Protein 7DBL (pdb70)

B-factor: mean 27.3, std 10.9, range [13.94, 100.84]

Sequence (1678 aa):
MSTEKFTITEHLVPGSHIREYPGSTVNQEDVLKIHVKQYTPKREGPVPDDAITFIATHGVGLPKELYEPLWDELLDQASGFHIRAIWMADVASMNQSGIHNEDKLSMDCSWMDHARDLLLMINHFRDQMPRPLVGIGHAFGGNIITNLAYLHPRLFTTLLLLDPLIQLSPPSLGFGTDAPSAINYTLWRDDVWPSREVAIRANRAIMQGMDPRCLDRMTKHFFRDLPTPLYPDVEAIKALFGTTADSTTTPVTLTTPKYHELVAQIRQNFNARDPKTGRIEVPRDTHADMDPLVAYIPLYRPEPRSTFRRLETLRPSCLWVIAGATFLNIDEIREGVKICGSGIGGSGGVPDGRVREVVLPGFGHLMPFQEVKTVAETCIVWLQQEMDRFRQTERQWKEDRDGKSHLAVEENWYKVLKPIPSTEKFTITEHLVPGSHIREYPGSTVNQEDVLKIHVKQYTPKREGPVPDDAITFIATHGVGLPKELYEPLWDELLDQASGFHIRAIWMADVASMNQSGIHNEDKLSMDCSWMDHARDLLLMINHFRDQMPRPLVGIGHAFGGNIITNLAYLHPRLFTTLLLLDPLIQLSPPSLGFGTDAPSAINYTLWRDDVWPSREVAIRANRAIMQGMDPRCLDRMTKHFFRDLPTPLYPDVEAIKALFGTTADSTTTPVTLTTPKYHELVAQIRQNFNARDPKTGRIEVPRDTHADMDPLVAYIPLYRPEPRSTFRRLETLRPSCLWVIAGATFLNIDEIREGVKICGSGIGGSGGVPDGRVREVVLPGFGHLMPFQEVKTVAETCIVWLQQEMDRFRQTERQWKEDRDGKSHLAVEENWYKVLKPITEKFTITEHLVPGSHIREYPGSTVNQEDVLKIHVKQYTPKREGPVPDDAITFIATHGVGLPKELYEPLWDELLDQASGFHIRAIWMADVASMNQSGIHNEDKLSMDCSWMDHARDLLLMINHFRDQMPRPLVGIGHAFGGNIITNLAYLHPRLFTTLLLLDPLIQLSPPSLGFGTDAPSAINYTLWRDDVWPSREVAIRANRAIMQGMDPRCLDRMTKHFFRDLPTPLYPDVEAIKALFGTTADSTTTPVTLTTPKYHELVAQIRQNFNARDPKTGRIEVPRDTHADMDPLVAYIPLYRPEPRSTFRRLETLRPSCLWVIAGATFLNIDEIREGVKICGSGIGGSGGVPDGRVREVVLPGFGHLMPFQEVKTVAETCIVWLQQEMDRFRQTERQWKEDRDGKSHLAVEENWYKVLKPIMSTEKFTITEHLVPGSHIREYPGSTVNQEDVLKIHVKQYTPKRVPDDAITFIATHGVGLPKELYEPLWDELLDQASGFHIRAIWMADVASMNQSGIHNEDKLSMDCSWMDHARDLLLMINHFRDQMPRPLVGIGHAFGGNIITNLAYLHPRLFTTLLLLDPLIQLSPPSLGFGTDAPSAINYTLWRDDVWPSREVAIRANRAIMQGMDPRCLDRMTKHFFRDLPTPLYPDVEAIKALFGTTADSTTTPVTLTTPKYHELVAQIRQNFNARDPKTGRIEVPRDTHADMDPLVAYIPLYRPEPRSTFRRLETLRPSCLWVIAGATFLNIDEIREGVKICGSGIGGSGGVPDGRVREVVLPGFGHLMPFQEVKTVAETCIVWLQQEMDRFRQTERQWKEDRDGKSHLAVEENWYKVLKPIPSG

Secondary structure (DSSP, 8-state):
-B-SSEEEEEEEEE--SS-SSGGGBSSTT---EEEEEEEEE--SSPPPTTPEEEEEEPPTT--GGGGHHHHHHHHHT--S--EEEEEEE--TTSHHHHHHTTTTB-S---HHHHHHHHHHHHHHTGGG-PSPEEEEEETHHHHHHHHHHHHSTTSEEEEEEES----SSPPP---TTPPP-HHHHHHHS--EESSHHHHHHHTHHHHTT--HHHHHHHHHHSEEESP-SSS--HHHHHHHHT-TT-TT---EEESS-HHHHHHHH-EE-TT-B-TTT--B---HHHHTT--GGGTTSSEE-HHHHHHHHTGGG--SEEEEEEETT-SS-HHHHHHHHHHTT-STT---TGGGT-EEEEEETT--TTHHHHSHHHHHHHHHHHHHHHHHHHHHHHHHHHHHHTT--SSS--THHHHHSPPPP-/--SEEEEEEEEE--SS-SSGGGBSSTT---EEEEEEEEE--SSPPPTTPEEEEEEPPTT--GGGGHHHHHHHHHT--S--EEEEEEE--TTSHHHHHHTTTTB-S---HHHHHHHHHHHHHHTGGG-PSPEEEEEETHHHHHHHHHHHHSTTSEEEEEEES----SSPPP---TTPPP-HHHHHHHS--EESSHHHHHHHTHHHHTT--HHHHHHHHHHSEEESP-SSS--HHHHHHHHT-TT-TT---EEESS-HHHHHHHH-EE-TT-B-TTT--B---HHHHTT--GGGTTSSEE-HHHHHHHHTGGG--SEEEEEEETT-SS-HHHHHHHHHHTT-STTS--TGGGT-EEEEEETT--TTHHHHSHHHHHHHHHHHHHHHHHHHHHHHHHHHHHHTT--SSS--THHHHHS---/--SEEEEEEEEE--SS-SSGGGBSSTT---EEEEEEEEE--SSPPPTTPEEEEEEPPTT--GGGGHHHHHHHHHT--S--EEEEEEEPPTTSHHHHHHTTTTB-S---HHHHHHHHHHHHHHTGGG-PSPEEEEEETHHHHHHHHHHHHSTTSEEEEEEES----SSPPP---TTPPP-HHHHHHHS--EESSHHHHHHHTHHHHTT--HHHHHHHHHHSEEESP-SSS--HHHHHHHHT-TT-TT---EEESS-HHHHHHHH-EE-TT-B-TTT--B---HHHHTT--GGGTTSSEE-HHHHHHHHTGGG--SEEEEEEETT-SS-HHHHHHHHHHTT-STT---TGGGT-EEEEEETT--TTHHHHSHHHHHHHHHHHHHHHHHHHHHHHHHHHHHHTT--SSS--THHHHHS---/-B-SSEEEEEEEEE--SS-SSGGGBSSTT---EEEEEEEEE----TTPEEEEEEPPTT--GGGGHHHHHHHHHT--S--EEEEEEE--TTSHHHHHHTTTTB-S---HHHHHHHHHHHHHHTGGG-PSPEEEEEETHHHHHHHHHHHHSTTSEEEEEEES----SSPPP---TTPPP-HHHHHHHS--EESSHHHHHHHTHHHHTT--HHHHHHHHHHSEEESP-SSS--HHHHHHHHT-TT-TT---EEESS-HHHHHHHH-EE-TT-B-TTT--B---HHHHTT--GGGTTSSEE-HHHHHHHHTGGG--SEEEEEEETT-SS-HHHHHHHHHHTT-STT---TGGGT-EEEEEESS-GGGHHHHSHHHHHHHHHHHHHHHHHHHHHHHHHHHHHHTT--SSS--THHHHHSPPPP--

Nearest PDB structures (foldseek):
  7dbl-assembly1_B  TM=1.002E+00  e=5.204E-93  Penicillium brevicompactum
  7dbi-assembly1_D  TM=1.002E+00  e=1.052E-90  Penicillium brevicompactum
  7dbl-assembly2_D  TM=9.969E-01  e=7.178E-89  Penicillium brevicompactum
  2y6v-assembly1_A  TM=7.447E-01  e=3.196E-21  Saccharomyces cerevisiae
  3qit-assembly1_A  TM=6.870E-01  e=5.608E-11  Moorena producens 19L

Structure (mmCIF, N/CA/C/O backbone):
data_7DBL
#
_entry.id   7DBL
#
_cell.length_a   64.819
_cell.length_b   92.785
_cell.length_c   160.756
_cell.angle_alpha   90.000
_cell.angle_beta   95.390
_cell.angle_gamma   90.000
#
_symmetry.space_group_name_H-M   'P 1 21 1'
#
loop_
_entity.id
_entity.type
_entity.pdbx_description
1 polymer "acyl-CoA hydrolase MpaH'"
2 non-polymer 'MYCOPHENOLIC ACID'
3 water water
#
loop_
_atom_site.group_PDB
_atom_site.id
_atom_site.type_symbol
_atom_site.label_atom_id
_atom_site.label_alt_id
_atom_site.label_comp_id
_atom_site.label_asym_id
_atom_site.label_entity_id
_atom_site.label_seq_id
_atom_site.pdbx_PDB_ins_code
_atom_site.Cartn_x
_atom_site.Cartn_y
_atom_site.Cartn_z
_atom_site.occupancy
_atom_site.B_iso_or_equiv
_atom_site.auth_seq_id
_atom_site.auth_comp_id
_atom_site.auth_asym_id
_atom_site.auth_atom_id
_atom_site.pdbx_PDB_model_num
ATOM 1 N N . MET A 1 1 ? 38.169 15.820 28.181 1.00 52.28 1 MET A N 1
ATOM 2 C CA . MET A 1 1 ? 38.564 16.867 27.207 1.00 51.44 1 MET A CA 1
ATOM 3 C C . MET A 1 1 ? 39.548 17.834 27.862 1.00 50.95 1 MET A C 1
ATOM 4 O O . MET A 1 1 ? 39.662 17.863 29.117 1.00 43.58 1 MET A O 1
ATOM 9 N N . SER A 1 2 ? 40.258 18.581 27.018 1.00 53.43 2 SER A N 1
ATOM 10 C CA . SER A 1 2 ? 41.482 19.325 27.393 1.00 50.10 2 SER A CA 1
ATOM 11 C C . SER A 1 2 ? 41.754 20.452 26.381 1.00 46.98 2 SER A C 1
ATOM 12 O O . SER A 1 2 ? 41.470 20.255 25.192 1.00 43.43 2 SER A O 1
ATOM 15 N N . THR A 1 3 ? 42.244 21.603 26.855 1.00 45.85 3 THR A N 1
ATOM 16 C CA . THR A 1 3 ? 42.977 22.624 26.053 1.00 48.99 3 THR A CA 1
ATOM 17 C C . THR A 1 3 ? 44.478 22.303 26.208 1.00 55.01 3 THR A C 1
ATOM 18 O O . THR A 1 3 ? 44.778 21.182 26.657 1.00 57.48 3 THR A O 1
ATOM 22 N N . GLU A 1 4 ? 45.387 23.217 25.850 1.00 54.23 4 GLU A N 1
ATOM 23 C CA . GLU A 1 4 ? 46.851 23.026 26.053 1.00 60.40 4 GLU A CA 1
ATOM 24 C C . GLU A 1 4 ? 47.113 22.747 27.549 1.00 60.58 4 GLU A C 1
ATOM 25 O O . GLU A 1 4 ? 47.842 21.792 27.852 1.00 60.69 4 GLU A O 1
ATOM 31 N N . LYS A 1 5 ? 46.508 23.515 28.464 1.00 54.69 5 LYS A N 1
ATOM 32 C CA . LYS A 1 5 ? 46.954 23.609 29.880 1.00 48.34 5 LYS A CA 1
ATOM 33 C C . LYS A 1 5 ? 45.901 23.094 30.883 1.00 42.05 5 LYS A C 1
ATOM 34 O O . LYS A 1 5 ? 46.262 22.959 32.061 1.00 34.97 5 LYS A O 1
ATOM 40 N N . PHE A 1 6 ? 44.667 22.798 30.463 1.00 34.36 6 PHE A N 1
ATOM 41 C CA . PHE A 1 6 ? 43.515 22.583 31.389 1.00 29.36 6 PHE A CA 1
ATOM 42 C C . PHE A 1 6 ? 42.808 21.253 31.140 1.00 34.19 6 PHE A C 1
ATOM 43 O O . PHE A 1 6 ? 42.713 20.841 29.984 1.00 39.59 6 PHE A O 1
ATOM 51 N N . THR A 1 7 ? 42.317 20.651 32.224 1.00 32.96 7 THR A N 1
ATOM 52 C CA . THR A 1 7 ? 41.189 19.701 32.299 1.00 35.05 7 THR A CA 1
ATOM 53 C C . THR A 1 7 ? 39.891 20.486 32.078 1.00 33.85 7 THR A C 1
ATOM 54 O O . THR A 1 7 ? 39.729 21.546 32.713 1.00 35.37 7 THR A O 1
ATOM 58 N N . ILE A 1 8 ? 38.971 19.919 31.310 1.00 29.67 8 ILE A N 1
ATOM 59 C CA . ILE A 1 8 ? 37.626 20.494 31.039 1.00 29.47 8 ILE A CA 1
ATOM 60 C C . ILE A 1 8 ? 36.582 19.609 31.694 1.00 27.17 8 ILE A C 1
ATOM 61 O O . ILE A 1 8 ? 36.599 18.421 31.459 1.00 28.13 8 ILE A O 1
ATOM 66 N N . THR A 1 9 ? 35.711 20.184 32.514 1.00 27.84 9 THR A N 1
ATOM 67 C CA . THR A 1 9 ? 34.484 19.535 33.014 1.00 25.85 9 THR A CA 1
ATOM 68 C C . THR A 1 9 ? 33.277 20.285 32.442 1.00 23.25 9 THR A C 1
ATOM 69 O O . THR A 1 9 ? 33.276 21.537 32.572 1.00 21.98 9 THR A O 1
ATOM 73 N N . GLU A 1 10 ? 32.321 19.569 31.841 1.00 24.36 10 GLU A N 1
ATOM 74 C CA . GLU A 1 10 ? 31.065 20.178 31.315 1.00 25.08 10 GLU A CA 1
ATOM 75 C C . GLU A 1 10 ? 29.981 20.060 32.362 1.00 24.65 10 GLU A C 1
ATOM 76 O O . GLU A 1 10 ? 29.958 19.053 33.055 1.00 25.61 10 GLU A O 1
ATOM 82 N N . HIS A 1 11 ? 29.114 21.062 32.459 1.00 25.30 11 HIS A N 1
ATOM 83 C CA . HIS A 1 11 ? 27.971 21.083 33.392 1.00 22.34 11 HIS A CA 1
ATOM 84 C C . HIS A 1 11 ? 26.762 21.655 32.666 1.00 23.53 11 HIS A C 1
ATOM 85 O O . HIS A 1 11 ? 26.937 22.474 31.742 1.00 25.53 11 HIS A O 1
ATOM 92 N N . LEU A 1 12 ? 25.581 21.250 33.086 1.00 24.34 12 LEU A N 1
ATOM 93 C CA . LEU A 1 12 ? 24.306 21.812 32.607 1.00 26.09 12 LEU A CA 1
ATOM 94 C C . LEU A 1 12 ? 23.561 22.200 33.884 1.00 28.76 12 LEU A C 1
ATOM 95 O O . LEU A 1 12 ? 23.261 21.297 34.660 1.00 29.83 12 LEU A O 1
ATOM 100 N N . VAL A 1 13 ? 23.368 23.495 34.148 1.00 28.71 13 VAL A N 1
ATOM 101 C CA . VAL A 1 13 ? 22.820 23.992 35.447 1.00 28.20 13 VAL A CA 1
ATOM 102 C C . VAL A 1 13 ? 21.580 24.820 35.143 1.00 27.27 13 VAL A C 1
ATOM 103 O O . VAL A 1 13 ? 21.535 25.574 34.174 1.00 23.83 13 VAL A O 1
ATOM 107 N N . PRO A 1 14 ? 20.522 24.691 35.964 1.00 27.22 14 PRO A N 1
ATOM 108 C CA . PRO A 1 14 ? 19.332 25.507 35.809 1.00 25.26 14 PRO A CA 1
ATOM 109 C C . PRO A 1 14 ? 19.663 26.991 35.996 1.00 22.79 14 PRO A C 1
ATOM 110 O O . PRO A 1 14 ? 20.351 27.342 36.954 1.00 21.62 14 PRO A O 1
ATOM 114 N N . GLY A 1 15 ? 19.085 27.828 35.142 1.00 21.07 15 GLY A N 1
ATOM 115 C CA . GLY A 1 15 ? 19.153 29.292 35.302 1.00 21.20 15 GLY A CA 1
ATOM 116 C C . GLY A 1 15 ? 18.001 29.854 36.135 1.00 21.06 15 GLY A C 1
ATOM 117 O O . GLY A 1 15 ? 17.239 29.102 36.741 1.00 20.94 15 GLY A O 1
ATOM 118 N N . SER A 1 16 ? 17.929 31.180 36.150 1.00 19.07 16 SER A N 1
ATOM 119 C CA . SER A 1 16 ? 17.071 32.026 36.975 1.00 18.50 16 SER A CA 1
ATOM 120 C C . SER A 1 16 ? 15.585 31.782 36.624 1.00 16.63 16 SER A C 1
ATOM 121 O O . SER A 1 16 ? 15.198 31.834 35.458 1.00 17.83 16 SER A O 1
ATOM 124 N N . HIS A 1 17 ? 14.802 31.568 37.653 1.00 18.19 17 HIS A N 1
ATOM 125 C CA . HIS A 1 17 ? 13.319 31.452 37.612 1.00 17.06 17 HIS A CA 1
ATOM 126 C C . HIS A 1 17 ? 12.666 32.808 37.299 1.00 19.49 17 HIS A C 1
ATOM 127 O O . HIS A 1 17 ? 12.903 33.789 38.056 1.00 16.74 17 HIS A O 1
ATOM 134 N N . ILE A 1 18 ? 11.844 32.816 36.243 1.00 18.13 18 ILE A N 1
ATOM 135 C CA . ILE A 1 18 ? 11.107 33.990 35.704 1.00 21.02 18 ILE A CA 1
ATOM 136 C C . ILE A 1 18 ? 12.096 34.932 34.995 1.00 20.80 18 ILE A C 1
ATOM 137 O O . ILE A 1 18 ? 13.003 35.499 35.626 1.00 19.66 18 ILE A O 1
ATOM 142 N N . ARG A 1 19 ? 11.957 34.979 33.675 1.00 19.85 19 ARG A N 1
ATOM 143 C CA . ARG A 1 19 ? 12.848 35.752 32.792 1.00 18.51 19 ARG A CA 1
ATOM 144 C C . ARG A 1 19 ? 12.365 37.207 32.797 1.00 18.98 19 ARG A C 1
ATOM 145 O O . ARG A 1 19 ? 11.170 37.476 32.983 1.00 20.50 19 ARG A O 1
ATOM 153 N N . GLU A 1 20 ? 13.292 38.126 32.587 1.00 18.70 20 GLU A N 1
ATOM 154 C CA . GLU A 1 20 ? 13.013 39.584 32.624 1.00 19.04 20 GLU A CA 1
ATOM 155 C C . GLU A 1 20 ? 11.935 39.969 31.601 1.00 18.96 20 GLU A C 1
ATOM 156 O O . GLU A 1 20 ? 11.128 40.856 31.920 1.00 18.39 20 GLU A O 1
ATOM 162 N N . TYR A 1 21 ? 11.955 39.379 30.407 1.00 17.87 21 TYR A N 1
ATOM 163 C CA . TYR A 1 21 ? 10.920 39.606 29.374 1.00 19.64 21 TYR A CA 1
ATOM 164 C C . TYR A 1 21 ? 10.110 38.320 29.224 1.00 20.46 21 TYR A C 1
ATOM 165 O O . TYR A 1 21 ? 10.670 37.243 29.061 1.00 21.04 21 TYR A O 1
ATOM 174 N N . PRO A 1 22 ? 8.766 38.415 29.272 1.00 18.58 22 PRO A N 1
ATOM 175 C CA . PRO A 1 22 ? 7.911 37.228 29.271 1.00 18.34 22 PRO A CA 1
ATOM 176 C C . PRO A 1 22 ? 8.023 36.434 27.964 1.00 18.48 22 PRO A C 1
ATOM 177 O O . PRO A 1 22 ? 7.903 35.231 28.028 1.00 20.13 22 PRO A O 1
ATOM 181 N N . GLY A 1 23 ? 8.296 37.088 26.831 1.00 18.22 23 GLY A N 1
ATOM 182 C CA . GLY A 1 23 ? 8.407 36.420 25.524 1.00 18.59 23 GLY A CA 1
ATOM 183 C C . GLY A 1 23 ? 9.784 35.825 25.273 1.00 20.25 23 GLY A C 1
ATOM 184 O O . GLY A 1 23 ? 10.062 35.409 24.131 1.00 19.91 23 GLY A O 1
ATOM 185 N N . SER A 1 24 ? 10.634 35.720 26.282 1.00 20.38 24 SER A N 1
ATOM 186 C CA . SER A 1 24 ? 11.994 35.142 26.076 1.00 23.06 24 SER A CA 1
ATOM 187 C C . SER A 1 24 ? 11.895 33.604 26.065 1.00 23.05 24 SER A C 1
ATOM 188 O O . SER A 1 24 ? 12.834 32.943 25.618 1.00 20.64 24 SER A O 1
ATOM 191 N N . THR A 1 25 ? 10.754 33.045 26.487 1.00 20.29 25 THR A N 1
ATOM 192 C CA . THR A 1 25 ? 10.530 31.572 26.512 1.00 19.69 25 THR A CA 1
ATOM 193 C C . THR A 1 25 ? 9.105 31.281 26.073 1.00 20.79 25 THR A C 1
ATOM 194 O O . THR A 1 25 ? 8.276 32.221 26.040 1.00 18.94 25 THR A O 1
ATOM 198 N N . VAL A 1 26 ? 8.840 30.018 25.755 1.00 20.17 26 VAL A N 1
ATOM 199 C CA . VAL A 1 26 ? 7.473 29.577 25.344 1.00 23.40 26 VAL A CA 1
ATOM 200 C C . VAL A 1 26 ? 6.515 29.746 26.536 1.00 21.52 26 VAL A C 1
ATOM 201 O O . VAL A 1 26 ? 5.424 30.266 26.334 1.00 23.55 26 VAL A O 1
ATOM 205 N N . ASN A 1 27 ? 6.914 29.306 27.720 1.00 20.91 27 ASN A N 1
ATOM 206 C CA . ASN A 1 27 ? 6.101 29.395 28.959 1.00 24.27 27 ASN A CA 1
ATOM 207 C C . ASN A 1 27 ? 6.897 30.191 29.992 1.00 22.35 27 ASN A C 1
ATOM 208 O O . ASN A 1 27 ? 8.107 29.967 30.107 1.00 24.26 27 ASN A O 1
ATOM 213 N N . GLN A 1 28 ? 6.239 31.067 30.741 1.00 21.89 28 GLN A N 1
ATOM 214 C CA . GLN A 1 28 ? 6.935 31.997 31.669 1.00 22.60 28 GLN A CA 1
ATOM 215 C C . GLN A 1 28 ? 7.645 31.236 32.807 1.00 23.08 28 GLN A C 1
ATOM 216 O O . GLN A 1 28 ? 8.659 31.775 33.307 1.00 23.09 28 GLN A O 1
ATOM 222 N N . GLU A 1 29 ? 7.221 30.016 33.164 1.00 20.57 29 GLU A N 1
ATOM 223 C CA . GLU A 1 29 ? 7.895 29.230 34.230 1.00 23.04 29 GLU A CA 1
ATOM 224 C C . GLU A 1 29 ? 8.938 28.262 33.655 1.00 22.77 29 GLU A C 1
ATOM 225 O O . GLU A 1 29 ? 9.464 27.442 34.422 1.00 24.30 29 GLU A O 1
ATOM 231 N N . ASP A 1 30 ? 9.272 28.335 32.369 1.00 21.99 30 ASP A N 1
ATOM 232 C CA . ASP A 1 30 ? 10.229 27.383 31.764 1.00 22.31 30 ASP A CA 1
ATOM 233 C C . ASP A 1 30 ? 11.545 27.434 32.549 1.00 22.02 30 ASP A C 1
ATOM 234 O O . ASP A 1 30 ? 11.987 28.540 32.940 1.00 21.11 30 ASP A O 1
ATOM 239 N N . VAL A 1 31 ? 12.165 26.285 32.729 1.00 21.05 31 VAL A N 1
ATOM 240 C CA . VAL A 1 31 ? 13.502 26.153 33.356 1.00 22.17 31 VAL A CA 1
ATOM 241 C C . VAL A 1 31 ? 14.543 26.122 32.235 1.00 22.36 31 VAL A C 1
ATOM 242 O O . VAL A 1 31 ? 14.686 25.089 31.593 1.00 22.69 31 VAL A O 1
ATOM 246 N N . LEU A 1 32 ? 15.204 27.243 31.974 1.00 21.17 32 LEU A N 1
ATOM 247 C CA . LEU A 1 32 ? 16.324 27.275 31.008 1.00 22.62 32 LEU A CA 1
ATOM 248 C C . LEU A 1 32 ? 17.561 26.724 31.721 1.00 25.07 32 LEU A C 1
ATOM 249 O O . LEU A 1 32 ? 17.699 26.904 32.955 1.00 26.32 32 LEU A O 1
ATOM 254 N N . LYS A 1 33 ? 18.425 26.055 30.977 1.00 23.29 33 LYS A N 1
ATOM 255 C CA . LYS A 1 33 ? 19.723 25.576 31.500 1.00 25.07 33 LYS A CA 1
ATOM 256 C C . LYS A 1 33 ? 20.861 26.334 30.824 1.00 22.48 33 LYS A C 1
ATOM 257 O O . LYS A 1 33 ? 20.713 26.750 29.652 1.00 20.90 33 LYS A O 1
ATOM 263 N N . ILE A 1 34 ? 21.970 26.457 31.530 1.00 21.55 34 ILE A N 1
ATOM 264 C CA . ILE A 1 34 ? 23.214 27.010 30.948 1.00 22.34 34 ILE A CA 1
ATOM 265 C C . ILE A 1 34 ? 24.266 25.904 30.905 1.00 20.54 34 ILE A C 1
ATOM 266 O O . ILE A 1 34 ? 24.449 25.151 31.890 1.00 20.13 34 ILE A O 1
ATOM 271 N N . HIS A 1 35 ? 24.857 25.755 29.727 1.00 20.71 35 HIS A N 1
ATOM 272 C CA . HIS A 1 35 ? 25.987 24.839 29.472 1.00 21.60 35 HIS A CA 1
ATOM 273 C C . HIS A 1 35 ? 27.252 25.577 29.895 1.00 20.22 35 HIS A C 1
ATOM 274 O O . HIS A 1 35 ? 27.521 26.659 29.362 1.00 20.90 35 HIS A O 1
ATOM 281 N N . VAL A 1 36 ? 27.979 24.997 30.832 1.00 20.00 36 VAL A N 1
ATOM 282 C CA . VAL A 1 36 ? 29.180 25.591 31.453 1.00 20.62 36 VAL A CA 1
ATOM 283 C C . VAL A 1 36 ? 30.371 24.694 31.141 1.00 20.44 36 VAL A C 1
ATOM 284 O O . VAL A 1 36 ? 30.255 23.470 31.288 1.00 21.68 36 VAL A O 1
ATOM 288 N N . LYS A 1 37 ? 31.505 25.298 30.852 1.00 22.56 37 LYS A N 1
ATOM 289 C CA . LYS A 1 37 ? 32.795 24.579 30.870 1.00 20.14 37 LYS A CA 1
ATOM 290 C C . LYS A 1 37 ? 33.635 25.147 32.008 1.00 21.16 37 LYS A C 1
ATOM 291 O O . LYS A 1 37 ? 33.749 26.381 32.142 1.00 18.38 37 LYS A O 1
ATOM 297 N N . GLN A 1 38 ? 34.160 24.230 32.814 1.00 22.63 38 GLN A N 1
ATOM 298 C CA . GLN A 1 38 ? 35.066 24.501 33.951 1.00 22.61 38 GLN A CA 1
ATOM 299 C C . GLN A 1 38 ? 36.473 24.061 33.528 1.00 24.66 38 GLN A C 1
ATOM 300 O O . GLN A 1 38 ? 36.645 22.878 33.149 1.00 23.46 38 GLN A O 1
ATOM 306 N N . TYR A 1 39 ? 37.412 24.992 33.559 1.00 22.31 39 TYR A N 1
ATOM 307 C CA . TYR A 1 39 ? 38.811 24.796 33.089 1.00 23.40 39 TYR A CA 1
ATOM 308 C C . TYR A 1 39 ? 39.722 24.771 34.309 1.00 21.76 39 TYR A C 1
ATOM 309 O O . TYR A 1 39 ? 39.899 25.824 34.933 1.00 24.31 39 TYR A O 1
ATOM 318 N N . THR A 1 40 ? 40.237 23.588 34.656 1.00 22.57 40 THR A N 1
ATOM 319 C CA . THR A 1 40 ? 41.092 23.387 35.842 1.00 26.64 40 THR A CA 1
ATOM 320 C C . THR A 1 40 ? 42.516 23.162 35.371 1.00 25.32 40 THR A C 1
ATOM 321 O O . THR A 1 40 ? 42.756 22.238 34.611 1.00 25.96 40 THR A O 1
ATOM 325 N N . PRO A 1 41 ? 43.490 24.001 35.766 1.00 29.85 41 PRO A N 1
ATOM 326 C CA . PRO A 1 41 ? 44.877 23.788 35.353 1.00 32.22 41 PRO A CA 1
ATOM 327 C C . PRO A 1 41 ? 45.364 22.375 35.686 1.00 36.49 41 PRO A C 1
ATOM 328 O O . PRO A 1 41 ? 45.124 21.938 36.768 1.00 36.45 41 PRO A O 1
ATOM 332 N N . LYS A 1 42 ? 45.991 21.686 34.731 1.00 39.43 42 LYS A N 1
ATOM 333 C CA . LYS A 1 42 ? 46.835 20.494 35.029 1.00 45.17 42 LYS A CA 1
ATOM 334 C C . LYS A 1 42 ? 47.983 20.995 35.916 1.00 47.70 42 LYS A C 1
ATOM 335 O O . LYS A 1 42 ? 48.682 21.929 35.488 1.00 47.10 42 LYS A O 1
ATOM 341 N N . ARG A 1 43 ? 48.135 20.485 37.138 1.00 56.68 43 ARG A N 1
ATOM 342 C CA . ARG A 1 43 ? 49.036 21.093 38.155 1.00 54.83 43 ARG A CA 1
ATOM 343 C C . ARG A 1 43 ? 49.684 19.986 38.995 1.00 61.74 43 ARG A C 1
ATOM 344 O O . ARG A 1 43 ? 48.954 19.078 39.455 1.00 59.30 43 ARG A O 1
ATOM 352 N N . GLU A 1 44 ? 50.998 20.097 39.212 1.00 63.04 44 GLU A N 1
ATOM 353 C CA . GLU A 1 44 ? 51.780 19.195 40.097 1.00 68.66 44 GLU A CA 1
ATOM 354 C C . GLU A 1 44 ? 51.431 19.538 41.554 1.00 68.14 44 GLU A C 1
ATOM 355 O O . GLU A 1 44 ? 50.877 18.670 42.259 1.00 75.55 44 GLU A O 1
ATOM 361 N N . GLY A 1 45 ? 51.712 20.769 41.981 1.00 65.54 45 GLY A N 1
ATOM 362 C CA . GLY A 1 45 ? 51.598 21.175 43.395 1.00 67.37 45 GLY A CA 1
ATOM 363 C C . GLY A 1 45 ? 50.146 21.215 43.862 1.00 64.16 45 GLY A C 1
ATOM 364 O O . GLY A 1 45 ? 49.226 21.092 43.064 1.00 58.84 45 GLY A O 1
ATOM 365 N N . PRO A 1 46 ? 49.892 21.405 45.174 1.00 62.87 46 PRO A N 1
ATOM 366 C CA . PRO A 1 46 ? 48.551 21.737 45.644 1.00 59.05 46 PRO A CA 1
ATOM 367 C C . PRO A 1 46 ? 48.138 23.123 45.126 1.00 54.89 46 PRO A C 1
ATOM 368 O O . PRO A 1 46 ? 48.981 23.911 44.706 1.00 50.28 46 PRO A O 1
ATOM 372 N N . VAL A 1 47 ? 46.843 23.409 45.170 1.00 51.27 47 VAL A N 1
ATOM 373 C CA . VAL A 1 47 ? 46.287 24.722 44.733 1.00 46.36 47 VAL A CA 1
ATOM 374 C C . VAL A 1 47 ? 46.538 25.746 45.841 1.00 43.89 47 VAL A C 1
ATOM 375 O O . VAL A 1 47 ? 46.038 25.608 46.949 1.00 38.28 47 VAL A O 1
ATOM 379 N N . PRO A 1 48 ? 47.303 26.830 45.585 1.00 44.19 48 PRO A N 1
ATOM 380 C CA . PRO A 1 48 ? 47.441 27.913 46.564 1.00 45.67 48 PRO A CA 1
ATOM 381 C C . PRO A 1 48 ? 46.092 28.435 47.080 1.00 52.13 48 PRO A C 1
ATOM 382 O O . PRO A 1 48 ? 45.117 28.419 46.322 1.00 51.37 48 PRO A O 1
ATOM 386 N N . ASP A 1 49 ? 46.054 28.928 48.321 1.00 49.73 49 ASP A N 1
ATOM 387 C CA . ASP A 1 49 ? 44.813 29.356 49.036 1.00 49.44 49 ASP A CA 1
ATOM 388 C C . ASP A 1 49 ? 44.164 30.616 48.455 1.00 42.70 49 ASP A C 1
ATOM 389 O O . ASP A 1 49 ? 43.035 30.886 48.851 1.00 47.37 49 ASP A O 1
ATOM 394 N N . ASP A 1 50 ? 44.904 31.428 47.706 1.00 40.06 50 ASP A N 1
ATOM 395 C CA . ASP A 1 50 ? 44.425 32.700 47.101 1.00 38.91 50 ASP A CA 1
ATOM 396 C C . ASP A 1 50 ? 44.299 32.515 45.580 1.00 29.67 50 ASP A C 1
ATOM 397 O O . ASP A 1 50 ? 44.239 33.505 44.879 1.00 29.60 50 ASP A O 1
ATOM 402 N N . ALA A 1 51 ? 44.312 31.288 45.079 1.00 26.79 51 ALA A N 1
ATOM 403 C CA . ALA A 1 51 ? 44.154 31.039 43.625 1.00 27.38 51 ALA A CA 1
ATOM 404 C C . ALA A 1 51 ? 42.792 31.601 43.165 1.00 25.83 51 ALA A C 1
ATOM 405 O O . ALA A 1 51 ? 41.802 31.465 43.912 1.00 22.14 51 ALA A O 1
ATOM 407 N N . ILE A 1 52 ? 42.755 32.167 41.963 1.00 24.23 52 ILE A N 1
ATOM 408 C CA . ILE A 1 52 ? 41.598 32.953 41.448 1.00 23.93 52 ILE A CA 1
ATOM 409 C C . ILE A 1 52 ? 40.592 32.026 40.780 1.00 23.80 52 ILE A C 1
ATOM 410 O O . ILE A 1 52 ? 40.988 31.205 39.940 1.00 22.59 52 ILE A O 1
ATOM 415 N N . THR A 1 53 ? 39.315 32.208 41.110 1.00 22.75 53 THR A N 1
ATOM 416 C CA . THR A 1 53 ? 38.177 31.654 40.338 1.00 20.21 53 THR A CA 1
ATOM 417 C C . THR A 1 53 ? 37.736 32.711 39.323 1.00 19.16 53 THR A C 1
ATOM 418 O O . THR A 1 53 ? 37.342 33.826 39.749 1.00 20.07 53 THR A O 1
ATOM 422 N N . PHE A 1 54 ? 37.844 32.417 38.035 1.00 19.34 54 PHE A N 1
ATOM 423 C CA . PHE A 1 54 ? 37.407 33.349 36.975 1.00 18.84 54 PHE A CA 1
ATOM 424 C C . PHE A 1 54 ? 35.998 32.949 36.533 1.00 19.64 54 PHE A C 1
ATOM 425 O O . PHE A 1 54 ? 35.772 31.764 36.261 1.00 20.45 54 PHE A O 1
ATOM 433 N N . ILE A 1 55 ? 35.101 33.926 36.446 1.00 18.84 55 ILE A N 1
ATOM 434 C CA . ILE A 1 55 ? 33.728 33.780 35.883 1.00 20.73 55 ILE A CA 1
ATOM 435 C C . ILE A 1 55 ? 33.707 34.613 34.609 1.00 19.75 55 ILE A C 1
ATOM 436 O O . ILE A 1 55 ? 33.904 35.829 34.710 1.00 21.55 55 ILE A O 1
ATOM 441 N N . ALA A 1 56 ? 33.542 33.967 33.458 1.00 18.10 56 ALA A N 1
ATOM 442 C CA . ALA A 1 56 ? 33.700 34.622 32.140 1.00 20.15 56 ALA A CA 1
ATOM 443 C C . ALA A 1 56 ? 32.377 34.588 31.362 1.00 20.54 56 ALA A C 1
ATOM 444 O O . ALA A 1 56 ? 31.613 33.598 31.478 1.00 19.48 56 ALA A O 1
ATOM 446 N N . THR A 1 57 ? 32.140 35.637 30.566 1.00 19.43 57 THR A N 1
ATOM 447 C CA . THR A 1 57 ? 30.957 35.768 29.705 1.00 20.38 57 THR A CA 1
ATOM 448 C C . THR A 1 57 ? 31.386 36.194 28.296 1.00 20.38 57 THR A C 1
ATOM 449 O O . THR A 1 57 ? 32.289 37.005 28.169 1.00 20.06 57 THR A O 1
ATOM 453 N N . HIS A 1 58 ? 30.700 35.681 27.289 1.00 19.66 58 HIS A N 1
ATOM 454 C CA . HIS A 1 58 ? 31.081 35.804 25.853 1.00 19.19 58 HIS A CA 1
ATOM 455 C C . HIS A 1 58 ? 30.302 36.934 25.179 1.00 18.61 58 HIS A C 1
ATOM 456 O O . HIS A 1 58 ? 29.339 37.478 25.779 1.00 17.73 58 HIS A O 1
ATOM 463 N N . GLY A 1 59 ? 30.647 37.232 23.924 1.00 18.16 59 GLY A N 1
ATOM 464 C CA . GLY A 1 59 ? 29.897 38.160 23.069 1.00 17.13 59 GLY A CA 1
ATOM 465 C C . GLY A 1 59 ? 28.736 37.461 22.392 1.00 17.63 59 GLY A C 1
ATOM 466 O O . GLY A 1 59 ? 28.676 36.201 22.398 1.00 18.11 59 GLY A O 1
ATOM 467 N N . VAL A 1 60 ? 27.825 38.231 21.819 1.00 19.57 60 VAL A N 1
ATOM 468 C CA . VAL A 1 60 ? 26.608 37.695 21.147 1.00 18.60 60 VAL A CA 1
ATOM 469 C C . VAL A 1 60 ? 27.019 36.676 20.075 1.00 19.66 60 VAL A C 1
ATOM 470 O O . VAL A 1 60 ? 27.894 36.972 19.233 1.00 19.79 60 VAL A O 1
ATOM 474 N N . GLY A 1 61 ? 26.495 35.464 20.184 1.00 18.31 61 GLY A N 1
ATOM 475 C CA . GLY A 1 61 ? 26.688 34.406 19.180 1.00 19.31 61 GLY A CA 1
ATOM 476 C C . GLY A 1 61 ? 28.096 33.847 19.158 1.00 20.18 61 GLY A C 1
ATOM 477 O O . GLY A 1 61 ? 28.376 33.087 18.244 1.00 20.98 61 GLY A O 1
ATOM 478 N N . LEU A 1 62 ? 28.954 34.176 20.142 1.00 18.43 62 LEU A N 1
ATOM 479 C CA . LEU A 1 62 ? 30.369 33.742 20.126 1.00 17.57 62 LEU A CA 1
ATOM 480 C C . LEU A 1 62 ? 30.501 32.579 21.091 1.00 18.95 62 LEU A C 1
ATOM 481 O O . LEU A 1 62 ? 30.311 32.731 22.294 1.00 19.98 62 LEU A O 1
ATOM 486 N N . PRO A 1 63 ? 30.735 31.352 20.583 1.00 21.27 63 PRO A N 1
ATOM 487 C CA . PRO A 1 63 ? 30.802 30.178 21.451 1.00 21.76 63 PRO A CA 1
ATOM 488 C C . PRO A 1 63 ? 31.873 30.315 22.531 1.00 20.30 63 PRO A C 1
ATOM 489 O O . PRO A 1 63 ? 32.962 30.834 22.238 1.00 20.82 63 PRO A O 1
ATOM 493 N N . LYS A 1 64 ? 31.558 29.810 23.736 1.00 19.61 64 LYS A N 1
ATOM 494 C CA . LYS A 1 64 ? 32.483 29.888 24.872 1.00 19.28 64 LYS A CA 1
ATOM 495 C C . LYS A 1 64 ? 33.836 29.281 24.483 1.00 19.01 64 LYS A C 1
ATOM 496 O O . LYS A 1 64 ? 34.851 29.770 24.939 1.00 20.32 64 LYS A O 1
ATOM 502 N N . GLU A 1 65 ? 33.847 28.255 23.640 1.00 20.48 65 GLU A N 1
ATOM 503 C CA . GLU A 1 65 ? 35.093 27.528 23.279 1.00 21.47 65 GLU A CA 1
ATOM 504 C C . GLU A 1 65 ? 36.065 28.456 22.554 1.00 21.47 65 GLU A C 1
ATOM 505 O O . GLU A 1 65 ? 37.279 28.185 22.630 1.00 21.10 65 GLU A O 1
ATOM 511 N N . LEU A 1 66 ? 35.594 29.523 21.907 1.00 20.70 66 LEU A N 1
ATOM 512 C CA . LEU A 1 66 ? 36.495 30.501 21.242 1.00 22.26 66 LEU A CA 1
ATOM 513 C C . LEU A 1 66 ? 37.461 31.124 22.238 1.00 22.77 66 LEU A C 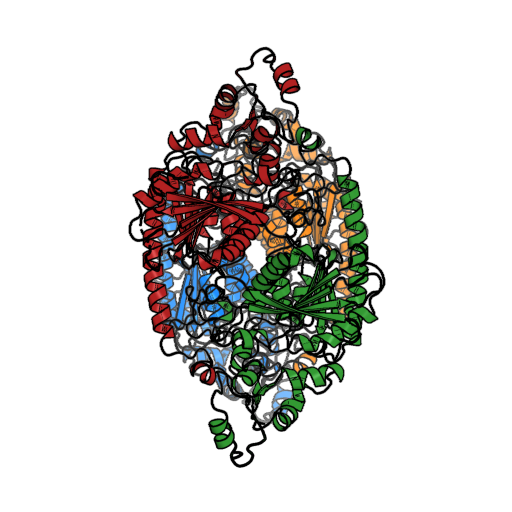1
ATOM 514 O O . LEU A 1 66 ? 38.492 31.622 21.784 1.00 19.89 66 LEU A O 1
ATOM 519 N N . TYR A 1 67 ? 37.117 31.151 23.537 1.00 21.22 67 TYR A N 1
ATOM 520 C CA . TYR A 1 67 ? 37.922 31.857 24.557 1.00 22.35 67 TYR A CA 1
ATOM 521 C C . TYR A 1 67 ? 39.047 30.942 25.080 1.00 20.70 67 TYR A C 1
ATOM 522 O O . TYR A 1 67 ? 39.870 31.383 25.896 1.00 21.69 67 TYR A O 1
ATOM 531 N N . GLU A 1 68 ? 39.077 29.684 24.660 1.00 21.77 68 GLU A N 1
ATOM 532 C CA . GLU A 1 68 ? 40.014 28.683 25.208 1.00 21.52 68 GLU A CA 1
ATOM 533 C C . GLU A 1 68 ? 41.458 29.081 24.950 1.00 21.17 68 GLU A C 1
ATOM 534 O O . GLU A 1 68 ? 42.288 28.898 25.838 1.00 20.23 68 GLU A O 1
ATOM 540 N N . PRO A 1 69 ? 41.861 29.584 23.756 1.00 19.98 69 PRO A N 1
ATOM 541 C CA . PRO A 1 69 ? 43.248 30.025 23.595 1.00 22.75 69 PRO A CA 1
ATOM 542 C C . PRO A 1 69 ? 43.606 31.168 24.567 1.00 23.33 69 PRO A C 1
ATOM 543 O O . PRO A 1 69 ? 44.722 31.225 25.085 1.00 23.27 69 PRO A O 1
ATOM 547 N N . LEU A 1 70 ? 42.681 32.087 24.795 1.00 22.86 70 LEU A N 1
ATOM 548 C CA . LEU A 1 70 ? 42.885 33.171 25.792 1.00 23.96 70 LEU A CA 1
ATOM 549 C C . LEU A 1 70 ? 43.130 32.543 27.173 1.00 21.29 70 LEU A C 1
ATOM 550 O O . LEU A 1 70 ? 44.033 33.018 27.870 1.00 21.62 70 LEU A O 1
ATOM 555 N N . TRP A 1 71 ? 42.362 31.523 27.556 1.00 21.79 71 TRP A N 1
ATOM 556 C CA . TRP A 1 71 ? 42.554 30.857 28.866 1.00 23.67 71 TRP A CA 1
ATOM 557 C C . TRP A 1 71 ? 43.967 30.258 28.923 1.00 26.31 71 TRP A C 1
ATOM 558 O O . TRP A 1 71 ? 44.657 30.383 29.971 1.00 24.52 71 TRP A O 1
ATOM 569 N N . ASP A 1 72 ? 44.382 29.592 27.835 1.00 27.89 72 ASP A N 1
ATOM 570 C CA . ASP A 1 72 ? 45.730 28.969 27.740 1.00 27.40 72 ASP A CA 1
ATOM 571 C C . ASP A 1 72 ? 46.792 30.039 27.936 1.00 25.02 72 ASP A C 1
ATOM 572 O O . ASP A 1 72 ? 47.772 29.775 28.643 1.00 29.27 72 ASP A O 1
ATOM 577 N N . GLU A 1 73 ? 46.636 31.188 27.295 1.00 25.63 73 GLU A N 1
ATOM 578 C CA . GLU A 1 73 ? 47.599 32.307 27.380 1.00 27.87 73 GLU A CA 1
ATOM 579 C C . GLU A 1 73 ? 47.614 32.870 28.799 1.00 29.47 73 GLU A C 1
ATOM 580 O O . GLU A 1 73 ? 48.726 33.170 29.279 1.00 28.69 73 GLU A O 1
ATOM 586 N N . LEU A 1 74 ? 46.447 33.048 29.429 1.00 29.47 74 LEU A N 1
ATOM 587 C CA . LEU A 1 74 ? 46.392 33.568 30.826 1.00 29.19 74 LEU A CA 1
ATOM 588 C C . LEU A 1 74 ? 47.232 32.651 31.722 1.00 27.96 74 LEU A C 1
ATOM 589 O O . LEU A 1 74 ? 47.965 33.166 32.576 1.00 28.62 74 LEU A O 1
ATOM 594 N N . LEU A 1 75 ? 47.050 31.339 31.587 1.00 29.03 75 LEU A N 1
ATOM 595 C CA . LEU A 1 75 ? 47.754 30.372 32.459 1.00 32.09 75 LEU A CA 1
ATOM 596 C C . LEU A 1 75 ? 49.240 30.389 32.117 1.00 34.38 75 LEU A C 1
ATOM 597 O O . LEU A 1 75 ? 50.051 30.489 33.055 1.00 34.86 75 LEU A O 1
ATOM 602 N N . ASP A 1 76 ? 49.580 30.308 30.832 1.00 33.67 76 ASP A N 1
ATOM 603 C CA . ASP A 1 76 ? 50.997 30.222 30.387 1.00 36.22 76 ASP A CA 1
ATOM 604 C C . ASP A 1 76 ? 51.769 31.452 30.880 1.00 36.36 76 ASP A C 1
ATOM 605 O O . ASP A 1 76 ? 52.924 31.279 31.285 1.00 43.29 76 ASP A O 1
ATOM 610 N N . GLN A 1 77 ? 51.166 32.642 30.849 1.00 35.45 77 GLN A N 1
ATOM 611 C CA . GLN A 1 77 ? 51.848 33.918 31.173 1.00 39.19 77 GLN A CA 1
ATOM 612 C C . GLN A 1 77 ? 51.570 34.355 32.630 1.00 37.71 77 GLN A C 1
ATOM 613 O O . GLN A 1 77 ? 51.959 35.486 32.980 1.00 34.09 77 GLN A O 1
ATOM 619 N N . ALA A 1 78 ? 50.819 33.590 33.427 1.00 38.21 78 ALA A N 1
ATOM 620 C CA . ALA A 1 78 ? 50.417 34.010 34.797 1.00 39.95 78 ALA A CA 1
ATOM 621 C C . ALA A 1 78 ? 51.684 34.351 35.591 1.00 51.10 78 ALA A C 1
ATOM 622 O O . ALA A 1 78 ? 52.603 33.532 35.585 1.00 59.38 78 ALA A O 1
ATOM 624 N N . SER A 1 79 ? 51.716 35.509 36.252 1.00 56.40 79 SER A N 1
ATOM 625 C CA . SER A 1 79 ? 52.832 35.929 37.130 1.00 59.72 79 SER A CA 1
ATOM 626 C C . SER A 1 79 ? 52.276 36.633 38.371 1.00 50.02 79 SER A C 1
ATOM 627 O O . SER A 1 79 ? 51.593 37.634 38.176 1.00 48.39 79 SER A O 1
ATOM 630 N N . GLY A 1 80 ? 52.563 36.112 39.575 1.00 45.95 80 GLY A N 1
ATOM 631 C CA . GLY A 1 80 ? 52.133 36.724 40.855 1.00 45.11 80 GLY A CA 1
ATOM 632 C C . GLY A 1 80 ? 50.670 36.410 41.203 1.00 44.52 80 GLY A C 1
ATOM 633 O O . GLY A 1 80 ? 50.083 37.089 42.086 1.00 40.13 80 GLY A O 1
ATOM 634 N N . PHE A 1 81 ? 50.085 35.411 40.549 1.00 40.38 81 PHE A N 1
ATOM 635 C CA . PHE A 1 81 ? 48.748 34.877 40.892 1.00 38.63 81 PHE A CA 1
ATOM 636 C C . PHE A 1 81 ? 48.668 33.452 40.360 1.00 39.94 81 PHE A C 1
ATOM 637 O O . PHE A 1 81 ? 49.466 33.078 39.446 1.00 35.56 81 PHE A O 1
ATOM 645 N N . HIS A 1 82 ? 47.728 32.686 40.911 1.00 36.41 82 HIS A N 1
ATOM 646 C CA . HIS A 1 82 ? 47.416 31.307 40.490 1.00 34.56 82 HIS A CA 1
ATOM 647 C C . HIS A 1 82 ? 45.968 31.274 40.030 1.00 33.13 82 HIS A C 1
ATOM 648 O O . HIS A 1 82 ? 45.147 32.119 40.491 1.00 32.23 82 HIS A O 1
ATOM 655 N N . ILE A 1 83 ? 45.687 30.329 39.148 1.00 28.97 83 ILE A N 1
ATOM 656 C CA . ILE A 1 83 ? 44.335 30.114 38.604 1.00 27.25 83 ILE A CA 1
ATOM 657 C C . ILE A 1 83 ? 43.804 28.883 39.297 1.00 25.94 83 ILE A C 1
ATOM 658 O O . ILE A 1 83 ? 44.428 27.810 39.143 1.00 23.97 83 ILE A O 1
ATOM 663 N N . ARG A 1 84 ? 42.703 29.017 40.037 1.00 22.56 84 ARG A N 1
ATOM 664 C CA . ARG A 1 84 ? 42.016 27.824 40.587 1.00 25.91 84 ARG A CA 1
ATOM 665 C C . ARG A 1 84 ? 41.268 27.187 39.415 1.00 24.61 84 ARG A C 1
ATOM 666 O O . ARG A 1 84 ? 41.350 25.964 39.212 1.00 24.17 84 ARG A O 1
ATOM 674 N N . ALA A 1 85 ? 40.491 27.990 38.701 1.00 23.34 85 ALA A N 1
ATOM 675 C CA . ALA A 1 85 ? 39.723 27.509 37.539 1.00 26.05 85 ALA A CA 1
ATOM 676 C C . ALA A 1 85 ? 39.053 28.675 36.846 1.00 23.72 85 ALA A C 1
ATOM 677 O O . ALA A 1 85 ? 38.851 29.729 37.457 1.00 26.38 85 ALA A O 1
ATOM 679 N N . ILE A 1 86 ? 38.772 28.460 35.574 1.00 25.69 86 ILE A N 1
ATOM 680 C CA . ILE A 1 86 ? 38.001 29.414 34.743 1.00 23.22 86 ILE A CA 1
ATOM 681 C C . ILE A 1 86 ? 36.677 28.731 34.441 1.00 21.85 86 ILE A C 1
ATOM 682 O O . ILE A 1 86 ? 36.692 27.556 34.026 1.00 22.26 86 ILE A O 1
ATOM 687 N N . TRP A 1 87 ? 35.588 29.442 34.661 1.00 18.44 87 TRP A N 1
ATOM 688 C CA . TRP A 1 87 ? 34.211 28.954 34.378 1.00 17.88 87 TRP A CA 1
ATOM 689 C C . TRP A 1 87 ? 33.589 29.880 33.344 1.00 18.65 87 TRP A C 1
ATOM 690 O O . TRP A 1 87 ? 33.572 31.107 33.579 1.00 19.60 87 TRP A O 1
ATOM 701 N N . MET A 1 88 ? 33.136 29.325 32.229 1.00 19.01 88 MET A N 1
ATOM 702 C CA . MET A 1 88 ? 32.428 30.093 31.193 1.00 19.95 88 MET A CA 1
ATOM 703 C C . MET A 1 88 ? 31.157 29.322 30.823 1.00 19.50 88 MET A C 1
ATOM 704 O O . MET A 1 88 ? 31.215 28.121 30.480 1.00 19.06 88 MET A O 1
ATOM 709 N N . ALA A 1 89 ? 30.024 30.000 30.902 1.00 18.75 89 ALA A N 1
ATOM 710 C CA . ALA A 1 89 ? 28.718 29.492 30.459 1.00 18.37 89 ALA A CA 1
ATOM 711 C C . ALA A 1 89 ? 28.335 30.140 29.127 1.00 17.94 89 ALA A C 1
ATOM 712 O O . ALA A 1 89 ? 28.598 31.351 28.923 1.00 18.99 89 ALA A O 1
ATOM 714 N N . ASP A 1 90 ? 27.688 29.364 28.275 1.00 18.48 90 ASP A N 1
ATOM 715 C CA . ASP A 1 90 ? 26.890 29.891 27.148 1.00 20.22 90 ASP A CA 1
ATOM 716 C C . ASP A 1 90 ? 25.593 30.512 27.676 1.00 20.78 90 ASP A C 1
ATOM 717 O O . ASP A 1 90 ? 24.827 29.873 28.402 1.00 20.39 90 ASP A O 1
ATOM 722 N N . VAL A 1 91 ? 25.325 31.747 27.288 1.00 20.03 91 VAL A N 1
ATOM 723 C CA . VAL A 1 91 ? 24.012 32.405 27.517 1.00 19.09 91 VAL A CA 1
ATOM 724 C C . VAL A 1 91 ? 22.883 31.469 27.048 1.00 18.18 91 VAL A C 1
ATOM 725 O O . VAL A 1 91 ? 23.040 30.766 25.990 1.00 19.04 91 VAL A O 1
ATOM 729 N N . ALA A 1 92 ? 21.767 31.446 27.790 1.00 17.47 92 ALA A N 1
ATOM 730 C CA . ALA A 1 92 ? 20.701 30.424 27.663 1.00 18.15 92 ALA A CA 1
ATOM 731 C C . ALA A 1 92 ? 20.211 30.296 26.216 1.00 17.86 92 ALA A C 1
ATOM 732 O O . ALA A 1 92 ? 19.831 29.208 25.806 1.00 19.63 92 ALA A O 1
ATOM 734 N N . SER A 1 93 ? 20.225 31.381 25.446 1.00 19.10 93 SER A N 1
ATOM 735 C CA . SER A 1 93 ? 19.598 31.481 24.105 1.00 18.72 93 SER A CA 1
ATOM 736 C C . SER A 1 93 ? 20.633 31.303 22.997 1.00 17.59 93 SER A C 1
ATOM 737 O O . SER A 1 93 ? 20.263 31.489 21.829 1.00 18.45 93 SER A O 1
ATOM 740 N N . MET A 1 94 ? 21.887 30.960 23.333 1.00 19.43 94 MET A N 1
ATOM 741 C CA . MET A 1 94 ? 23.002 30.961 22.359 1.00 18.22 94 MET A CA 1
ATOM 742 C C . MET A 1 94 ? 23.849 29.697 22.493 1.00 20.28 94 MET A C 1
ATOM 743 O O . MET A 1 94 ? 23.836 29.057 23.581 1.00 20.32 94 MET A O 1
ATOM 748 N N . ASN A 1 95 ? 24.563 29.353 21.414 1.00 19.31 95 ASN A N 1
ATOM 749 C CA . ASN A 1 95 ? 25.703 28.405 21.471 1.00 20.88 95 ASN A CA 1
ATOM 750 C C . ASN A 1 95 ? 25.148 27.059 21.970 1.00 21.30 95 ASN A C 1
ATOM 751 O O . ASN A 1 95 ? 24.029 26.729 21.587 1.00 20.34 95 ASN A O 1
ATOM 756 N N . GLN A 1 96 ? 25.826 26.352 22.874 1.00 19.74 96 GLN A N 1
ATOM 757 C CA . GLN A 1 96 ? 25.365 25.012 23.347 1.00 21.85 96 GLN A CA 1
ATOM 758 C C . GLN A 1 96 ? 24.127 25.102 24.246 1.00 20.89 96 GLN A C 1
ATOM 759 O O . GLN A 1 96 ? 23.265 24.215 24.177 1.00 21.80 96 GLN A O 1
ATOM 765 N N . SER A 1 97 ? 24.013 26.149 25.067 1.00 21.54 97 SER A N 1
ATOM 766 C CA . SER A 1 97 ? 22.835 26.361 25.949 1.00 19.29 97 SER A CA 1
ATOM 767 C C . SER A 1 97 ? 21.580 26.454 25.058 1.00 18.95 97 SER A C 1
ATOM 768 O O . SER A 1 97 ? 20.553 25.814 25.389 1.00 19.34 97 SER A O 1
ATOM 771 N N . GLY A 1 98 ? 21.667 27.178 23.933 1.00 19.28 98 GLY A N 1
ATOM 772 C CA . GLY A 1 98 ? 20.511 27.407 23.050 1.00 19.35 98 GLY A CA 1
ATOM 773 C C . GLY A 1 98 ? 20.036 26.085 22.466 1.00 19.99 98 GLY A C 1
ATOM 774 O O . GLY A 1 98 ? 18.814 25.902 22.296 1.00 21.68 98 GLY A O 1
ATOM 775 N N . ILE A 1 99 ? 20.966 25.195 22.174 1.00 20.24 99 ILE A N 1
ATOM 776 C CA . ILE A 1 99 ? 20.648 23.826 21.665 1.00 21.81 99 ILE A CA 1
ATOM 777 C C . ILE A 1 99 ? 19.873 23.108 22.770 1.00 22.33 99 ILE A C 1
ATOM 778 O O . ILE A 1 99 ? 18.729 22.674 22.488 1.00 22.12 99 ILE A O 1
ATOM 783 N N . HIS A 1 100 ? 20.411 23.059 23.996 1.00 23.80 100 HIS A N 1
ATOM 784 C CA . HIS A 1 100 ? 19.711 22.381 25.124 1.00 24.48 100 HIS A CA 1
ATOM 785 C C . HIS A 1 100 ? 18.316 22.996 25.309 1.00 22.51 100 HIS A C 1
ATOM 786 O O . HIS A 1 100 ? 17.368 22.248 25.563 1.00 21.49 100 HIS A O 1
ATOM 793 N N . ASN A 1 101 ? 18.159 24.320 25.162 1.00 21.92 101 ASN A N 1
ATOM 794 C CA . ASN A 1 101 ? 16.893 25.050 25.452 1.00 20.76 101 ASN A CA 1
ATOM 795 C C . ASN A 1 101 ? 16.013 25.235 24.216 1.00 20.70 101 ASN A C 1
ATOM 796 O O . ASN A 1 101 ? 15.007 25.968 24.340 1.00 24.28 101 ASN A O 1
ATOM 801 N N . GLU A 1 102 ? 16.339 24.620 23.066 1.00 19.08 102 GLU A N 1
ATOM 802 C CA . GLU A 1 102 ? 15.789 25.028 21.747 1.00 19.11 102 GLU A CA 1
ATOM 803 C C . GLU A 1 102 ? 14.260 24.905 21.724 1.00 21.35 102 GLU A C 1
ATOM 804 O O . GLU A 1 102 ? 13.613 25.700 20.995 1.00 23.81 102 GLU A O 1
ATOM 810 N N . ASP A 1 103 ? 13.666 24.005 22.500 1.00 22.27 103 ASP A N 1
ATOM 811 C CA . ASP A 1 103 ? 12.186 23.823 22.502 1.00 21.13 103 ASP A CA 1
ATOM 812 C C . ASP A 1 103 ? 11.509 24.785 23.489 1.00 23.55 103 ASP A C 1
ATOM 813 O O . ASP A 1 103 ? 10.265 24.817 23.497 1.00 22.87 103 ASP A O 1
ATOM 818 N N . LYS A 1 104 ? 12.273 25.567 24.264 1.00 23.56 104 LYS A N 1
ATOM 819 C CA . LYS A 1 104 ? 11.713 26.493 25.284 1.00 26.58 104 LYS A CA 1
ATOM 820 C C . LYS A 1 104 ? 11.986 27.968 24.933 1.00 24.67 104 LYS A C 1
ATOM 821 O O . LYS A 1 104 ? 11.354 28.844 25.540 1.00 22.85 104 LYS A O 1
ATOM 827 N N . LEU A 1 105 ? 12.912 28.252 24.022 1.00 23.73 105 LEU A N 1
ATOM 828 C CA . LEU A 1 105 ? 13.301 29.644 23.672 1.00 22.30 105 LEU A CA 1
ATOM 829 C C . LEU A 1 105 ? 12.192 30.294 22.862 1.00 22.48 105 LEU A C 1
ATOM 830 O O . LEU A 1 105 ? 11.461 29.587 22.138 1.00 20.98 105 LEU A O 1
ATOM 835 N N . SER A 1 106 ? 12.119 31.622 22.940 1.00 22.44 106 SER A N 1
ATOM 836 C CA . SER A 1 106 ? 11.210 32.437 22.104 1.00 20.71 106 SER A CA 1
ATOM 837 C C . SER A 1 106 ? 11.899 33.762 21.793 1.00 20.35 106 SER A C 1
ATOM 838 O O . SER A 1 106 ? 13.136 33.914 22.124 1.00 20.06 106 SER A O 1
ATOM 841 N N . MET A 1 107 ? 11.194 34.660 21.107 1.00 20.91 107 MET A N 1
ATOM 842 C CA . MET A 1 107 ? 11.825 35.808 20.406 1.00 20.88 107 MET A CA 1
ATOM 843 C C . MET A 1 107 ? 11.936 37.028 21.345 1.00 21.63 107 MET A C 1
ATOM 844 O O . MET A 1 107 ? 11.392 38.081 21.033 1.00 20.31 107 MET A O 1
ATOM 849 N N . ASP A 1 108 ? 12.677 36.884 22.439 1.00 21.07 108 ASP A N 1
ATOM 850 C CA . ASP A 1 108 ? 13.080 38.039 23.281 1.00 19.30 108 ASP A CA 1
ATOM 851 C C . ASP A 1 108 ? 14.319 37.613 24.072 1.00 20.71 108 ASP A C 1
ATOM 852 O O . ASP A 1 108 ? 14.614 36.386 24.125 1.00 20.22 108 ASP A O 1
ATOM 857 N N . CYS A 1 109 ? 14.990 38.591 24.662 1.00 18.66 109 CYS A N 1
ATOM 858 C CA . CYS A 1 109 ? 16.259 38.413 25.377 1.00 18.48 109 CYS A CA 1
ATOM 859 C C . CYS A 1 109 ? 16.523 39.647 26.233 1.00 18.31 109 CYS A C 1
ATOM 860 O O . CYS A 1 109 ? 16.500 40.760 25.672 1.00 17.02 109 CYS A O 1
ATOM 863 N N . SER A 1 110 ? 16.681 39.447 27.548 1.00 18.03 110 SER A N 1
ATOM 864 C CA . SER A 1 110 ? 17.236 40.465 28.467 1.00 18.80 110 SER A CA 1
ATOM 865 C C . SER A 1 110 ? 18.650 40.026 28.855 1.00 20.06 110 SER A C 1
ATOM 866 O O . SER A 1 110 ? 18.834 38.856 29.347 1.00 17.38 110 SER A O 1
ATOM 869 N N . TRP A 1 111 ? 19.604 40.933 28.749 1.00 16.94 111 TRP A N 1
ATOM 870 C CA . TRP A 1 111 ? 20.985 40.599 29.191 1.00 18.42 111 TRP A CA 1
ATOM 871 C C . TRP A 1 111 ? 21.001 40.349 30.700 1.00 17.65 111 TRP A C 1
ATOM 872 O O . TRP A 1 111 ? 21.946 39.697 31.160 1.00 17.83 111 TRP A O 1
ATOM 883 N N . MET A 1 112 ? 20.062 40.937 31.447 1.00 18.16 112 MET A N 1
ATOM 884 C CA . MET A 1 112 ? 20.054 40.869 32.926 1.00 18.14 112 MET A CA 1
ATOM 885 C C . MET A 1 112 ? 19.866 39.411 33.376 1.00 17.77 112 MET A C 1
ATOM 886 O O . MET A 1 112 ? 20.390 39.035 34.462 1.00 17.56 112 MET A O 1
ATOM 891 N N . ASP A 1 113 ? 19.167 38.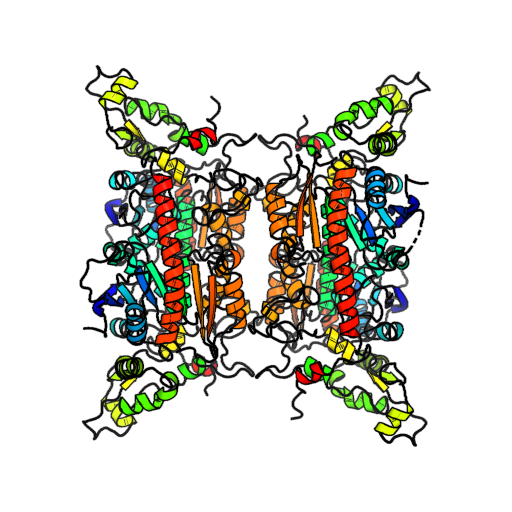593 32.579 1.00 17.32 113 ASP A N 1
ATOM 892 C CA . ASP A 1 113 ? 18.906 37.183 32.935 1.00 17.40 113 ASP A CA 1
ATOM 893 C C . ASP A 1 113 ? 20.219 36.418 33.117 1.00 18.55 113 ASP A C 1
ATOM 894 O O . ASP A 1 113 ? 20.305 35.657 34.081 1.00 17.70 113 ASP A O 1
ATOM 899 N N . HIS A 1 114 ? 21.204 36.612 32.246 1.00 18.47 114 HIS A N 1
ATOM 900 C CA . HIS A 1 114 ? 22.486 35.869 32.348 1.00 18.93 114 HIS A CA 1
ATOM 901 C C . HIS A 1 114 ? 23.228 36.261 33.631 1.00 18.42 114 HIS A C 1
ATOM 902 O O . HIS A 1 114 ? 23.922 35.393 34.168 1.00 17.66 114 HIS A O 1
ATOM 909 N N . ALA A 1 115 ? 23.094 37.497 34.106 1.00 18.38 115 ALA A N 1
ATOM 910 C CA . ALA A 1 115 ? 23.690 37.915 35.387 1.00 17.98 115 ALA A CA 1
ATOM 911 C C . ALA A 1 115 ? 23.086 37.085 36.515 1.00 16.62 115 ALA A C 1
ATOM 912 O O . ALA A 1 115 ? 23.817 36.537 37.328 1.00 16.25 115 ALA A O 1
ATOM 914 N N . ARG A 1 116 ? 21.759 36.903 36.505 1.00 17.47 116 ARG A N 1
ATOM 915 C CA . ARG A 1 116 ? 21.090 36.077 37.547 1.00 17.28 116 ARG A CA 1
ATOM 916 C C . ARG A 1 116 ? 21.452 34.597 37.357 1.00 17.80 116 ARG A C 1
ATOM 917 O O . ARG A 1 116 ? 21.689 33.924 38.373 1.00 17.54 116 ARG A O 1
ATOM 925 N N . ASP A 1 117 ? 21.533 34.114 36.110 1.00 18.42 117 ASP A N 1
ATOM 926 C CA . ASP A 1 117 ? 21.936 32.719 35.795 1.00 18.37 117 ASP A CA 1
ATOM 927 C C . ASP A 1 117 ? 23.319 32.467 36.400 1.00 18.66 117 ASP A C 1
ATOM 928 O O . ASP A 1 117 ? 23.528 31.408 37.028 1.00 20.33 117 ASP A O 1
ATOM 933 N N . LEU A 1 118 ? 24.239 33.410 36.256 1.00 18.52 118 LEU A N 1
ATOM 934 C CA . LEU A 1 118 ? 25.633 33.249 36.753 1.00 18.65 118 LEU A CA 1
ATOM 935 C C . LEU A 1 118 ? 25.636 33.303 38.283 1.00 20.27 118 LEU A C 1
ATOM 936 O O . LEU A 1 118 ? 26.401 32.571 38.900 1.00 19.66 118 LEU A O 1
ATOM 941 N N . LEU A 1 119 ? 24.809 34.151 38.894 1.00 21.51 119 LEU A N 1
ATOM 942 C CA . LEU A 1 119 ? 24.746 34.204 40.371 1.00 19.91 119 LEU A CA 1
ATOM 943 C C . LEU A 1 119 ? 24.315 32.815 40.878 1.00 21.49 119 LEU A C 1
ATOM 944 O O . LEU A 1 119 ? 24.968 32.289 41.828 1.00 21.69 119 LEU A O 1
ATOM 949 N N . LEU A 1 120 ? 23.285 32.212 40.267 1.00 20.43 120 LEU A N 1
ATOM 950 C CA . LEU A 1 120 ? 22.822 30.847 40.634 1.00 20.83 120 LEU A CA 1
ATOM 951 C C . LEU A 1 120 ? 23.956 29.829 40.440 1.00 20.06 120 LEU A C 1
ATOM 952 O O . LEU A 1 120 ? 24.146 28.977 41.306 1.00 21.40 120 LEU A O 1
ATOM 957 N N . MET A 1 121 ? 24.638 29.876 39.300 1.00 19.54 121 MET A N 1
ATOM 958 C CA . MET A 1 121 ? 25.762 28.965 38.982 1.00 19.90 121 MET A CA 1
ATOM 959 C C . MET A 1 121 ? 26.826 29.033 40.083 1.00 19.32 121 MET A C 1
ATOM 960 O O . MET A 1 121 ? 27.319 27.954 40.535 1.00 20.36 121 MET A O 1
ATOM 965 N N . ILE A 1 122 ? 27.205 30.236 40.501 1.00 19.62 122 ILE A N 1
ATOM 966 C CA . ILE A 1 122 ? 28.275 30.435 41.515 1.00 19.28 122 ILE A CA 1
ATOM 967 C C . ILE A 1 122 ? 27.830 29.806 42.840 1.00 21.20 122 ILE A C 1
ATOM 968 O O . ILE A 1 122 ? 28.646 29.160 43.492 1.00 19.02 122 ILE A O 1
ATOM 973 N N . ASN A 1 123 ? 26.571 29.981 43.224 1.00 16.28 123 ASN A N 1
ATOM 974 C CA . ASN A 1 123 ? 26.019 29.413 44.467 1.00 18.51 123 ASN A CA 1
ATOM 975 C C . ASN A 1 123 ? 25.990 27.890 44.364 1.00 20.74 123 ASN A C 1
ATOM 976 O O . ASN A 1 123 ? 26.276 27.241 45.378 1.00 20.21 123 ASN A O 1
ATOM 981 N N . HIS A 1 124 ? 25.665 27.355 43.194 1.00 20.92 124 HIS A N 1
ATOM 982 C CA . HIS A 1 124 ? 25.645 25.897 42.943 1.00 22.41 124 HIS A CA 1
ATOM 983 C C . HIS A 1 124 ? 27.061 25.344 43.157 1.00 23.36 124 HIS A C 1
ATOM 984 O O . HIS A 1 124 ? 27.200 24.314 43.803 1.00 22.68 124 HIS A O 1
ATOM 991 N N . PHE A 1 125 ? 28.084 26.013 42.670 1.00 20.55 125 PHE A N 1
ATOM 992 C CA . PHE A 1 125 ? 29.486 25.502 42.700 1.00 21.14 125 PHE A CA 1
ATOM 993 C C . PHE A 1 125 ? 30.282 26.196 43.795 1.00 21.03 125 PHE A C 1
ATOM 994 O O . PHE A 1 125 ? 31.520 26.184 43.740 1.00 21.91 125 PHE A O 1
ATOM 1002 N N . ARG A 1 126 ? 29.620 26.723 44.830 1.00 20.46 126 ARG A N 1
ATOM 1003 C CA . ARG A 1 126 ? 30.300 27.597 45.816 1.00 19.66 126 ARG A CA 1
ATOM 1004 C C . ARG A 1 126 ? 31.504 26.883 46.462 1.00 19.87 126 ARG A C 1
ATOM 1005 O O . ARG A 1 126 ? 32.478 27.549 46.763 1.00 21.41 126 ARG A O 1
ATOM 1013 N N . ASP A 1 127 ? 31.411 25.576 46.703 1.00 23.17 127 ASP A N 1
ATOM 1014 C CA . ASP A 1 127 ? 32.460 24.808 47.413 1.00 25.63 127 ASP A CA 1
ATOM 1015 C C . ASP A 1 127 ? 33.762 24.815 46.590 1.00 26.19 127 ASP A C 1
ATOM 1016 O O . ASP A 1 127 ? 34.824 24.677 47.196 1.00 24.94 127 ASP A O 1
ATOM 1021 N N . GLN A 1 128 ? 33.679 24.999 45.263 1.00 22.92 128 GLN A N 1
ATOM 1022 C CA . GLN A 1 128 ? 34.847 25.044 44.345 1.00 21.94 128 GLN A CA 1
ATOM 1023 C C . GLN A 1 128 ? 35.222 26.486 43.997 1.00 22.11 128 GLN A C 1
ATOM 1024 O O . GLN A 1 128 ? 36.163 26.670 43.206 1.00 24.00 128 GLN A O 1
ATOM 1030 N N . MET A 1 129 ? 34.544 27.470 44.587 1.00 22.75 129 MET A N 1
ATOM 1031 C CA . MET A 1 129 ? 34.701 28.907 44.250 1.00 22.45 129 MET A CA 1
ATOM 1032 C C . MET A 1 129 ? 34.878 29.731 45.521 1.00 24.65 129 MET A C 1
ATOM 1033 O O . MET A 1 129 ? 34.148 30.694 45.750 1.00 24.51 129 MET A O 1
ATOM 1038 N N . PRO A 1 130 ? 35.929 29.479 46.325 1.00 25.81 130 PRO A N 1
ATOM 1039 C CA . PRO A 1 130 ? 36.262 30.379 47.433 1.00 23.92 130 PRO A CA 1
ATOM 1040 C C . PRO A 1 130 ? 36.781 31.702 46.856 1.00 22.87 130 PRO A C 1
ATOM 1041 O O . PRO A 1 130 ? 37.122 31.747 45.669 1.00 23.20 130 PRO A O 1
ATOM 1045 N N . ARG A 1 131 ? 36.827 32.753 47.669 1.00 20.30 131 ARG A N 1
ATOM 1046 C CA . ARG A 1 131 ? 37.472 34.007 47.263 1.00 20.49 131 ARG A CA 1
ATOM 1047 C C . ARG A 1 131 ? 38.947 33.727 46.972 1.00 20.41 131 ARG A C 1
ATOM 1048 O O . ARG A 1 131 ? 39.522 32.840 47.580 1.00 20.44 131 ARG A O 1
ATOM 1056 N N . PRO A 1 132 ? 39.616 34.465 46.074 1.00 19.62 132 PRO A N 1
ATOM 1057 C CA . PRO A 1 132 ? 38.998 35.531 45.277 1.00 20.22 132 PRO A CA 1
ATOM 1058 C C . PRO A 1 132 ? 38.331 35.060 43.980 1.00 21.33 132 PRO A C 1
ATOM 1059 O O . PRO A 1 132 ? 38.851 34.136 43.333 1.00 20.41 132 PRO A O 1
ATOM 1063 N N . LEU A 1 133 ? 37.210 35.703 43.620 1.00 20.19 133 LEU A N 1
ATOM 1064 C CA . LEU A 1 133 ? 36.581 35.573 42.278 1.00 19.88 133 LEU A CA 1
ATOM 1065 C C . LEU A 1 133 ? 36.915 36.830 41.465 1.00 17.99 133 LEU A C 1
ATOM 1066 O O . LEU A 1 133 ? 37.000 37.919 42.015 1.00 19.16 133 LEU A O 1
ATOM 1071 N N . VAL A 1 134 ? 37.105 36.646 40.166 1.00 20.01 134 VAL A N 1
ATOM 1072 C CA . VAL A 1 134 ? 37.368 37.714 39.180 1.00 18.55 134 VAL A CA 1
ATOM 1073 C C . VAL A 1 134 ? 36.409 37.476 38.020 1.00 17.62 134 VAL A C 1
ATOM 1074 O O . VAL A 1 134 ? 36.264 36.303 37.597 1.00 16.46 134 VAL A O 1
ATOM 1078 N N . GLY A 1 135 ? 35.790 38.546 37.545 1.00 16.59 135 GLY A N 1
ATOM 1079 C CA . GLY A 1 135 ? 34.876 38.516 36.404 1.00 18.43 135 GLY A CA 1
ATOM 1080 C C . GLY A 1 135 ? 35.609 38.911 35.136 1.00 18.93 135 GLY A C 1
ATOM 1081 O O . GLY A 1 135 ? 36.414 39.885 35.185 1.00 19.55 135 GLY A O 1
ATOM 1082 N N . ILE A 1 136 ? 35.330 38.213 34.034 1.00 20.87 136 ILE A N 1
ATOM 1083 C CA . ILE A 1 136 ? 35.801 38.574 32.664 1.00 21.14 136 ILE A CA 1
ATOM 1084 C C . ILE A 1 136 ? 34.580 38.632 31.754 1.00 21.26 136 ILE A C 1
ATOM 1085 O O . ILE A 1 136 ? 33.868 37.654 31.725 1.00 25.37 136 ILE A O 1
ATOM 1090 N N . GLY A 1 137 ? 34.352 39.749 31.053 1.00 18.59 137 GLY A N 1
ATOM 1091 C CA . GLY A 1 137 ? 33.255 39.853 30.091 1.00 17.85 137 GLY A CA 1
ATOM 1092 C C . GLY A 1 137 ? 33.696 40.514 28.799 1.00 17.18 137 GLY A C 1
ATOM 1093 O O . GLY A 1 137 ? 34.267 41.626 28.847 1.00 19.57 137 GLY A O 1
ATOM 1094 N N . HIS A 1 138 ? 33.386 39.869 27.692 1.00 18.22 138 HIS A N 1
ATOM 1095 C CA . HIS A 1 138 ? 33.589 40.390 26.322 1.00 18.71 138 HIS A CA 1
ATOM 1096 C C . HIS A 1 138 ? 32.254 40.925 25.784 1.00 18.19 138 HIS A C 1
ATOM 1097 O O . HIS A 1 138 ? 31.283 40.163 25.746 1.00 16.89 138 HIS A O 1
ATOM 1104 N N . ALA A 1 139 ? 32.247 42.181 25.319 1.00 18.75 139 ALA A N 1
ATOM 1105 C CA . ALA A 1 139 ? 31.159 42.752 24.513 1.00 18.59 139 ALA A CA 1
ATOM 1106 C C . ALA A 1 139 ? 29.895 42.770 25.369 1.00 19.59 139 ALA A C 1
ATOM 1107 O O . ALA A 1 139 ? 29.978 43.338 26.464 1.00 18.24 139 ALA A O 1
ATOM 1109 N N . PHE A 1 140 ? 28.762 42.193 24.941 1.00 17.96 140 PHE A N 1
ATOM 1110 C CA . PHE A 1 140 ? 27.561 42.238 25.810 1.00 17.84 140 PHE A CA 1
ATOM 1111 C C . PHE A 1 140 ? 27.859 41.446 27.099 1.00 19.16 140 PHE A C 1
ATOM 1112 O O . PHE A 1 140 ? 27.299 41.770 28.142 1.00 16.68 140 PHE A O 1
ATOM 1120 N N . GLY A 1 141 ? 28.799 40.512 27.069 1.00 20.25 141 GLY A N 1
ATOM 1121 C CA . GLY A 1 141 ? 29.274 39.837 28.291 1.00 18.54 141 GLY A CA 1
ATOM 1122 C C . GLY A 1 141 ? 29.918 40.812 29.258 1.00 18.01 141 GLY A C 1
ATOM 1123 O O . GLY A 1 141 ? 29.810 40.591 30.471 1.00 18.42 141 GLY A O 1
ATOM 1124 N N . GLY A 1 142 ? 30.589 41.851 28.763 1.00 19.29 142 GLY A N 1
ATOM 1125 C CA . GLY A 1 142 ? 31.167 42.922 29.600 1.00 20.83 142 GLY A CA 1
ATOM 1126 C C . GLY A 1 142 ? 30.063 43.664 30.342 1.00 19.83 142 GLY A C 1
ATOM 1127 O O . GLY A 1 142 ? 30.220 44.019 31.526 1.00 19.46 142 GLY A O 1
ATOM 1128 N N . ASN A 1 143 ? 28.965 43.920 29.664 1.00 17.68 143 ASN A N 1
ATOM 1129 C CA . ASN A 1 143 ? 27.760 44.509 30.269 1.00 16.60 143 ASN A CA 1
ATOM 1130 C C . ASN A 1 143 ? 27.222 43.558 31.340 1.00 16.48 143 ASN A C 1
ATOM 1131 O O . ASN A 1 143 ? 26.983 43.996 32.499 1.00 16.92 143 ASN A O 1
ATOM 1136 N N . ILE A 1 144 ? 27.071 42.275 30.995 1.00 15.59 144 ILE A N 1
ATOM 1137 C CA . ILE A 1 144 ? 26.469 41.271 31.901 1.00 16.55 144 ILE A CA 1
ATOM 1138 C C . ILE A 1 144 ? 27.302 41.159 33.178 1.00 17.15 144 ILE A C 1
ATOM 1139 O O . ILE A 1 144 ? 26.719 41.208 34.266 1.00 14.92 144 ILE A O 1
ATOM 1144 N N . ILE A 1 145 ? 28.627 41.009 33.071 1.00 17.55 145 ILE A N 1
ATOM 1145 C CA . ILE A 1 145 ? 29.453 40.748 34.267 1.00 17.89 145 ILE A CA 1
ATOM 1146 C C . ILE A 1 145 ? 29.404 41.995 35.161 1.00 16.67 145 ILE A C 1
ATOM 1147 O O . ILE A 1 145 ? 29.414 41.849 36.396 1.00 16.37 145 ILE A O 1
ATOM 1152 N N . THR A 1 146 ? 29.275 43.179 34.581 1.00 17.30 146 THR A N 1
ATOM 1153 C CA . THR A 1 146 ? 29.133 44.433 35.369 1.00 17.17 146 THR A CA 1
ATOM 1154 C C . THR A 1 146 ? 27.795 44.396 36.124 1.00 16.77 146 THR A C 1
ATOM 1155 O O . THR A 1 146 ? 27.734 44.774 37.309 1.00 17.08 146 THR A O 1
ATOM 1159 N N . ASN A 1 147 ? 26.718 43.985 35.469 1.00 17.32 147 ASN A N 1
ATOM 1160 C CA . ASN A 1 147 ? 25.396 43.863 36.156 1.00 17.11 147 ASN A CA 1
ATOM 1161 C C . ASN A 1 147 ? 25.450 42.791 37.248 1.00 17.19 147 ASN A C 1
ATOM 1162 O O . ASN A 1 147 ? 24.820 43.016 38.287 1.00 15.84 147 ASN A O 1
ATOM 1167 N N . LEU A 1 148 ? 26.212 41.697 37.053 1.00 17.42 148 LEU A N 1
ATOM 1168 C CA . LEU A 1 148 ? 26.436 40.723 38.144 1.00 18.47 148 LEU A CA 1
ATOM 1169 C C . LEU A 1 148 ? 27.118 41.431 39.325 1.00 18.53 148 LEU A C 1
ATOM 1170 O O . LEU A 1 148 ? 26.720 41.153 40.486 1.00 17.42 148 LEU A O 1
ATOM 1175 N N . ALA A 1 149 ? 28.126 42.289 39.082 1.00 19.04 149 ALA A N 1
ATOM 1176 C CA . ALA A 1 149 ? 28.802 43.057 40.139 1.00 19.88 149 ALA A CA 1
ATOM 1177 C C . ALA A 1 149 ? 27.803 44.001 40.831 1.00 18.23 149 ALA A C 1
ATOM 1178 O O . ALA A 1 149 ? 27.931 44.193 42.045 1.00 18.48 149 ALA A O 1
ATOM 1180 N N . TYR A 1 150 ? 26.826 44.547 40.104 1.00 18.87 150 TYR A N 1
ATOM 1181 C CA . TYR A 1 150 ? 25.755 45.384 40.703 1.00 18.95 150 TYR A CA 1
ATOM 1182 C C . TYR A 1 150 ? 24.854 44.502 41.597 1.00 19.48 150 TYR A C 1
ATOM 1183 O O . TYR A 1 150 ? 24.393 44.979 42.666 1.00 19.15 150 TYR A O 1
ATOM 1192 N N . LEU A 1 151 ? 24.591 43.268 41.192 1.00 19.62 151 LEU A N 1
ATOM 1193 C CA . LEU A 1 151 ? 23.715 42.330 41.944 1.00 20.37 151 LEU A CA 1
ATOM 1194 C C . LEU A 1 151 ? 24.413 41.940 43.242 1.00 19.55 151 LEU A C 1
ATOM 1195 O O . LEU A 1 151 ? 23.709 41.650 44.235 1.00 19.09 151 LEU A O 1
ATOM 1200 N N . HIS A 1 152 ? 25.750 41.890 43.248 1.00 17.96 152 HIS A N 1
ATOM 1201 C CA . HIS A 1 152 ? 26.533 41.325 44.376 1.00 16.91 152 HIS A CA 1
ATOM 1202 C C . HIS A 1 152 ? 27.883 42.051 44.446 1.00 18.28 152 HIS A C 1
ATOM 1203 O O . HIS A 1 152 ? 28.881 41.555 43.913 1.00 18.17 152 HIS A O 1
ATOM 1210 N N . PRO A 1 153 ? 27.881 43.296 44.990 1.00 17.15 153 PRO A N 1
ATOM 1211 C CA . PRO A 1 153 ? 29.035 44.187 44.928 1.00 17.68 153 PRO A CA 1
ATOM 1212 C C . PRO A 1 153 ? 30.367 43.597 45.387 1.00 18.68 153 PRO A C 1
ATOM 1213 O O . PRO A 1 153 ? 31.386 43.900 44.727 1.00 17.82 153 PRO A O 1
ATOM 1217 N N . ARG A 1 154 ? 30.365 42.778 46.463 1.00 20.22 154 ARG A N 1
ATOM 1218 C CA . ARG A 1 154 ? 31.639 42.279 47.035 1.00 21.62 154 ARG A CA 1
ATOM 1219 C C . ARG A 1 154 ? 32.007 40.918 46.425 1.00 22.58 154 ARG A C 1
ATOM 1220 O O . ARG A 1 154 ? 33.056 40.394 46.771 1.00 22.46 154 ARG A O 1
ATOM 1228 N N . LEU A 1 155 ? 31.207 40.372 45.521 1.00 21.57 155 LEU A N 1
ATOM 1229 C CA . LEU A 1 155 ? 31.509 39.048 44.913 1.00 20.87 155 LEU A CA 1
ATOM 1230 C C . LEU A 1 155 ? 32.874 39.034 44.199 1.00 21.59 155 LEU A C 1
ATOM 1231 O O . LEU A 1 155 ? 33.682 38.101 44.472 1.00 21.95 155 LEU A O 1
ATOM 1236 N N . PHE A 1 156 ? 33.147 40.018 43.329 1.00 18.96 156 PHE A N 1
ATOM 1237 C CA . PHE A 1 156 ? 34.385 40.009 42.494 1.00 18.48 156 PHE A CA 1
ATOM 1238 C C . PHE A 1 156 ? 35.433 40.934 43.109 1.00 19.29 156 PHE A C 1
ATOM 1239 O O . PHE A 1 156 ? 35.125 42.067 43.505 1.00 19.93 156 PHE A O 1
ATOM 1247 N N . THR A 1 157 ? 36.676 40.460 43.154 1.00 18.94 157 THR A N 1
ATOM 1248 C CA . THR A 1 157 ? 37.849 41.270 43.561 1.00 21.35 157 THR A CA 1
ATOM 1249 C C . THR A 1 157 ? 38.118 42.303 42.457 1.00 22.42 157 THR A C 1
ATOM 1250 O O . THR A 1 157 ? 38.448 43.444 42.761 1.00 23.16 157 THR A O 1
ATOM 1254 N N . THR A 1 158 ? 37.951 41.916 41.197 1.00 21.05 158 THR A N 1
ATOM 1255 C CA . THR A 1 158 ? 38.198 42.815 40.055 1.00 19.13 158 THR A CA 1
ATOM 1256 C C . THR A 1 158 ? 37.431 42.287 38.854 1.00 20.65 158 THR A C 1
ATOM 1257 O O . THR A 1 158 ? 36.975 41.125 38.867 1.00 20.69 158 THR A O 1
ATOM 1261 N N . LEU A 1 159 ? 37.241 43.168 37.891 1.00 20.32 159 LEU A N 1
ATOM 1262 C CA . LEU A 1 159 ? 36.625 42.837 36.590 1.00 19.60 159 LEU A CA 1
ATOM 1263 C C . LEU A 1 159 ? 37.627 43.162 35.488 1.00 18.92 159 LEU A C 1
ATOM 1264 O O . LEU A 1 159 ? 38.277 44.207 35.577 1.00 20.60 159 LEU A O 1
ATOM 1269 N N . LEU A 1 160 ? 37.633 42.313 34.476 1.00 19.84 160 LEU A N 1
ATOM 1270 C CA . LEU A 1 160 ? 38.345 42.473 33.189 1.00 21.86 160 LEU A CA 1
ATOM 1271 C C . LEU A 1 160 ? 37.266 42.633 32.120 1.00 19.63 160 LEU A C 1
ATOM 1272 O O . LEU A 1 160 ? 36.604 41.645 31.812 1.00 19.19 160 LEU A O 1
ATOM 1277 N N . LEU A 1 161 ? 37.079 43.840 31.599 1.00 20.51 161 LEU A N 1
ATOM 1278 C CA . LEU A 1 161 ? 36.058 44.115 30.569 1.00 19.88 161 LEU A CA 1
ATOM 1279 C C . LEU A 1 161 ? 36.778 44.217 29.222 1.00 21.01 161 LEU A C 1
ATOM 1280 O O . LEU A 1 161 ? 37.732 45.020 29.106 1.00 24.01 161 LEU A O 1
ATOM 1285 N N . LEU A 1 162 ? 36.401 43.361 28.280 1.00 21.79 162 LEU A N 1
ATOM 1286 C CA . LEU A 1 162 ? 36.976 43.328 26.908 1.00 21.07 162 LEU A CA 1
ATOM 1287 C C . LEU A 1 162 ? 35.943 43.926 25.959 1.00 19.18 162 LEU A C 1
ATOM 1288 O O . LEU A 1 162 ? 34.927 43.248 25.686 1.00 19.99 162 LEU A O 1
ATOM 1293 N N . ASP A 1 163 ? 36.176 45.167 25.513 1.00 20.32 163 ASP A N 1
ATOM 1294 C CA . ASP A 1 163 ? 35.245 45.905 24.627 1.00 21.00 163 ASP A CA 1
ATOM 1295 C C . ASP A 1 163 ? 33.820 45.779 25.129 1.00 21.02 163 ASP A C 1
ATOM 1296 O O . ASP A 1 163 ? 32.931 45.362 24.393 1.00 21.57 163 ASP A O 1
ATOM 1301 N N . PRO A 1 164 ? 33.548 46.199 26.381 1.00 21.18 164 PRO A N 1
ATOM 1302 C CA . PRO A 1 164 ? 32.234 46.026 26.980 1.00 20.72 164 PRO A CA 1
ATOM 1303 C C . PRO A 1 164 ? 31.175 46.929 26.346 1.00 20.05 164 PRO A C 1
ATOM 1304 O O . PRO A 1 164 ? 31.441 48.096 26.076 1.00 18.40 164 PRO A O 1
ATOM 1308 N N . LEU A 1 165 ? 29.982 46.389 26.155 1.00 19.67 165 LEU A N 1
ATOM 1309 C CA . LEU A 1 165 ? 28.855 47.151 25.584 1.00 20.96 165 LEU A CA 1
ATOM 1310 C C . LEU A 1 165 ? 28.179 47.962 26.688 1.00 19.14 165 LEU A C 1
ATOM 1311 O O . LEU A 1 165 ? 27.132 47.554 27.175 1.00 17.53 165 LEU A O 1
ATOM 1316 N N . ILE A 1 166 ? 28.843 49.045 27.078 1.00 17.67 166 ILE A N 1
ATOM 1317 C CA . ILE A 1 166 ? 28.418 49.997 28.130 1.00 19.00 166 ILE A CA 1
ATOM 1318 C C . ILE A 1 166 ? 28.590 51.397 27.555 1.00 18.50 166 ILE A C 1
ATOM 1319 O O . ILE A 1 166 ? 29.716 51.873 27.434 1.00 20.21 166 ILE A O 1
ATOM 1324 N N . GLN A 1 167 ? 27.489 52.026 27.190 1.00 19.50 167 GLN A N 1
ATOM 1325 C CA . GLN A 1 167 ? 27.503 53.366 26.560 1.00 20.60 167 GLN A CA 1
ATOM 1326 C C . GLN A 1 167 ? 26.074 53.905 26.607 1.00 20.63 167 GLN A C 1
ATOM 1327 O O . GLN A 1 167 ? 25.175 53.149 27.019 1.00 20.40 167 GLN A O 1
ATOM 1333 N N . LEU A 1 168 ? 25.893 55.166 26.211 1.00 19.50 168 LEU A N 1
ATOM 1334 C CA . LEU A 1 168 ? 24.581 55.857 26.275 1.00 20.84 168 LEU A CA 1
ATOM 1335 C C . LEU A 1 168 ? 23.858 55.784 24.928 1.00 20.48 168 LEU A C 1
ATOM 1336 O O . LEU A 1 168 ? 22.639 55.643 24.955 1.00 21.30 168 LEU A O 1
ATOM 1341 N N . SER A 1 169 ? 24.569 55.925 23.809 1.00 22.10 169 SER A N 1
ATOM 1342 C CA . SER A 1 169 ? 23.974 56.069 22.463 1.00 24.08 169 SER A CA 1
ATOM 1343 C C . SER A 1 169 ? 23.453 54.741 21.934 1.00 24.56 169 SER A C 1
ATOM 1344 O O . SER A 1 169 ? 24.119 53.716 22.029 1.00 21.67 169 SER A O 1
ATOM 1347 N N . PRO A 1 170 ? 22.272 54.767 21.287 1.00 26.91 170 PRO A N 1
ATOM 1348 C CA . PRO A 1 170 ? 21.773 53.612 20.557 1.00 26.26 170 PRO A CA 1
ATOM 1349 C C . PRO A 1 170 ? 22.791 53.218 19.499 1.00 27.45 170 PRO A C 1
ATOM 1350 O O . PRO A 1 170 ? 23.553 54.043 19.017 1.00 24.80 170 PRO A O 1
ATOM 1354 N N . PRO A 1 171 ? 22.782 51.958 19.035 1.00 27.62 171 PRO A N 1
ATOM 1355 C CA . PRO A 1 171 ? 23.588 51.585 17.876 1.00 26.72 171 PRO A CA 1
ATOM 1356 C C . PRO A 1 171 ? 23.080 52.267 16.602 1.00 25.34 171 PRO A C 1
ATOM 1357 O O . PRO A 1 171 ? 21.879 52.651 16.529 1.00 22.19 171 PRO A O 1
ATOM 1361 N N . SER A 1 172 ? 23.955 52.371 15.601 1.00 24.59 172 SER A N 1
ATOM 1362 C CA . SER A 1 172 ? 23.526 52.702 14.228 1.00 25.91 172 SER A CA 1
ATOM 1363 C C . SER A 1 172 ? 22.645 51.562 13.721 1.00 24.76 172 SER A C 1
ATOM 1364 O O . SER A 1 172 ? 22.985 50.391 13.998 1.00 25.63 172 SER A O 1
ATOM 1367 N N . LEU A 1 173 ? 21.533 51.882 13.076 1.00 24.17 173 LEU A N 1
ATOM 1368 C CA . LEU A 1 173 ? 20.539 50.896 12.582 1.00 23.16 173 LEU A CA 1
ATOM 1369 C C . LEU A 1 173 ? 20.074 51.250 11.169 1.00 23.60 173 LEU A C 1
ATOM 1370 O O . LEU A 1 173 ? 19.038 50.723 10.714 1.00 20.84 173 LEU A O 1
ATOM 1375 N N . GLY A 1 174 ? 20.823 52.096 10.463 1.00 23.56 174 GLY A N 1
ATOM 1376 C CA . GLY A 1 174 ? 20.474 52.487 9.080 1.00 25.59 174 GLY A CA 1
ATOM 1377 C C . GLY A 1 174 ? 19.241 53.387 8.997 1.00 26.68 174 GLY A C 1
ATOM 1378 O O . GLY A 1 174 ? 18.693 53.500 7.911 1.00 24.28 174 GLY A O 1
ATOM 1379 N N . PHE A 1 175 ? 18.800 54.013 10.098 1.00 27.87 175 PHE A N 1
ATOM 1380 C CA . PHE A 1 175 ? 17.711 55.022 10.059 1.00 29.70 175 PHE A CA 1
ATOM 1381 C C . PHE A 1 175 ? 18.222 56.296 9.367 1.00 32.10 175 PHE A C 1
ATOM 1382 O O . PHE A 1 175 ? 19.403 56.646 9.557 1.00 28.38 175 PHE A O 1
ATOM 1390 N N . GLY A 1 176 ? 17.369 56.940 8.556 1.00 32.64 176 GLY A N 1
ATOM 1391 C CA . GLY A 1 176 ? 17.707 58.191 7.847 1.00 32.12 176 GLY A CA 1
ATOM 1392 C C . GLY A 1 176 ? 18.992 58.029 7.045 1.00 31.26 176 GLY A C 1
ATOM 1393 O O . GLY A 1 176 ? 19.071 57.116 6.212 1.00 34.46 176 GLY A O 1
ATOM 1394 N N . THR A 1 177 ? 20.007 58.833 7.316 1.00 29.70 177 THR A N 1
ATOM 1395 C CA . THR A 1 177 ? 21.301 58.805 6.579 1.00 31.06 177 THR A CA 1
ATOM 1396 C C . THR A 1 177 ? 22.278 57.800 7.202 1.00 29.40 177 THR A C 1
ATOM 1397 O O . THR A 1 177 ? 23.323 57.581 6.611 1.00 28.12 177 THR A O 1
ATOM 1401 N N . ASP A 1 178 ? 21.958 57.232 8.362 1.00 28.40 178 ASP A N 1
ATOM 1402 C CA . ASP A 1 178 ? 22.902 56.375 9.105 1.00 28.77 178 ASP A CA 1
ATOM 1403 C C . ASP A 1 178 ? 23.258 55.145 8.274 1.00 27.05 178 ASP A C 1
ATOM 1404 O O . ASP A 1 178 ? 22.375 54.572 7.582 1.00 24.41 178 ASP A O 1
ATOM 1409 N N . ALA A 1 179 ? 24.510 54.728 8.380 1.00 31.13 179 ALA A N 1
ATOM 1410 C CA . ALA A 1 179 ? 25.004 53.457 7.822 1.00 33.76 179 ALA A CA 1
ATOM 1411 C C . ALA A 1 179 ? 24.291 52.298 8.524 1.00 31.01 179 ALA A C 1
ATOM 1412 O O . ALA A 1 179 ? 24.126 52.334 9.739 1.00 34.71 179 ALA A O 1
ATOM 1414 N N . PRO A 1 180 ? 23.856 51.256 7.791 1.00 34.84 180 PRO A N 1
ATOM 1415 C CA . PRO A 1 180 ? 23.443 49.996 8.414 1.00 36.67 180 PRO A CA 1
ATOM 1416 C C . PRO A 1 180 ? 24.613 49.418 9.217 1.00 35.01 180 PRO A C 1
ATOM 1417 O O . PRO A 1 180 ? 25.759 49.603 8.807 1.00 41.32 180 PRO A O 1
ATOM 1421 N N . SER A 1 181 ? 24.321 48.786 10.357 1.00 29.95 181 SER A N 1
ATOM 1422 C CA . SER A 1 181 ? 25.339 48.197 11.255 1.00 27.26 181 SER A CA 1
ATOM 1423 C C . SER A 1 181 ? 25.309 46.662 11.160 1.00 25.90 181 SER A C 1
ATOM 1424 O O . SER A 1 181 ? 24.472 46.114 10.403 1.00 24.09 181 SER A O 1
ATOM 1427 N N . ALA A 1 182 ? 26.124 45.994 11.979 1.00 25.56 182 ALA A N 1
ATOM 1428 C CA . ALA A 1 182 ? 26.095 44.516 12.112 1.00 27.03 182 ALA A CA 1
ATOM 1429 C C . ALA A 1 182 ? 24.676 44.063 12.492 1.00 24.47 182 ALA A C 1
ATOM 1430 O O . ALA A 1 182 ? 24.357 42.922 12.205 1.00 23.96 182 ALA A O 1
ATOM 1432 N N . ILE A 1 183 ? 23.849 44.920 13.084 1.00 23.19 183 ILE A N 1
ATOM 1433 C CA . ILE A 1 183 ? 22.456 44.546 13.471 1.00 25.35 183 ILE A CA 1
ATOM 1434 C C . ILE A 1 183 ? 21.592 44.385 12.213 1.00 22.78 183 ILE A C 1
ATOM 1435 O O . ILE A 1 183 ? 20.914 43.370 12.101 1.00 21.65 183 ILE A O 1
ATOM 1440 N N . ASN A 1 184 ? 21.625 45.340 11.297 1.00 23.45 184 ASN A N 1
ATOM 1441 C CA . ASN A 1 184 ? 20.950 45.199 9.980 1.00 23.56 184 ASN A CA 1
ATOM 1442 C C . ASN A 1 184 ? 21.438 43.900 9.326 1.00 25.51 184 ASN A C 1
ATOM 1443 O O . ASN A 1 184 ? 20.628 43.141 8.770 1.00 22.85 184 ASN A O 1
ATOM 1448 N N . TYR A 1 185 ? 22.746 43.684 9.338 1.00 23.55 185 TYR A N 1
ATOM 1449 C CA . TYR A 1 185 ? 23.360 42.516 8.691 1.00 28.91 185 TYR A CA 1
ATOM 1450 C C . TYR A 1 185 ? 22.740 41.259 9.321 1.00 26.82 185 TYR A C 1
ATOM 1451 O O . TYR A 1 185 ? 22.439 40.328 8.599 1.00 26.13 185 TYR A O 1
ATOM 1460 N N . THR A 1 186 ? 22.574 41.248 10.648 1.00 23.03 186 THR A N 1
ATOM 1461 C CA . THR A 1 186 ? 22.125 40.050 11.392 1.00 22.74 186 THR A CA 1
ATOM 1462 C C . THR A 1 186 ? 20.710 39.649 10.941 1.00 21.58 186 THR A C 1
ATOM 1463 O O . THR A 1 186 ? 20.430 38.433 10.817 1.00 19.23 186 THR A O 1
ATOM 1467 N N . LEU A 1 187 ? 19.807 40.601 10.772 1.00 21.49 187 LEU A N 1
ATOM 1468 C CA . LEU A 1 187 ? 18.419 40.273 10.382 1.00 20.76 187 LEU A CA 1
ATOM 1469 C C . LEU A 1 187 ? 18.407 39.635 8.986 1.00 23.06 187 LEU A C 1
ATOM 1470 O O . LEU A 1 187 ? 17.674 38.647 8.769 1.00 21.48 187 LEU A O 1
ATOM 1475 N N . TRP A 1 188 ? 19.157 40.197 8.058 1.00 25.95 188 TRP A N 1
ATOM 1476 C CA . TRP A 1 188 ? 19.007 39.888 6.606 1.00 26.22 188 TRP A CA 1
ATOM 1477 C C . TRP A 1 188 ? 19.973 38.775 6.153 1.00 27.79 188 TRP A C 1
ATOM 1478 O O . TRP A 1 188 ? 19.887 38.385 4.990 1.00 30.58 188 TRP A O 1
ATOM 1489 N N . ARG A 1 189 ? 20.926 38.358 6.986 1.00 25.54 189 ARG A N 1
ATOM 1490 C CA . ARG A 1 189 ? 22.062 37.515 6.553 1.00 24.46 189 ARG A CA 1
ATOM 1491 C C . ARG A 1 189 ? 21.538 36.127 6.148 1.00 23.81 189 ARG A C 1
ATOM 1492 O O . ARG A 1 189 ? 20.504 35.691 6.639 1.00 25.10 189 ARG A O 1
ATOM 1500 N N . ASP A 1 190 ? 22.223 35.491 5.210 1.00 24.10 190 ASP A N 1
ATOM 1501 C CA . ASP A 1 190 ? 22.047 34.048 4.936 1.00 24.41 190 ASP A CA 1
ATOM 1502 C C . ASP A 1 190 ? 22.272 33.292 6.252 1.00 22.67 190 ASP A C 1
ATOM 1503 O O . ASP A 1 190 ? 23.218 33.651 6.989 1.00 21.00 190 ASP A O 1
ATOM 1508 N N . ASP A 1 191 ? 21.499 32.242 6.503 1.00 21.09 191 ASP A N 1
ATOM 1509 C CA . ASP A 1 191 ? 21.686 31.455 7.745 1.00 21.95 191 ASP A CA 1
ATOM 1510 C C . ASP A 1 191 ? 21.655 29.938 7.501 1.00 22.78 191 ASP A C 1
ATOM 1511 O O . ASP A 1 191 ? 21.634 29.196 8.494 1.00 23.10 191 ASP A O 1
ATOM 1516 N N . VAL A 1 192 ? 21.736 29.478 6.258 1.00 23.45 192 VAL A N 1
ATOM 1517 C CA . VAL A 1 192 ? 21.844 28.018 5.957 1.00 21.67 192 VAL A CA 1
ATOM 1518 C C . VAL A 1 192 ? 22.657 27.842 4.667 1.00 23.42 192 VAL A C 1
ATOM 1519 O O . VAL A 1 192 ? 22.570 28.721 3.778 1.00 22.25 192 VAL A O 1
ATOM 1523 N N . TRP A 1 193 ? 23.477 26.792 4.608 1.00 20.66 193 TRP A N 1
ATOM 1524 C CA . TRP A 1 193 ? 24.447 26.538 3.522 1.00 20.47 193 TRP A CA 1
ATOM 1525 C C . TRP A 1 193 ? 24.428 25.061 3.159 1.00 21.04 193 TRP A C 1
ATOM 1526 O O . TRP A 1 193 ? 24.129 24.227 4.011 1.00 21.64 193 TRP A O 1
ATOM 1537 N N . PRO A 1 194 ? 24.764 24.705 1.897 1.00 20.63 194 PRO A N 1
ATOM 1538 C CA . PRO A 1 194 ? 24.792 23.308 1.480 1.00 22.81 194 PRO A CA 1
ATOM 1539 C C . PRO A 1 194 ? 25.829 22.449 2.202 1.00 22.53 194 PRO A C 1
ATOM 1540 O O . PRO A 1 194 ? 25.642 21.234 2.226 1.00 24.39 194 PRO A O 1
ATOM 1544 N N . SER A 1 195 ? 26.894 23.057 2.720 1.00 22.07 195 SER A N 1
ATOM 1545 C CA . SER A 1 195 ? 27.998 22.337 3.381 1.00 24.64 195 SER A CA 1
ATOM 1546 C C . SER A 1 195 ? 28.676 23.252 4.411 1.00 24.40 195 SER A C 1
ATOM 1547 O O . SER A 1 195 ? 28.563 24.486 4.267 1.00 25.38 195 SER A O 1
ATOM 1550 N N . ARG A 1 196 ? 29.404 22.673 5.363 1.00 23.18 196 ARG A N 1
ATOM 1551 C CA . ARG A 1 196 ? 30.192 23.461 6.337 1.00 25.44 196 ARG A CA 1
ATOM 1552 C C . ARG A 1 196 ? 31.278 24.258 5.602 1.00 25.05 196 ARG A C 1
ATOM 1553 O O . ARG A 1 196 ? 31.492 25.433 5.956 1.00 24.20 196 ARG A O 1
ATOM 1561 N N . GLU A 1 197 ? 31.886 23.692 4.557 1.00 26.10 197 GLU A N 1
ATOM 1562 C CA . GLU A 1 197 ? 32.949 24.406 3.799 1.00 26.93 197 GLU A CA 1
ATOM 1563 C C . GLU A 1 197 ? 32.363 25.683 3.200 1.00 22.59 197 GLU A C 1
ATOM 1564 O O . GLU A 1 197 ? 33.014 26.738 3.267 1.00 23.51 197 GLU A O 1
ATOM 1570 N N . VAL A 1 198 ? 31.150 25.621 2.657 1.00 23.32 198 VAL A N 1
ATOM 1571 C CA . VAL A 1 198 ? 30.505 26.833 2.057 1.00 23.39 198 VAL A CA 1
ATOM 1572 C C . VAL A 1 198 ? 30.150 27.820 3.186 1.00 23.42 198 VAL A C 1
ATOM 1573 O O . VAL A 1 198 ? 30.335 29.042 3.016 1.00 23.43 198 VAL A O 1
ATOM 1577 N N . ALA A 1 199 ? 29.635 27.320 4.308 1.00 22.20 199 ALA A N 1
ATOM 1578 C CA . ALA A 1 199 ? 29.241 28.177 5.454 1.00 24.27 199 ALA A CA 1
ATOM 1579 C C . ALA A 1 199 ? 30.460 28.962 5.951 1.00 22.63 199 ALA A C 1
ATOM 1580 O O . ALA A 1 199 ? 30.326 30.181 6.219 1.00 25.13 199 ALA A O 1
ATOM 1582 N N . ILE A 1 200 ? 31.611 28.320 6.063 1.00 23.25 200 ILE A N 1
ATOM 1583 C CA . ILE A 1 200 ? 32.872 28.982 6.507 1.00 26.07 200 ILE A CA 1
ATOM 1584 C C . ILE A 1 200 ? 33.177 30.161 5.563 1.00 30.60 200 ILE A C 1
ATOM 1585 O O . ILE A 1 200 ? 33.370 31.302 6.045 1.00 23.09 200 ILE A O 1
ATOM 1590 N N . ARG A 1 201 ? 33.171 29.938 4.248 1.00 32.56 201 ARG A N 1
ATOM 1591 C CA . ARG A 1 201 ? 33.461 31.022 3.274 1.00 31.46 201 ARG A CA 1
ATOM 1592 C C . ARG A 1 201 ? 32.431 32.144 3.417 1.00 30.26 201 ARG A C 1
ATOM 1593 O O . ARG A 1 201 ? 32.828 33.319 3.332 1.00 29.79 201 ARG A O 1
ATOM 1601 N N . ALA A 1 202 ? 31.142 31.827 3.566 1.00 28.75 202 ALA A N 1
ATOM 1602 C CA . ALA A 1 202 ? 30.083 32.855 3.674 1.00 30.14 202 ALA A CA 1
ATOM 1603 C C . ALA A 1 202 ? 30.256 33.681 4.963 1.00 33.37 202 ALA A C 1
ATOM 1604 O O . ALA A 1 202 ? 29.601 34.726 5.076 1.00 41.08 202 ALA A O 1
ATOM 1606 N N . ASN A 1 203 ? 31.041 33.208 5.935 1.00 31.83 203 ASN A N 1
ATOM 1607 C CA . ASN A 1 203 ? 31.179 33.868 7.259 1.00 30.60 203 ASN A CA 1
ATOM 1608 C C . ASN A 1 203 ? 32.602 34.431 7.435 1.00 30.52 203 ASN A C 1
ATOM 1609 O O . ASN A 1 203 ? 32.997 34.661 8.570 1.00 25.30 203 ASN A O 1
ATOM 1614 N N . ARG A 1 204 ? 33.310 34.698 6.343 1.00 31.95 204 ARG A N 1
ATOM 1615 C CA . ARG A 1 204 ? 34.752 35.081 6.388 1.00 35.38 204 ARG A CA 1
ATOM 1616 C C . ARG A 1 204 ? 34.987 36.389 7.140 1.00 37.25 204 ARG A C 1
ATOM 1617 O O . ARG A 1 204 ? 36.046 36.461 7.777 1.00 38.89 204 ARG A O 1
ATOM 1625 N N . ALA A 1 205 ? 34.049 37.339 7.153 1.00 37.41 205 ALA A N 1
ATOM 1626 C CA . ALA A 1 205 ? 34.230 38.642 7.851 1.00 36.74 205 ALA A CA 1
ATOM 1627 C C . ALA A 1 205 ? 34.470 38.405 9.349 1.00 40.34 205 ALA A C 1
ATOM 1628 O O . ALA A 1 205 ? 35.394 39.025 9.908 1.00 41.70 205 ALA A O 1
ATOM 1630 N N . ILE A 1 206 ? 33.665 37.554 9.986 1.00 41.10 206 ILE A N 1
ATOM 1631 C CA . ILE A 1 206 ? 33.764 37.329 11.462 1.00 43.95 206 ILE A CA 1
ATOM 1632 C C . ILE A 1 206 ? 35.052 36.556 11.777 1.00 40.25 206 ILE A C 1
ATOM 1633 O O . ILE A 1 206 ? 35.502 36.625 12.919 1.00 45.01 206 ILE A O 1
ATOM 1638 N N . MET A 1 207 ? 35.650 35.873 10.807 1.00 32.27 207 MET A N 1
ATOM 1639 C CA . MET A 1 207 ? 36.811 34.970 11.051 1.00 34.99 207 MET A CA 1
ATOM 1640 C C . MET A 1 207 ? 38.132 35.619 10.625 1.00 32.93 207 MET A C 1
ATOM 1641 O O . MET A 1 207 ? 39.199 35.047 10.960 1.00 31.72 207 MET A O 1
ATOM 1646 N N . GLN A 1 208 ? 38.094 36.771 9.957 1.00 35.64 208 GLN A N 1
ATOM 1647 C CA . GLN A 1 208 ? 39.345 37.348 9.376 1.00 35.61 208 GLN A CA 1
ATOM 1648 C C . GLN A 1 208 ? 40.282 37.764 10.520 1.00 29.77 208 GLN A C 1
ATOM 1649 O O . GLN A 1 208 ? 39.810 38.375 11.476 1.00 29.70 208 GLN A O 1
ATOM 1655 N N . GLY A 1 209 ? 41.560 37.386 10.441 1.00 26.25 209 GLY A N 1
ATOM 1656 C CA . GLY A 1 209 ? 42.583 37.700 11.436 1.00 26.84 209 GLY A CA 1
ATOM 1657 C C . GLY A 1 209 ? 42.521 36.799 12.669 1.00 24.98 209 GLY A C 1
ATOM 1658 O O . GLY A 1 209 ? 43.314 37.019 13.585 1.00 24.10 209 GLY A O 1
ATOM 1659 N N . MET A 1 210 ? 41.575 35.856 12.752 1.00 26.61 210 MET A N 1
ATOM 1660 C CA . MET A 1 210 ? 41.481 34.969 13.933 1.00 25.17 210 MET A CA 1
ATOM 1661 C C . MET A 1 210 ? 42.751 34.130 14.059 1.00 26.25 210 MET A C 1
ATOM 1662 O O . MET A 1 210 ? 43.228 33.594 13.074 1.00 26.52 210 MET A O 1
ATOM 1667 N N . ASP A 1 211 ? 43.238 33.984 15.279 1.00 24.04 211 ASP A N 1
ATOM 1668 C CA . ASP A 1 211 ? 44.259 32.990 15.687 1.00 23.58 211 ASP A CA 1
ATOM 1669 C C . ASP A 1 211 ? 43.819 31.628 15.162 1.00 24.98 211 ASP A C 1
ATOM 1670 O O . ASP A 1 211 ? 42.644 31.284 15.245 1.00 22.78 211 ASP A O 1
ATOM 1675 N N . PRO A 1 212 ? 44.726 30.809 14.584 1.00 27.00 212 PRO A N 1
ATOM 1676 C CA . PRO A 1 212 ? 44.342 29.488 14.065 1.00 28.04 212 PRO A CA 1
ATOM 1677 C C . PRO A 1 212 ? 43.595 28.610 15.087 1.00 28.71 212 PRO A C 1
ATOM 1678 O O . PRO A 1 212 ? 42.712 27.879 14.712 1.00 26.39 212 PRO A O 1
ATOM 1682 N N . ARG A 1 213 ? 43.954 28.695 16.364 1.00 29.07 213 ARG A N 1
ATOM 1683 C CA . ARG A 1 213 ? 43.300 27.888 17.438 1.00 26.71 213 ARG A CA 1
ATOM 1684 C C . ARG A 1 213 ? 41.835 28.338 17.563 1.00 26.59 213 ARG A C 1
ATOM 1685 O O . ARG A 1 213 ? 40.973 27.514 17.842 1.00 22.63 213 ARG A O 1
ATOM 1693 N N . CYS A 1 214 ? 41.538 29.624 17.341 1.00 24.44 214 CYS A N 1
ATOM 1694 C CA . CYS A 1 214 ? 40.149 30.153 17.413 1.00 23.87 214 CYS A CA 1
ATOM 1695 C C . CYS A 1 214 ? 39.396 29.756 16.149 1.00 22.98 214 CYS A C 1
ATOM 1696 O O . CYS A 1 214 ? 38.235 29.369 16.253 1.00 23.93 214 CYS A O 1
ATOM 1699 N N . LEU A 1 215 ? 40.056 29.792 14.992 1.00 24.71 215 LEU A N 1
ATOM 1700 C CA . LEU A 1 215 ? 39.458 29.371 13.699 1.00 26.22 215 LEU A CA 1
ATOM 1701 C C . LEU A 1 215 ? 38.917 27.953 13.804 1.00 26.11 215 LEU A C 1
ATOM 1702 O O . LEU A 1 215 ? 37.751 27.772 13.400 1.00 24.32 215 LEU A O 1
ATOM 1707 N N . ASP A 1 216 ? 39.707 26.995 14.290 1.00 26.57 216 ASP A N 1
ATOM 1708 C CA . ASP A 1 216 ? 39.259 25.578 14.406 1.00 31.56 216 ASP A CA 1
ATOM 1709 C C . ASP A 1 216 ? 37.997 25.497 15.274 1.00 29.15 216 ASP A C 1
ATOM 1710 O O . ASP A 1 216 ? 37.078 24.768 14.910 1.00 29.14 216 ASP A O 1
ATOM 1715 N N . ARG A 1 217 ? 37.959 26.231 16.384 1.00 25.99 217 ARG A N 1
ATOM 1716 C CA . ARG A 1 217 ? 36.782 26.193 17.290 1.00 26.27 217 ARG A CA 1
ATOM 1717 C C . ARG A 1 217 ? 35.590 26.866 16.617 1.00 25.13 217 ARG A C 1
ATOM 1718 O O . ARG A 1 217 ? 34.480 26.410 16.812 1.00 24.91 217 ARG A O 1
ATOM 1726 N N . MET A 1 218 ? 35.825 27.923 15.851 1.00 27.04 218 MET A N 1
ATOM 1727 C CA . MET A 1 218 ? 34.762 28.634 15.113 1.00 26.02 218 MET A CA 1
ATOM 1728 C C . MET A 1 218 ? 34.132 27.662 14.109 1.00 26.95 218 MET A C 1
ATOM 1729 O O . MET A 1 218 ? 32.888 27.556 14.067 1.00 22.43 218 MET A O 1
ATOM 1734 N N . THR A 1 219 ? 34.923 26.957 13.298 1.00 26.05 219 THR A N 1
ATOM 1735 C CA . THR A 1 219 ? 34.370 26.103 12.215 1.00 27.31 219 THR A CA 1
ATOM 1736 C C . THR A 1 219 ? 33.636 24.924 12.863 1.00 27.31 219 THR A C 1
ATOM 1737 O O . THR A 1 219 ? 32.648 24.490 12.301 1.00 23.36 219 THR A O 1
ATOM 1741 N N . LYS A 1 220 ? 34.037 24.486 14.055 1.00 27.03 220 LYS A N 1
ATOM 1742 C CA . LYS A 1 220 ? 33.352 23.384 14.770 1.00 26.62 220 LYS A CA 1
ATOM 1743 C C . LYS A 1 220 ? 32.053 23.875 15.439 1.00 25.09 220 LYS A C 1
ATOM 1744 O O . LYS A 1 220 ? 31.020 23.193 15.330 1.00 26.61 220 LYS A O 1
ATOM 1750 N N . HIS A 1 221 ? 32.059 25.026 16.110 1.00 23.23 221 HIS A N 1
ATOM 1751 C CA . HIS A 1 221 ? 30.951 25.423 17.024 1.00 23.11 221 HIS A CA 1
ATOM 1752 C C . HIS A 1 221 ? 29.976 26.408 16.378 1.00 22.93 221 HIS A C 1
ATOM 1753 O O . HIS A 1 221 ? 28.759 26.399 16.786 1.00 24.52 221 HIS A O 1
ATOM 1760 N N . PHE A 1 222 ? 30.429 27.246 15.438 1.00 20.38 222 PHE A N 1
ATOM 1761 C CA . PHE A 1 222 ? 29.568 28.334 14.914 1.00 20.83 222 PHE A CA 1
ATOM 1762 C C . PHE A 1 222 ? 28.457 27.777 14.021 1.00 20.63 222 PHE A C 1
ATOM 1763 O O . PHE A 1 222 ? 27.462 28.475 13.818 1.00 20.63 222 PHE A O 1
ATOM 1771 N N . PHE A 1 223 ? 28.628 26.564 13.494 1.00 19.80 223 PHE A N 1
ATOM 1772 C CA . PHE A 1 223 ? 27.714 25.909 12.550 1.00 21.02 223 PHE A CA 1
ATOM 1773 C C . PHE A 1 223 ? 27.245 24.589 13.129 1.00 23.01 223 PHE A C 1
ATOM 1774 O O . PHE A 1 223 ? 28.031 23.865 13.827 1.00 22.25 223 PHE A O 1
ATOM 1782 N N . ARG A 1 224 ? 25.994 24.284 12.790 1.00 22.87 224 ARG A N 1
ATOM 1783 C CA . ARG A 1 224 ? 25.311 23.053 13.238 1.00 24.81 224 ARG A CA 1
ATOM 1784 C C . ARG A 1 224 ? 24.720 22.326 12.028 1.00 22.14 224 ARG A C 1
ATOM 1785 O O . ARG A 1 224 ? 23.994 22.972 11.228 1.00 22.70 224 ARG A O 1
ATOM 1793 N N . ASP A 1 225 ? 24.932 21.012 11.939 1.00 23.08 225 ASP A N 1
ATOM 1794 C CA . ASP A 1 225 ? 24.297 20.180 10.886 1.00 23.46 225 ASP A CA 1
ATOM 1795 C C . ASP A 1 225 ? 22.773 20.210 11.045 1.00 23.58 225 ASP A C 1
ATOM 1796 O O . ASP A 1 225 ? 22.265 20.121 12.191 1.00 23.21 225 ASP A O 1
ATOM 1801 N N . LEU A 1 226 ? 22.057 20.310 9.937 1.00 22.22 226 LEU A N 1
ATOM 1802 C CA . LEU A 1 226 ? 20.590 20.090 9.903 1.00 24.94 226 LEU A CA 1
ATOM 1803 C C . LEU A 1 226 ? 20.376 18.639 10.317 1.00 25.98 226 LEU A C 1
ATOM 1804 O O . LEU A 1 226 ? 21.293 17.827 10.178 1.00 24.54 226 LEU A O 1
ATOM 1809 N N . PRO A 1 227 ? 19.201 18.266 10.860 1.00 26.60 227 PRO A N 1
ATOM 1810 C CA . PRO A 1 227 ? 18.106 19.190 11.105 1.00 26.70 227 PRO A CA 1
ATOM 1811 C C . PRO A 1 227 ? 18.193 19.951 12.439 1.00 24.52 227 PRO A C 1
ATOM 1812 O O . PRO A 1 227 ? 18.782 19.483 13.385 1.00 22.33 227 PRO A O 1
ATOM 1816 N N . THR A 1 228 ? 17.595 21.141 12.466 1.00 24.37 228 THR A N 1
ATOM 1817 C CA . THR A 1 228 ? 17.381 21.952 13.692 1.00 23.16 228 THR A CA 1
ATOM 1818 C C . THR A 1 228 ? 15.916 22.339 13.703 1.00 22.98 228 THR A C 1
ATOM 1819 O O . THR A 1 228 ? 15.265 22.220 12.676 1.00 23.55 228 THR A O 1
ATOM 1823 N N . PRO A 1 229 ? 15.358 22.849 14.819 1.00 24.26 229 PRO A N 1
ATOM 1824 C CA . PRO A 1 229 ? 13.986 23.372 14.810 1.00 26.72 229 PRO A CA 1
ATOM 1825 C C . PRO A 1 229 ? 13.697 24.365 13.666 1.00 28.42 229 PRO A C 1
ATOM 1826 O O . PRO A 1 229 ? 12.643 24.296 13.057 1.00 24.39 229 PRO A O 1
ATOM 1830 N N . LEU A 1 230 ? 14.634 25.281 13.380 1.00 25.98 230 LEU A N 1
ATOM 1831 C CA . LEU A 1 230 ? 14.423 26.309 12.333 1.00 27.60 230 LEU A CA 1
ATOM 1832 C C . LEU A 1 230 ? 14.481 25.656 10.948 1.00 26.99 230 LEU A C 1
ATOM 1833 O O . LEU A 1 230 ? 13.742 26.096 10.061 1.00 26.69 230 LEU A O 1
ATOM 1838 N N . TYR A 1 231 ? 15.333 24.639 10.781 1.00 25.32 231 TYR A N 1
ATOM 1839 C CA . TYR A 1 231 ? 15.582 23.922 9.501 1.00 25.07 231 TYR A CA 1
ATOM 1840 C C . TYR A 1 231 ? 15.412 22.426 9.744 1.00 22.51 231 TYR A C 1
ATOM 1841 O O . TYR A 1 231 ? 16.382 21.695 9.881 1.00 25.45 231 TYR A O 1
ATOM 1850 N N . PRO A 1 232 ? 14.170 21.951 9.930 1.00 28.02 232 PRO A N 1
ATOM 1851 C CA . PRO A 1 232 ? 13.935 20.571 10.358 1.00 29.74 232 PRO A CA 1
ATOM 1852 C C . PRO A 1 232 ? 13.981 19.547 9.208 1.00 33.05 232 PRO A C 1
ATOM 1853 O O . PRO A 1 232 ? 13.929 18.362 9.484 1.00 33.94 232 PRO A O 1
ATOM 1857 N N . ASP A 1 233 ? 14.123 20.006 7.966 1.00 31.27 233 ASP A N 1
ATOM 1858 C CA . ASP A 1 233 ? 14.005 19.126 6.777 1.00 33.10 233 ASP A CA 1
ATOM 1859 C C . ASP A 1 233 ? 15.298 19.170 5.953 1.00 28.43 233 ASP A C 1
ATOM 1860 O O . ASP A 1 233 ? 15.460 20.099 5.125 1.00 31.38 233 ASP A O 1
ATOM 1865 N N . VAL A 1 234 ? 16.168 18.197 6.161 1.00 26.25 234 VAL A N 1
ATOM 1866 C CA . VAL A 1 234 ? 17.483 18.087 5.465 1.00 30.66 234 VAL A CA 1
ATOM 1867 C C . VAL A 1 234 ? 17.225 18.036 3.953 1.00 34.07 234 VAL A C 1
ATOM 1868 O O . VAL A 1 234 ? 17.856 18.813 3.207 1.00 31.99 234 VAL A O 1
ATOM 1872 N N . GLU A 1 235 ? 16.303 17.177 3.506 1.00 38.33 235 GLU A N 1
ATOM 1873 C CA . GLU A 1 235 ? 16.137 16.885 2.055 1.00 37.36 235 GLU A CA 1
ATOM 1874 C C . GLU A 1 235 ? 15.558 18.105 1.343 1.00 33.49 235 GLU A C 1
ATOM 1875 O O . GLU A 1 235 ? 16.001 18.403 0.209 1.00 33.65 235 GLU A O 1
ATOM 1881 N N . ALA A 1 236 ? 14.648 18.831 1.991 1.00 34.33 236 ALA A N 1
ATOM 1882 C CA . ALA A 1 236 ? 14.060 20.065 1.434 1.00 32.55 236 ALA A CA 1
ATOM 1883 C C . ALA A 1 236 ? 15.162 21.088 1.156 1.00 33.70 236 ALA A C 1
ATOM 1884 O O . ALA A 1 236 ? 15.081 21.777 0.120 1.00 33.29 236 ALA A O 1
ATOM 1886 N N . ILE A 1 237 ? 16.166 21.182 2.033 1.00 31.01 237 ILE A N 1
ATOM 1887 C CA . ILE A 1 237 ? 17.277 22.161 1.894 1.00 27.69 237 ILE A CA 1
ATOM 1888 C C . ILE A 1 237 ? 18.279 21.662 0.849 1.00 26.84 237 ILE A C 1
ATOM 1889 O O . ILE A 1 237 ? 18.760 22.493 0.095 1.00 30.26 237 ILE A O 1
ATOM 1894 N N . LYS A 1 238 ? 18.599 20.366 0.807 1.00 26.99 238 LYS A N 1
ATOM 1895 C CA . LYS A 1 238 ? 19.449 19.812 -0.281 1.00 29.28 238 LYS A CA 1
ATOM 1896 C C . LYS A 1 238 ? 18.774 20.087 -1.636 1.00 28.89 238 LYS A C 1
ATOM 1897 O O . LYS A 1 238 ? 19.499 20.472 -2.579 1.00 29.87 238 LYS A O 1
ATOM 1903 N N . ALA A 1 239 ? 17.442 19.967 -1.720 1.00 30.13 239 ALA A N 1
ATOM 1904 C CA . ALA A 1 239 ? 16.663 20.238 -2.953 1.00 30.93 239 ALA A CA 1
ATOM 1905 C C . ALA A 1 239 ? 16.813 21.719 -3.309 1.00 32.35 239 ALA A C 1
ATOM 1906 O O . ALA A 1 239 ? 17.124 22.022 -4.485 1.00 32.29 239 ALA A O 1
ATOM 1908 N N . LEU A 1 240 ? 16.651 22.615 -2.331 1.00 28.61 240 LEU A N 1
ATOM 1909 C CA . LEU A 1 240 ? 16.795 24.077 -2.543 1.00 32.09 240 LEU A CA 1
ATOM 1910 C C . LEU A 1 240 ? 18.169 24.382 -3.147 1.00 29.28 240 LEU A C 1
ATOM 1911 O O . LEU A 1 240 ? 18.241 25.226 -4.053 1.00 31.22 240 LEU A O 1
ATOM 1916 N N . PHE A 1 241 ? 19.231 23.748 -2.652 1.00 27.11 241 PHE A N 1
ATOM 1917 C CA . PHE A 1 241 ? 20.624 24.050 -3.075 1.00 27.12 241 PHE A CA 1
ATOM 1918 C C . PHE A 1 241 ? 21.025 23.186 -4.285 1.00 25.32 241 PHE A C 1
ATOM 1919 O O . PHE A 1 241 ? 22.131 23.399 -4.757 1.00 24.81 241 PHE A O 1
ATOM 1927 N N . GLY A 1 242 ? 20.175 22.242 -4.711 1.00 26.53 242 GLY A N 1
ATOM 1928 C CA . GLY A 1 242 ? 20.468 21.309 -5.814 1.00 29.54 242 GLY A CA 1
ATOM 1929 C C . GLY A 1 242 ? 21.569 20.307 -5.485 1.00 30.56 242 GLY A C 1
ATOM 1930 O O . GLY A 1 242 ? 22.287 19.926 -6.413 1.00 30.15 242 GLY A O 1
ATOM 1931 N N . THR A 1 243 ? 21.672 19.835 -4.239 1.00 26.41 243 THR A N 1
ATOM 1932 C CA . THR A 1 243 ? 22.734 18.894 -3.803 1.00 27.71 243 THR A CA 1
ATOM 1933 C C . THR A 1 243 ? 22.124 17.538 -3.453 1.00 27.46 243 THR A C 1
ATOM 1934 O O . THR A 1 243 ? 22.833 16.762 -2.843 1.00 30.05 243 THR A O 1
ATOM 1938 N N . THR A 1 244 ? 20.866 17.271 -3.818 1.00 31.05 244 THR A N 1
ATOM 1939 C CA . THR A 1 244 ? 20.141 16.005 -3.493 1.00 33.87 244 THR A CA 1
ATOM 1940 C C . THR A 1 244 ? 20.954 14.752 -3.861 1.00 36.87 244 THR A C 1
ATOM 1941 O O . THR A 1 244 ? 20.900 13.769 -3.084 1.00 35.94 244 THR A O 1
ATOM 1945 N N . ALA A 1 245 ? 21.651 14.775 -4.999 1.00 36.21 245 ALA A N 1
ATOM 1946 C CA . ALA A 1 245 ? 22.394 13.612 -5.540 1.00 37.07 245 ALA A CA 1
ATOM 1947 C C . ALA A 1 245 ? 23.676 13.398 -4.738 1.00 39.03 245 ALA A C 1
ATOM 1948 O O . ALA A 1 245 ? 24.261 12.353 -4.862 1.00 39.89 245 ALA A O 1
ATOM 1950 N N . ASP A 1 246 ? 24.126 14.389 -3.982 1.00 39.25 246 ASP A N 1
ATOM 1951 C CA . ASP A 1 246 ? 25.462 14.375 -3.345 1.00 35.31 246 ASP A CA 1
ATOM 1952 C C . ASP A 1 246 ? 25.322 13.872 -1.902 1.00 35.82 246 ASP A C 1
ATOM 1953 O O . ASP A 1 246 ? 24.980 14.675 -1.023 1.00 27.51 246 ASP A O 1
ATOM 1958 N N . SER A 1 247 ? 25.617 12.587 -1.658 1.00 26.74 247 SER A N 1
ATOM 1959 C CA . SER A 1 247 ? 25.441 11.943 -0.335 1.00 27.63 247 SER A CA 1
ATOM 1960 C C . SER A 1 247 ? 26.548 12.386 0.626 1.00 28.25 247 SER A C 1
ATOM 1961 O O . SER A 1 247 ? 26.479 12.023 1.796 1.00 28.40 247 SER A O 1
ATOM 1964 N N . THR A 1 248 ? 27.576 13.075 0.133 1.00 30.47 248 THR A N 1
ATOM 1965 C CA . THR A 1 248 ? 28.809 13.394 0.902 1.00 32.47 248 THR A CA 1
ATOM 1966 C C . THR A 1 248 ? 28.706 14.761 1.609 1.00 35.01 248 THR A C 1
ATOM 1967 O O . THR A 1 248 ? 29.601 15.062 2.409 1.00 37.08 248 THR A O 1
ATOM 1971 N N . THR A 1 249 ? 27.699 15.588 1.304 1.00 32.69 249 THR A N 1
ATOM 1972 C CA . THR A 1 249 ? 27.534 16.937 1.909 1.00 31.92 249 THR A CA 1
ATOM 1973 C C . THR A 1 249 ? 26.258 16.974 2.749 1.00 32.41 249 THR A C 1
ATOM 1974 O O . THR A 1 249 ? 25.214 16.501 2.285 1.00 28.79 249 THR A O 1
ATOM 1978 N N . THR A 1 250 ? 26.363 17.516 3.957 1.00 29.78 250 THR A N 1
ATOM 1979 C CA . THR A 1 250 ? 25.237 17.772 4.878 1.00 29.46 250 THR A CA 1
ATOM 1980 C C . THR A 1 250 ? 25.103 19.275 5.044 1.00 24.98 250 THR A C 1
ATOM 1981 O O . THR A 1 250 ? 26.093 19.938 5.355 1.00 22.63 250 THR A O 1
ATOM 1985 N N . PRO A 1 251 ? 23.906 19.843 4.811 1.00 23.57 251 PRO A N 1
ATOM 1986 C CA . PRO A 1 251 ? 23.716 21.277 4.980 1.00 23.39 251 PRO A CA 1
ATOM 1987 C C . PRO A 1 251 ? 23.927 21.624 6.462 1.00 21.24 251 PRO A C 1
ATOM 1988 O O . PRO A 1 251 ? 23.691 20.764 7.348 1.00 21.63 251 PRO A O 1
ATOM 1992 N N . VAL A 1 252 ? 24.359 22.857 6.696 1.00 21.01 252 VAL A N 1
ATOM 1993 C CA . VAL A 1 252 ? 24.560 23.411 8.059 1.00 21.05 252 VAL A CA 1
ATOM 1994 C C . VAL A 1 252 ? 23.815 24.731 8.165 1.00 20.24 252 VAL A C 1
ATOM 1995 O O . VAL A 1 252 ? 23.592 25.377 7.140 1.00 20.16 252 VAL A O 1
ATOM 1999 N N . THR A 1 253 ? 23.510 25.134 9.398 1.00 22.08 253 THR A N 1
ATOM 2000 C CA . THR A 1 253 ? 22.892 26.428 9.745 1.00 21.96 253 THR A CA 1
ATOM 2001 C C . THR A 1 253 ? 23.702 27.039 10.902 1.00 20.66 253 THR A C 1
ATOM 2002 O O . THR A 1 253 ? 24.606 26.378 11.469 1.00 21.67 253 THR A O 1
ATOM 2006 N N . LEU A 1 254 ? 23.438 28.301 11.196 1.00 22.71 254 LEU A N 1
ATOM 2007 C CA . LEU A 1 254 ? 24.046 28.974 12.373 1.00 21.57 254 LEU A CA 1
ATOM 2008 C C . LEU A 1 254 ? 23.619 28.225 13.641 1.00 19.52 254 LEU A C 1
ATOM 2009 O O . LEU A 1 254 ? 22.444 28.048 13.846 1.00 20.09 254 LEU A O 1
ATOM 2014 N N . THR A 1 255 ? 24.570 27.821 14.451 1.00 19.74 255 THR A N 1
ATOM 2015 C CA . THR A 1 255 ? 24.317 27.171 15.761 1.00 21.17 255 THR A CA 1
ATOM 2016 C C . THR A 1 255 ? 23.428 28.075 16.618 1.00 19.97 255 THR A C 1
ATOM 2017 O O . THR A 1 255 ? 22.426 27.595 17.154 1.00 17.34 255 THR A O 1
ATOM 2021 N N . THR A 1 256 ? 23.809 29.341 16.755 1.00 18.61 256 THR A N 1
ATOM 2022 C CA . THR A 1 256 ? 22.928 30.378 17.316 1.00 19.59 256 THR A CA 1
ATOM 2023 C C . THR A 1 256 ? 22.126 30.941 16.162 1.00 18.17 256 THR A C 1
ATOM 2024 O O . THR A 1 256 ? 22.683 31.632 15.322 1.00 18.60 256 THR A O 1
ATOM 2028 N N . PRO A 1 257 ? 20.799 30.705 16.102 1.00 18.81 257 PRO A N 1
ATOM 2029 C CA . PRO A 1 257 ? 19.975 31.267 15.039 1.00 19.35 257 PRO A CA 1
ATOM 2030 C C . PRO A 1 257 ? 20.192 32.771 14.963 1.00 20.91 257 PRO A C 1
ATOM 2031 O O . PRO A 1 257 ? 20.365 33.408 16.012 1.00 18.00 257 PRO A O 1
ATOM 2035 N N . LYS A 1 258 ? 20.223 33.295 13.734 1.00 19.03 258 LYS A N 1
ATOM 2036 C CA . LYS A 1 258 ? 20.405 34.754 13.535 1.00 19.47 258 LYS A CA 1
ATOM 2037 C C . LYS A 1 258 ? 19.396 35.512 14.381 1.00 18.34 258 LYS A C 1
ATOM 2038 O O . LYS A 1 258 ? 19.768 36.588 14.890 1.00 20.30 258 LYS A O 1
ATOM 2044 N N . TYR A 1 259 ? 18.187 34.973 14.566 1.00 19.66 259 TYR A N 1
ATOM 2045 C CA . TYR A 1 259 ? 17.106 35.658 15.306 1.00 19.09 259 TYR A CA 1
ATOM 2046 C C . TYR A 1 259 ? 17.498 35.813 16.785 1.00 18.46 259 TYR A C 1
ATOM 2047 O O . TYR A 1 259 ? 17.098 36.819 17.394 1.00 18.04 259 TYR A O 1
ATOM 2056 N N . HIS A 1 260 ? 18.218 34.850 17.351 1.00 17.11 260 HIS A N 1
ATOM 2057 C CA . HIS A 1 260 ? 18.637 34.897 18.771 1.00 19.14 260 HIS A CA 1
ATOM 2058 C C . HIS A 1 260 ? 19.817 35.847 18.925 1.00 18.58 260 HIS A C 1
ATOM 2059 O O . HIS A 1 260 ? 19.895 36.469 19.997 1.00 18.37 260 HIS A O 1
ATOM 2066 N N . GLU A 1 261 ? 20.669 35.992 17.902 1.00 17.83 261 GLU A N 1
ATOM 2067 C CA . GLU A 1 261 ? 21.681 37.074 17.914 1.00 20.43 261 GLU A CA 1
ATOM 2068 C C . GLU A 1 261 ? 20.910 38.403 17.884 1.00 20.32 261 GLU A C 1
ATOM 2069 O O . GLU A 1 261 ? 21.198 39.300 18.698 1.00 21.80 261 GLU A O 1
ATOM 2075 N N . LEU A 1 262 ? 19.943 38.505 16.985 1.00 20.19 262 LEU A N 1
ATOM 2076 C CA . LEU A 1 262 ? 19.258 39.786 16.705 1.00 20.94 262 LEU A CA 1
ATOM 2077 C C . LEU A 1 262 ? 18.561 40.297 17.973 1.00 20.90 262 LEU A C 1
ATOM 2078 O O . LEU A 1 262 ? 18.708 41.479 18.300 1.00 18.65 262 LEU A O 1
ATOM 2083 N N . VAL A 1 263 ? 17.776 39.457 18.634 1.00 19.98 263 VAL A N 1
ATOM 2084 C CA . VAL A 1 263 ? 16.937 39.913 19.782 1.00 20.93 263 VAL A CA 1
ATOM 2085 C C . VAL A 1 263 ? 17.799 40.146 21.023 1.00 19.08 263 VAL A C 1
ATOM 2086 O O . VAL A 1 263 ? 17.265 40.738 21.997 1.00 18.85 263 VAL A O 1
ATOM 2090 N N . ALA A 1 264 ? 19.081 39.754 20.986 1.00 18.47 264 ALA A N 1
ATOM 2091 C CA . ALA A 1 264 ? 20.113 40.118 22.000 1.00 19.65 264 ALA A CA 1
ATOM 2092 C C . ALA A 1 264 ? 20.754 41.459 21.632 1.00 18.27 264 ALA A C 1
ATOM 2093 O O . ALA A 1 264 ? 21.045 42.254 22.527 1.00 18.29 264 ALA A O 1
ATOM 2095 N N . GLN A 1 265 ? 20.989 41.704 20.345 1.00 19.76 265 GLN A N 1
ATOM 2096 C CA . GLN A 1 265 ? 21.627 42.961 19.863 1.00 18.66 265 GLN A CA 1
ATOM 2097 C C . GLN A 1 265 ? 20.663 44.124 20.038 1.00 19.16 265 GLN A C 1
ATOM 2098 O O . GLN A 1 265 ? 21.119 45.249 20.265 1.00 19.57 265 GLN A O 1
ATOM 2104 N N . ILE A 1 266 ? 19.360 43.886 19.910 1.00 17.48 266 ILE A N 1
ATOM 2105 C CA . ILE A 1 266 ? 18.380 45.005 19.821 1.00 17.23 266 ILE A CA 1
ATOM 2106 C C . ILE A 1 266 ? 17.002 44.457 20.162 1.00 17.55 266 ILE A C 1
ATOM 2107 O O . ILE A 1 266 ? 16.773 43.238 20.009 1.00 17.83 266 ILE A O 1
ATOM 2112 N N . ARG A 1 267 ? 16.122 45.319 20.617 1.00 18.30 267 ARG A N 1
ATOM 2113 C CA . ARG A 1 267 ? 14.768 44.931 21.065 1.00 19.55 267 ARG A CA 1
ATOM 2114 C C . ARG A 1 267 ? 13.753 45.795 20.326 1.00 19.16 267 ARG A C 1
ATOM 2115 O O . ARG A 1 267 ? 13.972 47.009 20.174 1.00 17.65 267 ARG A O 1
ATOM 2123 N N . GLN A 1 268 ? 12.634 45.191 19.946 1.00 20.25 268 GLN A N 1
ATOM 2124 C CA . GLN A 1 268 ? 11.533 45.918 19.304 1.00 21.59 268 GLN A CA 1
ATOM 2125 C C . GLN A 1 268 ? 11.034 47.002 20.251 1.00 20.87 268 GLN A C 1
ATOM 2126 O O . GLN A 1 268 ? 10.899 46.755 21.481 1.00 19.00 268 GLN A O 1
ATOM 2132 N N . ASN A 1 269 ? 10.761 48.160 19.658 1.00 20.94 269 ASN A N 1
ATOM 2133 C CA . ASN A 1 269 ? 10.054 49.305 20.268 1.00 22.92 269 ASN A CA 1
ATOM 2134 C C . ASN A 1 269 ? 8.947 49.725 19.289 1.00 23.35 269 ASN A C 1
ATOM 2135 O O . ASN A 1 269 ? 8.976 50.871 18.781 1.00 22.14 269 ASN A O 1
ATOM 2140 N N . PHE A 1 270 ? 8.014 48.834 19.000 1.00 26.27 270 PHE A N 1
ATOM 2141 C CA . PHE A 1 270 ? 7.025 49.021 17.897 1.00 26.44 270 PHE A CA 1
ATOM 2142 C C . PHE A 1 270 ? 5.784 49.785 18.387 1.00 27.98 270 PHE A C 1
ATOM 2143 O O . PHE A 1 270 ? 4.920 50.049 17.548 1.00 34.05 270 PHE A O 1
ATOM 2151 N N . ASN A 1 271 ? 5.701 50.213 19.646 1.00 27.18 271 ASN A N 1
ATOM 2152 C CA . ASN A 1 271 ? 4.450 50.818 20.159 1.00 32.52 271 ASN A CA 1
ATOM 2153 C C . ASN A 1 271 ? 4.730 51.997 21.097 1.00 30.69 271 ASN A C 1
ATOM 2154 O O . ASN A 1 271 ? 4.044 52.093 22.121 1.00 30.43 271 ASN A O 1
ATOM 2159 N N . ALA A 1 272 ? 5.640 52.898 20.758 1.00 28.79 272 ALA A N 1
ATOM 2160 C CA . ALA A 1 272 ? 6.075 53.976 21.683 1.00 29.97 272 ALA A CA 1
ATOM 2161 C C . ALA A 1 272 ? 5.297 55.286 21.475 1.00 31.42 272 ALA A C 1
ATOM 2162 O O . ALA A 1 272 ? 5.424 56.169 22.337 1.00 30.39 272 ALA A O 1
ATOM 2164 N N . ARG A 1 273 ? 4.599 55.458 20.352 1.00 31.84 273 ARG A N 1
ATOM 2165 C CA . ARG A 1 273 ? 3.949 56.751 20.001 1.00 33.79 273 ARG A CA 1
ATOM 2166 C C . ARG A 1 273 ? 2.430 56.658 20.185 1.00 39.10 273 ARG A C 1
ATOM 2167 O O . ARG A 1 273 ? 1.828 55.735 19.646 1.00 40.75 273 ARG A O 1
ATOM 2175 N N . ASP A 1 274 ? 1.845 57.593 20.933 1.00 42.53 274 ASP A N 1
ATOM 2176 C CA . ASP A 1 274 ? 0.378 57.861 20.932 1.00 44.88 274 ASP A CA 1
ATOM 2177 C C . ASP A 1 274 ? -0.039 58.158 19.489 1.00 46.60 274 ASP A C 1
ATOM 2178 O O . ASP A 1 274 ? 0.477 59.086 18.869 1.00 40.51 274 ASP A O 1
ATOM 2183 N N . PRO A 1 275 ? -0.971 57.373 18.897 1.00 52.89 275 PRO A N 1
ATOM 2184 C CA . PRO A 1 275 ? -1.318 57.543 17.482 1.00 54.25 275 PRO A CA 1
ATOM 2185 C C . PRO A 1 275 ? -2.018 58.893 17.221 1.00 54.74 275 PRO A C 1
ATOM 2186 O O . PRO A 1 275 ? -1.957 59.376 16.109 1.00 58.50 275 PRO A O 1
ATOM 2190 N N . LYS A 1 276 ? -2.616 59.488 18.257 1.00 52.76 276 LYS A N 1
ATOM 2191 C CA . LYS A 1 276 ? -3.342 60.787 18.196 1.00 57.99 276 LYS A CA 1
ATOM 2192 C C . LYS A 1 276 ? -2.341 61.954 18.213 1.00 55.84 276 LYS A C 1
ATOM 2193 O O . LYS A 1 276 ? -2.303 62.715 17.224 1.00 54.56 276 LYS A O 1
ATOM 2199 N N . THR A 1 277 ? -1.559 62.086 19.290 1.00 52.44 277 THR A N 1
ATOM 2200 C CA . THR A 1 277 ? -0.648 63.236 19.542 1.00 45.75 277 THR A CA 1
ATOM 2201 C C . THR A 1 277 ? 0.664 63.059 18.760 1.00 44.01 277 THR A C 1
ATOM 2202 O O . THR A 1 277 ? 1.379 64.075 18.581 1.00 42.63 277 THR A O 1
ATOM 2206 N N . GLY A 1 278 ? 0.996 61.834 18.332 1.00 36.91 278 GLY A N 1
ATOM 2207 C CA . GLY A 1 278 ? 2.327 61.477 17.795 1.00 33.29 278 GLY A CA 1
ATOM 2208 C C . GLY A 1 278 ? 3.403 61.516 18.873 1.00 30.14 278 GLY A C 1
ATOM 2209 O O . GLY A 1 278 ? 4.578 61.306 18.559 1.00 34.22 278 GLY A O 1
ATOM 2210 N N . ARG A 1 279 ? 3.028 61.762 20.128 1.00 30.66 279 ARG A N 1
ATOM 2211 C CA . ARG A 1 279 ? 4.014 61.937 21.229 1.00 31.85 279 ARG A CA 1
ATOM 2212 C C . ARG A 1 279 ? 4.482 60.566 21.735 1.00 33.01 279 ARG A C 1
ATOM 2213 O O . ARG A 1 279 ? 3.654 59.618 21.803 1.00 28.24 279 ARG A O 1
ATOM 2221 N N . ILE A 1 280 ? 5.763 60.482 22.099 1.00 27.83 280 ILE A N 1
ATOM 2222 C CA . ILE A 1 280 ? 6.325 59.288 22.787 1.00 24.54 280 ILE A CA 1
ATOM 2223 C C . ILE A 1 280 ? 5.631 59.146 24.150 1.00 24.41 280 ILE A C 1
ATOM 2224 O O . ILE A 1 280 ? 5.575 60.116 24.936 1.00 23.62 280 ILE A O 1
ATOM 2229 N N . GLU A 1 281 ? 5.095 57.961 24.408 1.00 25.37 281 GLU A N 1
ATOM 2230 C CA . GLU A 1 281 ? 4.482 57.552 25.692 1.00 26.44 281 GLU A CA 1
ATOM 2231 C C . GLU A 1 281 ? 4.993 56.141 25.942 1.00 26.12 281 GLU A C 1
ATOM 2232 O O . GLU A 1 281 ? 4.564 55.208 25.231 1.00 26.25 281 GLU A O 1
ATOM 2238 N N . VAL A 1 282 ? 5.965 55.995 26.834 1.00 24.73 282 VAL A N 1
ATOM 2239 C CA . VAL A 1 282 ? 6.576 54.668 27.077 1.00 24.74 282 VAL A CA 1
ATOM 2240 C C . VAL A 1 282 ? 5.487 53.728 27.604 1.00 23.28 282 VAL A C 1
ATOM 2241 O O . VAL A 1 282 ? 4.842 54.006 28.596 1.00 19.32 282 VAL A O 1
ATOM 2245 N N . PRO A 1 283 ? 5.234 52.585 26.933 1.00 22.46 283 PRO A N 1
ATOM 2246 C CA . PRO A 1 283 ? 4.272 51.611 27.441 1.00 22.48 283 PRO A CA 1
ATOM 2247 C C . PRO A 1 283 ? 4.918 50.754 28.533 1.00 20.84 283 PRO A C 1
ATOM 2248 O O . PRO A 1 283 ? 5.772 49.920 28.256 1.00 22.62 283 PRO A O 1
ATOM 2252 N N . ARG A 1 284 ? 4.476 50.975 29.770 1.00 22.01 284 ARG A N 1
ATOM 2253 C CA . ARG A 1 284 ? 5.132 50.419 30.971 1.00 20.38 284 ARG A CA 1
ATOM 2254 C C . ARG A 1 284 ? 4.865 48.914 31.089 1.00 22.71 284 ARG A C 1
ATOM 2255 O O . ARG A 1 284 ? 5.628 48.257 31.752 1.00 20.80 284 ARG A O 1
ATOM 2263 N N . ASP A 1 285 ? 3.817 48.384 30.472 1.00 22.40 285 ASP A N 1
ATOM 2264 C CA . ASP A 1 285 ? 3.528 46.926 30.519 1.00 22.75 285 ASP A CA 1
ATOM 2265 C C . ASP A 1 285 ? 4.658 46.154 29.826 1.00 24.41 285 ASP A C 1
ATOM 2266 O O . ASP A 1 285 ? 4.952 45.063 30.282 1.00 24.22 285 ASP A O 1
ATOM 2271 N N . THR A 1 286 ? 5.285 46.704 28.780 1.00 20.99 286 THR A N 1
ATOM 2272 C CA . THR A 1 286 ? 6.261 45.976 27.930 1.00 22.06 286 THR A CA 1
ATOM 2273 C C . THR A 1 286 ? 7.630 46.670 27.923 1.00 21.88 286 THR A C 1
ATOM 2274 O O . THR A 1 286 ? 8.621 45.979 27.651 1.00 19.64 286 THR A O 1
ATOM 2278 N N . HIS A 1 287 ? 7.687 47.986 28.112 1.00 20.44 287 HIS A N 1
ATOM 2279 C CA . HIS A 1 287 ? 8.902 48.817 27.899 1.00 19.01 287 HIS A CA 1
ATOM 2280 C C . HIS A 1 287 ? 9.176 49.730 29.102 1.00 19.23 287 HIS A C 1
ATOM 2281 O O . HIS A 1 287 ? 9.696 50.843 28.879 1.00 19.11 287 HIS A O 1
ATOM 2288 N N . ALA A 1 288 ? 8.911 49.275 30.335 1.00 20.00 288 ALA A N 1
ATOM 2289 C CA . ALA A 1 288 ? 9.134 50.115 31.533 1.00 19.19 288 ALA A CA 1
ATOM 2290 C C . ALA A 1 288 ? 10.609 50.511 31.573 1.00 19.49 288 ALA A C 1
ATOM 2291 O O . ALA A 1 288 ? 10.895 51.619 32.041 1.00 19.73 288 ALA A O 1
ATOM 2293 N N . ASP A 1 289 ? 11.492 49.649 31.066 1.00 17.81 289 ASP A N 1
ATOM 2294 C CA . ASP A 1 289 ? 12.969 49.833 31.129 1.00 20.58 289 ASP A CA 1
ATOM 2295 C C . ASP A 1 289 ? 13.488 50.747 30.017 1.00 19.20 289 ASP A C 1
ATOM 2296 O O . ASP A 1 289 ? 14.735 50.910 29.921 1.00 17.85 289 ASP A O 1
ATOM 2301 N N . MET A 1 290 ? 12.616 51.340 29.204 1.00 18.76 290 MET A N 1
ATOM 2302 C CA . MET A 1 290 ? 13.052 52.166 28.047 1.00 19.80 290 MET A CA 1
ATOM 2303 C C . MET A 1 290 ? 13.084 53.647 28.431 1.00 18.54 290 MET A C 1
ATOM 2304 O O . MET A 1 290 ? 12.064 54.179 28.870 1.00 19.92 290 MET A O 1
ATOM 2309 N N . ASP A 1 291 ? 14.235 54.278 28.265 1.00 17.46 291 ASP A N 1
ATOM 2310 C CA . ASP A 1 291 ? 14.401 55.751 28.415 1.00 18.25 291 ASP A CA 1
ATOM 2311 C C . ASP A 1 291 ? 13.605 56.417 27.302 1.00 18.31 291 ASP A C 1
ATOM 2312 O O . ASP A 1 291 ? 13.851 56.115 26.126 1.00 18.17 291 ASP A O 1
ATOM 2317 N N . PRO A 1 292 ? 12.619 57.295 27.607 1.00 20.73 292 PRO A N 1
ATOM 2318 C CA . PRO A 1 292 ? 11.856 57.997 26.563 1.00 21.16 292 PRO A CA 1
ATOM 2319 C C . PRO A 1 292 ? 12.764 58.698 25.542 1.00 19.28 292 PRO A C 1
ATOM 2320 O O . PRO A 1 292 ? 12.440 58.774 24.367 1.00 20.80 292 PRO A O 1
ATOM 2324 N N . LEU A 1 293 ? 13.947 59.138 25.974 1.00 20.59 293 LEU A N 1
ATOM 2325 C CA . LEU A 1 293 ? 14.903 59.833 25.082 1.00 18.93 293 LEU A CA 1
ATOM 2326 C C . LEU A 1 293 ? 15.415 58.907 23.977 1.00 23.32 293 LEU A C 1
ATOM 2327 O O . LEU A 1 293 ? 15.919 59.456 23.001 1.00 24.57 293 LEU A O 1
ATOM 2332 N N . VAL A 1 294 ? 15.353 57.567 24.098 1.00 22.60 294 VAL A N 1
ATOM 2333 C CA . VAL A 1 294 ? 15.829 56.653 23.011 1.00 22.05 294 VAL A CA 1
ATOM 2334 C C . VAL A 1 294 ? 14.629 55.999 22.293 1.00 21.99 294 VAL A C 1
ATOM 2335 O O . VAL A 1 294 ? 14.877 55.175 21.401 1.00 23.52 294 VAL A O 1
ATOM 2339 N N . ALA A 1 295 ? 13.406 56.379 22.623 1.00 20.92 295 ALA A N 1
ATOM 2340 C CA . ALA A 1 295 ? 12.157 55.730 22.142 1.00 21.34 295 ALA A CA 1
ATOM 2341 C C . ALA A 1 295 ? 11.677 56.343 20.813 1.00 22.07 295 ALA A C 1
ATOM 2342 O O . ALA A 1 295 ? 10.627 55.907 20.325 1.00 24.34 295 ALA A O 1
ATOM 2344 N N . TYR A 1 296 ? 12.424 57.298 20.254 1.00 23.71 296 TYR A N 1
ATOM 2345 C CA . TYR A 1 296 ? 12.137 58.039 18.987 1.00 25.10 296 TYR A CA 1
ATOM 2346 C C . TYR A 1 296 ? 12.303 57.105 17.780 1.00 25.28 296 TYR A C 1
ATOM 2347 O O . TYR A 1 296 ? 11.833 57.460 16.702 1.00 24.87 296 TYR A O 1
ATOM 2356 N N . ILE A 1 297 ? 13.000 55.975 17.939 1.00 26.04 297 ILE A N 1
ATOM 2357 C CA . ILE A 1 297 ? 13.157 54.941 16.873 1.00 24.11 297 ILE A CA 1
ATOM 2358 C C . ILE A 1 297 ? 12.523 53.661 17.373 1.00 21.95 297 ILE A C 1
ATOM 2359 O O . ILE A 1 297 ? 12.410 53.460 18.577 1.00 20.72 297 ILE A O 1
ATOM 2364 N N . PRO A 1 298 ? 12.039 52.815 16.443 1.00 22.38 298 PRO A N 1
ATOM 2365 C CA . PRO A 1 298 ? 11.262 51.621 16.805 1.00 21.10 298 PRO A CA 1
ATOM 2366 C C . PRO A 1 298 ? 12.100 50.405 17.227 1.00 21.69 298 PRO A C 1
ATOM 2367 O O . PRO A 1 298 ? 11.607 49.268 17.213 1.00 20.54 298 PRO A O 1
ATOM 2371 N N . LEU A 1 299 ? 13.354 50.656 17.613 1.00 20.10 299 LEU A N 1
ATOM 2372 C CA . LEU A 1 299 ? 14.287 49.640 18.157 1.00 20.14 299 LEU A CA 1
ATOM 2373 C C . LEU A 1 299 ? 15.094 50.296 19.277 1.00 19.31 299 LEU A C 1
ATOM 2374 O O . LEU A 1 299 ? 15.407 51.473 19.174 1.00 17.92 299 LEU A O 1
ATOM 2379 N N . TYR A 1 300 ? 15.418 49.546 20.315 1.00 18.87 300 TYR A N 1
ATOM 2380 C CA . TYR A 1 300 ? 16.225 50.073 21.441 1.00 19.29 300 TYR A CA 1
ATOM 2381 C C . TYR A 1 300 ? 16.992 48.923 22.099 1.00 19.24 300 TYR A C 1
ATOM 2382 O O . TYR A 1 300 ? 16.659 47.743 21.917 1.00 19.11 300 TYR A O 1
ATOM 2391 N N . ARG A 1 301 ? 17.970 49.316 22.896 1.00 19.64 301 ARG A N 1
ATOM 2392 C CA . ARG A 1 301 ? 18.717 48.386 23.770 1.00 18.41 301 ARG A CA 1
ATOM 2393 C C . ARG A 1 301 ? 18.937 49.057 25.112 1.00 19.32 301 ARG A C 1
ATOM 2394 O O . ARG A 1 301 ? 19.735 49.990 25.233 1.00 17.94 301 ARG A O 1
ATOM 2402 N N . PRO A 1 302 ? 18.228 48.623 26.175 1.00 18.00 302 PRO A N 1
ATOM 2403 C CA . PRO A 1 302 ? 18.252 49.360 27.441 1.00 18.48 302 PRO A CA 1
ATOM 2404 C C . PRO A 1 302 ? 19.541 49.209 28.259 1.00 17.93 302 PRO A C 1
ATOM 2405 O O . PRO A 1 302 ? 19.929 50.153 28.981 1.00 17.05 302 PRO A O 1
ATOM 2409 N N . GLU A 1 303 ? 20.153 48.035 28.204 1.00 17.44 303 GLU A N 1
ATOM 2410 C CA . GLU A 1 303 ? 21.180 47.648 29.205 1.00 17.74 303 GLU A CA 1
ATOM 2411 C C . GLU A 1 303 ? 22.458 48.469 29.064 1.00 16.40 303 GLU A C 1
ATOM 2412 O O . GLU A 1 303 ? 23.044 48.804 30.077 1.00 17.07 303 GLU A O 1
ATOM 2418 N N . PRO A 1 304 ? 22.978 48.792 27.856 1.00 16.66 304 PRO A N 1
ATOM 2419 C CA . PRO A 1 304 ? 24.200 49.608 27.798 1.00 17.60 304 PRO A CA 1
ATOM 2420 C C . PRO A 1 304 ? 24.013 50.913 28.578 1.00 17.85 304 PRO A C 1
ATOM 2421 O O . PRO A 1 304 ? 24.868 51.300 29.346 1.00 17.80 304 PRO A O 1
ATOM 2425 N N . ARG A 1 305 ? 22.855 51.544 28.414 1.00 18.95 305 ARG A N 1
ATOM 2426 C CA . ARG A 1 305 ? 22.570 52.889 28.955 1.00 18.19 305 ARG A CA 1
ATOM 2427 C C . ARG A 1 305 ? 22.307 52.804 30.470 1.00 17.39 305 ARG A C 1
ATOM 2428 O O . ARG A 1 305 ? 22.835 53.656 31.209 1.00 16.87 305 ARG A O 1
ATOM 2436 N N . SER A 1 306 ? 21.498 51.867 30.946 1.00 17.89 306 SER A N 1
ATOM 2437 C CA . SER A 1 306 ? 21.239 51.717 32.404 1.00 17.21 306 SER A CA 1
ATOM 2438 C C . SER A 1 306 ? 22.566 51.405 33.109 1.00 18.76 306 SER A C 1
ATOM 2439 O O . SER A 1 306 ? 22.829 51.939 34.195 1.00 17.57 306 SER A O 1
ATOM 2442 N N . THR A 1 307 ? 23.383 50.558 32.493 1.00 18.59 307 THR A N 1
ATOM 2443 C CA . THR A 1 307 ? 24.638 50.070 33.100 1.00 17.60 307 THR A CA 1
ATOM 2444 C C . THR A 1 307 ? 25.601 51.249 33.208 1.00 18.37 307 THR A C 1
ATOM 2445 O O . THR A 1 307 ? 26.242 51.402 34.273 1.00 18.74 307 THR A O 1
ATOM 2449 N N . PHE A 1 308 ? 25.703 52.045 32.147 1.00 17.69 308 PHE A N 1
ATOM 2450 C CA . PHE A 1 308 ? 26.561 53.245 32.106 1.00 18.01 308 PHE A CA 1
ATOM 2451 C C . PHE A 1 308 ? 26.187 54.168 33.268 1.00 18.75 308 PHE A C 1
ATOM 2452 O O . PHE A 1 308 ? 27.051 54.676 33.989 1.00 19.35 308 PHE A O 1
ATOM 2460 N N . ARG A 1 309 ? 24.897 54.402 33.441 1.00 16.83 309 ARG A N 1
ATOM 2461 C CA . ARG A 1 309 ? 24.389 55.367 34.434 1.00 18.58 309 ARG A CA 1
ATOM 2462 C C . ARG A 1 309 ? 24.656 54.920 35.872 1.00 19.21 309 ARG A C 1
ATOM 2463 O O . ARG A 1 309 ? 24.585 55.775 36.741 1.00 19.25 309 ARG A O 1
ATOM 2471 N N . ARG A 1 310 ? 24.927 53.634 36.107 1.00 18.43 310 ARG A N 1
ATOM 2472 C CA . ARG A 1 310 ? 25.186 53.104 37.463 1.00 18.26 310 ARG A CA 1
ATOM 2473 C C . ARG A 1 310 ? 26.689 52.904 37.690 1.00 17.88 310 ARG A C 1
ATOM 2474 O O . ARG A 1 310 ? 27.032 52.448 38.795 1.00 17.48 310 ARG A O 1
ATOM 2482 N N . LEU A 1 311 ? 27.539 53.221 36.711 1.00 17.85 311 LEU A N 1
ATOM 2483 C CA . LEU A 1 311 ? 29.014 52.927 36.799 1.00 18.11 311 LEU A CA 1
ATOM 2484 C C . LEU A 1 311 ? 29.661 53.537 38.041 1.00 16.97 311 LEU A C 1
ATOM 2485 O O . LEU A 1 311 ? 30.626 52.948 38.549 1.00 19.05 311 LEU A O 1
ATOM 2490 N N . GLU A 1 312 ? 29.226 54.702 38.496 1.00 19.67 312 GLU A N 1
ATOM 2491 C CA . GLU A 1 312 ? 29.871 55.342 39.677 1.00 19.23 312 GLU A CA 1
ATOM 2492 C C . GLU A 1 312 ? 29.732 54.416 40.907 1.00 19.42 312 GLU A C 1
ATOM 2493 O O . GLU A 1 312 ? 30.572 54.559 41.824 1.00 18.34 312 GLU A O 1
ATOM 2499 N N . THR A 1 313 ? 28.731 53.530 40.939 1.00 19.34 313 THR A N 1
ATOM 2500 C CA . THR A 1 313 ? 28.453 52.613 42.084 1.00 18.52 313 THR A CA 1
ATOM 2501 C C . THR A 1 313 ? 29.248 51.299 41.952 1.00 18.13 313 THR A C 1
ATOM 2502 O O . THR A 1 313 ? 29.238 50.512 42.911 1.00 18.20 313 THR A O 1
ATOM 2506 N N . LEU A 1 314 ? 29.941 51.035 40.842 1.00 18.55 314 LEU A N 1
ATOM 2507 C CA . LEU A 1 314 ? 30.614 49.724 40.620 1.00 19.22 314 LEU A CA 1
ATOM 2508 C C . LEU A 1 314 ? 31.693 49.479 41.684 1.00 19.42 314 LEU A C 1
ATOM 2509 O O . LEU A 1 314 ? 32.660 50.238 41.736 1.00 16.99 314 LEU A O 1
ATOM 2514 N N . ARG A 1 315 ? 31.553 48.406 42.462 1.00 19.40 315 ARG A N 1
ATOM 2515 C CA . ARG A 1 315 ? 32.428 48.131 43.626 1.00 18.38 315 ARG A CA 1
ATOM 2516 C C . ARG A 1 315 ? 33.782 47.561 43.221 1.00 18.63 315 ARG A C 1
ATOM 2517 O O . ARG A 1 315 ? 34.805 48.041 43.708 1.00 20.43 315 ARG A O 1
ATOM 2525 N N . PRO A 1 316 ? 33.878 46.475 42.420 1.00 20.18 316 PRO A N 1
ATOM 2526 C CA . PRO A 1 316 ? 35.181 45.933 42.072 1.00 19.85 316 PRO A CA 1
ATOM 2527 C C . PRO A 1 316 ? 36.029 46.954 41.313 1.00 19.91 316 PRO A C 1
ATOM 2528 O O . PRO A 1 316 ? 35.508 47.820 40.586 1.00 18.61 316 PRO A O 1
ATOM 2532 N N . SER A 1 317 ? 37.340 46.844 41.495 1.00 17.88 317 SER A N 1
ATOM 2533 C CA . SER A 1 317 ? 38.292 47.501 40.591 1.00 18.45 317 SER A CA 1
ATOM 2534 C C . SER A 1 317 ? 37.990 47.013 39.160 1.00 19.35 317 SER A C 1
ATOM 2535 O O . SER A 1 317 ? 37.413 45.889 38.965 1.00 15.41 317 SER A O 1
ATOM 2538 N N . CYS A 1 318 ? 38.389 47.774 38.162 1.00 17.52 318 CYS A N 1
ATOM 2539 C CA . CYS A 1 318 ? 37.905 47.505 36.793 1.00 21.50 318 CYS A CA 1
ATOM 2540 C C . CYS A 1 318 ? 38.952 47.886 35.758 1.00 19.58 318 CYS A C 1
ATOM 2541 O O . CYS A 1 318 ? 39.340 49.070 35.698 1.00 20.73 318 CYS A O 1
ATOM 2544 N N . LEU A 1 319 ? 39.339 46.895 34.963 1.00 20.37 319 LEU A N 1
ATOM 2545 C CA . LEU A 1 319 ? 40.204 47.078 33.770 1.00 22.92 319 LEU A CA 1
ATOM 2546 C C . LEU A 1 319 ? 39.299 47.146 32.531 1.00 21.78 319 LEU A C 1
ATOM 2547 O O . LEU A 1 319 ? 38.552 46.184 32.303 1.00 20.59 319 LEU A O 1
ATOM 2552 N N . TRP A 1 320 ? 39.398 48.227 31.775 1.00 20.63 320 TRP A N 1
ATOM 2553 C CA . TRP A 1 320 ? 38.649 48.427 30.507 1.00 19.26 320 TRP A CA 1
ATOM 2554 C C . TRP A 1 320 ? 39.625 48.251 29.340 1.00 20.02 320 TRP A C 1
ATOM 2555 O O . TRP A 1 320 ? 40.461 49.161 29.092 1.00 23.88 320 TRP A O 1
ATOM 2566 N N . VAL A 1 321 ? 39.575 47.092 28.718 1.00 19.64 321 VAL A N 1
ATOM 2567 C CA . VAL A 1 321 ? 40.434 46.743 27.560 1.00 25.16 321 VAL A CA 1
ATOM 2568 C C . VAL A 1 321 ? 39.614 47.066 26.319 1.00 24.92 321 VAL A C 1
ATOM 2569 O O . VAL A 1 321 ? 38.651 46.343 26.068 1.00 23.70 321 VAL A O 1
ATOM 2573 N N . ILE A 1 322 ? 40.000 48.106 25.589 1.00 27.32 322 ILE A N 1
ATOM 2574 C CA . ILE A 1 322 ? 39.256 48.620 24.414 1.00 30.14 322 ILE A CA 1
ATOM 2575 C C . ILE A 1 322 ? 40.061 48.380 23.133 1.00 34.85 322 ILE A C 1
ATOM 2576 O O . ILE A 1 322 ? 41.248 48.709 23.067 1.00 32.98 322 ILE A O 1
ATOM 2581 N N . ALA A 1 323 ? 39.414 47.787 22.136 1.00 31.77 323 ALA A N 1
ATOM 2582 C CA . ALA A 1 323 ? 39.973 47.591 20.787 1.00 33.63 323 ALA A CA 1
ATOM 2583 C C . ALA A 1 323 ? 40.154 48.964 20.136 1.00 32.08 323 ALA A C 1
ATOM 2584 O O . ALA A 1 323 ? 39.193 49.756 20.047 1.00 35.58 323 ALA A O 1
ATOM 2586 N N . GLY A 1 324 ? 41.371 49.210 19.683 1.00 41.03 324 GLY A N 1
ATOM 2587 C CA . GLY A 1 324 ? 41.637 50.050 18.500 1.00 48.01 324 GLY A CA 1
ATOM 2588 C C . GLY A 1 324 ? 40.780 49.476 17.394 1.00 42.52 324 GLY A C 1
ATOM 2589 O O . GLY A 1 324 ? 40.747 48.205 17.246 1.00 41.48 324 GLY A O 1
ATOM 2590 N N . ALA A 1 325 ? 39.973 50.317 16.778 1.00 39.58 325 ALA A N 1
ATOM 2591 C CA . ALA A 1 325 ? 39.093 49.898 15.677 1.00 38.50 325 ALA A CA 1
ATOM 2592 C C . ALA A 1 325 ? 38.012 49.017 16.309 1.00 36.74 325 ALA A C 1
ATOM 2593 O O . ALA A 1 325 ? 37.853 47.860 15.919 1.00 37.35 325 ALA A O 1
ATOM 2595 N N . THR A 1 326 ? 37.356 49.532 17.343 1.00 32.99 326 THR A N 1
ATOM 2596 C CA . THR A 1 326 ? 36.128 48.929 17.919 1.00 31.64 326 THR A CA 1
ATOM 2597 C C . THR A 1 326 ? 34.928 49.514 17.181 1.00 30.55 326 THR A C 1
ATOM 2598 O O . THR A 1 326 ? 35.087 50.498 16.469 1.00 32.62 326 THR A O 1
ATOM 2602 N N . PHE A 1 327 ? 33.754 48.901 17.305 1.00 32.26 327 PHE A N 1
ATOM 2603 C CA . PHE A 1 327 ? 32.488 49.471 16.774 1.00 35.92 327 PHE A CA 1
ATOM 2604 C C . PHE A 1 327 ? 31.747 50.166 17.933 1.00 32.80 327 PHE A C 1
ATOM 2605 O O . PHE A 1 327 ? 30.742 50.794 17.662 1.00 34.99 327 PHE A O 1
ATOM 2613 N N . LEU A 1 328 ? 32.244 50.069 19.171 1.00 31.85 328 LEU A N 1
ATOM 2614 C CA . LEU A 1 328 ? 31.675 50.798 20.339 1.00 30.18 328 LEU A CA 1
ATOM 2615 C C . LEU A 1 328 ? 31.855 52.319 20.159 1.00 28.14 328 LEU A C 1
ATOM 2616 O O . LEU A 1 328 ? 32.801 52.741 19.470 1.00 24.60 328 LEU A O 1
ATOM 2621 N N . ASN A 1 329 ? 31.036 53.097 20.863 1.00 24.06 329 ASN A N 1
ATOM 2622 C CA . ASN A 1 329 ? 31.210 54.558 20.978 1.00 24.72 329 ASN A CA 1
ATOM 2623 C C . ASN A 1 329 ? 32.368 54.795 21.947 1.00 23.28 329 ASN A C 1
ATOM 2624 O O . ASN A 1 329 ? 32.139 54.914 23.185 1.00 22.26 329 ASN A O 1
ATOM 2629 N N . ILE A 1 330 ? 33.579 54.870 21.414 1.00 22.28 330 ILE A N 1
ATOM 2630 C CA . ILE A 1 330 ? 34.810 54.901 22.230 1.00 23.94 330 ILE A CA 1
ATOM 2631 C C . ILE A 1 330 ? 34.803 56.131 23.150 1.00 24.86 330 ILE A C 1
ATOM 2632 O O . ILE A 1 330 ? 35.207 55.992 24.321 1.00 24.30 330 ILE A O 1
ATOM 2637 N N . ASP A 1 331 ? 34.321 57.284 22.689 1.00 21.64 331 ASP A N 1
ATOM 2638 C CA . ASP A 1 331 ? 34.334 58.528 23.503 1.00 20.52 331 ASP A CA 1
ATOM 2639 C C . ASP A 1 331 ? 33.370 58.360 24.685 1.00 22.13 331 ASP A C 1
ATOM 2640 O O . ASP A 1 331 ? 33.753 58.790 25.801 1.00 22.64 331 ASP A O 1
ATOM 2645 N N . GLU A 1 332 ? 32.188 57.744 24.491 1.00 20.69 332 GLU A N 1
ATOM 2646 C CA . GLU A 1 332 ? 31.269 57.500 25.629 1.00 21.27 332 GLU A CA 1
ATOM 2647 C C . GLU A 1 332 ? 31.942 56.514 26.594 1.00 23.81 332 GLU A C 1
ATOM 2648 O O . GLU A 1 332 ? 31.882 56.742 27.821 1.00 22.00 332 GLU A O 1
ATOM 2654 N N . ILE A 1 333 ? 32.542 55.436 26.076 1.00 23.94 333 ILE A N 1
ATOM 2655 C CA . ILE A 1 333 ? 33.257 54.441 26.934 1.00 27.29 333 ILE A CA 1
ATOM 2656 C C . ILE A 1 333 ? 34.269 55.157 27.830 1.00 23.20 333 ILE A C 1
ATOM 2657 O O . ILE A 1 333 ? 34.314 54.857 29.031 1.00 22.10 333 ILE A O 1
ATOM 2662 N N . ARG A 1 334 ? 35.009 56.107 27.292 1.00 23.72 334 ARG A N 1
ATOM 2663 C CA . ARG A 1 334 ? 36.088 56.792 28.055 1.00 25.15 334 ARG A CA 1
ATOM 2664 C C . ARG A 1 334 ? 35.478 57.691 29.137 1.00 24.50 334 ARG A C 1
ATOM 2665 O O . ARG A 1 334 ? 36.109 57.817 30.193 1.00 21.49 334 ARG A O 1
ATOM 2673 N N . GLU A 1 335 ? 34.294 58.248 28.905 1.00 21.29 335 GLU A N 1
ATOM 2674 C CA . GLU A 1 335 ? 33.563 58.989 29.974 1.00 22.46 335 GLU A CA 1
ATOM 2675 C C . GLU A 1 335 ? 33.111 57.985 31.049 1.00 21.90 335 GLU A C 1
ATOM 2676 O O . GLU A 1 335 ? 33.131 58.331 32.233 1.00 21.55 335 GLU A O 1
ATOM 2682 N N . GLY A 1 336 ? 32.652 56.799 30.654 1.00 22.23 336 GLY A N 1
ATOM 2683 C CA . GLY A 1 336 ? 32.309 55.725 31.615 1.00 22.52 336 GLY A CA 1
ATOM 2684 C C . GLY A 1 336 ? 33.501 55.348 32.477 1.00 25.35 336 GLY A C 1
ATOM 2685 O O . GLY A 1 336 ? 33.347 55.219 33.705 1.00 23.83 336 GLY A O 1
ATOM 2686 N N . VAL A 1 337 ? 34.672 55.177 31.871 1.00 23.21 337 VAL A N 1
ATOM 2687 C CA . VAL A 1 337 ? 35.940 54.883 32.612 1.00 23.03 337 VAL A CA 1
ATOM 2688 C C . VAL A 1 337 ? 36.149 55.972 33.660 1.00 22.57 337 VAL A C 1
ATOM 2689 O O . VAL A 1 337 ? 36.445 55.634 34.826 1.00 19.78 337 VAL A O 1
ATOM 2693 N N . LYS A 1 338 ? 35.985 57.238 33.282 1.00 22.60 338 LYS A N 1
ATOM 2694 C CA . LYS A 1 338 ? 36.288 58.381 34.167 1.00 25.62 338 LYS A CA 1
ATOM 2695 C C . LYS A 1 338 ? 35.387 58.309 35.399 1.00 24.13 338 LYS A C 1
ATOM 2696 O O . LYS A 1 338 ? 35.867 58.660 36.472 1.00 20.90 338 LYS A O 1
ATOM 2702 N N . ILE A 1 339 ? 34.100 57.984 35.247 1.00 23.28 339 ILE A N 1
ATOM 2703 C CA . ILE A 1 339 ? 33.159 58.004 36.397 1.00 24.54 339 ILE A CA 1
ATOM 2704 C C . ILE A 1 339 ? 33.180 56.645 37.135 1.00 22.24 339 ILE A C 1
ATOM 2705 O O . ILE A 1 339 ? 32.722 56.594 38.271 1.00 24.16 339 ILE A O 1
ATOM 2710 N N . CYS A 1 340 ? 33.642 55.582 36.500 1.00 19.95 340 CYS A N 1
ATOM 2711 C CA . CYS A 1 340 ? 33.562 54.191 37.038 1.00 20.63 340 CYS A CA 1
ATOM 2712 C C . CYS A 1 340 ? 34.063 54.137 38.494 1.00 20.04 340 CYS A C 1
ATOM 2713 O O . CYS A 1 340 ? 35.237 54.457 38.764 1.00 20.83 340 CYS A O 1
ATOM 2716 N N . GLY A 1 341 ? 33.194 53.748 39.425 1.00 19.60 341 GLY A N 1
ATOM 2717 C CA . GLY A 1 341 ? 33.569 53.526 40.831 1.00 18.99 341 GLY A CA 1
ATOM 2718 C C . GLY A 1 341 ? 33.793 54.798 41.616 1.00 20.13 341 GLY A C 1
ATOM 2719 O O . GLY A 1 341 ? 34.240 54.681 42.758 1.00 22.17 341 GLY A O 1
ATOM 2720 N N . SER A 1 342 ? 33.431 55.969 41.092 1.00 18.90 342 SER A N 1
ATOM 2721 C CA . SER A 1 342 ? 33.778 57.258 41.728 1.00 21.89 342 SER A CA 1
ATOM 2722 C C . SER A 1 342 ? 32.715 57.662 42.754 1.00 22.07 342 SER A C 1
ATOM 2723 O O . SER A 1 342 ? 32.992 58.559 43.503 1.00 22.88 342 SER A O 1
ATOM 2726 N N . GLY A 1 343 ? 31.568 56.993 42.832 1.00 19.80 343 GLY A N 1
ATOM 2727 C CA . GLY A 1 343 ? 30.502 57.401 43.750 1.00 19.58 343 GLY A CA 1
ATOM 2728 C C . GLY A 1 343 ? 30.205 56.395 44.852 1.00 18.51 343 GLY A C 1
ATOM 2729 O O . GLY A 1 343 ? 31.045 55.564 45.201 1.00 16.21 343 GLY A O 1
ATOM 2730 N N . ILE A 1 344 ? 28.981 56.447 45.368 1.00 20.37 344 ILE A N 1
ATOM 2731 C CA . ILE A 1 344 ? 28.584 55.649 46.567 1.00 18.31 344 ILE A CA 1
ATOM 2732 C C . ILE A 1 344 ? 28.480 54.188 46.127 1.00 17.41 344 ILE A C 1
ATOM 2733 O O . ILE A 1 344 ? 27.824 53.924 45.104 1.00 17.86 344 ILE A O 1
ATOM 2738 N N . GLY A 1 345 ? 29.107 53.280 46.872 1.00 16.58 345 GLY A N 1
ATOM 2739 C CA . GLY A 1 345 ? 29.214 51.855 46.522 1.00 17.22 345 GLY A CA 1
ATOM 2740 C C . GLY A 1 345 ? 30.483 51.558 45.716 1.00 18.94 345 GLY A C 1
ATOM 2741 O O . GLY A 1 345 ? 30.817 50.361 45.571 1.00 17.42 345 GLY A O 1
ATOM 2742 N N . GLY A 1 346 ? 31.158 52.589 45.194 1.00 18.42 346 GLY A N 1
ATOM 2743 C CA . GLY A 1 346 ? 32.199 52.442 44.166 1.00 19.01 346 GLY A CA 1
ATOM 2744 C C . GLY A 1 346 ? 33.561 52.077 44.735 1.00 19.12 346 GLY A C 1
ATOM 2745 O O . GLY A 1 346 ? 33.802 52.321 45.938 1.00 18.83 346 GLY A O 1
ATOM 2746 N N . SER A 1 347 ? 34.403 51.490 43.889 1.00 19.97 347 SER A N 1
ATOM 2747 C CA . SER A 1 347 ? 35.819 51.112 44.159 1.00 20.50 347 SER A CA 1
ATOM 2748 C C . SER A 1 347 ? 36.637 52.320 44.655 1.00 20.87 347 SER A C 1
ATOM 2749 O O . SER A 1 347 ? 37.629 52.082 45.365 1.00 22.19 347 SER A O 1
ATOM 2752 N N . GLY A 1 348 ? 36.287 53.549 44.247 1.00 19.90 348 GLY A N 1
ATOM 2753 C CA . GLY A 1 348 ? 37.159 54.742 44.327 1.00 21.08 348 GLY A CA 1
ATOM 2754 C C . GLY A 1 348 ? 37.597 55.232 42.959 1.00 21.17 348 GLY A C 1
ATOM 2755 O O . GLY A 1 348 ? 38.058 56.401 42.840 1.00 23.26 348 GLY A O 1
ATOM 2756 N N . GLY A 1 349 ? 37.540 54.366 41.952 1.00 19.74 349 GLY A N 1
ATOM 2757 C CA . GLY A 1 349 ? 37.726 54.731 40.550 1.00 21.58 349 GLY A CA 1
ATOM 2758 C C . GLY A 1 349 ? 39.131 55.196 40.199 1.00 24.35 349 GLY A C 1
ATOM 2759 O O . GLY A 1 349 ? 40.106 54.781 40.864 1.00 23.85 349 GLY A O 1
ATOM 2760 N N . VAL A 1 350 ? 39.234 55.982 39.124 1.00 24.92 350 VAL A N 1
ATOM 2761 C CA . VAL A 1 350 ? 40.535 56.382 38.520 1.00 26.50 350 VAL A CA 1
ATOM 2762 C C . VAL A 1 350 ? 41.349 57.152 39.567 1.00 27.23 350 VAL A C 1
ATOM 2763 O O . VAL A 1 350 ? 42.529 56.878 39.736 1.00 25.81 350 VAL A O 1
ATOM 2767 N N . PRO A 1 351 ? 40.775 58.090 40.349 1.00 28.68 351 PRO A N 1
ATOM 2768 C CA . PRO A 1 351 ? 41.583 58.834 41.323 1.00 31.43 351 PRO A CA 1
ATOM 2769 C C . PRO A 1 351 ? 42.273 57.955 42.378 1.00 31.18 351 PRO A C 1
ATOM 2770 O O . PRO A 1 351 ? 43.297 58.361 42.875 1.00 28.58 351 PRO A O 1
ATOM 2774 N N . ASP A 1 352 ? 41.727 56.776 42.693 1.00 26.88 352 ASP A N 1
ATOM 2775 C CA . ASP A 1 352 ? 42.337 55.837 43.668 1.00 25.86 352 ASP A CA 1
ATOM 2776 C C . ASP A 1 352 ? 43.152 54.759 42.945 1.00 25.83 352 ASP A C 1
ATOM 2777 O O . ASP A 1 352 ? 43.591 53.819 43.619 1.00 28.95 352 ASP A O 1
ATOM 2782 N N . GLY A 1 353 ? 43.286 54.814 41.624 1.00 24.21 353 GLY A N 1
ATOM 2783 C CA . GLY A 1 353 ? 44.006 53.804 40.844 1.00 23.96 353 GLY A CA 1
ATOM 2784 C C . GLY A 1 353 ? 43.272 52.481 40.783 1.00 25.74 353 GLY A C 1
ATOM 2785 O O . GLY A 1 353 ? 43.948 51.486 40.551 1.00 23.55 353 GLY A O 1
ATOM 2786 N N . ARG A 1 354 ? 41.928 52.478 40.912 1.00 22.55 354 ARG A N 1
ATOM 2787 C CA . ARG A 1 354 ? 41.111 51.239 40.954 1.00 22.33 354 ARG A CA 1
ATOM 2788 C C . ARG A 1 354 ? 40.482 50.959 39.584 1.00 22.50 354 ARG A C 1
ATOM 2789 O O . ARG A 1 354 ? 39.857 49.876 39.406 1.00 20.22 354 ARG A O 1
ATOM 2797 N N . VAL A 1 355 ? 40.679 51.869 38.631 1.00 21.84 355 VAL A N 1
ATOM 2798 C CA . VAL A 1 355 ? 40.091 51.769 37.274 1.00 22.61 355 VAL A CA 1
ATOM 2799 C C . VAL A 1 355 ? 41.174 52.194 36.285 1.00 24.68 355 VAL A C 1
ATOM 2800 O O . VAL A 1 355 ? 41.798 53.219 36.502 1.00 25.54 355 VAL A O 1
ATOM 2804 N N . ARG A 1 356 ? 41.359 51.412 35.235 1.00 26.81 356 ARG A N 1
ATOM 2805 C CA . ARG A 1 356 ? 42.365 51.667 34.188 1.00 28.88 356 ARG A CA 1
ATOM 2806 C C . ARG A 1 356 ? 41.752 51.322 32.833 1.00 30.05 356 ARG A C 1
ATOM 2807 O O . ARG A 1 356 ? 41.066 50.294 32.725 1.00 27.68 356 ARG A O 1
ATOM 2815 N N . GLU A 1 357 ? 42.022 52.146 31.835 1.00 29.31 357 GLU A N 1
ATOM 2816 C CA . GLU A 1 357 ? 41.703 51.875 30.415 1.00 30.18 357 GLU A CA 1
ATOM 2817 C C . GLU A 1 357 ? 43.007 51.522 29.714 1.00 28.92 357 GLU A C 1
ATOM 2818 O O . GLU A 1 357 ? 44.029 52.150 29.986 1.00 29.14 357 GLU A O 1
ATOM 2824 N N . VAL A 1 358 ? 42.957 50.514 28.868 1.00 28.93 358 VAL A N 1
ATOM 2825 C CA . VAL A 1 358 ? 44.037 50.156 27.921 1.00 31.88 358 VAL A CA 1
ATOM 2826 C C . VAL A 1 358 ? 43.331 50.051 26.569 1.00 37.91 358 VAL A C 1
ATOM 2827 O O . VAL A 1 358 ? 42.528 49.076 26.364 1.00 31.98 358 VAL A O 1
ATOM 2831 N N . VAL A 1 359 ? 43.438 51.129 25.782 1.00 44.48 359 VAL A N 1
ATOM 2832 C CA . VAL A 1 359 ? 42.863 51.174 24.402 1.00 43.96 359 VAL A CA 1
ATOM 2833 C C . VAL A 1 359 ? 44.009 50.797 23.480 1.00 41.27 359 VAL A C 1
ATOM 2834 O O . VAL A 1 359 ? 44.963 51.551 23.452 1.00 43.14 359 VAL A O 1
ATOM 2838 N N . LEU A 1 360 ? 43.906 49.646 22.830 1.00 48.06 360 LEU A N 1
ATOM 2839 C CA . LEU A 1 360 ? 44.996 48.988 22.076 1.00 52.12 360 LEU A CA 1
ATOM 2840 C C . LEU A 1 360 ? 44.822 49.437 20.622 1.00 57.28 360 LEU A C 1
ATOM 2841 O O . LEU A 1 360 ? 43.858 49.027 19.967 1.00 55.18 360 LEU A O 1
ATOM 2846 N N . PRO A 1 361 ? 45.677 50.356 20.101 1.00 56.08 361 PRO A N 1
ATOM 2847 C CA . PRO A 1 361 ? 45.480 50.933 18.772 1.00 50.96 361 PRO A CA 1
ATOM 2848 C C . PRO A 1 361 ? 45.480 49.834 17.708 1.00 42.49 361 PRO A C 1
ATOM 2849 O O . PRO A 1 361 ? 46.263 48.884 17.837 1.00 41.62 361 PRO A O 1
ATOM 2853 N N . GLY A 1 362 ? 44.542 49.962 16.764 1.00 39.12 362 GLY A N 1
ATOM 2854 C CA . GLY A 1 362 ? 44.328 49.057 15.622 1.00 44.28 362 GLY A CA 1
ATOM 2855 C C . GLY A 1 362 ? 43.831 47.647 15.923 1.00 42.59 362 GLY A C 1
ATOM 2856 O O . GLY A 1 362 ? 43.943 46.852 14.992 1.00 39.30 362 GLY A O 1
ATOM 2857 N N . PHE A 1 363 ? 43.231 47.314 17.083 1.00 45.03 363 PHE A N 1
ATOM 2858 C CA . PHE A 1 363 ? 42.980 45.882 17.478 1.00 47.08 363 PHE A CA 1
ATOM 2859 C C . PHE A 1 363 ? 41.690 45.144 17.013 1.00 40.41 363 PHE A C 1
ATOM 2860 O O . PHE A 1 363 ? 41.806 43.876 16.910 1.00 50.45 363 PHE A O 1
ATOM 2868 N N . GLY A 1 364 ? 40.501 45.731 16.907 1.00 39.47 364 GLY A N 1
ATOM 2869 C CA . GLY A 1 364 ? 39.271 44.996 16.494 1.00 38.55 364 GLY A CA 1
ATOM 2870 C C . GLY A 1 364 ? 38.394 44.453 17.642 1.00 43.08 364 GLY A C 1
ATOM 2871 O O . GLY A 1 364 ? 38.964 43.927 18.601 1.00 45.72 364 GLY A O 1
ATOM 2872 N N . HIS A 1 365 ? 37.063 44.523 17.532 1.00 43.70 365 HIS A N 1
ATOM 2873 C CA . HIS A 1 365 ? 36.075 43.970 18.501 1.00 33.54 365 HIS A CA 1
ATOM 2874 C C . HIS A 1 365 ? 36.437 42.542 18.941 1.00 38.30 365 HIS A C 1
ATOM 2875 O O . HIS A 1 365 ? 36.254 42.249 20.208 1.00 26.27 365 HIS A O 1
ATOM 2882 N N . LEU A 1 366 ? 36.889 41.716 17.969 1.00 34.82 366 LEU A N 1
ATOM 2883 C CA . LEU A 1 366 ? 37.210 40.270 18.078 1.00 33.70 366 LEU A CA 1
ATOM 2884 C C . LEU A 1 366 ? 38.643 40.061 18.579 1.00 26.54 366 LEU A C 1
ATOM 2885 O O . LEU A 1 366 ? 39.250 38.990 18.368 1.00 23.73 366 LEU A O 1
ATOM 2890 N N . MET A 1 367 ? 39.184 41.061 19.254 1.00 26.23 367 MET A N 1
ATOM 2891 C CA . MET A 1 367 ? 40.599 41.028 19.703 1.00 25.49 367 MET A CA 1
ATOM 2892 C C . MET A 1 367 ? 40.848 39.859 20.656 1.00 21.29 367 MET A C 1
ATOM 2893 O O . MET A 1 367 ? 41.962 39.328 20.623 1.00 23.83 367 MET A O 1
ATOM 2898 N N . PRO A 1 368 ? 39.865 39.310 21.427 1.00 21.84 368 PRO A N 1
ATOM 2899 C CA . PRO A 1 368 ? 40.150 38.133 22.253 1.00 20.98 368 PRO A CA 1
ATOM 2900 C C . PRO A 1 368 ? 40.475 36.877 21.430 1.00 20.45 368 PRO A C 1
ATOM 2901 O O . PRO A 1 368 ? 40.961 35.916 22.006 1.00 21.84 368 PRO A O 1
ATOM 2905 N N . PHE A 1 369 ? 40.237 36.924 20.118 1.00 22.47 369 PHE A N 1
ATOM 2906 C CA . PHE A 1 369 ? 40.482 35.787 19.190 1.00 24.30 369 PHE A CA 1
ATOM 2907 C C . PHE A 1 369 ? 41.546 36.138 18.139 1.00 25.86 369 PHE A C 1
ATOM 2908 O O . PHE A 1 369 ? 41.934 35.223 17.408 1.00 22.78 369 PHE A O 1
ATOM 2916 N N . GLN A 1 370 ? 41.965 37.402 18.052 1.00 29.04 370 GLN A N 1
ATOM 2917 C CA . GLN A 1 370 ? 42.850 37.903 16.970 1.00 30.75 370 GLN A CA 1
ATOM 2918 C C . GLN A 1 370 ? 44.231 38.268 17.521 1.00 34.62 370 GLN A C 1
ATOM 2919 O O . GLN A 1 370 ? 45.170 38.235 16.724 1.00 39.02 370 GLN A O 1
ATOM 2925 N N . GLU A 1 371 ? 44.337 38.704 18.775 1.00 35.07 371 GLU A N 1
ATOM 2926 C CA . GLU A 1 371 ? 45.616 39.125 19.405 1.00 36.92 371 GLU A CA 1
ATOM 2927 C C . GLU A 1 371 ? 45.719 38.443 20.770 1.00 32.52 371 GLU A C 1
ATOM 2928 O O . GLU A 1 371 ? 45.867 39.156 21.766 1.00 29.96 371 GLU A O 1
ATOM 2934 N N . VAL A 1 372 ? 45.603 37.120 20.799 1.00 26.46 372 VAL A N 1
ATOM 2935 C CA . VAL A 1 372 ? 45.298 36.380 22.056 1.00 28.95 372 VAL A CA 1
ATOM 2936 C C . VAL A 1 372 ? 46.397 36.694 23.079 1.00 30.54 372 VAL A C 1
ATOM 2937 O O . VAL A 1 372 ? 46.081 37.005 24.263 1.00 23.56 372 VAL A O 1
ATOM 2941 N N . LYS A 1 373 ? 47.656 36.618 22.659 1.00 32.31 373 LYS A N 1
ATOM 2942 C CA . LYS A 1 373 ? 48.819 36.763 23.580 1.00 35.92 373 LYS A CA 1
ATOM 2943 C C . LYS A 1 373 ? 48.874 38.180 24.177 1.00 32.47 373 LYS A C 1
ATOM 2944 O O . LYS A 1 373 ? 49.106 38.318 25.398 1.00 37.07 373 LYS A O 1
ATOM 2950 N N . THR A 1 374 ? 48.631 39.225 23.397 1.00 30.28 374 THR A N 1
ATOM 2951 C CA . THR A 1 374 ? 48.651 40.635 23.867 1.00 30.31 374 THR A CA 1
ATOM 2952 C C . THR A 1 374 ? 47.456 40.903 24.797 1.00 34.06 374 THR A C 1
ATOM 2953 O O . THR A 1 374 ? 47.629 41.603 25.797 1.00 31.16 374 THR A O 1
ATOM 2957 N N . VAL A 1 375 ? 46.266 40.395 24.472 1.00 30.45 375 VAL A N 1
ATOM 2958 C CA . VAL A 1 375 ? 45.086 40.558 25.362 1.00 28.50 375 VAL A CA 1
ATOM 2959 C C . VAL A 1 375 ? 45.407 39.900 26.714 1.00 27.36 375 VAL A C 1
ATOM 2960 O O . VAL A 1 375 ? 45.224 40.551 27.745 1.00 29.24 375 VAL A O 1
ATOM 2964 N N . ALA A 1 376 ? 45.913 38.672 26.708 1.00 27.84 376 ALA A N 1
ATOM 2965 C CA . ALA A 1 376 ? 46.316 37.929 27.912 1.00 29.96 376 ALA A CA 1
ATOM 2966 C C . ALA A 1 376 ? 47.328 38.757 28.709 1.00 34.75 376 ALA A C 1
ATOM 2967 O O . ALA A 1 376 ? 47.157 38.860 29.953 1.00 29.14 376 ALA A O 1
ATOM 2969 N N . GLU A 1 377 ? 48.352 39.291 28.040 1.00 31.23 377 GLU A N 1
ATOM 2970 C CA . GLU A 1 377 ? 49.443 40.058 28.686 1.00 36.76 377 GLU A CA 1
ATOM 2971 C C . GLU A 1 377 ? 48.841 41.258 29.423 1.00 34.14 377 GLU A C 1
ATOM 2972 O O . GLU A 1 377 ? 49.221 41.468 30.589 1.00 32.65 377 GLU A O 1
ATOM 2978 N N . THR A 1 378 ? 47.931 41.994 28.784 1.00 31.28 378 THR A N 1
ATOM 2979 C CA . THR A 1 378 ? 47.275 43.199 29.361 1.00 33.02 378 THR A CA 1
ATOM 2980 C C . THR A 1 378 ? 46.528 42.779 30.638 1.00 30.91 378 THR A C 1
ATOM 2981 O O . THR A 1 378 ? 46.611 43.505 31.641 1.00 32.05 378 THR A O 1
ATOM 2985 N N . CYS A 1 379 ? 45.833 41.636 30.594 1.00 31.09 379 CYS A N 1
ATOM 2986 C CA . CYS A 1 379 ? 45.057 41.100 31.738 1.00 30.92 379 CYS A CA 1
ATOM 2987 C C . CYS A 1 379 ? 46.009 40.754 32.888 1.00 35.05 379 CYS A C 1
ATOM 2988 O O . CYS A 1 379 ? 45.738 41.137 34.062 1.00 30.56 379 CYS A O 1
ATOM 2991 N N . ILE A 1 380 ? 47.111 40.081 32.570 1.00 31.99 380 ILE A N 1
ATOM 2992 C CA . ILE A 1 380 ? 48.060 39.578 33.606 1.00 34.90 380 ILE A CA 1
ATOM 2993 C C . ILE A 1 380 ? 48.663 40.732 34.395 1.00 30.14 380 ILE A C 1
ATOM 2994 O O . ILE A 1 380 ? 48.771 40.601 35.625 1.00 32.03 380 ILE A O 1
ATOM 2999 N N . VAL A 1 381 ? 49.016 41.828 33.743 1.00 31.55 381 VAL A N 1
ATOM 3000 C CA . VAL A 1 381 ? 49.688 42.987 34.401 1.00 34.13 381 VAL A CA 1
ATOM 3001 C C . VAL A 1 381 ? 48.720 43.535 35.443 1.00 32.52 381 VAL A C 1
ATOM 3002 O O . VAL A 1 381 ? 49.136 43.783 36.582 1.00 30.82 381 VAL A O 1
ATOM 3006 N N . TRP A 1 382 ? 47.448 43.701 35.055 1.00 27.63 382 TRP A N 1
ATOM 3007 C CA . TRP A 1 382 ? 46.410 44.199 35.977 1.00 25.87 382 TRP A CA 1
ATOM 3008 C C . TRP A 1 382 ? 46.185 43.200 37.116 1.00 23.79 382 TRP A C 1
ATOM 3009 O O . TRP A 1 382 ? 46.103 43.635 38.274 1.00 26.37 382 TRP A O 1
ATOM 3020 N N . LEU A 1 383 ? 46.065 41.907 36.793 1.00 23.52 383 LEU A N 1
ATOM 3021 C CA . LEU A 1 383 ? 45.794 40.862 37.794 1.00 25.36 383 LEU A CA 1
ATOM 3022 C C . LEU A 1 383 ? 46.910 40.836 38.837 1.00 27.69 383 LEU A C 1
ATOM 3023 O O . LEU A 1 383 ? 46.606 40.674 40.018 1.00 25.39 383 LEU A O 1
ATOM 3028 N N . GLN A 1 384 ? 48.168 40.979 38.438 1.00 28.03 384 GLN A N 1
ATOM 3029 C CA . GLN A 1 384 ? 49.275 40.881 39.424 1.00 31.30 384 GLN A CA 1
ATOM 3030 C C . GLN A 1 384 ? 49.193 42.084 40.366 1.00 27.90 384 GLN A C 1
ATOM 3031 O O . GLN A 1 384 ? 49.344 41.869 41.616 1.00 29.95 384 GLN A O 1
ATOM 3037 N N . GLN A 1 385 ? 48.876 43.273 39.868 1.00 24.66 385 GLN A N 1
ATOM 3038 C CA . GLN A 1 385 ? 48.713 44.461 40.734 1.00 27.09 385 GLN A CA 1
ATOM 3039 C C . GLN A 1 385 ? 47.526 44.224 41.685 1.00 26.94 385 GLN A C 1
ATOM 3040 O O . GLN A 1 385 ? 47.636 44.504 42.885 1.00 25.50 385 GLN A O 1
ATOM 3046 N N . GLU A 1 386 ? 46.414 43.725 41.174 1.00 26.18 386 GLU A N 1
ATOM 3047 C CA . GLU A 1 386 ? 45.181 43.554 41.990 1.00 25.08 386 GLU A CA 1
ATOM 3048 C C . GLU A 1 386 ? 45.397 42.454 43.021 1.00 24.56 386 GLU A C 1
ATOM 3049 O O . GLU A 1 386 ? 44.879 42.614 44.180 1.00 21.53 386 GLU A O 1
ATOM 3055 N N . MET A 1 387 ? 46.144 41.410 42.679 1.00 23.57 387 MET A N 1
ATOM 3056 C CA . MET A 1 387 ? 46.373 40.304 43.640 1.00 25.05 387 MET A CA 1
ATOM 3057 C C . MET A 1 387 ? 47.330 40.745 44.751 1.00 28.23 387 MET A C 1
ATOM 3058 O O . MET A 1 387 ? 47.128 40.268 45.893 1.00 26.57 387 MET A O 1
ATOM 3063 N N . ASP A 1 388 ? 48.341 41.572 44.450 1.00 27.24 388 ASP A N 1
ATOM 3064 C CA . ASP A 1 388 ? 49.183 42.216 45.499 1.00 28.87 388 ASP A CA 1
ATOM 3065 C C . ASP A 1 388 ? 48.263 42.996 46.459 1.00 30.76 388 ASP A C 1
ATOM 3066 O O . ASP A 1 388 ? 48.392 42.833 47.689 1.00 28.32 388 ASP A O 1
ATOM 3071 N N . ARG A 1 389 ? 47.361 43.818 45.931 1.00 26.80 389 ARG A N 1
ATOM 3072 C CA . ARG A 1 389 ? 46.428 44.617 46.762 1.00 30.07 389 ARG A CA 1
ATOM 3073 C C . ARG A 1 389 ? 45.507 43.689 47.569 1.00 26.72 389 ARG A C 1
ATOM 3074 O O . ARG A 1 389 ? 45.329 43.913 48.788 1.00 26.90 389 ARG A O 1
ATOM 3082 N N . PHE A 1 390 ? 44.976 42.648 46.948 1.00 23.71 390 PHE A N 1
ATOM 3083 C CA . PHE A 1 390 ? 44.138 41.628 47.619 1.00 25.94 390 PHE A CA 1
ATOM 3084 C C . PHE A 1 390 ? 44.879 41.038 48.820 1.00 27.48 390 PHE A C 1
ATOM 3085 O O . PHE A 1 390 ? 44.303 41.015 49.929 1.00 23.72 390 PHE A O 1
ATOM 3093 N N . ARG A 1 391 ? 46.103 40.545 48.613 1.00 25.67 391 ARG A N 1
ATOM 3094 C CA . ARG A 1 391 ? 46.868 39.875 49.689 1.00 27.68 391 ARG A CA 1
ATOM 3095 C C . ARG A 1 391 ? 47.060 40.847 50.847 1.00 28.12 391 ARG A C 1
ATOM 3096 O O . ARG A 1 391 ? 46.867 40.420 51.993 1.00 31.06 391 ARG A O 1
ATOM 3104 N N . GLN A 1 392 ? 47.430 42.095 50.565 1.00 31.44 392 GLN A N 1
ATOM 3105 C CA . GLN A 1 392 ? 47.683 43.147 51.587 1.00 33.40 392 GLN A CA 1
ATOM 3106 C C . GLN A 1 392 ? 46.385 43.485 52.328 1.00 32.49 392 GLN A C 1
ATOM 3107 O O . GLN A 1 392 ? 46.421 43.537 53.582 1.00 29.47 392 GLN A O 1
ATOM 3113 N N . THR A 1 393 ? 45.279 43.711 51.617 1.00 29.39 393 THR A N 1
ATOM 3114 C CA . THR A 1 393 ? 44.013 44.158 52.256 1.00 30.03 393 THR A CA 1
ATOM 3115 C C . THR A 1 393 ? 43.460 42.987 53.078 1.00 27.29 393 THR A C 1
ATOM 3116 O O . THR A 1 393 ? 43.039 43.243 54.212 1.00 25.06 393 THR A O 1
ATOM 3120 N N . GLU A 1 394 ? 43.576 41.740 52.590 1.00 26.45 394 GLU A N 1
ATOM 3121 C CA . GLU A 1 394 ? 43.151 40.527 53.335 1.00 28.08 394 GLU A CA 1
ATOM 3122 C C . GLU A 1 394 ? 43.956 40.398 54.637 1.00 33.97 394 GLU A C 1
ATOM 3123 O O . GLU A 1 394 ? 43.353 40.119 55.698 1.00 32.40 394 GLU A O 1
ATOM 3129 N N . ARG A 1 395 ? 45.278 40.575 54.568 1.00 31.44 395 ARG A N 1
ATOM 3130 C CA . ARG A 1 395 ? 46.164 40.477 55.755 1.00 34.22 395 ARG A CA 1
ATOM 3131 C C . ARG A 1 395 ? 45.756 41.560 56.768 1.00 30.99 395 ARG A C 1
ATOM 3132 O O . ARG A 1 395 ? 45.596 41.210 57.961 1.00 35.04 395 ARG A O 1
ATOM 3140 N N . GLN A 1 396 ? 45.654 42.823 56.338 1.00 30.07 396 GLN A N 1
ATOM 3141 C CA . GLN A 1 396 ? 45.273 43.973 57.206 1.00 37.92 396 GLN A CA 1
ATOM 3142 C C . GLN A 1 396 ? 43.898 43.710 57.870 1.00 36.12 396 GLN A C 1
ATOM 3143 O O . GLN A 1 396 ? 43.766 43.975 59.072 1.00 33.46 396 GLN A O 1
ATOM 3149 N N . TRP A 1 397 ? 42.924 43.187 57.124 1.00 36.25 397 TRP A N 1
ATOM 3150 C CA . TRP A 1 397 ? 41.576 42.771 57.630 1.00 38.12 397 TRP A CA 1
ATOM 3151 C C . TRP A 1 397 ? 41.730 41.782 58.787 1.00 34.08 397 TRP A C 1
ATOM 3152 O O . TRP A 1 397 ? 41.134 42.056 59.871 1.00 31.07 397 TRP A O 1
ATOM 3163 N N . LYS A 1 398 ? 42.455 40.678 58.567 1.00 32.88 398 LYS A N 1
ATOM 3164 C CA . LYS A 1 398 ? 42.675 39.633 59.598 1.00 39.96 398 LYS A CA 1
ATOM 3165 C C . LYS A 1 398 ? 43.345 40.266 60.825 1.00 38.66 398 LYS A C 1
ATOM 3166 O O . LYS A 1 398 ? 42.815 40.074 61.942 1.00 35.23 398 LYS A O 1
ATOM 3172 N N . GLU A 1 399 ? 44.411 41.043 60.625 1.00 40.35 399 GLU A N 1
ATOM 3173 C CA . GLU A 1 399 ? 45.121 41.738 61.729 1.00 46.66 399 GLU A CA 1
ATOM 3174 C C . GLU A 1 399 ? 44.125 42.581 62.532 1.00 41.43 399 GLU A C 1
ATOM 3175 O O . GLU A 1 399 ? 44.128 42.429 63.758 1.00 38.41 399 GLU A O 1
ATOM 3181 N N . ASP A 1 400 ? 43.350 43.455 61.882 1.00 37.81 400 ASP A N 1
ATOM 3182 C CA . ASP A 1 400 ? 42.413 44.389 62.561 1.00 40.41 400 ASP A CA 1
ATOM 3183 C C . ASP A 1 400 ? 41.333 43.615 63.332 1.00 39.12 400 ASP A C 1
ATOM 3184 O O . ASP A 1 400 ? 40.859 44.136 64.353 1.00 43.95 400 ASP A O 1
ATOM 3189 N N . ARG A 1 401 ? 40.977 42.412 62.893 1.00 40.19 401 ARG A N 1
ATOM 3190 C CA . ARG A 1 401 ? 39.873 41.599 63.469 1.00 45.86 401 ARG A CA 1
ATOM 3191 C C . ARG A 1 401 ? 40.414 40.709 64.598 1.00 45.12 401 ARG A C 1
ATOM 3192 O O . ARG A 1 401 ? 39.602 40.147 65.337 1.00 36.26 401 ARG A O 1
ATOM 3200 N N . ASP A 1 402 ? 41.739 40.583 64.730 1.00 46.09 402 ASP A N 1
ATOM 3201 C CA . ASP A 1 402 ? 42.397 39.548 65.577 1.00 48.51 402 ASP A CA 1
ATOM 3202 C C . ASP A 1 402 ? 41.852 39.534 67.026 1.00 46.86 402 ASP A C 1
ATOM 3203 O O . ASP A 1 402 ? 41.523 38.442 67.515 1.00 46.23 402 ASP A O 1
ATOM 3208 N N . GLY A 1 403 ? 41.746 40.658 67.731 1.00 42.43 403 GLY A N 1
ATOM 3209 C CA . GLY A 1 403 ? 41.247 40.583 69.129 1.00 53.69 403 GLY A CA 1
ATOM 3210 C C . GLY A 1 403 ? 39.776 40.133 69.281 1.00 47.91 403 GLY A C 1
ATOM 3211 O O . GLY A 1 403 ? 39.376 39.787 70.415 1.00 42.73 403 GLY A O 1
ATOM 3212 N N . LYS A 1 404 ? 38.954 40.186 68.228 1.00 40.96 404 LYS A N 1
ATOM 3213 C CA . LYS A 1 404 ? 37.540 40.641 68.390 1.00 39.76 404 LYS A CA 1
ATOM 3214 C C . LYS A 1 404 ? 36.574 39.461 68.562 1.00 34.60 404 LYS A C 1
ATOM 3215 O O . LYS A 1 404 ? 36.757 38.403 67.949 1.00 33.49 404 LYS A O 1
ATOM 3221 N N . SER A 1 405 ? 35.546 39.678 69.378 1.00 31.71 405 SER A N 1
ATOM 3222 C CA . SER A 1 405 ? 34.423 38.746 69.623 1.00 28.59 405 SER A CA 1
ATOM 3223 C C . SER A 1 405 ? 33.544 38.585 68.370 1.00 23.19 405 SER A C 1
ATOM 3224 O O . SER A 1 405 ? 33.259 39.589 67.693 1.00 25.31 405 SER A O 1
ATOM 3227 N N . HIS A 1 406 ? 33.075 37.371 68.124 1.00 22.21 406 HIS A N 1
ATOM 3228 C CA . HIS A 1 406 ? 32.016 37.037 67.134 1.00 22.80 406 HIS A CA 1
ATOM 3229 C C . HIS A 1 406 ? 30.624 37.169 67.759 1.00 22.72 406 HIS A C 1
ATOM 3230 O O . HIS A 1 406 ? 29.654 37.062 67.001 1.00 20.88 406 HIS A O 1
ATOM 3237 N N . LEU A 1 407 ? 30.532 37.336 69.088 1.00 22.23 407 LEU A N 1
ATOM 3238 C CA . LEU A 1 407 ? 29.256 37.189 69.837 1.00 21.62 407 LEU A CA 1
ATOM 3239 C C . LEU A 1 407 ? 28.719 38.530 70.335 1.00 21.28 407 LEU A C 1
ATOM 3240 O O . LEU A 1 407 ? 27.511 38.607 70.618 1.00 23.86 407 LEU A O 1
ATOM 3245 N N . ALA A 1 408 ? 29.580 39.506 70.563 1.00 21.26 408 ALA A N 1
ATOM 3246 C CA . ALA A 1 408 ? 29.198 40.788 71.192 1.00 23.56 408 ALA A CA 1
ATOM 3247 C C . ALA A 1 408 ? 30.028 41.895 70.551 1.00 23.06 408 ALA A C 1
ATOM 3248 O O . ALA A 1 408 ? 31.125 41.603 70.024 1.00 22.88 408 ALA A O 1
ATOM 3250 N N . VAL A 1 409 ? 29.505 43.118 70.570 1.00 23.23 409 VAL A N 1
ATOM 3251 C CA . VAL A 1 409 ? 30.159 44.285 69.939 1.00 21.74 409 VAL A CA 1
ATOM 3252 C C . VAL A 1 409 ? 31.348 44.754 70.778 1.00 23.52 409 VAL A C 1
ATOM 3253 O O . VAL A 1 409 ? 31.355 44.595 72.030 1.00 22.96 409 VAL A O 1
ATOM 3257 N N . GLU A 1 410 ? 32.287 45.408 70.117 1.00 23.20 410 GLU A N 1
ATOM 3258 C CA . GLU A 1 410 ? 33.534 45.928 70.735 1.00 25.10 410 GLU A CA 1
ATOM 3259 C C . GLU A 1 410 ? 33.200 47.132 71.632 1.00 25.21 410 GLU A C 1
ATOM 3260 O O . GLU A 1 410 ? 32.079 47.739 71.511 1.00 21.78 410 GLU A O 1
ATOM 3266 N N . GLU A 1 411 ? 34.142 47.461 72.512 1.00 26.89 411 GLU A N 1
ATOM 3267 C CA . GLU A 1 411 ? 33.991 48.467 73.602 1.00 28.20 411 GLU A CA 1
ATOM 3268 C C . GLU A 1 411 ? 33.593 49.832 73.032 1.00 25.26 411 GLU A C 1
ATOM 3269 O O . GLU A 1 411 ? 32.784 50.542 73.679 1.00 23.88 411 GLU A O 1
ATOM 3275 N N . ASN A 1 412 ? 34.089 50.182 71.843 1.00 23.20 412 ASN A N 1
ATOM 3276 C CA . ASN A 1 412 ? 33.885 51.548 71.304 1.00 22.67 412 ASN A CA 1
ATOM 3277 C C . ASN A 1 412 ? 32.373 51.843 71.208 1.00 20.84 412 ASN A C 1
ATOM 3278 O O . ASN A 1 412 ? 31.972 53.021 71.318 1.00 21.98 412 ASN A O 1
ATOM 3283 N N . TRP A 1 413 ? 31.538 50.832 71.005 1.00 19.98 413 TRP A N 1
ATOM 3284 C CA . TRP A 1 413 ? 30.076 51.048 70.845 1.00 18.96 413 TRP A CA 1
ATOM 3285 C C . TRP A 1 413 ? 29.499 51.735 72.087 1.00 20.37 413 TRP A C 1
ATOM 3286 O O . TRP A 1 413 ? 28.601 52.594 71.936 1.00 20.14 413 TRP A O 1
ATOM 3297 N N . TYR A 1 414 ? 29.954 51.332 73.276 1.00 19.42 414 TYR A N 1
ATOM 3298 C CA . TYR A 1 414 ? 29.452 51.867 74.567 1.00 21.27 414 TYR A CA 1
ATOM 3299 C C . TYR A 1 414 ? 29.986 53.290 74.776 1.00 22.75 414 TYR A C 1
ATOM 3300 O O . TYR A 1 414 ? 29.334 54.018 75.519 1.00 23.04 414 TYR A O 1
ATOM 3309 N N . LYS A 1 415 ? 31.089 53.668 74.125 1.00 24.04 415 LYS A N 1
ATOM 3310 C CA . LYS A 1 415 ? 31.600 55.059 74.150 1.00 27.10 415 LYS A CA 1
ATOM 3311 C C . LYS A 1 415 ? 30.762 55.965 73.243 1.00 27.01 415 LYS A C 1
ATOM 3312 O O . LYS A 1 415 ? 30.602 57.126 73.591 1.00 28.95 415 LYS A O 1
ATOM 3318 N N . VAL A 1 416 ? 30.256 55.494 72.098 1.00 26.53 416 VAL A N 1
ATOM 3319 C CA . VAL A 1 416 ? 29.624 56.414 71.114 1.00 26.82 416 VAL A CA 1
ATOM 3320 C C . VAL A 1 416 ? 28.115 56.453 71.350 1.00 24.70 416 VAL A C 1
ATOM 3321 O O . VAL A 1 416 ? 27.529 57.495 71.098 1.00 25.08 416 VAL A O 1
ATOM 3325 N N . LEU A 1 417 ? 27.520 55.373 71.834 1.00 23.18 417 LEU A N 1
ATOM 3326 C CA . LEU A 1 417 ? 26.044 55.247 71.933 1.00 24.15 417 LEU A CA 1
ATOM 3327 C C . LEU A 1 417 ? 25.647 55.392 73.412 1.00 24.88 417 LEU A C 1
ATOM 3328 O O . LEU A 1 417 ? 25.947 54.531 74.201 1.00 25.42 417 LEU A O 1
ATOM 3333 N N . LYS A 1 418 ? 25.107 56.530 73.814 1.00 20.90 418 LYS A N 1
ATOM 3334 C CA . LYS A 1 418 ? 24.756 56.768 75.234 1.00 26.61 418 LYS A CA 1
ATOM 3335 C C . LYS A 1 418 ? 23.532 55.929 75.609 1.00 25.38 418 LYS A C 1
ATOM 3336 O O . LYS A 1 418 ? 22.680 55.589 74.762 1.00 22.23 418 LYS A O 1
ATOM 3342 N N . PRO A 1 419 ? 23.436 55.546 76.903 1.00 23.52 419 PRO A N 1
ATOM 3343 C CA . PRO A 1 419 ? 22.269 54.832 77.413 1.00 24.05 419 PRO A CA 1
ATOM 3344 C C . PRO A 1 419 ? 21.032 55.742 77.446 1.00 24.40 419 PRO A C 1
ATOM 3345 O O . PRO A 1 419 ? 21.177 56.929 77.357 1.00 21.96 419 PRO A O 1
ATOM 3349 N N . ILE A 1 420 ? 19.843 55.145 77.439 1.00 26.16 420 ILE A N 1
ATOM 3350 C CA . ILE A 1 420 ? 18.540 55.859 77.542 1.00 33.87 420 ILE A CA 1
ATOM 3351 C C . ILE A 1 420 ? 18.510 56.517 78.919 1.00 37.11 420 ILE A C 1
ATOM 3352 O O . ILE A 1 420 ? 18.945 55.895 79.876 1.00 30.08 420 ILE A O 1
ATOM 3357 N N . PRO A 1 421 ? 18.012 57.760 79.087 1.00 39.79 421 PRO A N 1
ATOM 3358 C CA . PRO A 1 421 ? 17.933 58.338 80.426 1.00 42.27 421 PRO A CA 1
ATOM 3359 C C . PRO A 1 421 ? 17.093 57.413 81.326 1.00 47.06 421 PRO A C 1
ATOM 3360 O O . PRO A 1 421 ? 16.004 57.040 80.925 1.00 45.67 421 PRO A O 1
ATOM 3364 N N . SER A 1 422 ? 17.625 56.991 82.477 1.00 46.58 422 SER A N 1
ATOM 3365 C CA . SER A 1 422 ? 16.816 56.398 83.577 1.00 50.15 422 SER A CA 1
ATOM 3366 C C . SER A 1 422 ? 15.911 57.489 84.179 1.00 45.92 422 SER A C 1
ATOM 3367 O O . SER A 1 422 ? 15.057 57.080 84.936 1.00 53.88 422 SER A O 1
ATOM 3370 N N . THR B 1 3 ? -1.752 29.143 60.934 1.00 55.35 3 THR B N 1
ATOM 3371 C CA . THR B 1 3 ? -1.991 27.739 61.437 1.00 57.84 3 THR B CA 1
ATOM 3372 C C . THR B 1 3 ? -3.453 27.505 61.875 1.00 58.77 3 THR B C 1
ATOM 3373 O O . THR B 1 3 ? -3.851 26.318 61.891 1.00 57.09 3 THR B O 1
ATOM 3377 N N . GLU B 1 4 ? -4.305 28.532 62.073 1.00 62.24 4 GLU B N 1
ATOM 3378 C CA . GLU B 1 4 ? -5.791 28.307 62.045 1.00 66.29 4 GLU B CA 1
ATOM 3379 C C . GLU B 1 4 ? -6.169 27.696 60.674 1.00 63.23 4 GLU B C 1
ATOM 3380 O O . GLU B 1 4 ? -6.920 26.713 60.638 1.00 63.70 4 GLU B O 1
ATOM 3386 N N . LYS B 1 5 ? -5.606 28.207 59.573 1.00 55.34 5 LYS B N 1
ATOM 3387 C CA . LYS B 1 5 ? -6.102 27.957 58.195 1.00 49.67 5 LYS B CA 1
ATOM 3388 C C . LYS B 1 5 ? -5.068 27.206 57.322 1.00 44.69 5 LYS B C 1
ATOM 3389 O O . LYS B 1 5 ? -5.438 26.808 56.209 1.00 36.16 5 LYS B O 1
ATOM 3395 N N . PHE B 1 6 ? -3.830 26.977 57.790 1.00 37.29 6 PHE B N 1
ATOM 3396 C CA . PHE B 1 6 ? -2.689 26.508 56.952 1.00 35.35 6 PHE B CA 1
ATOM 3397 C C . PHE B 1 6 ? -2.017 25.251 57.516 1.00 34.48 6 PHE B C 1
ATOM 3398 O O . PHE B 1 6 ? -1.935 25.122 58.726 1.00 41.15 6 PHE B O 1
ATOM 3406 N N . THR B 1 7 ? -1.536 24.392 56.621 1.00 33.17 7 THR B N 1
ATOM 3407 C CA . THR B 1 7 ? -0.433 23.417 56.813 1.00 33.70 7 THR B CA 1
ATOM 3408 C C . THR B 1 7 ? 0.888 24.194 56.822 1.00 33.34 7 THR B C 1
ATOM 3409 O O . THR B 1 7 ? 1.082 25.058 55.934 1.00 31.44 7 THR B O 1
ATOM 3413 N N . ILE B 1 8 ? 1.777 23.850 57.738 1.00 28.68 8 ILE B N 1
ATOM 3414 C CA . ILE B 1 8 ? 3.122 24.457 57.876 1.00 28.56 8 ILE B CA 1
ATOM 3415 C C . ILE B 1 8 ? 4.158 23.410 57.485 1.00 28.08 8 ILE B C 1
ATOM 3416 O O . ILE B 1 8 ? 4.125 22.308 58.043 1.00 25.22 8 ILE B O 1
ATOM 3421 N N . THR B 1 9 ? 5.018 23.739 56.530 1.00 25.14 9 THR B N 1
ATOM 3422 C CA . THR B 1 9 ? 6.219 22.936 56.195 1.00 23.69 9 THR B CA 1
ATOM 3423 C C . THR B 1 9 ? 7.461 23.765 56.535 1.00 24.93 9 THR B C 1
ATOM 3424 O O . THR B 1 9 ? 7.497 24.954 56.114 1.00 21.90 9 THR B O 1
ATOM 3428 N N . GLU B 1 10 ? 8.399 23.198 57.297 1.00 21.97 10 GLU B N 1
ATOM 3429 C CA . GLU B 1 10 ? 9.661 23.875 57.679 1.00 24.25 10 GLU B CA 1
ATOM 3430 C C . GLU B 1 10 ? 10.743 23.478 56.691 1.00 21.72 10 GLU B C 1
ATOM 3431 O O . GLU B 1 10 ? 10.753 22.333 56.275 1.00 21.40 10 GLU B O 1
ATOM 3437 N N . HIS B 1 11 ? 11.630 24.395 56.356 1.00 23.36 11 HIS B N 1
ATOM 3438 C CA . HIS B 1 11 ? 12.779 24.145 55.459 1.00 21.23 11 HIS B CA 1
ATOM 3439 C C . HIS B 1 11 ? 13.997 24.850 56.041 1.00 21.79 11 HIS B C 1
ATOM 3440 O O . HIS B 1 11 ? 13.836 25.910 56.664 1.00 21.40 11 HIS B O 1
ATOM 3447 N N . LEU B 1 12 ? 15.171 24.307 55.769 1.00 21.66 12 LEU B N 1
ATOM 3448 C CA . LEU B 1 12 ? 16.454 24.964 56.068 1.00 25.53 12 LEU B CA 1
ATOM 3449 C C . LEU B 1 12 ? 17.214 25.022 54.744 1.00 26.00 12 LEU B C 1
ATOM 3450 O O . LEU B 1 12 ? 17.503 23.966 54.227 1.00 29.32 12 LEU B O 1
ATOM 3455 N N . VAL B 1 13 ? 17.395 26.219 54.174 1.00 22.82 13 VAL B N 1
ATOM 3456 C CA . VAL B 1 13 ? 17.915 26.419 52.790 1.00 24.57 13 VAL B CA 1
ATOM 3457 C C . VAL B 1 13 ? 19.226 27.184 52.878 1.00 23.20 13 VAL B C 1
ATOM 3458 O O . VAL B 1 13 ? 19.325 28.169 53.605 1.00 21.45 13 VAL B O 1
ATOM 3462 N N . PRO B 1 14 ? 20.241 26.798 52.088 1.00 24.17 14 PRO B N 1
ATOM 3463 C CA . PRO B 1 14 ? 21.482 27.561 52.035 1.00 22.86 14 PRO B CA 1
ATOM 3464 C C . PRO B 1 14 ? 21.236 28.964 51.478 1.00 22.22 14 PRO B C 1
ATOM 3465 O O . PRO B 1 14 ? 20.564 29.107 50.482 1.00 21.24 14 PRO B O 1
ATOM 3469 N N . GLY B 1 15 ? 21.871 29.947 52.090 1.00 20.92 15 GLY B N 1
ATOM 3470 C CA . GLY B 1 15 ? 21.880 31.342 51.625 1.00 23.73 15 GLY B CA 1
ATOM 3471 C C . GLY B 1 15 ? 23.032 31.626 50.677 1.00 21.42 15 GLY B C 1
ATOM 3472 O O . GLY B 1 15 ? 23.753 30.701 50.266 1.00 19.75 15 GLY B O 1
ATOM 3473 N N . SER B 1 16 ? 23.130 32.897 50.318 1.00 22.04 16 SER B N 1
ATOM 3474 C CA . SER B 1 16 ? 23.998 33.469 49.281 1.00 22.31 16 SER B CA 1
ATOM 3475 C C . SER B 1 16 ? 25.475 33.298 49.682 1.00 20.96 16 SER B C 1
ATOM 3476 O O . SER B 1 16 ? 25.881 33.664 50.814 1.00 18.76 16 SER B O 1
ATOM 3479 N N . HIS B 1 17 ? 26.259 32.798 48.739 1.00 20.70 17 HIS B N 1
ATOM 3480 C CA . HIS B 1 17 ? 27.737 32.649 48.833 1.00 18.45 17 HIS B CA 1
ATOM 3481 C C . HIS B 1 17 ? 28.420 34.014 48.779 1.00 18.31 17 HIS B C 1
ATOM 3482 O O . HIS B 1 17 ? 28.199 34.779 47.791 1.00 18.65 17 HIS B O 1
ATOM 3489 N N . ILE B 1 18 ? 29.233 34.288 49.803 1.00 20.45 18 ILE B N 1
ATOM 3490 C CA . ILE B 1 18 ? 30.021 35.536 50.031 1.00 20.85 18 ILE B CA 1
ATOM 3491 C C . ILE B 1 18 ? 29.055 36.613 50.513 1.00 21.22 18 ILE B C 1
ATOM 3492 O O . ILE B 1 18 ? 28.089 37.008 49.750 1.00 19.34 18 ILE B O 1
ATOM 3497 N N . ARG B 1 19 ? 29.210 37.000 51.782 1.00 19.05 19 ARG B N 1
ATOM 3498 C CA . ARG B 1 19 ? 28.315 37.986 52.408 1.00 18.40 19 ARG B CA 1
ATOM 3499 C C . ARG B 1 19 ? 28.822 39.374 52.007 1.00 17.88 19 ARG B C 1
ATOM 3500 O O . ARG B 1 19 ? 30.066 39.550 51.782 1.00 18.19 19 ARG B O 1
ATOM 3508 N N . GLU B 1 20 ? 27.928 40.348 51.999 1.00 19.67 20 GLU B N 1
ATOM 3509 C CA . GLU B 1 20 ? 28.247 41.747 51.593 1.00 20.20 20 GLU B CA 1
ATOM 3510 C C . GLU B 1 20 ? 29.342 42.335 52.484 1.00 21.44 20 GLU B C 1
ATOM 3511 O O . GLU B 1 20 ? 30.189 43.087 51.953 1.00 19.51 20 GLU B O 1
ATOM 3517 N N . TYR B 1 21 ? 29.315 42.055 53.788 1.00 20.79 21 TYR B N 1
ATOM 3518 C CA . TYR B 1 21 ? 30.361 42.521 54.727 1.00 19.75 21 TYR B CA 1
ATOM 3519 C C . TYR B 1 21 ? 31.131 41.308 55.205 1.00 19.85 21 TYR B C 1
ATOM 3520 O O . TYR B 1 21 ? 30.523 40.339 55.657 1.00 19.24 21 TYR B O 1
ATOM 3529 N N . PRO B 1 22 ? 32.484 41.349 55.149 1.00 17.38 22 PRO B N 1
ATOM 3530 C CA . PRO B 1 22 ? 33.285 40.180 55.475 1.00 18.28 22 PRO B CA 1
ATOM 3531 C C . PRO B 1 22 ? 33.117 39.757 56.937 1.00 16.81 22 PRO B C 1
ATOM 3532 O O . PRO B 1 22 ? 33.194 38.570 57.169 1.00 19.11 22 PRO B O 1
ATOM 3536 N N . GLY B 1 23 ? 32.876 40.694 57.858 1.00 17.52 23 GLY B N 1
ATOM 3537 C CA . GLY B 1 23 ? 32.785 40.380 59.298 1.00 19.21 23 GLY B CA 1
ATOM 3538 C C . GLY B 1 23 ? 31.387 39.908 59.682 1.00 19.95 23 GLY B C 1
ATOM 3539 O O . GLY B 1 23 ? 31.111 39.794 60.896 1.00 21.79 23 GLY B O 1
ATOM 3540 N N . SER B 1 24 ? 30.519 39.595 58.720 1.00 18.99 24 SER B N 1
ATOM 3541 C CA . SER B 1 24 ? 29.159 39.103 59.061 1.00 22.03 24 SER B CA 1
ATOM 3542 C C . SER B 1 24 ? 29.212 37.605 59.450 1.00 22.95 24 SER B C 1
ATOM 3543 O O . SER B 1 24 ? 28.250 37.111 60.071 1.00 18.94 24 SER B O 1
ATOM 3546 N N . THR B 1 25 ? 30.330 36.916 59.177 1.00 21.48 25 THR B N 1
ATOM 3547 C CA . THR B 1 25 ? 30.494 35.482 59.531 1.00 20.50 25 THR B CA 1
ATOM 3548 C C . THR B 1 25 ? 31.917 35.252 60.035 1.00 21.08 25 THR B C 1
ATOM 3549 O O . THR B 1 25 ? 32.763 36.139 59.839 1.00 19.64 25 THR B O 1
ATOM 3553 N N . VAL B 1 26 ? 32.150 34.110 60.674 1.00 20.08 26 VAL B N 1
ATOM 3554 C CA . VAL B 1 26 ? 33.510 33.759 61.191 1.00 21.50 26 VAL B CA 1
ATOM 3555 C C . VAL B 1 26 ? 34.475 33.595 60.007 1.00 22.78 26 VAL B C 1
ATOM 3556 O O . VAL B 1 26 ? 35.577 34.138 60.064 1.00 22.27 26 VAL B O 1
ATOM 3560 N N . ASN B 1 27 ? 34.068 32.871 58.974 1.00 24.98 27 ASN B N 1
ATOM 3561 C CA . ASN B 1 27 ? 34.897 32.627 57.755 1.00 25.87 27 ASN B CA 1
ATOM 3562 C C . ASN B 1 27 ? 34.111 33.124 56.543 1.00 25.07 27 ASN B C 1
ATOM 3563 O O . ASN B 1 27 ? 32.885 32.906 56.495 1.00 21.25 27 ASN B O 1
ATOM 3568 N N . GLN B 1 28 ? 34.777 33.782 55.608 1.00 23.03 28 GLN B N 1
ATOM 3569 C CA . GLN B 1 28 ? 34.076 34.476 54.488 1.00 25.68 28 GLN B CA 1
ATOM 3570 C C . GLN B 1 28 ? 33.332 33.486 53.574 1.00 25.56 28 GLN B C 1
ATOM 3571 O O . GLN B 1 28 ? 32.286 33.908 53.006 1.00 24.93 28 GLN B O 1
ATOM 3577 N N . GLU B 1 29 ? 33.742 32.217 53.520 1.00 23.57 29 GLU B N 1
ATOM 3578 C CA . GLU B 1 29 ? 33.057 31.190 52.686 1.00 25.38 29 GLU B CA 1
ATOM 3579 C C . GLU B 1 29 ? 31.965 30.429 53.459 1.00 22.93 29 GLU B C 1
ATOM 3580 O O . GLU B 1 29 ? 31.345 29.560 52.870 1.00 22.28 29 GLU B O 1
ATOM 3586 N N . ASP B 1 30 ? 31.677 30.788 54.715 1.00 22.00 30 ASP B N 1
ATOM 3587 C CA . ASP B 1 30 ? 30.689 30.059 55.531 1.00 20.51 30 ASP B CA 1
ATOM 3588 C C . ASP B 1 30 ? 29.365 29.978 54.773 1.00 21.41 30 ASP B C 1
ATOM 3589 O O . ASP B 1 30 ? 28.922 30.985 54.090 1.00 21.14 30 ASP B O 1
ATOM 3594 N N . VAL B 1 31 ? 28.709 28.831 54.899 1.00 19.46 31 VAL B N 1
ATOM 3595 C CA . VAL B 1 31 ? 27.360 28.605 54.324 1.00 22.31 31 VAL B CA 1
ATOM 3596 C C . VAL B 1 31 ? 26.319 28.911 55.406 1.00 22.82 31 VAL B C 1
ATOM 3597 O O . VAL B 1 31 ? 26.126 28.071 56.277 1.00 21.68 31 VAL B O 1
ATOM 3601 N N . LEU B 1 32 ? 25.704 30.088 55.370 1.00 19.31 32 LEU B N 1
ATOM 3602 C CA . LEU B 1 32 ? 24.576 30.402 56.271 1.00 22.21 32 LEU B CA 1
ATOM 3603 C C . LEU B 1 32 ? 23.322 29.749 55.704 1.00 22.15 32 LEU B C 1
ATOM 3604 O O . LEU B 1 32 ? 23.190 29.614 54.461 1.00 22.38 32 LEU B O 1
ATOM 3609 N N . LYS B 1 33 ? 22.433 29.330 56.589 1.00 21.19 33 LYS B N 1
ATOM 3610 C CA . LYS B 1 33 ? 21.134 28.759 56.194 1.00 23.23 33 LYS B CA 1
ATOM 3611 C C . LYS B 1 33 ? 20.036 29.694 56.666 1.00 23.08 33 LYS B C 1
ATOM 3612 O O . LYS B 1 33 ? 20.187 30.356 57.718 1.00 23.84 33 LYS B O 1
ATOM 3618 N N . ILE B 1 34 ? 18.919 29.676 55.953 1.00 22.30 34 ILE B N 1
ATOM 3619 C CA . ILE B 1 34 ? 17.693 30.381 56.387 1.00 21.84 34 ILE B CA 1
ATOM 3620 C C . ILE B 1 34 ? 16.612 29.356 56.704 1.00 21.09 34 ILE B C 1
ATOM 3621 O O . ILE B 1 34 ? 16.436 28.380 55.945 1.00 19.12 34 ILE B O 1
ATOM 3626 N N . HIS B 1 35 ? 15.993 29.535 57.860 1.00 19.80 35 HIS B N 1
ATOM 3627 C CA . HIS B 1 35 ? 14.852 28.724 58.321 1.00 20.08 35 HIS B CA 1
ATOM 3628 C C . HIS B 1 35 ? 13.610 29.356 57.720 1.00 21.37 35 HIS B C 1
ATOM 3629 O O . HIS B 1 35 ? 13.357 30.555 57.963 1.00 20.27 35 HIS B O 1
ATOM 3636 N N . VAL B 1 36 ? 12.863 28.566 56.966 1.00 21.82 36 VAL B N 1
ATOM 3637 C CA . VAL B 1 36 ? 11.683 29.024 56.198 1.00 21.99 36 VAL B CA 1
ATOM 3638 C C . VAL B 1 36 ? 10.473 28.270 56.714 1.00 22.35 36 VAL B C 1
ATOM 3639 O O . VAL B 1 36 ? 10.554 27.036 56.883 1.00 22.57 36 VAL B O 1
ATOM 3643 N N . LYS B 1 37 ? 9.377 28.971 56.875 1.00 22.41 37 LYS B N 1
ATOM 3644 C CA . LYS B 1 37 ? 8.064 28.299 57.024 1.00 22.40 37 LYS B CA 1
ATOM 3645 C C . LYS B 1 37 ? 7.249 28.595 55.788 1.00 20.37 37 LYS B C 1
ATOM 3646 O O . LYS B 1 37 ? 7.171 29.782 55.355 1.00 20.34 37 LYS B O 1
ATOM 3652 N N . GLN B 1 38 ? 6.696 27.522 55.232 1.00 21.74 38 GLN B N 1
ATOM 3653 C CA . GLN B 1 38 ? 5.800 27.531 54.059 1.00 20.60 38 GLN B CA 1
ATOM 3654 C C . GLN B 1 38 ? 4.393 27.248 54.583 1.00 22.19 38 GLN B C 1
ATOM 3655 O O . GLN B 1 38 ? 4.201 26.207 55.265 1.00 21.48 38 GLN B O 1
ATOM 3661 N N . TYR B 1 39 ? 3.473 28.156 54.321 1.00 23.47 39 TYR B N 1
ATOM 3662 C CA . TYR B 1 39 ? 2.075 28.109 54.824 1.00 23.07 39 TYR B CA 1
ATOM 3663 C C . TYR B 1 39 ? 1.174 27.805 53.624 1.00 23.30 39 TYR B C 1
ATOM 3664 O O . TYR B 1 39 ? 1.026 28.682 52.740 1.00 24.28 39 TYR B O 1
ATOM 3673 N N . THR B 1 40 ? 0.625 26.591 53.565 1.00 24.23 40 THR B N 1
ATOM 3674 C CA . THR B 1 40 ? -0.243 26.152 52.445 1.00 24.02 40 THR B CA 1
ATOM 3675 C C . THR B 1 40 ? -1.673 26.063 52.958 1.00 25.77 40 THR B C 1
ATOM 3676 O O . THR B 1 40 ? -1.929 25.348 53.924 1.00 23.59 40 THR B O 1
ATOM 3680 N N . PRO B 1 41 ? -2.623 26.826 52.393 1.00 26.70 41 PRO B N 1
ATOM 3681 C CA . PRO B 1 41 ? -4.005 26.767 52.873 1.00 28.11 41 PRO B CA 1
ATOM 3682 C C . PRO B 1 41 ? -4.558 25.340 52.836 1.00 31.28 41 PRO B C 1
ATOM 3683 O O . PRO B 1 41 ? -4.342 24.684 51.855 1.00 29.37 41 PRO B O 1
ATOM 3687 N N . LYS B 1 42 ? -5.201 24.904 53.920 1.00 36.55 42 LYS B N 1
ATOM 3688 C CA . LYS B 1 42 ? -5.999 23.650 53.935 1.00 42.07 42 LYS B CA 1
ATOM 3689 C C . LYS B 1 42 ? -7.127 23.829 52.909 1.00 41.10 42 LYS B C 1
ATOM 3690 O O . LYS B 1 42 ? -7.865 24.803 53.036 1.00 40.96 42 LYS B O 1
ATOM 3696 N N . ARG B 1 43 ? -7.219 22.978 51.895 1.00 44.94 43 ARG B N 1
ATOM 3697 C CA . ARG B 1 43 ? -8.111 23.213 50.731 1.00 47.83 43 ARG B CA 1
ATOM 3698 C C . ARG B 1 43 ? -8.619 21.875 50.193 1.00 52.41 43 ARG B C 1
ATOM 3699 O O . ARG B 1 43 ? -7.792 20.954 49.968 1.00 49.40 43 ARG B O 1
ATOM 3707 N N . GLU B 1 44 ? -9.932 21.784 49.973 1.00 56.76 44 GLU B N 1
ATOM 3708 C CA . GLU B 1 44 ? -10.586 20.608 49.344 1.00 62.26 44 GLU B CA 1
ATOM 3709 C C . GLU B 1 44 ? -10.282 20.656 47.843 1.00 62.15 44 GLU B C 1
ATOM 3710 O O . GLU B 1 44 ? -9.634 19.716 47.339 1.00 63.61 44 GLU B O 1
ATOM 3716 N N . GLY B 1 45 ? -10.703 21.725 47.161 1.00 60.39 45 GLY B N 1
ATOM 3717 C CA . GLY B 1 45 ? -10.596 21.850 45.693 1.00 64.95 45 GLY B CA 1
ATOM 3718 C C . GLY B 1 45 ? -9.147 21.895 45.217 1.00 65.80 45 GLY B C 1
ATOM 3719 O O . GLY B 1 45 ? -8.228 22.041 46.020 1.00 68.32 45 GLY B O 1
ATOM 3720 N N . PRO B 1 46 ? -8.895 21.777 43.896 1.00 61.31 46 PRO B N 1
ATOM 3721 C CA . PRO B 1 46 ? -7.562 22.048 43.362 1.00 54.43 46 PRO B CA 1
ATOM 3722 C C . PRO B 1 46 ? -7.230 23.539 43.513 1.00 51.47 46 PRO B C 1
ATOM 3723 O O . PRO B 1 46 ? -8.115 24.363 43.711 1.00 49.45 46 PRO B O 1
ATOM 3727 N N . VAL B 1 47 ? -5.946 23.855 43.410 1.00 48.88 47 VAL B N 1
ATOM 3728 C CA . VAL B 1 47 ? -5.425 25.241 43.566 1.00 42.24 47 VAL B CA 1
ATOM 3729 C C . VAL B 1 47 ? -5.687 25.996 42.267 1.00 41.05 47 VAL B C 1
ATOM 3730 O O . VAL B 1 47 ? -5.171 25.631 41.216 1.00 36.94 47 VAL B O 1
ATOM 3734 N N . PRO B 1 48 ? -6.462 27.101 42.287 1.00 37.09 48 PRO B N 1
ATOM 3735 C CA . PRO B 1 48 ? -6.616 27.950 41.106 1.00 39.68 48 PRO B CA 1
ATOM 3736 C C . PRO B 1 48 ? -5.281 28.354 40.462 1.00 47.59 48 PRO B C 1
ATOM 3737 O O . PRO B 1 48 ? -4.288 28.513 41.183 1.00 40.43 48 PRO B O 1
ATOM 3741 N N . ASP B 1 49 ? -5.285 28.552 39.137 1.00 46.05 49 ASP B N 1
ATOM 3742 C CA . ASP B 1 49 ? -4.062 28.741 38.307 1.00 44.30 49 ASP B CA 1
ATOM 3743 C C . ASP B 1 49 ? -3.364 30.083 38.551 1.00 42.32 49 ASP B C 1
ATOM 3744 O O . ASP B 1 49 ? -2.237 30.210 38.058 1.00 40.88 49 ASP B O 1
ATOM 3749 N N . ASP B 1 50 ? -4.055 31.075 39.097 1.00 33.91 50 ASP B N 1
ATOM 3750 C CA . ASP B 1 50 ? -3.521 32.445 39.330 1.00 32.25 50 ASP B CA 1
ATOM 3751 C C . ASP B 1 50 ? -3.339 32.659 40.836 1.00 25.76 50 ASP B C 1
ATOM 3752 O O . ASP B 1 50 ? -3.224 33.796 41.254 1.00 25.18 50 ASP B O 1
ATOM 3757 N N . ALA B 1 51 ? -3.363 31.595 41.637 1.00 26.14 51 ALA B N 1
ATOM 3758 C CA . ALA B 1 51 ? -3.182 31.697 43.097 1.00 25.51 51 ALA B CA 1
ATOM 3759 C C . ALA B 1 51 ? -1.817 32.326 43.377 1.00 23.63 51 ALA B C 1
ATOM 3760 O O . ALA B 1 51 ? -0.827 31.982 42.673 1.00 22.31 51 ALA B O 1
ATOM 3762 N N . ILE B 1 52 ? -1.761 33.203 44.384 1.00 23.08 52 ILE B N 1
ATOM 3763 C CA . ILE B 1 52 ? -0.554 34.034 44.677 1.00 25.21 52 ILE B CA 1
ATOM 3764 C C . ILE B 1 52 ? 0.427 33.258 45.553 1.00 21.72 52 ILE B C 1
ATOM 3765 O O . ILE B 1 52 ? 0.013 32.700 46.578 1.00 23.21 52 ILE B O 1
ATOM 3770 N N . THR B 1 53 ? 1.705 33.305 45.202 1.00 21.10 53 THR B N 1
ATOM 3771 C CA . THR B 1 53 ? 2.827 32.945 46.097 1.00 21.51 53 THR B CA 1
ATOM 3772 C C . THR B 1 53 ? 3.298 34.225 46.796 1.00 21.32 53 THR B C 1
ATOM 3773 O O . THR B 1 53 ? 3.729 35.170 46.098 1.00 22.68 53 THR B O 1
ATOM 3777 N N . PHE B 1 54 ? 3.182 34.284 48.117 1.00 20.38 54 PHE B N 1
ATOM 3778 C CA . PHE B 1 54 ? 3.662 35.439 48.899 1.00 20.51 54 PHE B CA 1
ATOM 3779 C C . PHE B 1 54 ? 5.054 35.101 49.431 1.00 19.10 54 PHE B C 1
ATOM 3780 O O . PHE B 1 54 ? 5.257 33.997 49.994 1.00 19.45 54 PHE B O 1
ATOM 3788 N N . ILE B 1 55 ? 5.981 36.051 49.286 1.00 19.14 55 ILE B N 1
ATOM 3789 C CA . ILE B 1 55 ? 7.358 36.003 49.857 1.00 17.64 55 ILE B CA 1
ATOM 3790 C C . ILE B 1 55 ? 7.393 37.129 50.878 1.00 18.77 55 ILE B C 1
ATOM 3791 O O . ILE B 1 55 ? 7.233 38.286 50.483 1.00 17.80 55 ILE B O 1
ATOM 3796 N N . ALA B 1 56 ? 7.528 36.794 52.155 1.00 19.77 56 ALA B N 1
ATOM 3797 C CA . ALA B 1 56 ? 7.387 37.755 53.269 1.00 20.56 56 ALA B CA 1
ATOM 3798 C C . ALA B 1 56 ? 8.710 37.867 54.044 1.00 20.98 56 ALA B C 1
ATOM 3799 O O . ALA B 1 56 ? 9.440 36.875 54.191 1.00 19.55 56 ALA B O 1
ATOM 3801 N N . THR B 1 57 ? 8.977 39.069 54.551 1.00 20.24 57 THR B N 1
ATOM 3802 C CA . THR B 1 57 ? 10.177 39.390 55.360 1.00 19.64 57 THR B CA 1
ATOM 3803 C C . THR B 1 57 ? 9.772 40.155 56.615 1.00 18.78 57 THR B C 1
ATOM 3804 O O . THR B 1 57 ? 8.846 40.986 56.546 1.00 20.23 57 THR B O 1
ATOM 3808 N N . HIS B 1 58 ? 10.434 39.860 57.724 1.00 17.01 58 HIS B N 1
ATOM 3809 C CA . HIS B 1 58 ? 10.080 40.347 59.083 1.00 15.83 58 HIS B CA 1
ATOM 3810 C C . HIS B 1 58 ? 10.892 41.585 59.448 1.00 16.06 58 HIS B C 1
ATOM 3811 O O . HIS B 1 58 ? 11.851 41.921 58.734 1.00 19.51 58 HIS B O 1
ATOM 3818 N N . GLY B 1 59 ? 10.560 42.211 60.565 1.00 17.49 59 GLY B N 1
ATOM 3819 C CA . GLY B 1 59 ? 11.339 43.322 61.152 1.00 17.78 59 GLY B CA 1
ATOM 3820 C C . GLY B 1 59 ? 12.479 42.767 62.010 1.00 17.81 59 GLY B C 1
ATOM 3821 O O . GLY B 1 59 ? 12.496 41.536 62.334 1.00 17.80 59 GLY B O 1
ATOM 3822 N N . VAL B 1 60 ? 13.405 43.632 62.380 1.00 17.46 60 VAL B N 1
ATOM 3823 C CA . VAL B 1 60 ? 14.607 43.242 63.162 1.00 19.26 60 VAL B CA 1
ATOM 3824 C C . VAL B 1 60 ? 14.178 42.527 64.444 1.00 20.92 60 VAL B C 1
ATOM 3825 O O . VAL B 1 60 ? 13.346 43.055 65.185 1.00 19.28 60 VAL B O 1
ATOM 3829 N N . GLY B 1 61 ? 14.652 41.292 64.632 1.00 20.60 61 GLY B N 1
ATOM 3830 C CA . GLY B 1 61 ? 14.455 40.560 65.892 1.00 19.93 61 GLY B CA 1
ATOM 3831 C C . GLY B 1 61 ? 13.040 40.055 66.073 1.00 20.40 61 GLY B C 1
ATOM 3832 O O . GLY B 1 61 ? 12.749 39.548 67.189 1.00 20.56 61 GLY B O 1
ATOM 3833 N N . LEU B 1 62 ? 12.195 40.134 65.041 1.00 19.87 62 LEU B N 1
ATOM 3834 C CA . LEU B 1 62 ? 10.753 39.757 65.175 1.00 19.49 62 LEU B CA 1
ATOM 3835 C C . LEU B 1 62 ? 10.585 38.394 64.531 1.00 20.77 62 LEU B C 1
ATOM 3836 O O . LEU B 1 62 ? 10.785 38.232 63.307 1.00 20.11 62 LEU B O 1
ATOM 3841 N N . PRO B 1 63 ? 10.334 37.336 65.339 1.00 22.28 63 PRO B N 1
ATOM 3842 C CA . PRO B 1 63 ? 10.235 35.984 64.795 1.00 21.15 63 PRO B CA 1
ATOM 3843 C C . PRO B 1 63 ? 9.157 35.872 63.716 1.00 21.42 63 PRO B C 1
ATOM 3844 O O . PRO B 1 63 ? 8.056 36.495 63.883 1.00 18.58 63 PRO B O 1
ATOM 3848 N N . LYS B 1 64 ? 9.445 35.070 62.683 1.00 21.39 64 LYS B N 1
ATOM 3849 C CA . LYS B 1 64 ? 8.507 34.909 61.556 1.00 20.68 64 LYS B CA 1
ATOM 3850 C C . LYS B 1 64 ? 7.152 34.431 62.092 1.00 21.54 64 LYS B C 1
ATOM 3851 O O . LYS B 1 64 ? 6.138 34.808 61.530 1.00 20.84 64 LYS B O 1
ATOM 3857 N N . GLU B 1 65 ? 7.135 33.646 63.168 1.00 22.87 65 GLU B N 1
ATOM 3858 C CA . GLU B 1 65 ? 5.876 33.049 63.693 1.00 21.94 65 GLU B CA 1
ATOM 3859 C C . GLU B 1 65 ? 4.931 34.153 64.189 1.00 20.86 65 GLU B C 1
ATOM 3860 O O . GLU B 1 65 ? 3.701 33.901 64.195 1.00 21.58 65 GLU B O 1
ATOM 3866 N N . LEU B 1 66 ? 5.437 35.330 64.549 1.00 20.53 66 LEU B N 1
ATOM 3867 C CA . LEU B 1 66 ? 4.569 36.463 64.967 1.00 22.16 66 LEU B CA 1
ATOM 3868 C C . LEU B 1 66 ? 3.622 36.867 63.835 1.00 21.76 66 LEU B C 1
ATOM 3869 O O . LEU B 1 66 ? 2.606 37.503 64.152 1.00 22.00 66 LEU B O 1
ATOM 3874 N N . TYR B 1 67 ? 3.954 36.581 62.574 1.00 20.68 67 TYR B N 1
ATOM 3875 C CA . TYR B 1 67 ? 3.172 37.029 61.398 1.00 20.15 67 TYR B CA 1
ATOM 3876 C C . TYR B 1 67 ? 2.039 36.040 61.080 1.00 19.54 67 TYR B C 1
ATOM 3877 O O . TYR B 1 67 ? 1.236 36.268 60.156 1.00 19.46 67 TYR B O 1
ATOM 3886 N N . GLU B 1 68 ? 1.964 34.930 61.814 1.00 20.13 68 GLU B N 1
ATOM 3887 C CA . GLU B 1 68 ? 1.001 33.858 61.491 1.00 19.98 68 GLU B CA 1
ATOM 3888 C C . GLU B 1 68 ? -0.437 34.368 61.607 1.00 20.49 68 GLU B C 1
ATOM 3889 O O . GLU B 1 68 ? -1.267 33.991 60.782 1.00 21.70 68 GLU B O 1
ATOM 3895 N N . PRO B 1 69 ? -0.827 35.167 62.626 1.00 20.51 69 PRO B N 1
ATOM 3896 C CA . PRO B 1 69 ? -2.196 35.689 62.663 1.00 21.68 69 PRO B CA 1
ATOM 3897 C C . PRO B 1 69 ? -2.508 36.564 61.440 1.00 22.47 69 PRO B C 1
ATOM 3898 O O . PRO B 1 69 ? -3.621 36.522 60.919 1.00 22.37 69 PRO B O 1
ATOM 3902 N N . LEU B 1 70 ? -1.544 37.353 60.993 1.00 22.45 70 LEU B N 1
ATOM 3903 C CA . LEU B 1 70 ? -1.710 38.158 59.768 1.00 23.14 70 LEU B CA 1
ATOM 3904 C C . LEU B 1 70 ? -1.980 37.215 58.583 1.00 21.55 70 LEU B C 1
ATOM 3905 O O . LEU B 1 70 ? -2.856 37.521 57.787 1.00 21.72 70 LEU B O 1
ATOM 3910 N N . TRP B 1 71 ? -1.263 36.105 58.466 1.00 19.42 71 TRP B N 1
ATOM 3911 C CA . TRP B 1 71 ? -1.493 35.141 57.363 1.00 21.26 71 TRP B CA 1
ATOM 3912 C C . TRP B 1 71 ? -2.925 34.604 57.452 1.00 22.93 71 TRP B C 1
ATOM 3913 O O . TRP B 1 71 ? -3.608 34.483 56.413 1.00 20.86 71 TRP B O 1
ATOM 3924 N N . ASP B 1 72 ? -3.362 34.257 58.663 1.00 24.06 72 ASP B N 1
ATOM 3925 C CA . ASP B 1 72 ? -4.737 33.740 58.904 1.00 25.56 72 ASP B CA 1
ATOM 3926 C C . ASP B 1 72 ? -5.755 34.774 58.435 1.00 24.44 72 ASP B C 1
ATOM 3927 O O . ASP B 1 72 ? -6.740 34.377 57.795 1.00 26.58 72 ASP B O 1
ATOM 3932 N N . GLU B 1 73 ? -5.540 36.049 58.774 1.00 23.90 73 GLU B N 1
ATOM 3933 C CA . GLU B 1 73 ? -6.451 37.149 58.387 1.00 24.88 73 GLU B CA 1
ATOM 3934 C C . GLU B 1 73 ? -6.420 37.342 56.869 1.00 25.54 73 GLU B C 1
ATOM 3935 O O . GLU B 1 73 ? -7.482 37.591 56.309 1.00 22.20 73 GLU B O 1
ATOM 3941 N N . LEU B 1 74 ? -5.249 37.298 56.233 1.00 25.70 74 LEU B N 1
ATOM 3942 C CA . LEU B 1 74 ? -5.162 37.444 54.756 1.00 26.10 74 LEU B CA 1
ATOM 3943 C C . LEU B 1 74 ? -6.022 36.370 54.098 1.00 24.11 74 LEU B C 1
ATOM 3944 O O . LEU B 1 74 ? -6.721 36.683 53.107 1.00 22.82 74 LEU B O 1
ATOM 3949 N N . LEU B 1 75 ? -5.921 35.132 54.564 1.00 24.67 75 LEU B N 1
ATOM 3950 C CA . LEU B 1 75 ? -6.687 34.018 53.951 1.00 24.40 75 LEU B CA 1
ATOM 3951 C C . LEU B 1 75 ? -8.171 34.210 54.254 1.00 26.35 75 LEU B C 1
ATOM 3952 O O . LEU B 1 75 ? -8.985 34.109 53.317 1.00 26.70 75 LEU B O 1
ATOM 3957 N N . ASP B 1 76 ? -8.512 34.475 55.506 1.00 26.89 76 ASP B N 1
ATOM 3958 C CA . ASP B 1 76 ? -9.926 34.616 55.934 1.00 28.91 76 ASP B CA 1
ATOM 3959 C C . ASP B 1 76 ? -10.615 35.741 55.144 1.00 30.09 76 ASP B C 1
ATOM 3960 O O . ASP B 1 76 ? -11.779 35.583 54.805 1.00 32.79 76 ASP B O 1
ATOM 3965 N N . GLN B 1 77 ? -9.928 36.852 54.872 1.00 27.30 77 GLN B N 1
ATOM 3966 C CA . GLN B 1 77 ? -10.512 38.059 54.242 1.00 29.04 77 GLN B CA 1
ATOM 3967 C C . GLN B 1 77 ? -10.224 38.084 52.727 1.00 28.18 77 GLN B C 1
ATOM 3968 O O . GLN B 1 77 ? -10.613 39.051 52.091 1.00 24.30 77 GLN B O 1
ATOM 3974 N N . ALA B 1 78 ? -9.523 37.092 52.164 1.00 27.57 78 ALA B N 1
ATOM 3975 C CA . ALA B 1 78 ? -9.190 37.070 50.726 1.00 27.16 78 ALA B CA 1
ATOM 3976 C C . ALA B 1 78 ? -10.479 37.225 49.907 1.00 30.36 78 ALA B C 1
ATOM 3977 O O . ALA B 1 78 ? -11.434 36.502 50.191 1.00 27.02 78 ALA B O 1
ATOM 3979 N N . SER B 1 79 ? -10.491 38.131 48.932 1.00 27.32 79 SER B N 1
ATOM 3980 C CA . SER B 1 79 ? -11.624 38.353 48.004 1.00 31.99 79 SER B CA 1
ATOM 3981 C C . SER B 1 79 ? -11.073 38.700 46.626 1.00 27.31 79 SER B C 1
ATOM 3982 O O . SER B 1 79 ? -10.377 39.707 46.537 1.00 28.82 79 SER B O 1
ATOM 3985 N N . GLY B 1 80 ? -11.417 37.914 45.606 1.00 31.11 80 GLY B N 1
ATOM 3986 C CA . GLY B 1 80 ? -10.949 38.115 44.217 1.00 32.97 80 GLY B CA 1
ATOM 3987 C C . GLY B 1 80 ? -9.521 37.615 43.985 1.00 34.85 80 GLY B C 1
ATOM 3988 O O . GLY B 1 80 ? -8.896 38.010 42.972 1.00 39.93 80 GLY B O 1
ATOM 3989 N N . PHE B 1 81 ? -8.972 36.815 44.888 1.00 26.20 81 PHE B N 1
ATOM 3990 C CA . PHE B 1 81 ? -7.650 36.169 44.693 1.00 28.28 81 PHE B CA 1
ATOM 3991 C C . PHE B 1 81 ? -7.601 34.947 45.594 1.00 27.77 81 PHE B C 1
ATOM 3992 O O . PHE B 1 81 ? -8.386 34.875 46.579 1.00 25.15 81 PHE B O 1
ATOM 4000 N N . HIS B 1 82 ? -6.698 34.022 45.272 1.00 25.02 82 HIS B N 1
ATOM 4001 C CA . HIS B 1 82 ? -6.395 32.824 46.083 1.00 25.70 82 HIS B CA 1
ATOM 4002 C C . HIS B 1 82 ? -4.929 32.889 46.496 1.00 25.69 82 HIS B C 1
ATOM 4003 O O . HIS B 1 82 ? -4.117 33.568 45.829 1.00 24.24 82 HIS B O 1
ATOM 4010 N N . ILE B 1 83 ? -4.637 32.237 47.598 1.00 24.84 83 ILE B N 1
ATOM 4011 C CA . ILE B 1 83 ? -3.280 32.100 48.163 1.00 24.61 83 ILE B CA 1
ATOM 4012 C C . ILE B 1 83 ? -2.826 30.699 47.811 1.00 25.42 83 ILE B C 1
ATOM 4013 O O . ILE B 1 83 ? -3.478 29.734 48.267 1.00 23.78 83 ILE B O 1
ATOM 4018 N N . ARG B 1 84 ? -1.744 30.589 47.028 1.00 23.39 84 ARG B N 1
ATOM 4019 C CA . ARG B 1 84 ? -1.091 29.280 46.809 1.00 22.23 84 ARG B CA 1
ATOM 4020 C C . ARG B 1 84 ? -0.340 28.947 48.093 1.00 22.99 84 ARG B C 1
ATOM 4021 O O . ARG B 1 84 ? -0.484 27.834 48.619 1.00 20.52 84 ARG B O 1
ATOM 4029 N N . ALA B 1 85 ? 0.483 29.879 48.567 1.00 21.22 85 ALA B N 1
ATOM 4030 C CA . ALA B 1 85 ? 1.226 29.698 49.827 1.00 22.04 85 ALA B CA 1
ATOM 4031 C C . ALA B 1 85 ? 1.910 30.996 50.229 1.00 21.76 85 ALA B C 1
ATOM 4032 O O . ALA B 1 85 ? 2.120 31.863 49.370 1.00 21.42 85 ALA B O 1
ATOM 4034 N N . ILE B 1 86 ? 2.177 31.102 51.517 1.00 20.38 86 ILE B N 1
ATOM 4035 C CA . ILE B 1 86 ? 2.993 32.199 52.071 1.00 20.51 86 ILE B CA 1
ATOM 4036 C C . ILE B 1 86 ? 4.298 31.564 52.545 1.00 20.22 86 ILE B C 1
ATOM 4037 O O . ILE B 1 86 ? 4.260 30.534 53.256 1.00 19.41 86 ILE B O 1
ATOM 4042 N N . TRP B 1 87 ? 5.411 32.161 52.148 1.00 20.16 87 TRP B N 1
ATOM 4043 C CA . TRP B 1 87 ? 6.770 31.724 52.535 1.00 19.53 87 TRP B CA 1
ATOM 4044 C C . TRP B 1 87 ? 7.422 32.872 53.296 1.00 19.09 87 TRP B C 1
ATOM 4045 O O . TRP B 1 87 ? 7.521 33.981 52.741 1.00 20.63 87 TRP B O 1
ATOM 4056 N N . MET B 1 88 ? 7.830 32.612 54.524 1.00 20.38 88 MET B N 1
ATOM 4057 C CA . MET B 1 88 ? 8.578 33.582 55.344 1.00 20.06 88 MET B CA 1
ATOM 4058 C C . MET B 1 88 ? 9.820 32.893 55.905 1.00 18.11 88 MET B C 1
ATOM 4059 O O . MET B 1 88 ? 9.729 31.799 56.522 1.00 17.66 88 MET B O 1
ATOM 4064 N N . ALA B 1 89 ? 10.964 33.512 55.664 1.00 16.56 89 ALA B N 1
ATOM 4065 C CA . ALA B 1 89 ? 12.262 33.066 56.205 1.00 17.45 89 ALA B CA 1
ATOM 4066 C C . ALA B 1 89 ? 12.682 34.013 57.324 1.00 17.31 89 ALA B C 1
ATOM 4067 O O . ALA B 1 89 ? 12.467 35.247 57.205 1.00 19.80 89 ALA B O 1
ATOM 4069 N N . ASP B 1 90 ? 13.299 33.453 58.352 1.00 18.39 90 ASP B N 1
ATOM 4070 C CA . ASP B 1 90 ? 14.109 34.227 59.318 1.00 18.86 90 ASP B CA 1
ATOM 4071 C C . ASP B 1 90 ? 15.412 34.654 58.655 1.00 19.61 90 ASP B C 1
ATOM 4072 O O . ASP B 1 90 ? 16.138 33.804 58.111 1.00 18.88 90 ASP B O 1
ATOM 4077 N N . VAL B 1 91 ? 15.725 35.942 58.734 1.00 18.34 91 VAL B N 1
ATOM 4078 C CA . VAL B 1 91 ? 17.046 36.469 58.316 1.00 20.40 91 VAL B CA 1
ATOM 4079 C C . VAL B 1 91 ? 18.152 35.645 59.009 1.00 20.93 91 VAL B C 1
ATOM 4080 O O . VAL B 1 91 ? 17.999 35.262 60.200 1.00 20.70 91 VAL B O 1
ATOM 4084 N N . ALA B 1 92 ? 19.259 35.418 58.301 1.00 19.07 92 ALA B N 1
ATOM 4085 C CA . ALA B 1 92 ? 20.302 34.421 58.688 1.00 20.84 92 ALA B CA 1
ATOM 4086 C C . ALA B 1 92 ? 20.806 34.671 60.130 1.00 19.15 92 ALA B C 1
ATOM 4087 O O . ALA B 1 92 ? 21.168 33.690 60.831 1.00 17.05 92 ALA B O 1
ATOM 4089 N N . SER B 1 93 ? 20.841 35.928 60.587 1.00 18.37 93 SER B N 1
ATOM 4090 C CA . SER B 1 93 ? 21.476 36.309 61.877 1.00 17.41 93 SER B CA 1
ATOM 4091 C C . SER B 1 93 ? 20.430 36.413 63.013 1.00 19.20 93 SER B C 1
ATOM 4092 O O . SER B 1 93 ? 20.803 36.852 64.104 1.00 17.82 93 SER B O 1
ATOM 4095 N N . MET B 1 94 ? 19.161 36.061 62.750 1.00 18.42 94 MET B N 1
ATOM 4096 C CA . MET B 1 94 ? 18.045 36.338 63.682 1.00 18.15 94 MET B CA 1
ATOM 4097 C C . MET B 1 94 ? 17.159 35.110 63.856 1.00 16.23 94 MET B C 1
ATOM 4098 O O . MET B 1 94 ? 17.169 34.223 62.988 1.00 16.67 94 MET B O 1
ATOM 4103 N N . ASN B 1 95 ? 16.446 35.067 64.984 1.00 17.33 95 ASN B N 1
ATOM 4104 C CA . ASN B 1 95 ? 15.291 34.166 65.184 1.00 17.37 95 ASN B CA 1
ATOM 4105 C C . ASN B 1 95 ? 15.801 32.723 65.043 1.00 17.52 95 ASN B C 1
ATOM 4106 O O . ASN B 1 95 ? 16.923 32.457 65.507 1.00 20.63 95 ASN B O 1
ATOM 4111 N N . GLN B 1 96 ? 15.087 31.843 64.350 1.00 17.65 96 GLN B N 1
ATOM 4112 C CA . GLN B 1 96 ? 15.500 30.408 64.235 1.00 21.21 96 GLN B CA 1
ATOM 4113 C C . GLN B 1 96 ? 16.754 30.237 63.356 1.00 19.47 96 GLN B C 1
ATOM 4114 O O . GLN B 1 96 ? 17.587 29.347 63.664 1.00 19.16 96 GLN B O 1
ATOM 4120 N N . SER B 1 97 ? 16.899 31.032 62.293 1.00 17.21 97 SER B N 1
ATOM 4121 C CA . SER B 1 97 ? 18.079 30.987 61.400 1.00 17.96 97 SER B CA 1
ATOM 4122 C C . SER B 1 97 ? 19.338 31.249 62.242 1.00 19.17 97 SER B C 1
ATOM 4123 O O . SER B 1 97 ? 20.344 30.522 62.072 1.00 17.87 97 SER B O 1
ATOM 4126 N N . GLY B 1 98 ? 19.285 32.240 63.138 1.00 20.52 98 GLY B N 1
ATOM 4127 C CA . GLY B 1 98 ? 20.443 32.635 63.965 1.00 21.76 98 GLY B CA 1
ATOM 4128 C C . GLY B 1 98 ? 20.893 31.475 64.845 1.00 20.41 98 GLY B C 1
ATOM 4129 O O . GLY B 1 98 ? 22.121 31.284 65.054 1.00 22.97 98 GLY B O 1
ATOM 4130 N N . ILE B 1 99 ? 19.936 30.716 65.350 1.00 21.10 99 ILE B N 1
ATOM 4131 C CA . ILE B 1 99 ? 20.219 29.503 66.173 1.00 22.93 99 ILE B CA 1
ATOM 4132 C C . ILE B 1 99 ? 20.971 28.526 65.278 1.00 22.92 99 ILE B C 1
ATOM 4133 O O . ILE B 1 99 ? 22.099 28.109 65.666 1.00 21.10 99 ILE B O 1
ATOM 4138 N N . HIS B 1 100 ? 20.415 28.187 64.112 1.00 22.40 100 HIS B N 1
ATOM 4139 C CA . HIS B 1 100 ? 21.083 27.227 63.188 1.00 22.91 100 HIS B CA 1
ATOM 4140 C C . HIS B 1 100 ? 22.490 27.731 62.843 1.00 20.88 100 HIS B C 1
ATOM 4141 O O . HIS B 1 100 ? 23.385 26.914 62.787 1.00 19.61 100 HIS B O 1
ATOM 4148 N N . ASN B 1 101 ? 22.690 29.052 62.660 1.00 21.11 101 ASN B N 1
ATOM 4149 C CA . ASN B 1 101 ? 23.978 29.636 62.182 1.00 20.70 101 ASN B CA 1
ATOM 4150 C C . ASN B 1 101 ? 24.871 30.104 63.335 1.00 19.67 101 ASN B C 1
ATOM 4151 O O . ASN B 1 101 ? 25.901 30.731 63.043 1.00 23.14 101 ASN B O 1
ATOM 4156 N N . GLU B 1 102 ? 24.545 29.790 64.600 1.00 18.79 102 GLU B N 1
ATOM 4157 C CA . GLU B 1 102 ? 25.137 30.457 65.780 1.00 18.92 102 GLU B CA 1
ATOM 4158 C C . GLU B 1 102 ? 26.660 30.295 65.831 1.00 19.97 102 GLU B C 1
ATOM 4159 O O . GLU B 1 102 ? 27.321 31.196 66.358 1.00 19.53 102 GLU B O 1
ATOM 4165 N N . ASP B 1 103 ? 27.232 29.225 65.274 1.00 22.07 103 ASP B N 1
ATOM 4166 C CA . ASP B 1 103 ? 28.710 29.022 65.325 1.00 22.98 103 ASP B CA 1
ATOM 4167 C C . ASP B 1 103 ? 29.380 29.695 64.130 1.00 23.53 103 ASP B C 1
ATOM 4168 O O . ASP B 1 103 ? 30.631 29.711 64.119 1.00 24.10 103 ASP B O 1
ATOM 4173 N N . LYS B 1 104 ? 28.609 30.270 63.189 1.00 19.64 104 LYS B N 1
ATOM 4174 C CA . LYS B 1 104 ? 29.181 30.913 61.977 1.00 22.00 104 LYS B CA 1
ATOM 4175 C C . LYS B 1 104 ? 28.952 32.426 61.960 1.00 21.52 104 LYS B C 1
ATOM 4176 O O . LYS B 1 104 ? 29.628 33.091 61.168 1.00 22.86 104 LYS B O 1
ATOM 4182 N N . LEU B 1 105 ? 28.040 32.954 62.781 1.00 22.82 105 LEU B N 1
ATOM 4183 C CA . LEU B 1 105 ? 27.709 34.397 62.760 1.00 20.63 105 LEU B CA 1
ATOM 4184 C C . LEU B 1 105 ? 28.842 35.193 63.384 1.00 22.04 105 LEU B C 1
ATOM 4185 O O . LEU B 1 105 ? 29.553 34.663 64.269 1.00 21.52 105 LEU B O 1
ATOM 4190 N N . SER B 1 106 ? 28.943 36.460 62.983 1.00 21.26 106 SER B N 1
ATOM 4191 C CA . SER B 1 106 ? 29.871 37.434 63.582 1.00 20.16 106 SER B CA 1
ATOM 4192 C C . SER B 1 106 ? 29.217 38.817 63.568 1.00 18.71 106 SER B C 1
ATOM 4193 O O . SER B 1 106 ? 28.021 38.914 63.209 1.00 19.58 106 SER B O 1
ATOM 4196 N N . MET B 1 107 ? 29.945 39.828 64.009 1.00 18.59 107 MET B N 1
ATOM 4197 C CA . MET B 1 107 ? 29.358 41.135 64.407 1.00 18.77 107 MET B CA 1
ATOM 4198 C C . MET B 1 107 ? 29.287 42.099 63.209 1.00 19.36 107 MET B C 1
ATOM 4199 O O . MET B 1 107 ? 29.854 43.184 63.265 1.00 20.12 107 MET B O 1
ATOM 4204 N N . ASP B 1 108 ? 28.560 41.714 62.163 1.00 19.42 108 ASP B N 1
ATOM 4205 C CA . ASP B 1 108 ? 28.170 42.640 61.060 1.00 19.41 108 ASP B CA 1
ATOM 4206 C C . ASP B 1 108 ? 26.926 42.057 60.393 1.00 18.79 108 ASP B C 1
ATOM 4207 O O . ASP B 1 108 ? 26.617 40.895 60.619 1.00 18.85 108 ASP B O 1
ATOM 4212 N N . CYS B 1 109 ? 26.286 42.853 59.558 1.00 18.76 109 CYS B N 1
ATOM 4213 C CA . CYS B 1 109 ? 24.989 42.528 58.916 1.00 18.93 109 CYS B CA 1
ATOM 4214 C C . CYS B 1 109 ? 24.773 43.488 57.754 1.00 17.85 109 CYS B C 1
ATOM 4215 O O . CYS B 1 109 ? 24.849 44.713 58.005 1.00 18.36 109 CYS B O 1
ATOM 4218 N N . SER B 1 110 ? 24.565 42.963 56.537 1.00 17.40 110 SER B N 1
ATOM 4219 C CA . SER B 1 110 ? 24.030 43.733 55.401 1.00 17.45 110 SER B CA 1
ATOM 4220 C C . SER B 1 110 ? 22.605 43.268 55.116 1.00 17.41 110 SER B C 1
ATOM 4221 O O . SER B 1 110 ? 22.388 42.034 54.927 1.00 17.02 110 SER B O 1
ATOM 4224 N N . TRP B 1 111 ? 21.676 44.198 54.992 1.00 15.68 111 TRP B N 1
ATOM 4225 C CA . TRP B 1 111 ? 20.289 43.832 54.632 1.00 17.17 111 TRP B CA 1
ATOM 4226 C C . TRP B 1 111 ? 20.262 43.234 53.230 1.00 17.49 111 TRP B C 1
ATOM 4227 O O . TRP B 1 111 ? 19.312 42.505 52.936 1.00 17.00 111 TRP B O 1
ATOM 4238 N N . MET B 1 112 ? 21.224 43.595 52.371 1.00 17.02 112 MET B N 1
ATOM 4239 C CA . MET B 1 112 ? 21.222 43.156 50.957 1.00 17.26 112 MET B CA 1
ATOM 4240 C C . MET B 1 112 ? 21.377 41.620 50.895 1.00 18.90 112 MET B C 1
ATOM 4241 O O . MET B 1 112 ? 20.860 41.000 49.926 1.00 21.25 112 MET B O 1
ATOM 4246 N N . ASP B 1 113 ? 22.056 41.005 51.868 1.00 17.79 113 ASP B N 1
ATOM 4247 C CA . ASP B 1 113 ? 22.311 39.541 51.853 1.00 16.89 113 ASP B CA 1
ATOM 4248 C C . ASP B 1 113 ? 20.979 38.798 51.863 1.00 19.91 113 ASP B C 1
ATOM 4249 O O . ASP B 1 113 ? 20.869 37.818 51.127 1.00 19.06 113 ASP B O 1
ATOM 4254 N N . HIS B 1 114 ? 20.002 39.229 52.659 1.00 18.62 114 HIS B N 1
ATOM 4255 C CA . HIS B 1 114 ? 18.699 38.525 52.734 1.00 19.15 114 HIS B CA 1
ATOM 4256 C C . HIS B 1 114 ? 17.974 38.612 51.408 1.00 18.17 114 HIS B C 1
ATOM 4257 O O . HIS B 1 114 ? 17.235 37.662 51.118 1.00 18.07 114 HIS B O 1
ATOM 4264 N N . ALA B 1 115 ? 18.135 39.709 50.635 1.00 17.13 115 ALA B N 1
ATOM 4265 C CA . ALA B 1 115 ? 17.546 39.799 49.284 1.00 17.97 115 ALA B CA 1
ATOM 4266 C C . ALA B 1 115 ? 18.114 38.667 48.419 1.00 16.51 115 ALA B C 1
ATOM 4267 O O . ALA B 1 115 ? 17.369 37.940 47.788 1.00 16.81 115 ALA B O 1
ATOM 4269 N N . ARG B 1 116 ? 19.425 38.451 48.465 1.00 18.01 116 ARG B N 1
ATOM 4270 C CA . ARG B 1 116 ? 20.075 37.373 47.692 1.00 16.02 116 ARG B CA 1
ATOM 4271 C C . ARG B 1 116 ? 19.668 36.000 48.242 1.00 16.33 116 ARG B C 1
ATOM 4272 O O . ARG B 1 116 ? 19.420 35.095 47.422 1.00 16.59 116 ARG B O 1
ATOM 4280 N N . ASP B 1 117 ? 19.587 35.845 49.564 1.00 16.14 117 ASP B N 1
ATOM 4281 C CA . ASP B 1 117 ? 19.142 34.584 50.214 1.00 17.13 117 ASP B CA 1
ATOM 4282 C C . ASP B 1 117 ? 17.743 34.229 49.693 1.00 16.14 117 ASP B C 1
ATOM 4283 O O . ASP B 1 117 ? 17.483 33.057 49.350 1.00 16.26 117 ASP B O 1
ATOM 4288 N N . LEU B 1 118 ? 16.851 35.212 49.604 1.00 16.98 118 LEU B N 1
ATOM 4289 C CA . LEU B 1 118 ? 15.460 34.972 49.160 1.00 15.86 118 LEU B CA 1
ATOM 4290 C C . LEU B 1 118 ? 15.455 34.641 47.661 1.00 17.86 118 LEU B C 1
ATOM 4291 O O . LEU B 1 118 ? 14.653 33.795 47.231 1.00 17.95 118 LEU B O 1
ATOM 4296 N N . LEU B 1 119 ? 16.320 35.289 46.856 1.00 18.62 119 LEU B N 1
ATOM 4297 C CA . LEU B 1 119 ? 16.367 34.967 45.410 1.00 20.41 119 LEU B CA 1
ATOM 4298 C C . LEU B 1 119 ? 16.738 33.481 45.258 1.00 20.58 119 LEU B C 1
ATOM 4299 O O . LEU B 1 119 ? 16.065 32.763 44.480 1.00 21.44 119 LEU B O 1
ATOM 4304 N N . LEU B 1 120 ? 17.728 33.012 46.007 1.00 20.75 120 LEU B N 1
ATOM 4305 C CA . LEU B 1 120 ? 18.146 31.582 46.004 1.00 22.79 120 LEU B CA 1
ATOM 4306 C C . LEU B 1 120 ? 16.987 30.684 46.427 1.00 21.67 120 LEU B C 1
ATOM 4307 O O . LEU B 1 120 ? 16.789 29.649 45.791 1.00 17.68 120 LEU B O 1
ATOM 4312 N N . MET B 1 121 ? 16.321 31.025 47.532 1.00 20.06 121 MET B N 1
ATOM 4313 C CA . MET B 1 121 ? 15.162 30.255 48.059 1.00 22.31 121 MET B CA 1
ATOM 4314 C C . MET B 1 121 ? 14.102 30.086 46.957 1.00 20.99 121 MET B C 1
ATOM 4315 O O . MET B 1 121 ? 13.575 28.968 46.778 1.00 21.61 121 MET B O 1
ATOM 4320 N N . ILE B 1 122 ? 13.766 31.161 46.258 1.00 20.27 122 ILE B N 1
ATOM 4321 C CA . ILE B 1 122 ? 12.697 31.154 45.217 1.00 21.61 122 ILE B CA 1
ATOM 4322 C C . ILE B 1 122 ? 13.116 30.212 44.087 1.00 21.67 122 ILE B C 1
ATOM 4323 O O . ILE B 1 122 ? 12.286 29.438 43.620 1.00 21.09 122 ILE B O 1
ATOM 4328 N N . ASN B 1 123 ? 14.389 30.234 43.700 1.00 19.79 123 ASN B N 1
ATOM 4329 C CA . ASN B 1 123 ? 14.903 29.368 42.619 1.00 20.96 123 ASN B CA 1
ATOM 4330 C C . ASN B 1 123 ? 14.894 27.912 43.082 1.00 21.67 123 ASN B C 1
ATOM 4331 O O . ASN B 1 123 ? 14.558 27.047 42.266 1.00 20.47 123 ASN B O 1
ATOM 4336 N N . HIS B 1 124 ? 15.216 27.670 44.352 1.00 21.41 124 HIS B N 1
ATOM 4337 C CA . HIS B 1 124 ? 15.188 26.312 44.947 1.00 22.06 124 HIS B CA 1
ATOM 4338 C C . HIS B 1 124 ? 13.748 25.775 44.878 1.00 22.86 124 HIS B C 1
ATOM 4339 O O . HIS B 1 124 ? 13.560 24.621 44.500 1.00 22.14 124 HIS B O 1
ATOM 4346 N N . PHE B 1 125 ? 12.750 26.581 45.201 1.00 20.60 125 PHE B N 1
ATOM 4347 C CA . PHE B 1 125 ? 11.349 26.142 45.307 1.00 20.11 125 PHE B CA 1
ATOM 4348 C C . PHE B 1 125 ? 10.549 26.568 44.089 1.00 19.20 125 PHE B C 1
ATOM 4349 O O . PHE B 1 125 ? 9.302 26.580 44.169 1.00 20.24 125 PHE B O 1
ATOM 4357 N N . ARG B 1 126 ? 11.204 26.770 42.943 1.00 18.62 126 ARG B N 1
ATOM 4358 C CA . ARG B 1 126 ? 10.533 27.374 41.774 1.00 18.35 126 ARG B CA 1
ATOM 4359 C C . ARG B 1 126 ? 9.299 26.561 41.341 1.00 18.93 126 ARG B C 1
ATOM 4360 O O . ARG B 1 126 ? 8.322 27.172 40.877 1.00 20.44 126 ARG B O 1
ATOM 4368 N N . ASP B 1 127 ? 9.356 25.232 41.436 1.00 21.37 127 ASP B N 1
ATOM 4369 C CA . ASP B 1 127 ? 8.255 24.341 40.979 1.00 24.37 127 ASP B CA 1
ATOM 4370 C C . ASP B 1 127 ? 6.973 24.614 41.773 1.00 26.41 127 ASP B C 1
ATOM 4371 O O . ASP B 1 127 ? 5.883 24.381 41.218 1.00 24.70 127 ASP B O 1
ATOM 4376 N N . GLN B 1 128 ? 7.084 25.143 42.997 1.00 24.21 128 GLN B N 1
ATOM 4377 C CA . GLN B 1 128 ? 5.928 25.452 43.879 1.00 25.42 128 GLN B CA 1
ATOM 4378 C C . GLN B 1 128 ? 5.601 26.947 43.838 1.00 24.39 128 GLN B C 1
ATOM 4379 O O . GLN B 1 128 ? 4.676 27.346 44.547 1.00 27.53 128 GLN B O 1
ATOM 4385 N N . MET B 1 129 ? 6.313 27.728 43.019 1.00 23.45 129 MET B N 1
ATOM 4386 C CA . MET B 1 129 ? 6.201 29.208 42.987 1.00 21.96 129 MET B CA 1
ATOM 4387 C C . MET B 1 129 ? 6.019 29.716 41.559 1.00 22.26 129 MET B C 1
ATOM 4388 O O . MET B 1 129 ? 6.779 30.558 41.086 1.00 21.16 129 MET B O 1
ATOM 4393 N N . PRO B 1 130 ? 4.954 29.311 40.847 1.00 21.41 130 PRO B N 1
ATOM 4394 C CA . PRO B 1 130 ? 4.662 29.894 39.537 1.00 21.97 130 PRO B CA 1
ATOM 4395 C C . PRO B 1 130 ? 4.174 31.332 39.754 1.00 20.42 130 PRO B C 1
ATOM 4396 O O . PRO B 1 130 ? 3.843 31.686 40.880 1.00 19.90 130 PRO B O 1
ATOM 4400 N N . ARG B 1 131 ? 4.159 32.148 38.708 1.00 20.43 131 ARG B N 1
ATOM 4401 C CA . ARG B 1 131 ? 3.580 33.510 38.790 1.00 20.23 131 ARG B CA 1
ATOM 4402 C C . ARG B 1 131 ? 2.101 33.350 39.126 1.00 21.65 131 ARG B C 1
ATOM 4403 O O . ARG B 1 131 ? 1.507 32.360 38.731 1.00 19.17 131 ARG B O 1
ATOM 4411 N N . PRO B 1 132 ? 1.444 34.302 39.812 1.00 23.20 132 PRO B N 1
ATOM 4412 C CA . PRO B 1 132 ? 2.095 35.503 40.337 1.00 22.71 132 PRO B CA 1
ATOM 4413 C C . PRO B 1 132 ? 2.741 35.356 41.721 1.00 23.45 132 PRO B C 1
ATOM 4414 O O . PRO B 1 132 ? 2.220 34.625 42.568 1.00 20.91 132 PRO B O 1
ATOM 4418 N N . LEU B 1 133 ? 3.878 36.037 41.914 1.00 20.85 133 LEU B N 1
ATOM 4419 C CA . LEU B 1 133 ? 4.528 36.225 43.229 1.00 20.02 133 LEU B CA 1
ATOM 4420 C C . LEU B 1 133 ? 4.265 37.644 43.706 1.00 18.70 133 LEU B C 1
ATOM 4421 O O . LEU B 1 133 ? 4.268 38.582 42.881 1.00 18.75 133 LEU B O 1
ATOM 4426 N N . VAL B 1 134 ? 4.078 37.788 45.010 1.00 17.80 134 VAL B N 1
ATOM 4427 C CA . VAL B 1 134 ? 3.853 39.090 45.692 1.00 20.56 134 VAL B CA 1
ATOM 4428 C C . VAL B 1 134 ? 4.800 39.129 46.878 1.00 19.66 134 VAL B C 1
ATOM 4429 O O . VAL B 1 134 ? 4.906 38.116 47.584 1.00 17.30 134 VAL B O 1
ATOM 4433 N N . GLY B 1 135 ? 5.470 40.259 47.057 1.00 20.65 135 GLY B N 1
ATOM 4434 C CA . GLY B 1 135 ? 6.366 40.480 48.186 1.00 18.55 135 GLY B CA 1
ATOM 4435 C C . GLY B 1 135 ? 5.651 41.220 49.291 1.00 18.79 135 GLY B C 1
ATOM 4436 O O . GLY B 1 135 ? 4.890 42.171 48.979 1.00 19.70 135 GLY B O 1
ATOM 4437 N N . ILE B 1 136 ? 5.909 40.834 50.538 1.00 19.30 136 ILE B N 1
ATOM 4438 C CA . ILE B 1 136 ? 5.422 41.539 51.768 1.00 20.03 136 ILE B CA 1
ATOM 4439 C C . ILE B 1 136 ? 6.645 41.771 52.637 1.00 21.60 136 ILE B C 1
ATOM 4440 O O . ILE B 1 136 ? 7.335 40.788 52.917 1.00 22.81 136 ILE B O 1
ATOM 4445 N N . GLY B 1 137 ? 6.909 43.018 53.038 1.00 19.59 137 GLY B N 1
ATOM 4446 C CA . GLY B 1 137 ? 8.002 43.311 53.953 1.00 17.58 137 GLY B CA 1
ATOM 4447 C C . GLY B 1 137 ? 7.575 44.292 55.024 1.00 18.38 137 GLY B C 1
ATOM 4448 O O . GLY B 1 137 ? 7.073 45.389 54.696 1.00 18.22 137 GLY B O 1
ATOM 4449 N N . HIS B 1 138 ? 7.846 43.922 56.268 1.00 17.33 138 HIS B N 1
ATOM 4450 C CA . HIS B 1 138 ? 7.681 44.776 57.475 1.00 17.61 138 HIS B CA 1
ATOM 4451 C C . HIS B 1 138 ? 9.033 45.389 57.861 1.00 17.86 138 HIS B C 1
ATOM 4452 O O . HIS B 1 138 ? 9.978 44.626 58.072 1.00 19.03 138 HIS B O 1
ATOM 4459 N N . ALA B 1 139 ? 9.087 46.708 57.994 1.00 18.15 139 ALA B N 1
ATOM 4460 C CA . ALA B 1 139 ? 10.216 47.426 58.615 1.00 19.06 139 ALA B CA 1
ATOM 4461 C C . ALA B 1 139 ? 11.473 47.199 57.774 1.00 18.33 139 ALA B C 1
ATOM 4462 O O . ALA B 1 139 ? 11.388 47.472 56.551 1.00 18.21 139 ALA B O 1
ATOM 4464 N N . PHE B 1 140 ? 12.581 46.716 58.316 1.00 17.50 140 PHE B N 1
ATOM 4465 C CA . PHE B 1 140 ? 13.784 46.489 57.484 1.00 17.03 140 PHE B CA 1
ATOM 4466 C C . PHE B 1 140 ? 13.446 45.400 56.446 1.00 18.80 140 PHE B C 1
ATOM 4467 O O . PHE B 1 140 ? 14.009 45.436 55.334 1.00 17.48 140 PHE B O 1
ATOM 4475 N N . GLY B 1 141 ? 12.464 44.535 56.725 1.00 19.01 141 GLY B N 1
ATOM 4476 C CA . GLY B 1 141 ? 11.951 43.587 55.731 1.00 16.93 141 GLY B CA 1
ATOM 4477 C C . GLY B 1 141 ? 11.371 44.308 54.519 1.00 17.24 141 GLY B C 1
ATOM 4478 O O . GLY B 1 141 ? 11.503 43.778 53.383 1.00 18.27 141 GLY B O 1
ATOM 4479 N N . GLY B 1 142 ? 10.719 45.460 54.734 1.00 19.23 142 GLY B N 1
ATOM 4480 C CA . GLY B 1 142 ? 10.210 46.307 53.629 1.00 18.83 142 GLY B CA 1
ATOM 4481 C C . GLY B 1 142 ? 11.339 46.798 52.728 1.00 17.51 142 GLY B C 1
ATOM 4482 O O . GLY B 1 142 ? 11.200 46.841 51.520 1.00 19.03 142 GLY B O 1
ATOM 4483 N N . ASN B 1 143 ? 12.451 47.166 53.333 1.00 17.05 143 ASN B N 1
ATOM 4484 C CA . ASN B 1 143 ? 13.673 47.561 52.593 1.00 17.38 143 ASN B CA 1
ATOM 4485 C C . ASN B 1 143 ? 14.199 46.353 51.807 1.00 17.28 143 ASN B C 1
ATOM 4486 O O . ASN B 1 143 ? 14.464 46.469 50.587 1.00 16.73 143 ASN B O 1
ATOM 4491 N N . ILE B 1 144 ? 14.303 45.214 52.458 1.00 15.72 144 ILE B N 1
ATOM 4492 C CA . ILE B 1 144 ? 14.877 43.986 51.837 1.00 15.77 144 ILE B CA 1
ATOM 4493 C C . ILE B 1 144 ? 14.017 43.564 50.631 1.00 16.62 144 ILE B C 1
ATOM 4494 O O . ILE B 1 144 ? 14.586 43.293 49.561 1.00 15.43 144 ILE B O 1
ATOM 4499 N N . ILE B 1 145 ? 12.696 43.513 50.770 1.00 16.67 145 ILE B N 1
ATOM 4500 C CA . ILE B 1 145 ? 11.843 42.998 49.685 1.00 16.19 145 ILE B CA 1
ATOM 4501 C C . ILE B 1 145 ? 11.955 43.964 48.510 1.00 15.68 145 ILE B C 1
ATOM 4502 O O . ILE B 1 145 ? 11.940 43.487 47.329 1.00 14.93 145 ILE B O 1
ATOM 4507 N N . THR B 1 146 ? 12.099 45.267 48.785 1.00 14.92 146 THR B N 1
ATOM 4508 C CA . THR B 1 146 ? 12.293 46.269 47.702 1.00 15.98 146 THR B CA 1
ATOM 4509 C C . THR B 1 146 ? 13.615 45.977 46.978 1.00 15.22 146 THR B C 1
ATOM 4510 O O . THR B 1 146 ? 13.681 46.050 45.717 1.00 16.76 146 THR B O 1
ATOM 4514 N N . ASN B 1 147 ? 14.683 45.715 47.724 1.00 16.68 147 ASN B N 1
ATOM 4515 C CA . ASN B 1 147 ? 16.000 45.387 47.094 1.00 17.23 147 ASN B CA 1
ATOM 4516 C C . ASN B 1 147 ? 15.916 44.086 46.297 1.00 17.07 147 ASN B C 1
ATOM 4517 O O . ASN B 1 147 ? 16.563 44.010 45.234 1.00 17.25 147 ASN B O 1
ATOM 4522 N N . LEU B 1 148 ? 15.116 43.115 46.735 1.00 20.14 148 LEU B N 1
ATOM 4523 C CA . LEU B 1 148 ? 14.873 41.893 45.916 1.00 18.57 148 LEU B CA 1
ATOM 4524 C C . LEU B 1 148 ? 14.195 42.293 44.605 1.00 18.85 148 LEU B C 1
ATOM 4525 O O . LEU B 1 148 ? 14.572 41.730 43.553 1.00 18.00 148 LEU B O 1
ATOM 4530 N N . ALA B 1 149 ? 13.248 43.232 44.624 1.00 19.20 149 ALA B N 1
ATOM 4531 C CA . ALA B 1 149 ? 12.579 43.716 43.391 1.00 19.40 149 ALA B CA 1
ATOM 4532 C C . ALA B 1 149 ? 13.601 44.417 42.494 1.00 18.83 149 ALA B C 1
ATOM 4533 O O . ALA B 1 149 ? 13.463 44.292 41.265 1.00 19.95 149 ALA B O 1
ATOM 4535 N N . TYR B 1 150 ? 14.603 45.104 43.075 1.00 19.45 150 TYR B N 1
ATOM 4536 C CA . TYR B 1 150 ? 15.708 45.720 42.304 1.00 19.08 150 TYR B CA 1
ATOM 4537 C C . TYR B 1 150 ? 16.563 44.616 41.654 1.00 19.47 150 TYR B C 1
ATOM 4538 O O . TYR B 1 150 ? 17.019 44.799 40.513 1.00 19.91 150 TYR B O 1
ATOM 4547 N N . LEU B 1 151 ? 16.789 43.512 42.359 1.00 17.83 151 LEU B N 1
ATOM 4548 C CA . LEU B 1 151 ? 17.628 42.393 41.865 1.00 19.60 151 LEU B CA 1
ATOM 4549 C C . LEU B 1 151 ? 16.915 41.707 40.700 1.00 18.87 151 LEU B C 1
ATOM 4550 O O . LEU B 1 151 ? 17.605 41.156 39.830 1.00 17.53 151 LEU B O 1
ATOM 4555 N N . HIS B 1 152 ? 15.583 41.714 40.694 1.00 16.92 152 HIS B N 1
ATOM 4556 C CA . HIS B 1 152 ? 14.775 40.911 39.758 1.00 17.41 152 HIS B CA 1
ATOM 4557 C C . HIS B 1 152 ? 13.454 41.636 39.489 1.00 17.28 152 HIS B C 1
ATOM 4558 O O . HIS B 1 152 ? 12.426 41.321 40.105 1.00 18.94 152 HIS B O 1
ATOM 4565 N N . PRO B 1 153 ? 13.502 42.692 38.644 1.00 17.26 153 PRO B N 1
ATOM 4566 C CA . PRO B 1 153 ? 12.368 43.601 38.444 1.00 18.52 153 PRO B CA 1
ATOM 4567 C C . PRO B 1 153 ? 11.007 42.948 38.159 1.00 17.57 153 PRO B C 1
ATOM 4568 O O . PRO B 1 153 ? 10.008 43.442 38.688 1.00 19.52 153 PRO B O 1
ATOM 4572 N N . ARG B 1 154 ? 10.973 41.877 37.360 1.00 18.38 154 ARG B N 1
ATOM 4573 C CA . ARG B 1 154 ? 9.685 41.268 36.930 1.00 20.11 154 ARG B CA 1
ATOM 4574 C C . ARG B 1 154 ? 9.286 40.120 37.860 1.00 21.52 154 ARG B C 1
ATOM 4575 O O . ARG B 1 154 ? 8.225 39.524 37.639 1.00 21.49 154 ARG B O 1
ATOM 4583 N N . LEU B 1 155 ? 10.071 39.820 38.898 1.00 19.70 155 LEU B N 1
ATOM 4584 C CA . LEU B 1 155 ? 9.755 38.701 39.815 1.00 20.59 155 LEU B CA 1
ATOM 4585 C C . LEU B 1 155 ? 8.376 38.891 40.485 1.00 19.80 155 LEU B C 1
ATOM 4586 O O . LEU B 1 155 ? 7.569 37.946 40.484 1.00 21.76 155 LEU B O 1
ATOM 4591 N N . PHE B 1 156 ? 8.134 40.051 41.080 1.00 18.80 156 PHE B N 1
ATOM 4592 C CA . PHE B 1 156 ? 6.911 40.341 41.864 1.00 19.46 156 PHE B CA 1
ATOM 4593 C C . PHE B 1 156 ? 5.927 41.128 41.004 1.00 20.61 156 PHE B C 1
ATOM 4594 O O . PHE B 1 156 ? 6.313 42.133 40.338 1.00 21.10 156 PHE B O 1
ATOM 4602 N N . THR B 1 157 ? 4.665 40.715 41.072 1.00 20.00 157 THR B N 1
ATOM 4603 C CA . THR B 1 157 ? 3.524 41.435 40.483 1.00 23.35 157 THR B CA 1
ATOM 4604 C C . THR B 1 157 ? 3.321 42.720 41.279 1.00 25.90 157 THR B C 1
ATOM 4605 O O . THR B 1 157 ? 3.009 43.758 40.680 1.00 28.31 157 THR B O 1
ATOM 4609 N N . THR B 1 158 ? 3.474 42.654 42.598 1.00 21.09 158 THR B N 1
ATOM 4610 C CA . THR B 1 158 ? 3.226 43.820 43.471 1.00 23.36 158 THR B CA 1
ATOM 4611 C C . THR B 1 158 ? 3.974 43.594 44.780 1.00 18.79 158 THR B C 1
ATOM 4612 O O . THR B 1 158 ? 4.361 42.441 45.082 1.00 18.41 158 THR B O 1
ATOM 4616 N N . LEU B 1 159 ? 4.179 44.682 45.499 1.00 19.30 159 LEU B N 1
ATOM 4617 C CA . LEU B 1 159 ? 4.787 44.673 46.841 1.00 18.95 159 LEU B CA 1
ATOM 4618 C C . LEU B 1 159 ? 3.834 45.305 47.832 1.00 19.72 159 LEU B C 1
ATOM 4619 O O . LEU B 1 159 ? 3.196 46.310 47.481 1.00 22.34 159 LEU B O 1
ATOM 4624 N N . LEU B 1 160 ? 3.832 44.761 49.036 1.00 19.12 160 LEU B N 1
ATOM 4625 C CA . LEU B 1 160 ? 3.076 45.243 50.220 1.00 20.10 160 LEU B CA 1
ATOM 4626 C C . LEU B 1 160 ? 4.126 45.631 51.248 1.00 19.18 160 LEU B C 1
ATOM 4627 O O . LEU B 1 160 ? 4.723 44.732 51.803 1.00 19.47 160 LEU B O 1
ATOM 4632 N N . LEU B 1 161 ? 4.345 46.927 51.465 1.00 19.12 161 LEU B N 1
ATOM 4633 C CA . LEU B 1 161 ? 5.349 47.418 52.428 1.00 18.95 161 LEU B CA 1
ATOM 4634 C C . LEU B 1 161 ? 4.614 47.861 53.694 1.00 19.91 161 LEU B C 1
ATOM 4635 O O . LEU B 1 161 ? 3.681 48.683 53.586 1.00 21.17 161 LEU B O 1
ATOM 4640 N N . LEU B 1 162 ? 4.973 47.262 54.824 1.00 19.42 162 LEU B N 1
ATOM 4641 C CA . LEU B 1 162 ? 4.389 47.583 56.145 1.00 18.76 162 LEU B CA 1
ATOM 4642 C C . LEU B 1 162 ? 5.436 48.353 56.958 1.00 18.95 162 LEU B C 1
ATOM 4643 O O . LEU B 1 162 ? 6.417 47.738 57.405 1.00 19.17 162 LEU B O 1
ATOM 4648 N N . ASP B 1 163 ? 5.247 49.667 57.087 1.00 18.10 163 ASP B N 1
ATOM 4649 C CA . ASP B 1 163 ? 6.180 50.571 57.804 1.00 19.85 163 ASP B CA 1
ATOM 4650 C C . ASP B 1 163 ? 7.613 50.284 57.357 1.00 19.61 163 ASP B C 1
ATOM 4651 O O . ASP B 1 163 ? 8.479 49.991 58.179 1.00 19.61 163 ASP B O 1
ATOM 4656 N N . PRO B 1 164 ? 7.901 50.393 56.043 1.00 19.92 164 PRO B N 1
ATOM 4657 C CA . PRO B 1 164 ? 9.216 50.063 55.505 1.00 19.09 164 PRO B CA 1
ATOM 4658 C C . PRO B 1 164 ? 10.304 51.046 55.933 1.00 20.78 164 PRO B C 1
ATOM 4659 O O . PRO B 1 164 ? 10.075 52.242 55.972 1.00 20.45 164 PRO B O 1
ATOM 4663 N N . LEU B 1 165 ? 11.490 50.523 56.214 1.00 21.61 165 LEU B N 1
ATOM 4664 C CA . LEU B 1 165 ? 12.667 51.344 56.565 1.00 20.39 165 LEU B CA 1
ATOM 4665 C C . LEU B 1 165 ? 13.328 51.778 55.249 1.00 20.69 165 LEU B C 1
ATOM 4666 O O . LEU B 1 165 ? 14.395 51.241 54.883 1.00 19.35 165 LEU B O 1
ATOM 4671 N N . ILE B 1 166 ? 12.706 52.768 54.612 1.00 18.57 166 ILE B N 1
ATOM 4672 C CA . ILE B 1 166 ? 13.182 53.419 53.369 1.00 17.82 166 ILE B CA 1
ATOM 4673 C C . ILE B 1 166 ? 13.066 54.924 53.590 1.00 18.12 166 ILE B C 1
ATOM 4674 O O . ILE B 1 166 ? 11.963 55.434 53.608 1.00 17.04 166 ILE B O 1
ATOM 4679 N N . GLN B 1 167 ? 14.190 55.583 53.790 1.00 17.32 167 GLN B N 1
ATOM 4680 C CA . GLN B 1 167 ? 14.233 57.034 54.093 1.00 17.45 167 GLN B CA 1
ATOM 4681 C C . GLN B 1 167 ? 15.675 57.502 53.860 1.00 18.68 167 GLN B C 1
ATOM 4682 O O . GLN B 1 167 ? 16.548 56.643 53.627 1.00 18.89 167 GLN B O 1
ATOM 4688 N N . LEU B 1 168 ? 15.913 58.807 53.945 1.00 18.11 168 LEU B N 1
ATOM 4689 C CA . LEU B 1 168 ? 17.241 59.415 53.710 1.00 19.76 168 LEU B CA 1
ATOM 4690 C C . LEU B 1 168 ? 17.998 59.646 55.021 1.00 21.24 168 LEU B C 1
ATOM 4691 O O . LEU B 1 168 ? 19.222 59.451 55.011 1.00 20.08 168 LEU B O 1
ATOM 4696 N N . SER B 1 169 ? 17.323 60.092 56.076 1.00 21.75 169 SER B N 1
ATOM 4697 C CA . SER B 1 169 ? 17.981 60.634 57.298 1.00 25.76 169 SER B CA 1
ATOM 4698 C C . SER B 1 169 ? 18.469 59.507 58.187 1.00 23.87 169 SER B C 1
ATOM 4699 O O . SER B 1 169 ? 17.789 58.491 58.352 1.00 23.75 169 SER B O 1
ATOM 4702 N N . PRO B 1 170 ? 19.660 59.676 58.785 1.00 24.30 170 PRO B N 1
ATOM 4703 C CA . PRO B 1 170 ? 20.133 58.764 59.817 1.00 23.81 170 PRO B CA 1
ATOM 4704 C C . PRO B 1 170 ? 19.120 58.745 60.943 1.00 23.26 170 PRO B C 1
ATOM 4705 O O . PRO B 1 170 ? 18.456 59.741 61.196 1.00 21.66 170 PRO B O 1
ATOM 4709 N N . PRO B 1 171 ? 19.060 57.653 61.724 1.00 22.88 171 PRO B N 1
ATOM 4710 C CA . PRO B 1 171 ? 18.242 57.656 62.934 1.00 24.39 171 PRO B CA 1
ATOM 4711 C C . PRO B 1 171 ? 18.834 58.595 63.987 1.00 21.99 171 PRO B C 1
ATOM 4712 O O . PRO B 1 171 ? 20.040 58.880 63.964 1.00 21.64 171 PRO B O 1
ATOM 4716 N N . SER B 1 172 ? 17.998 59.010 64.936 1.00 22.42 172 SER B N 1
ATOM 4717 C CA . SER B 1 172 ? 18.459 59.574 66.216 1.00 21.70 172 SER B CA 1
ATOM 4718 C C . SER B 1 172 ? 19.250 58.496 66.960 1.00 22.43 172 SER B C 1
ATOM 4719 O O . SER B 1 172 ? 18.839 57.317 66.961 1.00 22.82 172 SER B O 1
ATOM 4722 N N . LEU B 1 173 ? 20.386 58.881 67.511 1.00 23.83 173 LEU B N 1
ATOM 4723 C CA . LEU B 1 173 ? 21.345 57.989 68.197 1.00 23.71 173 LEU B CA 1
ATOM 4724 C C . LEU B 1 173 ? 21.849 58.654 69.487 1.00 22.74 173 LEU B C 1
ATOM 4725 O O . LEU B 1 173 ? 22.867 58.211 70.031 1.00 22.56 173 LEU B O 1
ATOM 4730 N N . GLY B 1 174 ? 21.166 59.687 69.980 1.00 23.83 174 GLY B N 1
ATOM 4731 C CA . GLY B 1 174 ? 21.553 60.392 71.213 1.00 25.99 174 GLY B CA 1
ATOM 4732 C C . GLY B 1 174 ? 22.826 61.218 71.076 1.00 28.44 174 GLY B C 1
ATOM 4733 O O . GLY B 1 174 ? 23.414 61.556 72.133 1.00 28.32 174 GLY B O 1
ATOM 4734 N N . PHE B 1 175 ? 23.280 61.550 69.860 1.00 25.82 175 PHE B N 1
ATOM 4735 C CA . PHE B 1 175 ? 24.427 62.485 69.680 1.00 26.62 175 PHE B CA 1
ATOM 4736 C C . PHE B 1 175 ? 23.969 63.906 70.032 1.00 26.84 175 PHE B C 1
ATOM 4737 O O . PHE B 1 175 ? 22.786 64.263 69.738 1.00 26.76 175 PHE B O 1
ATOM 4745 N N . GLY B 1 176 ? 24.844 64.678 70.679 1.00 32.94 176 GLY B N 1
ATOM 4746 C CA . GLY B 1 176 ? 24.582 66.075 71.085 1.00 29.83 176 GLY B CA 1
ATOM 4747 C C . GLY B 1 176 ? 23.300 66.172 71.879 1.00 27.66 176 GLY B C 1
ATOM 4748 O O . GLY B 1 176 ? 23.203 65.510 72.888 1.00 31.92 176 GLY B O 1
ATOM 4749 N N . THR B 1 177 ? 22.303 66.917 71.411 1.00 27.10 177 THR B N 1
ATOM 4750 C CA . THR B 1 177 ? 21.023 67.146 72.133 1.00 27.09 177 THR B CA 1
ATOM 4751 C C . THR B 1 177 ? 20.003 66.058 71.795 1.00 26.34 177 THR B C 1
ATOM 4752 O O . THR B 1 177 ? 18.936 66.061 72.384 1.00 29.66 177 THR B O 1
ATOM 4756 N N . ASP B 1 178 ? 20.293 65.187 70.821 1.00 27.15 178 ASP B N 1
ATOM 4757 C CA . ASP B 1 178 ? 19.292 64.236 70.294 1.00 26.29 178 ASP B CA 1
ATOM 4758 C C . ASP B 1 178 ? 18.908 63.266 71.402 1.00 26.21 178 ASP B C 1
ATOM 4759 O O . ASP B 1 178 ? 19.786 62.861 72.181 1.00 23.93 178 ASP B O 1
ATOM 4764 N N . ALA B 1 179 ? 17.650 62.865 71.424 1.00 23.87 179 ALA B N 1
ATOM 4765 C CA . ALA B 1 179 ? 17.138 61.807 72.315 1.00 27.49 179 ALA B CA 1
ATOM 4766 C C . ALA B 1 179 ? 17.764 60.478 71.906 1.00 25.31 179 ALA B C 1
ATOM 4767 O O . ALA B 1 179 ? 17.873 60.179 70.709 1.00 26.94 179 ALA B O 1
ATOM 4769 N N . PRO B 1 180 ? 18.216 59.653 72.877 1.00 26.56 180 PRO B N 1
ATOM 4770 C CA . PRO B 1 180 ? 18.544 58.263 72.590 1.00 26.98 180 PRO B CA 1
ATOM 4771 C C . PRO B 1 180 ? 17.299 57.547 72.056 1.00 29.57 180 PRO B C 1
ATOM 4772 O O . PRO B 1 180 ? 16.215 57.870 72.465 1.00 27.82 180 PRO B O 1
ATOM 4776 N N . SER B 1 181 ? 17.483 56.642 71.089 1.00 26.12 181 SER B N 1
ATOM 4777 C CA . SER B 1 181 ? 16.401 55.961 70.348 1.00 24.81 181 SER B CA 1
ATOM 4778 C C . SER B 1 181 ? 16.369 54.480 70.746 1.00 24.23 181 SER B C 1
ATOM 4779 O O . SER B 1 181 ? 17.179 54.071 71.559 1.00 20.09 181 SER B O 1
ATOM 4782 N N . ALA B 1 182 ? 15.535 53.694 70.058 1.00 23.83 182 ALA B N 1
ATOM 4783 C CA . ALA B 1 182 ? 15.486 52.218 70.164 1.00 23.79 182 ALA B CA 1
ATOM 4784 C C . ALA B 1 182 ? 16.883 51.641 69.929 1.00 21.46 182 ALA B C 1
ATOM 4785 O O . ALA B 1 182 ? 17.140 50.560 70.445 1.00 23.56 182 ALA B O 1
ATOM 4787 N N . ILE B 1 183 ? 17.751 52.331 69.184 1.00 21.99 183 ILE B N 1
ATOM 4788 C CA . ILE B 1 183 ? 19.111 51.811 68.882 1.00 22.44 183 ILE B CA 1
ATOM 4789 C C . ILE B 1 183 ? 19.969 51.865 70.153 1.00 22.75 183 ILE B C 1
ATOM 4790 O O . ILE B 1 183 ? 20.569 50.850 70.503 1.00 20.78 183 ILE B O 1
ATOM 4795 N N . ASN B 1 184 ? 20.001 53.013 70.822 1.00 20.85 184 ASN B N 1
ATOM 4796 C CA . ASN B 1 184 ? 20.664 53.151 72.138 1.00 22.84 184 ASN B CA 1
ATOM 4797 C C . ASN B 1 184 ? 20.112 52.079 73.094 1.00 21.35 184 ASN B C 1
ATOM 4798 O O . ASN B 1 184 ? 20.881 51.436 73.810 1.00 20.64 184 ASN B O 1
ATOM 4803 N N . TYR B 1 185 ? 18.798 51.923 73.109 1.00 19.46 185 TYR B N 1
ATOM 4804 C CA . TYR B 1 185 ? 18.105 50.982 74.004 1.00 22.54 185 TYR B CA 1
ATOM 4805 C C . TYR B 1 185 ? 18.660 49.595 73.713 1.00 20.27 185 TYR B C 1
ATOM 4806 O O . TYR B 1 185 ? 18.911 48.870 74.669 1.00 20.35 185 TYR B O 1
ATOM 4815 N N . THR B 1 186 ? 18.838 49.252 72.433 1.00 18.36 186 THR B N 1
ATOM 4816 C CA . THR B 1 186 ? 19.217 47.880 72.012 1.00 18.40 186 THR B CA 1
ATOM 4817 C C . THR B 1 186 ? 20.596 47.525 72.553 1.00 19.02 186 THR B C 1
ATOM 4818 O O . THR B 1 186 ? 20.762 46.365 73.001 1.00 20.19 186 THR B O 1
ATOM 4822 N N . LEU B 1 187 ? 21.556 48.436 72.493 1.00 17.33 187 LEU B N 1
ATOM 4823 C CA . LEU B 1 187 ? 22.926 48.160 72.951 1.00 19.08 187 LEU B CA 1
ATOM 4824 C C . LEU B 1 187 ? 22.904 47.864 74.458 1.00 20.77 187 LEU B C 1
ATOM 4825 O O . LEU B 1 187 ? 23.611 46.949 74.895 1.00 21.34 187 LEU B O 1
ATOM 4830 N N . TRP B 1 188 ? 22.198 48.679 75.221 1.00 21.29 188 TRP B N 1
ATOM 4831 C CA . TRP B 1 188 ? 22.337 48.719 76.699 1.00 21.09 188 TRP B CA 1
ATOM 4832 C C . TRP B 1 188 ? 21.311 47.811 77.402 1.00 22.92 188 TRP B C 1
ATOM 4833 O O . TRP B 1 188 ? 21.378 47.704 78.632 1.00 24.64 188 TRP B O 1
ATOM 4844 N N . ARG B 1 189 ? 20.340 47.238 76.690 1.00 22.79 189 ARG B N 1
ATOM 4845 C CA . ARG B 1 189 ? 19.164 46.572 77.306 1.00 22.39 189 ARG B CA 1
ATOM 4846 C C . ARG B 1 189 ? 19.616 45.328 78.070 1.00 22.13 189 ARG B C 1
ATOM 4847 O O . ARG B 1 189 ? 20.666 44.755 77.751 1.00 20.88 189 ARG B O 1
ATOM 4855 N N . ASP B 1 190 ? 18.860 44.976 79.098 1.00 19.41 190 ASP B N 1
ATOM 4856 C CA . ASP B 1 190 ? 18.952 43.649 79.762 1.00 21.33 190 ASP B CA 1
ATOM 4857 C C . ASP B 1 190 ? 18.786 42.581 78.677 1.00 20.68 190 ASP B C 1
ATOM 4858 O O . ASP B 1 190 ? 17.871 42.742 77.809 1.00 20.07 190 ASP B O 1
ATOM 4863 N N . ASP B 1 191 ? 19.595 41.519 78.698 1.00 20.62 191 ASP B N 1
ATOM 4864 C CA . ASP B 1 191 ? 19.431 40.439 77.692 1.00 21.44 191 ASP B CA 1
ATOM 4865 C C . ASP B 1 191 ? 19.436 39.054 78.332 1.00 21.58 191 ASP B C 1
ATOM 4866 O O . ASP B 1 191 ? 19.455 38.080 77.575 1.00 21.87 191 ASP B O 1
ATOM 4871 N N . VAL B 1 192 ? 19.351 38.963 79.658 1.00 19.42 192 VAL B N 1
ATOM 4872 C CA . VAL B 1 192 ? 19.293 37.648 80.338 1.00 21.54 192 VAL B CA 1
ATOM 4873 C C . VAL B 1 192 ? 18.482 37.804 81.622 1.00 20.55 192 VAL B C 1
ATOM 4874 O O . VAL B 1 192 ? 18.537 38.860 82.232 1.00 22.25 192 VAL B O 1
ATOM 4878 N N . TRP B 1 193 ? 17.708 36.781 81.940 1.00 20.81 193 TRP B N 1
ATOM 4879 C CA . TRP B 1 193 ? 16.756 36.769 83.077 1.00 21.42 193 TRP B CA 1
ATOM 4880 C C . TRP B 1 193 ? 16.885 35.427 83.779 1.00 21.51 193 TRP B C 1
ATOM 4881 O O . TRP B 1 193 ? 17.209 34.433 83.135 1.00 21.03 193 TRP B O 1
ATOM 4892 N N . PRO B 1 194 ? 16.638 35.369 85.106 1.00 21.36 194 PRO B N 1
ATOM 4893 C CA . PRO B 1 194 ? 16.705 34.096 85.834 1.00 22.40 194 PRO B CA 1
ATOM 4894 C C . PRO B 1 194 ? 15.671 33.054 85.383 1.00 20.77 194 PRO B C 1
ATOM 4895 O O . PRO B 1 194 ? 15.857 31.884 85.646 1.00 21.76 194 PRO B O 1
ATOM 4899 N N . SER B 1 195 ? 14.579 33.470 84.747 1.00 21.09 195 SER B N 1
ATOM 4900 C CA . SER B 1 195 ? 13.508 32.540 84.299 1.00 21.83 195 SER B CA 1
ATOM 4901 C C . SER B 1 195 ? 12.742 33.149 83.139 1.00 20.54 195 SER B C 1
ATOM 4902 O O . SER B 1 195 ? 12.781 34.371 83.001 1.00 20.48 195 SER B O 1
ATOM 4905 N N . ARG B 1 196 ? 12.010 32.328 82.385 1.00 20.54 196 ARG B N 1
ATOM 4906 C CA . ARG B 1 196 ? 11.140 32.812 81.280 1.00 23.70 196 ARG B CA 1
ATOM 4907 C C . ARG B 1 196 ? 10.053 33.696 81.884 1.00 24.70 196 ARG B C 1
ATOM 4908 O O . ARG B 1 196 ? 9.755 34.742 81.299 1.00 23.34 196 ARG B O 1
ATOM 4916 N N . GLU B 1 197 ? 9.517 33.334 83.054 1.00 26.08 197 GLU B N 1
ATOM 4917 C CA . GLU B 1 197 ? 8.405 34.093 83.685 1.00 28.83 197 GLU B CA 1
ATOM 4918 C C . GLU B 1 197 ? 8.912 35.506 83.976 1.00 25.10 197 GLU B C 1
ATOM 4919 O O . GLU B 1 197 ? 8.181 36.452 83.742 1.00 26.37 197 GLU B O 1
ATOM 4925 N N . VAL B 1 198 ? 10.140 35.654 84.456 1.00 23.11 198 VAL B N 1
ATOM 4926 C CA . VAL B 1 198 ? 10.703 36.995 84.775 1.00 23.64 198 VAL B CA 1
ATOM 4927 C C . VAL B 1 198 ? 10.966 37.744 83.461 1.00 24.69 198 VAL B C 1
ATOM 4928 O O . VAL B 1 198 ? 10.642 38.960 83.411 1.00 22.54 198 VAL B O 1
ATOM 4932 N N . ALA B 1 199 ? 11.507 37.065 82.437 1.00 21.88 199 ALA B N 1
ATOM 4933 C CA . ALA B 1 199 ? 11.769 37.693 81.117 1.00 21.43 199 ALA B CA 1
ATOM 4934 C C . ALA B 1 199 ? 10.446 38.269 80.566 1.00 22.32 199 ALA B C 1
ATOM 4935 O O . ALA B 1 199 ? 10.425 39.412 80.082 1.00 27.80 199 ALA B O 1
ATOM 4937 N N . ILE B 1 200 ? 9.375 37.502 80.611 1.00 23.08 200 ILE B N 1
ATOM 4938 C CA . ILE B 1 200 ? 8.042 37.923 80.074 1.00 24.48 200 ILE B CA 1
ATOM 4939 C C . ILE B 1 200 ? 7.595 39.191 80.829 1.00 29.31 200 ILE B C 1
ATOM 4940 O O . ILE B 1 200 ? 7.275 40.201 80.166 1.00 24.63 200 ILE B O 1
ATOM 4945 N N . ARG B 1 201 ? 7.626 39.185 82.169 1.00 28.54 201 ARG B N 1
ATOM 4946 C CA . ARG B 1 201 ? 7.205 40.374 82.963 1.00 29.62 201 ARG B CA 1
ATOM 4947 C C . ARG B 1 201 ? 8.066 41.582 82.605 1.00 30.82 201 ARG B C 1
ATOM 4948 O O . ARG B 1 201 ? 7.496 42.695 82.458 1.00 30.04 201 ARG B O 1
ATOM 4956 N N . ALA B 1 202 ? 9.380 41.407 82.497 1.00 27.53 202 ALA B N 1
ATOM 4957 C CA . ALA B 1 202 ? 10.325 42.499 82.189 1.00 27.69 202 ALA B CA 1
ATOM 4958 C C . ALA B 1 202 ? 10.072 43.056 80.780 1.00 26.92 202 ALA B C 1
ATOM 4959 O O . ALA B 1 202 ? 10.564 44.149 80.513 1.00 28.80 202 ALA B O 1
ATOM 4961 N N . ASN B 1 203 ? 9.399 42.320 79.899 1.00 26.63 203 ASN B N 1
ATOM 4962 C CA . ASN B 1 203 ? 9.204 42.728 78.483 1.00 26.63 203 ASN B CA 1
ATOM 4963 C C . ASN B 1 203 ? 7.724 43.015 78.208 1.00 29.14 203 ASN B C 1
ATOM 4964 O O . ASN B 1 203 ? 7.317 42.957 77.030 1.00 29.04 203 ASN B O 1
ATOM 4969 N N . ARG B 1 204 ? 6.955 43.395 79.233 1.00 33.97 204 ARG B N 1
ATOM 4970 C CA . ARG B 1 204 ? 5.509 43.749 79.123 1.00 40.94 204 ARG B CA 1
ATOM 4971 C C . ARG B 1 204 ? 5.287 44.855 78.072 1.00 41.27 204 ARG B C 1
ATOM 4972 O O . ARG B 1 204 ? 4.263 44.805 77.358 1.00 44.60 204 ARG B O 1
ATOM 4980 N N . ALA B 1 205 ? 6.209 45.819 77.978 1.00 41.11 205 ALA B N 1
ATOM 4981 C CA . ALA B 1 205 ? 6.113 46.998 77.095 1.00 43.25 205 ALA B CA 1
ATOM 4982 C C . ALA B 1 205 ? 5.963 46.554 75.639 1.00 45.81 205 ALA B C 1
ATOM 4983 O O . ALA B 1 205 ? 5.067 47.088 74.954 1.00 43.27 205 ALA B O 1
ATOM 4985 N N . ILE B 1 206 ? 6.803 45.633 75.167 1.00 42.40 206 ILE B N 1
ATOM 4986 C CA . ILE B 1 206 ? 6.817 45.222 73.729 1.00 41.48 206 ILE B CA 1
ATOM 4987 C C . ILE B 1 206 ? 5.544 44.424 73.425 1.00 43.46 206 ILE B C 1
ATOM 4988 O O . ILE B 1 206 ? 5.175 44.356 72.240 1.00 45.05 206 ILE B O 1
ATOM 4993 N N . MET B 1 207 ? 4.881 43.858 74.440 1.00 42.82 207 MET B N 1
ATOM 4994 C CA . MET B 1 207 ? 3.723 42.948 74.235 1.00 44.88 207 MET B CA 1
ATOM 4995 C C . MET B 1 207 ? 2.393 43.664 74.493 1.00 42.69 207 MET B C 1
ATOM 4996 O O . MET B 1 207 ? 1.354 43.125 74.142 1.00 41.17 207 MET B O 1
ATOM 5001 N N . GLN B 1 208 ? 2.420 44.898 74.984 1.00 40.99 208 GLN B N 1
ATOM 5002 C CA . GLN B 1 208 ? 1.212 45.705 75.252 1.00 41.69 208 GLN B CA 1
ATOM 5003 C C . GLN B 1 208 ? 0.520 45.975 73.912 1.00 37.01 208 GLN B C 1
ATOM 5004 O O . GLN B 1 208 ? 1.211 46.331 72.911 1.00 37.44 208 GLN B O 1
ATOM 5010 N N . GLY B 1 209 ? -0.794 45.741 73.856 1.00 33.83 209 GLY B N 1
ATOM 5011 C CA . GLY B 1 209 ? -1.599 45.935 72.635 1.00 31.95 209 GLY B CA 1
ATOM 5012 C C . GLY B 1 209 ? -1.483 44.776 71.644 1.00 31.24 209 GLY B C 1
ATOM 5013 O O . GLY B 1 209 ? -2.234 44.796 70.667 1.00 29.93 209 GLY B O 1
ATOM 5014 N N . MET B 1 210 ? -0.594 43.799 71.857 1.00 28.34 210 MET B N 1
ATOM 5015 C CA . MET B 1 210 ? -0.420 42.665 70.910 1.00 30.51 210 MET B CA 1
ATOM 5016 C C . MET B 1 210 ? -1.701 41.854 70.904 1.00 31.96 210 MET B C 1
ATOM 5017 O O . MET B 1 210 ? -2.237 41.570 71.987 1.00 31.64 210 MET B O 1
ATOM 5022 N N . ASP B 1 211 ? -2.119 41.448 69.722 1.00 28.57 211 ASP B N 1
ATOM 5023 C CA . ASP B 1 211 ? -3.173 40.438 69.506 1.00 28.91 211 ASP B CA 1
ATOM 5024 C C . ASP B 1 211 ? -2.861 39.225 70.381 1.00 30.64 211 ASP B C 1
ATOM 5025 O O . ASP B 1 211 ? -1.710 38.790 70.466 1.00 25.77 211 ASP B O 1
ATOM 5030 N N . PRO B 1 212 ? -3.864 38.637 71.081 1.00 32.74 212 PRO B N 1
ATOM 5031 C CA . PRO B 1 212 ? -3.608 37.464 71.924 1.00 32.20 212 PRO B CA 1
ATOM 5032 C C . PRO B 1 212 ? -2.901 36.318 71.179 1.00 29.18 212 PRO B C 1
ATOM 5033 O O . PRO B 1 212 ? -2.084 35.638 71.783 1.00 28.81 212 PRO B O 1
ATOM 5037 N N . ARG B 1 213 ? -3.208 36.124 69.890 1.00 28.86 213 ARG B N 1
ATOM 5038 C CA . ARG B 1 213 ? -2.566 35.051 69.064 1.00 30.55 213 ARG B CA 1
ATOM 5039 C C . ARG B 1 213 ? -1.057 35.314 68.959 1.00 30.72 213 ARG B C 1
ATOM 5040 O O . ARG B 1 213 ? -0.275 34.357 68.939 1.00 36.13 213 ARG B O 1
ATOM 5048 N N . CYS B 1 214 ? -0.629 36.576 68.938 1.00 27.68 214 CYS B N 1
ATOM 5049 C CA . CYS B 1 214 ? 0.803 36.941 68.854 1.00 27.11 214 CYS B CA 1
ATOM 5050 C C . CYS B 1 214 ? 1.496 36.733 70.204 1.00 28.17 214 CYS B C 1
ATOM 5051 O O . CYS B 1 214 ? 2.676 36.380 70.218 1.00 27.02 214 CYS B O 1
ATOM 5054 N N . LEU B 1 215 ? 0.799 36.950 71.313 1.00 32.00 215 LEU B N 1
ATOM 5055 C CA . LEU B 1 215 ? 1.370 36.863 72.690 1.00 33.71 215 LEU B CA 1
ATOM 5056 C C . LEU B 1 215 ? 2.063 35.517 72.907 1.00 29.63 215 LEU B C 1
ATOM 5057 O O . LEU B 1 215 ? 3.245 35.509 73.337 1.00 28.46 215 LEU B O 1
ATOM 5062 N N . ASP B 1 216 ? 1.348 34.418 72.652 1.00 28.04 216 ASP B N 1
ATOM 5063 C CA . ASP B 1 216 ? 1.863 33.047 72.885 1.00 32.54 216 ASP B CA 1
ATOM 5064 C C . ASP B 1 216 ? 3.115 32.827 72.040 1.00 30.91 216 ASP B C 1
ATOM 5065 O O . ASP B 1 216 ? 4.067 32.241 72.548 1.00 29.95 216 ASP B O 1
ATOM 5070 N N . ARG B 1 217 ? 3.115 33.292 70.796 1.00 27.49 217 ARG B N 1
ATOM 5071 C CA . ARG B 1 217 ? 4.259 33.119 69.875 1.00 25.59 217 ARG B CA 1
ATOM 5072 C C . ARG B 1 217 ? 5.436 33.954 70.397 1.00 23.76 217 ARG B C 1
ATOM 5073 O O . ARG B 1 217 ? 6.579 33.469 70.347 1.00 21.30 217 ARG B O 1
ATOM 5081 N N . MET B 1 218 ? 5.166 35.157 70.904 1.00 26.58 218 MET B N 1
ATOM 5082 C CA . MET B 1 218 ? 6.211 36.037 71.459 1.00 25.30 218 MET B CA 1
ATOM 5083 C C . MET B 1 218 ? 6.887 35.345 72.652 1.00 27.79 218 MET B C 1
ATOM 5084 O O . MET B 1 218 ? 8.133 35.269 72.680 1.00 24.20 218 MET B O 1
ATOM 5089 N N . THR B 1 219 ? 6.113 34.829 73.614 1.00 27.31 219 THR B N 1
ATOM 5090 C CA . THR B 1 219 ? 6.709 34.262 74.857 1.00 28.23 219 THR B CA 1
ATOM 5091 C C . THR B 1 219 ? 7.505 33.004 74.503 1.00 27.29 219 THR B C 1
ATOM 5092 O O . THR B 1 219 ? 8.515 32.750 75.149 1.00 25.82 219 THR B O 1
ATOM 5096 N N . LYS B 1 220 ? 7.108 32.277 73.461 1.00 26.10 220 LYS B N 1
ATOM 5097 C CA . LYS B 1 220 ? 7.800 31.031 73.051 1.00 25.86 220 LYS B CA 1
ATOM 5098 C C . LYS B 1 220 ? 9.084 31.385 72.264 1.00 24.09 220 LYS B C 1
ATOM 5099 O O . LYS B 1 220 ? 10.128 30.761 72.523 1.00 20.66 220 LYS B O 1
ATOM 5105 N N . HIS B 1 221 ? 9.034 32.332 71.327 1.00 20.73 221 HIS B N 1
ATOM 5106 C CA . HIS B 1 221 ? 10.119 32.510 70.333 1.00 22.40 221 HIS B CA 1
ATOM 5107 C C . HIS B 1 221 ? 11.080 33.640 70.708 1.00 20.24 221 HIS B C 1
ATOM 5108 O O . HIS B 1 221 ? 12.246 33.562 70.307 1.00 24.62 221 HIS B O 1
ATOM 5115 N N . PHE B 1 222 ? 10.637 34.661 71.431 1.00 20.80 222 PHE B N 1
ATOM 5116 C CA . PHE B 1 222 ? 11.479 35.842 71.715 1.00 21.56 222 PHE B CA 1
ATOM 5117 C C . PHE B 1 222 ? 12.587 35.505 72.709 1.00 21.10 222 PHE B C 1
ATOM 5118 O O . PHE B 1 222 ? 13.600 36.211 72.718 1.00 20.96 222 PHE B O 1
ATOM 5126 N N . PHE B 1 223 ? 12.393 34.463 73.523 1.00 19.66 223 PHE B N 1
ATOM 5127 C CA . PHE B 1 223 ? 13.347 34.072 74.586 1.00 20.88 223 PHE B CA 1
ATOM 5128 C C . PHE B 1 223 ? 13.796 32.622 74.339 1.00 20.41 223 PHE B C 1
ATOM 5129 O O . PHE B 1 223 ? 13.014 31.818 73.867 1.00 18.99 223 PHE B O 1
ATOM 5137 N N . ARG B 1 224 ? 15.053 32.358 74.670 1.00 21.44 224 ARG B N 1
ATOM 5138 C CA . ARG B 1 224 ? 15.726 31.050 74.496 1.00 21.34 224 ARG B CA 1
ATOM 5139 C C . ARG B 1 224 ? 16.368 30.627 75.826 1.00 20.79 224 ARG B C 1
ATOM 5140 O O . ARG B 1 224 ? 17.119 31.429 76.424 1.00 20.17 224 ARG B O 1
ATOM 5148 N N . ASP B 1 225 ? 16.187 29.370 76.213 1.00 21.42 225 ASP B N 1
ATOM 5149 C CA . ASP B 1 225 ? 16.832 28.807 77.428 1.00 20.59 225 ASP B CA 1
ATOM 5150 C C . ASP B 1 225 ? 18.348 28.797 77.241 1.00 19.83 225 ASP B C 1
ATOM 5151 O O . ASP B 1 225 ? 18.824 28.458 76.140 1.00 21.94 225 ASP B O 1
ATOM 5156 N N . LEU B 1 226 ? 19.086 29.166 78.276 1.00 20.92 226 LEU B N 1
ATOM 5157 C CA . LEU B 1 226 ? 20.545 28.931 78.345 1.00 20.25 226 LEU B CA 1
ATOM 5158 C C . LEU B 1 226 ? 20.729 27.420 78.314 1.00 21.71 226 LEU B C 1
ATOM 5159 O O . LEU B 1 226 ? 19.810 26.679 78.641 1.00 23.35 226 LEU B O 1
ATOM 5164 N N . PRO B 1 227 ? 21.886 26.895 77.873 1.00 23.03 227 PRO B N 1
ATOM 5165 C CA . PRO B 1 227 ? 22.991 27.701 77.378 1.00 23.56 227 PRO B CA 1
ATOM 5166 C C . PRO B 1 227 ? 22.868 28.112 75.899 1.00 23.02 227 PRO B C 1
ATOM 5167 O O . PRO B 1 227 ? 22.231 27.441 75.124 1.00 22.78 227 PRO B O 1
ATOM 5171 N N . THR B 1 228 ? 23.448 29.258 75.566 1.00 21.96 228 THR B N 1
ATOM 5172 C CA . THR B 1 228 ? 23.626 29.734 74.177 1.00 22.27 228 THR B CA 1
ATOM 5173 C C . THR B 1 228 ? 25.096 30.084 74.047 1.00 22.91 228 THR B C 1
ATOM 5174 O O . THR B 1 228 ? 25.794 30.191 75.055 1.00 24.74 228 THR B O 1
ATOM 5178 N N . PRO B 1 229 ? 25.632 30.286 72.825 1.00 23.53 229 PRO B N 1
ATOM 5179 C CA . PRO B 1 229 ? 27.025 30.743 72.700 1.00 23.91 229 PRO B CA 1
ATOM 5180 C C . PRO B 1 229 ? 27.337 32.006 73.531 1.00 21.60 229 PRO B C 1
ATOM 5181 O O . PRO B 1 229 ? 28.383 32.091 74.092 1.00 18.99 229 PRO B O 1
ATOM 5185 N N . LEU B 1 230 ? 26.414 32.974 73.610 1.00 20.82 230 LEU B N 1
ATOM 5186 C CA . LEU B 1 230 ? 26.670 34.238 74.346 1.00 21.40 230 LEU B CA 1
ATOM 5187 C C . LEU B 1 230 ? 26.644 33.952 75.865 1.00 23.99 230 LEU B C 1
ATOM 5188 O O . LEU B 1 230 ? 27.431 34.576 76.590 1.00 22.65 230 LEU B O 1
ATOM 5193 N N . TYR B 1 231 ? 25.801 33.019 76.303 1.00 21.81 231 TYR B N 1
ATOM 5194 C CA . TYR B 1 231 ? 25.605 32.635 77.731 1.00 24.57 231 TYR B CA 1
ATOM 5195 C C . TYR B 1 231 ? 25.758 31.117 77.841 1.00 21.48 231 TYR B C 1
ATOM 5196 O O . TYR B 1 231 ? 24.778 30.393 77.891 1.00 23.15 231 TYR B O 1
ATOM 5205 N N . PRO B 1 232 ? 26.989 30.597 77.735 1.00 21.17 232 PRO B N 1
ATOM 5206 C CA . PRO B 1 232 ? 27.224 29.161 77.627 1.00 22.62 232 PRO B CA 1
ATOM 5207 C C . PRO B 1 232 ? 27.205 28.418 78.970 1.00 26.31 232 PRO B C 1
ATOM 5208 O O . PRO B 1 232 ? 27.284 27.200 78.974 1.00 27.18 232 PRO B O 1
ATOM 5212 N N . ASP B 1 233 ? 27.083 29.151 80.072 1.00 26.13 233 ASP B N 1
ATOM 5213 C CA . ASP B 1 233 ? 27.251 28.605 81.434 1.00 27.57 233 ASP B CA 1
ATOM 5214 C C . ASP B 1 233 ? 25.995 28.918 82.244 1.00 26.24 233 ASP B C 1
ATOM 5215 O O . ASP B 1 233 ? 25.856 30.087 82.772 1.00 30.23 233 ASP B O 1
ATOM 5220 N N . VAL B 1 234 ? 25.096 27.939 82.338 1.00 25.55 234 VAL B N 1
ATOM 5221 C CA . VAL B 1 234 ? 23.815 28.078 83.094 1.00 28.42 234 VAL B CA 1
ATOM 5222 C C . VAL B 1 234 ? 24.130 28.449 84.552 1.00 30.23 234 VAL B C 1
ATOM 5223 O O . VAL B 1 234 ? 23.535 29.439 85.085 1.00 26.66 234 VAL B O 1
ATOM 5227 N N . GLU B 1 235 ? 25.058 27.724 85.192 1.00 29.74 235 GLU B N 1
ATOM 5228 C CA . GLU B 1 235 ? 25.281 27.873 86.662 1.00 29.38 235 GLU B CA 1
ATOM 5229 C C . GLU B 1 235 ? 25.894 29.247 86.964 1.00 27.86 235 GLU B C 1
ATOM 5230 O O . GLU B 1 235 ? 25.539 29.863 87.989 1.00 26.17 235 GLU B O 1
ATOM 5236 N N . ALA B 1 236 ? 26.771 29.746 86.097 1.00 28.14 236 ALA B N 1
ATOM 5237 C CA . ALA B 1 236 ? 27.396 31.072 86.264 1.00 28.60 236 ALA B CA 1
ATOM 5238 C C . ALA B 1 236 ? 26.319 32.161 86.267 1.00 28.62 236 ALA B C 1
ATOM 5239 O O . ALA B 1 236 ? 26.471 33.123 87.032 1.00 29.12 236 ALA B O 1
ATOM 5241 N N . ILE B 1 237 ? 25.263 32.015 85.462 1.00 24.08 237 ILE B N 1
ATOM 5242 C CA . ILE B 1 237 ? 24.159 33.012 85.392 1.00 24.70 237 ILE B CA 1
ATOM 5243 C C . ILE B 1 237 ? 23.213 32.849 86.593 1.00 24.62 237 ILE B C 1
ATOM 5244 O O . ILE B 1 237 ? 22.760 33.883 87.140 1.00 22.44 237 ILE B O 1
ATOM 5249 N N . LYS B 1 238 ? 22.925 31.632 87.018 1.00 23.18 238 LYS B N 1
ATOM 5250 C CA . LYS B 1 238 ? 22.171 31.420 88.286 1.00 26.62 238 LYS B CA 1
ATOM 5251 C C . LYS B 1 238 ? 22.942 32.066 89.460 1.00 26.94 238 LYS B C 1
ATOM 5252 O O . LYS B 1 238 ? 22.306 32.704 90.310 1.00 26.75 238 LYS B O 1
ATOM 5258 N N . ALA B 1 239 ? 24.270 31.956 89.480 1.00 31.20 239 ALA B N 1
ATOM 5259 C CA . ALA B 1 239 ? 25.140 32.567 90.514 1.00 31.41 239 ALA B CA 1
ATOM 5260 C C . ALA B 1 239 ? 25.016 34.098 90.435 1.00 35.11 239 ALA B C 1
ATOM 5261 O O . ALA B 1 239 ? 24.819 34.721 91.494 1.00 31.76 239 ALA B O 1
ATOM 5263 N N . LEU B 1 240 ? 25.067 34.676 89.226 1.00 30.16 240 LEU B N 1
ATOM 5264 C CA . LEU B 1 240 ? 24.921 36.140 89.042 1.00 30.70 240 LEU B CA 1
ATOM 5265 C C . LEU B 1 240 ? 23.587 36.618 89.643 1.00 30.76 240 LEU B C 1
ATOM 5266 O O . LEU B 1 240 ? 23.556 37.708 90.266 1.00 27.57 240 LEU B O 1
ATOM 5271 N N . PHE B 1 241 ? 22.499 35.876 89.454 1.00 25.50 241 PHE B N 1
ATOM 5272 C CA . PHE B 1 241 ? 21.148 36.293 89.923 1.00 24.89 241 PHE B CA 1
ATOM 5273 C C . PHE B 1 241 ? 20.903 35.817 91.370 1.00 23.78 241 PHE B C 1
ATOM 5274 O O . PHE B 1 241 ? 19.894 36.180 91.919 1.00 23.64 241 PHE B O 1
ATOM 5282 N N . GLY B 1 242 ? 21.793 35.008 91.933 1.00 26.86 242 GLY B N 1
ATOM 5283 C CA . GLY B 1 242 ? 21.624 34.359 93.256 1.00 28.04 242 GLY B CA 1
ATOM 5284 C C . GLY B 1 242 ? 20.478 33.361 93.300 1.00 25.81 242 GLY B C 1
ATOM 5285 O O . GLY B 1 242 ? 19.796 33.301 94.331 1.00 25.38 242 GLY B O 1
ATOM 5286 N N . THR B 1 243 ? 20.279 32.561 92.243 1.00 28.21 243 THR B N 1
ATOM 5287 C CA . THR B 1 243 ? 19.145 31.596 92.140 1.00 27.48 243 THR B CA 1
ATOM 5288 C C . THR B 1 243 ? 19.650 30.152 92.165 1.00 29.35 243 THR B C 1
ATOM 5289 O O . THR B 1 243 ? 18.872 29.232 91.758 1.00 26.26 243 THR B O 1
ATOM 5293 N N . THR B 1 244 ? 20.900 29.942 92.580 1.00 31.62 244 THR B N 1
ATOM 5294 C CA . THR B 1 244 ? 21.596 28.620 92.499 1.00 39.05 244 THR B CA 1
ATOM 5295 C C . THR B 1 244 ? 20.801 27.500 93.180 1.00 39.85 244 THR B C 1
ATOM 5296 O O . THR B 1 244 ? 20.855 26.362 92.687 1.00 43.08 244 THR B O 1
ATOM 5300 N N . ALA B 1 245 ? 20.141 27.799 94.289 1.00 39.18 245 ALA B N 1
ATOM 5301 C CA . ALA B 1 245 ? 19.363 26.847 95.115 1.00 42.21 245 ALA B CA 1
ATOM 5302 C C . ALA B 1 245 ? 18.120 26.365 94.375 1.00 39.02 245 ALA B C 1
ATOM 5303 O O . ALA B 1 245 ? 17.593 25.336 94.782 1.00 34.88 245 ALA B O 1
ATOM 5305 N N . ASP B 1 246 ? 17.643 27.079 93.350 1.00 38.97 246 ASP B N 1
ATOM 5306 C CA . ASP B 1 246 ? 16.471 26.621 92.568 1.00 39.58 246 ASP B CA 1
ATOM 5307 C C . ASP B 1 246 ? 16.963 25.850 91.332 1.00 42.99 246 ASP B C 1
ATOM 5308 O O . ASP B 1 246 ? 17.218 26.475 90.263 1.00 35.01 246 ASP B O 1
ATOM 5313 N N . SER B 1 247 ? 17.083 24.532 91.449 1.00 39.66 247 SER B N 1
ATOM 5314 C CA . SER B 1 247 ? 17.747 23.692 90.419 1.00 43.49 247 SER B CA 1
ATOM 5315 C C . SER B 1 247 ? 16.758 23.421 89.279 1.00 41.81 247 SER B C 1
ATOM 5316 O O . SER B 1 247 ? 17.171 22.859 88.272 1.00 48.43 247 SER B O 1
ATOM 5319 N N . THR B 1 248 ? 15.488 23.776 89.457 1.00 42.28 248 THR B N 1
ATOM 5320 C CA . THR B 1 248 ? 14.379 23.415 88.541 1.00 45.43 248 THR B CA 1
ATOM 5321 C C . THR B 1 248 ? 14.152 24.504 87.465 1.00 46.77 248 THR B C 1
ATOM 5322 O O . THR B 1 248 ? 13.372 24.236 86.533 1.00 46.36 248 THR B O 1
ATOM 5326 N N . THR B 1 249 ? 14.735 25.708 87.595 1.00 32.45 249 THR B N 1
ATOM 5327 C CA . THR B 1 249 ? 14.394 26.846 86.697 1.00 32.91 249 THR B CA 1
ATOM 5328 C C . THR B 1 249 ? 15.600 27.207 85.849 1.00 26.97 249 THR B C 1
ATOM 5329 O O . THR B 1 249 ? 16.720 27.221 86.381 1.00 26.14 249 THR B O 1
ATOM 5333 N N . THR B 1 250 ? 15.372 27.437 84.557 1.00 27.66 250 THR B N 1
ATOM 5334 C CA . THR B 1 250 ? 16.469 27.739 83.611 1.00 26.20 250 THR B CA 1
ATOM 5335 C C . THR B 1 250 ? 16.413 29.208 83.217 1.00 23.50 250 THR B C 1
ATOM 5336 O O . THR B 1 250 ? 15.360 29.711 82.821 1.00 20.81 250 THR B O 1
ATOM 5340 N N . PRO B 1 251 ? 17.526 29.941 83.372 1.00 23.75 251 PRO B N 1
ATOM 5341 C CA . PRO B 1 251 ? 17.617 31.310 82.874 1.00 23.66 251 PRO B CA 1
ATOM 5342 C C . PRO B 1 251 ? 17.360 31.323 81.367 1.00 25.24 251 PRO B C 1
ATOM 5343 O O . PRO B 1 251 ? 17.647 30.335 80.692 1.00 21.33 251 PRO B O 1
ATOM 5347 N N . VAL B 1 252 ? 16.844 32.442 80.869 1.00 23.44 252 VAL B N 1
ATOM 5348 C CA . VAL B 1 252 ? 16.622 32.641 79.410 1.00 22.06 252 VAL B CA 1
ATOM 5349 C C . VAL B 1 252 ? 17.352 33.914 78.957 1.00 21.05 252 VAL B C 1
ATOM 5350 O O . VAL B 1 252 ? 17.608 34.789 79.792 1.00 22.46 252 VAL B O 1
ATOM 5354 N N . THR B 1 253 ? 17.626 33.980 77.659 1.00 19.90 253 THR B N 1
ATOM 5355 C CA . THR B 1 253 ? 18.241 35.139 76.994 1.00 20.60 253 THR B CA 1
ATOM 5356 C C . THR B 1 253 ? 17.402 35.461 75.743 1.00 19.68 253 THR B C 1
ATOM 5357 O O . THR B 1 253 ? 16.492 34.693 75.367 1.00 19.14 253 THR B O 1
ATOM 5361 N N . LEU B 1 254 ? 17.662 36.606 75.150 1.00 18.73 254 LEU B N 1
ATOM 5362 C CA . LEU B 1 254 ? 17.031 36.972 73.860 1.00 19.26 254 LEU B CA 1
ATOM 5363 C C . LEU B 1 254 ? 17.450 35.948 72.822 1.00 17.25 254 LEU B C 1
ATOM 5364 O O . LEU B 1 254 ? 18.636 35.741 72.645 1.00 19.45 254 LEU B O 1
ATOM 5369 N N . THR B 1 255 ? 16.472 35.366 72.153 1.00 20.17 255 THR B N 1
ATOM 5370 C CA . THR B 1 255 ? 16.694 34.396 71.062 1.00 21.24 255 THR B CA 1
ATOM 5371 C C . THR B 1 255 ? 17.557 35.036 69.979 1.00 21.48 255 THR B C 1
ATOM 5372 O O . THR B 1 255 ? 18.542 34.432 69.564 1.00 23.01 255 THR B O 1
ATOM 5376 N N . THR B 1 256 ? 17.185 36.231 69.532 1.00 20.93 256 THR B N 1
ATOM 5377 C CA . THR B 1 256 ? 18.080 37.066 68.704 1.00 20.82 256 THR B CA 1
ATOM 5378 C C . THR B 1 256 ? 18.902 37.893 69.673 1.00 18.68 256 THR B C 1
ATOM 5379 O O . THR B 1 256 ? 18.351 38.795 70.322 1.00 20.00 256 THR B O 1
ATOM 5383 N N . PRO B 1 257 ? 20.226 37.656 69.779 1.00 19.94 257 PRO B N 1
ATOM 5384 C CA . PRO B 1 257 ? 21.048 38.453 70.675 1.00 17.54 257 PRO B CA 1
ATOM 5385 C C . PRO B 1 257 ? 20.857 39.933 70.359 1.00 18.51 257 PRO B C 1
ATOM 5386 O O . PRO B 1 257 ? 20.723 40.281 69.222 1.00 17.68 257 PRO B O 1
ATOM 5390 N N . LYS B 1 258 ? 20.855 40.762 71.395 1.00 15.81 258 LYS B N 1
ATOM 5391 C CA . LYS B 1 258 ? 20.731 42.217 71.244 1.00 17.15 258 LYS B CA 1
ATOM 5392 C C . LYS B 1 258 ? 21.769 42.707 70.256 1.00 17.79 258 LYS B C 1
ATOM 5393 O O . LYS B 1 258 ? 21.429 43.628 69.506 1.00 18.47 258 LYS B O 1
ATOM 5399 N N . TYR B 1 259 ? 22.957 42.104 70.221 1.00 18.45 259 TYR B N 1
ATOM 5400 C CA . TYR B 1 259 ? 24.065 42.519 69.334 1.00 17.76 259 TYR B CA 1
ATOM 5401 C C . TYR B 1 259 ? 23.670 42.306 67.878 1.00 18.34 259 TYR B C 1
ATOM 5402 O O . TYR B 1 259 ? 24.088 43.096 67.022 1.00 18.59 259 TYR B O 1
ATOM 5411 N N . HIS B 1 260 ? 22.934 41.247 67.571 1.00 19.53 260 HIS B N 1
ATOM 5412 C CA . HIS B 1 260 ? 22.517 40.938 66.184 1.00 20.29 260 HIS B CA 1
ATOM 5413 C C . HIS B 1 260 ? 21.367 41.862 65.791 1.00 18.71 260 HIS B C 1
ATOM 5414 O O . HIS B 1 260 ? 21.286 42.168 64.593 1.00 17.71 260 HIS B O 1
ATOM 5421 N N . GLU B 1 261 ? 20.515 42.285 66.742 1.00 17.71 261 GLU B N 1
ATOM 5422 C CA . GLU B 1 261 ? 19.530 43.350 66.447 1.00 18.39 261 GLU B CA 1
ATOM 5423 C C . GLU B 1 261 ? 20.312 44.627 66.132 1.00 17.88 261 GLU B C 1
ATOM 5424 O O . GLU B 1 261 ? 20.055 45.283 65.096 1.00 16.52 261 GLU B O 1
ATOM 5430 N N . LEU B 1 262 ? 21.268 44.942 66.993 1.00 17.40 262 LEU B N 1
ATOM 5431 C CA . LEU B 1 262 ? 22.002 46.223 66.932 1.00 17.63 262 LEU B CA 1
ATOM 5432 C C . LEU B 1 262 ? 22.715 46.359 65.578 1.00 17.47 262 LEU B C 1
ATOM 5433 O O . LEU B 1 262 ? 22.627 47.421 64.959 1.00 16.36 262 LEU B O 1
ATOM 5438 N N . VAL B 1 263 ? 23.479 45.351 65.165 1.00 18.28 263 VAL B N 1
ATOM 5439 C CA . VAL B 1 263 ? 24.344 45.473 63.950 1.00 17.67 263 VAL B CA 1
ATOM 5440 C C . VAL B 1 263 ? 23.489 45.378 62.678 1.00 17.95 263 VAL B C 1
ATOM 5441 O O . VAL B 1 263 ? 24.052 45.657 61.595 1.00 18.98 263 VAL B O 1
ATOM 5445 N N . ALA B 1 264 ? 22.191 45.058 62.793 1.00 18.10 264 ALA B N 1
ATOM 5446 C CA . ALA B 1 264 ? 21.181 45.189 61.714 1.00 17.91 264 ALA B CA 1
ATOM 5447 C C . ALA B 1 264 ? 20.590 46.612 61.722 1.00 19.76 264 ALA B C 1
ATOM 5448 O O . ALA B 1 264 ? 20.338 47.155 60.660 1.00 20.30 264 ALA B O 1
ATOM 5450 N N . GLN B 1 265 ? 20.330 47.186 62.902 1.00 19.48 265 GLN B N 1
ATOM 5451 C CA . GLN B 1 265 ? 19.759 48.553 63.054 1.00 17.92 265 GLN B CA 1
ATOM 5452 C C . GLN B 1 265 ? 20.755 49.595 62.563 1.00 18.71 265 GLN B C 1
ATOM 5453 O O . GLN B 1 265 ? 20.325 50.645 62.048 1.00 21.30 265 GLN B O 1
ATOM 5459 N N . ILE B 1 266 ? 22.052 49.354 62.768 1.00 18.38 266 ILE B N 1
ATOM 5460 C CA . ILE B 1 266 ? 23.062 50.420 62.559 1.00 19.82 266 ILE B CA 1
ATOM 5461 C C . ILE B 1 266 ? 24.419 49.734 62.374 1.00 19.62 266 ILE B C 1
ATOM 5462 O O . ILE B 1 266 ? 24.590 48.591 62.848 1.00 19.99 266 ILE B O 1
ATOM 5467 N N . ARG B 1 267 ? 25.350 50.415 61.733 1.00 19.21 267 ARG B N 1
ATOM 5468 C CA . ARG B 1 267 ? 26.676 49.846 61.410 1.00 18.69 267 ARG B CA 1
ATOM 5469 C C . ARG B 1 267 ? 27.744 50.815 61.915 1.00 18.73 267 ARG B C 1
ATOM 5470 O O . ARG B 1 267 ? 27.586 52.041 61.750 1.00 17.14 267 ARG B O 1
ATOM 5478 N N . GLN B 1 268 ? 28.822 50.277 62.472 1.00 19.85 268 GLN B N 1
ATOM 5479 C CA . GLN B 1 268 ? 29.963 51.103 62.916 1.00 21.38 268 GLN B CA 1
ATOM 5480 C C . GLN B 1 268 ? 30.517 51.898 61.727 1.00 20.64 268 GLN B C 1
ATOM 5481 O O . GLN B 1 268 ? 30.614 51.362 60.590 1.00 19.11 268 GLN B O 1
ATOM 5487 N N . ASN B 1 269 ? 30.861 53.146 62.025 1.00 20.22 269 ASN B N 1
ATOM 5488 C CA . ASN B 1 269 ? 31.618 54.067 61.149 1.00 21.05 269 ASN B CA 1
ATOM 5489 C C . ASN B 1 269 ? 32.739 54.668 61.994 1.00 20.43 269 ASN B C 1
ATOM 5490 O O . ASN B 1 269 ? 32.755 55.911 62.184 1.00 20.84 269 ASN B O 1
ATOM 5495 N N . PHE B 1 270 ? 33.636 53.848 62.508 1.00 22.77 270 PHE B N 1
ATOM 5496 C CA . PHE B 1 270 ? 34.618 54.260 63.551 1.00 23.78 270 PHE B CA 1
ATOM 5497 C C . PHE B 1 270 ? 35.915 54.769 62.906 1.00 28.93 270 PHE B C 1
ATOM 5498 O O . PHE B 1 270 ? 36.851 55.104 63.655 1.00 31.52 270 PHE B O 1
ATOM 5506 N N . ASN B 1 271 ? 35.995 54.907 61.586 1.00 30.26 271 ASN B N 1
ATOM 5507 C CA . ASN B 1 271 ? 37.274 55.286 60.933 1.00 34.33 271 ASN B CA 1
ATOM 5508 C C . ASN B 1 271 ? 37.056 56.269 59.773 1.00 32.64 271 ASN B C 1
ATOM 5509 O O . ASN B 1 271 ? 37.750 56.125 58.770 1.00 32.09 271 ASN B O 1
ATOM 5514 N N . ALA B 1 272 ? 36.131 57.222 59.877 1.00 32.98 272 ALA B N 1
ATOM 5515 C CA . ALA B 1 272 ? 35.762 58.090 58.729 1.00 34.98 272 ALA B CA 1
ATOM 5516 C C . ALA B 1 272 ? 36.562 59.408 58.718 1.00 35.82 272 ALA B C 1
ATOM 5517 O O . ALA B 1 272 ? 36.588 60.048 57.659 1.00 37.92 272 ALA B O 1
ATOM 5519 N N . ARG B 1 273 ? 37.148 59.817 59.841 1.00 39.88 273 ARG B N 1
ATOM 5520 C CA . ARG B 1 273 ? 37.808 61.145 59.972 1.00 52.18 273 ARG B CA 1
ATOM 5521 C C . ARG B 1 273 ? 39.332 61.000 59.952 1.00 58.58 273 ARG B C 1
ATOM 5522 O O . ARG B 1 273 ? 39.852 60.241 60.781 1.00 65.01 273 ARG B O 1
ATOM 5530 N N . ASP B 1 274 ? 40.002 61.689 59.020 1.00 67.73 274 ASP B N 1
ATOM 5531 C CA . ASP B 1 274 ? 41.479 61.853 59.002 1.00 74.75 274 ASP B CA 1
ATOM 5532 C C . ASP B 1 274 ? 41.872 62.494 60.332 1.00 75.88 274 ASP B C 1
ATOM 5533 O O . ASP B 1 274 ? 41.385 63.581 60.660 1.00 68.63 274 ASP B O 1
ATOM 5538 N N . PRO B 1 275 ? 42.740 61.842 61.143 1.00 77.02 275 PRO B N 1
ATOM 5539 C CA . PRO B 1 275 ? 43.051 62.344 62.482 1.00 83.74 275 PRO B CA 1
ATOM 5540 C C . PRO B 1 275 ? 43.804 63.686 62.424 1.00 85.27 275 PRO B C 1
ATOM 5541 O O . PRO B 1 275 ? 43.730 64.435 63.380 1.00 80.13 275 PRO B O 1
ATOM 5545 N N . LYS B 1 276 ? 44.466 63.970 61.296 1.00 92.32 276 LYS B N 1
ATOM 5546 C CA . LYS B 1 276 ? 45.253 65.210 61.050 1.00 93.55 276 LYS B CA 1
ATOM 5547 C C . LYS B 1 276 ? 44.312 66.370 60.685 1.00 87.88 276 LYS B C 1
ATOM 5548 O O . LYS B 1 276 ? 44.264 67.350 61.449 1.00 92.62 276 LYS B O 1
ATOM 5554 N N . THR B 1 277 ? 43.582 66.252 59.572 1.00 81.51 277 THR B N 1
ATOM 5555 C CA . THR B 1 277 ? 42.744 67.330 58.981 1.00 73.58 277 THR B CA 1
ATOM 5556 C C . THR B 1 277 ? 41.394 67.428 59.705 1.00 65.42 277 THR B C 1
ATOM 5557 O O . THR B 1 277 ? 40.746 68.483 59.573 1.00 65.58 277 THR B O 1
ATOM 5561 N N . GLY B 1 278 ? 40.970 66.374 60.416 1.00 60.77 278 GLY B N 1
ATOM 5562 C CA . GLY B 1 278 ? 39.602 66.230 60.963 1.00 54.96 278 GLY B CA 1
ATOM 5563 C C . GLY B 1 278 ? 38.565 66.031 59.858 1.00 50.37 278 GLY B C 1
ATOM 5564 O O . GLY B 1 278 ? 37.347 65.913 60.176 1.00 47.90 278 GLY B O 1
ATOM 5565 N N . ARG B 1 279 ? 39.001 65.955 58.599 1.00 47.74 279 ARG B N 1
ATOM 5566 C CA . ARG B 1 279 ? 38.089 65.857 57.435 1.00 47.86 279 ARG B CA 1
ATOM 5567 C C . ARG B 1 279 ? 37.587 64.414 57.274 1.00 40.94 279 ARG B C 1
ATOM 5568 O O . ARG B 1 279 ? 38.382 63.465 57.464 1.00 35.75 279 ARG B O 1
ATOM 5576 N N . ILE B 1 280 ? 36.322 64.274 56.891 1.00 33.87 280 ILE B N 1
ATOM 5577 C CA . ILE B 1 280 ? 35.730 62.979 56.483 1.00 34.31 280 ILE B CA 1
ATOM 5578 C C . ILE B 1 280 ? 36.448 62.505 55.209 1.00 31.67 280 ILE B C 1
ATOM 5579 O O . ILE B 1 280 ? 36.523 63.271 54.218 1.00 29.32 280 ILE B O 1
ATOM 5584 N N . GLU B 1 281 ? 36.950 61.269 55.230 1.00 29.38 281 GLU B N 1
ATOM 5585 C CA . GLU B 1 281 ? 37.428 60.536 54.025 1.00 33.96 281 GLU B CA 1
ATOM 5586 C C . GLU B 1 281 ? 36.812 59.138 54.121 1.00 32.36 281 GLU B C 1
ATOM 5587 O O . GLU B 1 281 ? 37.193 58.388 55.018 1.00 34.61 281 GLU B O 1
ATOM 5593 N N . VAL B 1 282 ? 35.857 58.813 53.266 1.00 29.62 282 VAL B N 1
ATOM 5594 C CA . VAL B 1 282 ? 35.216 57.466 53.314 1.00 27.92 282 VAL B CA 1
ATOM 5595 C C . VAL B 1 282 ? 36.283 56.401 53.047 1.00 26.66 282 VAL B C 1
ATOM 5596 O O . VAL B 1 282 ? 36.934 56.419 52.013 1.00 23.05 282 VAL B O 1
ATOM 5600 N N . PRO B 1 283 ? 36.510 55.447 53.975 1.00 23.39 283 PRO B N 1
ATOM 5601 C CA . PRO B 1 283 ? 37.423 54.343 53.716 1.00 25.84 283 PRO B CA 1
ATOM 5602 C C . PRO B 1 283 ? 36.760 53.289 52.830 1.00 25.33 283 PRO B C 1
ATOM 5603 O O . PRO B 1 283 ? 35.842 52.578 53.282 1.00 23.72 283 PRO B O 1
ATOM 5607 N N . ARG B 1 284 ? 37.236 53.199 51.584 1.00 25.12 284 ARG B N 1
ATOM 5608 C CA . ARG B 1 284 ? 36.552 52.403 50.536 1.00 26.74 284 ARG B CA 1
ATOM 5609 C C . ARG B 1 284 ? 36.752 50.910 50.772 1.00 25.74 284 ARG B C 1
ATOM 5610 O O . ARG B 1 284 ? 35.937 50.155 50.272 1.00 22.75 284 ARG B O 1
ATOM 5618 N N . ASP B 1 285 ? 37.778 50.500 51.510 1.00 23.66 285 ASP B N 1
ATOM 5619 C CA . ASP B 1 285 ? 38.010 49.062 51.805 1.00 25.94 285 ASP B CA 1
ATOM 5620 C C . ASP B 1 285 ? 36.851 48.512 52.644 1.00 25.74 285 ASP B C 1
ATOM 5621 O O . ASP B 1 285 ? 36.488 47.355 52.439 1.00 26.62 285 ASP B O 1
ATOM 5626 N N . THR B 1 286 ? 36.258 49.309 53.525 1.00 24.25 286 THR B N 1
ATOM 5627 C CA . THR B 1 286 ? 35.233 48.840 54.502 1.00 25.08 286 THR B CA 1
ATOM 5628 C C . THR B 1 286 ? 33.886 49.553 54.332 1.00 22.58 286 THR B C 1
ATOM 5629 O O . THR B 1 286 ? 32.856 48.976 54.746 1.00 23.17 286 THR B O 1
ATOM 5633 N N . HIS B 1 287 ? 33.879 50.783 53.828 1.00 20.99 287 HIS B N 1
ATOM 5634 C CA . HIS B 1 287 ? 32.693 51.682 53.838 1.00 20.37 287 HIS B CA 1
ATOM 5635 C C . HIS B 1 287 ? 32.458 52.297 52.456 1.00 18.96 287 HIS B C 1
ATOM 5636 O O . HIS B 1 287 ? 31.977 53.451 52.406 1.00 22.38 287 HIS B O 1
ATOM 5643 N N . ALA B 1 288 ? 32.714 51.565 51.360 1.00 17.83 288 ALA B N 1
ATOM 5644 C CA . ALA B 1 288 ? 32.515 52.111 50.000 1.00 18.06 288 ALA B CA 1
ATOM 5645 C C . ALA B 1 288 ? 31.038 52.492 49.855 1.00 18.62 288 ALA B C 1
ATOM 5646 O O . ALA B 1 288 ? 30.769 53.468 49.133 1.00 19.39 288 ALA B O 1
ATOM 5648 N N . ASP B 1 289 ? 30.131 51.795 50.554 1.00 18.79 289 ASP B N 1
ATOM 5649 C CA . ASP B 1 289 ? 28.666 52.017 50.450 1.00 18.05 289 ASP B CA 1
ATOM 5650 C C . ASP B 1 289 ? 28.181 53.197 51.304 1.00 19.30 289 ASP B C 1
ATOM 5651 O O . ASP B 1 289 ? 26.931 53.427 51.376 1.00 18.44 289 ASP B O 1
ATOM 5656 N N . MET B 1 290 ? 29.078 53.944 51.942 1.00 20.07 290 MET B N 1
ATOM 5657 C CA . MET B 1 290 ? 28.693 55.041 52.858 1.00 19.17 290 MET B CA 1
ATOM 5658 C C . MET B 1 290 ? 28.693 56.377 52.106 1.00 19.40 290 MET B C 1
ATOM 5659 O O . MET B 1 290 ? 29.725 56.752 51.517 1.00 19.43 290 MET B O 1
ATOM 5664 N N . ASP B 1 291 ? 27.547 57.064 52.111 1.00 18.30 291 ASP B N 1
ATOM 5665 C CA . ASP B 1 291 ? 27.437 58.449 51.587 1.00 19.43 291 ASP B CA 1
ATOM 5666 C C . ASP B 1 291 ? 28.289 59.343 52.491 1.00 20.69 291 ASP B C 1
ATOM 5667 O O . ASP B 1 291 ? 28.045 59.364 53.708 1.00 21.84 291 ASP B O 1
ATOM 5672 N N . PRO B 1 292 ? 29.285 60.097 51.961 1.00 22.12 292 PRO B N 1
ATOM 5673 C CA . PRO B 1 292 ? 30.100 60.995 52.795 1.00 23.41 292 PRO B CA 1
ATOM 5674 C C . PRO B 1 292 ? 29.251 61.964 53.625 1.00 24.05 292 PRO B C 1
ATOM 5675 O O . PRO B 1 292 ? 29.608 62.295 54.756 1.00 25.14 292 PRO B O 1
ATOM 5679 N N . LEU B 1 293 ? 28.086 62.333 53.104 1.00 22.07 293 LEU B N 1
ATOM 5680 C CA . LEU B 1 293 ? 27.168 63.259 53.810 1.00 22.66 293 LEU B CA 1
ATOM 5681 C C . LEU B 1 293 ? 26.635 62.651 55.112 1.00 25.30 293 LEU B C 1
ATOM 5682 O O . LEU B 1 293 ? 26.182 63.454 55.923 1.00 25.35 293 LEU B O 1
ATOM 5687 N N . VAL B 1 294 ? 26.629 61.320 55.312 1.00 21.70 294 VAL B N 1
ATOM 5688 C CA . VAL B 1 294 ? 26.124 60.726 56.591 1.00 22.80 294 VAL B CA 1
ATOM 5689 C C . VAL B 1 294 ? 27.291 60.219 57.454 1.00 21.39 294 VAL B C 1
ATOM 5690 O O . VAL B 1 294 ? 27.004 59.639 58.525 1.00 20.89 294 VAL B O 1
ATOM 5694 N N . ALA B 1 295 ? 28.538 60.423 57.023 1.00 21.41 295 ALA B N 1
ATOM 5695 C CA . ALA B 1 295 ? 29.749 59.901 57.680 1.00 23.76 295 ALA B CA 1
ATOM 5696 C C . ALA B 1 295 ? 30.241 60.819 58.814 1.00 26.98 295 ALA B C 1
ATOM 5697 O O . ALA B 1 295 ? 31.298 60.480 59.395 1.00 28.93 295 ALA B O 1
ATOM 5699 N N . TYR B 1 296 ? 29.514 61.919 59.095 1.00 27.03 296 TYR B N 1
ATOM 5700 C CA . TYR B 1 296 ? 29.815 62.954 60.124 1.00 26.04 296 TYR B CA 1
ATOM 5701 C C . TYR B 1 296 ? 29.659 62.368 61.532 1.00 26.07 296 TYR B C 1
ATOM 5702 O O . TYR B 1 296 ? 30.161 63.005 62.484 1.00 26.10 296 TYR B O 1
ATOM 5711 N N . ILE B 1 297 ? 28.970 61.234 61.681 1.00 26.63 297 ILE B N 1
ATOM 5712 C CA . ILE B 1 297 ? 28.780 60.542 62.991 1.00 24.83 297 ILE B CA 1
ATOM 5713 C C . ILE B 1 297 ? 29.354 59.151 62.837 1.00 24.44 297 ILE B C 1
ATOM 5714 O O . ILE B 1 297 ? 29.450 58.636 61.724 1.00 23.20 297 ILE B O 1
ATOM 5719 N N . PRO B 1 298 ? 29.795 58.538 63.955 1.00 22.18 298 PRO B N 1
ATOM 5720 C CA . PRO B 1 298 ? 30.523 57.263 63.890 1.00 21.10 298 PRO B CA 1
ATOM 5721 C C . PRO B 1 298 ? 29.634 56.006 63.796 1.00 20.20 298 PRO B C 1
ATOM 5722 O O . PRO B 1 298 ? 30.080 54.894 64.082 1.00 20.64 298 PRO B O 1
ATOM 5726 N N . LEU B 1 299 ? 28.390 56.201 63.363 1.00 19.42 299 LEU B N 1
ATOM 5727 C CA . LEU B 1 299 ? 27.423 55.107 63.071 1.00 20.36 299 LEU B CA 1
ATOM 5728 C C . LEU B 1 299 ? 26.654 55.499 61.809 1.00 18.51 299 LEU B C 1
ATOM 5729 O O . LEU B 1 299 ? 26.380 56.715 61.636 1.00 19.70 299 LEU B O 1
ATOM 5734 N N . TYR B 1 300 ? 26.301 54.533 60.980 1.00 18.91 300 TYR B N 1
ATOM 5735 C CA . TYR B 1 300 ? 25.479 54.803 59.771 1.00 19.36 300 TYR B CA 1
ATOM 5736 C C . TYR B 1 300 ? 24.647 53.578 59.406 1.00 17.81 300 TYR B C 1
ATOM 5737 O O . TYR B 1 300 ? 24.932 52.441 59.868 1.00 20.57 300 TYR B O 1
ATOM 5746 N N . ARG B 1 301 ? 23.671 53.793 58.535 1.00 16.85 301 ARG B N 1
ATOM 5747 C CA . ARG B 1 301 ? 22.909 52.691 57.921 1.00 17.55 301 ARG B CA 1
ATOM 5748 C C . ARG B 1 301 ? 22.710 53.028 56.449 1.00 18.35 301 ARG B C 1
ATOM 5749 O O . ARG B 1 301 ? 21.907 53.894 56.110 1.00 18.66 301 ARG B O 1
ATOM 5757 N N . PRO B 1 302 ? 23.378 52.303 55.525 1.00 17.73 302 PRO B N 1
ATOM 5758 C CA . PRO B 1 302 ? 23.348 52.705 54.114 1.00 16.90 302 PRO B CA 1
ATOM 5759 C C . PRO B 1 302 ? 22.049 52.346 53.370 1.00 17.59 302 PRO B C 1
ATOM 5760 O O . PRO B 1 302 ? 21.678 53.039 52.438 1.00 16.48 302 PRO B O 1
ATOM 5764 N N . GLU B 1 303 ? 21.396 51.249 53.736 1.00 16.56 303 GLU B N 1
ATOM 5765 C CA . GLU B 1 303 ? 20.351 50.644 52.858 1.00 16.84 303 GLU B CA 1
ATOM 5766 C C . GLU B 1 303 ? 19.100 51.530 52.801 1.00 17.39 303 GLU B C 1
ATOM 5767 O O . GLU B 1 303 ? 18.516 51.642 51.734 1.00 17.92 303 GLU B O 1
ATOM 5773 N N . PRO B 1 304 ? 18.608 52.164 53.881 1.00 16.97 304 PRO B N 1
ATOM 5774 C CA . PRO B 1 304 ? 17.407 52.998 53.740 1.00 17.73 304 PRO B CA 1
ATOM 5775 C C . PRO B 1 304 ? 17.643 54.077 52.662 1.00 20.78 304 PRO B C 1
ATOM 5776 O O . PRO B 1 304 ? 16.788 54.309 51.821 1.00 17.94 304 PRO B O 1
ATOM 5780 N N . ARG B 1 305 ? 18.829 54.693 52.676 1.00 18.75 305 ARG B N 1
ATOM 5781 C CA . ARG B 1 305 ? 19.155 55.844 51.811 1.00 18.45 305 ARG B CA 1
ATOM 5782 C C . ARG B 1 305 ? 19.406 55.375 50.364 1.00 18.60 305 ARG B C 1
ATOM 5783 O O . ARG B 1 305 ? 18.900 56.033 49.436 1.00 18.04 305 ARG B O 1
ATOM 5791 N N . SER B 1 306 ? 20.208 54.328 50.133 1.00 18.84 306 SER B N 1
ATOM 5792 C CA . SER B 1 306 ? 20.446 53.797 48.767 1.00 17.94 306 SER B CA 1
ATOM 5793 C C . SER B 1 306 ? 19.086 53.384 48.166 1.00 17.89 306 SER B C 1
ATOM 5794 O O . SER B 1 306 ? 18.842 53.623 46.981 1.00 16.38 306 SER B O 1
ATOM 5797 N N . THR B 1 307 ? 18.252 52.737 48.973 1.00 17.92 307 THR B N 1
ATOM 5798 C CA . THR B 1 307 ? 16.974 52.156 48.505 1.00 16.68 307 THR B CA 1
ATOM 5799 C C . THR B 1 307 ? 16.055 53.289 48.085 1.00 15.94 307 THR B C 1
ATOM 5800 O O . THR B 1 307 ? 15.442 53.170 47.018 1.00 17.84 307 THR B O 1
ATOM 5804 N N . PHE B 1 308 ? 15.978 54.327 48.910 1.00 16.67 308 PHE B N 1
ATOM 5805 C CA . PHE B 1 308 ? 15.139 55.524 48.646 1.00 18.26 308 PHE B CA 1
ATOM 5806 C C . PHE B 1 308 ? 15.547 56.104 47.284 1.00 17.60 308 PHE B C 1
ATOM 5807 O O . PHE B 1 308 ? 14.710 56.460 46.464 1.00 14.60 308 PHE B O 1
ATOM 5815 N N . ARG B 1 309 ? 16.837 56.270 47.071 1.00 16.49 309 ARG B N 1
ATOM 5816 C CA . ARG B 1 309 ? 17.377 56.936 45.863 1.00 17.51 309 ARG B CA 1
ATOM 5817 C C . ARG B 1 309 ? 17.114 56.135 44.588 1.00 18.60 309 ARG B C 1
ATOM 5818 O O . ARG B 1 309 ? 17.195 56.745 43.517 1.00 18.20 309 ARG B O 1
ATOM 5826 N N . ARG B 1 310 ? 16.829 54.839 44.681 1.00 16.18 310 ARG B N 1
ATOM 5827 C CA . ARG B 1 310 ? 16.538 53.980 43.521 1.00 16.48 310 ARG B CA 1
ATOM 5828 C C . ARG B 1 310 ? 15.026 53.776 43.350 1.00 18.12 310 ARG B C 1
ATOM 5829 O O . ARG B 1 310 ? 14.660 53.078 42.389 1.00 18.63 310 ARG B O 1
ATOM 5837 N N . LEU B 1 311 ? 14.186 54.361 44.215 1.00 17.60 311 LEU B N 1
ATOM 5838 C CA . LEU B 1 311 ? 12.715 54.082 44.197 1.00 17.59 311 LEU B CA 1
ATOM 5839 C C . LEU B 1 311 ? 12.077 54.402 42.841 1.00 18.01 311 LEU B C 1
ATOM 5840 O O . LEU B 1 311 ? 11.083 53.730 42.487 1.00 17.79 311 LEU B O 1
ATOM 5845 N N . GLU B 1 312 ? 12.552 55.406 42.103 1.00 19.27 312 GLU B N 1
ATOM 5846 C CA . GLU B 1 312 ? 11.930 55.736 40.798 1.00 19.59 312 GLU B CA 1
ATOM 5847 C C . GLU B 1 312 ? 12.041 54.544 39.840 1.00 19.33 312 GLU B C 1
ATOM 5848 O O . GLU B 1 312 ? 11.231 54.491 38.889 1.00 19.13 312 GLU B O 1
ATOM 5854 N N . THR B 1 313 ? 13.013 53.640 40.042 1.00 18.63 313 THR B N 1
ATOM 5855 C CA . THR B 1 313 ? 13.247 52.452 39.161 1.00 18.39 313 THR B CA 1
ATOM 5856 C C . THR B 1 313 ? 12.403 51.251 39.596 1.00 17.79 313 THR B C 1
ATOM 5857 O O . THR B 1 313 ? 12.391 50.245 38.851 1.00 17.41 313 THR B O 1
ATOM 5861 N N . LEU B 1 314 ? 11.708 51.301 40.747 1.00 17.90 314 LEU B N 1
ATOM 5862 C CA . LEU B 1 314 ? 10.995 50.101 41.262 1.00 19.09 314 LEU B CA 1
ATOM 5863 C C . LEU B 1 314 ? 9.914 49.647 40.270 1.00 20.30 314 LEU B C 1
ATOM 5864 O O . LEU B 1 314 ? 8.971 50.414 40.023 1.00 17.95 314 LEU B O 1
ATOM 5869 N N . ARG B 1 315 ? 10.024 48.405 39.777 1.00 19.77 315 ARG B N 1
ATOM 5870 C CA . ARG B 1 315 ? 9.146 47.877 38.710 1.00 19.80 315 ARG B CA 1
ATOM 5871 C C . ARG B 1 315 ? 7.770 47.482 39.243 1.00 18.85 315 ARG B C 1
ATOM 5872 O O . ARG B 1 315 ? 6.769 47.859 38.653 1.00 20.18 315 ARG B O 1
ATOM 5880 N N . PRO B 1 316 ? 7.650 46.640 40.288 1.00 19.28 316 PRO B N 1
ATOM 5881 C CA . PRO B 1 316 ? 6.323 46.231 40.745 1.00 19.05 316 PRO B CA 1
ATOM 5882 C C . PRO B 1 316 ? 5.517 47.439 41.226 1.00 18.45 316 PRO B C 1
ATOM 5883 O O . PRO B 1 316 ? 6.056 48.410 41.717 1.00 17.02 316 PRO B O 1
ATOM 5887 N N . SER B 1 317 ? 4.202 47.331 41.085 1.00 17.25 317 SER B N 1
ATOM 5888 C CA . SER B 1 317 ? 3.271 48.228 41.788 1.00 18.34 317 SER B CA 1
ATOM 5889 C C . SER B 1 317 ? 3.566 48.100 43.293 1.00 17.53 317 SER B C 1
ATOM 5890 O O . SER B 1 317 ? 4.090 47.061 43.748 1.00 18.20 317 SER B O 1
ATOM 5893 N N . CYS B 1 318 ? 3.217 49.104 44.074 1.00 19.81 318 CYS B N 1
ATOM 5894 C CA . CYS B 1 318 ? 3.670 49.128 45.476 1.00 19.52 318 CYS B CA 1
ATOM 5895 C C . CYS B 1 318 ? 2.659 49.824 46.368 1.00 19.60 318 CYS B C 1
ATOM 5896 O O . CYS B 1 318 ? 2.312 50.999 46.110 1.00 19.20 318 CYS B O 1
ATOM 5899 N N . LEU B 1 319 ? 2.226 49.102 47.391 1.00 19.57 319 LEU B N 1
ATOM 5900 C CA . LEU B 1 319 ? 1.369 49.605 48.475 1.00 20.72 319 LEU B CA 1
ATOM 5901 C C . LEU B 1 319 ? 2.256 49.947 49.655 1.00 18.34 319 LEU B C 1
ATOM 5902 O O . LEU B 1 319 ? 2.975 49.047 50.142 1.00 21.89 319 LEU B O 1
ATOM 5907 N N . TRP B 1 320 ? 2.197 51.194 50.107 1.00 18.07 320 TRP B N 1
ATOM 5908 C CA . TRP B 1 320 ? 2.955 51.651 51.293 1.00 18.99 320 TRP B CA 1
ATOM 5909 C C . TRP B 1 320 ? 1.954 51.821 52.441 1.00 19.70 320 TRP B C 1
ATOM 5910 O O . TRP B 1 320 ? 1.211 52.839 52.455 1.00 20.80 320 TRP B O 1
ATOM 5921 N N . VAL B 1 321 ? 1.933 50.867 53.353 1.00 19.31 321 VAL B N 1
ATOM 5922 C CA . VAL B 1 321 ? 1.105 50.927 54.585 1.00 19.60 321 VAL B CA 1
ATOM 5923 C C . VAL B 1 321 ? 1.984 51.526 55.683 1.00 19.11 321 VAL B C 1
ATOM 5924 O O . VAL B 1 321 ? 2.949 50.869 56.103 1.00 20.90 321 VAL B O 1
ATOM 5928 N N . ILE B 1 322 ? 1.685 52.756 56.097 1.00 19.40 322 ILE B N 1
ATOM 5929 C CA . ILE B 1 322 ? 2.509 53.515 57.075 1.00 21.22 322 ILE B CA 1
ATOM 5930 C C . ILE B 1 322 ? 1.753 53.663 58.399 1.00 21.29 322 ILE B C 1
ATOM 5931 O O . ILE B 1 322 ? 0.583 54.094 58.385 1.00 25.62 322 ILE B O 1
ATOM 5936 N N . ALA B 1 323 ? 2.407 53.293 59.496 1.00 22.65 323 ALA B N 1
ATOM 5937 C CA . ALA B 1 323 ? 1.884 53.507 60.870 1.00 22.08 323 ALA B CA 1
ATOM 5938 C C . ALA B 1 323 ? 1.905 55.020 61.141 1.00 22.67 323 ALA B C 1
ATOM 5939 O O . ALA B 1 323 ? 3.012 55.600 61.075 1.00 25.19 323 ALA B O 1
ATOM 5941 N N . GLY B 1 324 ? 0.759 55.655 61.369 1.00 26.80 324 GLY B N 1
ATOM 5942 C CA . GLY B 1 324 ? 0.671 57.114 61.624 1.00 24.69 324 GLY B CA 1
ATOM 5943 C C . GLY B 1 324 ? 1.507 57.518 62.827 1.00 26.09 324 GLY B C 1
ATOM 5944 O O . GLY B 1 324 ? 2.129 58.603 62.777 1.00 28.07 324 GLY B O 1
ATOM 5945 N N . ALA B 1 325 ? 1.669 56.627 63.802 1.00 24.16 325 ALA B N 1
ATOM 5946 C CA . ALA B 1 325 ? 2.483 56.879 65.015 1.00 26.01 325 ALA B CA 1
ATOM 5947 C C . ALA B 1 325 ? 3.830 56.147 64.937 1.00 25.44 325 ALA B C 1
ATOM 5948 O O . ALA B 1 325 ? 4.440 55.909 65.983 1.00 24.75 325 ALA B O 1
ATOM 5950 N N . THR B 1 326 ? 4.332 55.864 63.738 1.00 26.40 326 THR B N 1
ATOM 5951 C CA . THR B 1 326 ? 5.657 55.233 63.572 1.00 24.23 326 THR B CA 1
ATOM 5952 C C . THR B 1 326 ? 6.702 56.163 64.181 1.00 24.14 326 THR B C 1
ATOM 5953 O O . THR B 1 326 ? 6.474 57.408 64.220 1.00 25.14 326 THR B O 1
ATOM 5957 N N . PHE B 1 327 ? 7.833 55.578 64.555 1.00 23.40 327 PHE B N 1
ATOM 5958 C CA . PHE B 1 327 ? 9.047 56.289 65.013 1.00 25.37 327 PHE B CA 1
ATOM 5959 C C . PHE B 1 327 ? 9.981 56.524 63.817 1.00 24.69 327 PHE B C 1
ATOM 5960 O O . PHE B 1 327 ? 10.952 57.257 63.968 1.00 22.46 327 PHE B O 1
ATOM 5968 N N . LEU B 1 328 ? 9.687 55.936 62.657 1.00 22.20 328 LEU B N 1
ATOM 5969 C CA . LEU B 1 328 ? 10.439 56.196 61.396 1.00 23.97 328 LEU B CA 1
ATOM 5970 C C . LEU B 1 328 ? 10.156 57.611 60.890 1.00 25.66 328 LEU B C 1
ATOM 5971 O O . LEU B 1 328 ? 9.187 58.276 61.381 1.00 24.31 328 LEU B O 1
ATOM 5976 N N . ASN B 1 329 ? 10.961 58.085 59.939 1.00 26.44 329 ASN B N 1
ATOM 5977 C CA . ASN B 1 329 ? 10.781 59.450 59.386 1.00 24.83 329 ASN B CA 1
ATOM 5978 C C . ASN B 1 329 ? 9.613 59.433 58.405 1.00 24.08 329 ASN B C 1
ATOM 5979 O O . ASN B 1 329 ? 9.819 59.240 57.180 1.00 22.69 329 ASN B O 1
ATOM 5984 N N . ILE B 1 330 ? 8.400 59.633 58.912 1.00 24.88 330 ILE B N 1
ATOM 5985 C CA . ILE B 1 330 ? 7.158 59.430 58.124 1.00 23.72 330 ILE B CA 1
ATOM 5986 C C . ILE B 1 330 ? 7.141 60.380 56.926 1.00 22.91 330 ILE B C 1
ATOM 5987 O O . ILE B 1 330 ? 6.742 59.937 55.825 1.00 21.23 330 ILE B O 1
ATOM 5992 N N . ASP B 1 331 ? 7.591 61.635 57.103 1.00 22.26 331 ASP B N 1
ATOM 5993 C CA . ASP B 1 331 ? 7.577 62.624 56.005 1.00 22.11 331 ASP B CA 1
ATOM 5994 C C . ASP B 1 331 ? 8.520 62.169 54.892 1.00 21.52 331 ASP B C 1
ATOM 5995 O O . ASP B 1 331 ? 8.146 62.334 53.724 1.00 22.15 331 ASP B O 1
ATOM 6000 N N . GLU B 1 332 ? 9.703 61.646 55.220 1.00 19.30 332 GLU B N 1
ATOM 6001 C CA . GLU B 1 332 ? 10.607 61.155 54.153 1.00 23.34 332 GLU B CA 1
ATOM 6002 C C . GLU B 1 332 ? 9.975 59.939 53.466 1.00 20.83 332 GLU B C 1
ATOM 6003 O O . GLU B 1 332 ? 10.038 59.868 52.230 1.00 21.02 332 GLU B O 1
ATOM 6009 N N . ILE B 1 333 ? 9.400 59.014 54.224 1.00 20.91 333 ILE B N 1
ATOM 6010 C CA . ILE B 1 333 ? 8.706 57.829 53.643 1.00 22.50 333 ILE B CA 1
ATOM 6011 C C . ILE B 1 333 ? 7.672 58.295 52.596 1.00 23.08 333 ILE B C 1
ATOM 6012 O O . ILE B 1 333 ? 7.614 57.737 51.483 1.00 21.67 333 ILE B O 1
ATOM 6017 N N . ARG B 1 334 ? 6.903 59.334 52.911 1.00 25.89 334 ARG B N 1
ATOM 6018 C CA . ARG B 1 334 ? 5.835 59.836 52.010 1.00 21.91 334 ARG B CA 1
ATOM 6019 C C . ARG B 1 334 ? 6.445 60.482 50.762 1.00 21.19 334 ARG B C 1
ATOM 6020 O O . ARG B 1 334 ? 5.823 60.396 49.684 1.00 20.32 334 ARG B O 1
ATOM 6028 N N . GLU B 1 335 ? 7.636 61.084 50.861 1.00 21.95 335 GLU B N 1
ATOM 6029 C CA . GLU B 1 335 ? 8.371 61.565 49.650 1.00 23.29 335 GLU B CA 1
ATOM 6030 C C . GLU B 1 335 ? 8.780 60.353 48.801 1.00 21.80 335 GLU B C 1
ATOM 6031 O O . GLU B 1 335 ? 8.745 60.452 47.562 1.00 21.32 335 GLU B O 1
ATOM 6037 N N . GLY B 1 336 ? 9.202 59.267 49.450 1.00 18.90 336 GLY B N 1
ATOM 6038 C CA . GLY B 1 336 ? 9.513 57.998 48.763 1.00 20.54 336 GLY B CA 1
ATOM 6039 C C . GLY B 1 336 ? 8.322 57.504 47.952 1.00 19.81 336 GLY B C 1
ATOM 6040 O O . GLY B 1 336 ? 8.487 57.117 46.746 1.00 18.33 336 GLY B O 1
ATOM 6041 N N . VAL B 1 337 ? 7.158 57.470 48.592 1.00 18.03 337 VAL B N 1
ATOM 6042 C CA . VAL B 1 337 ? 5.881 57.075 47.912 1.00 18.42 337 VAL B CA 1
ATOM 6043 C C . VAL B 1 337 ? 5.709 57.899 46.616 1.00 18.10 337 VAL B C 1
ATOM 6044 O O . VAL B 1 337 ? 5.431 57.329 45.545 1.00 18.37 337 VAL B O 1
ATOM 6048 N N . LYS B 1 338 ? 5.913 59.210 46.709 1.00 20.41 338 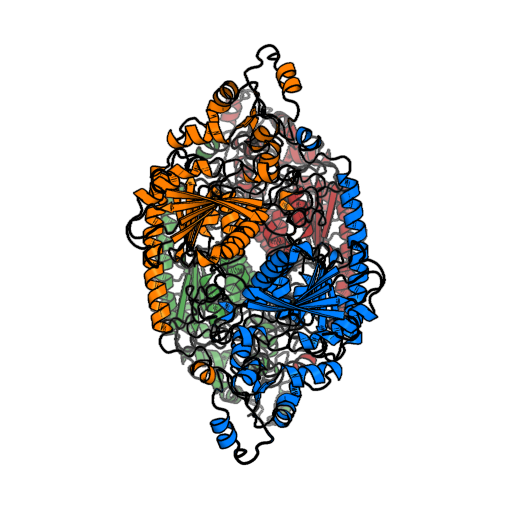LYS B N 1
ATOM 6049 C CA . LYS B 1 338 ? 5.666 60.135 45.592 1.00 19.57 338 LYS B CA 1
ATOM 6050 C C . LYS B 1 338 ? 6.553 59.788 44.401 1.00 19.72 338 LYS B C 1
ATOM 6051 O O . LYS B 1 338 ? 6.064 59.883 43.259 1.00 19.30 338 LYS B O 1
ATOM 6057 N N . ILE B 1 339 ? 7.822 59.460 44.615 1.00 20.46 339 ILE B N 1
ATOM 6058 C CA . ILE B 1 339 ? 8.778 59.203 43.490 1.00 22.88 339 ILE B CA 1
ATOM 6059 C C . ILE B 1 339 ? 8.685 57.734 43.023 1.00 20.46 339 ILE B C 1
ATOM 6060 O O . ILE B 1 339 ? 9.145 57.421 41.913 1.00 20.02 339 ILE B O 1
ATOM 6065 N N . CYS B 1 340 ? 8.229 56.839 43.901 1.00 20.73 340 CYS B N 1
ATOM 6066 C CA . CYS B 1 340 ? 8.224 55.377 43.655 1.00 19.48 340 CYS B CA 1
ATOM 6067 C C . CYS B 1 340 ? 7.713 55.022 42.243 1.00 20.73 340 CYS B C 1
ATOM 6068 O O . CYS B 1 340 ? 6.568 55.319 41.895 1.00 19.23 340 CYS B O 1
ATOM 6071 N N . GLY B 1 341 ? 8.560 54.382 41.439 1.00 20.21 341 GLY B N 1
ATOM 6072 C CA . GLY B 1 341 ? 8.175 53.840 40.116 1.00 18.58 341 GLY B CA 1
ATOM 6073 C C . GLY B 1 341 ? 8.020 54.900 39.040 1.00 18.31 341 GLY B C 1
ATOM 6074 O O . GLY B 1 341 ? 7.563 54.534 37.957 1.00 17.31 341 GLY B O 1
ATOM 6075 N N . SER B 1 342 ? 8.420 56.148 39.284 1.00 18.51 342 SER B N 1
ATOM 6076 C CA . SER B 1 342 ? 8.125 57.262 38.355 1.00 18.45 342 SER B CA 1
ATOM 6077 C C . SER B 1 342 ? 9.178 57.360 37.248 1.00 18.44 342 SER B C 1
ATOM 6078 O O . SER B 1 342 ? 8.943 58.069 36.309 1.00 18.73 342 SER B O 1
ATOM 6081 N N . GLY B 1 343 ? 10.300 56.658 37.326 1.00 17.97 343 GLY B N 1
ATOM 6082 C CA . GLY B 1 343 ? 11.366 56.805 36.334 1.00 18.35 343 GLY B CA 1
ATOM 6083 C C . GLY B 1 343 ? 11.628 55.539 35.522 1.00 20.52 343 GLY B C 1
ATOM 6084 O O . GLY B 1 343 ? 10.718 54.672 35.313 1.00 17.63 343 GLY B O 1
ATOM 6085 N N . ILE B 1 344 ? 12.857 55.427 35.016 1.00 20.69 344 ILE B N 1
ATOM 6086 C CA . ILE B 1 344 ? 13.191 54.355 34.029 1.00 19.27 344 ILE B CA 1
ATOM 6087 C C . ILE B 1 344 ? 13.242 53.029 34.797 1.00 19.52 344 ILE B C 1
ATOM 6088 O O . ILE B 1 344 ? 13.889 52.980 35.866 1.00 19.38 344 ILE B O 1
ATOM 6093 N N . GLY B 1 345 ? 12.543 51.999 34.297 1.00 18.74 345 GLY B N 1
ATOM 6094 C CA . GLY B 1 345 ? 12.405 50.698 34.985 1.00 18.28 345 GLY B CA 1
ATOM 6095 C C . GLY B 1 345 ? 11.155 50.645 35.851 1.00 18.49 345 GLY B C 1
ATOM 6096 O O . GLY B 1 345 ? 10.799 49.529 36.285 1.00 19.20 345 GLY B O 1
ATOM 6097 N N . GLY B 1 346 ? 10.527 51.804 36.111 1.00 17.20 346 GLY B N 1
ATOM 6098 C CA . GLY B 1 346 ? 9.490 51.941 37.140 1.00 19.25 346 GLY B CA 1
ATOM 6099 C C . GLY B 1 346 ? 8.109 51.496 36.667 1.00 18.47 346 GLY B C 1
ATOM 6100 O O . GLY B 1 346 ? 7.870 51.448 35.423 1.00 18.58 346 GLY B O 1
ATOM 6101 N N . SER B 1 347 ? 7.256 51.153 37.633 1.00 19.02 347 SER B N 1
ATOM 6102 C CA . SER B 1 347 ? 5.825 50.783 37.460 1.00 18.66 347 SER B CA 1
ATOM 6103 C C . SER B 1 347 ? 5.058 51.856 36.676 1.00 20.58 347 SER B C 1
ATOM 6104 O O . SER B 1 347 ? 4.045 51.471 36.038 1.00 25.14 347 SER B O 1
ATOM 6107 N N . GLY B 1 348 ? 5.462 53.133 36.779 1.00 18.83 348 GLY B N 1
ATOM 6108 C CA . GLY B 1 348 ? 4.679 54.316 36.392 1.00 21.52 348 GLY B CA 1
ATOM 6109 C C . GLY B 1 348 ? 4.219 55.124 37.610 1.00 21.61 348 GLY B C 1
ATOM 6110 O O . GLY B 1 348 ? 3.814 56.275 37.436 1.00 21.97 348 GLY B O 1
ATOM 6111 N N . GLY B 1 349 ? 4.283 54.531 38.798 1.00 20.88 349 GLY B N 1
ATOM 6112 C CA . GLY B 1 349 ? 4.104 55.237 40.072 1.00 21.58 349 GLY B CA 1
ATOM 6113 C C . GLY B 1 349 ? 2.699 55.799 40.284 1.00 22.36 349 GLY B C 1
ATOM 6114 O O . GLY B 1 349 ? 1.716 55.272 39.707 1.00 22.09 349 GLY B O 1
ATOM 6115 N N . VAL B 1 350 ? 2.627 56.826 41.116 1.00 23.44 350 VAL B N 1
ATOM 6116 C CA . VAL B 1 350 ? 1.347 57.421 41.587 1.00 24.94 350 VAL B CA 1
ATOM 6117 C C . VAL B 1 350 ? 0.569 57.942 40.375 1.00 24.42 350 VAL B C 1
ATOM 6118 O O . VAL B 1 350 ? -0.609 57.658 40.253 1.00 25.01 350 VAL B O 1
ATOM 6122 N N . PRO B 1 351 ? 1.180 58.643 39.400 1.00 25.12 351 PRO B N 1
ATOM 6123 C CA . PRO B 1 351 ? 0.434 59.128 38.236 1.00 27.40 351 PRO B CA 1
ATOM 6124 C C . PRO B 1 351 ? -0.306 58.050 37.433 1.00 27.82 351 PRO B C 1
ATOM 6125 O O . PRO B 1 351 ? -1.327 58.354 36.848 1.00 27.68 351 PRO B O 1
ATOM 6129 N N . ASP B 1 352 ? 0.181 56.807 37.426 1.00 27.17 352 ASP B N 1
ATOM 6130 C CA . ASP B 1 352 ? -0.470 55.685 36.692 1.00 24.47 352 ASP B CA 1
ATOM 6131 C C . ASP B 1 352 ? -1.332 54.849 37.650 1.00 26.80 352 ASP B C 1
ATOM 6132 O O . ASP B 1 352 ? -1.806 53.798 37.225 1.00 23.46 352 ASP B O 1
ATOM 6137 N N . GLY B 1 353 ? -1.465 55.243 38.927 1.00 23.87 353 GLY B N 1
ATOM 6138 C CA . GLY B 1 353 ? -2.216 54.464 39.914 1.00 25.29 353 GLY B CA 1
ATOM 6139 C C . GLY B 1 353 ? -1.528 53.159 40.289 1.00 25.65 353 GLY B C 1
ATOM 6140 O O . GLY B 1 353 ? -2.224 52.266 40.762 1.00 23.14 353 GLY B O 1
ATOM 6141 N N . ARG B 1 354 ? -0.190 53.084 40.173 1.00 24.47 354 ARG B N 1
ATOM 6142 C CA . ARG B 1 354 ? 0.584 51.838 40.437 1.00 24.38 354 ARG B CA 1
ATOM 6143 C C . ARG B 1 354 ? 1.206 51.886 41.842 1.00 20.62 354 ARG B C 1
ATOM 6144 O O . ARG B 1 354 ? 1.797 50.866 42.286 1.00 17.97 354 ARG B O 1
ATOM 6152 N N . VAL B 1 355 ? 1.046 53.004 42.535 1.00 20.15 355 VAL B N 1
ATOM 6153 C CA . VAL B 1 355 ? 1.604 53.209 43.888 1.00 21.17 355 VAL B CA 1
ATOM 6154 C C . VAL B 1 355 ? 0.537 53.914 44.721 1.00 24.24 355 VAL B C 1
ATOM 6155 O O . VAL B 1 355 ? -0.040 54.901 44.246 1.00 22.47 355 VAL B O 1
ATOM 6159 N N . ARG B 1 356 ? 0.316 53.431 45.935 1.00 24.37 356 ARG B N 1
ATOM 6160 C CA . ARG B 1 356 ? -0.645 54.041 46.881 1.00 25.92 356 ARG B CA 1
ATOM 6161 C C . ARG B 1 356 ? -0.039 54.033 48.285 1.00 26.95 356 ARG B C 1
ATOM 6162 O O . ARG B 1 356 ? 0.591 53.016 48.680 1.00 21.50 356 ARG B O 1
ATOM 6170 N N . GLU B 1 357 ? -0.251 55.117 49.018 1.00 23.31 357 GLU B N 1
ATOM 6171 C CA . GLU B 1 357 ? 0.023 55.160 50.464 1.00 24.76 357 GLU B CA 1
ATOM 6172 C C . GLU B 1 357 ? -1.297 54.994 51.217 1.00 23.47 357 GLU B C 1
ATOM 6173 O O . GLU B 1 357 ? -2.324 55.530 50.762 1.00 21.61 357 GLU B O 1
ATOM 6179 N N . VAL B 1 358 ? -1.251 54.218 52.281 1.00 21.63 358 VAL B N 1
ATOM 6180 C CA . VAL B 1 358 ? -2.297 54.213 53.326 1.00 22.89 358 VAL B CA 1
ATOM 6181 C C . VAL B 1 358 ? -1.575 54.480 54.646 1.00 22.33 358 VAL B C 1
ATOM 6182 O O . VAL B 1 358 ? -0.770 53.626 55.104 1.00 22.99 358 VAL B O 1
ATOM 6186 N N . VAL B 1 359 ? -1.785 55.658 55.201 1.00 20.62 359 VAL B N 1
ATOM 6187 C CA . VAL B 1 359 ? -1.293 56.031 56.560 1.00 23.76 359 VAL B CA 1
ATOM 6188 C C . VAL B 1 359 ? -2.403 55.674 57.549 1.00 23.43 359 VAL B C 1
ATOM 6189 O O . VAL B 1 359 ? -3.525 56.124 57.356 1.00 26.54 359 VAL B O 1
ATOM 6193 N N . LEU B 1 360 ? -2.122 54.807 58.509 1.00 23.93 360 LEU B N 1
ATOM 6194 C CA . LEU B 1 360 ? -3.142 54.327 59.466 1.00 25.33 360 LEU B CA 1
ATOM 6195 C C . LEU B 1 360 ? -2.971 55.144 60.740 1.00 27.38 360 LEU B C 1
ATOM 6196 O O . LEU B 1 360 ? -1.969 54.976 61.437 1.00 24.18 360 LEU B O 1
ATOM 6201 N N . PRO B 1 361 ? -3.851 56.152 61.003 1.00 29.19 361 PRO B N 1
ATOM 6202 C CA . PRO B 1 361 ? -3.629 57.070 62.117 1.00 30.11 361 PRO B CA 1
ATOM 6203 C C . PRO B 1 361 ? -3.657 56.287 63.431 1.00 26.57 361 PRO B C 1
ATOM 6204 O O . PRO B 1 361 ? -4.448 55.367 63.556 1.00 25.66 361 PRO B O 1
ATOM 6208 N N . GLY B 1 362 ? -2.778 56.652 64.352 1.00 26.95 362 GLY B N 1
ATOM 6209 C CA . GLY B 1 362 ? -2.726 56.085 65.719 1.00 29.59 362 GLY B CA 1
ATOM 6210 C C . GLY B 1 362 ? -1.995 54.752 65.792 1.00 28.30 362 GLY B C 1
ATOM 6211 O O . GLY B 1 362 ? -1.695 54.338 66.911 1.00 30.07 362 GLY B O 1
ATOM 6212 N N . PHE B 1 363 ? -1.717 54.090 64.666 1.00 27.51 363 PHE B N 1
ATOM 6213 C CA . PHE B 1 363 ? -1.079 52.751 64.614 1.00 26.13 363 PHE B CA 1
ATOM 6214 C C . PHE B 1 363 ? 0.434 52.887 64.800 1.00 24.03 363 PHE B C 1
ATOM 6215 O O . PHE B 1 363 ? 1.028 53.915 64.454 1.00 25.23 363 PHE B O 1
ATOM 6223 N N . GLY B 1 364 ? 1.043 51.870 65.375 1.00 22.45 364 GLY B N 1
ATOM 6224 C CA . GLY B 1 364 ? 2.486 51.900 65.650 1.00 24.39 364 GLY B CA 1
ATOM 6225 C C . GLY B 1 364 ? 3.230 50.980 64.704 1.00 25.18 364 GLY B C 1
ATOM 6226 O O . GLY B 1 364 ? 2.601 50.196 63.956 1.00 21.13 364 GLY B O 1
ATOM 6227 N N . HIS B 1 365 ? 4.550 51.013 64.818 1.00 25.06 365 HIS B N 1
ATOM 6228 C CA . HIS B 1 365 ? 5.494 50.134 64.096 1.00 24.99 365 HIS B CA 1
ATOM 6229 C C . HIS B 1 365 ? 5.054 48.670 64.144 1.00 25.58 365 HIS B C 1
ATOM 6230 O O . HIS B 1 365 ? 5.226 47.986 63.103 1.00 22.81 365 HIS B O 1
ATOM 6237 N N . LEU B 1 366 ? 4.517 48.207 65.289 1.00 24.22 366 LEU B N 1
ATOM 6238 C CA . LEU B 1 366 ? 4.167 46.777 65.529 1.00 23.81 366 LEU B CA 1
ATOM 6239 C C . LEU B 1 366 ? 2.704 46.498 65.150 1.00 22.96 366 LEU B C 1
ATOM 6240 O O . LEU B 1 366 ? 2.119 45.499 65.592 1.00 21.76 366 LEU B O 1
ATOM 6245 N N . MET B 1 367 ? 2.159 47.331 64.272 1.00 21.75 367 MET B N 1
ATOM 6246 C CA . MET B 1 367 ? 0.766 47.193 63.788 1.00 21.76 367 MET B CA 1
ATOM 6247 C C . MET B 1 367 ? 0.507 45.803 63.187 1.00 23.48 367 MET B C 1
ATOM 6248 O O . MET B 1 367 ? -0.617 45.301 63.339 1.00 22.18 367 MET B O 1
ATOM 6253 N N . PRO B 1 368 ? 1.472 45.062 62.571 1.00 20.54 368 PRO B N 1
ATOM 6254 C CA . PRO B 1 368 ? 1.154 43.726 62.055 1.00 20.88 368 PRO B CA 1
ATOM 6255 C C . PRO B 1 368 ? 0.801 42.724 63.164 1.00 20.59 368 PRO B C 1
ATOM 6256 O O . PRO B 1 368 ? 0.280 41.665 62.843 1.00 21.27 368 PRO B O 1
ATOM 6260 N N . PHE B 1 369 ? 1.077 43.075 64.425 1.00 21.65 369 PHE B N 1
ATOM 6261 C CA . PHE B 1 369 ? 0.798 42.207 65.606 1.00 20.89 369 PHE B CA 1
ATOM 6262 C C . PHE B 1 369 ? -0.243 42.838 66.530 1.00 21.86 369 PHE B C 1
ATOM 6263 O O . PHE B 1 369 ? -0.709 42.140 67.421 1.00 26.02 369 PHE B O 1
ATOM 6271 N N . GLN B 1 370 ? -0.551 44.129 66.360 1.00 22.17 370 GLN B N 1
ATOM 6272 C CA . GLN B 1 370 ? -1.461 44.885 67.257 1.00 24.49 370 GLN B CA 1
ATOM 6273 C C . GLN B 1 370 ? -2.817 45.145 66.584 1.00 24.50 370 GLN B C 1
ATOM 6274 O O . GLN B 1 370 ? -3.767 45.380 67.315 1.00 25.34 370 GLN B O 1
ATOM 6280 N N . GLU B 1 371 ? -2.863 45.242 65.253 1.00 21.92 371 GLU B N 1
ATOM 6281 C CA . GLU B 1 371 ? -4.055 45.625 64.465 1.00 25.33 371 GLU B CA 1
ATOM 6282 C C . GLU B 1 371 ? -4.160 44.674 63.279 1.00 24.67 371 GLU B C 1
ATOM 6283 O O . GLU B 1 371 ? -4.272 45.152 62.128 1.00 24.10 371 GLU B O 1
ATOM 6289 N N . VAL B 1 372 ? -4.102 43.376 63.549 1.00 23.76 372 VAL B N 1
ATOM 6290 C CA . VAL B 1 372 ? -3.896 42.345 62.499 1.00 23.66 372 VAL B CA 1
ATOM 6291 C C . VAL B 1 372 ? -5.010 42.486 61.466 1.00 27.72 372 VAL B C 1
ATOM 6292 O O . VAL B 1 372 ? -4.722 42.463 60.234 1.00 21.82 372 VAL B O 1
ATOM 6296 N N . LYS B 1 373 ? -6.254 42.630 61.915 1.00 24.46 373 LYS B N 1
ATOM 6297 C CA . LYS B 1 373 ? -7.436 42.644 61.009 1.00 29.75 373 LYS B CA 1
ATOM 6298 C C . LYS B 1 373 ? -7.393 43.858 60.057 1.00 25.02 373 LYS B C 1
ATOM 6299 O O . LYS B 1 373 ? -7.621 43.672 58.832 1.00 28.31 373 LYS B O 1
ATOM 6305 N N . THR B 1 374 ? -7.064 45.054 60.559 1.00 24.72 374 THR B N 1
ATOM 6306 C CA . THR B 1 374 ? -7.021 46.280 59.737 1.00 23.08 374 THR B CA 1
ATOM 6307 C C . THR B 1 374 ? -5.832 46.225 58.774 1.00 21.73 374 THR B C 1
ATOM 6308 O O . THR B 1 374 ? -6.005 46.631 57.619 1.00 22.42 374 THR B O 1
ATOM 6312 N N . VAL B 1 375 ? -4.665 45.768 59.221 1.00 23.49 375 VAL B N 1
ATOM 6313 C CA . VAL B 1 375 ? -3.503 45.617 58.305 1.00 21.47 375 VAL B CA 1
ATOM 6314 C C . VAL B 1 375 ? -3.901 44.662 57.166 1.00 21.51 375 VAL B C 1
ATOM 6315 O O . VAL B 1 375 ? -3.694 45.013 55.984 1.00 22.85 375 VAL B O 1
ATOM 6319 N N . ALA B 1 376 ? -4.443 43.484 57.489 1.00 21.36 376 ALA B N 1
ATOM 6320 C CA . ALA B 1 376 ? -4.888 42.497 56.480 1.00 23.33 376 ALA B CA 1
ATOM 6321 C C . ALA B 1 376 ? -5.884 43.148 55.509 1.00 25.22 376 ALA B C 1
ATOM 6322 O O . ALA B 1 376 ? -5.751 42.948 54.271 1.00 23.81 376 ALA B O 1
ATOM 6324 N N . GLU B 1 377 ? -6.873 43.865 56.046 1.00 27.19 377 GLU B N 1
ATOM 6325 C CA . GLU B 1 377 ? -7.947 44.496 55.225 1.00 27.32 377 GLU B CA 1
ATOM 6326 C C . GLU B 1 377 ? -7.324 45.460 54.207 1.00 26.34 377 GLU B C 1
ATOM 6327 O O . GLU B 1 377 ? -7.703 45.396 53.037 1.00 22.73 377 GLU B O 1
ATOM 6333 N N . THR B 1 378 ? -6.384 46.305 54.648 1.00 24.74 378 THR B N 1
ATOM 6334 C CA . THR B 1 378 ? -5.675 47.286 53.789 1.00 25.20 378 THR B CA 1
ATOM 6335 C C . THR B 1 378 ? -4.970 46.530 52.646 1.00 24.84 378 THR B C 1
ATOM 6336 O O . THR B 1 378 ? -5.055 47.002 51.476 1.00 25.34 378 THR B O 1
ATOM 6340 N N . CYS B 1 379 ? -4.336 45.395 52.953 1.00 23.25 379 CYS B N 1
ATOM 6341 C CA . CYS B 1 379 ? -3.611 44.562 51.961 1.00 24.35 379 CYS B CA 1
ATOM 6342 C C . CYS B 1 379 ? -4.593 43.992 50.939 1.00 26.01 379 CYS B C 1
ATOM 6343 O O . CYS B 1 379 ? -4.343 44.047 49.720 1.00 25.31 379 CYS B O 1
ATOM 6346 N N . ILE B 1 380 ? -5.714 43.487 51.411 1.00 24.84 380 ILE B N 1
ATOM 6347 C CA . ILE B 1 380 ? -6.709 42.781 50.550 1.00 26.28 380 ILE B CA 1
ATOM 6348 C C . ILE B 1 380 ? -7.304 43.723 49.519 1.00 22.25 380 ILE B C 1
ATOM 6349 O O . ILE B 1 380 ? -7.445 43.286 48.372 1.00 26.16 380 ILE B O 1
ATOM 6354 N N . VAL B 1 381 ? -7.583 44.972 49.894 1.00 23.74 381 VAL B N 1
ATOM 6355 C CA . VAL B 1 381 ? -8.204 45.964 48.973 1.00 23.80 381 VAL B CA 1
ATOM 6356 C C . VAL B 1 381 ? -7.245 46.166 47.795 1.00 24.75 381 VAL B C 1
ATOM 6357 O O . VAL B 1 381 ? -7.662 46.149 46.621 1.00 21.53 381 VAL B O 1
ATOM 6361 N N . TRP B 1 382 ? -5.960 46.334 48.115 1.00 22.70 382 TRP B N 1
ATOM 6362 C CA . TRP B 1 382 ? -4.909 46.534 47.092 1.00 22.25 382 TRP B CA 1
ATOM 6363 C C . TRP B 1 382 ? -4.765 45.283 46.244 1.00 22.27 382 TRP B C 1
ATOM 6364 O O . TRP B 1 382 ? -4.686 45.427 45.011 1.00 22.89 382 TRP B O 1
ATOM 6375 N N . LEU B 1 383 ? -4.694 44.110 46.887 1.00 22.18 383 LEU B N 1
ATOM 6376 C CA . LEU B 1 383 ? -4.486 42.829 46.183 1.00 24.76 383 LEU B CA 1
ATOM 6377 C C . LEU B 1 383 ? -5.608 42.606 45.178 1.00 28.46 383 LEU B C 1
ATOM 6378 O O . LEU B 1 383 ? -5.302 42.131 44.066 1.00 24.62 383 LEU B O 1
ATOM 6383 N N . GLN B 1 384 ? -6.860 42.910 45.538 1.00 27.45 384 GLN B N 1
ATOM 6384 C CA . GLN B 1 384 ? -7.969 42.610 44.608 1.00 27.44 384 GLN B CA 1
ATOM 6385 C C . GLN B 1 384 ? -7.848 43.536 43.387 1.00 27.87 384 GLN B C 1
ATOM 6386 O O . GLN B 1 384 ? -7.999 43.016 42.246 1.00 30.29 384 GLN B O 1
ATOM 6392 N N . GLN B 1 385 ? -7.473 44.803 43.566 1.00 27.90 385 GLN B N 1
ATOM 6393 C CA . GLN B 1 385 ? -7.251 45.714 42.414 1.00 29.25 385 GLN B CA 1
ATOM 6394 C C . GLN B 1 385 ? -6.086 45.194 41.558 1.00 30.40 385 GLN B C 1
ATOM 6395 O O . GLN B 1 385 ? -6.199 45.174 40.320 1.00 29.80 385 GLN B O 1
ATOM 6401 N N . GLU B 1 386 ? -4.989 44.785 42.183 1.00 27.26 386 GLU B N 1
ATOM 6402 C CA . GLU B 1 386 ? -3.783 44.348 41.432 1.00 29.51 386 GLU B CA 1
ATOM 6403 C C . GLU B 1 386 ? -4.064 43.031 40.706 1.00 28.39 386 GLU B C 1
ATOM 6404 O O . GLU B 1 386 ? -3.565 42.883 39.548 1.00 26.55 386 GLU B O 1
ATOM 6410 N N . MET B 1 387 ? -4.832 42.131 41.312 1.00 26.37 387 MET B N 1
ATOM 6411 C CA . MET B 1 387 ? -5.134 40.820 40.669 1.00 31.82 387 MET B CA 1
ATOM 6412 C C . MET B 1 387 ? -6.084 41.017 39.479 1.00 32.06 387 MET B C 1
ATOM 6413 O O . MET B 1 387 ? -5.920 40.260 38.496 1.00 33.62 387 MET B O 1
ATOM 6418 N N . ASP B 1 388 ? -7.045 41.949 39.565 1.00 36.51 388 ASP B N 1
ATOM 6419 C CA . ASP B 1 388 ? -7.888 42.349 38.403 1.00 40.99 388 ASP B CA 1
ATOM 6420 C C . ASP B 1 388 ? -6.961 42.794 37.250 1.00 36.24 388 ASP B C 1
ATOM 6421 O O . ASP B 1 388 ? -7.120 42.302 36.111 1.00 31.97 388 ASP B O 1
ATOM 6426 N N . ARG B 1 389 ? -6.022 43.689 37.535 1.00 33.09 389 ARG B N 1
ATOM 6427 C CA . ARG B 1 389 ? -5.081 44.211 36.518 1.00 35.96 389 ARG B CA 1
ATOM 6428 C C . ARG B 1 389 ? -4.200 43.075 35.982 1.00 33.12 389 ARG B C 1
ATOM 6429 O O . ARG B 1 389 ? -4.018 42.978 34.738 1.00 33.37 389 ARG B O 1
ATOM 6437 N N . PHE B 1 390 ? -3.693 42.216 36.859 1.00 28.69 390 PHE B N 1
ATOM 6438 C CA . PHE B 1 390 ? -2.886 41.036 36.470 1.00 30.92 390 PHE B CA 1
ATOM 6439 C C . PHE B 1 390 ? -3.661 40.168 35.465 1.00 33.03 390 PHE B C 1
ATOM 6440 O O . PHE B 1 390 ? -3.110 39.821 34.407 1.00 29.25 390 PHE B O 1
ATOM 6448 N N . ARG B 1 391 ? -4.902 39.800 35.784 1.00 31.10 391 ARG B N 1
ATOM 6449 C CA . ARG B 1 391 ? -5.688 38.882 34.927 1.00 34.78 391 ARG B CA 1
ATOM 6450 C C . ARG B 1 391 ? -5.877 39.519 33.558 1.00 32.95 391 ARG B C 1
ATOM 6451 O O . ARG B 1 391 ? -5.688 38.790 32.571 1.00 35.73 391 ARG B O 1
ATOM 6459 N N . GLN B 1 392 ? -6.200 40.816 33.513 1.00 33.70 392 GLN B N 1
ATOM 6460 C CA . GLN B 1 392 ? -6.425 41.562 32.245 1.00 35.75 392 GLN B CA 1
ATOM 6461 C C . GLN B 1 392 ? -5.119 41.645 31.436 1.00 35.92 392 GLN B C 1
ATOM 6462 O O . GLN B 1 392 ? -5.159 41.362 30.212 1.00 30.72 392 GLN B O 1
ATOM 6468 N N . THR B 1 393 ? -4.001 42.023 32.060 1.00 31.67 393 THR B N 1
ATOM 6469 C CA . THR B 1 393 ? -2.731 42.239 31.326 1.00 32.03 393 THR B CA 1
ATOM 6470 C C . THR B 1 393 ? -2.218 40.871 30.854 1.00 29.07 393 THR B C 1
ATOM 6471 O O . THR B 1 393 ? -1.765 40.804 29.691 1.00 30.18 393 THR B O 1
ATOM 6475 N N . GLU B 1 394 ? -2.359 39.811 31.658 1.00 29.74 394 GLU B N 1
ATOM 6476 C CA . GLU B 1 394 ? -1.972 38.429 31.260 1.00 30.51 394 GLU B CA 1
ATOM 6477 C C . GLU B 1 394 ? -2.779 37.978 30.036 1.00 36.17 394 GLU B C 1
ATOM 6478 O O . GLU B 1 394 ? -2.184 37.401 29.093 1.00 30.33 394 GLU B O 1
ATOM 6484 N N . ARG B 1 395 ? -4.097 38.204 30.048 1.00 36.05 395 ARG B N 1
ATOM 6485 C CA . ARG B 1 395 ? -4.987 37.834 28.916 1.00 34.89 395 ARG B CA 1
ATOM 6486 C C . ARG B 1 395 ? -4.549 38.596 27.658 1.00 32.16 395 ARG B C 1
ATOM 6487 O O . ARG B 1 395 ? -4.407 37.938 26.607 1.00 33.25 395 ARG B O 1
ATOM 6495 N N . GLN B 1 396 ? -4.395 39.919 27.744 1.00 29.45 396 GLN B N 1
ATOM 6496 C CA . GLN B 1 396 ? -3.996 40.777 26.595 1.00 34.52 396 GLN B CA 1
ATOM 6497 C C . GLN B 1 396 ? -2.625 40.321 26.038 1.00 37.26 396 GLN B C 1
ATOM 6498 O O . GLN B 1 396 ? -2.469 40.269 24.798 1.00 31.78 396 GLN B O 1
ATOM 6504 N N . TRP B 1 397 ? -1.669 39.977 26.900 1.00 34.32 397 TRP B N 1
ATOM 6505 C CA . TRP B 1 397 ? -0.344 39.397 26.526 1.00 38.08 397 TRP B CA 1
ATOM 6506 C C . TRP B 1 397 ? -0.536 38.144 25.667 1.00 39.77 397 TRP B C 1
ATOM 6507 O O . TRP B 1 397 ? 0.060 38.095 24.572 1.00 41.81 397 TRP B O 1
ATOM 6518 N N . LYS B 1 398 ? -1.296 37.161 26.156 1.00 35.82 398 LYS B N 1
ATOM 6519 C CA . LYS B 1 398 ? -1.565 35.894 25.442 1.00 40.82 398 LYS B CA 1
ATOM 6520 C C . LYS B 1 398 ? -2.223 36.210 24.091 1.00 44.24 398 LYS B C 1
ATOM 6521 O O . LYS B 1 398 ? -1.726 35.710 23.071 1.00 39.14 398 LYS B O 1
ATOM 6527 N N . GLU B 1 399 ? -3.249 37.064 24.070 1.00 40.97 399 GLU B N 1
ATOM 6528 C CA . GLU B 1 399 ? -3.939 37.481 22.823 1.00 40.70 399 GLU B CA 1
ATOM 6529 C C . GLU B 1 399 ? -2.909 38.036 21.830 1.00 43.14 399 GLU B C 1
ATOM 6530 O O . GLU B 1 399 ? -2.919 37.578 20.689 1.00 37.78 399 GLU B O 1
ATOM 6536 N N . ASP B 1 400 ? -2.096 39.016 22.237 1.00 36.12 400 ASP B N 1
ATOM 6537 C CA . ASP B 1 400 ? -1.105 39.685 21.352 1.00 42.42 400 ASP B CA 1
ATOM 6538 C C . ASP B 1 400 ? -0.050 38.687 20.846 1.00 41.19 400 ASP B C 1
ATOM 6539 O O . ASP B 1 400 ? 0.464 38.904 19.754 1.00 44.36 400 ASP B O 1
ATOM 6544 N N . ARG B 1 401 ? 0.235 37.619 21.585 1.00 40.53 401 ARG B N 1
ATOM 6545 C CA . ARG B 1 401 ? 1.296 36.622 21.262 1.00 44.46 401 ARG B CA 1
ATOM 6546 C C . ARG B 1 401 ? 0.707 35.497 20.401 1.00 46.22 401 ARG B C 1
ATOM 6547 O O . ARG B 1 401 ? 1.491 34.681 19.858 1.00 43.05 401 ARG B O 1
ATOM 6555 N N . ASP B 1 402 ? -0.624 35.423 20.282 1.00 47.63 402 ASP B N 1
ATOM 6556 C CA . ASP B 1 402 ? -1.337 34.262 19.692 1.00 48.47 402 ASP B CA 1
ATOM 6557 C C . ASP B 1 402 ? -0.843 34.037 18.258 1.00 44.60 402 ASP B C 1
ATOM 6558 O O . ASP B 1 402 ? -0.833 34.979 17.443 1.00 41.85 402 ASP B O 1
ATOM 6563 N N . GLY B 1 403 ? -0.386 32.837 17.949 1.00 48.17 403 GLY B N 1
ATOM 6564 C CA . GLY B 1 403 ? 0.107 32.525 16.590 1.00 50.70 403 GLY B CA 1
ATOM 6565 C C . GLY B 1 403 ? 1.336 33.308 16.154 1.00 51.15 403 GLY B C 1
ATOM 6566 O O . GLY B 1 403 ? 1.636 33.272 14.944 1.00 55.53 403 GLY B O 1
ATOM 6567 N N . LYS B 1 404 ? 2.104 33.906 17.064 1.00 46.84 404 LYS B N 1
ATOM 6568 C CA . LYS B 1 404 ? 3.461 34.383 16.705 1.00 42.85 404 LYS B CA 1
ATOM 6569 C C . LYS B 1 404 ? 4.458 33.225 16.805 1.00 36.47 404 LYS B C 1
ATOM 6570 O O . LYS B 1 404 ? 4.284 32.331 17.655 1.00 34.79 404 LYS B O 1
ATOM 6576 N N . SER B 1 405 ? 5.483 33.257 15.959 1.00 31.02 405 SER B N 1
ATOM 6577 C CA . SER B 1 405 ? 6.587 32.264 15.936 1.00 27.17 405 SER B CA 1
ATOM 6578 C C . SER B 1 405 ? 7.481 32.408 17.176 1.00 25.43 405 SER B C 1
ATOM 6579 O O . SER B 1 405 ? 7.767 33.549 17.588 1.00 28.23 405 SER B O 1
ATOM 6582 N N . HIS B 1 406 ? 7.937 31.282 17.721 1.00 24.25 406 HIS B N 1
ATOM 6583 C CA . HIS B 1 406 ? 8.988 31.189 18.757 1.00 24.37 406 HIS B CA 1
ATOM 6584 C C . HIS B 1 406 ? 10.377 31.116 18.110 1.00 25.19 406 HIS B C 1
ATOM 6585 O O . HIS B 1 406 ? 11.362 31.187 18.871 1.00 23.18 406 HIS B O 1
ATOM 6592 N N . LEU B 1 407 ? 10.460 30.957 16.786 1.00 24.45 407 LEU B N 1
ATOM 6593 C CA . LEU B 1 407 ? 11.716 30.590 16.086 1.00 26.46 407 LEU B CA 1
ATOM 6594 C C . LEU B 1 407 ? 12.283 31.765 15.283 1.00 25.54 407 LEU B C 1
ATOM 6595 O O . LEU B 1 407 ? 13.476 31.743 15.025 1.00 21.71 407 LEU B O 1
ATOM 6600 N N . ALA B 1 408 ? 11.432 32.680 14.826 1.00 24.87 408 ALA B N 1
ATOM 6601 C CA . ALA B 1 408 ? 11.838 33.752 13.904 1.00 26.83 408 ALA B CA 1
ATOM 6602 C C . ALA B 1 408 ? 11.036 35.006 14.248 1.00 25.08 408 ALA B C 1
ATOM 6603 O O . ALA B 1 408 ? 9.921 34.887 14.802 1.00 24.46 408 ALA B O 1
ATOM 6605 N N . VAL B 1 409 ? 11.587 36.167 13.917 1.00 23.78 409 VAL B N 1
ATOM 6606 C CA . VAL B 1 409 ? 10.974 37.479 14.252 1.00 25.46 409 VAL B CA 1
ATOM 6607 C C . VAL B 1 409 ? 9.824 37.771 13.279 1.00 28.78 409 VAL B C 1
ATOM 6608 O O . VAL B 1 409 ? 9.825 37.278 12.124 1.00 27.44 409 VAL B O 1
ATOM 6612 N N . GLU B 1 410 ? 8.906 38.610 13.724 1.00 28.10 410 GLU B N 1
ATOM 6613 C CA . GLU B 1 410 ? 7.722 39.015 12.925 1.00 30.75 410 GLU B CA 1
ATOM 6614 C C . GLU B 1 410 ? 8.131 39.932 11.767 1.00 29.77 410 GLU B C 1
ATOM 6615 O O . GLU B 1 410 ? 9.245 40.520 11.784 1.00 28.91 410 GLU B O 1
ATOM 6621 N N . GLU B 1 411 ? 7.236 40.061 10.795 1.00 32.22 411 GLU B N 1
ATOM 6622 C CA . GLU B 1 411 ? 7.446 40.757 9.494 1.00 31.54 411 GLU B CA 1
ATOM 6623 C C . GLU B 1 411 ? 7.839 42.221 9.730 1.00 26.66 411 GLU B C 1
ATOM 6624 O O . GLU B 1 411 ? 8.641 42.755 8.956 1.00 30.05 411 GLU B O 1
ATOM 6630 N N . ASN B 1 412 ? 7.340 42.863 10.775 1.00 29.02 412 ASN B N 1
ATOM 6631 C CA . ASN B 1 412 ? 7.583 44.314 10.985 1.00 26.90 412 ASN B CA 1
ATOM 6632 C C . ASN B 1 412 ? 9.100 44.580 11.034 1.00 26.87 412 ASN B C 1
ATOM 6633 O O . ASN B 1 412 ? 9.548 45.679 10.615 1.00 27.23 412 ASN B O 1
ATOM 6638 N N . TRP B 1 413 ? 9.894 43.620 11.501 1.00 23.77 413 TRP B N 1
ATOM 6639 C CA . TRP B 1 413 ? 11.361 43.805 11.617 1.00 23.29 413 TRP B CA 1
ATOM 6640 C C . TRP B 1 413 ? 11.959 44.165 10.258 1.00 24.49 413 TRP B C 1
ATOM 6641 O O . TRP B 1 413 ? 12.889 45.024 10.223 1.00 23.70 413 TRP B O 1
ATOM 6652 N N . TYR B 1 414 ? 11.500 43.486 9.198 1.00 24.18 414 TYR B N 1
ATOM 6653 C CA . TYR B 1 414 ? 12.045 43.668 7.827 1.00 27.89 414 TYR B CA 1
ATOM 6654 C C . TYR B 1 414 ? 11.577 45.017 7.255 1.00 28.12 414 TYR B C 1
ATOM 6655 O O . TYR B 1 414 ? 12.239 45.511 6.349 1.00 29.16 414 TYR B O 1
ATOM 6664 N N . LYS B 1 415 ? 10.492 45.588 7.769 1.00 29.34 415 LYS B N 1
ATOM 6665 C CA . LYS B 1 415 ? 10.043 46.956 7.403 1.00 33.00 415 LYS B CA 1
ATOM 6666 C C . LYS B 1 415 ? 10.908 48.025 8.086 1.00 34.58 415 LYS B C 1
ATOM 6667 O O . LYS B 1 415 ? 11.135 49.051 7.458 1.00 32.77 415 LYS B O 1
ATOM 6673 N N . VAL B 1 416 ? 11.381 47.827 9.324 1.00 30.29 416 VAL B N 1
ATOM 6674 C CA . VAL B 1 416 ? 12.031 48.947 10.064 1.00 29.67 416 VAL B CA 1
ATOM 6675 C C . VAL B 1 416 ? 13.543 48.878 9.866 1.00 29.71 416 VAL B C 1
ATOM 6676 O O . VAL B 1 416 ? 14.178 49.941 9.867 1.00 29.03 416 VAL B O 1
ATOM 6680 N N . LEU B 1 417 ? 14.113 47.686 9.706 1.00 25.86 417 LEU B N 1
ATOM 6681 C CA . LEU B 1 417 ? 15.585 47.495 9.687 1.00 30.59 417 LEU B CA 1
ATOM 6682 C C . LEU B 1 417 ? 16.015 47.286 8.226 1.00 34.62 417 LEU B C 1
ATOM 6683 O O . LEU B 1 417 ? 15.622 46.249 7.639 1.00 33.93 417 LEU B O 1
ATOM 6688 N N . LYS B 1 418 ? 16.686 48.269 7.613 1.00 33.98 418 LYS B N 1
ATOM 6689 C CA . LYS B 1 418 ? 16.965 48.199 6.151 1.00 36.42 418 LYS B CA 1
ATOM 6690 C C . LYS B 1 418 ? 18.043 47.143 5.888 1.00 37.91 418 LYS B C 1
ATOM 6691 O O . LYS B 1 418 ? 18.900 46.867 6.745 1.00 29.84 418 LYS B O 1
ATOM 6697 N N . PRO B 1 419 ? 17.994 46.498 4.700 1.00 35.87 419 PRO B N 1
ATOM 6698 C CA . PRO B 1 419 ? 19.005 45.530 4.308 1.00 39.76 419 PRO B CA 1
ATOM 6699 C C . PRO B 1 419 ? 20.325 46.203 3.934 1.00 45.16 419 PRO B C 1
ATOM 6700 O O . PRO B 1 419 ? 20.359 47.415 3.859 1.00 43.72 419 PRO B O 1
ATOM 6704 N N . ILE B 1 420 ? 21.340 45.392 3.640 1.00 51.12 420 ILE B N 1
ATOM 6705 C CA . ILE B 1 420 ? 22.628 45.845 3.036 1.00 57.80 420 ILE B CA 1
ATOM 6706 C C . ILE B 1 420 ? 22.764 45.221 1.644 1.00 62.57 420 ILE B C 1
ATOM 6707 O O . ILE B 1 420 ? 22.597 45.943 0.677 1.00 62.00 420 ILE B O 1
ATOM 6712 N N . THR C 1 3 ? 3.069 100.516 12.416 1.00 55.81 3 THR C N 1
ATOM 6713 C CA . THR C 1 3 ? 2.329 99.219 12.564 1.00 51.91 3 THR C CA 1
ATOM 6714 C C . THR C 1 3 ? 0.828 99.528 12.424 1.00 53.02 3 THR C C 1
ATOM 6715 O O . THR C 1 3 ? 0.464 100.727 12.520 1.00 49.50 3 THR C O 1
ATOM 6719 N N . GLU C 1 4 ? -0.010 98.522 12.140 1.00 58.56 4 GLU C N 1
ATOM 6720 C CA . GLU C 1 4 ? -1.485 98.724 12.002 1.00 66.83 4 GLU C CA 1
ATOM 6721 C C . GLU C 1 4 ? -2.023 99.357 13.303 1.00 63.24 4 GLU C C 1
ATOM 6722 O O . GLU C 1 4 ? -2.773 100.340 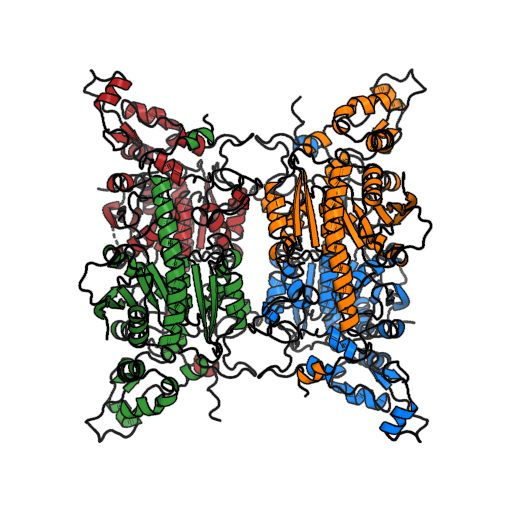13.215 1.00 69.37 4 GLU C O 1
ATOM 6728 N N . LYS C 1 5 ? -1.622 98.850 14.476 1.00 61.05 5 LYS C N 1
ATOM 6729 C CA . LYS C 1 5 ? -2.347 99.090 15.752 1.00 55.04 5 LYS C CA 1
ATOM 6730 C C . LYS C 1 5 ? -1.499 99.861 16.788 1.00 47.07 5 LYS C C 1
ATOM 6731 O O . LYS C 1 5 ? -2.066 100.251 17.820 1.00 38.77 5 LYS C O 1
ATOM 6737 N N . PHE C 1 6 ? -0.202 100.106 16.547 1.00 38.65 6 PHE C N 1
ATOM 6738 C CA . PHE C 1 6 ? 0.772 100.569 17.575 1.00 32.45 6 PHE C CA 1
ATOM 6739 C C . PHE C 1 6 ? 1.519 101.834 17.152 1.00 31.39 6 PHE C C 1
ATOM 6740 O O . PHE C 1 6 ? 1.810 101.988 15.970 1.00 36.61 6 PHE C O 1
ATOM 6748 N N . THR C 1 7 ? 1.829 102.683 18.130 1.00 30.14 7 THR C N 1
ATOM 6749 C CA . THR C 1 7 ? 2.949 103.655 18.149 1.00 32.22 7 THR C CA 1
ATOM 6750 C C . THR C 1 7 ? 4.259 102.887 18.358 1.00 32.27 7 THR C C 1
ATOM 6751 O O . THR C 1 7 ? 4.293 102.020 19.259 1.00 30.60 7 THR C O 1
ATOM 6755 N N . ILE C 1 8 ? 5.301 103.252 17.630 1.00 28.71 8 ILE C N 1
ATOM 6756 C CA . ILE C 1 8 ? 6.655 102.653 17.741 1.00 27.96 8 ILE C CA 1
ATOM 6757 C C . ILE C 1 8 ? 7.603 103.695 18.317 1.00 27.69 8 ILE C C 1
ATOM 6758 O O . ILE C 1 8 ? 7.660 104.794 17.770 1.00 22.25 8 ILE C O 1
ATOM 6763 N N . THR C 1 9 ? 8.283 103.364 19.412 1.00 23.44 9 THR C N 1
ATOM 6764 C CA . THR C 1 9 ? 9.395 104.167 19.965 1.00 23.65 9 THR C CA 1
ATOM 6765 C C . THR C 1 9 ? 10.671 103.334 19.863 1.00 25.08 9 THR C C 1
ATOM 6766 O O . THR C 1 9 ? 10.646 102.155 20.309 1.00 21.75 9 THR C O 1
ATOM 6770 N N . GLU C 1 10 ? 11.736 103.898 19.287 1.00 24.45 10 GLU C N 1
ATOM 6771 C CA . GLU C 1 10 ? 13.046 103.222 19.154 1.00 23.21 10 GLU C CA 1
ATOM 6772 C C . GLU C 1 10 ? 13.926 103.638 20.321 1.00 21.56 10 GLU C C 1
ATOM 6773 O O . GLU C 1 10 ? 13.854 104.796 20.717 1.00 21.65 10 GLU C O 1
ATOM 6779 N N . HIS C 1 11 ? 14.759 102.728 20.815 1.00 20.94 11 HIS C N 1
ATOM 6780 C CA . HIS C 1 11 ? 15.718 103.000 21.896 1.00 18.75 11 HIS C CA 1
ATOM 6781 C C . HIS C 1 11 ? 17.023 102.301 21.564 1.00 21.30 11 HIS C C 1
ATOM 6782 O O . HIS C 1 11 ? 17.005 101.229 20.907 1.00 20.30 11 HIS C O 1
ATOM 6789 N N . LEU C 1 12 ? 18.118 102.856 22.074 1.00 22.09 12 LEU C N 1
ATOM 6790 C CA . LEU C 1 12 ? 19.441 102.204 22.006 1.00 25.81 12 LEU C CA 1
ATOM 6791 C C . LEU C 1 12 ? 19.934 102.158 23.451 1.00 25.78 12 LEU C C 1
ATOM 6792 O O . LEU C 1 12 ? 20.109 103.224 24.007 1.00 26.02 12 LEU C O 1
ATOM 6797 N N . VAL C 1 13 ? 20.002 100.967 24.062 1.00 25.75 13 VAL C N 1
ATOM 6798 C CA . VAL C 1 13 ? 20.294 100.820 25.519 1.00 27.65 13 VAL C CA 1
ATOM 6799 C C . VAL C 1 13 ? 21.559 99.995 25.683 1.00 24.23 13 VAL C C 1
ATOM 6800 O O . VAL C 1 13 ? 21.793 99.018 24.972 1.00 22.06 13 VAL C O 1
ATOM 6804 N N . PRO C 1 14 ? 22.437 100.390 26.618 1.00 24.96 14 PRO C N 1
ATOM 6805 C CA . PRO C 1 14 ? 23.664 99.625 26.869 1.00 22.62 14 PRO C CA 1
ATOM 6806 C C . PRO C 1 14 ? 23.322 98.230 27.404 1.00 22.21 14 PRO C C 1
ATOM 6807 O O . PRO C 1 14 ? 22.483 98.099 28.267 1.00 20.50 14 PRO C O 1
ATOM 6811 N N . GLY C 1 15 ? 24.024 97.218 26.917 1.00 23.45 15 GLY C N 1
ATOM 6812 C CA . GLY C 1 15 ? 23.910 95.842 27.419 1.00 24.19 15 GLY C CA 1
ATOM 6813 C C . GLY C 1 15 ? 24.903 95.546 28.541 1.00 22.53 15 GLY C C 1
ATOM 6814 O O . GLY C 1 15 ? 25.573 96.454 29.044 1.00 20.16 15 GLY C O 1
ATOM 6815 N N . SER C 1 16 ? 24.958 94.270 28.893 1.00 21.35 16 SER C N 1
ATOM 6816 C CA . SER C 1 16 ? 25.629 93.700 30.062 1.00 20.14 16 SER C CA 1
ATOM 6817 C C . SER C 1 16 ? 27.158 93.866 29.923 1.00 19.29 16 SER C C 1
ATOM 6818 O O . SER C 1 16 ? 27.755 93.524 28.877 1.00 17.58 16 SER C O 1
ATOM 6821 N N . HIS C 1 17 ? 27.765 94.375 30.974 1.00 17.93 17 HIS C N 1
ATOM 6822 C CA . HIS C 1 17 ? 29.230 94.562 31.134 1.00 17.36 17 HIS C CA 1
ATOM 6823 C C . HIS C 1 17 ? 29.893 93.193 31.330 1.00 18.12 17 HIS C C 1
ATOM 6824 O O . HIS C 1 17 ? 29.504 92.431 32.279 1.00 17.36 17 HIS C O 1
ATOM 6831 N N . ILE C 1 18 ? 30.876 92.916 30.475 1.00 19.54 18 ILE C N 1
ATOM 6832 C CA . ILE C 1 18 ? 31.682 91.665 30.412 1.00 18.72 18 ILE C CA 1
ATOM 6833 C C . ILE C 1 18 ? 30.818 90.579 29.781 1.00 19.63 18 ILE C C 1
ATOM 6834 O O . ILE C 1 18 ? 29.760 90.185 30.363 1.00 18.79 18 ILE C O 1
ATOM 6839 N N . ARG C 1 19 ? 31.209 90.181 28.569 1.00 17.71 19 ARG C N 1
ATOM 6840 C CA . ARG C 1 19 ? 30.463 89.195 27.785 1.00 17.48 19 ARG C CA 1
ATOM 6841 C C . ARG C 1 19 ? 30.892 87.808 28.274 1.00 17.57 19 ARG C C 1
ATOM 6842 O O . ARG C 1 19 ? 32.053 87.631 28.740 1.00 17.66 19 ARG C O 1
ATOM 6850 N N . GLU C 1 20 ? 30.010 86.828 28.115 1.00 18.02 20 GLU C N 1
ATOM 6851 C CA . GLU C 1 20 ? 30.266 85.433 28.555 1.00 18.64 20 GLU C CA 1
ATOM 6852 C C . GLU C 1 20 ? 31.505 84.857 27.866 1.00 18.08 20 GLU C C 1
ATOM 6853 O O . GLU C 1 20 ? 32.230 84.103 28.539 1.00 20.41 20 GLU C O 1
ATOM 6859 N N . TYR C 1 21 ? 31.724 85.147 26.583 1.00 18.04 21 TYR C N 1
ATOM 6860 C CA . TYR C 1 21 ? 32.928 84.695 25.851 1.00 19.98 21 TYR C CA 1
ATOM 6861 C C . TYR C 1 21 ? 33.777 85.920 25.556 1.00 19.33 21 TYR C C 1
ATOM 6862 O O . TYR C 1 21 ? 33.280 86.909 25.025 1.00 18.70 21 TYR C O 1
ATOM 6871 N N . PRO C 1 22 ? 35.090 85.869 25.867 1.00 17.28 22 PRO C N 1
ATOM 6872 C CA . PRO C 1 22 ? 35.953 87.026 25.689 1.00 17.44 22 PRO C CA 1
ATOM 6873 C C . PRO C 1 22 ? 36.084 87.441 24.215 1.00 17.70 22 PRO C C 1
ATOM 6874 O O . PRO C 1 22 ? 36.215 88.633 23.980 1.00 20.25 22 PRO C O 1
ATOM 6878 N N . GLY C 1 23 ? 35.967 86.500 23.272 1.00 18.98 23 GLY C N 1
ATOM 6879 C CA . GLY C 1 23 ? 36.130 86.809 21.837 1.00 19.81 23 GLY C CA 1
ATOM 6880 C C . GLY C 1 23 ? 34.839 87.320 21.201 1.00 18.81 23 GLY C C 1
ATOM 6881 O O . GLY C 1 23 ? 34.792 87.437 19.951 1.00 21.73 23 GLY C O 1
ATOM 6882 N N . SER C 1 24 ? 33.819 87.644 21.994 1.00 18.05 24 SER C N 1
ATOM 6883 C CA . SER C 1 24 ? 32.535 88.107 21.404 1.00 21.03 24 SER C CA 1
ATOM 6884 C C . SER C 1 24 ? 32.653 89.604 21.020 1.00 22.75 24 SER C C 1
ATOM 6885 O O . SER C 1 24 ? 31.813 90.094 20.243 1.00 21.18 24 SER C O 1
ATOM 6888 N N . THR C 1 25 ? 33.696 90.297 21.483 1.00 20.39 25 THR C N 1
ATOM 6889 C CA . THR C 1 25 ? 33.921 91.731 21.180 1.00 19.69 25 THR C CA 1
ATOM 6890 C C . THR C 1 25 ? 35.410 91.963 20.943 1.00 20.67 25 THR C C 1
ATOM 6891 O O . THR C 1 25 ? 36.226 91.076 21.295 1.00 18.31 25 THR C O 1
ATOM 6895 N N . VAL C 1 26 ? 35.747 93.123 20.373 1.00 21.34 26 VAL C N 1
ATOM 6896 C CA . VAL C 1 26 ? 37.167 93.487 20.106 1.00 21.07 26 VAL C CA 1
ATOM 6897 C C . VAL C 1 26 ? 37.899 93.653 21.441 1.00 23.11 26 VAL C C 1
ATOM 6898 O O . VAL C 1 26 ? 39.020 93.122 21.577 1.00 20.94 26 VAL C O 1
ATOM 6902 N N . ASN C 1 27 ? 37.297 94.356 22.397 1.00 22.13 27 ASN C N 1
ATOM 6903 C CA . ASN C 1 27 ? 37.888 94.602 23.743 1.00 23.20 27 ASN C CA 1
ATOM 6904 C C . ASN C 1 27 ? 36.896 94.088 24.785 1.00 21.77 27 ASN C C 1
ATOM 6905 O O . ASN C 1 27 ? 35.690 94.284 24.615 1.00 19.71 27 ASN C O 1
ATOM 6910 N N . GLN C 1 28 ? 37.391 93.440 25.834 1.00 22.34 28 GLN C N 1
ATOM 6911 C CA . GLN C 1 28 ? 36.497 92.726 26.797 1.00 22.54 28 GLN C CA 1
ATOM 6912 C C . GLN C 1 28 ? 35.580 93.702 27.562 1.00 22.36 28 GLN C C 1
ATOM 6913 O O . GLN C 1 28 ? 34.468 93.281 27.923 1.00 22.35 28 GLN C O 1
ATOM 6919 N N . GLU C 1 29 ? 35.947 94.977 27.691 1.00 19.95 29 GLU C N 1
ATOM 6920 C CA . GLU C 1 29 ? 35.114 95.993 28.389 1.00 24.06 29 GLU C CA 1
ATOM 6921 C C . GLU C 1 29 ? 34.200 96.758 27.421 1.00 20.90 29 GLU C C 1
ATOM 6922 O O . GLU C 1 29 ? 33.492 97.650 27.876 1.00 21.98 29 GLU C O 1
ATOM 6928 N N . ASP C 1 30 ? 34.157 96.402 26.142 1.00 20.50 30 ASP C N 1
ATOM 6929 C CA . ASP C 1 30 ? 33.327 97.123 25.151 1.00 21.71 30 ASP C CA 1
ATOM 6930 C C . ASP C 1 30 ? 31.887 97.178 25.661 1.00 22.37 30 ASP C C 1
ATOM 6931 O O . ASP C 1 30 ? 31.357 96.167 26.217 1.00 22.03 30 ASP C O 1
ATOM 6936 N N . VAL C 1 31 ? 31.243 98.310 25.418 1.00 22.14 31 VAL C N 1
ATOM 6937 C CA . VAL C 1 31 ? 29.819 98.530 25.751 1.00 23.61 31 VAL C CA 1
ATOM 6938 C C . VAL C 1 31 ? 29.011 98.239 24.484 1.00 25.13 31 VAL C C 1
ATOM 6939 O O . VAL C 1 31 ? 28.995 99.094 23.588 1.00 24.71 31 VAL C O 1
ATOM 6943 N N . LEU C 1 32 ? 28.398 97.065 24.396 1.00 20.63 32 LEU C N 1
ATOM 6944 C CA . LEU C 1 32 ? 27.459 96.766 23.294 1.00 22.46 32 LEU C CA 1
ATOM 6945 C C . LEU C 1 32 ? 26.127 97.430 23.626 1.00 23.29 32 LEU C C 1
ATOM 6946 O O . LEU C 1 32 ? 25.761 97.534 24.824 1.00 23.58 32 LEU C O 1
ATOM 6951 N N . LYS C 1 33 ? 25.422 97.877 22.596 1.00 22.07 33 LYS C N 1
ATOM 6952 C CA . LYS C 1 33 ? 24.063 98.433 22.765 1.00 24.03 33 LYS C CA 1
ATOM 6953 C C . LYS C 1 33 ? 23.071 97.511 22.085 1.00 22.65 33 LYS C C 1
ATOM 6954 O O . LYS C 1 33 ? 23.417 96.838 21.086 1.00 24.64 33 LYS C O 1
ATOM 6960 N N . ILE C 1 34 ? 21.844 97.515 22.590 1.00 20.40 34 ILE C N 1
ATOM 6961 C CA . ILE C 1 34 ? 20.738 96.787 21.924 1.00 22.19 34 ILE C CA 1
ATOM 6962 C C . ILE C 1 34 ? 19.722 97.809 21.415 1.00 19.91 34 ILE C C 1
ATOM 6963 O O . ILE C 1 34 ? 19.406 98.774 22.129 1.00 19.37 34 ILE C O 1
ATOM 6968 N N . HIS C 1 35 ? 19.335 97.618 20.156 1.00 18.02 35 HIS C N 1
ATOM 6969 C CA . HIS C 1 35 ? 18.315 98.430 19.476 1.00 19.12 35 HIS C CA 1
ATOM 6970 C C . HIS C 1 35 ? 16.978 97.778 19.815 1.00 18.38 35 HIS C C 1
ATOM 6971 O O . HIS C 1 35 ? 16.790 96.588 19.534 1.00 18.28 35 HIS C O 1
ATOM 6978 N N . VAL C 1 36 ? 16.098 98.552 20.428 1.00 19.08 36 VAL C N 1
ATOM 6979 C CA . VAL C 1 36 ? 14.805 98.081 20.957 1.00 19.10 36 VAL C CA 1
ATOM 6980 C C . VAL C 1 36 ? 13.706 98.841 20.229 1.00 18.53 36 VAL C C 1
ATOM 6981 O O . VAL C 1 36 ? 13.821 100.090 20.088 1.00 21.28 36 VAL C O 1
ATOM 6985 N N . LYS C 1 37 ? 12.654 98.147 19.868 1.00 18.36 37 LYS C N 1
ATOM 6986 C CA . LYS C 1 37 ? 11.391 98.812 19.493 1.00 17.74 37 LYS C CA 1
ATOM 6987 C C . LYS C 1 37 ? 10.360 98.508 20.568 1.00 20.16 37 LYS C C 1
ATOM 6988 O O . LYS C 1 37 ? 10.199 97.318 20.978 1.00 17.57 37 LYS C O 1
ATOM 6994 N N . GLN C 1 38 ? 9.713 99.578 21.022 1.00 20.47 38 GLN C N 1
ATOM 6995 C CA . GLN C 1 38 ? 8.612 99.567 22.003 1.00 21.41 38 GLN C CA 1
ATOM 6996 C C . GLN C 1 38 ? 7.325 99.846 21.227 1.00 22.44 38 GLN C C 1
ATOM 6997 O O . GLN C 1 38 ? 7.241 100.917 20.530 1.00 23.74 38 GLN C O 1
ATOM 7003 N N . TYR C 1 39 ? 6.375 98.932 21.308 1.00 23.20 39 TYR C N 1
ATOM 7004 C CA . TYR C 1 39 ? 5.098 98.980 20.546 1.00 23.60 39 TYR C CA 1
ATOM 7005 C C . TYR C 1 39 ? 3.978 99.262 21.546 1.00 23.44 39 TYR C C 1
ATOM 7006 O O . TYR C 1 39 ? 3.680 98.384 22.403 1.00 22.85 39 TYR C O 1
ATOM 7015 N N . THR C 1 40 ? 3.421 100.473 21.501 1.00 20.76 40 THR C N 1
ATOM 7016 C CA . THR C 1 40 ? 2.367 100.906 22.445 1.00 24.46 40 THR C CA 1
ATOM 7017 C C . THR C 1 40 ? 1.051 100.964 21.682 1.00 24.94 40 THR C C 1
ATOM 7018 O O . THR C 1 40 ? 0.965 101.675 20.697 1.00 26.13 40 THR C O 1
ATOM 7022 N N . PRO C 1 41 ? 0.016 100.201 22.073 1.00 27.17 41 PRO C N 1
ATOM 7023 C CA . PRO C 1 41 ? -1.265 100.274 21.382 1.00 27.52 41 PRO C CA 1
ATOM 7024 C C . PRO C 1 41 ? -1.794 101.711 21.296 1.00 30.83 41 PRO C C 1
ATOM 7025 O O . PRO C 1 41 ? -1.757 102.378 22.284 1.00 30.04 41 PRO C O 1
ATOM 7029 N N . LYS C 1 42 ? -2.239 102.134 20.113 1.00 36.06 42 LYS C N 1
ATOM 7030 C CA . LYS C 1 42 ? -3.059 103.364 19.959 1.00 43.19 42 LYS C CA 1
ATOM 7031 C C . LYS C 1 42 ? -4.351 103.129 20.755 1.00 42.64 42 LYS C C 1
ATOM 7032 O O . LYS C 1 42 ? -5.017 102.135 20.493 1.00 45.93 42 LYS C O 1
ATOM 7038 N N . ARG C 1 43 ? -4.659 103.975 21.732 1.00 43.53 43 ARG C N 1
ATOM 7039 C CA . ARG C 1 43 ? -5.780 103.750 22.674 1.00 46.95 43 ARG C CA 1
ATOM 7040 C C . ARG C 1 43 ? -6.404 105.090 23.082 1.00 51.18 43 ARG C C 1
ATOM 7041 O O . ARG C 1 43 ? -5.644 106.033 23.404 1.00 47.88 43 ARG C O 1
ATOM 7049 N N . GLU C 1 44 ? -7.738 105.166 23.094 1.00 54.08 44 GLU C N 1
ATOM 7050 C CA . GLU C 1 44 ? -8.494 106.364 23.549 1.00 63.93 44 GLU C CA 1
ATOM 7051 C C . GLU C 1 44 ? -8.435 106.408 25.082 1.00 64.51 44 GLU C C 1
ATOM 7052 O O . GLU C 1 44 ? -7.868 107.386 25.639 1.00 64.86 44 GLU C O 1
ATOM 7058 N N . GLY C 1 45 ? -8.946 105.368 25.748 1.00 61.97 45 GLY C N 1
ATOM 7059 C CA . GLY C 1 45 ? -9.050 105.336 27.221 1.00 64.70 45 GLY C CA 1
ATOM 7060 C C . GLY C 1 45 ? -7.677 105.283 27.888 1.00 63.88 45 GLY C C 1
ATOM 7061 O O . GLY C 1 45 ? -6.662 105.092 27.225 1.00 68.67 45 GLY C O 1
ATOM 7062 N N . PRO C 1 46 ? -7.598 105.418 29.227 1.00 62.80 46 PRO C N 1
ATOM 7063 C CA . PRO C 1 46 ? -6.368 105.102 29.949 1.00 58.94 46 PRO C CA 1
ATOM 7064 C C . PRO C 1 46 ? -6.053 103.599 29.850 1.00 49.94 46 PRO C C 1
ATOM 7065 O O . PRO C 1 46 ? -6.933 102.802 29.525 1.00 44.47 46 PRO C O 1
ATOM 7069 N N . VAL C 1 47 ? -4.812 103.237 30.154 1.00 45.81 47 VAL C N 1
ATOM 7070 C CA . VAL C 1 47 ? -4.311 101.836 30.073 1.00 42.47 47 VAL C CA 1
ATOM 7071 C C . VAL C 1 47 ? -4.878 101.049 31.251 1.00 37.46 47 VAL C C 1
ATOM 7072 O O . VAL C 1 47 ? -4.606 101.373 32.409 1.00 38.26 47 VAL C O 1
ATOM 7076 N N . PRO C 1 48 ? -5.672 99.986 31.005 1.00 37.47 48 PRO C N 1
ATOM 7077 C CA . PRO C 1 48 ? -6.215 99.199 32.106 1.00 37.71 48 PRO C CA 1
ATOM 7078 C C . PRO C 1 48 ? -5.136 98.679 33.070 1.00 41.01 48 PRO C C 1
ATOM 7079 O O . PRO C 1 48 ? -3.995 98.440 32.645 1.00 38.83 48 PRO C O 1
ATOM 7083 N N . ASP C 1 49 ? -5.526 98.547 34.346 1.00 42.15 49 ASP C N 1
ATOM 7084 C CA . ASP C 1 49 ? -4.752 97.852 35.390 1.00 44.88 49 ASP C CA 1
ATOM 7085 C C . ASP C 1 49 ? -4.514 96.451 34.850 1.00 40.62 49 ASP C C 1
ATOM 7086 O O . ASP C 1 49 ? -5.386 95.953 34.107 1.00 40.92 49 ASP C O 1
ATOM 7091 N N . ASP C 1 50 ? -3.339 95.896 35.108 1.00 33.23 50 ASP C N 1
ATOM 7092 C CA . ASP C 1 50 ? -3.004 94.483 34.795 1.00 34.62 50 ASP C CA 1
ATOM 7093 C C . ASP C 1 50 ? -2.739 94.341 33.297 1.00 24.81 50 ASP C C 1
ATOM 7094 O O . ASP C 1 50 ? -2.553 93.216 32.884 1.00 23.02 50 ASP C O 1
ATOM 7099 N N . ALA C 1 51 ? -2.665 95.430 32.529 1.00 23.30 51 ALA C N 1
ATOM 7100 C CA . ALA C 1 51 ? -2.224 95.341 31.125 1.00 22.66 51 ALA C CA 1
ATOM 7101 C C . ALA C 1 51 ? -0.800 94.746 31.091 1.00 23.86 51 ALA C C 1
ATOM 7102 O O . ALA C 1 51 ? 0.023 95.090 31.965 1.00 20.47 51 ALA C O 1
ATOM 7104 N N . ILE C 1 52 ? -0.530 93.887 30.105 1.00 22.04 52 ILE C N 1
ATOM 7105 C CA . ILE C 1 52 ? 0.696 93.049 30.057 1.00 22.01 52 ILE C CA 1
ATOM 7106 C C . ILE C 1 52 ? 1.821 93.833 29.383 1.00 20.29 52 ILE C C 1
ATOM 7107 O O . ILE C 1 52 ? 1.606 94.399 28.297 1.00 21.68 52 ILE C O 1
ATOM 7112 N N . THR C 1 53 ? 3.005 93.780 29.972 1.00 19.50 53 THR C N 1
ATOM 7113 C CA . THR C 1 53 ? 4.283 94.135 29.314 1.00 20.23 53 THR C CA 1
ATOM 7114 C C . THR C 1 53 ? 4.881 92.866 28.701 1.00 21.10 53 THR C C 1
ATOM 7115 O O . THR C 1 53 ? 5.181 91.926 29.449 1.00 21.24 53 THR C O 1
ATOM 7119 N N . PHE C 1 54 ? 5.009 92.817 27.379 1.00 20.45 54 PHE C N 1
ATOM 7120 C CA . PHE C 1 54 ? 5.607 91.660 26.685 1.00 20.19 54 PHE C CA 1
ATOM 7121 C C . PHE C 1 54 ? 7.076 91.994 26.395 1.00 18.60 54 PHE C C 1
ATOM 7122 O O . PHE C 1 54 ? 7.363 93.084 25.880 1.00 16.82 54 PHE C O 1
ATOM 7130 N N . ILE C 1 55 ? 7.956 91.052 26.725 1.00 17.40 55 ILE C N 1
ATOM 7131 C CA . ILE C 1 55 ? 9.413 91.085 26.412 1.00 15.99 55 ILE C CA 1
ATOM 7132 C C . ILE C 1 55 ? 9.629 89.970 25.404 1.00 16.91 55 ILE C C 1
ATOM 7133 O O . ILE C 1 55 ? 9.407 88.808 25.763 1.00 19.17 55 ILE C O 1
ATOM 7138 N N . ALA C 1 56 ? 10.006 90.307 24.184 1.00 16.79 56 ALA C N 1
ATOM 7139 C CA . ALA C 1 56 ? 10.072 89.353 23.047 1.00 18.57 56 ALA C CA 1
ATOM 7140 C C . ALA C 1 56 ? 11.513 89.255 22.524 1.00 18.74 56 ALA C C 1
ATOM 7141 O O . ALA C 1 56 ? 12.252 90.255 22.533 1.00 17.43 56 ALA C O 1
ATOM 7143 N N . THR C 1 57 ? 11.887 88.059 22.085 1.00 17.36 57 THR C N 1
ATOM 7144 C CA . THR C 1 57 ? 13.211 87.744 21.503 1.00 19.08 57 THR C CA 1
ATOM 7145 C C . THR C 1 57 ? 13.036 86.978 20.203 1.00 18.41 57 THR C C 1
ATOM 7146 O O . THR C 1 57 ? 12.130 86.139 20.109 1.00 19.03 57 THR C O 1
ATOM 7150 N N . HIS C 1 58 ? 13.908 87.254 19.237 1.00 19.07 58 HIS C N 1
ATOM 7151 C CA . HIS C 1 58 ? 13.794 86.775 17.837 1.00 18.76 58 HIS C CA 1
ATOM 7152 C C . HIS C 1 58 ? 14.680 85.546 17.628 1.00 19.66 58 HIS C C 1
ATOM 7153 O O . HIS C 1 58 ? 15.487 85.216 18.497 1.00 18.82 58 HIS C O 1
ATOM 7160 N N . GLY C 1 59 ? 14.559 84.926 16.455 1.00 20.59 59 GLY C N 1
ATOM 7161 C CA . GLY C 1 59 ? 15.438 83.836 16.022 1.00 19.62 59 GLY C CA 1
ATOM 7162 C C . GLY C 1 59 ? 16.708 84.389 15.391 1.00 19.25 59 GLY C C 1
ATOM 7163 O O . GLY C 1 59 ? 16.780 85.616 15.086 1.00 18.58 59 GLY C O 1
ATOM 7164 N N . VAL C 1 60 ? 17.688 83.530 15.194 1.00 18.74 60 VAL C N 1
ATOM 7165 C CA . VAL C 1 60 ? 19.025 83.930 14.673 1.00 19.20 60 VAL C CA 1
ATOM 7166 C C . VAL C 1 60 ? 18.833 84.646 13.330 1.00 19.95 60 VAL C C 1
ATOM 7167 O O . VAL C 1 60 ? 18.139 84.103 12.438 1.00 20.56 60 VAL C O 1
ATOM 7171 N N . GLY C 1 61 ? 19.325 85.878 13.230 1.00 19.00 61 GLY C N 1
ATOM 7172 C CA . GLY C 1 61 ? 19.361 86.599 11.955 1.00 18.63 61 GLY C CA 1
ATOM 7173 C C . GLY C 1 61 ? 17.990 87.076 11.504 1.00 20.65 61 GLY C C 1
ATOM 7174 O O . GLY C 1 61 ? 17.905 87.587 10.365 1.00 20.92 61 GLY C O 1
ATOM 7175 N N . LEU C 1 62 ? 16.966 86.992 12.358 1.00 19.03 62 LEU C N 1
ATOM 7176 C CA . LEU C 1 62 ? 15.580 87.381 11.977 1.00 19.25 62 LEU C CA 1
ATOM 7177 C C . LEU C 1 62 ? 15.310 88.744 12.579 1.00 19.14 62 LEU C C 1
ATOM 7178 O O . LEU C 1 62 ? 15.271 88.907 13.810 1.00 20.29 62 LEU C O 1
ATOM 7183 N N . PRO C 1 63 ? 15.192 89.793 11.736 1.00 20.26 63 PRO C N 1
ATOM 7184 C CA . PRO C 1 63 ? 14.985 91.139 12.243 1.00 19.95 63 PRO C CA 1
ATOM 7185 C C . PRO C 1 63 ? 13.729 91.248 13.109 1.00 21.06 63 PRO C C 1
ATOM 7186 O O . PRO C 1 63 ? 12.692 90.619 12.769 1.00 17.68 63 PRO C O 1
ATOM 7190 N N . LYS C 1 64 ? 13.815 92.054 14.178 1.00 20.93 64 LYS C N 1
ATOM 7191 C CA . LYS C 1 64 ? 12.693 92.201 15.128 1.00 19.11 64 LYS C CA 1
ATOM 7192 C C . LYS C 1 64 ? 11.461 92.683 14.348 1.00 19.76 64 LYS C C 1
ATOM 7193 O O . LYS C 1 64 ? 10.354 92.300 14.716 1.00 19.17 64 LYS C O 1
ATOM 7199 N N . GLU C 1 65 ? 11.644 93.476 13.293 1.00 19.96 65 GLU C N 1
ATOM 7200 C CA . GLU C 1 65 ? 10.519 94.059 12.523 1.00 20.15 65 GLU C CA 1
ATOM 7201 C C . GLU C 1 65 ? 9.674 92.958 11.886 1.00 19.80 65 GLU C C 1
ATOM 7202 O O . GLU C 1 65 ? 8.455 93.209 11.661 1.00 21.79 65 GLU C O 1
ATOM 7208 N N . LEU C 1 66 ? 10.237 91.781 11.619 1.00 21.47 66 LEU C N 1
ATOM 7209 C CA . LEU C 1 66 ? 9.454 90.656 11.042 1.00 21.09 66 LEU C CA 1
ATOM 7210 C C . LEU C 1 66 ? 8.307 90.255 11.981 1.00 21.12 66 LEU C C 1
ATOM 7211 O O . LEU C 1 66 ? 7.383 89.615 11.497 1.00 19.37 66 LEU C O 1
ATOM 7216 N N . TYR C 1 67 ? 8.395 90.541 13.280 1.00 20.76 67 TYR C N 1
ATOM 7217 C CA . TYR C 1 67 ? 7.408 90.076 14.289 1.00 21.20 67 TYR C CA 1
ATOM 7218 C C . TYR C 1 67 ? 6.242 91.064 14.388 1.00 19.82 67 TYR C C 1
ATOM 7219 O O . TYR C 1 67 ? 5.270 90.801 15.155 1.00 20.33 67 TYR C O 1
ATOM 7228 N N . GLU C 1 68 ? 6.300 92.170 13.657 1.00 19.38 68 GLU C N 1
ATOM 7229 C CA . GLU C 1 68 ? 5.292 93.251 13.797 1.00 19.62 68 GLU C CA 1
ATOM 7230 C C . GLU C 1 68 ? 3.903 92.728 13.415 1.00 19.46 68 GLU C C 1
ATOM 7231 O O . GLU C 1 68 ? 2.931 93.099 14.059 1.00 21.93 68 GLU C O 1
ATOM 7237 N N . PRO C 1 69 ? 3.713 91.939 12.332 1.00 20.08 69 PRO C N 1
ATOM 7238 C CA . PRO C 1 69 ? 2.373 91.415 12.026 1.00 21.46 69 PRO C CA 1
ATOM 7239 C C . PRO C 1 69 ? 1.837 90.537 13.173 1.00 23.02 69 PRO C C 1
ATOM 7240 O O . PRO C 1 69 ? 0.642 90.578 13.483 1.00 23.37 69 PRO C O 1
ATOM 7244 N N . LEU C 1 70 ? 2.706 89.736 13.792 1.00 22.21 70 LEU C N 1
ATOM 7245 C CA . LEU C 1 70 ? 2.303 88.923 14.960 1.00 23.11 70 LEU C CA 1
ATOM 7246 C C . LEU C 1 70 ? 1.820 89.865 16.072 1.00 20.54 70 LEU C C 1
ATOM 7247 O O . LEU C 1 70 ? 0.791 89.553 16.696 1.00 22.64 70 LEU C O 1
ATOM 7252 N N . TRP C 1 71 ? 2.502 90.972 16.322 1.00 18.92 71 TRP C N 1
ATOM 7253 C CA . TRP C 1 71 ? 2.076 91.930 17.372 1.00 20.64 71 TRP C CA 1
ATOM 7254 C C . TRP C 1 71 ? 0.680 92.470 17.024 1.00 23.27 71 TRP C C 1
ATOM 7255 O O . TRP C 1 71 ? -0.190 92.582 17.927 1.00 21.75 71 TRP C O 1
ATOM 7266 N N . ASP C 1 72 ? 0.472 92.831 15.753 1.00 24.34 72 ASP C N 1
ATOM 7267 C CA . ASP C 1 72 ? -0.827 93.352 15.265 1.00 26.49 72 ASP C CA 1
ATOM 7268 C C . ASP C 1 72 ? -1.923 92.316 15.525 1.00 24.22 72 ASP C C 1
ATOM 7269 O O . ASP C 1 72 ? -3.004 92.698 15.944 1.00 28.49 72 ASP C O 1
ATOM 7274 N N . GLU C 1 73 ? -1.653 91.051 15.240 1.00 25.90 73 GLU C N 1
ATOM 7275 C CA . GLU C 1 73 ? -2.618 89.944 15.436 1.00 28.86 73 GLU C CA 1
ATOM 7276 C C . GLU C 1 73 ? -2.867 89.728 16.928 1.00 27.60 73 GLU C C 1
ATOM 7277 O O . GLU C 1 73 ? -4.017 89.476 17.274 1.00 25.76 73 GLU C O 1
ATOM 7283 N N . LEU C 1 74 ? -1.837 89.775 17.773 1.00 26.94 74 LEU C N 1
ATOM 7284 C CA . LEU C 1 74 ? -2.034 89.627 19.247 1.00 27.36 74 LEU C CA 1
ATOM 7285 C C . LEU C 1 74 ? -3.008 90.698 19.727 1.00 24.52 74 LEU C C 1
ATOM 7286 O O . LEU C 1 74 ? -3.903 90.368 20.538 1.00 25.23 74 LEU C O 1
ATOM 7291 N N . LEU C 1 75 ? -2.814 91.944 19.281 1.00 25.09 75 LEU C N 1
ATOM 7292 C CA . LEU C 1 75 ? -3.682 93.053 19.736 1.00 27.33 75 LEU C CA 1
ATOM 7293 C C . LEU C 1 75 ? -5.091 92.865 19.162 1.00 27.60 75 LEU C C 1
ATOM 7294 O O . LEU C 1 75 ? -6.069 92.960 19.935 1.00 27.14 75 LEU C O 1
ATOM 7299 N N . ASP C 1 76 ? -5.187 92.601 17.868 1.00 26.34 76 ASP C N 1
ATOM 7300 C CA . ASP C 1 76 ? -6.485 92.459 17.174 1.00 28.55 76 ASP C CA 1
ATOM 7301 C C . ASP C 1 76 ? -7.317 91.330 17.800 1.00 29.48 76 ASP C C 1
ATOM 7302 O O . ASP C 1 76 ? -8.530 91.491 17.908 1.00 29.16 76 ASP C O 1
ATOM 7307 N N . GLN C 1 77 ? -6.705 90.215 18.195 1.00 28.04 77 GLN C N 1
ATOM 7308 C CA . GLN C 1 77 ? -7.412 89.006 18.692 1.00 30.32 77 GLN C CA 1
ATOM 7309 C C . GLN C 1 77 ? -7.431 88.980 20.241 1.00 27.75 77 GLN C C 1
ATOM 7310 O O . GLN C 1 77 ? -7.908 87.988 20.791 1.00 29.72 77 GLN C O 1
ATOM 7316 N N . ALA C 1 78 ? -6.849 89.972 20.927 1.00 25.40 78 ALA C N 1
ATOM 7317 C CA . ALA C 1 78 ? -6.742 89.963 22.402 1.00 25.78 78 ALA C CA 1
ATOM 7318 C C . ALA C 1 78 ? -8.138 89.787 22.991 1.00 29.76 78 ALA C C 1
ATOM 7319 O O . ALA C 1 78 ? -9.035 90.531 22.588 1.00 30.79 78 ALA C O 1
ATOM 7321 N N . SER C 1 79 ? -8.293 88.866 23.934 1.00 31.85 79 SER C N 1
ATOM 7322 C CA . SER C 1 79 ? -9.560 88.622 24.676 1.00 32.94 79 SER C CA 1
ATOM 7323 C C . SER C 1 79 ? -9.197 88.194 26.098 1.00 27.60 79 SER C C 1
ATOM 7324 O O . SER C 1 79 ? -8.461 87.192 26.224 1.00 31.97 79 SER C O 1
ATOM 7327 N N . GLY C 1 80 ? -9.674 88.918 27.113 1.00 28.03 80 GLY C N 1
ATOM 7328 C CA . GLY C 1 80 ? -9.399 88.624 28.534 1.00 27.76 80 GLY C CA 1
ATOM 7329 C C . GLY C 1 80 ? -8.039 89.164 28.989 1.00 28.24 80 GLY C C 1
ATOM 7330 O O . GLY C 1 80 ? -7.577 88.766 30.088 1.00 27.80 80 GLY C O 1
ATOM 7331 N N . PHE C 1 81 ? -7.380 90.018 28.205 1.00 25.59 81 PHE C N 1
ATOM 7332 C CA . PHE C 1 81 ? -6.130 90.700 28.633 1.00 25.73 81 PHE C CA 1
ATOM 7333 C C . PHE C 1 81 ? -5.966 91.961 27.799 1.00 26.88 81 PHE C C 1
ATOM 7334 O O . PHE C 1 81 ? -6.580 92.047 26.700 1.00 25.86 81 PHE C O 1
ATOM 7342 N N . HIS C 1 82 ? -5.165 92.895 28.302 1.00 25.94 82 HIS C N 1
ATOM 7343 C CA . HIS C 1 82 ? -4.761 94.122 27.587 1.00 25.37 82 HIS C CA 1
ATOM 7344 C C . HIS C 1 82 ? -3.247 94.124 27.428 1.00 24.32 82 HIS C C 1
ATOM 7345 O O . HIS C 1 82 ? -2.542 93.466 28.222 1.00 22.15 82 HIS C O 1
ATOM 7352 N N . ILE C 1 83 ? -2.799 94.855 26.425 1.00 24.63 83 ILE C N 1
ATOM 7353 C CA . ILE C 1 83 ? -1.361 95.003 26.101 1.00 23.95 83 ILE C CA 1
ATOM 7354 C C . ILE C 1 83 ? -0.978 96.389 26.554 1.00 23.89 83 ILE C C 1
ATOM 7355 O O . ILE C 1 83 ? -1.554 97.356 26.023 1.00 22.82 83 ILE C O 1
ATOM 7360 N N . ARG C 1 84 ? -0.057 96.497 27.514 1.00 20.79 84 ARG C N 1
ATOM 7361 C CA . ARG C 1 84 ? 0.525 97.800 27.871 1.00 21.80 84 ARG C CA 1
ATOM 7362 C C . ARG C 1 84 ? 1.509 98.152 26.759 1.00 23.11 84 ARG C C 1
ATOM 7363 O O . ARG C 1 84 ? 1.461 99.270 26.225 1.00 21.66 84 ARG C O 1
ATOM 7371 N N . ALA C 1 85 ? 2.419 97.230 26.453 1.00 21.35 85 ALA C N 1
ATOM 7372 C CA . ALA C 1 85 ? 3.369 97.412 25.327 1.00 21.22 85 ALA C CA 1
ATOM 7373 C C . ALA C 1 85 ? 4.131 96.127 25.077 1.00 21.20 85 ALA C C 1
ATOM 7374 O O . ALA C 1 85 ? 4.196 95.257 25.964 1.00 21.39 85 ALA C O 1
ATOM 7376 N N . ILE C 1 86 ? 4.638 96.016 23.863 1.00 22.55 86 ILE C N 1
ATOM 7377 C CA . ILE C 1 86 ? 5.517 94.911 23.445 1.00 22.18 86 ILE C CA 1
ATOM 7378 C C . ILE C 1 86 ? 6.879 95.538 23.206 1.00 21.72 86 ILE C C 1
ATOM 7379 O O . ILE C 1 86 ? 6.964 96.574 22.496 1.00 21.91 86 ILE C O 1
ATOM 7384 N N . TRP C 1 87 ? 7.899 94.931 23.802 1.00 21.78 87 TRP C N 1
ATOM 7385 C CA . TRP C 1 87 ? 9.309 95.367 23.670 1.00 20.52 87 TRP C CA 1
ATOM 7386 C C . TRP C 1 87 ? 10.090 94.220 23.042 1.00 19.37 87 TRP C C 1
ATOM 7387 O O . TRP C 1 87 ? 10.061 93.108 23.585 1.00 19.37 87 TRP C O 1
ATOM 7398 N N . MET C 1 88 ? 10.699 94.475 21.900 1.00 19.16 88 MET C N 1
ATOM 7399 C CA . MET C 1 88 ? 11.606 93.527 21.248 1.00 20.14 88 MET C CA 1
ATOM 7400 C C . MET C 1 88 ? 12.932 94.229 20.924 1.00 19.05 88 MET C C 1
ATOM 7401 O O . MET C 1 88 ? 12.958 95.311 20.263 1.00 19.76 88 MET C O 1
ATOM 7406 N N . ALA C 1 89 ? 14.013 93.637 21.398 1.00 17.81 89 ALA C N 1
ATOM 7407 C CA . ALA C 1 89 ? 15.381 94.068 21.082 1.00 18.75 89 ALA C CA 1
ATOM 7408 C C . ALA C 1 89 ? 16.008 93.125 20.056 1.00 17.67 89 ALA C C 1
ATOM 7409 O O . ALA C 1 89 ? 15.790 91.883 20.142 1.00 18.73 89 ALA C O 1
ATOM 7411 N N . ASP C 1 90 ? 16.810 93.700 19.163 1.00 18.42 90 ASP C N 1
ATOM 7412 C CA . ASP C 1 90 ? 17.780 92.928 18.361 1.00 19.83 90 ASP C CA 1
ATOM 7413 C C . ASP C 1 90 ? 18.942 92.494 19.255 1.00 19.07 90 ASP C C 1
ATOM 7414 O O . ASP C 1 90 ? 19.562 93.328 19.926 1.00 18.81 90 ASP C O 1
ATOM 7419 N N . VAL C 1 91 ? 19.256 91.198 19.222 1.00 19.34 91 VAL C N 1
ATOM 7420 C CA . VAL C 1 91 ? 20.473 90.662 19.872 1.00 19.33 91 VAL C CA 1
ATOM 7421 C C . VAL C 1 91 ? 21.685 91.490 19.395 1.00 18.22 91 VAL C C 1
ATOM 7422 O O . VAL C 1 91 ? 21.756 91.881 18.177 1.00 17.37 91 VAL C O 1
ATOM 7426 N N . ALA C 1 92 ? 22.628 91.731 20.304 1.00 18.88 92 ALA C N 1
ATOM 7427 C CA . ALA C 1 92 ? 23.721 92.723 20.107 1.00 19.99 92 ALA C CA 1
ATOM 7428 C C . ALA C 1 92 ? 24.494 92.478 18.798 1.00 18.45 92 ALA C C 1
ATOM 7429 O O . ALA C 1 92 ? 24.981 93.466 18.206 1.00 17.66 92 ALA C O 1
ATOM 7431 N N . SER C 1 93 ? 24.628 91.220 18.364 1.00 18.05 93 SER C N 1
ATOM 7432 C CA . SER C 1 93 ? 25.485 90.840 17.210 1.00 17.90 93 SER C CA 1
ATOM 7433 C C . SER C 1 93 ? 24.675 90.746 15.898 1.00 18.74 93 SER C C 1
ATOM 7434 O O . SER C 1 93 ? 25.250 90.326 14.884 1.00 18.04 93 SER C O 1
ATOM 7437 N N . MET C 1 94 ? 23.385 91.104 15.904 1.00 17.77 94 MET C N 1
ATOM 7438 C CA . MET C 1 94 ? 22.474 90.821 14.772 1.00 17.83 94 MET C CA 1
ATOM 7439 C C . MET C 1 94 ? 21.631 92.045 14.426 1.00 18.35 94 MET C C 1
ATOM 7440 O O . MET C 1 94 ? 21.470 92.929 15.287 1.00 17.95 94 MET C O 1
ATOM 7445 N N . ASN C 1 95 ? 21.147 92.082 13.174 1.00 18.80 95 ASN C N 1
ATOM 7446 C CA . ASN C 1 95 ? 20.036 92.994 12.773 1.00 20.42 95 ASN C CA 1
ATOM 7447 C C . ASN C 1 95 ? 20.511 94.436 13.027 1.00 20.06 95 ASN C C 1
ATOM 7448 O O . ASN C 1 95 ? 21.690 94.702 12.799 1.00 20.83 95 ASN C O 1
ATOM 7453 N N . GLN C 1 96 ? 19.681 95.306 13.601 1.00 18.62 96 GLN C N 1
ATOM 7454 C CA . GLN C 1 96 ? 20.050 96.737 13.782 1.00 23.06 96 GLN C CA 1
ATOM 7455 C C . GLN C 1 96 ? 21.109 96.913 14.882 1.00 21.65 96 GLN C C 1
ATOM 7456 O O . GLN C 1 96 ? 21.984 97.809 14.735 1.00 19.71 96 GLN C O 1
ATOM 7462 N N . SER C 1 97 ? 21.056 96.106 15.951 1.00 17.36 97 SER C N 1
ATOM 7463 C CA . SER C 1 97 ? 22.051 96.158 17.046 1.00 17.96 97 SER C CA 1
ATOM 7464 C C . SER C 1 97 ? 23.442 95.924 16.449 1.00 18.96 97 SER C C 1
ATOM 7465 O O . SER C 1 97 ? 24.381 96.671 16.794 1.00 18.16 97 SER C O 1
ATOM 7468 N N . GLY C 1 98 ? 23.568 94.925 15.570 1.00 18.88 98 GLY C N 1
ATOM 7469 C CA . GLY C 1 98 ? 24.863 94.537 14.983 1.00 20.76 98 GLY C CA 1
ATOM 7470 C C . GLY C 1 98 ? 25.469 95.705 14.189 1.00 20.21 98 GLY C C 1
ATOM 7471 O O . GLY C 1 98 ? 26.697 95.912 14.209 1.00 21.83 98 GLY C O 1
ATOM 7472 N N . ILE C 1 99 ? 24.612 96.468 13.530 1.00 22.24 99 ILE C N 1
ATOM 7473 C CA . ILE C 1 99 ? 25.051 97.675 12.776 1.00 23.24 99 ILE C CA 1
ATOM 7474 C C . ILE C 1 99 ? 25.604 98.677 13.782 1.00 21.09 99 ILE C C 1
ATOM 7475 O O . ILE C 1 99 ? 26.788 99.095 13.610 1.00 22.26 99 ILE C O 1
ATOM 7480 N N . HIS C 1 100 ? 24.834 99.005 14.823 1.00 19.38 100 HIS C N 1
ATOM 7481 C CA . HIS C 1 100 ? 25.307 99.982 15.846 1.00 19.87 100 HIS C CA 1
ATOM 7482 C C . HIS C 1 100 ? 26.623 99.473 16.460 1.00 19.73 100 HIS C C 1
ATOM 7483 O O . HIS C 1 100 ? 27.510 100.294 16.690 1.00 19.84 100 HIS C O 1
ATOM 7490 N N . ASN C 1 101 ? 26.784 98.155 16.681 1.00 19.57 101 ASN C N 1
ATOM 7491 C CA . ASN C 1 101 ? 27.963 97.574 17.387 1.00 20.37 101 ASN C CA 1
ATOM 7492 C C . ASN C 1 101 ? 29.062 97.115 16.424 1.00 20.18 101 ASN C C 1
ATOM 7493 O O . ASN C 1 101 ? 30.005 96.468 16.894 1.00 22.39 101 ASN C O 1
ATOM 7498 N N . GLU C 1 102 ? 29.001 97.445 15.129 1.00 18.98 102 GLU C N 1
ATOM 7499 C CA . GLU C 1 102 ? 29.793 96.751 14.081 1.00 19.29 102 GLU C CA 1
ATOM 7500 C C . GLU C 1 102 ? 31.296 96.904 14.301 1.00 18.87 102 GLU C C 1
ATOM 7501 O O . GLU C 1 102 ? 32.042 95.991 13.923 1.00 18.72 102 GLU C O 1
ATOM 7507 N N . ASP C 1 103 ? 31.754 97.981 14.935 1.00 19.42 103 ASP C N 1
ATOM 7508 C CA . ASP C 1 103 ? 33.195 98.203 15.178 1.00 21.47 103 ASP C CA 1
ATOM 7509 C C . ASP C 1 103 ? 33.614 97.546 16.500 1.00 21.68 103 ASP C C 1
ATOM 7510 O O . ASP C 1 103 ? 34.842 97.525 16.749 1.00 22.29 103 ASP C O 1
ATOM 7515 N N . LYS C 1 104 ? 32.681 96.956 17.269 1.00 18.73 104 LYS C N 1
ATOM 7516 C CA . LYS C 1 104 ? 33.023 96.292 18.556 1.00 21.41 104 LYS C CA 1
ATOM 7517 C C . LYS C 1 104 ? 32.827 94.776 18.516 1.00 20.94 104 LYS C C 1
ATOM 7518 O O . LYS C 1 104 ? 33.345 94.112 19.422 1.00 23.00 104 LYS C O 1
ATOM 7524 N N . LEU C 1 105 ? 32.078 94.250 17.554 1.00 21.69 105 LEU C N 1
ATOM 7525 C CA . LEU C 1 105 ? 31.734 92.804 17.502 1.00 21.95 105 LEU C CA 1
ATOM 7526 C C . LEU C 1 105 ? 32.960 92.015 17.082 1.00 23.82 105 LEU C C 1
ATOM 7527 O O . LEU C 1 105 ? 33.815 92.554 16.351 1.00 23.84 105 LEU C O 1
ATOM 7532 N N . SER C 1 106 ? 33.005 90.750 17.505 1.00 22.52 106 SER C N 1
ATOM 7533 C CA . SER C 1 106 ? 34.051 89.797 17.088 1.00 19.22 106 SER C CA 1
ATOM 7534 C C . SER C 1 106 ? 33.409 88.407 16.977 1.00 19.04 106 SER C C 1
ATOM 7535 O O . SER C 1 106 ? 32.178 88.304 17.111 1.00 18.55 106 SER C O 1
ATOM 7538 N N . MET C 1 107 ? 34.211 87.393 16.685 1.00 19.83 107 MET C N 1
ATOM 7539 C CA . MET C 1 107 ? 33.709 86.097 16.177 1.00 19.93 107 MET C CA 1
ATOM 7540 C C . MET C 1 107 ? 33.417 85.129 17.341 1.00 19.99 107 MET C C 1
ATOM 7541 O O . MET C 1 107 ? 33.978 84.057 17.378 1.00 21.80 107 MET C O 1
ATOM 7546 N N . ASP C 1 108 ? 32.518 85.507 18.243 1.00 19.37 108 ASP C N 1
ATOM 7547 C CA . ASP C 1 108 ? 31.940 84.588 19.248 1.00 19.66 108 ASP C CA 1
ATOM 7548 C C . ASP C 1 108 ? 30.582 85.167 19.669 1.00 19.28 108 ASP C C 1
ATOM 7549 O O . ASP C 1 108 ? 30.296 86.337 19.367 1.00 19.80 108 ASP C O 1
ATOM 7554 N N . CYS C 1 109 ? 29.820 84.379 20.402 1.00 17.25 109 CYS C N 1
ATOM 7555 C CA . CYS C 1 109 ? 28.425 84.673 20.780 1.00 18.96 109 CYS C CA 1
ATOM 7556 C C . CYS C 1 109 ? 28.013 83.690 21.861 1.00 18.13 109 CYS C C 1
ATOM 7557 O O . CYS C 1 109 ? 28.145 82.461 21.616 1.00 17.34 109 CYS C O 1
ATOM 7560 N N . SER C 1 110 ? 27.586 84.212 23.016 1.00 18.74 110 SER C N 1
ATOM 7561 C CA . SER C 1 110 ? 26.862 83.430 24.048 1.00 17.97 110 SER C CA 1
ATOM 7562 C C . SER C 1 110 ? 25.408 83.879 24.056 1.00 17.42 110 SER C C 1
ATOM 7563 O O . SER C 1 110 ? 25.151 85.104 24.215 1.00 18.06 110 SER C O 1
ATOM 7566 N N . TRP C 1 111 ? 24.472 82.940 24.001 1.00 15.94 111 TRP C N 1
ATOM 7567 C CA . TRP C 1 111 ? 23.047 83.326 24.087 1.00 18.10 111 TRP C CA 1
ATOM 7568 C C . TRP C 1 111 ? 22.753 83.920 25.468 1.00 18.55 111 TRP C C 1
ATOM 7569 O O . TRP C 1 111 ? 21.757 84.643 25.572 1.00 18.96 111 TRP C O 1
ATOM 7580 N N . MET C 1 112 ? 23.533 83.561 26.488 1.00 18.61 112 MET C N 1
ATOM 7581 C CA . MET C 1 112 ? 23.270 84.004 27.888 1.00 17.96 112 MET C CA 1
ATOM 7582 C C . MET C 1 112 ? 23.388 85.542 27.976 1.00 18.53 112 MET C C 1
ATOM 7583 O O . MET C 1 112 ? 22.708 86.163 28.814 1.00 17.58 112 MET C O 1
ATOM 7588 N N . ASP C 1 113 ? 24.234 86.159 27.143 1.00 17.97 113 ASP C N 1
ATOM 7589 C CA . ASP C 1 113 ? 24.464 87.626 27.208 1.00 18.01 113 ASP C CA 1
ATOM 7590 C C . ASP C 1 113 ? 23.154 88.363 26.926 1.00 18.98 113 ASP C C 1
ATOM 7591 O O . ASP C 1 113 ? 22.897 89.340 27.617 1.00 18.89 113 ASP C O 1
ATOM 7596 N N . HIS C 1 114 ? 22.357 87.930 25.957 1.00 16.54 114 HIS C N 1
ATOM 7597 C CA . HIS C 1 114 ? 21.085 88.617 25.643 1.00 17.81 114 HIS C CA 1
ATOM 7598 C C . HIS C 1 114 ? 20.125 88.528 26.823 1.00 16.51 114 HIS C C 1
ATOM 7599 O O . HIS C 1 114 ? 19.335 89.461 26.987 1.00 17.20 114 HIS C O 1
ATOM 7606 N N . ALA C 1 115 ? 20.156 87.446 27.609 1.00 16.87 115 ALA C N 1
ATOM 7607 C CA . ALA C 1 115 ? 19.339 87.349 28.834 1.00 17.89 115 ALA C CA 1
ATOM 7608 C C . ALA C 1 115 ? 19.736 88.478 29.796 1.00 16.09 115 ALA C C 1
ATOM 7609 O O . ALA C 1 115 ? 18.885 89.192 30.286 1.00 17.27 115 ALA C O 1
ATOM 7611 N N . ARG C 1 116 ? 21.028 88.696 29.995 1.00 16.86 116 ARG C N 1
ATOM 7612 C CA . ARG C 1 116 ? 21.531 89.777 30.874 1.00 15.90 116 ARG C CA 1
ATOM 7613 C C . ARG C 1 116 ? 21.205 91.147 30.265 1.00 17.95 116 ARG C C 1
ATOM 7614 O O . ARG C 1 116 ? 20.801 92.050 31.028 1.00 16.82 116 ARG C O 1
ATOM 7622 N N . ASP C 1 117 ? 21.358 91.299 28.945 1.00 18.19 117 ASP C N 1
ATOM 7623 C CA . ASP C 1 117 ? 21.028 92.549 28.230 1.00 17.23 117 ASP C CA 1
ATOM 7624 C C . ASP C 1 117 ? 19.557 92.889 28.480 1.00 16.99 117 ASP C C 1
ATOM 7625 O O . ASP C 1 117 ? 19.239 94.072 28.773 1.00 15.91 117 ASP C O 1
ATOM 7630 N N . LEU C 1 118 ? 18.664 91.900 28.392 1.00 15.54 118 LEU C N 1
ATOM 7631 C CA . LEU C 1 118 ? 17.217 92.134 28.587 1.00 17.14 118 LEU C CA 1
ATOM 7632 C C . LEU C 1 118 ? 16.942 92.478 30.060 1.00 16.77 118 LEU C C 1
ATOM 7633 O O . LEU C 1 118 ? 16.071 93.334 30.342 1.00 16.91 118 LEU C O 1
ATOM 7638 N N . LEU C 1 119 ? 17.638 91.833 30.998 1.00 17.77 119 LEU C N 1
ATOM 7639 C CA . LEU C 1 119 ? 17.416 92.167 32.428 1.00 18.52 119 LEU C CA 1
ATOM 7640 C C . LEU C 1 119 ? 17.754 93.656 32.645 1.00 19.94 119 LEU C C 1
ATOM 7641 O O . LEU C 1 119 ? 16.931 94.361 33.292 1.00 17.97 119 LEU C O 1
ATOM 7646 N N . LEU C 1 120 ? 18.885 94.123 32.103 1.00 19.90 120 LEU C N 1
ATOM 7647 C CA . LEU C 1 120 ? 19.288 95.555 32.189 1.00 23.14 120 LEU C CA 1
ATOM 7648 C C . LEU C 1 120 ? 18.227 96.457 31.547 1.00 22.61 120 LEU C C 1
ATOM 7649 O O . LEU C 1 120 ? 17.902 97.495 32.134 1.00 20.08 120 LEU C O 1
ATOM 7654 N N . MET C 1 121 ? 17.772 96.104 30.345 1.00 20.96 121 MET C N 1
ATOM 7655 C CA . MET C 1 121 ? 16.730 96.871 29.606 1.00 20.26 121 MET C CA 1
ATOM 7656 C C . MET C 1 121 ? 15.478 97.037 30.493 1.00 19.85 121 MET C C 1
ATOM 7657 O O . MET C 1 121 ? 14.919 98.150 30.571 1.00 20.93 121 MET C O 1
ATOM 7662 N N . ILE C 1 122 ? 15.014 95.966 31.111 1.00 20.73 122 ILE C N 1
ATOM 7663 C CA . ILE C 1 122 ? 13.767 95.981 31.938 1.00 21.24 122 ILE C CA 1
ATOM 7664 C C . ILE C 1 122 ? 13.984 96.913 33.128 1.00 21.86 122 ILE C C 1
ATOM 7665 O O . ILE C 1 122 ? 13.069 97.687 33.439 1.00 21.31 122 ILE C O 1
ATOM 7670 N N . ASN C 1 123 ? 15.166 96.869 33.758 1.00 19.83 123 ASN C N 1
ATOM 7671 C CA . ASN C 1 123 ? 15.460 97.754 34.910 1.00 21.56 123 ASN C CA 1
ATOM 7672 C C . ASN C 1 123 ? 15.513 99.217 34.441 1.00 22.57 123 ASN C C 1
ATOM 7673 O O . ASN C 1 123 ? 15.036 100.077 35.184 1.00 21.64 123 ASN C O 1
ATOM 7678 N N . HIS C 1 124 ? 16.056 99.460 33.249 1.00 21.78 124 HIS C N 1
ATOM 7679 C CA . HIS C 1 124 ? 16.129 100.812 32.648 1.00 23.17 124 HIS C CA 1
ATOM 7680 C C . HIS C 1 124 ? 14.710 101.350 32.456 1.00 21.56 124 HIS C C 1
ATOM 7681 O O . HIS C 1 124 ? 14.453 102.496 32.788 1.00 19.88 124 HIS C O 1
ATOM 7688 N N . PHE C 1 125 ? 13.793 100.540 31.954 1.00 21.70 125 PHE C N 1
ATOM 7689 C CA . PHE C 1 125 ? 12.428 100.973 31.595 1.00 19.88 125 PHE C CA 1
ATOM 7690 C C . PHE C 1 125 ? 11.427 100.529 32.659 1.00 19.65 125 PHE C C 1
ATOM 7691 O O . PHE C 1 125 ? 10.214 100.541 32.363 1.00 20.82 125 PHE C O 1
ATOM 7699 N N . ARG C 1 126 ? 11.864 100.329 33.899 1.00 19.14 126 ARG C N 1
ATOM 7700 C CA . ARG C 1 126 ? 10.997 99.736 34.934 1.00 20.38 126 ARG C CA 1
ATOM 7701 C C . ARG C 1 126 ? 9.705 100.540 35.134 1.00 20.03 126 ARG C C 1
ATOM 7702 O O . ARG C 1 126 ? 8.670 99.918 35.409 1.00 18.90 126 ARG C O 1
ATOM 7710 N N . ASP C 1 127 ? 9.767 101.875 35.067 1.00 19.97 127 ASP C N 1
ATOM 7711 C CA . ASP C 1 127 ? 8.593 102.756 35.317 1.00 25.62 127 ASP C CA 1
ATOM 7712 C C . ASP C 1 127 ? 7.487 102.481 34.291 1.00 23.70 127 ASP C C 1
ATOM 7713 O O . ASP C 1 127 ? 6.312 102.712 34.625 1.00 23.57 127 ASP C O 1
ATOM 7718 N N . GLN C 1 128 ? 7.823 101.960 33.104 1.00 22.08 128 GLN C N 1
ATOM 7719 C CA . GLN C 1 128 ? 6.849 101.647 32.021 1.00 22.81 128 GLN C CA 1
ATOM 7720 C C . GLN C 1 128 ? 6.509 100.149 32.011 1.00 21.68 128 GLN C C 1
ATOM 7721 O O . GLN C 1 128 ? 5.736 99.734 31.131 1.00 22.41 128 GLN C O 1
ATOM 7727 N N . MET C 1 129 ? 7.060 99.371 32.949 1.00 21.95 129 MET C N 1
ATOM 7728 C CA . MET C 1 129 ? 6.953 97.886 32.961 1.00 22.11 129 MET C CA 1
ATOM 7729 C C . MET C 1 129 ? 6.523 97.374 34.336 1.00 22.21 129 MET C C 1
ATOM 7730 O O . MET C 1 129 ? 7.194 96.547 34.940 1.00 20.91 129 MET C O 1
ATOM 7735 N N . PRO C 1 130 ? 5.351 97.782 34.852 1.00 22.00 130 PRO C N 1
ATOM 7736 C CA . PRO C 1 130 ? 4.813 97.177 36.076 1.00 23.04 130 PRO C CA 1
ATOM 7737 C C . PRO C 1 130 ? 4.373 95.738 35.766 1.00 23.03 130 PRO C C 1
ATOM 7738 O O . PRO C 1 130 ? 4.250 95.394 34.618 1.00 20.59 130 PRO C O 1
ATOM 7742 N N . ARG C 1 131 ? 4.153 94.927 36.791 1.00 21.76 131 ARG C N 1
ATOM 7743 C CA . ARG C 1 131 ? 3.590 93.573 36.620 1.00 22.11 131 ARG C CA 1
ATOM 7744 C C . ARG C 1 131 ? 2.205 93.725 35.995 1.00 22.48 131 ARG C C 1
ATOM 7745 O O . ARG C 1 131 ? 1.517 94.716 36.250 1.00 21.40 131 ARG C O 1
ATOM 7753 N N . PRO C 1 132 ? 1.723 92.763 35.197 1.00 22.80 132 PRO C N 1
ATOM 7754 C CA . PRO C 1 132 ? 2.478 91.580 34.816 1.00 22.20 132 PRO C CA 1
ATOM 7755 C C . PRO C 1 132 ? 3.366 91.733 33.576 1.00 22.59 132 PRO C C 1
ATOM 7756 O O . PRO C 1 132 ? 2.984 92.448 32.644 1.00 20.70 132 PRO C O 1
ATOM 7760 N N . LEU C 1 133 ? 4.520 91.060 33.591 1.00 21.99 133 LEU C N 1
ATOM 7761 C CA . LEU C 1 133 ? 5.404 90.883 32.404 1.00 19.58 133 LEU C CA 1
ATOM 7762 C C . LEU C 1 133 ? 5.225 89.450 31.890 1.00 19.06 133 LEU C C 1
ATOM 7763 O O . LEU C 1 133 ? 5.073 88.513 32.708 1.00 18.87 133 LEU C O 1
ATOM 7768 N N . VAL C 1 134 ? 5.267 89.292 30.585 1.00 18.06 134 VAL C N 1
ATOM 7769 C CA . VAL C 1 134 ? 5.179 87.992 29.871 1.00 19.33 134 VAL C CA 1
ATOM 7770 C C . VAL C 1 134 ? 6.320 87.957 28.863 1.00 19.71 134 VAL C C 1
ATOM 7771 O O . VAL C 1 134 ? 6.560 88.979 28.196 1.00 18.31 134 VAL C O 1
ATOM 7775 N N . GLY C 1 135 ? 7.017 86.828 28.802 1.00 19.79 135 GLY C N 1
ATOM 7776 C CA . GLY C 1 135 ? 8.114 86.613 27.859 1.00 18.75 135 GLY C CA 1
ATOM 7777 C C . GLY C 1 135 ? 7.633 85.877 26.633 1.00 18.75 135 GLY C C 1
ATOM 7778 O O . GLY C 1 135 ? 6.824 84.931 26.791 1.00 19.48 135 GLY C O 1
ATOM 7779 N N . ILE C 1 136 ? 8.118 86.284 25.451 1.00 18.31 136 ILE C N 1
ATOM 7780 C CA . ILE C 1 136 ? 7.881 85.574 24.160 1.00 21.27 136 ILE C CA 1
ATOM 7781 C C . ILE C 1 136 ? 9.242 85.342 23.523 1.00 21.42 136 ILE C C 1
ATOM 7782 O O . ILE C 1 136 ? 9.961 86.320 23.365 1.00 23.10 136 ILE C O 1
ATOM 7787 N N . GLY C 1 137 ? 9.569 84.102 23.160 1.00 18.93 137 GLY C N 1
ATOM 7788 C CA . GLY C 1 137 ? 10.837 83.800 22.492 1.00 18.10 137 GLY C CA 1
ATOM 7789 C C . GLY C 1 137 ? 10.634 82.820 21.369 1.00 18.80 137 GLY C C 1
ATOM 7790 O O . GLY C 1 137 ? 10.088 81.730 21.604 1.00 19.81 137 GLY C O 1
ATOM 7791 N N . HIS C 1 138 ? 11.116 83.201 20.190 1.00 18.26 138 HIS C N 1
ATOM 7792 C CA . HIS C 1 138 ? 11.170 82.354 18.982 1.00 17.49 138 HIS C CA 1
ATOM 7793 C C . HIS C 1 138 ? 12.582 81.756 18.835 1.00 16.50 138 HIS C C 1
ATOM 7794 O O . HIS C 1 138 ? 13.535 82.510 18.801 1.00 17.08 138 HIS C O 1
ATOM 7801 N N . ALA C 1 139 ? 12.667 80.434 18.705 1.00 17.14 139 ALA C N 1
ATOM 7802 C CA . ALA C 1 139 ? 13.887 79.712 18.289 1.00 16.97 139 ALA C CA 1
ATOM 7803 C C . ALA C 1 139 ? 14.961 79.948 19.345 1.00 16.64 139 ALA C C 1
ATOM 7804 O O . ALA C 1 139 ? 14.650 79.666 20.531 1.00 17.76 139 ALA C O 1
ATOM 7806 N N . PHE C 1 140 ? 16.158 80.441 19.008 1.00 17.63 140 PHE C N 1
ATOM 7807 C CA . PHE C 1 140 ? 17.172 80.656 20.066 1.00 17.60 140 PHE C CA 1
ATOM 7808 C C . PHE C 1 140 ? 16.646 81.726 21.042 1.00 17.66 140 PHE C C 1
ATOM 7809 O O . PHE C 1 140 ? 16.987 81.679 22.224 1.00 17.91 140 PHE C O 1
ATOM 7817 N N . GLY C 1 141 ? 15.749 82.605 20.589 1.00 18.70 141 GLY C N 1
ATOM 7818 C CA . GLY C 1 141 ? 15.050 83.548 21.477 1.00 18.20 141 GLY C CA 1
ATOM 7819 C C . GLY C 1 141 ? 14.249 82.812 22.547 1.00 17.49 141 GLY C C 1
ATOM 7820 O O . GLY C 1 141 ? 14.138 83.342 23.689 1.00 16.22 141 GLY C O 1
ATOM 7821 N N . GLY C 1 142 ? 13.666 81.650 22.218 1.00 17.70 142 GLY C N 1
ATOM 7822 C CA . GLY C 1 142 ? 12.966 80.799 23.203 1.00 17.96 142 GLY C CA 1
ATOM 7823 C C . GLY C 1 142 ? 13.905 80.318 24.298 1.00 17.18 142 GLY C C 1
ATOM 7824 O O . GLY C 1 142 ? 13.541 80.289 25.476 1.00 18.98 142 GLY C O 1
ATOM 7825 N N . ASN C 1 143 ? 15.105 79.933 23.912 1.00 15.91 143 ASN C N 1
ATOM 7826 C CA . ASN C 1 143 ? 16.175 79.562 24.862 1.00 16.26 143 ASN C CA 1
ATOM 7827 C C . ASN C 1 143 ? 16.521 80.781 25.737 1.00 16.33 143 ASN C C 1
ATOM 7828 O O . ASN C 1 143 ? 16.549 80.670 26.995 1.00 15.50 143 ASN C O 1
ATOM 7833 N N . ILE C 1 144 ? 16.749 81.923 25.112 1.00 15.75 144 ILE C N 1
ATOM 7834 C CA . ILE C 1 144 ? 17.185 83.148 25.819 1.00 15.34 144 ILE C CA 1
ATOM 7835 C C . ILE C 1 144 ? 16.131 83.559 26.855 1.00 16.43 144 ILE C C 1
ATOM 7836 O O . ILE C 1 144 ? 16.499 83.841 28.008 1.00 16.00 144 ILE C O 1
ATOM 7841 N N . ILE C 1 145 ? 14.855 83.625 26.478 1.00 17.40 145 ILE C N 1
ATOM 7842 C CA . ILE C 1 145 ? 13.822 84.145 27.399 1.00 16.86 145 ILE C CA 1
ATOM 7843 C C . ILE C 1 145 ? 13.710 83.172 28.574 1.00 17.04 145 ILE C C 1
ATOM 7844 O O . ILE C 1 145 ? 13.477 83.629 29.717 1.00 18.37 145 ILE C O 1
ATOM 7849 N N . THR C 1 146 ? 13.905 81.873 28.337 1.00 16.19 146 THR C N 1
ATOM 7850 C CA . THR C 1 146 ? 13.894 80.864 29.433 1.00 16.54 146 THR C CA 1
ATOM 7851 C C . THR C 1 146 ? 15.063 81.158 30.389 1.00 17.95 146 THR C C 1
ATOM 7852 O O . THR C 1 146 ? 14.885 81.085 31.642 1.00 16.76 146 THR C O 1
ATOM 7856 N N . ASN C 1 147 ? 16.260 81.433 29.850 1.00 16.94 147 ASN C N 1
ATOM 7857 C CA . ASN C 1 147 ? 17.427 81.754 30.715 1.00 17.49 147 ASN C CA 1
ATOM 7858 C C . ASN C 1 147 ? 17.188 83.056 31.486 1.00 16.47 147 ASN C C 1
ATOM 7859 O O . ASN C 1 147 ? 17.630 83.132 32.636 1.00 18.35 147 ASN C O 1
ATOM 7864 N N . LEU C 1 148 ? 16.497 84.029 30.900 1.00 17.29 148 LEU C N 1
ATOM 7865 C CA . LEU C 1 148 ? 16.093 85.247 31.638 1.00 17.00 148 LEU C CA 1
ATOM 7866 C C . LEU C 1 148 ? 15.192 84.846 32.816 1.00 17.46 148 LEU C C 1
ATOM 7867 O O . LEU C 1 148 ? 15.378 85.416 33.921 1.00 17.48 148 LEU C O 1
ATOM 7872 N N . ALA C 1 149 ? 14.252 83.909 32.626 1.00 18.70 149 ALA C N 1
ATOM 7873 C CA . ALA C 1 149 ? 13.383 83.425 33.727 1.00 18.93 149 ALA C CA 1
ATOM 7874 C C . ALA C 1 149 ? 14.231 82.719 34.784 1.00 17.64 149 ALA C C 1
ATOM 7875 O O . ALA C 1 149 ? 13.891 82.831 35.971 1.00 19.14 149 ALA C O 1
ATOM 7877 N N . TYR C 1 150 ? 15.310 82.037 34.400 1.00 18.02 150 TYR C N 1
ATOM 7878 C CA . TYR C 1 150 ? 16.272 81.429 35.362 1.00 18.44 150 TYR C CA 1
ATOM 7879 C C . TYR C 1 150 ? 16.987 82.532 36.156 1.00 19.03 150 TYR C C 1
ATOM 7880 O O . TYR C 1 150 ? 17.195 82.362 37.391 1.00 20.66 150 TYR C O 1
ATOM 7889 N N . LEU C 1 151 ? 17.345 83.634 35.500 1.00 19.04 151 LEU C N 1
ATOM 7890 C CA . LEU C 1 151 ? 18.058 84.767 36.149 1.00 18.48 151 LEU C CA 1
ATOM 7891 C C . LEU C 1 151 ? 17.130 85.435 37.174 1.00 18.50 151 LEU C C 1
ATOM 7892 O O . LEU C 1 151 ? 17.638 85.991 38.146 1.00 16.64 151 LEU C O 1
ATOM 7897 N N . HIS C 1 152 ? 15.822 85.440 36.915 1.00 18.41 152 HIS C N 1
ATOM 7898 C CA . HIS C 1 152 ? 14.849 86.226 37.696 1.00 17.85 152 HIS C CA 1
ATOM 7899 C C . HIS C 1 152 ? 13.498 85.494 37.719 1.00 16.44 152 HIS C C 1
ATOM 7900 O O . HIS C 1 152 ? 12.622 85.804 36.922 1.00 17.06 152 HIS C O 1
ATOM 7907 N N . PRO C 1 153 ? 13.383 84.429 38.549 1.00 16.36 153 PRO C N 1
ATOM 7908 C CA . PRO C 1 153 ? 12.232 83.516 38.509 1.00 17.98 153 PRO C CA 1
ATOM 7909 C C . PRO C 1 153 ? 10.845 84.160 38.550 1.00 16.85 153 PRO C C 1
ATOM 7910 O O . PRO C 1 153 ? 9.951 83.657 37.874 1.00 17.80 153 PRO C O 1
ATOM 7914 N N . ARG C 1 154 ? 10.669 85.226 39.349 1.00 19.62 154 ARG C N 1
ATOM 7915 C CA . ARG C 1 154 ? 9.336 85.839 39.551 1.00 19.69 154 ARG C CA 1
ATOM 7916 C C . ARG C 1 154 ? 9.120 86.990 38.563 1.00 20.95 154 ARG C C 1
ATOM 7917 O O . ARG C 1 154 ? 8.025 87.552 38.561 1.00 21.38 154 ARG C O 1
ATOM 7925 N N . LEU C 1 155 ? 10.072 87.280 37.678 1.00 19.67 155 LEU C N 1
ATOM 7926 C CA . LEU C 1 155 ? 9.926 88.414 36.723 1.00 20.52 155 LEU C CA 1
ATOM 7927 C C . LEU C 1 155 ? 8.698 88.209 35.805 1.00 19.59 155 LEU C C 1
ATOM 7928 O O . LEU C 1 155 ? 7.906 89.147 35.647 1.00 21.91 155 LEU C O 1
ATOM 7933 N N . PHE C 1 156 ? 8.569 87.042 35.187 1.00 17.92 156 PHE C N 1
ATOM 7934 C CA . PHE C 1 156 ? 7.517 86.754 34.193 1.00 18.02 156 PHE C CA 1
ATOM 7935 C C . PHE C 1 156 ? 6.388 85.969 34.855 1.00 19.19 156 PHE C C 1
ATOM 7936 O O . PHE C 1 156 ? 6.644 84.966 35.577 1.00 20.42 156 PHE C O 1
ATOM 7944 N N . THR C 1 157 ? 5.166 86.372 34.540 1.00 19.77 157 THR C N 1
ATOM 7945 C CA . THR C 1 157 ? 3.923 85.660 34.925 1.00 22.05 157 THR C CA 1
ATOM 7946 C C . THR C 1 157 ? 3.848 84.377 34.100 1.00 24.63 157 THR C C 1
ATOM 7947 O O . THR C 1 157 ? 3.446 83.345 34.637 1.00 25.80 157 THR C O 1
ATOM 7951 N N . THR C 1 158 ? 4.256 84.425 32.835 1.00 20.11 158 THR C N 1
ATOM 7952 C CA . THR C 1 158 ? 4.187 83.257 31.934 1.00 20.87 158 THR C CA 1
ATOM 7953 C C . THR C 1 158 ? 5.164 83.493 30.783 1.00 18.82 158 THR C C 1
ATOM 7954 O O . THR C 1 158 ? 5.595 84.651 30.558 1.00 17.62 158 THR C O 1
ATOM 7958 N N . LEU C 1 159 ? 5.500 82.413 30.097 1.00 19.03 159 LEU C N 1
ATOM 7959 C CA . LEU C 1 159 ? 6.335 82.437 28.885 1.00 18.68 159 LEU C CA 1
ATOM 7960 C C . LEU C 1 159 ? 5.565 81.807 27.736 1.00 19.48 159 LEU C C 1
ATOM 7961 O O . LEU C 1 159 ? 4.900 80.793 27.973 1.00 20.47 159 LEU C O 1
ATOM 7966 N N . LEU C 1 160 ? 5.753 82.360 26.547 1.00 18.64 160 LEU C N 1
ATOM 7967 C CA . LEU C 1 160 ? 5.274 81.830 25.247 1.00 21.36 160 LEU C CA 1
ATOM 7968 C C . LEU C 1 160 ? 6.524 81.458 24.446 1.00 21.03 160 LEU C C 1
ATOM 7969 O O . LEU C 1 160 ? 7.210 82.371 24.013 1.00 18.10 160 LEU C O 1
ATOM 7974 N N . LEU C 1 161 ? 6.794 80.168 24.271 1.00 18.97 161 LEU C N 1
ATOM 7975 C CA . LEU C 1 161 ? 7.978 79.701 23.524 1.00 18.66 161 LEU C CA 1
ATOM 7976 C C . LEU C 1 161 ? 7.518 79.226 22.149 1.00 18.61 161 LEU C C 1
ATOM 7977 O O . LEU C 1 161 ? 6.603 78.378 22.071 1.00 22.93 161 LEU C O 1
ATOM 7982 N N . LEU C 1 162 ? 8.060 79.844 21.098 1.00 18.23 162 LEU C N 1
ATOM 7983 C CA . LEU C 1 162 ? 7.740 79.521 19.692 1.00 19.90 162 LEU C CA 1
ATOM 7984 C C . LEU C 1 162 ? 8.905 78.756 19.083 1.00 18.79 162 LEU C C 1
ATOM 7985 O O . LEU C 1 162 ? 9.968 79.382 18.845 1.00 18.41 162 LEU C O 1
ATOM 7990 N N . ASP C 1 163 ? 8.740 77.447 18.914 1.00 18.55 163 ASP C N 1
ATOM 7991 C CA . ASP C 1 163 ? 9.793 76.535 18.389 1.00 19.17 163 ASP C CA 1
ATOM 7992 C C . ASP C 1 163 ? 11.119 76.842 19.086 1.00 20.27 163 ASP C C 1
ATOM 7993 O O . ASP C 1 163 ? 12.119 77.109 18.424 1.00 19.06 163 ASP C O 1
ATOM 7998 N N . PRO C 1 164 ? 11.162 76.722 20.435 1.00 19.36 164 PRO C N 1
ATOM 7999 C CA . PRO C 1 164 ? 12.353 77.065 21.204 1.00 18.45 164 PRO C CA 1
ATOM 8000 C C . PRO C 1 164 ? 13.497 76.086 20.987 1.00 18.53 164 PRO C C 1
ATOM 8001 O O . PRO C 1 164 ? 13.284 74.878 20.910 1.00 18.97 164 PRO C O 1
ATOM 8005 N N . LEU C 1 165 ? 14.718 76.609 20.921 1.00 20.46 165 LEU C N 1
ATOM 8006 C CA . LEU C 1 165 ? 15.930 75.783 20.784 1.00 20.12 165 LEU C CA 1
ATOM 8007 C C . LEU C 1 165 ? 16.359 75.362 22.198 1.00 21.49 165 LEU C C 1
ATOM 8008 O O . LEU C 1 165 ? 17.329 75.907 22.749 1.00 20.26 165 LEU C O 1
ATOM 8013 N N . ILE C 1 166 ? 15.649 74.370 22.718 1.00 21.37 166 ILE C N 1
ATOM 8014 C CA . ILE C 1 166 ? 15.887 73.717 24.028 1.00 18.86 166 ILE C CA 1
ATOM 8015 C C . ILE C 1 166 ? 15.814 72.215 23.789 1.00 18.43 166 ILE C C 1
ATOM 8016 O O . ILE C 1 166 ? 14.727 71.685 23.565 1.00 19.04 166 ILE C O 1
ATOM 8021 N N . GLN C 1 167 ? 16.959 71.557 23.800 1.00 18.08 167 GLN C N 1
ATOM 8022 C CA . GLN C 1 167 ? 17.062 70.107 23.510 1.00 17.88 167 GLN C CA 1
ATOM 8023 C C . GLN C 1 167 ? 18.431 69.640 24.016 1.00 18.52 167 GLN C C 1
ATOM 8024 O O . GLN C 1 167 ? 19.230 70.495 24.420 1.00 18.79 167 GLN C O 1
ATOM 8030 N N . LEU C 1 168 ? 18.699 68.334 23.943 1.00 17.89 168 LEU C N 1
ATOM 8031 C CA . LEU C 1 168 ? 19.945 67.728 24.443 1.00 18.16 168 LEU C CA 1
ATOM 8032 C C . LEU C 1 168 ? 20.940 67.502 23.300 1.00 20.31 168 LEU C C 1
ATOM 8033 O O . LEU C 1 168 ? 22.128 67.674 23.538 1.00 19.37 168 LEU C O 1
ATOM 8038 N N . SER C 1 169 ? 20.473 67.046 22.139 1.00 22.11 169 SER C N 1
ATOM 8039 C CA . SER C 1 169 ? 21.345 66.504 21.055 1.00 24.66 169 SER C CA 1
ATOM 8040 C C . SER C 1 169 ? 21.975 67.634 20.269 1.00 23.89 169 SER C C 1
ATOM 8041 O O . SER C 1 169 ? 21.323 68.631 19.965 1.00 21.77 169 SER C O 1
ATOM 8044 N N . PRO C 1 170 ? 23.260 67.470 19.893 1.00 21.81 170 PRO C N 1
ATOM 8045 C CA . PRO C 1 170 ? 23.908 68.387 18.965 1.00 21.76 170 PRO C CA 1
ATOM 8046 C C . PRO C 1 170 ? 23.130 68.404 17.667 1.00 23.24 170 PRO C C 1
ATOM 8047 O O . PRO C 1 170 ? 22.503 67.406 17.296 1.00 22.12 170 PRO C O 1
ATOM 8051 N N . PRO C 1 171 ? 23.203 69.493 16.891 1.00 23.37 171 PRO C N 1
ATOM 8052 C CA . PRO C 1 171 ? 22.618 69.490 15.550 1.00 23.57 171 PRO C CA 1
ATOM 8053 C C . PRO C 1 171 ? 23.409 68.571 14.615 1.00 21.79 171 PRO C C 1
ATOM 8054 O O . PRO C 1 171 ? 24.587 68.296 14.860 1.00 22.47 171 PRO C O 1
ATOM 8058 N N . SER C 1 172 ? 22.768 68.156 13.529 1.00 22.19 172 SER C N 1
ATOM 8059 C CA . SER C 1 172 ? 23.463 67.604 12.351 1.00 23.94 172 SER C CA 1
ATOM 8060 C C . SER C 1 172 ? 24.382 68.684 11.770 1.00 24.61 172 SER C C 1
ATOM 8061 O O . SER C 1 172 ? 23.968 69.858 11.682 1.00 24.90 172 SER C O 1
ATOM 8064 N N . LEU C 1 173 ? 25.616 68.297 11.462 1.00 22.16 173 LEU C N 1
ATOM 8065 C CA . LEU C 1 173 ? 26.679 69.190 10.960 1.00 24.33 173 LEU C CA 1
ATOM 8066 C C . LEU C 1 173 ? 27.417 68.534 9.779 1.00 23.41 173 LEU C C 1
ATOM 8067 O O . LEU C 1 173 ? 28.502 68.993 9.438 1.00 22.54 173 LEU C O 1
ATOM 8072 N N . GLY C 1 174 ? 26.843 67.502 9.166 1.00 24.53 174 GLY C N 1
ATOM 8073 C CA . GLY C 1 174 ? 27.466 66.793 8.035 1.00 26.42 174 GLY C CA 1
ATOM 8074 C C . GLY C 1 174 ? 28.689 65.974 8.422 1.00 27.54 174 GLY C C 1
ATOM 8075 O O . GLY C 1 174 ? 29.483 65.647 7.530 1.00 29.54 174 GLY C O 1
ATOM 8076 N N . PHE C 1 175 ? 28.892 65.646 9.698 1.00 26.85 175 PHE C N 1
ATOM 8077 C CA . PHE C 1 175 ? 29.986 64.717 10.105 1.00 28.80 175 PHE C CA 1
ATOM 8078 C C . PHE C 1 175 ? 29.616 63.293 9.685 1.00 29.68 175 PHE C C 1
ATOM 8079 O O . PHE C 1 175 ? 28.396 62.932 9.729 1.00 27.88 175 PHE C O 1
ATOM 8087 N N . GLY C 1 176 ? 30.618 62.521 9.242 1.00 33.20 176 GLY C N 1
ATOM 8088 C CA . GLY C 1 176 ? 30.451 61.129 8.766 1.00 32.03 176 GLY C CA 1
ATOM 8089 C C . GLY C 1 176 ? 29.347 61.037 7.737 1.00 28.91 176 GLY C C 1
ATOM 8090 O O . GLY C 1 176 ? 29.446 61.702 6.744 1.00 30.20 176 GLY C O 1
ATOM 8091 N N . THR C 1 177 ? 28.284 60.277 7.993 1.00 31.69 177 THR C N 1
ATOM 8092 C CA . THR C 1 177 ? 27.172 60.045 7.031 1.00 29.25 177 THR C CA 1
ATOM 8093 C C . THR C 1 177 ? 26.085 61.108 7.183 1.00 28.70 177 THR C C 1
ATOM 8094 O O . THR C 1 177 ? 25.182 61.122 6.358 1.00 31.39 177 THR C O 1
ATOM 8098 N N . ASP C 1 178 ? 26.164 61.965 8.203 1.00 29.73 178 ASP C N 1
ATOM 8099 C CA . ASP C 1 178 ? 25.082 62.927 8.512 1.00 27.96 178 ASP C CA 1
ATOM 8100 C C . ASP C 1 178 ? 24.921 63.899 7.348 1.00 26.72 178 ASP C C 1
ATOM 8101 O O . ASP C 1 178 ? 25.933 64.322 6.746 1.00 23.47 178 ASP C O 1
ATOM 8106 N N . ALA C 1 179 ? 23.680 64.288 7.084 1.00 24.17 179 ALA C N 1
ATOM 8107 C CA . ALA C 1 179 ? 23.337 65.343 6.112 1.00 27.50 179 ALA C CA 1
ATOM 8108 C C . ALA C 1 179 ? 23.876 66.679 6.630 1.00 28.51 179 ALA C C 1
ATOM 8109 O O . ALA C 1 179 ? 23.752 66.975 7.822 1.00 32.41 179 ALA C O 1
ATOM 8111 N N . PRO C 1 180 ? 24.492 67.511 5.764 1.00 26.58 180 PRO C N 1
ATOM 8112 C CA . PRO C 1 180 ? 24.751 68.905 6.108 1.00 27.73 180 PRO C CA 1
ATOM 8113 C C . PRO C 1 180 ? 23.427 69.610 6.415 1.00 25.62 180 PRO C C 1
ATOM 8114 O O . PRO C 1 180 ? 22.452 69.283 5.799 1.00 25.66 180 PRO C O 1
ATOM 8118 N N . SER C 1 181 ? 23.422 70.508 7.403 1.00 24.65 181 SER C N 1
ATOM 8119 C CA . SER C 1 181 ? 22.221 71.209 7.918 1.00 24.19 181 SER C CA 1
ATOM 8120 C C . SER C 1 181 ? 22.253 72.686 7.522 1.00 22.30 181 SER C C 1
ATOM 8121 O O . SER C 1 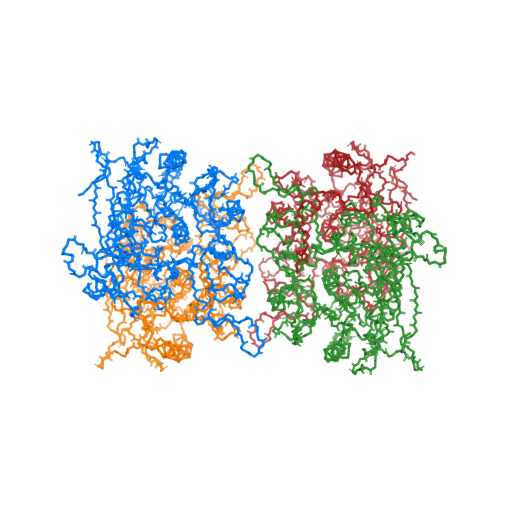181 ? 23.188 73.095 6.868 1.00 21.35 181 SER C O 1
ATOM 8124 N N . ALA C 1 182 ? 21.290 73.472 8.014 1.00 22.58 182 ALA C N 1
ATOM 8125 C CA . ALA C 1 182 ? 21.255 74.953 7.891 1.00 24.40 182 ALA C CA 1
ATOM 8126 C C . ALA C 1 182 ? 22.575 75.538 8.394 1.00 20.95 182 ALA C C 1
ATOM 8127 O O . ALA C 1 182 ? 22.924 76.623 7.933 1.00 21.82 182 ALA C O 1
ATOM 8129 N N . ILE C 1 183 ? 23.284 74.855 9.293 1.00 20.00 183 ILE C N 1
ATOM 8130 C CA . ILE C 1 183 ? 24.553 75.387 9.854 1.00 21.55 183 ILE C CA 1
ATOM 8131 C C . ILE C 1 183 ? 25.640 75.319 8.771 1.00 21.16 183 ILE C C 1
ATOM 8132 O O . ILE C 1 183 ? 26.298 76.322 8.542 1.00 20.73 183 ILE C O 1
ATOM 8137 N N . ASN C 1 184 ? 25.813 74.176 8.129 1.00 20.24 184 ASN C N 1
ATOM 8138 C CA . ASN C 1 184 ? 26.722 74.029 6.966 1.00 22.09 184 ASN C CA 1
ATOM 8139 C C . ASN C 1 184 ? 26.369 75.092 5.916 1.00 21.47 184 ASN C C 1
ATOM 8140 O O . ASN C 1 184 ? 27.261 75.748 5.382 1.00 20.45 184 ASN C O 1
ATOM 8145 N N . TYR C 1 185 ? 25.086 75.238 5.644 1.00 19.34 185 TYR C N 1
ATOM 8146 C CA . TYR C 1 185 ? 24.574 76.200 4.649 1.00 20.98 185 TYR C CA 1
ATOM 8147 C C . TYR C 1 185 ? 25.063 77.587 5.051 1.00 19.05 185 TYR C C 1
ATOM 8148 O O . TYR C 1 185 ? 25.481 78.315 4.167 1.00 20.67 185 TYR C O 1
ATOM 8157 N N . THR C 1 186 ? 24.985 77.933 6.336 1.00 17.09 186 THR C N 1
ATOM 8158 C CA . THR C 1 186 ? 25.263 79.304 6.828 1.00 17.65 186 THR C CA 1
ATOM 8159 C C . THR C 1 186 ? 26.721 79.659 6.571 1.00 18.34 186 THR C C 1
ATOM 8160 O O . THR C 1 186 ? 26.978 80.816 6.185 1.00 20.78 186 THR C O 1
ATOM 8164 N N . LEU C 1 187 ? 27.651 78.736 6.808 1.00 17.64 187 LEU C N 1
ATOM 8165 C CA . LEU C 1 187 ? 29.087 79.036 6.627 1.00 18.61 187 LEU C CA 1
ATOM 8166 C C . LEU C 1 187 ? 29.357 79.349 5.137 1.00 21.10 187 LEU C C 1
ATOM 8167 O O . LEU C 1 187 ? 30.130 80.260 4.840 1.00 21.36 187 LEU C O 1
ATOM 8172 N N . TRP C 1 188 ? 28.807 78.547 4.248 1.00 20.92 188 TRP C N 1
ATOM 8173 C CA . TRP C 1 188 ? 29.220 78.500 2.821 1.00 20.50 188 TRP C CA 1
ATOM 8174 C C . TRP C 1 188 ? 28.340 79.404 1.942 1.00 20.50 188 TRP C C 1
ATOM 8175 O O . TRP C 1 188 ? 28.620 79.495 0.754 1.00 22.19 188 TRP C O 1
ATOM 8186 N N . ARG C 1 189 ? 27.242 79.965 2.459 1.00 21.30 189 ARG C N 1
ATOM 8187 C CA . ARG C 1 189 ? 26.191 80.614 1.626 1.00 22.95 189 ARG C CA 1
ATOM 8188 C C . ARG C 1 189 ? 26.757 81.870 0.973 1.00 21.22 189 ARG C C 1
ATOM 8189 O O . ARG C 1 189 ? 27.704 82.456 1.505 1.00 23.12 189 ARG C O 1
ATOM 8197 N N . ASP C 1 190 ? 26.225 82.219 -0.186 1.00 20.42 190 ASP C N 1
ATOM 8198 C CA . ASP C 1 190 ? 26.437 83.545 -0.821 1.00 21.04 190 ASP C CA 1
ATOM 8199 C C . ASP C 1 190 ? 26.054 84.606 0.209 1.00 19.66 190 ASP C C 1
ATOM 8200 O O . ASP C 1 190 ? 24.991 84.434 0.892 1.00 18.35 190 ASP C O 1
ATOM 8205 N N . ASP C 1 191 ? 26.825 85.681 0.330 1.00 18.72 191 ASP C N 1
ATOM 8206 C CA . ASP C 1 191 ? 26.473 86.744 1.295 1.00 20.23 191 ASP C CA 1
ATOM 8207 C C . ASP C 1 191 ? 26.592 88.133 0.669 1.00 20.22 191 ASP C C 1
ATOM 8208 O O . ASP C 1 191 ? 26.482 89.109 1.430 1.00 19.57 191 ASP C O 1
ATOM 8213 N N . VAL C 1 192 ? 26.761 88.234 -0.653 1.00 20.15 192 VAL C N 1
ATOM 8214 C CA . VAL C 1 192 ? 26.833 89.552 -1.333 1.00 22.13 192 VAL C CA 1
ATOM 8215 C C . VAL C 1 192 ? 26.284 89.390 -2.745 1.00 21.65 192 VAL C C 1
ATOM 8216 O O . VAL C 1 192 ? 26.456 88.314 -3.342 1.00 22.41 192 VAL C O 1
ATOM 8220 N N . TRP C 1 193 ? 25.580 90.409 -3.211 1.00 20.88 193 TRP C N 1
ATOM 8221 C CA . TRP C 1 193 ? 24.862 90.422 -4.504 1.00 20.99 193 TRP C CA 1
ATOM 8222 C C . TRP C 1 193 ? 25.114 91.766 -5.174 1.00 20.50 193 TRP C C 1
ATOM 8223 O O . TRP C 1 193 ? 25.321 92.771 -4.488 1.00 20.16 193 TRP C O 1
ATOM 8234 N N . PRO C 1 194 ? 25.120 91.824 -6.519 1.00 20.75 194 PRO C N 1
ATOM 8235 C CA . PRO C 1 194 ? 25.347 93.098 -7.222 1.00 21.83 194 PRO C CA 1
ATOM 8236 C C . PRO C 1 194 ? 24.257 94.146 -6.983 1.00 21.97 194 PRO C C 1
ATOM 8237 O O . PRO C 1 194 ? 24.515 95.321 -7.209 1.00 22.94 194 PRO C O 1
ATOM 8241 N N . SER C 1 195 ? 23.060 93.734 -6.566 1.00 22.70 195 SER C N 1
ATOM 8242 C CA . SER C 1 195 ? 21.927 94.656 -6.322 1.00 24.09 195 SER C CA 1
ATOM 8243 C C . SER C 1 195 ? 20.952 94.035 -5.322 1.00 21.35 195 SER C C 1
ATOM 8244 O O . SER C 1 195 ? 20.955 92.813 -5.173 1.00 20.37 195 SER C O 1
ATOM 8247 N N . ARG C 1 196 ? 20.095 94.857 -4.726 1.00 22.59 196 ARG C N 1
ATOM 8248 C CA . ARG C 1 196 ? 19.025 94.384 -3.809 1.00 25.41 196 ARG C CA 1
ATOM 8249 C C . ARG C 1 196 ? 18.071 93.500 -4.601 1.00 25.91 196 ARG C C 1
ATOM 8250 O O . ARG C 1 196 ? 17.662 92.444 -4.077 1.00 24.50 196 ARG C O 1
ATOM 8258 N N . GLU C 1 197 ? 17.769 93.867 -5.853 1.00 25.35 197 GLU C N 1
ATOM 8259 C CA . GLU C 1 197 ? 16.805 93.099 -6.680 1.00 29.50 197 GLU C CA 1
ATOM 8260 C C . GLU C 1 197 ? 17.353 91.683 -6.866 1.00 24.70 197 GLU C C 1
ATOM 8261 O O . GLU C 1 197 ? 16.589 90.738 -6.769 1.00 29.75 197 GLU C O 1
ATOM 8267 N N . VAL C 1 198 ? 18.643 91.528 -7.109 1.00 25.14 198 VAL C N 1
ATOM 8268 C CA . VAL C 1 198 ? 19.258 90.184 -7.299 1.00 25.56 198 VAL C CA 1
ATOM 8269 C C . VAL C 1 198 ? 19.252 89.435 -5.960 1.00 23.95 198 VAL C C 1
ATOM 8270 O O . VAL C 1 198 ? 18.926 88.232 -5.971 1.00 24.27 198 VAL C O 1
ATOM 8274 N N . ALA C 1 199 ? 19.594 90.109 -4.850 1.00 22.78 199 ALA C N 1
ATOM 8275 C CA . ALA C 1 199 ? 19.600 89.488 -3.501 1.00 22.53 199 ALA C CA 1
ATOM 8276 C C . ALA C 1 199 ? 18.201 88.916 -3.205 1.00 22.17 199 ALA C C 1
ATOM 8277 O O . ALA C 1 199 ? 18.092 87.759 -2.733 1.00 24.05 199 ALA C O 1
ATOM 8279 N N . ILE C 1 200 ? 17.158 89.684 -3.475 1.00 24.34 200 ILE C N 1
ATOM 8280 C CA . ILE C 1 200 ? 15.753 89.271 -3.188 1.00 24.44 200 ILE C CA 1
ATOM 8281 C C . ILE C 1 200 ? 15.456 88.002 -4.007 1.00 27.76 200 ILE C C 1
ATOM 8282 O O . ILE C 1 200 ? 15.036 86.992 -3.398 1.00 24.53 200 ILE C O 1
ATOM 8287 N N . ARG C 1 201 ? 15.728 88.005 -5.321 1.00 28.17 201 ARG C N 1
ATOM 8288 C CA . ARG C 1 201 ? 15.472 86.819 -6.179 1.00 29.61 201 ARG C CA 1
ATOM 8289 C C . ARG C 1 201 ? 16.238 85.603 -5.650 1.00 31.12 201 ARG C C 1
ATOM 8290 O O . ARG C 1 201 ? 15.643 84.501 -5.612 1.00 28.87 201 ARG C O 1
ATOM 8298 N N . ALA C 1 202 ? 17.514 85.769 -5.294 1.00 29.51 202 ALA C N 1
ATOM 8299 C CA . ALA C 1 202 ? 18.372 84.668 -4.823 1.00 28.15 202 ALA C CA 1
ATOM 8300 C C . ALA C 1 202 ? 17.865 84.120 -3.486 1.00 29.02 202 ALA C C 1
ATOM 8301 O O . ALA C 1 202 ? 18.299 83.030 -3.122 1.00 32.33 202 ALA C O 1
ATOM 8303 N N . ASN C 1 203 ? 17.036 84.861 -2.743 1.00 29.47 203 ASN C N 1
ATOM 8304 C CA . ASN C 1 203 ? 16.585 84.452 -1.386 1.00 28.22 203 ASN C CA 1
ATOM 8305 C C . ASN C 1 203 ? 15.080 84.173 -1.392 1.00 28.37 203 ASN C C 1
ATOM 8306 O O . ASN C 1 203 ? 14.459 84.219 -0.321 1.00 28.63 203 ASN C O 1
ATOM 8311 N N . ARG C 1 204 ? 14.511 83.815 -2.542 1.00 33.24 204 ARG C N 1
ATOM 8312 C CA . ARG C 1 204 ? 13.090 83.388 -2.723 1.00 38.07 204 ARG C CA 1
ATOM 8313 C C . ARG C 1 204 ? 12.682 82.297 -1.711 1.00 35.97 204 ARG C C 1
ATOM 8314 O O . ARG C 1 204 ? 11.535 82.335 -1.199 1.00 41.99 204 ARG C O 1
ATOM 8322 N N . ALA C 1 205 ? 13.576 81.340 -1.454 1.00 37.22 205 ALA C N 1
ATOM 8323 C CA . ALA C 1 205 ? 13.338 80.167 -0.589 1.00 40.92 205 ALA C CA 1
ATOM 8324 C C . ALA C 1 205 ? 12.912 80.619 0.814 1.00 46.60 205 ALA C C 1
ATOM 8325 O O . ALA C 1 205 ? 11.904 80.081 1.327 1.00 48.47 205 ALA C O 1
ATOM 8327 N N . ILE C 1 206 ? 13.634 81.559 1.426 1.00 43.23 206 ILE C N 1
ATOM 8328 C CA . ILE C 1 206 ? 13.378 81.972 2.839 1.00 41.81 206 ILE C CA 1
ATOM 8329 C C . ILE C 1 206 ? 12.067 82.757 2.904 1.00 39.89 206 ILE C C 1
ATOM 8330 O O . ILE C 1 206 ? 11.492 82.836 4.002 1.00 37.67 206 ILE C O 1
ATOM 8335 N N . MET C 1 207 ? 11.584 83.293 1.778 1.00 38.30 207 MET C N 1
ATOM 8336 C CA . MET C 1 207 ? 10.400 84.186 1.761 1.00 42.95 207 MET C CA 1
ATOM 8337 C C . MET C 1 207 ? 9.147 83.444 1.283 1.00 41.86 207 MET C C 1
ATOM 8338 O O . MET C 1 207 ? 8.050 83.980 1.433 1.00 43.68 207 MET C O 1
ATOM 8343 N N . GLN C 1 208 ? 9.278 82.213 0.809 1.00 41.76 208 GLN C N 1
ATOM 8344 C CA . GLN C 1 208 ? 8.123 81.433 0.310 1.00 47.38 208 GLN C CA 1
ATOM 8345 C C . GLN C 1 208 ? 7.207 81.124 1.506 1.00 41.36 208 GLN C C 1
ATOM 8346 O O . GLN C 1 208 ? 7.700 80.741 2.586 1.00 40.46 208 GLN C O 1
ATOM 8352 N N . GLY C 1 209 ? 5.909 81.348 1.343 1.00 38.21 209 GLY C N 1
ATOM 8353 C CA . GLY C 1 209 ? 4.891 81.150 2.389 1.00 35.55 209 GLY C CA 1
ATOM 8354 C C . GLY C 1 209 ? 4.817 82.314 3.373 1.00 32.22 209 GLY C C 1
ATOM 8355 O O . GLY C 1 209 ? 3.895 82.292 4.205 1.00 32.56 209 GLY C O 1
ATOM 8356 N N . MET C 1 210 ? 5.733 83.288 3.336 1.00 31.83 210 MET C N 1
ATOM 8357 C CA . MET C 1 210 ? 5.709 84.432 4.292 1.00 30.43 210 MET C CA 1
ATOM 8358 C C . MET C 1 210 ? 4.442 85.237 4.050 1.00 31.56 210 MET C C 1
ATOM 8359 O O . MET C 1 210 ? 4.117 85.508 2.887 1.00 32.91 210 MET C O 1
ATOM 8364 N N . ASP C 1 211 ? 3.791 85.637 5.130 1.00 28.29 211 ASP C N 1
ATOM 8365 C CA . ASP C 1 211 ? 2.717 86.650 5.135 1.00 29.44 211 ASP C CA 1
ATOM 8366 C C . ASP C 1 211 ? 3.193 87.862 4.331 1.00 28.92 211 ASP C C 1
ATOM 8367 O O . ASP C 1 211 ? 4.334 88.292 4.473 1.00 25.67 211 ASP C O 1
ATOM 8372 N N . PRO C 1 212 ? 2.351 88.452 3.447 1.00 29.49 212 PRO C N 1
ATOM 8373 C CA . PRO C 1 212 ? 2.769 89.621 2.666 1.00 31.94 212 PRO C CA 1
ATOM 8374 C C . PRO C 1 212 ? 3.320 90.773 3.527 1.00 30.48 212 PRO C C 1
ATOM 8375 O O . PRO C 1 212 ? 4.235 91.448 3.089 1.00 33.73 212 PRO C O 1
ATOM 8379 N N . ARG C 1 213 ? 2.766 90.973 4.736 1.00 31.37 213 ARG C N 1
ATOM 8380 C CA . ARG C 1 213 ? 3.243 92.038 5.666 1.00 30.95 213 ARG C CA 1
ATOM 8381 C C . ARG C 1 213 ? 4.709 91.768 6.068 1.00 30.58 213 ARG C C 1
ATOM 8382 O O . ARG C 1 213 ? 5.474 92.725 6.240 1.00 35.24 213 ARG C O 1
ATOM 8390 N N . CYS C 1 214 ? 5.129 90.511 6.153 1.00 26.98 214 CYS C N 1
ATOM 8391 C CA . CYS C 1 214 ? 6.519 90.130 6.508 1.00 28.43 214 CYS C CA 1
ATOM 8392 C C . CYS C 1 214 ? 7.460 90.361 5.320 1.00 29.19 214 CYS C C 1
ATOM 8393 O O . CYS C 1 214 ? 8.604 90.730 5.544 1.00 25.69 214 CYS C O 1
ATOM 8396 N N . LEU C 1 215 ? 6.984 90.149 4.091 1.00 32.85 215 LEU C N 1
ATOM 8397 C CA . LEU C 1 215 ? 7.801 90.237 2.849 1.00 31.59 215 LEU C CA 1
ATOM 8398 C C . LEU C 1 215 ? 8.520 91.590 2.776 1.00 27.49 215 LEU C C 1
ATOM 8399 O O . LEU C 1 215 ? 9.750 91.609 2.578 1.00 25.94 215 LEU C O 1
ATOM 8404 N N . ASP C 1 216 ? 7.777 92.685 2.891 1.00 31.26 216 ASP C N 1
ATOM 8405 C CA . ASP C 1 216 ? 8.325 94.060 2.769 1.00 32.10 216 ASP C CA 1
ATOM 8406 C C . ASP C 1 216 ? 9.383 94.285 3.843 1.00 30.46 216 ASP C C 1
ATOM 8407 O O . ASP C 1 216 ? 10.409 94.888 3.523 1.00 28.18 216 ASP C O 1
ATOM 8412 N N . ARG C 1 217 ? 9.144 93.813 5.063 1.00 28.46 217 ARG C N 1
ATOM 8413 C CA . ARG C 1 217 ? 10.104 93.993 6.176 1.00 27.22 217 ARG C CA 1
ATOM 8414 C C . ARG C 1 217 ? 11.359 93.161 5.877 1.00 24.41 217 ARG C C 1
ATOM 8415 O O . ARG C 1 217 ? 12.486 93.645 6.137 1.00 24.08 217 ARG C O 1
ATOM 8423 N N . MET C 1 218 ? 11.185 91.961 5.323 1.00 24.48 218 MET C N 1
ATOM 8424 C CA . MET C 1 218 ? 12.326 91.096 4.973 1.00 24.88 218 MET C CA 1
ATOM 8425 C C . MET C 1 218 ? 13.198 91.798 3.911 1.00 26.05 218 MET C C 1
ATOM 8426 O O . MET C 1 218 ? 14.441 91.893 4.109 1.00 26.10 218 MET C O 1
ATOM 8431 N N . THR C 1 219 ? 12.609 92.315 2.827 1.00 25.36 219 THR C N 1
ATOM 8432 C CA . THR C 1 219 ? 13.423 92.888 1.716 1.00 25.76 219 THR C CA 1
ATOM 8433 C C . THR C 1 219 ? 14.130 94.157 2.204 1.00 28.21 219 THR C C 1
ATOM 8434 O O . THR C 1 219 ? 15.244 94.422 1.734 1.00 28.57 219 THR C O 1
ATOM 8438 N N . LYS C 1 220 ? 13.553 94.879 3.168 1.00 25.33 220 LYS C N 1
ATOM 8439 C CA . LYS C 1 220 ? 14.168 96.121 3.694 1.00 26.21 220 LYS C CA 1
ATOM 8440 C C . LYS C 1 220 ? 15.284 95.768 4.699 1.00 26.40 220 LYS C C 1
ATOM 8441 O O . LYS C 1 220 ? 16.367 96.394 4.632 1.00 21.93 220 LYS C O 1
ATOM 8447 N N . HIS C 1 221 ? 15.055 94.823 5.620 1.00 22.27 221 HIS C N 1
ATOM 8448 C CA . HIS C 1 221 ? 15.948 94.647 6.794 1.00 24.15 221 HIS C CA 1
ATOM 8449 C C . HIS C 1 221 ? 16.954 93.504 6.595 1.00 22.92 221 HIS C C 1
ATOM 8450 O O . HIS C 1 221 ? 18.017 93.562 7.205 1.00 24.49 221 HIS C O 1
ATOM 8457 N N . PHE C 1 222 ? 16.651 92.493 5.790 1.00 23.08 222 PHE C N 1
ATOM 8458 C CA . PHE C 1 222 ? 17.545 91.312 5.667 1.00 23.10 222 PHE C CA 1
ATOM 8459 C C . PHE C 1 222 ? 18.826 91.655 4.903 1.00 21.86 222 PHE C C 1
ATOM 8460 O O . PHE C 1 222 ? 19.808 90.957 5.072 1.00 19.01 222 PHE C O 1
ATOM 8468 N N . PHE C 1 223 ? 18.788 92.694 4.067 1.00 21.20 223 PHE C N 1
ATOM 8469 C CA . PHE C 1 223 ? 19.926 93.101 3.203 1.00 21.28 223 PHE C CA 1
ATOM 8470 C C . PHE C 1 223 ? 20.313 94.540 3.540 1.00 20.68 223 PHE C C 1
ATOM 8471 O O . PHE C 1 223 ? 19.441 95.354 3.846 1.00 20.53 223 PHE C O 1
ATOM 8479 N N . ARG C 1 224 ? 21.606 94.811 3.443 1.00 21.03 224 ARG C N 1
ATOM 8480 C CA . ARG C 1 224 ? 22.232 96.119 3.738 1.00 20.23 224 ARG C CA 1
ATOM 8481 C C . ARG C 1 224 ? 23.108 96.546 2.544 1.00 19.24 224 ARG C C 1
ATOM 8482 O O . ARG C 1 224 ? 23.932 95.759 2.083 1.00 19.85 224 ARG C O 1
ATOM 8490 N N . ASP C 1 225 ? 23.010 97.807 2.144 1.00 20.68 225 ASP C N 1
ATOM 8491 C CA . ASP C 1 225 ? 23.863 98.379 1.072 1.00 21.17 225 ASP C CA 1
ATOM 8492 C C . ASP C 1 225 ? 25.319 98.368 1.535 1.00 20.07 225 ASP C C 1
ATOM 8493 O O . ASP C 1 225 ? 25.580 98.730 2.681 1.00 19.97 225 ASP C O 1
ATOM 8498 N N . LEU C 1 226 ? 26.230 98.019 0.646 1.00 19.73 226 LEU C N 1
ATOM 8499 C CA . LEU C 1 226 ? 27.679 98.249 0.873 1.00 21.21 226 LEU C CA 1
ATOM 8500 C C . LEU C 1 226 ? 27.852 99.761 0.934 1.00 22.46 226 LEU C C 1
ATOM 8501 O O . LEU C 1 226 ? 27.014 100.492 0.416 1.00 22.87 226 LEU C O 1
ATOM 8506 N N . PRO C 1 227 ? 28.903 100.291 1.578 1.00 20.78 227 PRO C N 1
ATOM 8507 C CA . PRO C 1 227 ? 29.903 99.489 2.277 1.00 23.09 227 PRO C CA 1
ATOM 8508 C C . PRO C 1 227 ? 29.494 99.075 3.712 1.00 20.80 227 PRO C C 1
ATOM 8509 O O . PRO C 1 227 ? 28.732 99.751 4.357 1.00 20.66 227 PRO C O 1
ATOM 8513 N N . THR C 1 228 ? 30.010 97.936 4.146 1.00 20.41 228 THR C N 1
ATOM 8514 C CA . THR C 1 228 ? 29.930 97.445 5.539 1.00 21.04 228 THR C CA 1
ATOM 8515 C C . THR C 1 228 ? 31.353 97.100 5.944 1.00 21.73 228 THR C C 1
ATOM 8516 O O . THR C 1 228 ? 32.217 97.001 5.079 1.00 23.04 228 THR C O 1
ATOM 8520 N N . PRO C 1 229 ? 31.647 96.883 7.240 1.00 21.57 229 PRO C N 1
ATOM 8521 C CA . PRO C 1 229 ? 32.997 96.442 7.620 1.00 22.45 229 PRO C CA 1
ATOM 8522 C C . PRO C 1 229 ? 33.459 95.173 6.875 1.00 22.73 229 PRO C C 1
ATOM 8523 O O . PRO C 1 229 ? 34.631 95.091 6.501 1.00 21.83 229 PRO C O 1
ATOM 8527 N N . LEU C 1 230 ? 32.582 94.202 6.634 1.00 21.12 230 LEU C N 1
ATOM 8528 C CA . LEU C 1 230 ? 32.987 92.947 5.929 1.00 23.32 230 LEU C CA 1
ATOM 8529 C C . LEU C 1 230 ? 33.237 93.250 4.438 1.00 24.05 230 LEU C C 1
ATOM 8530 O O . LEU C 1 230 ? 34.163 92.635 3.861 1.00 21.79 230 LEU C O 1
ATOM 8535 N N . TYR C 1 231 ? 32.487 94.190 3.862 1.00 21.31 231 TYR C N 1
ATOM 8536 C CA . TYR C 1 231 ? 32.559 94.570 2.421 1.00 23.00 231 TYR C CA 1
ATOM 8537 C C . TYR C 1 231 ? 32.721 96.084 2.345 1.00 20.69 231 TYR C C 1
ATOM 8538 O O . TYR C 1 231 ? 31.768 96.808 2.107 1.00 20.72 231 TYR C O 1
ATOM 8547 N N . PRO C 1 232 ? 33.918 96.613 2.680 1.00 21.06 232 PRO C N 1
ATOM 8548 C CA . PRO C 1 232 ? 34.110 98.051 2.833 1.00 22.27 232 PRO C CA 1
ATOM 8549 C C . PRO C 1 232 ? 34.342 98.794 1.505 1.00 25.78 232 PRO C C 1
ATOM 8550 O O . PRO C 1 232 ? 34.396 100.000 1.497 1.00 28.28 232 PRO C O 1
ATOM 8554 N N . ASP C 1 233 ? 34.448 98.056 0.405 1.00 25.48 233 ASP C N 1
ATOM 8555 C CA . ASP C 1 233 ? 34.887 98.599 -0.900 1.00 26.59 233 ASP C CA 1
ATOM 8556 C C . ASP C 1 233 ? 33.812 98.296 -1.937 1.00 25.50 233 ASP C C 1
ATOM 8557 O O . ASP C 1 233 ? 33.764 97.122 -2.462 1.00 25.74 233 ASP C O 1
ATOM 8562 N N . VAL C 1 234 ? 32.970 99.291 -2.225 1.00 24.09 234 VAL C N 1
ATOM 8563 C CA . VAL C 1 234 ? 31.848 99.128 -3.202 1.00 29.67 234 VAL C CA 1
ATOM 8564 C C . VAL C 1 234 ? 32.434 98.747 -4.568 1.00 28.84 234 VAL C C 1
ATOM 8565 O O . VAL C 1 234 ? 31.964 97.753 -5.185 1.00 25.76 234 VAL C O 1
ATOM 8569 N N . GLU C 1 235 ? 33.465 99.460 -5.024 1.00 31.17 235 GLU C N 1
ATOM 8570 C CA . GLU C 1 235 ? 33.995 99.296 -6.413 1.00 30.85 235 GLU C CA 1
ATOM 8571 C C . GLU C 1 235 ? 34.660 97.919 -6.566 1.00 29.72 235 GLU C C 1
ATOM 8572 O O . GLU C 1 235 ? 34.527 97.298 -7.616 1.00 26.70 235 GLU C O 1
ATOM 8578 N N . ALA C 1 236 ? 35.330 97.419 -5.538 1.00 29.92 236 ALA C N 1
ATOM 8579 C CA . ALA C 1 236 ? 35.962 96.085 -5.551 1.00 28.17 236 ALA C CA 1
ATOM 8580 C C . ALA C 1 236 ? 34.902 95.007 -5.770 1.00 28.49 236 ALA C C 1
ATOM 8581 O O . ALA C 1 236 ? 35.192 94.050 -6.477 1.00 34.22 236 ALA C O 1
ATOM 8583 N N . ILE C 1 237 ? 33.703 95.166 -5.204 1.00 26.48 237 ILE C N 1
ATOM 8584 C CA . ILE C 1 237 ? 32.597 94.183 -5.355 1.00 25.56 237 ILE C CA 1
ATOM 8585 C C . ILE C 1 237 ? 31.931 94.340 -6.730 1.00 24.29 237 ILE C C 1
ATOM 8586 O O . ILE C 1 237 ? 31.594 93.313 -7.338 1.00 25.49 237 ILE C O 1
ATOM 8591 N N . LYS C 1 238 ? 31.747 95.550 -7.210 1.00 24.30 238 LYS C N 1
ATOM 8592 C CA . LYS C 1 238 ? 31.265 95.778 -8.599 1.00 28.27 238 LYS C CA 1
ATOM 8593 C C . LYS C 1 238 ? 32.249 95.141 -9.598 1.00 28.57 238 LYS C C 1
ATOM 8594 O O . LYS C 1 238 ? 31.789 94.505 -10.550 1.00 27.93 238 LYS C O 1
ATOM 8600 N N . ALA C 1 239 ? 33.554 95.234 -9.343 1.00 32.28 239 ALA C N 1
ATOM 8601 C CA . ALA C 1 239 ? 34.615 94.608 -10.169 1.00 32.30 239 ALA C CA 1
ATOM 8602 C C . ALA C 1 239 ? 34.459 93.080 -10.109 1.00 35.69 239 ALA C C 1
ATOM 8603 O O . ALA C 1 239 ? 34.481 92.443 -11.178 1.00 31.49 239 ALA C O 1
ATOM 8605 N N . LEU C 1 240 ? 34.275 92.507 -8.913 1.00 29.83 240 LEU C N 1
ATOM 8606 C CA . LEU C 1 240 ? 34.074 91.045 -8.750 1.00 32.95 240 LEU C CA 1
ATOM 8607 C C . LEU C 1 240 ? 32.883 90.576 -9.604 1.00 30.86 240 LEU C C 1
ATOM 8608 O O . LEU C 1 240 ? 32.984 89.490 -10.233 1.00 30.10 240 LEU C O 1
ATOM 8613 N N . PHE C 1 241 ? 31.779 91.326 -9.629 1.00 24.82 241 PHE C N 1
ATOM 8614 C CA . PHE C 1 241 ? 30.557 90.918 -10.377 1.00 26.55 241 PHE C CA 1
ATOM 8615 C C . PHE C 1 241 ? 30.626 91.388 -11.851 1.00 25.25 241 PHE C C 1
ATOM 8616 O O . PHE C 1 241 ? 29.763 91.020 -12.590 1.00 25.34 241 PHE C O 1
ATOM 8624 N N . GLY C 1 242 ? 31.611 92.189 -12.224 1.00 26.44 242 GLY C N 1
ATOM 8625 C CA . GLY C 1 242 ? 31.699 92.850 -13.553 1.00 30.24 242 GLY C CA 1
ATOM 8626 C C . GLY C 1 242 ? 30.574 93.858 -13.823 1.00 26.51 242 GLY C C 1
ATOM 8627 O O . GLY C 1 242 ? 30.113 93.928 -14.966 1.00 27.33 242 GLY C O 1
ATOM 8628 N N . THR C 1 243 ? 30.163 94.655 -12.832 1.00 27.61 243 THR C N 1
ATOM 8629 C CA . THR C 1 243 ? 29.032 95.607 -12.948 1.00 25.57 243 THR C CA 1
ATOM 8630 C C . THR C 1 243 ? 29.522 97.056 -12.845 1.00 28.22 243 THR C C 1
ATOM 8631 O O . THR C 1 243 ? 28.666 97.970 -12.605 1.00 25.57 243 THR C O 1
ATOM 8635 N N . THR C 1 244 ? 30.828 97.276 -12.996 1.00 29.69 244 THR C N 1
ATOM 8636 C CA . THR C 1 244 ? 31.482 98.604 -12.790 1.00 37.65 244 THR C CA 1
ATOM 8637 C C . THR C 1 244 ? 30.819 99.717 -13.611 1.00 39.69 244 THR C C 1
ATOM 8638 O O . THR C 1 244 ? 30.769 100.857 -13.114 1.00 44.18 244 THR C O 1
ATOM 8642 N N . ALA C 1 245 ? 30.375 99.422 -14.829 1.00 37.06 245 ALA C N 1
ATOM 8643 C CA . ALA C 1 245 ? 29.777 100.394 -15.776 1.00 40.01 245 ALA C CA 1
ATOM 8644 C C . ALA C 1 245 ? 28.405 100.855 -15.296 1.00 42.14 245 ALA C C 1
ATOM 8645 O O . ALA C 1 245 ? 27.944 101.883 -15.805 1.00 37.24 245 ALA C O 1
ATOM 8647 N N . ASP C 1 246 ? 27.750 100.133 -14.377 1.00 41.56 246 ASP C N 1
ATOM 8648 C CA . ASP C 1 246 ? 26.443 100.591 -13.845 1.00 41.69 246 ASP C CA 1
ATOM 8649 C C . ASP C 1 246 ? 26.685 101.353 -12.539 1.00 39.69 246 ASP C C 1
ATOM 8650 O O . ASP C 1 246 ? 26.708 100.717 -11.439 1.00 37.38 246 ASP C O 1
ATOM 8655 N N . SER C 1 247 ? 26.832 102.669 -12.620 1.00 36.96 247 SER C N 1
ATOM 8656 C CA . SER C 1 247 ? 27.298 103.490 -11.469 1.00 42.43 247 SER C CA 1
ATOM 8657 C C . SER C 1 247 ? 26.107 103.771 -10.547 1.00 41.62 247 SER C C 1
ATOM 8658 O O . SER C 1 247 ? 26.334 104.312 -9.462 1.00 49.06 247 SER C O 1
ATOM 8661 N N . THR C 1 248 ? 24.890 103.441 -10.983 1.00 40.44 248 THR C N 1
ATOM 8662 C CA . THR C 1 248 ? 23.628 103.809 -10.295 1.00 42.96 248 THR C CA 1
ATOM 8663 C C . THR C 1 248 ? 23.186 102.722 -9.292 1.00 46.01 248 THR C C 1
ATOM 8664 O O . THR C 1 248 ? 22.252 103.002 -8.513 1.00 47.33 248 THR C O 1
ATOM 8668 N N . THR C 1 249 ? 23.759 101.509 -9.324 1.00 34.05 249 THR C N 1
ATOM 8669 C CA . THR C 1 249 ? 23.242 100.371 -8.513 1.00 33.40 249 THR C CA 1
ATOM 8670 C C . THR C 1 249 ? 24.270 99.996 -7.457 1.00 26.64 249 THR C C 1
ATOM 8671 O O . THR C 1 249 ? 25.472 99.948 -7.766 1.00 29.44 249 THR C O 1
ATOM 8675 N N . THR C 1 250 ? 23.806 99.772 -6.238 1.00 26.53 250 THR C N 1
ATOM 8676 C CA . THR C 1 250 ? 24.693 99.478 -5.088 1.00 28.27 250 THR C CA 1
ATOM 8677 C C . THR C 1 250 ? 24.564 98.005 -4.719 1.00 25.46 250 THR C C 1
ATOM 8678 O O . THR C 1 250 ? 23.465 97.497 -4.546 1.00 19.45 250 THR C O 1
ATOM 8682 N N . PRO C 1 251 ? 25.684 97.272 -4.654 1.00 23.51 251 PRO C N 1
ATOM 8683 C CA . PRO C 1 251 ? 25.678 95.903 -4.149 1.00 23.54 251 PRO C CA 1
ATOM 8684 C C . PRO C 1 251 ? 25.134 95.887 -2.727 1.00 23.88 251 PRO C C 1
ATOM 8685 O O . PRO C 1 251 ? 25.289 96.875 -2.006 1.00 22.24 251 PRO C O 1
ATOM 8689 N N . VAL C 1 252 ? 24.553 94.749 -2.336 1.00 22.74 252 VAL C N 1
ATOM 8690 C CA . VAL C 1 252 ? 24.052 94.549 -0.949 1.00 21.90 252 VAL C CA 1
ATOM 8691 C C . VAL C 1 252 ? 24.676 93.282 -0.363 1.00 20.68 252 VAL C C 1
ATOM 8692 O O . VAL C 1 252 ? 25.090 92.403 -1.131 1.00 20.77 252 VAL C O 1
ATOM 8696 N N . THR C 1 253 ? 24.703 93.226 0.962 1.00 19.75 253 THR C N 1
ATOM 8697 C CA . THR C 1 253 ? 25.190 92.074 1.745 1.00 19.14 253 THR C CA 1
ATOM 8698 C C . THR C 1 253 ? 24.132 91.740 2.813 1.00 17.62 253 THR C C 1
ATOM 8699 O O . THR C 1 253 ? 23.180 92.497 3.011 1.00 19.59 253 THR C O 1
ATOM 8703 N N . LEU C 1 254 ? 24.264 90.593 3.430 1.00 16.85 254 LEU C N 1
ATOM 8704 C CA . LEU C 1 254 ? 23.417 90.217 4.584 1.00 19.36 254 LEU C CA 1
ATOM 8705 C C . LEU C 1 254 ? 23.628 91.250 5.684 1.00 17.76 254 LEU C C 1
ATOM 8706 O O . LEU C 1 254 ? 24.790 91.462 6.085 1.00 19.41 254 LEU C O 1
ATOM 8711 N N . THR C 1 255 ? 22.541 91.828 6.160 1.00 20.64 255 THR C N 1
ATOM 8712 C CA . THR C 1 255 ? 22.540 92.785 7.281 1.00 20.70 255 THR C CA 1
ATOM 8713 C C . THR C 1 255 ? 23.195 92.141 8.495 1.00 21.29 255 THR C C 1
ATOM 8714 O O . THR C 1 255 ? 24.051 92.753 9.095 1.00 22.92 255 THR C O 1
ATOM 8718 N N . THR C 1 256 ? 22.759 90.947 8.858 1.00 20.39 256 THR C N 1
ATOM 8719 C CA . THR C 1 256 ? 23.465 90.110 9.844 1.00 19.78 256 THR C CA 1
ATOM 8720 C C . THR C 1 256 ? 24.462 89.280 9.063 1.00 19.39 256 THR C C 1
ATOM 8721 O O . THR C 1 256 ? 24.052 88.385 8.312 1.00 17.74 256 THR C O 1
ATOM 8725 N N . PRO C 1 257 ? 25.783 89.527 9.215 1.00 19.05 257 PRO C N 1
ATOM 8726 C CA . PRO C 1 257 ? 26.780 88.741 8.504 1.00 17.66 257 PRO C CA 1
ATOM 8727 C C . PRO C 1 257 ? 26.543 87.260 8.754 1.00 18.54 257 PRO C C 1
ATOM 8728 O O . PRO C 1 257 ? 26.159 86.903 9.848 1.00 17.79 257 PRO C O 1
ATOM 8732 N N . LYS C 1 258 ? 26.740 86.439 7.734 1.00 15.64 258 LYS C N 1
ATOM 8733 C CA . LYS C 1 258 ? 26.531 84.983 7.867 1.00 18.44 258 LYS C CA 1
ATOM 8734 C C . LYS C 1 258 ? 27.375 84.478 9.030 1.00 18.98 258 LYS C C 1
ATOM 8735 O O . LYS C 1 258 ? 26.924 83.558 9.710 1.00 19.77 258 LYS C O 1
ATOM 8741 N N . TYR C 1 259 ? 28.543 85.083 9.283 1.00 19.38 259 TYR C N 1
ATOM 8742 C CA . TYR C 1 259 ? 29.458 84.661 10.370 1.00 17.63 259 TYR C CA 1
ATOM 8743 C C . TYR C 1 259 ? 28.798 84.889 11.728 1.00 18.21 259 TYR C C 1
ATOM 8744 O O . TYR C 1 259 ? 29.040 84.089 12.629 1.00 15.99 259 TYR C O 1
ATOM 8753 N N . HIS C 1 260 ? 28.011 85.956 11.887 1.00 19.08 260 HIS C N 1
ATOM 8754 C CA . HIS C 1 260 ? 27.333 86.252 13.176 1.00 19.79 260 HIS C CA 1
ATOM 8755 C C . HIS C 1 260 ? 26.124 85.329 13.343 1.00 19.44 260 HIS C C 1
ATOM 8756 O O . HIS C 1 260 ? 25.831 84.996 14.508 1.00 18.44 260 HIS C O 1
ATOM 8763 N N . GLU C 1 261 ? 25.487 84.894 12.254 1.00 18.47 261 GLU C N 1
ATOM 8764 C CA . GLU C 1 261 ? 24.479 83.808 12.362 1.00 19.65 261 GLU C CA 1
ATOM 8765 C C . GLU C 1 261 ? 25.207 82.537 12.814 1.00 19.86 261 GLU C C 1
ATOM 8766 O O . GLU C 1 261 ? 24.772 81.865 13.779 1.00 18.27 261 GLU C O 1
ATOM 8772 N N . LEU C 1 262 ? 26.293 82.225 12.139 1.00 18.24 262 LEU C N 1
ATOM 8773 C CA . LEU C 1 262 ? 27.022 80.948 12.336 1.00 18.57 262 LEU C CA 1
ATOM 8774 C C . LEU C 1 262 ? 27.485 80.812 13.797 1.00 17.83 262 LEU C C 1
ATOM 8775 O O . LEU C 1 262 ? 27.270 79.745 14.386 1.00 16.87 262 LEU C O 1
ATOM 8780 N N . VAL C 1 263 ? 28.132 81.838 14.350 1.00 17.58 263 VAL C N 1
ATOM 8781 C CA . VAL C 1 263 ? 28.750 81.723 15.705 1.00 16.78 263 VAL C CA 1
ATOM 8782 C C . VAL C 1 263 ? 27.672 81.800 16.787 1.00 16.46 263 VAL C C 1
ATOM 8783 O O . VAL C 1 263 ? 28.001 81.542 17.948 1.00 19.07 263 VAL C O 1
ATOM 8787 N N . ALA C 1 264 ? 26.418 82.108 16.433 1.00 16.68 264 ALA C N 1
ATOM 8788 C CA . ALA C 1 264 ? 25.218 81.962 17.303 1.00 16.54 264 ALA C CA 1
ATOM 8789 C C . ALA C 1 264 ? 24.654 80.535 17.185 1.00 17.48 264 ALA C C 1
ATOM 8790 O O . ALA C 1 264 ? 24.228 79.990 18.186 1.00 18.86 264 ALA C O 1
ATOM 8792 N N . GLN C 1 265 ? 24.651 79.954 15.983 1.00 17.23 265 GLN C N 1
ATOM 8793 C CA . GLN C 1 265 ? 24.105 78.593 15.715 1.00 16.63 265 GLN C CA 1
ATOM 8794 C C . GLN C 1 265 ? 24.974 77.556 16.402 1.00 17.82 265 GLN C C 1
ATOM 8795 O O . GLN C 1 265 ? 24.439 76.500 16.828 1.00 18.59 265 GLN C O 1
ATOM 8801 N N . ILE C 1 266 ? 26.292 77.807 16.448 1.00 18.53 266 ILE C N 1
ATOM 8802 C CA . ILE C 1 266 ? 27.249 76.743 16.822 1.00 19.40 266 ILE C CA 1
ATOM 8803 C C . ILE C 1 266 ? 28.546 77.433 17.252 1.00 18.40 266 ILE C C 1
ATOM 8804 O O . ILE C 1 266 ? 28.778 78.581 16.841 1.00 19.23 266 ILE C O 1
ATOM 8809 N N . ARG C 1 267 ? 29.346 76.748 18.052 1.00 19.57 267 ARG C N 1
ATOM 8810 C CA . ARG C 1 267 ? 30.592 77.315 18.610 1.00 18.30 267 ARG C CA 1
ATOM 8811 C C . ARG C 1 267 ? 31.738 76.363 18.301 1.00 19.29 267 ARG C C 1
ATOM 8812 O O . ARG C 1 267 ? 31.553 75.130 18.433 1.00 18.97 267 ARG C O 1
ATOM 8820 N N . GLN C 1 268 ? 32.906 76.913 17.974 1.00 19.52 268 GLN C N 1
ATOM 8821 C CA . GLN C 1 268 ? 34.115 76.096 17.754 1.00 19.87 268 GLN C CA 1
ATOM 8822 C C . GLN C 1 268 ? 34.445 75.315 19.028 1.00 19.35 268 GLN C C 1
ATOM 8823 O O . GLN C 1 268 ? 34.324 75.861 20.151 1.00 19.01 268 GLN C O 1
ATOM 8829 N N . ASN C 1 269 ? 34.830 74.058 18.813 1.00 18.89 269 ASN C N 1
ATOM 8830 C CA . ASN C 1 269 ? 35.422 73.142 19.814 1.00 20.36 269 ASN C CA 1
ATOM 8831 C C . ASN C 1 269 ? 36.681 72.543 19.187 1.00 19.60 269 ASN C C 1
ATOM 8832 O O . ASN C 1 269 ? 36.729 71.310 19.002 1.00 20.28 269 ASN C O 1
ATOM 8837 N N . PHE C 1 270 ? 37.646 73.370 18.839 1.00 22.45 270 PHE C N 1
ATOM 8838 C CA . PHE C 1 270 ? 38.812 72.973 18.000 1.00 24.19 270 PHE C CA 1
ATOM 8839 C C . PHE C 1 270 ? 39.960 72.414 18.849 1.00 28.97 270 PHE C C 1
ATOM 8840 O O . PHE C 1 270 ? 40.969 72.022 18.251 1.00 33.29 270 PHE C O 1
ATOM 8848 N N . ASN C 1 271 ? 39.819 72.288 20.164 1.00 28.97 271 ASN C N 1
ATOM 8849 C CA . ASN C 1 271 ? 40.963 71.855 21.017 1.00 32.81 271 ASN C CA 1
ATOM 8850 C C . ASN C 1 271 ? 40.503 70.944 22.159 1.00 28.38 271 ASN C C 1
ATOM 8851 O O . ASN C 1 271 ? 40.993 71.113 23.260 1.00 28.93 271 ASN C O 1
ATOM 8856 N N . ALA C 1 272 ? 39.624 69.980 21.905 1.00 28.54 272 ALA C N 1
ATOM 8857 C CA . ALA C 1 272 ? 39.056 69.125 22.973 1.00 30.23 272 ALA C CA 1
ATOM 8858 C C . ALA C 1 272 ? 39.853 67.818 23.157 1.00 33.35 272 ALA C C 1
ATOM 8859 O O . ALA C 1 272 ? 39.640 67.161 24.196 1.00 36.23 272 ALA C O 1
ATOM 8861 N N . ARG C 1 273 ? 40.652 67.402 22.182 1.00 37.16 273 ARG C N 1
ATOM 8862 C CA . ARG C 1 273 ? 41.303 66.060 22.190 1.00 48.13 273 ARG C CA 1
ATOM 8863 C C . ARG C 1 273 ? 42.797 66.188 22.512 1.00 55.02 273 ARG C C 1
ATOM 8864 O O . ARG C 1 273 ? 43.481 66.939 21.794 1.00 56.14 273 ARG C O 1
ATOM 8872 N N . ASP C 1 274 ? 43.265 65.501 23.560 1.00 57.23 274 ASP C N 1
ATOM 8873 C CA . ASP C 1 274 ? 44.710 65.335 23.873 1.00 69.46 274 ASP C CA 1
ATOM 8874 C C . ASP C 1 274 ? 45.359 64.688 22.651 1.00 68.56 274 ASP C C 1
ATOM 8875 O O . ASP C 1 274 ? 44.945 63.603 22.234 1.00 70.91 274 ASP C O 1
ATOM 8880 N N . PRO C 1 275 ? 46.373 65.334 22.024 1.00 68.40 275 PRO C N 1
ATOM 8881 C CA . PRO C 1 275 ? 46.938 64.825 20.772 1.00 68.17 275 PRO C CA 1
ATOM 8882 C C . PRO C 1 275 ? 47.658 63.479 20.981 1.00 70.60 275 PRO C C 1
ATOM 8883 O O . PRO C 1 275 ? 47.774 62.733 20.032 1.00 67.94 275 PRO C O 1
ATOM 8887 N N . LYS C 1 276 ? 48.085 63.196 22.218 1.00 78.29 276 LYS C N 1
ATOM 8888 C CA . LYS C 1 276 ? 48.802 61.953 22.616 1.00 80.45 276 LYS C CA 1
ATOM 8889 C C . LYS C 1 276 ? 47.803 60.799 22.802 1.00 80.96 276 LYS C C 1
ATOM 8890 O O . LYS C 1 276 ? 47.901 59.812 22.046 1.00 84.26 276 LYS C O 1
ATOM 8896 N N . THR C 1 277 ? 46.868 60.924 23.751 1.00 75.65 277 THR C N 1
ATOM 8897 C CA . THR C 1 277 ? 45.919 59.850 24.162 1.00 66.58 277 THR C CA 1
ATOM 8898 C C . THR C 1 277 ? 44.739 59.756 23.178 1.00 60.27 277 THR C C 1
ATOM 8899 O O . THR C 1 277 ? 44.064 58.707 23.185 1.00 55.71 277 THR C O 1
ATOM 8903 N N . GLY C 1 278 ? 44.482 60.807 22.383 1.00 55.74 278 GLY C N 1
ATOM 8904 C CA . GLY C 1 278 ? 43.260 60.952 21.561 1.00 55.40 278 GLY C CA 1
ATOM 8905 C C . GLY C 1 278 ? 42.016 61.172 22.425 1.00 49.24 278 GLY C C 1
ATOM 8906 O O . GLY C 1 278 ? 40.893 61.313 21.860 1.00 47.93 278 GLY C O 1
ATOM 8907 N N . ARG C 1 279 ? 42.186 61.253 23.748 1.00 48.01 279 ARG C N 1
ATOM 8908 C CA . ARG C 1 279 ? 41.051 61.343 24.693 1.00 49.90 279 ARG C CA 1
ATOM 8909 C C . ARG C 1 279 ? 40.546 62.786 24.768 1.00 44.05 279 ARG C C 1
ATOM 8910 O O . ARG C 1 279 ? 41.365 63.723 24.757 1.00 38.00 279 ARG C O 1
ATOM 8918 N N . ILE C 1 280 ? 39.232 62.938 24.889 1.00 38.68 280 ILE C N 1
ATOM 8919 C CA . ILE C 1 280 ? 38.579 64.234 25.189 1.00 36.77 280 ILE C CA 1
ATOM 8920 C C . ILE C 1 280 ? 39.042 64.698 26.573 1.00 31.78 280 ILE C C 1
ATOM 8921 O O . ILE C 1 280 ? 38.920 63.925 27.562 1.00 26.01 280 ILE C O 1
ATOM 8926 N N . GLU C 1 281 ? 39.548 65.931 26.648 1.00 30.65 281 GLU C N 1
ATOM 8927 C CA . GLU C 1 281 ? 39.803 66.655 27.922 1.00 32.62 281 GLU C CA 1
ATOM 8928 C C . GLU C 1 281 ? 39.228 68.064 27.717 1.00 31.75 281 GLU C C 1
ATOM 8929 O O . GLU C 1 281 ? 39.767 68.817 26.890 1.00 30.56 281 GLU C O 1
ATOM 8935 N N . VAL C 1 282 ? 38.124 68.397 28.369 1.00 29.53 282 VAL C N 1
ATOM 8936 C CA . VAL C 1 282 ? 37.511 69.745 28.188 1.00 28.31 282 VAL C CA 1
ATOM 8937 C C . VAL C 1 282 ? 38.507 70.814 28.643 1.00 26.38 282 VAL C C 1
ATOM 8938 O O . VAL C 1 282 ? 38.977 70.799 29.782 1.00 23.78 282 VAL C O 1
ATOM 8942 N N . PRO C 1 283 ? 38.880 71.773 27.774 1.00 24.90 283 PRO C N 1
ATOM 8943 C CA . PRO C 1 283 ? 39.722 72.883 28.190 1.00 25.71 283 PRO C CA 1
ATOM 8944 C C . PRO C 1 283 ? 38.890 73.942 28.912 1.00 24.78 283 PRO C C 1
ATOM 8945 O O . PRO C 1 283 ? 38.090 74.656 28.291 1.00 22.74 283 PRO C O 1
ATOM 8949 N N . ARG C 1 284 ? 39.111 74.026 30.225 1.00 25.17 284 ARG C N 1
ATOM 8950 C CA . ARG C 1 284 ? 38.271 74.837 31.125 1.00 23.23 284 ARG C CA 1
ATOM 8951 C C . ARG C 1 284 ? 38.521 76.324 30.925 1.00 22.32 284 ARG C C 1
ATOM 8952 O O . ARG C 1 284 ? 37.642 77.073 31.278 1.00 20.35 284 ARG C O 1
ATOM 8960 N N . ASP C 1 285 ? 39.670 76.735 30.384 1.00 23.42 285 ASP C N 1
ATOM 8961 C CA . ASP C 1 285 ? 39.930 78.183 30.152 1.00 26.16 285 ASP C CA 1
ATOM 8962 C C . ASP C 1 285 ? 38.942 78.735 29.112 1.00 25.35 285 ASP C C 1
ATOM 8963 O O . ASP C 1 285 ? 38.552 79.881 29.242 1.00 27.43 285 ASP C O 1
ATOM 8968 N N . THR C 1 286 ? 38.528 77.933 28.137 1.00 24.17 286 THR C N 1
ATOM 8969 C CA . THR C 1 286 ? 37.708 78.396 26.980 1.00 25.11 286 THR C CA 1
ATOM 8970 C C . THR C 1 286 ? 36.348 77.677 26.900 1.00 22.54 286 THR C C 1
ATOM 8971 O O . THR C 1 286 ? 35.421 78.252 26.299 1.00 22.83 286 THR C O 1
ATOM 8975 N N . HIS C 1 287 ? 36.243 76.459 27.412 1.00 19.98 287 HIS C N 1
ATOM 8976 C CA . HIS C 1 287 ? 35.075 75.551 27.173 1.00 19.44 287 HIS C CA 1
ATOM 8977 C C . HIS C 1 287 ? 34.597 74.921 28.492 1.00 17.38 287 HIS C C 1
ATOM 8978 O O . HIS C 1 287 ? 34.150 73.764 28.475 1.00 21.19 287 HIS C O 1
ATOM 8985 N N . ALA C 1 288 ? 34.635 75.658 29.609 1.00 17.18 288 ALA C N 1
ATOM 8986 C CA . ALA C 1 288 ? 34.206 75.123 30.913 1.00 17.72 288 ALA C CA 1
ATOM 8987 C C . ALA C 1 288 ? 32.727 74.736 30.793 1.00 19.47 288 ALA C C 1
ATOM 8988 O O . ALA C 1 288 ? 32.342 73.765 31.452 1.00 19.38 288 ALA C O 1
ATOM 8990 N N . ASP C 1 289 ? 31.955 75.426 29.942 1.00 18.42 289 ASP C N 1
ATOM 8991 C CA . ASP C 1 289 ? 30.501 75.185 29.766 1.00 18.39 289 ASP C CA 1
ATOM 8992 C C . ASP C 1 289 ? 30.191 74.010 28.826 1.00 18.27 289 ASP C C 1
ATOM 8993 O O . ASP C 1 289 ? 28.995 73.777 28.549 1.00 17.06 289 ASP C O 1
ATOM 8998 N N . MET C 1 290 ? 31.188 73.261 28.377 1.00 18.79 290 MET C N 1
ATOM 8999 C CA . MET C 1 290 ? 30.984 72.156 27.410 1.00 18.93 290 MET C CA 1
ATOM 9000 C C . MET C 1 290 ? 30.834 70.830 28.159 1.00 18.25 290 MET C C 1
ATOM 9001 O O . MET C 1 290 ? 31.745 70.464 28.922 1.00 18.68 290 MET C O 1
ATOM 9006 N N . ASP C 1 291 ? 29.722 70.128 27.904 1.00 18.33 291 ASP C N 1
ATOM 9007 C CA . ASP C 1 291 ? 29.527 68.741 28.377 1.00 18.63 291 ASP C CA 1
ATOM 9008 C C . ASP C 1 291 ? 30.545 67.846 27.669 1.00 19.59 291 ASP C C 1
ATOM 9009 O O . ASP C 1 291 ? 30.559 67.822 26.439 1.00 19.48 291 ASP C O 1
ATOM 9014 N N . PRO C 1 292 ? 31.438 67.114 28.379 1.00 21.14 292 PRO C N 1
ATOM 9015 C CA . PRO C 1 292 ? 32.399 66.214 27.717 1.00 23.11 292 PRO C CA 1
ATOM 9016 C C . PRO C 1 292 ? 31.725 65.221 26.752 1.00 23.92 292 PRO C C 1
ATOM 9017 O O . PRO C 1 292 ? 32.278 64.893 25.714 1.00 22.93 292 PRO C O 1
ATOM 9021 N N . LEU C 1 293 ? 30.493 64.841 27.051 1.00 21.24 293 LEU C N 1
ATOM 9022 C CA . LEU C 1 293 ? 29.715 63.920 26.186 1.00 22.19 293 LEU C CA 1
ATOM 9023 C C . LEU C 1 293 ? 29.430 64.525 24.803 1.00 24.27 293 LEU C C 1
ATOM 9024 O O . LEU C 1 293 ? 29.149 63.722 23.910 1.00 23.62 293 LEU C O 1
ATOM 9029 N N . VAL C 1 294 ? 29.459 65.856 24.613 1.00 20.22 294 VAL C N 1
ATOM 9030 C CA . VAL C 1 294 ? 29.193 66.453 23.267 1.00 21.85 294 VAL C CA 1
ATOM 9031 C C . VAL C 1 294 ? 30.493 66.957 22.625 1.00 22.16 294 VAL C C 1
ATOM 9032 O O . VAL C 1 294 ? 30.390 67.498 21.507 1.00 23.92 294 VAL C O 1
ATOM 9036 N N . ALA C 1 295 ? 31.645 66.730 23.259 1.00 20.60 295 ALA C N 1
ATOM 9037 C CA . ALA C 1 295 ? 32.949 67.276 22.862 1.00 23.54 295 ALA C CA 1
ATOM 9038 C C . ALA C 1 295 ? 33.651 66.369 21.838 1.00 25.05 295 ALA C C 1
ATOM 9039 O O . ALA C 1 295 ? 34.779 66.734 21.454 1.00 27.55 295 ALA C O 1
ATOM 9041 N N . TYR C 1 296 ? 33.007 65.263 21.423 1.00 25.87 296 TYR C N 1
ATOM 9042 C CA . TYR C 1 296 ? 33.496 64.236 20.461 1.00 25.20 296 TYR C CA 1
ATOM 9043 C C . TYR C 1 296 ? 33.595 64.836 19.051 1.00 24.91 296 TYR C C 1
ATOM 9044 O O . TYR C 1 296 ? 34.265 64.222 18.204 1.00 25.21 296 TYR C O 1
ATOM 9053 N N . ILE C 1 297 ? 32.923 65.961 18.789 1.00 25.09 297 ILE C N 1
ATOM 9054 C CA . ILE C 1 297 ? 32.972 66.664 17.477 1.00 24.81 297 ILE C CA 1
ATOM 9055 C C . ILE C 1 297 ? 33.498 68.056 17.737 1.00 23.03 297 ILE C C 1
ATOM 9056 O O . ILE C 1 297 ? 33.387 68.572 18.839 1.00 22.22 297 ILE C O 1
ATOM 9061 N N . PRO C 1 298 ? 34.163 68.656 16.733 1.00 21.64 298 PRO C N 1
ATOM 9062 C CA . PRO C 1 298 ? 34.867 69.931 16.925 1.00 21.48 298 PRO C CA 1
ATOM 9063 C C . PRO C 1 298 ? 33.968 71.187 16.845 1.00 19.62 298 PRO C C 1
ATOM 9064 O O . PRO C 1 298 ? 34.452 72.292 16.643 1.00 19.10 298 PRO C O 1
ATOM 9068 N N . LEU C 1 299 ? 32.665 70.985 17.027 1.00 19.50 299 LEU C N 1
ATOM 9069 C CA . LEU C 1 299 ? 31.648 72.060 17.129 1.00 20.33 299 LEU C CA 1
ATOM 9070 C C . LEU C 1 299 ? 30.645 71.670 18.213 1.00 19.47 299 LEU C C 1
ATOM 9071 O O . LEU C 1 299 ? 30.338 70.469 18.325 1.00 18.55 299 LEU C O 1
ATOM 9076 N N . TYR C 1 300 ? 30.129 72.642 18.952 1.00 19.21 300 TYR C N 1
ATOM 9077 C CA . TYR C 1 300 ? 29.116 72.375 20.008 1.00 19.39 300 TYR C CA 1
ATOM 9078 C C . TYR C 1 300 ? 28.237 73.594 20.212 1.00 19.71 300 TYR C C 1
ATOM 9079 O O . TYR C 1 300 ? 28.595 74.716 19.802 1.00 20.09 300 TYR C O 1
ATOM 9088 N N . ARG C 1 301 ? 27.116 73.379 20.901 1.00 19.58 301 ARG C N 1
ATOM 9089 C CA . ARG C 1 301 ? 26.256 74.480 21.359 1.00 17.65 301 ARG C CA 1
ATOM 9090 C C . ARG C 1 301 ? 25.796 74.144 22.773 1.00 18.98 301 ARG C C 1
ATOM 9091 O O . ARG C 1 301 ? 24.941 73.270 22.958 1.00 20.24 301 ARG C O 1
ATOM 9099 N N . PRO C 1 302 ? 26.287 74.860 23.804 1.00 16.82 302 PRO C N 1
ATOM 9100 C CA . PRO C 1 302 ? 26.001 74.471 25.188 1.00 17.17 302 PRO C CA 1
ATOM 9101 C C . PRO C 1 302 ? 24.591 74.825 25.699 1.00 17.14 302 PRO C C 1
ATOM 9102 O O . PRO C 1 302 ? 24.054 74.108 26.542 1.00 16.60 302 PRO C O 1
ATOM 9106 N N . GLU C 1 303 ? 24.010 75.909 25.212 1.00 17.96 303 GLU C N 1
ATOM 9107 C CA . GLU C 1 303 ? 22.804 76.498 25.861 1.00 16.95 303 GLU C CA 1
ATOM 9108 C C . GLU C 1 303 ? 21.570 75.619 25.689 1.00 18.38 303 GLU C C 1
ATOM 9109 O O . GLU C 1 303 ? 20.784 75.525 26.623 1.00 16.63 303 GLU C O 1
ATOM 9115 N N . PRO C 1 304 ? 21.294 74.978 24.537 1.00 17.97 304 PRO C N 1
ATOM 9116 C CA . PRO C 1 304 ? 20.092 74.141 24.448 1.00 18.28 304 PRO C CA 1
ATOM 9117 C C . PRO C 1 304 ? 20.113 73.080 25.567 1.00 19.47 304 PRO C C 1
ATOM 9118 O O . PRO C 1 304 ? 19.117 72.858 26.229 1.00 17.29 304 PRO C O 1
ATOM 9122 N N . ARG C 1 305 ? 21.274 72.467 25.787 1.00 17.62 305 ARG C N 1
ATOM 9123 C CA . ARG C 1 305 ? 21.423 71.320 26.701 1.00 16.98 305 ARG C CA 1
ATOM 9124 C C . ARG C 1 305 ? 21.417 71.787 28.163 1.00 17.17 305 ARG C C 1
ATOM 9125 O O . ARG C 1 305 ? 20.774 71.123 28.984 1.00 18.32 305 ARG C O 1
ATOM 9133 N N . SER C 1 306 ? 22.143 72.853 28.528 1.00 15.96 306 SER C N 1
ATOM 9134 C CA . SER C 1 306 ? 22.126 73.393 29.919 1.00 14.99 306 SER C CA 1
ATOM 9135 C C . SER C 1 306 ? 20.686 73.787 30.254 1.00 15.16 306 SER C C 1
ATOM 9136 O O . SER C 1 306 ? 20.222 73.525 31.365 1.00 15.05 306 SER C O 1
ATOM 9139 N N . THR C 1 307 ? 20.005 74.413 29.300 1.00 16.21 307 THR C N 1
ATOM 9140 C CA . THR C 1 307 ? 18.662 74.989 29.516 1.00 16.01 307 THR C CA 1
ATOM 9141 C C . THR C 1 307 ? 17.687 73.846 29.763 1.00 15.86 307 THR C C 1
ATOM 9142 O O . THR C 1 307 ? 16.898 73.955 30.706 1.00 17.63 307 THR C O 1
ATOM 9146 N N . PHE C 1 308 ? 17.769 72.811 28.940 1.00 17.10 308 PHE C N 1
ATOM 9147 C CA . PHE C 1 308 ? 16.942 71.600 29.047 1.00 17.88 308 PHE C CA 1
ATOM 9148 C C . PHE C 1 308 ? 17.077 71.001 30.456 1.00 17.53 308 PHE C C 1
ATOM 9149 O O . PHE C 1 308 ? 16.094 70.671 31.102 1.00 16.13 308 PHE C O 1
ATOM 9157 N N . ARG C 1 309 ? 18.297 70.859 30.917 1.00 18.19 309 ARG C N 1
ATOM 9158 C CA . ARG C 1 309 ? 18.609 70.200 32.203 1.00 19.97 309 ARG C CA 1
ATOM 9159 C C . ARG C 1 309 ? 18.105 70.994 33.400 1.00 19.23 309 ARG C C 1
ATOM 9160 O O . ARG C 1 309 ? 18.027 70.395 34.460 1.00 20.06 309 ARG C O 1
ATOM 9168 N N . ARG C 1 310 ? 17.820 72.287 33.255 1.00 15.97 310 ARG C N 1
ATOM 9169 C CA . ARG C 1 310 ? 17.349 73.136 34.352 1.00 17.07 310 ARG C CA 1
ATOM 9170 C C . ARG C 1 310 ? 15.833 73.345 34.235 1.00 17.10 310 ARG C C 1
ATOM 9171 O O . ARG C 1 310 ? 15.291 74.066 35.112 1.00 17.36 310 ARG C O 1
ATOM 9179 N N . LEU C 1 311 ? 15.166 72.759 33.229 1.00 16.42 311 LEU C N 1
ATOM 9180 C CA . LEU C 1 311 ? 13.715 73.026 32.980 1.00 16.89 311 LEU C CA 1
ATOM 9181 C C . LEU C 1 311 ? 12.846 72.709 34.196 1.00 17.18 311 LEU C C 1
ATOM 9182 O O . LEU C 1 311 ? 11.797 73.371 34.358 1.00 16.45 311 LEU C O 1
ATOM 9187 N N . GLU C 1 312 ? 13.205 71.713 35.017 1.00 18.39 312 GLU C N 1
ATOM 9188 C CA . GLU C 1 312 ? 12.344 71.384 36.175 1.00 21.11 312 GLU C CA 1
ATOM 9189 C C . GLU C 1 312 ? 12.255 72.575 37.134 1.00 19.91 312 GLU C C 1
ATOM 9190 O O . GLU C 1 312 ? 11.264 72.628 37.909 1.00 18.39 312 GLU C O 1
ATOM 9196 N N . THR C 1 313 ? 13.228 73.489 37.110 1.00 18.40 313 THR C N 1
ATOM 9197 C CA . THR C 1 313 ? 13.293 74.662 38.040 1.00 17.09 313 THR C CA 1
ATOM 9198 C C . THR C 1 313 ? 12.528 75.861 37.457 1.00 17.60 313 THR C C 1
ATOM 9199 O O . THR C 1 313 ? 12.372 76.857 38.181 1.00 17.95 313 THR C O 1
ATOM 9203 N N . LEU C 1 314 ? 12.082 75.816 36.188 1.00 17.40 314 LEU C N 1
ATOM 9204 C CA . LEU C 1 314 ? 11.471 77.012 35.544 1.00 18.19 314 LEU C CA 1
ATOM 9205 C C . LEU C 1 314 ? 10.219 77.457 36.317 1.00 18.18 314 LEU C C 1
ATOM 9206 O O . LEU C 1 314 ? 9.250 76.684 36.368 1.00 17.65 314 LEU C O 1
ATOM 9211 N N . ARG C 1 315 ? 10.222 78.690 36.829 1.00 19.19 315 ARG C N 1
ATOM 9212 C CA . ARG C 1 315 ? 9.157 79.216 37.713 1.00 19.36 315 ARG C CA 1
ATOM 9213 C C . ARG C 1 315 ? 7.910 79.624 36.935 1.00 18.55 315 ARG C C 1
ATOM 9214 O O . ARG C 1 315 ? 6.812 79.239 37.322 1.00 18.90 315 ARG C O 1
ATOM 9222 N N . PRO C 1 316 ? 7.986 80.456 35.875 1.00 18.48 316 PRO C N 1
ATOM 9223 C CA . PRO C 1 316 ? 6.763 80.858 35.174 1.00 18.39 316 PRO C CA 1
ATOM 9224 C C . PRO C 1 316 ? 6.059 79.643 34.569 1.00 16.87 316 PRO C C 1
ATOM 9225 O O . PRO C 1 316 ? 6.685 78.667 34.178 1.00 16.47 316 PRO C O 1
ATOM 9229 N N . SER C 1 317 ? 4.743 79.763 34.456 1.00 16.97 317 SER C N 1
ATOM 9230 C CA . SER C 1 317 ? 3.956 78.881 33.588 1.00 17.09 317 SER C CA 1
ATOM 9231 C C . SER C 1 317 ? 4.522 78.988 32.162 1.00 17.75 317 SER C C 1
ATOM 9232 O O . SER C 1 317 ? 5.133 80.030 31.805 1.00 17.53 317 SER C O 1
ATOM 9235 N N . CYS C 1 318 ? 4.342 77.958 31.348 1.00 17.49 318 CYS C N 1
ATOM 9236 C CA . CYS C 1 318 ? 5.024 77.944 30.035 1.00 18.71 318 CYS C CA 1
ATOM 9237 C C . CYS C 1 318 ? 4.181 77.264 28.975 1.00 18.26 318 CYS C C 1
ATOM 9238 O O . CYS C 1 318 ? 3.813 76.085 29.149 1.00 19.77 318 CYS C O 1
ATOM 9241 N N . LEU C 1 319 ? 3.947 77.986 27.888 1.00 18.45 319 LEU C N 1
ATOM 9242 C CA . LEU C 1 319 ? 3.329 77.478 26.658 1.00 17.31 319 LEU C CA 1
ATOM 9243 C C . LEU C 1 319 ? 4.425 77.145 25.661 1.00 17.46 319 LEU C C 1
ATOM 9244 O O . LEU C 1 319 ? 5.234 78.031 25.341 1.00 19.22 319 LEU C O 1
ATOM 9249 N N . TRP C 1 320 ? 4.457 75.895 25.209 1.00 17.49 320 TRP C N 1
ATOM 9250 C CA . TRP C 1 320 ? 5.415 75.426 24.186 1.00 19.47 320 TRP C CA 1
ATOM 9251 C C . TRP C 1 320 ? 4.656 75.254 22.866 1.00 18.96 320 TRP C C 1
ATOM 9252 O O . TRP C 1 320 ? 3.922 74.254 22.710 1.00 19.15 320 TRP C O 1
ATOM 9263 N N . VAL C 1 321 ? 4.812 76.215 21.970 1.00 19.19 321 VAL C N 1
ATOM 9264 C CA . VAL C 1 321 ? 4.221 76.161 20.614 1.00 19.50 321 VAL C CA 1
ATOM 9265 C C . VAL C 1 321 ? 5.277 75.561 19.682 1.00 19.18 321 VAL C C 1
ATOM 9266 O O . VAL C 1 321 ? 6.297 76.214 19.446 1.00 21.00 321 VAL C O 1
ATOM 9270 N N . ILE C 1 322 ? 5.052 74.346 19.215 1.00 19.55 322 ILE C N 1
ATOM 9271 C CA . ILE C 1 322 ? 6.029 73.571 18.414 1.00 20.84 322 ILE C CA 1
ATOM 9272 C C . ILE C 1 322 ? 5.520 73.428 16.973 1.00 20.64 322 ILE C C 1
ATOM 9273 O O . ILE C 1 322 ? 4.349 72.992 16.767 1.00 22.79 322 ILE C O 1
ATOM 9278 N N . ALA C 1 323 ? 6.369 73.804 16.024 1.00 21.31 323 ALA C N 1
ATOM 9279 C CA . ALA C 1 323 ? 6.124 73.586 14.574 1.00 23.74 323 ALA C CA 1
ATOM 9280 C C . ALA C 1 323 ? 6.187 72.069 14.307 1.00 23.22 323 ALA C C 1
ATOM 9281 O O . ALA C 1 323 ? 7.251 71.487 14.572 1.00 25.96 323 ALA C O 1
ATOM 9283 N N . GLY C 1 324 ? 5.084 71.443 13.875 1.00 25.73 324 GLY C N 1
ATOM 9284 C CA . GLY C 1 324 ? 5.032 69.988 13.589 1.00 26.00 324 GLY C CA 1
ATOM 9285 C C . GLY C 1 324 ? 6.092 69.565 12.583 1.00 24.99 324 GLY C C 1
ATOM 9286 O O . GLY C 1 324 ? 6.666 68.461 12.765 1.00 25.43 324 GLY C O 1
ATOM 9287 N N . ALA C 1 325 ? 6.465 70.445 11.658 1.00 22.02 325 ALA C N 1
ATOM 9288 C CA . ALA C 1 325 ? 7.496 70.176 10.627 1.00 25.83 325 ALA C CA 1
ATOM 9289 C C . ALA C 1 325 ? 8.819 70.884 10.969 1.00 26.55 325 ALA C C 1
ATOM 9290 O O . ALA C 1 325 ? 9.611 71.196 10.054 1.00 26.50 325 ALA C O 1
ATOM 9292 N N . THR C 1 326 ? 9.090 71.142 12.241 1.00 24.07 326 THR C N 1
ATOM 9293 C CA . THR C 1 326 ? 10.333 71.833 12.630 1.00 22.43 326 THR C CA 1
ATOM 9294 C C . THR C 1 326 ? 11.509 70.940 12.223 1.00 22.83 326 THR C C 1
ATOM 9295 O O . THR C 1 326 ? 11.331 69.711 12.121 1.00 24.59 326 THR C O 1
ATOM 9299 N N . PHE C 1 327 ? 12.680 71.546 12.072 1.00 22.70 327 PHE C N 1
ATOM 9300 C CA . PHE C 1 327 ? 13.965 70.846 11.845 1.00 23.85 327 PHE C CA 1
ATOM 9301 C C . PHE C 1 327 ? 14.673 70.622 13.187 1.00 24.27 327 PHE C C 1
ATOM 9302 O O . PHE C 1 327 ? 15.700 69.913 13.232 1.00 23.75 327 PHE C O 1
ATOM 9310 N N . LEU C 1 328 ? 14.161 71.207 14.273 1.00 23.57 328 LEU C N 1
ATOM 9311 C CA . LEU C 1 328 ? 14.666 70.947 15.651 1.00 24.78 328 LEU C CA 1
ATOM 9312 C C . LEU C 1 328 ? 14.283 69.534 16.094 1.00 23.39 328 LEU C C 1
ATOM 9313 O O . LEU C 1 328 ? 13.411 68.877 15.433 1.00 22.50 328 LEU C O 1
ATOM 9318 N N . ASN C 1 329 ? 14.903 69.050 17.164 1.00 24.02 329 ASN C N 1
ATOM 9319 C CA . ASN C 1 329 ? 14.627 67.682 17.683 1.00 24.78 329 ASN C CA 1
ATOM 9320 C C . ASN C 1 329 ? 13.300 67.694 18.437 1.00 24.86 329 ASN C C 1
ATOM 9321 O O . ASN C 1 329 ? 13.275 67.876 19.664 1.00 23.88 329 ASN C O 1
ATOM 9326 N N . ILE C 1 330 ? 12.208 67.485 17.717 1.00 24.48 330 ILE C N 1
ATOM 9327 C CA . ILE C 1 330 ? 10.834 67.664 18.260 1.00 23.87 330 ILE C CA 1
ATOM 9328 C C . ILE C 1 330 ? 10.606 66.713 19.440 1.00 22.95 330 ILE C C 1
ATOM 9329 O O . ILE C 1 330 ? 10.024 67.160 20.442 1.00 21.43 330 ILE C O 1
ATOM 9334 N N . ASP C 1 331 ? 11.100 65.467 19.357 1.00 23.50 331 ASP C N 1
ATOM 9335 C CA . ASP C 1 331 ? 10.904 64.475 20.433 1.00 23.11 331 ASP C CA 1
ATOM 9336 C C . ASP C 1 331 ? 11.625 64.941 21.700 1.00 21.20 331 ASP C C 1
ATOM 9337 O O . ASP C 1 331 ? 11.046 64.782 22.788 1.00 19.88 331 ASP C O 1
ATOM 9342 N N . GLU C 1 332 ? 12.837 65.484 21.585 1.00 20.32 332 GLU C N 1
ATOM 9343 C CA . GLU C 1 332 ? 13.529 65.988 22.803 1.00 21.60 332 GLU C CA 1
ATOM 9344 C C . GLU C 1 332 ? 12.770 67.195 23.360 1.00 22.18 332 GLU C C 1
ATOM 9345 O O . GLU C 1 332 ? 12.594 67.267 24.598 1.00 21.17 332 GLU C O 1
ATOM 9351 N N . ILE C 1 333 ? 12.323 68.108 22.491 1.00 20.64 333 ILE C N 1
ATOM 9352 C CA . ILE C 1 333 ? 11.526 69.288 22.944 1.00 22.52 333 ILE C CA 1
ATOM 9353 C C . ILE C 1 333 ? 10.325 68.808 23.790 1.00 23.08 333 ILE C C 1
ATOM 9354 O O . ILE C 1 333 ? 10.058 69.365 24.876 1.00 22.01 333 ILE C O 1
ATOM 9359 N N . ARG C 1 334 ? 9.639 67.763 23.337 1.00 24.11 334 ARG C N 1
ATOM 9360 C CA . ARG C 1 334 ? 8.422 67.254 24.024 1.00 22.25 334 ARG C CA 1
ATOM 9361 C C . ARG C 1 334 ? 8.788 66.605 25.369 1.00 21.86 334 ARG C C 1
ATOM 9362 O O . ARG C 1 334 ? 7.956 66.688 26.311 1.00 18.48 334 ARG C O 1
ATOM 9370 N N . GLU C 1 335 ? 9.987 66.014 25.499 1.00 19.72 335 GLU C N 1
ATOM 9371 C CA . GLU C 1 335 ? 10.470 65.540 26.828 1.00 23.19 335 GLU C CA 1
ATOM 9372 C C . GLU C 1 335 ? 10.702 66.760 27.734 1.00 21.03 335 GLU C C 1
ATOM 9373 O O . GLU C 1 335 ? 10.444 66.663 28.951 1.00 20.36 335 GLU C O 1
ATOM 9379 N N . GLY C 1 336 ? 11.243 67.844 27.181 1.00 20.48 336 GLY C N 1
ATOM 9380 C CA . GLY C 1 336 ? 11.418 69.097 27.938 1.00 20.15 336 GLY C CA 1
ATOM 9381 C C . GLY C 1 336 ? 10.090 69.600 28.484 1.00 19.32 336 GLY C C 1
ATOM 9382 O O . GLY C 1 336 ? 10.008 69.987 29.699 1.00 18.87 336 GLY C O 1
ATOM 9383 N N . VAL C 1 337 ? 9.074 69.641 27.630 1.00 17.71 337 VAL C N 1
ATOM 9384 C CA . VAL C 1 337 ? 7.690 70.024 28.058 1.00 17.09 337 VAL C CA 1
ATOM 9385 C C . VAL C 1 337 ? 7.269 69.184 29.291 1.00 17.49 337 VAL C C 1
ATOM 9386 O O . VAL C 1 337 ? 6.792 69.746 30.290 1.00 18.17 337 VAL C O 1
ATOM 9390 N N . LYS C 1 338 ? 7.483 67.874 29.234 1.00 20.47 338 LYS C N 1
ATOM 9391 C CA . LYS C 1 338 ? 7.046 66.955 30.301 1.00 20.87 338 LYS C CA 1
ATOM 9392 C C . LYS C 1 338 ? 7.691 67.321 31.637 1.00 20.50 338 LYS C C 1
ATOM 9393 O O . LYS C 1 338 ? 7.006 67.211 32.669 1.00 20.04 338 LYS C O 1
ATOM 9399 N N . ILE C 1 339 ? 8.986 67.640 31.660 1.00 19.88 339 ILE C N 1
ATOM 9400 C CA . ILE C 1 339 ? 9.698 67.885 32.947 1.00 21.13 339 ILE C CA 1
ATOM 9401 C C . ILE C 1 339 ? 9.549 69.367 33.382 1.00 19.73 339 ILE C C 1
ATOM 9402 O O . ILE C 1 339 ? 9.857 69.700 34.561 1.00 18.23 339 ILE C O 1
ATOM 9407 N N . CYS C 1 340 ? 9.231 70.248 32.448 1.00 18.78 340 CYS C N 1
ATOM 9408 C CA . CYS C 1 340 ? 9.191 71.717 32.675 1.00 18.06 340 CYS C CA 1
ATOM 9409 C C . CYS C 1 340 ? 8.430 72.077 33.963 1.00 18.59 340 CYS C C 1
ATOM 9410 O O . CYS C 1 340 ? 7.243 71.758 34.096 1.00 16.01 340 CYS C O 1
ATOM 9413 N N . GLY C 1 341 ? 9.106 72.730 34.900 1.00 17.44 341 GLY C N 1
ATOM 9414 C CA . GLY C 1 341 ? 8.506 73.269 36.135 1.00 17.57 341 GLY C CA 1
ATOM 9415 C C . GLY C 1 341 ? 8.148 72.203 37.156 1.00 19.45 341 GLY C C 1
ATOM 9416 O O . GLY C 1 341 ? 7.486 72.567 38.154 1.00 18.85 341 GLY C O 1
ATOM 9417 N N . SER C 1 342 ? 8.601 70.956 36.990 1.00 18.55 342 SER C N 1
ATOM 9418 C CA . SER C 1 342 ? 8.129 69.844 37.845 1.00 19.47 342 SER C CA 1
ATOM 9419 C C . SER C 1 342 ? 8.947 69.760 39.141 1.00 18.19 342 SER C C 1
ATOM 9420 O O . SER C 1 342 ? 8.540 69.029 40.024 1.00 19.58 342 SER C O 1
ATOM 9423 N N . GLY C 1 343 ? 10.059 70.467 39.268 1.00 17.16 343 GLY C N 1
ATOM 9424 C CA . GLY C 1 343 ? 10.940 70.312 40.436 1.00 18.42 343 GLY C CA 1
ATOM 9425 C C . GLY C 1 343 ? 11.029 71.576 41.293 1.00 18.25 343 GLY C C 1
ATOM 9426 O O . GLY C 1 343 ? 10.120 72.444 41.299 1.00 17.61 343 GLY C O 1
ATOM 9427 N N . ILE C 1 344 ? 12.120 71.695 42.026 1.00 18.68 344 ILE C N 1
ATOM 9428 C CA . ILE C 1 344 ? 12.292 72.765 43.042 1.00 19.18 344 ILE C CA 1
ATOM 9429 C C . ILE C 1 344 ? 12.504 74.085 42.289 1.00 19.26 344 ILE C C 1
ATOM 9430 O O . ILE C 1 344 ? 13.325 74.121 41.350 1.00 19.10 344 ILE C O 1
ATOM 9435 N N . GLY C 1 345 ? 11.748 75.118 42.661 1.00 18.59 345 GLY C N 1
ATOM 9436 C CA . GLY C 1 345 ? 11.719 76.409 41.959 1.00 17.57 345 GLY C CA 1
ATOM 9437 C C . GLY C 1 345 ? 10.608 76.468 40.917 1.00 18.57 345 GLY C C 1
ATOM 9438 O O . GLY C 1 345 ? 10.324 77.579 40.428 1.00 17.76 345 GLY C O 1
ATOM 9439 N N . GLY C 1 346 ? 10.044 75.306 40.537 1.00 18.14 346 GLY C N 1
ATOM 9440 C CA . GLY C 1 346 ? 9.232 75.150 39.321 1.00 18.40 346 GLY C CA 1
ATOM 9441 C C . GLY C 1 346 ? 7.795 75.624 39.514 1.00 17.01 346 GLY C C 1
ATOM 9442 O O . GLY C 1 346 ? 7.330 75.647 40.678 1.00 17.56 346 GLY C O 1
ATOM 9443 N N . SER C 1 347 ? 7.138 75.956 38.410 1.00 18.20 347 SER C N 1
ATOM 9444 C CA . SER C 1 347 ? 5.688 76.322 38.319 1.00 18.78 347 SER C CA 1
ATOM 9445 C C . SER C 1 347 ? 4.796 75.245 38.949 1.00 19.92 347 SER C C 1
ATOM 9446 O O . SER C 1 347 ? 3.694 75.609 39.410 1.00 21.05 347 SER C O 1
ATOM 9449 N N . GLY C 1 348 ? 5.217 73.976 38.925 1.00 18.52 348 GLY C N 1
ATOM 9450 C CA . GLY C 1 348 ? 4.347 72.801 39.140 1.00 20.13 348 GLY C CA 1
ATOM 9451 C C . GLY C 1 348 ? 4.139 71.991 37.875 1.00 20.15 348 GLY C C 1
ATOM 9452 O O . GLY C 1 348 ? 3.715 70.811 37.979 1.00 20.52 348 GLY C O 1
ATOM 9453 N N . GLY C 1 349 ? 4.442 72.574 36.714 1.00 19.96 349 GLY C N 1
ATOM 9454 C CA . GLY C 1 349 ? 4.487 71.881 35.424 1.00 20.69 349 GLY C CA 1
ATOM 9455 C C . GLY C 1 349 ? 3.155 71.302 34.968 1.00 20.53 349 GLY C C 1
ATOM 9456 O O . GLY C 1 349 ? 2.082 71.810 35.356 1.00 20.32 349 GLY C O 1
ATOM 9457 N N . VAL C 1 350 ? 3.241 70.292 34.120 1.00 20.39 350 VAL C N 1
ATOM 9458 C CA . VAL C 1 350 ? 2.065 69.677 33.441 1.00 22.59 350 VAL C CA 1
ATOM 9459 C C . VAL C 1 350 ? 1.088 69.148 34.489 1.00 22.42 350 VAL C C 1
ATOM 9460 O O . VAL C 1 350 ? -0.109 69.397 34.393 1.00 23.15 350 VAL C O 1
ATOM 9464 N N . PRO C 1 351 ? 1.527 68.448 35.554 1.00 23.54 351 PRO C N 1
ATOM 9465 C CA . PRO C 1 351 ? 0.582 67.928 36.556 1.00 26.85 351 PRO C CA 1
ATOM 9466 C C . PRO C 1 351 ? -0.303 68.995 37.217 1.00 29.34 351 PRO C C 1
ATOM 9467 O O . PRO C 1 351 ? -1.427 68.672 37.592 1.00 27.60 351 PRO C O 1
ATOM 9471 N N . ASP C 1 352 ? 0.169 70.246 37.316 1.00 26.80 352 ASP C N 1
ATOM 9472 C CA . ASP C 1 352 ? -0.612 71.359 37.920 1.00 25.62 352 ASP C CA 1
ATOM 9473 C C . ASP C 1 352 ? -1.286 72.193 36.823 1.00 24.24 352 ASP C C 1
ATOM 9474 O O . ASP C 1 352 ? -1.854 73.236 37.159 1.00 22.65 352 ASP C O 1
ATOM 9479 N N . GLY C 1 353 ? -1.165 71.812 35.551 1.00 22.37 353 GLY C N 1
ATOM 9480 C CA . GLY C 1 353 ? -1.746 72.576 34.429 1.00 22.80 353 GLY C CA 1
ATOM 9481 C C . GLY C 1 353 ? -1.011 73.883 34.181 1.00 23.24 353 GLY C C 1
ATOM 9482 O O . GLY C 1 353 ? -1.611 74.763 33.602 1.00 24.78 353 GLY C O 1
ATOM 9483 N N . ARG C 1 354 ? 0.276 73.970 34.532 1.00 21.69 354 ARG C N 1
ATOM 9484 C CA . ARG C 1 354 ? 1.089 75.231 34.427 1.00 22.66 354 ARG C CA 1
ATOM 9485 C C . ARG C 1 354 ? 1.965 75.194 33.164 1.00 19.85 354 ARG C C 1
ATOM 9486 O O . ARG C 1 354 ? 2.601 76.215 32.831 1.00 19.57 354 ARG C O 1
ATOM 9494 N N . VAL C 1 355 ? 1.945 74.078 32.449 1.00 19.50 355 VAL C N 1
ATOM 9495 C CA . VAL C 1 355 ? 2.724 73.873 31.212 1.00 19.46 355 VAL C CA 1
ATOM 9496 C C . VAL C 1 355 ? 1.825 73.171 30.208 1.00 20.68 355 VAL C C 1
ATOM 9497 O O . VAL C 1 355 ? 1.176 72.186 30.575 1.00 23.09 355 VAL C O 1
ATOM 9501 N N . ARG C 1 356 ? 1.852 73.623 28.961 1.00 22.19 356 ARG C N 1
ATOM 9502 C CA . ARG C 1 356 ? 1.067 73.013 27.860 1.00 23.98 356 ARG C CA 1
ATOM 9503 C C . ARG C 1 356 ? 1.926 73.024 26.593 1.00 21.67 356 ARG C C 1
ATOM 9504 O O . ARG C 1 356 ? 2.611 74.051 26.327 1.00 21.66 356 ARG C O 1
ATOM 9512 N N . GLU C 1 357 ? 1.838 71.941 25.829 1.00 22.04 357 GLU C N 1
ATOM 9513 C CA . GLU C 1 357 ? 2.387 71.908 24.459 1.00 25.46 357 GLU C CA 1
ATOM 9514 C C . GLU C 1 357 ? 1.244 72.058 23.469 1.00 23.33 357 GLU C C 1
ATOM 9515 O O . GLU C 1 357 ? 0.143 71.497 23.715 1.00 22.00 357 GLU C O 1
ATOM 9521 N N . VAL C 1 358 ? 1.500 72.824 22.411 1.00 22.23 358 VAL C N 1
ATOM 9522 C CA . VAL C 1 358 ? 0.634 72.831 21.217 1.00 23.10 358 VAL C CA 1
ATOM 9523 C C . VAL C 1 358 ? 1.574 72.571 20.046 1.00 22.95 358 VAL C C 1
ATOM 9524 O O . VAL C 1 358 ? 2.437 73.446 19.739 1.00 24.78 358 VAL C O 1
ATOM 9528 N N . VAL C 1 359 ? 1.455 71.385 19.463 1.00 24.55 359 VAL C N 1
ATOM 9529 C CA . VAL C 1 359 ? 2.176 71.013 18.211 1.00 25.59 359 VAL C CA 1
ATOM 9530 C C . VAL C 1 359 ? 1.263 71.383 17.034 1.00 24.46 359 VAL C C 1
ATOM 9531 O O . VAL C 1 359 ? 0.137 70.926 17.011 1.00 25.50 359 VAL C O 1
ATOM 9535 N N . LEU C 1 360 ? 1.711 72.260 16.143 1.00 23.83 360 LEU C N 1
ATOM 9536 C CA . LEU C 1 360 ? 0.878 72.733 15.009 1.00 24.62 360 LEU C CA 1
ATOM 9537 C C . LEU C 1 360 ? 1.289 71.926 13.790 1.00 25.81 360 LEU C C 1
ATOM 9538 O O . LEU C 1 360 ? 2.392 72.118 13.298 1.00 25.62 360 LEU C O 1
ATOM 9543 N N . PRO C 1 361 ? 0.487 70.919 13.358 1.00 29.33 361 PRO C N 1
ATOM 9544 C CA . PRO C 1 361 ? 0.929 69.993 12.314 1.00 30.03 361 PRO C CA 1
ATOM 9545 C C . PRO C 1 361 ? 1.195 70.757 11.017 1.00 26.31 361 PRO C C 1
ATOM 9546 O O . PRO C 1 361 ? 0.455 71.673 10.709 1.00 24.06 361 PRO C O 1
ATOM 9550 N N . GLY C 1 362 ? 2.275 70.392 10.331 1.00 27.65 362 GLY C N 1
ATOM 9551 C CA . GLY C 1 362 ? 2.644 70.937 9.006 1.00 29.84 362 GLY C CA 1
ATOM 9552 C C . GLY C 1 362 ? 3.241 72.338 9.046 1.00 29.15 362 GLY C C 1
ATOM 9553 O O . GLY C 1 362 ? 3.661 72.811 7.980 1.00 28.31 362 GLY C O 1
ATOM 9554 N N . PHE C 1 363 ? 3.299 72.992 10.219 1.00 26.78 363 PHE C N 1
ATOM 9555 C CA . PHE C 1 363 ? 3.902 74.333 10.383 1.00 24.97 363 PHE C CA 1
ATOM 9556 C C . PHE C 1 363 ? 5.418 74.199 10.492 1.00 23.64 363 PHE C C 1
ATOM 9557 O O . PHE C 1 363 ? 5.948 73.162 10.923 1.00 23.28 363 PHE C O 1
ATOM 9565 N N . GLY C 1 364 ? 6.111 75.208 10.006 1.00 22.99 364 GLY C N 1
ATOM 9566 C CA . GLY C 1 364 ? 7.581 75.211 10.009 1.00 23.80 364 GLY C CA 1
ATOM 9567 C C . GLY C 1 364 ? 8.137 76.141 11.071 1.00 25.07 364 GLY C C 1
ATOM 9568 O O . GLY C 1 364 ? 7.391 76.915 11.702 1.00 22.33 364 GLY C O 1
ATOM 9569 N N . HIS C 1 365 ? 9.457 76.117 11.198 1.00 24.47 365 HIS C N 1
ATOM 9570 C CA . HIS C 1 365 ? 10.255 76.997 12.075 1.00 25.07 365 HIS C CA 1
ATOM 9571 C C . HIS C 1 365 ? 9.821 78.462 11.960 1.00 24.66 365 HIS C C 1
ATOM 9572 O O . HIS C 1 365 ? 9.814 79.143 12.998 1.00 23.25 365 HIS C O 1
ATOM 9579 N N . LEU C 1 366 ? 9.504 78.929 10.743 1.00 25.22 366 LEU C N 1
ATOM 9580 C CA . LEU C 1 366 ? 9.209 80.361 10.433 1.00 22.93 366 LEU C CA 1
ATOM 9581 C C . LEU C 1 366 ? 7.695 80.629 10.524 1.00 21.80 366 LEU C C 1
ATOM 9582 O O . LEU C 1 366 ? 7.200 81.635 9.983 1.00 21.56 366 LEU C O 1
ATOM 9587 N N . MET C 1 367 ? 6.998 79.792 11.273 1.00 20.69 367 MET C N 1
ATOM 9588 C CA . MET C 1 367 ? 5.531 79.917 11.491 1.00 20.09 367 MET C CA 1
ATOM 9589 C C . MET C 1 367 ? 5.160 81.300 12.050 1.00 21.33 367 MET C C 1
ATOM 9590 O O . MET C 1 367 ? 4.091 81.803 11.703 1.00 23.51 367 MET C O 1
ATOM 9595 N N . PRO C 1 368 ? 5.984 82.039 12.835 1.00 20.59 368 PRO C N 1
ATOM 9596 C CA . PRO C 1 368 ? 5.586 83.379 13.280 1.00 20.81 368 PRO C CA 1
ATOM 9597 C C . PRO C 1 368 ? 5.437 84.384 12.129 1.00 21.02 368 PRO C C 1
ATOM 9598 O O . PRO C 1 368 ? 4.839 85.416 12.350 1.00 22.05 368 PRO C O 1
ATOM 9602 N N . PHE C 1 369 ? 5.947 84.041 10.939 1.00 20.64 369 PHE C N 1
ATOM 9603 C CA . PHE C 1 369 ? 5.883 84.908 9.727 1.00 21.67 369 PHE C CA 1
ATOM 9604 C C . PHE C 1 369 ? 5.030 84.283 8.626 1.00 21.82 369 PHE C C 1
ATOM 9605 O O . PHE C 1 369 ? 4.754 84.985 7.657 1.00 26.40 369 PHE C O 1
ATOM 9613 N N . GLN C 1 370 ? 4.678 83.003 8.749 1.00 23.60 370 GLN C N 1
ATOM 9614 C CA . GLN C 1 370 ? 3.983 82.221 7.692 1.00 25.88 370 GLN C CA 1
ATOM 9615 C C . GLN C 1 370 ? 2.534 81.935 8.098 1.00 24.14 370 GLN C C 1
ATOM 9616 O O . GLN C 1 370 ? 1.731 81.701 7.197 1.00 25.87 370 GLN C O 1
ATOM 9622 N N . GLU C 1 371 ? 2.246 81.824 9.397 1.00 23.41 371 GLU C N 1
ATOM 9623 C CA . GLU C 1 371 ? 0.923 81.454 9.949 1.00 23.93 371 GLU C CA 1
ATOM 9624 C C . GLU C 1 371 ? 0.614 82.414 11.089 1.00 24.94 371 GLU C C 1
ATOM 9625 O O . GLU C 1 371 ? 0.272 81.940 12.198 1.00 22.08 371 GLU C O 1
ATOM 9631 N N . VAL C 1 372 ? 0.723 83.716 10.827 1.00 26.33 372 VAL C N 1
ATOM 9632 C CA . VAL C 1 372 ? 0.694 84.755 11.883 1.00 26.32 372 VAL C CA 1
ATOM 9633 C C . VAL C 1 372 ? -0.604 84.599 12.683 1.00 28.58 372 VAL C C 1
ATOM 9634 O O . VAL C 1 372 ? -0.542 84.618 13.944 1.00 24.62 372 VAL C O 1
ATOM 9638 N N . LYS C 1 373 ? -1.740 84.440 12.005 1.00 28.20 373 LYS C N 1
ATOM 9639 C CA . LYS C 1 373 ? -3.075 84.418 12.675 1.00 29.61 373 LYS C CA 1
ATOM 9640 C C . LYS C 1 373 ? -3.199 83.211 13.632 1.00 24.74 373 LYS C C 1
ATOM 9641 O O . LYS C 1 373 ? -3.666 83.390 14.798 1.00 25.32 373 LYS C O 1
ATOM 9647 N N . THR C 1 374 ? -2.765 82.019 13.209 1.00 24.40 374 THR C N 1
ATOM 9648 C CA . THR C 1 374 ? -2.876 80.786 14.008 1.00 22.36 374 THR C CA 1
ATOM 9649 C C . THR C 1 374 ? -1.897 80.849 15.184 1.00 23.54 374 THR C C 1
ATOM 9650 O O . THR C 1 374 ? -2.288 80.429 16.290 1.00 23.47 374 THR C O 1
ATOM 9654 N N . VAL C 1 375 ? -0.679 81.320 14.974 1.00 23.49 375 VAL C N 1
ATOM 9655 C CA . VAL C 1 375 ? 0.291 81.473 16.095 1.00 23.73 375 VAL C CA 1
ATOM 9656 C C . VAL C 1 375 ? -0.307 82.435 17.130 1.00 23.81 375 VAL C C 1
ATOM 9657 O O . VAL C 1 375 ? -0.320 82.080 18.333 1.00 23.03 375 VAL C O 1
ATOM 9661 N N . ALA C 1 376 ? -0.792 83.606 16.706 1.00 23.33 376 ALA C N 1
ATOM 9662 C CA . ALA C 1 376 ? -1.447 84.580 17.610 1.00 25.05 376 ALA C CA 1
ATOM 9663 C C . ALA C 1 376 ? -2.600 83.913 18.381 1.00 25.32 376 ALA C C 1
ATOM 9664 O O . ALA C 1 376 ? -2.696 84.113 19.626 1.00 26.71 376 ALA C O 1
ATOM 9666 N N . GLU C 1 377 ? -3.451 83.173 17.681 1.00 26.31 377 GLU C N 1
ATOM 9667 C CA . GLU C 1 377 ? -4.659 82.536 18.279 1.00 28.27 377 GLU C CA 1
ATOM 9668 C C . GLU C 1 377 ? -4.221 81.577 19.397 1.00 26.21 377 GLU C C 1
ATOM 9669 O O . GLU C 1 377 ? -4.819 81.637 20.501 1.00 23.16 377 GLU C O 1
ATOM 9675 N N . THR C 1 378 ? -3.191 80.753 19.138 1.00 27.23 378 THR C N 1
ATOM 9676 C CA . THR C 1 378 ? -2.646 79.773 20.123 1.00 25.10 378 THR C CA 1
ATOM 9677 C C . THR C 1 378 ? -2.192 80.535 21.378 1.00 23.90 378 THR C C 1
ATOM 9678 O O . THR C 1 378 ? -2.485 80.062 22.532 1.00 24.16 378 THR C O 1
ATOM 9682 N N . CYS C 1 379 ? -1.527 81.680 21.185 1.00 23.23 379 CYS C N 1
ATOM 9683 C CA . CYS C 1 379 ? -1.003 82.519 22.300 1.00 24.19 379 CYS C CA 1
ATOM 9684 C C . CYS C 1 379 ? -2.167 83.068 23.131 1.00 26.43 379 CYS C C 1
ATOM 9685 O O . CYS C 1 379 ? -2.125 83.020 24.378 1.00 22.22 379 CYS C O 1
ATOM 9688 N N . ILE C 1 380 ? -3.188 83.566 22.450 1.00 26.63 380 ILE C N 1
ATOM 9689 C CA . ILE C 1 380 ? -4.314 84.278 23.117 1.00 30.39 380 ILE C CA 1
ATOM 9690 C C . ILE C 1 380 ? -5.071 83.340 24.055 1.00 24.48 380 ILE C C 1
ATOM 9691 O O . ILE C 1 380 ? -5.414 83.780 25.170 1.00 26.21 380 ILE C O 1
ATOM 9696 N N . VAL C 1 381 ? -5.276 82.096 23.654 1.00 24.33 381 VAL C N 1
ATOM 9697 C CA . VAL C 1 381 ? -6.049 81.112 24.470 1.00 24.72 381 VAL C CA 1
ATOM 9698 C C . VAL C 1 381 ? -5.306 80.926 25.803 1.00 23.98 381 VAL C C 1
ATOM 9699 O O . VAL C 1 381 ? -5.911 80.967 26.893 1.00 20.26 381 VAL C O 1
ATOM 9703 N N . TRP C 1 382 ? -3.995 80.755 25.717 1.00 21.98 382 TRP C N 1
ATOM 9704 C CA . TRP C 1 382 ? -3.142 80.546 26.908 1.00 22.14 382 TRP C CA 1
ATOM 9705 C C . TRP C 1 382 ? -3.131 81.809 27.757 1.00 20.91 382 TRP C C 1
ATOM 9706 O O . TRP C 1 382 ? -3.272 81.676 29.002 1.00 20.20 382 TRP C O 1
ATOM 9717 N N . LEU C 1 383 ? -2.946 82.973 27.123 1.00 20.12 383 LEU C N 1
ATOM 9718 C CA . LEU C 1 383 ? -2.855 84.261 27.826 1.00 22.02 383 LEU C CA 1
ATOM 9719 C C . LEU C 1 383 ? -4.139 84.496 28.626 1.00 23.32 383 LEU C C 1
ATOM 9720 O O . LEU C 1 383 ? -4.030 84.966 29.780 1.00 21.01 383 LEU C O 1
ATOM 9725 N N . GLN C 1 384 ? -5.304 84.200 28.051 1.00 22.62 384 GLN C N 1
ATOM 9726 C CA . GLN C 1 384 ? -6.564 84.513 28.772 1.00 25.71 384 GLN C CA 1
ATOM 9727 C C . GLN C 1 384 ? -6.648 83.607 30.010 1.00 26.26 384 GLN C C 1
ATOM 9728 O O . GLN C 1 384 ? -7.004 84.120 31.083 1.00 23.71 384 GLN C O 1
ATOM 9734 N N . GLN C 1 385 ? -6.264 82.329 29.907 1.00 24.13 385 GLN C N 1
ATOM 9735 C CA . GLN C 1 385 ? -6.329 81.426 31.078 1.00 25.51 385 GLN C CA 1
ATOM 9736 C C . GLN C 1 385 ? -5.297 81.879 32.112 1.00 24.77 385 GLN C C 1
ATOM 9737 O O . GLN C 1 385 ? -5.632 81.906 33.300 1.00 21.59 385 GLN C O 1
ATOM 9743 N N . GLU C 1 386 ? -4.096 82.275 31.705 1.00 23.20 386 GLU C N 1
ATOM 9744 C CA . GLU C 1 386 ? -3.054 82.703 32.671 1.00 24.85 386 GLU C CA 1
ATOM 9745 C C . GLU C 1 386 ? -3.457 84.027 33.331 1.00 25.41 386 GLU C C 1
ATOM 9746 O O . GLU C 1 386 ? -3.204 84.173 34.570 1.00 20.65 386 GLU C O 1
ATOM 9752 N N . MET C 1 387 ? -4.084 84.933 32.584 1.00 22.96 387 MET C N 1
ATOM 9753 C CA . MET C 1 387 ? -4.485 86.241 33.169 1.00 24.66 387 MET C CA 1
ATOM 9754 C C . MET C 1 387 ? -5.669 86.056 34.133 1.00 24.84 387 MET C C 1
ATOM 9755 O O . MET C 1 387 ? -5.700 86.804 35.115 1.00 23.46 387 MET C O 1
ATOM 9760 N N . ASP C 1 388 ? -6.602 85.130 33.864 1.00 24.60 388 ASP C N 1
ATOM 9761 C CA . ASP C 1 388 ? -7.655 84.742 34.844 1.00 26.49 388 ASP C CA 1
ATOM 9762 C C . ASP C 1 388 ? -6.988 84.268 36.148 1.00 27.32 388 ASP C C 1
ATOM 9763 O O . ASP C 1 388 ? -7.354 84.741 37.236 1.00 29.88 388 ASP C O 1
ATOM 9768 N N . ARG C 1 389 ? -6.010 83.377 36.052 1.00 26.23 389 ARG C N 1
ATOM 9769 C CA . ARG C 1 389 ? -5.282 82.852 37.232 1.00 28.20 389 ARG C CA 1
ATOM 9770 C C . ARG C 1 389 ? -4.536 83.996 37.924 1.00 28.01 389 ARG C C 1
ATOM 9771 O O . ARG C 1 389 ? -4.593 84.092 39.175 1.00 27.41 389 ARG C O 1
ATOM 9779 N N . PHE C 1 390 ? -3.874 84.859 37.165 1.00 25.75 390 PHE C N 1
ATOM 9780 C CA . PHE C 1 390 ? -3.156 86.042 37.707 1.00 25.38 390 PHE C CA 1
ATOM 9781 C C . PHE C 1 390 ? -4.117 86.916 38.529 1.00 28.27 390 PHE C C 1
ATOM 9782 O O . PHE C 1 390 ? -3.786 87.273 39.653 1.00 25.60 390 PHE C O 1
ATOM 9790 N N . ARG C 1 391 ? -5.275 87.278 37.975 1.00 26.86 391 ARG C N 1
ATOM 9791 C CA . ARG C 1 391 ? -6.234 88.182 38.666 1.00 27.36 391 ARG C CA 1
ATOM 9792 C C . ARG C 1 391 ? -6.657 87.541 39.990 1.00 27.15 391 ARG C C 1
ATOM 9793 O O . ARG C 1 391 ? -6.661 88.263 41.019 1.00 28.75 391 ARG C O 1
ATOM 9801 N N . GLN C 1 392 ? -6.968 86.238 39.978 1.00 26.65 392 GLN C N 1
ATOM 9802 C CA . GLN C 1 392 ? -7.395 85.482 41.188 1.00 26.24 392 GLN C CA 1
ATOM 9803 C C . GLN C 1 392 ? -6.248 85.421 42.219 1.00 28.09 392 GLN C C 1
ATOM 9804 O O . GLN C 1 392 ? -6.489 85.683 43.417 1.00 27.54 392 GLN C O 1
ATOM 9810 N N . THR C 1 393 ? -5.034 85.068 41.804 1.00 23.98 393 THR C N 1
ATOM 9811 C CA . THR C 1 393 ? -3.898 84.865 42.743 1.00 28.09 393 THR C CA 1
ATOM 9812 C C . THR C 1 393 ? -3.466 86.231 43.297 1.00 24.53 393 THR C C 1
ATOM 9813 O O . THR C 1 393 ? -3.186 86.314 44.509 1.00 23.02 393 THR C O 1
ATOM 9817 N N . GLU C 1 394 ? -3.518 87.283 42.497 1.00 25.61 394 GLU C N 1
ATOM 9818 C CA . GLU C 1 394 ? -3.226 88.678 42.948 1.00 26.76 394 GLU C CA 1
ATOM 9819 C C . GLU C 1 394 ? -4.234 89.104 44.021 1.00 27.38 394 GLU C C 1
ATOM 9820 O O . GLU C 1 394 ? -3.819 89.683 45.067 1.00 24.54 394 GLU C O 1
ATOM 9826 N N . ARG C 1 395 ? -5.523 88.842 43.785 1.00 26.74 395 ARG C N 1
ATOM 9827 C CA . ARG C 1 395 ? -6.583 89.166 44.774 1.00 25.53 395 ARG C CA 1
ATOM 9828 C C . ARG C 1 395 ? -6.336 88.395 46.077 1.00 23.07 395 ARG C C 1
ATOM 9829 O O . ARG C 1 395 ? -6.390 89.032 47.142 1.00 24.52 395 ARG C O 1
ATOM 9837 N N . GLN C 1 396 ? -6.134 87.083 46.011 1.00 25.95 396 GLN C N 1
ATOM 9838 C CA . GLN C 1 396 ? -5.888 86.201 47.190 1.00 30.88 396 GLN C CA 1
ATOM 9839 C C . GLN C 1 396 ? -4.655 86.713 47.991 1.00 34.22 396 GLN C C 1
ATOM 9840 O O . GLN C 1 396 ? -4.715 86.762 49.242 1.00 30.14 396 GLN C O 1
ATOM 9846 N N . TRP C 1 397 ? -3.583 87.112 47.304 1.00 30.11 397 TRP C N 1
ATOM 9847 C CA . TRP C 1 397 ? -2.379 87.745 47.909 1.00 30.37 397 TRP C CA 1
ATOM 9848 C C . TRP C 1 397 ? -2.756 88.980 48.728 1.00 30.46 397 TRP C C 1
ATOM 9849 O O . TRP C 1 397 ? -2.369 89.045 49.907 1.00 35.77 397 TRP C O 1
ATOM 9860 N N . LYS C 1 398 ? -3.440 89.943 48.112 1.00 30.36 398 LYS C N 1
ATOM 9861 C CA . LYS C 1 398 ? -3.878 91.193 48.777 1.00 35.16 398 LYS C CA 1
ATOM 9862 C C . LYS C 1 398 ? -4.763 90.839 49.990 1.00 36.64 398 LYS C C 1
ATOM 9863 O O . LYS C 1 398 ? -4.479 91.347 51.096 1.00 31.01 398 LYS C O 1
ATOM 9869 N N . GLU C 1 399 ? -5.746 89.944 49.825 1.00 34.65 399 GLU C N 1
ATOM 9870 C CA . GLU C 1 399 ? -6.617 89.487 50.940 1.00 32.72 399 GLU C CA 1
ATOM 9871 C C . GLU C 1 399 ? -5.756 88.976 52.100 1.00 33.66 399 GLU C C 1
ATOM 9872 O O . GLU C 1 399 ? -5.979 89.444 53.231 1.00 34.34 399 GLU C O 1
ATOM 9878 N N . ASP C 1 400 ? -4.846 88.029 51.837 1.00 33.16 400 ASP C N 1
ATOM 9879 C CA . ASP C 1 400 ? -4.016 87.379 52.882 1.00 37.12 400 ASP C CA 1
ATOM 9880 C C . ASP C 1 400 ? -3.093 88.409 53.562 1.00 34.88 400 ASP C C 1
ATOM 9881 O O . ASP C 1 400 ? -2.775 88.203 54.733 1.00 39.01 400 ASP C O 1
ATOM 9886 N N . ARG C 1 401 ? -2.721 89.483 52.886 1.00 34.02 401 ARG C N 1
ATOM 9887 C CA . ARG C 1 401 ? -1.767 90.505 53.391 1.00 39.22 401 ARG C CA 1
ATOM 9888 C C . ARG C 1 401 ? -2.515 91.595 54.167 1.00 41.77 401 ARG C C 1
ATOM 9889 O O . ARG C 1 401 ? -1.851 92.344 54.902 1.00 38.57 401 ARG C O 1
ATOM 9897 N N . ASP C 1 402 ? -3.842 91.657 54.045 1.00 40.27 402 ASP C N 1
ATOM 9898 C CA . ASP C 1 402 ? -4.655 92.825 54.468 1.00 42.20 402 ASP C CA 1
ATOM 9899 C C . ASP C 1 402 ? -4.377 93.257 55.926 1.00 39.49 402 ASP C C 1
ATOM 9900 O O . ASP C 1 402 ? -4.138 94.460 56.156 1.00 40.31 402 ASP C O 1
ATOM 9905 N N . GLY C 1 403 ? -4.416 92.381 56.913 1.00 35.24 403 GLY C N 1
ATOM 9906 C CA . GLY C 1 403 ? -4.206 92.869 58.303 1.00 45.75 403 GLY C CA 1
ATOM 9907 C C . GLY C 1 403 ? -2.774 93.369 58.607 1.00 47.01 403 GLY C C 1
ATOM 9908 O O . GLY C 1 403 ? -2.574 93.978 59.670 1.00 49.47 403 GLY C O 1
ATOM 9909 N N . LYS C 1 404 ? -1.770 93.064 57.776 1.00 40.39 404 LYS C N 1
ATOM 9910 C CA . LYS C 1 404 ? -0.437 92.666 58.319 1.00 38.75 404 LYS C CA 1
ATOM 9911 C C . LYS C 1 404 ? 0.525 93.857 58.369 1.00 31.89 404 LYS C C 1
ATOM 9912 O O . LYS C 1 404 ? 0.522 94.690 57.463 1.00 32.63 404 LYS C O 1
ATOM 9918 N N . SER C 1 405 ? 1.370 93.865 59.393 1.00 28.14 405 SER C N 1
ATOM 9919 C CA . SER C 1 405 ? 2.442 94.864 59.617 1.00 24.17 405 SER C CA 1
ATOM 9920 C C . SER C 1 405 ? 3.555 94.719 58.573 1.00 24.17 405 SER C C 1
ATOM 9921 O O . SER C 1 405 ? 3.934 93.557 58.232 1.00 21.12 405 SER C O 1
ATOM 9924 N N . HIS C 1 406 ? 4.088 95.860 58.115 1.00 21.64 406 HIS C N 1
ATOM 9925 C CA . HIS C 1 406 ? 5.316 95.942 57.286 1.00 21.86 406 HIS C CA 1
ATOM 9926 C C . HIS C 1 406 ? 6.560 96.003 58.175 1.00 22.30 406 HIS C C 1
ATOM 9927 O O . HIS C 1 406 ? 7.647 95.920 57.611 1.00 20.79 406 HIS C O 1
ATOM 9934 N N . LEU C 1 407 ? 6.409 96.160 59.492 1.00 22.98 407 LEU C N 1
ATOM 9935 C CA . LEU C 1 407 ? 7.529 96.522 60.414 1.00 23.19 407 LEU C CA 1
ATOM 9936 C C . LEU C 1 407 ? 7.926 95.354 61.314 1.00 23.43 407 LEU C C 1
ATOM 9937 O O . LEU C 1 407 ? 9.049 95.372 61.810 1.00 25.25 407 LEU C O 1
ATOM 9942 N N . ALA C 1 408 ? 7.012 94.436 61.593 1.00 23.20 408 ALA C N 1
ATOM 9943 C CA . ALA C 1 408 ? 7.215 93.366 62.579 1.00 24.79 408 ALA C CA 1
ATOM 9944 C C . ALA C 1 408 ? 6.487 92.120 62.089 1.00 23.00 408 ALA C C 1
ATOM 9945 O O . ALA C 1 408 ? 5.494 92.250 61.372 1.00 22.79 408 ALA C O 1
ATOM 9947 N N . VAL C 1 409 ? 6.963 90.954 62.500 1.00 23.60 409 VAL C N 1
ATOM 9948 C CA . VAL C 1 409 ? 6.408 89.641 62.061 1.00 25.52 409 VAL C CA 1
ATOM 9949 C C . VAL C 1 409 ? 5.098 89.358 62.817 1.00 28.26 409 VAL C C 1
ATOM 9950 O O . VAL C 1 409 ? 4.894 89.848 63.949 1.00 25.35 409 VAL C O 1
ATOM 9954 N N . GLU C 1 410 ? 4.269 88.524 62.224 1.00 27.57 410 GLU C N 1
ATOM 9955 C CA . GLU C 1 410 ? 2.957 88.115 62.789 1.00 30.14 410 GLU C CA 1
ATOM 9956 C C . GLU C 1 410 ? 3.157 87.194 64.000 1.00 29.00 410 GLU C C 1
ATOM 9957 O O . GLU C 1 410 ? 4.257 86.595 64.186 1.00 23.84 410 GLU C O 1
ATOM 9963 N N . GLU C 1 411 ? 2.104 87.069 64.795 1.00 29.08 411 GLU C N 1
ATOM 9964 C CA . GLU C 1 411 ? 2.053 86.363 66.102 1.00 29.56 411 GLU C CA 1
ATOM 9965 C C . GLU C 1 411 ? 2.491 84.907 65.939 1.00 25.15 411 GLU C C 1
ATOM 9966 O O . GLU C 1 411 ? 3.134 84.377 66.850 1.00 29.85 411 GLU C O 1
ATOM 9972 N N . ASN C 1 412 ? 2.196 84.263 64.814 1.00 26.08 412 ASN C N 1
ATOM 9973 C CA . ASN C 1 412 ? 2.459 82.813 64.676 1.00 27.48 412 ASN C CA 1
ATOM 9974 C C . ASN C 1 412 ? 3.961 82.544 64.891 1.00 28.99 412 ASN C C 1
ATOM 9975 O O . ASN C 1 412 ? 4.326 81.445 65.378 1.00 28.17 412 ASN C O 1
ATOM 9980 N N . TRP C 1 413 ? 4.833 83.500 64.568 1.00 23.39 413 TRP C N 1
ATOM 9981 C CA . TRP C 1 413 ? 6.293 83.308 64.726 1.00 23.41 413 TRP C CA 1
ATOM 9982 C C . TRP C 1 413 ? 6.635 82.962 66.167 1.00 24.00 413 TRP C C 1
ATOM 9983 O O . TRP C 1 413 ? 7.554 82.120 66.382 1.00 25.39 413 TRP C O 1
ATOM 9994 N N . TYR C 1 414 ? 5.987 83.638 67.126 1.00 24.35 414 TYR C N 1
ATOM 9995 C CA . TYR C 1 414 ? 6.271 83.447 68.574 1.00 24.10 414 TYR C CA 1
ATOM 9996 C C . TYR C 1 414 ? 5.729 82.090 69.042 1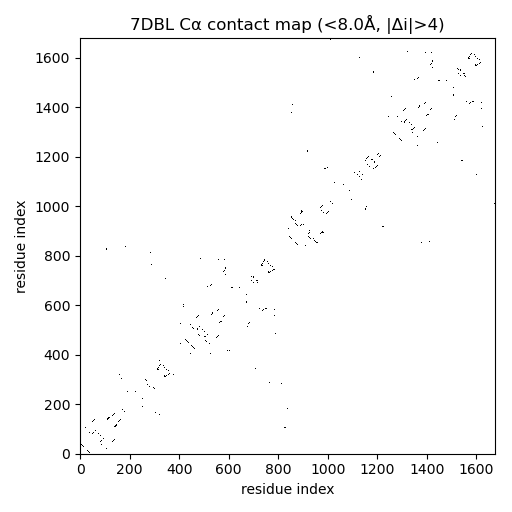.00 26.27 414 TYR C C 1
ATOM 9997 O O . TYR C 1 414 ? 6.186 81.605 70.061 1.00 26.45 414 TYR C O 1
ATOM 10006 N N . LYS C 1 415 ? 4.757 81.520 68.339 1.00 30.56 415 LYS C N 1
ATOM 10007 C CA . LYS C 1 415 ? 4.251 80.151 68.613 1.00 31.55 415 LYS C CA 1
ATOM 10008 C C . LYS C 1 415 ? 5.225 79.088 68.094 1.00 33.16 415 LYS C C 1
ATOM 10009 O O . LYS C 1 415 ? 5.322 78.051 68.732 1.00 36.70 415 LYS C O 1
ATOM 10015 N N . VAL C 1 416 ? 5.915 79.294 66.967 1.00 28.46 416 VAL C N 1
ATOM 10016 C CA . VAL C 1 416 ? 6.698 78.186 66.344 1.00 28.55 416 VAL C CA 1
ATOM 10017 C C . VAL C 1 416 ? 8.147 78.258 66.826 1.00 29.94 416 VAL C C 1
ATOM 10018 O O . VAL C 1 416 ? 8.782 77.209 66.938 1.00 29.42 416 VAL C O 1
ATOM 10022 N N . LEU C 1 417 ? 8.664 79.453 67.110 1.00 27.54 417 LEU C N 1
ATOM 10023 C CA . LEU C 1 417 ? 10.101 79.655 67.411 1.00 29.70 417 LEU C CA 1
ATOM 10024 C C . LEU C 1 417 ? 10.229 79.864 68.928 1.00 34.33 417 LEU C C 1
ATOM 10025 O O . LEU C 1 417 ? 9.748 80.879 69.426 1.00 35.56 417 LEU C O 1
ATOM 10030 N N . LYS C 1 418 ? 10.762 78.883 69.660 1.00 36.63 418 LYS C N 1
ATOM 10031 C CA . LYS C 1 418 ? 10.765 78.974 71.145 1.00 40.17 418 LYS C CA 1
ATOM 10032 C C . LYS C 1 418 ? 11.817 79.989 71.598 1.00 39.20 418 LYS C C 1
ATOM 10033 O O . LYS C 1 418 ? 12.827 80.222 70.918 1.00 31.77 418 LYS C O 1
ATOM 10039 N N . PRO C 1 419 ? 11.568 80.649 72.751 1.00 40.08 419 PRO C N 1
ATOM 10040 C CA . PRO C 1 419 ? 12.536 81.569 73.340 1.00 44.05 419 PRO C CA 1
ATOM 10041 C C . PRO C 1 419 ? 13.710 80.833 73.990 1.00 48.50 419 PRO C C 1
ATOM 10042 O O . PRO C 1 419 ? 13.674 79.619 74.044 1.00 45.29 419 PRO C O 1
ATOM 10046 N N . ILE C 1 420 ? 14.649 81.579 74.588 1.00 53.12 420 ILE C N 1
ATOM 10047 C CA . ILE C 1 420 ? 15.731 80.995 75.447 1.00 58.80 420 ILE C CA 1
ATOM 10048 C C . ILE C 1 420 ? 15.580 81.459 76.905 1.00 59.95 420 ILE C C 1
ATOM 10049 O O . ILE C 1 420 ? 15.059 82.533 77.266 1.00 66.08 420 ILE C O 1
ATOM 10054 N N . MET D 1 1 ? 35.306 111.214 53.412 1.00 60.20 1 MET D N 1
ATOM 10055 C CA . MET D 1 1 ? 35.687 110.296 54.509 1.00 54.82 1 MET D CA 1
ATOM 10056 C C . MET D 1 1 ? 36.824 109.383 54.031 1.00 49.46 1 MET D C 1
ATOM 10057 O O . MET D 1 1 ? 37.170 109.374 52.803 1.00 39.55 1 MET D O 1
ATOM 10062 N N . SER D 1 2 ? 37.404 108.645 54.977 1.00 46.83 2 SER D N 1
ATOM 10063 C CA . SER D 1 2 ? 38.682 107.911 54.802 1.00 48.61 2 SER D CA 1
ATOM 10064 C C . SER D 1 2 ? 38.799 106.783 55.842 1.00 44.61 2 SER D C 1
ATOM 10065 O O . SER D 1 2 ? 38.306 106.963 56.968 1.00 44.38 2 SER D O 1
ATOM 10068 N N . THR D 1 3 ? 39.375 105.642 55.451 1.00 39.14 3 THR D N 1
ATOM 10069 C CA . THR D 1 3 ? 39.954 104.619 56.365 1.00 42.11 3 THR D CA 1
ATOM 10070 C C . THR D 1 3 ? 41.456 104.942 56.469 1.00 49.06 3 THR D C 1
ATOM 10071 O O . THR D 1 3 ? 41.825 106.066 56.089 1.00 46.22 3 THR D O 1
ATOM 10075 N N . GLU D 1 4 ? 42.291 104.043 57.004 1.00 48.52 4 GLU D N 1
ATOM 10076 C CA . GLU D 1 4 ? 43.768 104.254 57.063 1.00 54.12 4 GLU D CA 1
ATOM 10077 C C . GLU D 1 4 ? 44.299 104.529 55.638 1.00 51.70 4 GLU D C 1
ATOM 10078 O O . GLU D 1 4 ? 45.060 105.475 55.473 1.00 50.62 4 GLU D O 1
ATOM 10084 N N . LYS D 1 5 ? 43.883 103.747 54.641 1.00 47.42 5 LYS D N 1
ATOM 10085 C CA . LYS D 1 5 ? 44.580 103.655 53.331 1.00 43.93 5 LYS D CA 1
ATOM 10086 C C . LYS D 1 5 ? 43.726 104.161 52.155 1.00 39.29 5 LYS D C 1
ATOM 10087 O O . LYS D 1 5 ? 44.299 104.307 51.070 1.00 35.99 5 LYS D O 1
ATOM 10093 N N . PHE D 1 6 ? 42.430 104.441 52.344 1.00 36.27 6 PHE D N 1
ATOM 10094 C CA . PHE D 1 6 ? 41.460 104.651 51.236 1.00 31.54 6 PHE D CA 1
ATOM 10095 C C . PHE D 1 6 ? 40.695 105.971 51.366 1.00 36.91 6 PHE D C 1
ATOM 10096 O O . PHE D 1 6 ? 40.390 106.386 52.480 1.00 39.76 6 PHE D O 1
ATOM 10104 N N . THR D 1 7 ? 40.408 106.586 50.218 1.00 34.61 7 THR D N 1
ATOM 10105 C CA . THR D 1 7 ? 39.320 107.550 49.948 1.00 34.39 7 THR D CA 1
ATOM 10106 C C . THR D 1 7 ? 37.999 106.774 49.913 1.00 31.87 7 THR D C 1
ATOM 10107 O O . THR D 1 7 ? 37.966 105.700 49.253 1.00 32.22 7 THR D O 1
ATOM 10111 N N . ILE D 1 8 ? 36.951 107.345 50.496 1.00 26.72 8 ILE D N 1
ATOM 10112 C CA . ILE D 1 8 ? 35.587 106.767 50.486 1.00 26.32 8 ILE D CA 1
ATOM 10113 C C . ILE D 1 8 ? 34.681 107.647 49.639 1.00 26.97 8 ILE D C 1
ATOM 10114 O O . ILE D 1 8 ? 34.628 108.835 49.881 1.00 26.32 8 ILE D O 1
ATOM 10119 N N . THR D 1 9 ? 33.989 107.061 48.672 1.00 25.65 9 THR D N 1
ATOM 10120 C CA . THR D 1 9 ? 32.862 107.692 47.954 1.00 24.32 9 THR D CA 1
ATOM 10121 C C . THR D 1 9 ? 31.591 106.914 48.294 1.00 22.59 9 THR D C 1
ATOM 10122 O O . THR D 1 9 ? 31.621 105.666 48.148 1.00 20.15 9 THR D O 1
ATOM 10126 N N . GLU D 1 10 ? 30.543 107.609 48.739 1.00 23.43 10 GLU D N 1
ATOM 10127 C CA . GLU D 1 10 ? 29.221 106.991 49.024 1.00 25.32 10 GLU D CA 1
ATOM 10128 C C . GLU D 1 10 ? 28.344 107.116 47.786 1.00 23.92 10 GLU D C 1
ATOM 10129 O O . GLU D 1 10 ? 28.430 108.115 47.123 1.00 23.06 10 GLU D O 1
ATOM 10135 N N . HIS D 1 11 ? 27.502 106.123 47.536 1.00 22.25 11 HIS D N 1
ATOM 10136 C CA . HIS D 1 11 ? 26.543 106.107 46.413 1.00 21.01 11 HIS D CA 1
ATOM 10137 C C . HIS D 1 11 ? 25.231 105.534 46.911 1.00 22.09 11 HIS D C 1
ATOM 10138 O O . HIS D 1 11 ? 25.248 104.690 47.826 1.00 22.63 11 HIS D O 1
ATOM 10145 N N . LEU D 1 12 ? 24.149 105.932 46.275 1.00 21.92 12 LEU D N 1
ATOM 10146 C CA . LEU D 1 12 ? 22.818 105.342 46.481 1.00 24.56 12 LEU D CA 1
ATOM 10147 C C . LEU D 1 12 ? 22.345 104.945 45.087 1.00 26.13 12 LEU D C 1
ATOM 10148 O O . LEU D 1 12 ? 22.216 105.847 44.244 1.00 26.33 12 LEU D O 1
ATOM 10153 N N . VAL D 1 13 ? 22.206 103.643 44.811 1.00 24.41 13 VAL D N 1
ATOM 10154 C CA . VAL D 1 13 ? 21.925 103.129 43.438 1.00 24.72 13 VAL D CA 1
ATOM 10155 C C . VAL D 1 13 ? 20.635 102.323 43.501 1.00 25.37 13 VAL D C 1
ATOM 10156 O O . VAL D 1 13 ? 20.380 101.578 44.455 1.00 23.40 13 VAL D O 1
ATOM 10160 N N . PRO D 1 14 ? 19.763 102.466 42.487 1.00 25.37 14 PRO D N 1
ATOM 10161 C CA . PRO D 1 14 ? 18.551 101.668 42.434 1.00 22.62 14 PRO D CA 1
ATOM 10162 C C . PRO D 1 14 ? 18.889 100.178 42.290 1.00 21.96 14 PRO D C 1
ATOM 10163 O O . PRO D 1 14 ? 19.742 99.825 41.470 1.00 20.63 14 PRO D O 1
ATOM 10167 N N . GLY D 1 15 ? 18.157 99.339 43.025 1.00 20.73 15 GLY D N 1
ATOM 10168 C CA . GLY D 1 15 ? 18.268 97.873 42.899 1.00 22.66 15 GLY D CA 1
ATOM 10169 C C . GLY D 1 15 ? 17.298 97.292 41.876 1.00 23.61 15 GLY D C 1
ATOM 10170 O O . GLY D 1 15 ? 16.644 98.049 41.141 1.00 22.11 15 GLY D O 1
ATOM 10171 N N . SER D 1 16 ? 17.247 95.966 41.841 1.00 20.31 16 SER D N 1
ATOM 10172 C CA . SER D 1 16 ? 16.534 95.135 40.867 1.00 19.79 16 SER D CA 1
ATOM 10173 C C . SER D 1 16 ? 15.009 95.371 40.954 1.00 18.40 16 SER D C 1
ATOM 10174 O O . SER D 1 16 ? 14.419 95.307 42.024 1.00 18.91 16 SER D O 1
ATOM 10177 N N . HIS D 1 17 ? 14.414 95.605 39.806 1.00 18.44 17 HIS D N 1
ATOM 10178 C CA . HIS D 1 17 ? 12.952 95.682 39.559 1.00 18.93 17 HIS D CA 1
ATOM 10179 C C . HIS D 1 17 ? 12.287 94.303 39.715 1.00 18.63 17 HIS D C 1
ATOM 10180 O O . HIS D 1 17 ? 12.684 93.345 39.030 1.00 18.47 17 HIS D O 1
ATOM 10187 N N . ILE D 1 18 ? 11.304 94.255 40.601 1.00 17.46 18 ILE D N 1
ATOM 10188 C CA . ILE D 1 18 ? 10.470 93.083 40.988 1.00 20.72 18 ILE D CA 1
ATOM 10189 C C . ILE D 1 18 ? 11.318 92.188 41.897 1.00 19.87 18 ILE D C 1
ATOM 10190 O O . ILE D 1 18 ? 12.365 91.661 41.465 1.00 18.78 18 ILE D O 1
ATOM 10195 N N . ARG D 1 19 ? 10.933 92.151 43.172 1.00 19.68 19 ARG D N 1
ATOM 10196 C CA . ARG D 1 19 ? 11.649 91.379 44.208 1.00 19.54 19 ARG D CA 1
ATOM 10197 C C . ARG D 1 19 ? 11.190 89.923 44.097 1.00 19.71 19 ARG D C 1
ATOM 10198 O O . ARG D 1 19 ? 10.049 89.667 43.716 1.00 19.10 19 ARG D O 1
ATOM 10206 N N . GLU D 1 20 ? 12.068 88.998 44.475 1.00 19.95 20 GLU D N 1
ATOM 10207 C CA . GLU D 1 20 ? 11.811 87.537 44.364 1.00 19.61 20 GLU D CA 1
ATOM 10208 C C . GLU D 1 20 ? 10.572 87.152 45.191 1.00 19.61 20 GLU D C 1
ATOM 10209 O O . GLU D 1 20 ? 9.838 86.253 44.740 1.00 20.16 20 GLU D O 1
ATOM 10215 N N . TYR D 1 21 ? 10.375 87.743 46.373 1.00 18.40 21 TYR D N 1
ATOM 10216 C CA . TYR D 1 21 ? 9.167 87.505 47.200 1.00 20.01 21 TYR D CA 1
ATOM 10217 C C . TYR D 1 21 ? 8.334 88.783 47.193 1.00 21.23 21 TYR D C 1
ATOM 10218 O O . TYR D 1 21 ? 8.856 89.861 47.479 1.00 22.13 21 TYR D O 1
ATOM 10227 N N . PRO D 1 22 ? 7.025 88.690 46.895 1.00 20.70 22 PRO D N 1
ATOM 10228 C CA . PRO D 1 22 ? 6.186 89.879 46.754 1.00 20.57 22 PRO D CA 1
ATOM 10229 C C . PRO D 1 22 ? 6.056 90.666 48.069 1.00 19.03 22 PRO D C 1
ATOM 10230 O O . PRO D 1 22 ? 5.925 91.845 48.005 1.00 19.92 22 PRO D O 1
ATOM 10234 N N . GLY D 1 23 ? 6.119 89.999 49.215 1.00 18.67 23 GLY D N 1
ATOM 10235 C CA . GLY D 1 23 ? 5.995 90.628 50.545 1.00 18.06 23 GLY D CA 1
ATOM 10236 C C . GLY D 1 23 ? 7.280 91.255 51.033 1.00 19.66 23 GLY D C 1
ATOM 10237 O O . GLY D 1 23 ? 7.333 91.692 52.195 1.00 20.76 23 GLY D O 1
ATOM 10238 N N . SER D 1 24 ? 8.305 91.363 50.199 1.00 18.95 24 SER D N 1
ATOM 10239 C CA . SER D 1 24 ? 9.592 91.968 50.646 1.00 21.82 24 SER D CA 1
ATOM 10240 C C . SER D 1 24 ? 9.477 93.507 50.643 1.00 20.36 24 SER D C 1
ATOM 10241 O O . SER D 1 24 ? 10.323 94.175 51.261 1.00 19.35 24 SER D O 1
ATOM 10244 N N . THR D 1 25 ? 8.436 94.058 50.022 1.00 18.86 25 THR D N 1
ATOM 10245 C CA . THR D 1 25 ? 8.214 95.529 49.949 1.00 19.08 25 THR D CA 1
ATOM 10246 C C . THR D 1 25 ? 6.721 95.821 50.099 1.00 21.35 25 THR D C 1
ATOM 10247 O O . THR D 1 25 ? 5.911 94.880 49.981 1.00 18.41 25 THR D O 1
ATOM 10251 N N . VAL D 1 26 ? 6.391 97.090 50.354 1.00 19.80 26 VAL D N 1
ATOM 10252 C CA . VAL D 1 26 ? 4.986 97.539 50.524 1.00 20.28 26 VAL D CA 1
ATOM 10253 C C . VAL D 1 26 ? 4.250 97.364 49.198 1.00 20.31 26 VAL D C 1
ATOM 10254 O O . VAL D 1 26 ? 3.132 96.839 49.222 1.00 20.35 26 VAL D O 1
ATOM 10258 N N . ASN D 1 27 ? 4.860 97.787 48.090 1.00 20.78 27 ASN D N 1
ATOM 10259 C CA . ASN D 1 27 ? 4.284 97.652 46.731 1.00 23.34 27 ASN D CA 1
ATOM 10260 C C . ASN D 1 27 ? 5.269 96.871 45.870 1.00 21.93 27 ASN D C 1
ATOM 10261 O O . ASN D 1 27 ? 6.486 97.109 45.977 1.00 21.11 27 ASN D O 1
ATOM 10266 N N . GLN D 1 28 ? 4.763 96.014 44.991 1.00 22.14 28 GLN D N 1
ATOM 10267 C CA . GLN D 1 28 ? 5.636 95.082 44.219 1.00 22.93 28 GLN D CA 1
ATOM 10268 C C . GLN D 1 28 ? 6.542 95.838 43.237 1.00 22.04 28 GLN D C 1
ATOM 10269 O O . GLN D 1 28 ? 7.646 95.300 42.957 1.00 22.80 28 GLN D O 1
ATOM 10275 N N . GLU D 1 29 ? 6.185 97.061 42.805 1.00 19.48 29 GLU D N 1
ATOM 10276 C CA . GLU D 1 29 ? 7.059 97.845 41.882 1.00 22.54 29 GLU D CA 1
ATOM 10277 C C . GLU D 1 29 ? 7.957 98.824 42.647 1.00 21.53 29 GLU D C 1
ATOM 10278 O O . GLU D 1 29 ? 8.629 99.614 41.997 1.00 22.57 29 GLU D O 1
ATOM 10284 N N . ASP D 1 30 ? 8.049 98.738 43.973 1.00 20.56 30 ASP D N 1
ATOM 10285 C CA . ASP D 1 30 ? 8.876 99.697 44.743 1.00 19.68 30 ASP D CA 1
ATOM 10286 C C . ASP D 1 30 ? 10.312 99.649 44.212 1.00 20.58 30 ASP D C 1
ATOM 10287 O O . ASP D 1 30 ? 10.815 98.550 43.874 1.00 20.17 30 ASP D O 1
ATOM 10292 N N . VAL D 1 31 ? 10.954 100.799 44.152 1.00 20.04 31 VAL D N 1
ATOM 10293 C CA . VAL D 1 31 ? 12.375 100.941 43.755 1.00 21.63 31 VAL D CA 1
ATOM 10294 C C . VAL D 1 31 ? 13.185 100.984 45.048 1.00 23.61 31 VAL D C 1
ATOM 10295 O O . VAL D 1 31 ? 13.186 102.037 45.744 1.00 24.16 31 VAL D O 1
ATOM 10299 N N . LEU D 1 32 ? 13.809 99.873 45.417 1.00 22.58 32 LEU D N 1
ATOM 10300 C CA . LEU D 1 32 ? 14.710 99.845 46.581 1.00 20.86 32 LEU D CA 1
ATOM 10301 C C . LEU D 1 32 ? 16.056 100.413 46.119 1.00 24.26 32 LEU D C 1
ATOM 10302 O O . LEU D 1 32 ? 16.426 100.267 44.931 1.00 22.27 32 LEU D O 1
ATOM 10307 N N . LYS D 1 33 ? 16.769 101.072 47.017 1.00 22.15 33 LYS D N 1
ATOM 10308 C CA . LYS D 1 33 ? 18.132 101.562 46.740 1.00 24.08 33 LYS D CA 1
ATOM 10309 C C . LYS D 1 33 ? 19.125 100.802 47.608 1.00 21.50 33 LYS D C 1
ATOM 10310 O O . LYS D 1 33 ? 18.770 100.386 48.736 1.00 22.98 33 LYS D O 1
ATOM 10316 N N . ILE D 1 34 ? 20.351 100.680 47.118 1.00 22.87 34 ILE D N 1
ATOM 10317 C CA . ILE D 1 34 ? 21.461 100.136 47.932 1.00 20.90 34 ILE D CA 1
ATOM 10318 C C . ILE D 1 34 ? 22.478 101.254 48.170 1.00 20.48 34 ILE D C 1
ATOM 10319 O O . ILE D 1 34 ? 22.821 102.016 47.232 1.00 20.17 34 ILE D O 1
ATOM 10324 N N . HIS D 1 35 ? 22.861 101.394 49.429 1.00 19.75 35 HIS D N 1
ATOM 10325 C CA . HIS D 1 35 ? 23.905 102.328 49.881 1.00 22.43 35 HIS D CA 1
ATOM 10326 C C . HIS D 1 35 ? 25.230 101.599 49.708 1.00 21.35 35 HIS D C 1
ATOM 10327 O O . HIS D 1 35 ? 25.393 100.493 50.273 1.00 19.55 35 HIS D O 1
ATOM 10334 N N . VAL D 1 36 ? 26.123 102.194 48.922 1.00 21.37 36 VAL D N 1
ATOM 10335 C CA . VAL D 1 36 ? 27.410 101.590 48.535 1.00 20.77 36 VAL D CA 1
ATOM 10336 C C . VAL D 1 36 ? 28.523 102.488 49.043 1.00 19.78 36 VAL D C 1
ATOM 10337 O O . VAL D 1 36 ? 28.439 103.722 48.861 1.00 18.52 36 VAL D O 1
ATOM 10341 N N . LYS D 1 37 ? 29.582 101.889 49.539 1.00 19.61 37 LYS D N 1
ATOM 10342 C CA . LYS D 1 37 ? 30.852 102.627 49.753 1.00 18.68 37 LYS D CA 1
ATOM 10343 C C . LYS D 1 37 ? 31.881 102.063 48.787 1.00 20.88 37 LYS D C 1
ATOM 10344 O O . LYS D 1 37 ? 32.013 100.822 48.666 1.00 19.56 37 LYS D O 1
ATOM 10350 N N . GLN D 1 38 ? 32.550 102.977 48.095 1.00 19.96 38 GLN D N 1
ATOM 10351 C CA . GLN D 1 38 ? 33.639 102.716 47.134 1.00 19.67 38 GLN D CA 1
ATOM 10352 C C . GLN D 1 38 ? 34.938 103.170 47.817 1.00 21.63 38 GLN D C 1
ATOM 10353 O O . GLN D 1 38 ? 35.033 104.366 48.225 1.00 22.40 38 GLN D O 1
ATOM 10359 N N . TYR D 1 39 ? 35.873 102.249 47.958 1.00 19.56 39 TYR D N 1
ATOM 10360 C CA . TYR D 1 39 ? 37.151 102.454 48.682 1.00 21.39 39 TYR D CA 1
ATOM 10361 C C . TYR D 1 39 ? 38.271 102.485 47.647 1.00 21.14 39 TYR D C 1
ATOM 10362 O O . TYR D 1 39 ? 38.569 101.433 47.054 1.00 21.57 39 TYR D O 1
ATOM 10371 N N . THR D 1 40 ? 38.836 103.672 47.415 1.00 21.32 40 THR D N 1
ATOM 10372 C CA . THR D 1 40 ? 39.893 103.893 46.410 1.00 24.32 40 THR D CA 1
ATOM 10373 C C . THR D 1 40 ? 41.199 104.118 47.146 1.00 23.70 40 THR D C 1
ATOM 10374 O O . THR D 1 40 ? 41.289 105.016 47.950 1.00 24.54 40 THR D O 1
ATOM 10378 N N . PRO D 1 41 ? 42.235 103.288 46.932 1.00 27.80 41 PRO D N 1
ATOM 10379 C CA . PRO D 1 41 ? 43.522 103.514 47.583 1.00 28.46 41 PRO D CA 1
ATOM 10380 C C . PRO D 1 41 ? 44.040 104.940 47.348 1.00 31.39 41 PRO D C 1
ATOM 10381 O O . PRO D 1 41 ? 43.999 105.385 46.252 1.00 30.47 41 PRO D O 1
ATOM 10385 N N . LYS D 1 42 ? 44.492 105.615 48.398 1.00 37.98 42 LYS D N 1
ATOM 10386 C CA . LYS D 1 42 ? 45.397 106.797 48.271 1.00 46.00 42 LYS D CA 1
ATOM 10387 C C . LYS D 1 42 ? 46.664 106.312 47.557 1.00 43.29 42 LYS D C 1
ATOM 10388 O O . LYS D 1 42 ? 47.274 105.356 48.049 1.00 40.46 42 LYS D O 1
ATOM 10394 N N . ARG D 1 43 ? 47.013 106.888 46.407 1.00 51.06 43 ARG D N 1
ATOM 10395 C CA . ARG D 1 43 ? 48.110 106.357 45.551 1.00 54.14 43 ARG D CA 1
ATOM 10396 C C . ARG D 1 43 ? 48.954 107.494 44.946 1.00 53.37 43 ARG D C 1
ATOM 10397 O O . ARG D 1 43 ? 48.334 108.440 44.421 1.00 54.50 43 ARG D O 1
ATOM 10405 N N . VAL D 1 47 ? 47.389 103.856 38.271 1.00 43.78 47 VAL D N 1
ATOM 10406 C CA . VAL D 1 47 ? 46.740 102.546 38.594 1.00 39.01 47 VAL D CA 1
ATOM 10407 C C . VAL D 1 47 ? 47.185 101.500 37.573 1.00 35.01 47 VAL D C 1
ATOM 10408 O O . VAL D 1 47 ? 46.899 101.605 36.386 1.00 36.23 47 VAL D O 1
ATOM 10412 N N . PRO D 1 48 ? 47.882 100.425 37.985 1.00 41.13 48 PRO D N 1
ATOM 10413 C CA . PRO D 1 48 ? 48.211 99.328 37.071 1.00 42.59 48 PRO D CA 1
ATOM 10414 C C . PRO D 1 48 ? 46.987 98.781 36.322 1.00 48.06 48 PRO D C 1
ATOM 10415 O O . PRO D 1 48 ? 45.893 98.800 36.864 1.00 50.17 48 PRO D O 1
ATOM 10419 N N . ASP D 1 49 ? 47.196 98.254 35.118 1.00 45.30 49 ASP D N 1
ATOM 10420 C CA . ASP D 1 49 ? 46.124 97.859 34.153 1.00 46.68 49 ASP D CA 1
ATOM 10421 C C . ASP D 1 49 ? 45.349 96.609 34.581 1.00 44.48 49 ASP D C 1
ATOM 10422 O O . ASP D 1 49 ? 44.315 96.353 33.965 1.00 47.13 49 ASP D O 1
ATOM 10427 N N . ASP D 1 50 ? 45.909 95.792 35.465 1.00 35.28 50 ASP D N 1
ATOM 10428 C CA . ASP D 1 50 ? 45.310 94.522 35.961 1.00 33.56 50 ASP D CA 1
ATOM 10429 C C . ASP D 1 50 ? 44.885 94.717 37.422 1.00 25.33 50 ASP D C 1
ATOM 10430 O O . ASP D 1 50 ? 44.686 93.715 38.105 1.00 23.99 50 ASP D O 1
ATOM 10435 N N . ALA D 1 51 ? 44.787 95.959 37.904 1.00 22.52 51 ALA D N 1
ATOM 10436 C CA . ALA D 1 51 ? 44.370 96.220 39.303 1.00 23.65 51 ALA D CA 1
ATOM 10437 C C . ALA D 1 51 ? 42.946 95.657 39.502 1.00 24.02 51 ALA D C 1
ATOM 10438 O O . ALA D 1 51 ? 42.130 95.751 38.589 1.00 20.95 51 ALA D O 1
ATOM 10440 N N . ILE D 1 52 ? 42.684 95.100 40.677 1.00 20.60 52 ILE D N 1
ATOM 10441 C CA . ILE D 1 52 ? 41.460 94.299 40.969 1.00 21.36 52 ILE D CA 1
ATOM 10442 C C . ILE D 1 52 ? 40.350 95.222 41.443 1.00 19.21 52 ILE D C 1
ATOM 10443 O O . ILE D 1 52 ? 40.583 96.045 42.340 1.00 18.91 52 ILE D O 1
ATOM 10448 N N . THR D 1 53 ? 39.157 95.026 40.886 1.00 18.14 53 THR D N 1
ATOM 10449 C CA . THR D 1 53 ? 37.892 95.560 41.441 1.00 17.88 53 THR D CA 1
ATOM 10450 C C . THR D 1 53 ? 37.286 94.506 42.364 1.00 17.87 53 THR D C 1
ATOM 10451 O O . THR D 1 53 ? 36.972 93.413 41.883 1.00 18.34 53 THR D O 1
ATOM 10455 N N . PHE D 1 54 ? 37.155 94.799 43.642 1.00 17.46 54 PHE D N 1
ATOM 10456 C CA . PHE D 1 54 ? 36.545 93.879 44.626 1.00 17.60 54 PHE D CA 1
ATOM 10457 C C . PHE D 1 54 ? 35.077 94.280 44.810 1.00 16.97 54 PHE D C 1
ATOM 10458 O O . PHE D 1 54 ? 34.807 95.461 45.007 1.00 18.22 54 PHE D O 1
ATOM 10466 N N . ILE D 1 55 ? 34.180 93.305 44.725 1.00 16.80 55 ILE D N 1
ATOM 10467 C CA . ILE D 1 55 ? 32.725 93.428 45.011 1.00 16.87 55 ILE D CA 1
ATOM 10468 C C . ILE D 1 55 ? 32.484 92.594 46.265 1.00 16.38 55 ILE D C 1
ATOM 10469 O O . ILE D 1 55 ? 32.687 91.379 46.200 1.00 18.61 55 ILE D O 1
ATOM 10474 N N . ALA D 1 56 ? 32.111 93.237 47.363 1.00 15.90 56 ALA D N 1
ATOM 10475 C CA . ALA D 1 56 ? 32.021 92.608 48.696 1.00 18.86 56 ALA D CA 1
ATOM 10476 C C . ALA D 1 56 ? 30.582 92.631 49.225 1.00 18.40 56 ALA D C 1
ATOM 10477 O O . ALA D 1 56 ? 29.850 93.601 48.976 1.00 20.30 56 ALA D O 1
ATOM 10479 N N . THR D 1 57 ? 30.216 91.582 49.966 1.00 19.28 57 THR D N 1
ATOM 10480 C CA . THR D 1 57 ? 28.869 91.427 50.578 1.00 21.05 57 THR D CA 1
ATOM 10481 C C . THR D 1 57 ? 29.026 90.990 52.039 1.00 19.15 57 THR D C 1
ATOM 10482 O O . THR D 1 57 ? 29.914 90.194 52.331 1.00 18.86 57 THR D O 1
ATOM 10486 N N . HIS D 1 58 ? 28.171 91.497 52.903 1.00 18.46 58 HIS D N 1
ATOM 10487 C CA . HIS D 1 58 ? 28.289 91.387 54.379 1.00 19.76 58 HIS D CA 1
ATOM 10488 C C . HIS D 1 58 ? 27.407 90.255 54.903 1.00 18.56 58 HIS D C 1
ATOM 10489 O O . HIS D 1 58 ? 26.570 89.715 54.129 1.00 17.68 58 HIS D O 1
ATOM 10496 N N . GLY D 1 59 ? 27.534 89.953 56.194 1.00 19.46 59 GLY D N 1
ATOM 10497 C CA . GLY D 1 59 ? 26.649 89.011 56.906 1.00 19.06 59 GLY D CA 1
ATOM 10498 C C . GLY D 1 59 ? 25.375 89.696 57.359 1.00 18.72 59 GLY D C 1
ATOM 10499 O O . GLY D 1 59 ? 25.316 90.953 57.347 1.00 18.50 59 GLY D O 1
ATOM 10500 N N . VAL D 1 60 ? 24.383 88.919 57.763 1.00 18.98 60 VAL D N 1
ATOM 10501 C CA . VAL D 1 60 ? 23.061 89.449 58.202 1.00 18.14 60 VAL D CA 1
ATOM 10502 C C . VAL D 1 60 ? 23.283 90.472 59.323 1.00 18.71 60 VAL D C 1
ATOM 10503 O O . VAL D 1 60 ? 23.970 90.169 60.298 1.00 17.80 60 VAL D O 1
ATOM 10507 N N . GLY D 1 61 ? 22.781 91.683 59.124 1.00 15.98 61 GLY D N 1
ATOM 10508 C CA . GLY D 1 61 ? 22.766 92.741 60.139 1.00 18.65 61 GLY D CA 1
ATOM 10509 C C . GLY D 1 61 ? 24.147 93.310 60.411 1.00 20.61 61 GLY D C 1
ATOM 10510 O O . GLY D 1 61 ? 24.255 94.079 61.363 1.00 21.58 61 GLY D O 1
ATOM 10511 N N . LEU D 1 62 ? 25.168 92.981 59.607 1.00 18.93 62 LEU D N 1
ATOM 10512 C CA . LEU D 1 62 ? 26.564 93.418 59.875 1.00 17.60 62 LEU D CA 1
ATOM 10513 C C . LEU D 1 62 ? 26.850 94.586 58.949 1.00 18.62 62 LEU D C 1
ATOM 10514 O O . LEU D 1 62 ? 26.867 94.444 57.730 1.00 18.62 62 LEU D O 1
ATOM 10519 N N . PRO D 1 63 ? 26.994 95.807 59.491 1.00 18.52 63 PRO D N 1
ATOM 10520 C CA . PRO D 1 63 ? 27.204 96.976 58.633 1.00 19.76 63 PRO D CA 1
ATOM 10521 C C . PRO D 1 63 ? 28.459 96.849 57.774 1.00 19.08 63 PRO D C 1
ATOM 10522 O O . PRO D 1 63 ? 29.483 96.314 58.250 1.00 18.38 63 PRO D O 1
ATOM 10526 N N . LYS D 1 64 ? 28.375 97.350 56.540 1.00 19.76 64 LYS D N 1
ATOM 10527 C CA . LYS D 1 64 ? 29.493 97.283 55.579 1.00 18.98 64 LYS D CA 1
ATOM 10528 C C . LYS D 1 64 ? 30.731 97.910 56.224 1.00 17.50 64 LYS D C 1
ATOM 10529 O O . LYS D 1 64 ? 31.822 97.418 55.968 1.00 17.67 64 LYS D O 1
ATOM 10535 N N . GLU D 1 65 ? 30.567 98.934 57.063 1.00 18.32 65 GLU D N 1
ATOM 10536 C CA . GLU D 1 65 ? 31.723 99.660 57.640 1.00 17.93 65 GLU D CA 1
ATOM 10537 C C . GLU D 1 65 ? 32.559 98.740 58.529 1.00 19.24 65 GLU D C 1
ATOM 10538 O O . GLU D 1 65 ? 33.765 99.033 58.688 1.00 20.13 65 GLU D O 1
ATOM 10544 N N . LEU D 1 66 ? 31.984 97.665 59.080 1.00 18.95 66 LEU D N 1
ATOM 10545 C CA . LEU D 1 66 ? 32.752 96.693 59.896 1.00 21.16 66 LEU D CA 1
ATOM 10546 C C . LEU D 1 66 ? 33.894 96.081 59.096 1.00 19.22 66 LEU D C 1
ATOM 10547 O O . LEU D 1 66 ? 34.829 95.599 59.739 1.00 18.24 66 LEU D O 1
ATOM 10552 N N . TYR D 1 67 ? 33.792 96.042 57.760 1.00 17.86 67 TYR D N 1
ATOM 10553 C CA . TYR D 1 67 ? 34.783 95.359 56.901 1.00 19.27 67 TYR D CA 1
ATOM 10554 C C . TYR D 1 67 ? 35.978 96.279 56.590 1.00 20.07 67 TYR D C 1
ATOM 10555 O O . TYR D 1 67 ? 36.945 95.839 55.930 1.00 19.65 67 TYR D O 1
ATOM 10564 N N . GLU D 1 68 ? 35.922 97.536 57.016 1.00 20.50 68 GLU D N 1
ATOM 10565 C CA . GLU D 1 68 ? 36.933 98.541 56.648 1.00 19.48 68 GLU D CA 1
ATOM 10566 C C . GLU D 1 68 ? 38.312 98.152 57.163 1.00 19.83 68 GLU D C 1
ATOM 10567 O O . GLU D 1 68 ? 39.294 98.346 56.442 1.00 17.92 68 GLU D O 1
ATOM 10573 N N . PRO D 1 69 ? 38.492 97.660 58.413 1.00 19.57 69 PRO D N 1
ATOM 10574 C CA . PRO D 1 69 ? 39.812 97.209 58.839 1.00 20.71 69 PRO D CA 1
ATOM 10575 C C . PRO D 1 69 ? 40.359 96.086 57.935 1.00 20.84 69 PRO D C 1
ATOM 10576 O O . PRO D 1 69 ? 41.550 96.057 57.650 1.00 19.78 69 PRO D O 1
ATOM 10580 N N . LEU D 1 70 ? 39.506 95.157 57.533 1.00 19.68 70 LEU D N 1
ATOM 10581 C CA . LEU D 1 70 ? 39.906 94.070 56.600 1.00 21.47 70 LEU D CA 1
ATOM 10582 C C . LEU D 1 70 ? 40.398 94.705 55.291 1.00 19.45 70 LEU D C 1
ATOM 10583 O O . LEU D 1 70 ? 41.421 94.249 54.785 1.00 21.12 70 LEU D O 1
ATOM 10588 N N . TRP D 1 71 ? 39.705 95.721 54.762 1.00 19.01 71 TRP D N 1
ATOM 10589 C CA . TRP D 1 71 ? 40.138 96.392 53.514 1.00 21.37 71 TRP D CA 1
ATOM 10590 C C . TRP D 1 71 ? 41.541 96.995 53.734 1.00 21.39 71 TRP D C 1
ATOM 10591 O O . TRP D 1 71 ? 42.415 96.874 52.856 1.00 20.15 71 TRP D O 1
ATOM 10602 N N . ASP D 1 72 ? 41.732 97.667 54.873 1.00 22.40 72 ASP D N 1
ATOM 10603 C CA . ASP D 1 72 ? 43.028 98.301 55.230 1.00 22.22 72 ASP D CA 1
ATOM 10604 C C . ASP D 1 72 ? 44.120 97.241 55.260 1.00 22.98 72 ASP D C 1
ATOM 10605 O O . ASP D 1 72 ? 45.225 97.517 54.751 1.00 25.90 72 ASP D O 1
ATOM 10610 N N . GLU D 1 73 ? 43.845 96.090 55.857 1.00 21.96 73 GLU D N 1
ATOM 10611 C CA . GLU D 1 73 ? 44.823 94.990 55.962 1.00 25.79 73 GLU D CA 1
ATOM 10612 C C . GLU D 1 73 ? 45.124 94.423 54.571 1.00 25.11 73 GLU D C 1
ATOM 10613 O O . GLU D 1 73 ? 46.323 94.144 54.309 1.00 24.89 73 GLU D O 1
ATOM 10619 N N . LEU D 1 74 ? 44.100 94.220 53.736 1.00 24.80 74 LEU D N 1
ATOM 10620 C CA . LEU D 1 74 ? 44.319 93.714 52.357 1.00 25.34 74 LEU D CA 1
ATOM 10621 C C . LEU D 1 74 ? 45.301 94.653 51.640 1.00 26.36 74 LEU D C 1
ATOM 10622 O O . LEU D 1 74 ? 46.179 94.159 50.932 1.00 24.90 74 LEU D O 1
ATOM 10627 N N . LEU D 1 75 ? 45.064 95.964 51.715 1.00 26.12 75 LEU D N 1
ATOM 10628 C CA . LEU D 1 75 ? 45.916 96.936 50.986 1.00 26.91 75 LEU D CA 1
ATOM 10629 C C . LEU D 1 75 ? 47.315 96.953 51.605 1.00 27.32 75 LEU D C 1
ATOM 10630 O O . LEU D 1 75 ? 48.303 96.883 50.848 1.00 24.25 75 LEU D O 1
ATOM 10635 N N . ASP D 1 76 ? 47.404 97.016 52.931 1.00 26.58 76 ASP D N 1
ATOM 10636 C CA . ASP D 1 76 ? 48.712 97.133 53.624 1.00 27.07 76 ASP D CA 1
ATOM 10637 C C . ASP D 1 76 ? 49.585 95.921 53.290 1.00 30.48 76 ASP D C 1
ATOM 10638 O O . ASP D 1 76 ? 50.813 96.107 53.129 1.00 28.71 76 ASP D O 1
ATOM 10643 N N . GLN D 1 77 ? 49.004 94.718 53.198 1.00 27.57 77 GLN D N 1
ATOM 10644 C CA . GLN D 1 77 ? 49.760 93.458 53.002 1.00 31.79 77 GLN D CA 1
ATOM 10645 C C . GLN D 1 77 ? 49.756 93.028 51.518 1.00 27.80 77 GLN D C 1
ATOM 10646 O O . GLN D 1 77 ? 50.272 91.922 51.235 1.00 30.31 77 GLN D O 1
ATOM 10652 N N . ALA D 1 78 ? 49.136 93.782 50.611 1.00 26.73 78 ALA D N 1
ATOM 10653 C CA . ALA D 1 78 ? 48.974 93.360 49.191 1.00 26.40 78 ALA D CA 1
ATOM 10654 C C . ALA D 1 78 ? 50.367 93.074 48.618 1.00 28.42 78 ALA D C 1
ATOM 10655 O O . ALA D 1 78 ? 51.249 93.917 48.780 1.00 29.91 78 ALA D O 1
ATOM 10657 N N . SER D 1 79 ? 50.537 91.940 47.955 1.00 30.97 79 SER D N 1
ATOM 10658 C CA . SER D 1 79 ? 51.787 91.533 47.261 1.00 32.51 79 SER D CA 1
ATOM 10659 C C . SER D 1 79 ? 51.412 90.727 46.010 1.00 28.27 79 SER D C 1
ATOM 10660 O O . SER D 1 79 ? 50.673 89.725 46.183 1.00 29.85 79 SER D O 1
ATOM 10663 N N . GLY D 1 80 ? 51.855 91.149 44.819 1.00 27.60 80 GLY D N 1
ATOM 10664 C CA . GLY D 1 80 ? 51.550 90.462 43.544 1.00 28.05 80 GLY D CA 1
ATOM 10665 C C . GLY D 1 80 ? 50.171 90.823 42.985 1.00 29.26 80 GLY D C 1
ATOM 10666 O O . GLY D 1 80 ? 49.707 90.200 42.016 1.00 27.36 80 GLY D O 1
ATOM 10667 N N . PHE D 1 81 ? 49.519 91.850 43.518 1.00 26.56 81 PHE D N 1
ATOM 10668 C CA . PHE D 1 81 ? 48.279 92.408 42.928 1.00 25.86 81 PHE D CA 1
ATOM 10669 C C . PHE D 1 81 ? 48.144 93.843 43.413 1.00 27.07 81 PHE D C 1
ATOM 10670 O O . PHE D 1 81 ? 48.748 94.211 44.454 1.00 25.82 81 PHE D O 1
ATOM 10678 N N . HIS D 1 82 ? 47.349 94.611 42.675 1.00 23.87 82 HIS D N 1
ATOM 10679 C CA . HIS D 1 82 ? 46.959 95.987 43.019 1.00 27.08 82 HIS D CA 1
ATOM 10680 C C . HIS D 1 82 ? 45.447 96.012 43.190 1.00 25.59 82 HIS D C 1
ATOM 10681 O O . HIS D 1 82 ? 44.724 95.159 42.584 1.00 25.56 82 HIS D O 1
ATOM 10688 N N . ILE D 1 83 ? 45.018 96.959 44.001 1.00 24.33 83 ILE D N 1
ATOM 10689 C CA . ILE D 1 83 ? 43.595 97.179 44.294 1.00 22.93 83 ILE D CA 1
ATOM 10690 C C . ILE D 1 83 ? 43.200 98.402 43.498 1.00 21.92 83 ILE D C 1
ATOM 10691 O O . ILE D 1 83 ? 43.761 99.466 43.777 1.00 20.79 83 ILE D O 1
ATOM 10696 N N . ARG D 1 84 ? 42.258 98.256 42.563 1.00 21.37 84 ARG D N 1
ATOM 10697 C CA . ARG D 1 84 ? 41.689 99.442 41.883 1.00 22.39 84 ARG D CA 1
ATOM 10698 C C . ARG D 1 84 ? 40.732 100.079 42.882 1.00 22.62 84 ARG D C 1
ATOM 10699 O O . ARG D 1 84 ? 40.805 101.309 43.133 1.00 21.25 84 ARG D O 1
ATOM 10707 N N . ALA D 1 85 ? 39.810 99.276 43.406 1.00 19.99 85 ALA D N 1
ATOM 10708 C CA . ALA D 1 85 ? 38.866 99.760 44.436 1.00 21.48 85 ALA D CA 1
ATOM 10709 C C . ALA D 1 85 ? 38.097 98.591 45.006 1.00 20.56 85 ALA D C 1
ATOM 10710 O O . ALA D 1 85 ? 38.031 97.514 44.368 1.00 21.22 85 ALA D O 1
ATOM 10712 N N . ILE D 1 86 ? 37.591 98.806 46.206 1.00 21.07 86 ILE D N 1
ATOM 10713 C CA . ILE D 1 86 ? 36.704 97.838 46.884 1.00 22.29 86 ILE D CA 1
ATOM 10714 C C . ILE D 1 86 ? 35.340 98.498 46.949 1.00 19.03 86 ILE D C 1
ATOM 10715 O O . ILE D 1 86 ? 35.260 99.674 47.377 1.00 20.37 86 ILE D O 1
ATOM 10720 N N . TRP D 1 87 ? 34.316 97.782 46.542 1.00 18.01 87 TRP D N 1
ATOM 10721 C CA . TRP D 1 87 ? 32.913 98.259 46.561 1.00 18.74 87 TRP D CA 1
ATOM 10722 C C . TRP D 1 87 ? 32.107 97.317 47.450 1.00 18.49 87 TRP D C 1
ATOM 10723 O O . TRP D 1 87 ? 32.106 96.103 47.196 1.00 20.47 87 TRP D O 1
ATOM 10734 N N . MET D 1 88 ? 31.440 97.862 48.453 1.00 17.90 88 MET D N 1
ATOM 10735 C CA . MET D 1 88 ? 30.582 97.094 49.361 1.00 19.16 88 MET D CA 1
ATOM 10736 C C . MET D 1 88 ? 29.264 97.852 49.518 1.00 17.90 88 MET D C 1
ATOM 10737 O O . MET D 1 88 ? 29.252 99.069 49.865 1.00 18.37 88 MET D O 1
ATOM 10742 N N . ALA D 1 89 ? 28.170 97.155 49.255 1.00 16.84 89 ALA D N 1
ATOM 10743 C CA . ALA D 1 89 ? 26.805 97.661 49.427 1.00 18.03 89 ALA D CA 1
ATOM 10744 C C . ALA D 1 89 ? 26.180 97.011 50.661 1.00 17.99 89 ALA D C 1
ATOM 10745 O O . ALA D 1 89 ? 26.406 95.799 50.919 1.00 18.31 89 ALA D O 1
ATOM 10747 N N . ASP D 1 90 ? 25.380 97.787 51.381 1.00 18.07 90 ASP D N 1
ATOM 10748 C CA . ASP D 1 90 ? 24.401 97.263 52.340 1.00 18.94 90 ASP D CA 1
ATOM 10749 C C . ASP D 1 90 ? 23.225 96.645 51.589 1.00 17.01 90 ASP D C 1
ATOM 10750 O O . ASP D 1 90 ? 22.613 97.292 50.749 1.00 18.51 90 ASP D O 1
ATOM 10755 N N . VAL D 1 91 ? 22.891 95.411 51.923 1.00 17.46 91 VAL D N 1
ATOM 10756 C CA . VAL D 1 91 ? 21.655 94.743 51.447 1.00 17.35 91 VAL D CA 1
ATOM 10757 C C . VAL D 1 91 ? 20.451 95.664 51.700 1.00 18.24 91 VAL D C 1
ATOM 10758 O O . VAL D 1 91 ? 20.396 96.353 52.768 1.00 19.01 91 VAL D O 1
ATOM 10762 N N . ALA D 1 92 ? 19.491 95.676 50.776 1.00 18.09 92 ALA D N 1
ATOM 10763 C CA . ALA D 1 92 ? 18.422 96.696 50.694 1.00 18.92 92 ALA D CA 1
ATOM 10764 C C . ALA D 1 92 ? 17.656 96.821 52.015 1.00 19.63 92 ALA D C 1
ATOM 10765 O O . ALA D 1 92 ? 17.204 97.919 52.342 1.00 19.51 92 ALA D O 1
ATOM 10767 N N . SER D 1 93 ? 17.510 95.743 52.762 1.00 19.01 93 SER D N 1
ATOM 10768 C CA . SER D 1 93 ? 16.661 95.644 53.972 1.00 20.13 93 SER D CA 1
ATOM 10769 C C . SER D 1 93 ? 17.482 95.838 55.267 1.00 18.28 93 SER D C 1
ATOM 10770 O O . SER D 1 93 ? 16.904 95.649 56.361 1.00 18.20 93 SER D O 1
ATOM 10773 N N . MET D 1 94 ? 18.770 96.179 55.170 1.00 18.35 94 MET D N 1
ATOM 10774 C CA . MET D 1 94 ? 19.691 96.177 56.317 1.00 17.22 94 MET D CA 1
ATOM 10775 C C . MET D 1 94 ? 20.543 97.451 56.336 1.00 17.66 94 MET D C 1
ATOM 10776 O O . MET D 1 94 ? 20.720 98.091 55.254 1.00 17.65 94 MET D O 1
ATOM 10781 N N . ASN D 1 95 ? 21.051 97.800 57.521 1.00 16.61 95 ASN D N 1
ATOM 10782 C CA . ASN D 1 95 ? 22.166 98.752 57.677 1.00 18.55 95 ASN D CA 1
ATOM 10783 C C . ASN D 1 95 ? 21.709 100.089 57.067 1.00 18.18 95 ASN D C 1
ATOM 10784 O O . ASN D 1 95 ? 20.554 100.432 57.245 1.00 21.08 95 ASN D O 1
ATOM 10789 N N . GLN D 1 96 ? 22.548 100.804 56.322 1.00 17.93 96 GLN D N 1
ATOM 10790 C CA . GLN D 1 96 ? 22.178 102.143 55.772 1.00 20.94 96 GLN D CA 1
ATOM 10791 C C . GLN D 1 96 ? 21.107 102.053 54.671 1.00 20.31 96 GLN D C 1
ATOM 10792 O O . GLN D 1 96 ? 20.260 102.948 54.585 1.00 19.70 96 GLN D O 1
ATOM 10798 N N . SER D 1 97 ? 21.147 101.011 53.842 1.00 21.26 97 SER D N 1
ATOM 10799 C CA . SER D 1 97 ? 20.163 100.785 52.762 1.00 20.22 97 SER D CA 1
ATOM 10800 C C . SER D 1 97 ? 18.766 100.691 53.401 1.00 18.35 97 SER D C 1
ATOM 10801 O O . SER D 1 97 ? 17.819 101.326 52.881 1.00 20.41 97 SER D O 1
ATOM 10804 N N . GLY D 1 98 ? 18.638 99.963 54.512 1.00 17.48 98 GLY D N 1
ATOM 10805 C CA . GLY D 1 98 ? 17.356 99.733 55.179 1.00 16.97 98 GLY D CA 1
ATOM 10806 C C . GLY D 1 98 ? 16.775 101.046 55.672 1.00 18.32 98 GLY D C 1
ATOM 10807 O O . GLY D 1 98 ? 15.544 101.232 55.604 1.00 19.58 98 GLY D O 1
ATOM 10808 N N . ILE D 1 99 ? 17.634 101.937 56.139 1.00 20.71 99 ILE D N 1
ATOM 10809 C CA . ILE D 1 99 ? 17.207 103.303 56.567 1.00 20.97 99 ILE D CA 1
ATOM 10810 C C . ILE D 1 99 ? 16.658 104.025 55.338 1.00 20.86 99 ILE D C 1
ATOM 10811 O O . ILE D 1 99 ? 15.481 104.461 55.395 1.00 20.97 99 ILE D O 1
ATOM 10816 N N . HIS D 1 100 ? 17.412 104.066 54.239 1.00 23.34 100 HIS D N 1
ATOM 10817 C CA . HIS D 1 100 ? 16.927 104.749 53.004 1.00 25.22 100 HIS D CA 1
ATOM 10818 C C . HIS D 1 100 ? 15.604 104.128 52.554 1.00 22.36 100 HIS D C 1
ATOM 10819 O O . HIS D 1 100 ? 14.725 104.883 52.122 1.00 22.61 100 HIS D O 1
ATOM 10826 N N . ASN D 1 101 ? 15.430 102.801 52.668 1.00 22.25 101 ASN D N 1
ATOM 10827 C CA . ASN D 1 101 ? 14.239 102.076 52.146 1.00 21.41 101 ASN D CA 1
ATOM 10828 C C . ASN D 1 101 ? 13.146 101.885 53.207 1.00 20.56 101 ASN D C 1
ATOM 10829 O O . ASN D 1 101 ? 12.187 101.156 52.904 1.00 22.40 101 ASN D O 1
ATOM 10834 N N . GLU D 1 102 ? 13.253 102.498 54.394 1.00 19.61 102 GLU D N 1
ATOM 10835 C CA . GLU D 1 102 ? 12.461 102.084 55.590 1.00 20.46 102 GLU D CA 1
ATOM 10836 C C . GLU D 1 102 ? 10.951 102.214 55.325 1.00 21.33 102 GLU D C 1
ATOM 10837 O O . GLU D 1 102 ? 10.165 101.413 55.938 1.00 22.62 102 GLU D O 1
ATOM 10843 N N . ASP D 1 103 ? 10.518 103.120 54.451 1.00 18.98 103 ASP D N 1
ATOM 10844 C CA . ASP D 1 103 ? 9.067 103.300 54.161 1.00 22.11 103 ASP D CA 1
ATOM 10845 C C . ASP D 1 103 ? 8.591 102.319 53.082 1.00 22.60 103 ASP D C 1
ATOM 10846 O O . ASP D 1 103 ? 7.386 102.244 52.896 1.00 24.27 103 ASP D O 1
ATOM 10851 N N . LYS D 1 104 ? 9.491 101.542 52.466 1.00 23.26 104 LYS D N 1
ATOM 10852 C CA . LYS D 1 104 ? 9.131 100.609 51.361 1.00 23.52 104 LYS D CA 1
ATOM 10853 C C . LYS D 1 104 ? 9.336 99.138 51.753 1.00 22.54 104 LYS D C 1
ATOM 10854 O O . LYS D 1 104 ? 8.799 98.276 51.056 1.00 20.62 104 LYS D O 1
ATOM 10860 N N . LEU D 1 105 ? 10.086 98.860 52.818 1.00 21.65 105 LEU D N 1
ATOM 10861 C CA . LEU D 1 105 ? 10.399 97.480 53.244 1.00 22.86 105 LEU D CA 1
ATOM 10862 C C . LEU D 1 105 ? 9.159 96.831 53.844 1.00 23.98 105 LEU D C 1
ATOM 10863 O O . LEU D 1 105 ? 8.306 97.535 54.418 1.00 22.51 105 LEU D O 1
ATOM 10868 N N . SER D 1 106 ? 9.104 95.507 53.754 1.00 22.82 106 SER D N 1
ATOM 10869 C CA . SER D 1 106 ? 8.060 94.683 54.394 1.00 21.63 106 SER D CA 1
ATOM 10870 C C . SER D 1 106 ? 8.692 93.356 54.833 1.00 21.19 106 SER D C 1
ATOM 10871 O O . SER D 1 106 ? 9.955 93.215 54.731 1.00 21.51 106 SER D O 1
ATOM 10874 N N . MET D 1 107 ? 7.881 92.456 55.369 1.00 19.66 107 MET D N 1
ATOM 10875 C CA . MET D 1 107 ? 8.370 91.305 56.175 1.00 21.64 107 MET D CA 1
ATOM 10876 C C . MET D 1 107 ? 8.657 90.079 55.280 1.00 20.60 107 MET D C 1
ATOM 10877 O O . MET D 1 107 ? 8.090 89.034 55.486 1.00 19.98 107 MET D O 1
ATOM 10882 N N . ASP D 1 108 ? 9.571 90.220 54.334 1.00 20.66 108 ASP D N 1
ATOM 10883 C CA . ASP D 1 108 ? 10.148 89.068 53.586 1.00 19.96 108 ASP D CA 1
ATOM 10884 C C . ASP D 1 108 ? 11.508 89.513 53.041 1.00 21.15 108 ASP D C 1
ATOM 10885 O O . ASP D 1 108 ? 11.792 90.727 53.043 1.00 18.44 108 ASP D O 1
ATOM 10890 N N . CYS D 1 109 ? 12.279 88.552 52.573 1.00 19.44 109 CYS D N 1
ATOM 10891 C CA . CYS D 1 109 ? 13.662 88.737 52.099 1.00 18.90 109 CYS D CA 1
ATOM 10892 C C . CYS D 1 109 ? 14.068 87.494 51.316 1.00 17.98 109 CYS D C 1
ATOM 10893 O O . CYS D 1 109 ? 13.946 86.380 51.872 1.00 16.86 109 CYS D O 1
ATOM 10896 N N . SER D 1 110 ? 14.476 87.686 50.064 1.00 19.17 110 SER D N 1
ATOM 10897 C CA . SER D 1 110 ? 15.191 86.657 49.274 1.00 19.51 110 SER D CA 1
ATOM 10898 C C . SER D 1 110 ? 16.647 87.095 49.136 1.00 18.56 110 SER D C 1
ATOM 10899 O O . SER D 1 110 ? 16.913 88.264 48.674 1.00 17.74 110 SER D O 1
ATOM 10902 N N . TRP D 1 111 ? 17.571 86.184 49.419 1.00 16.81 111 TRP D N 1
ATOM 10903 C CA . TRP D 1 111 ? 19.003 86.542 49.259 1.00 16.87 111 TRP D CA 1
ATOM 10904 C C . TRP D 1 111 ? 19.299 86.805 47.782 1.00 17.28 111 TRP D C 1
ATOM 10905 O O . TRP D 1 111 ? 20.325 87.481 47.514 1.00 18.38 111 TRP D O 1
ATOM 10916 N N . MET D 1 112 ? 18.523 86.208 46.867 1.00 16.83 112 MET D N 1
ATOM 10917 C CA . MET D 1 112 ? 18.806 86.277 45.416 1.00 17.61 112 MET D CA 1
ATOM 10918 C C . MET D 1 112 ? 18.698 87.731 44.931 1.00 18.38 112 MET D C 1
ATOM 10919 O O . MET D 1 112 ? 19.402 88.111 43.956 1.00 16.91 112 MET D O 1
ATOM 10924 N N . ASP D 1 113 ? 17.849 88.541 45.570 1.00 18.78 113 ASP D N 1
ATOM 10925 C CA . ASP D 1 113 ? 17.637 89.954 45.146 1.00 18.82 113 ASP D CA 1
ATOM 10926 C C . ASP D 1 113 ? 18.963 90.724 45.224 1.00 18.02 113 ASP D C 1
ATOM 10927 O O . ASP D 1 113 ? 19.220 91.487 44.305 1.00 17.65 113 ASP D O 1
ATOM 10932 N N . HIS D 1 114 ? 19.770 90.536 46.264 1.00 18.89 114 HIS D N 1
ATOM 10933 C CA . HIS D 1 114 ? 21.054 91.283 46.407 1.00 17.00 114 HIS D CA 1
ATOM 10934 C C . HIS D 1 114 ? 22.009 90.896 45.278 1.00 18.68 114 HIS D C 1
ATOM 10935 O O . HIS D 1 114 ? 22.810 91.758 44.884 1.00 18.29 114 HIS D O 1
ATOM 10942 N N . ALA D 1 115 ? 21.963 89.646 44.790 1.00 17.77 115 ALA D N 1
ATOM 10943 C CA . ALA D 1 115 ? 22.788 89.221 43.637 1.00 18.19 115 ALA D CA 1
ATOM 10944 C C . ALA D 1 115 ? 22.406 90.068 42.425 1.00 16.25 115 ALA D C 1
ATOM 10945 O O . ALA D 1 115 ? 23.298 90.636 41.771 1.00 16.61 115 ALA D O 1
ATOM 10947 N N . ARG D 1 116 ? 21.115 90.259 42.186 1.00 17.59 116 ARG D N 1
ATOM 10948 C CA . ARG D 1 116 ? 20.636 91.079 41.049 1.00 17.44 116 ARG D CA 1
ATOM 10949 C C . ARG D 1 116 ? 20.944 92.557 41.295 1.00 16.52 116 ARG D C 1
ATOM 10950 O O . ARG D 1 116 ? 21.339 93.224 40.331 1.00 16.57 116 ARG D O 1
ATOM 10958 N N . ASP D 1 117 ? 20.783 93.045 42.532 1.00 16.27 117 ASP D N 1
ATOM 10959 C CA . ASP D 1 117 ? 21.118 94.432 42.917 1.00 16.91 117 ASP D CA 1
ATOM 10960 C C . ASP D 1 117 ? 22.603 94.682 42.577 1.00 17.70 117 ASP D C 1
ATOM 10961 O O . ASP D 1 117 ? 22.928 95.745 42.008 1.00 17.34 117 ASP D O 1
ATOM 10966 N N . LEU D 1 118 ? 23.479 93.737 42.882 1.00 17.19 118 LEU D N 1
ATOM 10967 C CA . LEU D 1 118 ? 24.941 93.915 42.651 1.00 19.10 118 LEU D CA 1
ATOM 10968 C C . LEU D 1 118 ? 25.225 93.867 41.153 1.00 19.28 118 LEU D C 1
ATOM 10969 O O . LEU D 1 118 ? 26.104 94.618 40.696 1.00 19.89 118 LEU D O 1
ATOM 10974 N N . LEU D 1 119 ? 24.531 93.004 40.407 1.00 20.79 119 LEU D N 1
ATOM 10975 C CA . LEU D 1 119 ? 24.726 92.958 38.938 1.00 20.99 119 LEU D CA 1
ATOM 10976 C C . LEU D 1 119 ? 24.412 94.352 38.366 1.00 21.02 119 LEU D C 1
ATOM 10977 O O . LEU D 1 119 ? 25.221 94.879 37.548 1.00 21.39 119 LEU D O 1
ATOM 10982 N N . LEU D 1 120 ? 23.295 94.947 38.773 1.00 20.95 120 LEU D N 1
ATOM 10983 C CA . LEU D 1 120 ? 22.897 96.313 38.345 1.00 22.55 120 LEU D CA 1
ATOM 10984 C C . LEU D 1 120 ? 23.966 97.336 38.736 1.00 21.10 120 LEU D C 1
ATOM 10985 O O . LEU D 1 120 ? 24.299 98.194 37.913 1.00 22.99 120 LEU D O 1
ATOM 10990 N N . MET D 1 121 ? 24.435 97.294 39.982 1.00 20.99 121 MET D N 1
ATOM 10991 C CA . MET D 1 121 ? 25.469 98.225 40.502 1.00 18.55 121 MET D CA 1
ATOM 10992 C C . MET D 1 121 ? 26.717 98.152 39.609 1.00 17.65 121 MET D C 1
ATOM 10993 O O . MET D 1 121 ? 27.271 99.227 39.237 1.00 18.64 121 MET D O 1
ATOM 10998 N N . ILE D 1 122 ? 27.163 96.950 39.266 1.00 18.86 122 ILE D N 1
ATOM 10999 C CA . ILE D 1 122 ? 28.401 96.760 38.456 1.00 18.12 122 ILE D CA 1
ATOM 11000 C C . ILE D 1 122 ? 28.196 97.375 37.070 1.00 18.32 122 ILE D C 1
ATOM 11001 O O . ILE D 1 122 ? 29.116 98.024 36.576 1.00 18.45 122 ILE D O 1
ATOM 11006 N N . ASN D 1 123 ? 27.026 97.197 36.468 1.00 16.19 123 ASN D N 1
ATOM 11007 C CA . ASN D 1 123 ? 26.711 97.758 35.144 1.00 18.58 123 ASN D CA 1
ATOM 11008 C C . ASN D 1 123 ? 26.657 99.287 35.230 1.00 19.87 123 ASN D C 1
ATOM 11009 O O . ASN D 1 123 ? 27.145 99.942 34.294 1.00 20.02 123 ASN D O 1
ATOM 11014 N N . HIS D 1 124 ? 26.103 99.816 36.316 1.00 19.80 124 HIS D N 1
ATOM 11015 C CA . HIS D 1 124 ? 26.041 101.277 36.560 1.00 19.36 124 HIS D CA 1
ATOM 11016 C C . HIS D 1 124 ? 27.477 101.836 36.612 1.00 21.64 124 HIS D C 1
ATOM 11017 O O . HIS D 1 124 ? 27.734 102.869 35.998 1.00 19.11 124 HIS D O 1
ATOM 11024 N N . PHE D 1 125 ? 28.394 101.168 37.289 1.00 19.60 125 PHE D N 1
ATOM 11025 C CA . PHE D 1 125 ? 29.767 101.683 37.524 1.00 20.01 125 PHE D CA 1
ATOM 11026 C C . PHE D 1 125 ? 30.769 100.997 36.606 1.00 19.89 125 PHE D C 1
ATOM 11027 O O . PHE D 1 125 ? 31.988 101.045 36.893 1.00 17.86 125 PHE D O 1
ATOM 11035 N N . ARG D 1 126 ? 30.318 100.466 35.465 1.00 18.26 126 ARG D N 1
ATOM 11036 C CA . ARG D 1 126 ? 31.185 99.625 34.613 1.00 19.71 126 ARG D CA 1
ATOM 11037 C C . ARG D 1 126 ? 32.472 100.361 34.194 1.00 20.52 126 ARG D C 1
ATOM 11038 O O . ARG D 1 126 ? 33.510 99.707 34.089 1.00 21.48 126 ARG D O 1
ATOM 11046 N N . ASP D 1 127 ? 32.414 101.670 33.951 1.00 21.70 127 ASP D N 1
ATOM 11047 C CA . ASP D 1 127 ? 33.583 102.446 33.456 1.00 25.82 127 ASP D CA 1
ATOM 11048 C C . ASP D 1 127 ? 34.709 102.438 34.497 1.00 22.84 127 ASP D C 1
ATOM 11049 O O . ASP D 1 127 ? 35.862 102.589 34.096 1.00 21.69 127 ASP D O 1
ATOM 11054 N N . GLN D 1 128 ? 34.387 102.243 35.789 1.00 22.47 128 GLN D N 1
ATOM 11055 C CA . GLN D 1 128 ? 35.392 102.189 36.890 1.00 23.81 128 GLN D CA 1
ATOM 11056 C C . GLN D 1 128 ? 35.696 100.740 37.280 1.00 21.96 128 GLN D C 1
ATOM 11057 O O . GLN D 1 128 ? 36.473 100.544 38.240 1.00 23.02 128 GLN D O 1
ATOM 11063 N N . MET D 1 129 ? 35.122 99.763 36.579 1.00 21.04 129 MET D N 1
ATOM 11064 C CA . MET D 1 129 ? 35.226 98.319 36.935 1.00 20.77 129 MET D CA 1
ATOM 11065 C C . MET D 1 129 ? 35.638 97.479 35.732 1.00 23.01 129 MET D C 1
ATOM 11066 O O . MET D 1 129 ? 34.949 96.535 35.355 1.00 21.99 129 MET D O 1
ATOM 11071 N N . PRO D 1 130 ? 36.822 97.728 35.135 1.00 24.52 130 PRO D N 1
ATOM 11072 C CA . PRO D 1 130 ? 37.369 96.818 34.134 1.00 22.16 130 PRO D CA 1
ATOM 11073 C C . PRO D 1 130 ? 37.781 95.504 34.805 1.00 22.73 130 PRO D C 1
ATOM 11074 O O . PRO D 1 130 ? 37.904 95.463 36.019 1.00 20.91 130 PRO D O 1
ATOM 11078 N N . ARG D 1 131 ? 37.985 94.454 34.012 1.00 20.46 131 ARG D N 1
ATOM 11079 C CA . ARG D 1 131 ? 38.524 93.185 34.523 1.00 20.55 131 ARG D CA 1
ATOM 11080 C C . ARG D 1 131 ? 39.916 93.456 35.076 1.00 22.08 131 ARG D C 1
ATOM 11081 O O . ARG D 1 131 ? 40.597 94.319 34.576 1.00 18.97 131 ARG D O 1
ATOM 11089 N N . PRO D 1 132 ? 40.405 92.715 36.080 1.00 20.63 132 PRO D N 1
ATOM 11090 C CA . PRO D 1 132 ? 39.645 91.653 36.742 1.00 19.63 132 PRO D CA 1
ATOM 11091 C C . PRO D 1 132 ? 38.750 92.132 37.898 1.00 20.65 132 PRO D C 1
ATOM 11092 O O . PRO D 1 132 ? 39.135 93.082 38.633 1.00 18.25 132 PRO D O 1
ATOM 11096 N N . LEU D 1 133 ? 37.590 91.485 38.060 1.00 17.51 133 LEU D N 1
ATOM 11097 C CA . LEU D 1 133 ? 36.738 91.636 39.269 1.00 17.90 133 LEU D CA 1
ATOM 11098 C C . LEU D 1 133 ? 36.929 90.390 40.137 1.00 18.23 133 LEU D C 1
ATOM 11099 O O . LEU D 1 133 ? 37.092 89.262 39.602 1.00 18.21 133 LEU D O 1
ATOM 11104 N N . VAL D 1 134 ? 36.870 90.592 41.446 1.00 19.76 134 VAL D N 1
ATOM 11105 C CA . VAL D 1 134 ? 36.949 89.513 42.463 1.00 18.60 134 VAL D CA 1
ATOM 11106 C C . VAL D 1 134 ? 35.791 89.744 43.430 1.00 18.27 134 VAL D C 1
ATOM 11107 O O . VAL D 1 134 ? 35.555 90.911 43.814 1.00 17.67 134 VAL D O 1
ATOM 11111 N N . GLY D 1 135 ? 35.095 88.669 43.779 1.00 17.49 135 GLY D N 1
ATOM 11112 C CA . GLY D 1 135 ? 33.988 88.701 44.733 1.00 16.57 135 GLY D CA 1
ATOM 11113 C C . GLY D 1 135 ? 34.473 88.296 46.109 1.00 18.40 135 GLY D C 1
ATOM 11114 O O . GLY D 1 135 ? 35.273 87.331 46.209 1.00 17.72 135 GLY D O 1
ATOM 11115 N N . ILE D 1 136 ? 34.000 89.002 47.146 1.00 20.27 136 ILE D N 1
ATOM 11116 C CA . ILE D 1 136 ? 34.219 88.648 48.575 1.00 20.96 136 ILE D CA 1
ATOM 11117 C C . ILE D 1 136 ? 32.845 88.586 49.239 1.00 21.00 136 ILE D C 1
ATOM 11118 O O . ILE D 1 136 ? 32.130 89.568 49.138 1.00 23.64 136 ILE D O 1
ATOM 11123 N N . GLY D 1 137 ? 32.514 87.465 49.895 1.00 16.19 137 GLY D N 1
ATOM 11124 C CA . GLY D 1 137 ? 31.241 87.343 50.612 1.00 16.10 137 GLY D CA 1
ATOM 11125 C C . GLY D 1 137 ? 31.422 86.675 51.954 1.00 16.35 137 GLY D C 1
ATOM 11126 O O . GLY D 1 137 ? 31.992 85.589 52.006 1.00 17.88 137 GLY D O 1
ATOM 11127 N N . HIS D 1 138 ? 30.913 87.313 52.991 1.00 15.02 138 HIS D N 1
ATOM 11128 C CA . HIS D 1 138 ? 30.874 86.805 54.375 1.00 18.12 138 HIS D CA 1
ATOM 11129 C C . HIS D 1 138 ? 29.472 86.261 54.672 1.00 17.92 138 HIS D C 1
ATOM 11130 O O . HIS D 1 138 ? 28.495 87.024 54.522 1.00 16.91 138 HIS D O 1
ATOM 11137 N N . ALA D 1 139 ? 29.396 85.005 55.128 1.00 16.64 139 ALA D N 1
ATOM 11138 C CA . ALA D 1 139 ? 28.165 84.429 55.714 1.00 17.67 139 ALA D CA 1
ATOM 11139 C C . ALA D 1 139 ? 27.080 84.398 54.645 1.00 16.22 139 ALA D C 1
ATOM 11140 O O . ALA D 1 139 ? 27.364 83.847 53.576 1.00 17.77 139 ALA D O 1
ATOM 11142 N N . PHE D 1 140 ? 25.888 84.971 54.853 1.00 17.29 140 PHE D N 1
ATOM 11143 C CA . PHE D 1 140 ? 24.869 84.925 53.772 1.00 16.86 140 PHE D CA 1
ATOM 11144 C C . PHE D 1 140 ? 25.400 85.717 52.566 1.00 17.31 140 PHE D C 1
ATOM 11145 O O . PHE D 1 140 ? 25.051 85.391 51.449 1.00 16.45 140 PHE D O 1
ATOM 11153 N N . GLY D 1 141 ? 26.309 86.676 52.773 1.00 19.63 141 GLY D N 1
ATOM 11154 C CA . GLY D 1 141 ? 26.994 87.356 51.662 1.00 18.26 141 GLY D CA 1
ATOM 11155 C C . GLY D 1 141 ? 27.807 86.386 50.826 1.00 18.76 141 GLY D C 1
ATOM 11156 O O . GLY D 1 141 ? 27.935 86.604 49.586 1.00 18.17 141 GLY D O 1
ATOM 11157 N N . GLY D 1 142 ? 28.380 85.348 51.438 1.00 18.13 142 GLY D N 1
ATOM 11158 C CA . GLY D 1 142 ? 29.102 84.276 50.705 1.00 19.04 142 GLY D CA 1
ATOM 11159 C C . GLY D 1 142 ? 28.160 83.533 49.766 1.00 18.72 142 GLY D C 1
ATOM 11160 O O . GLY D 1 142 ? 28.532 83.189 48.648 1.00 19.04 142 GLY D O 1
ATOM 11161 N N . ASN D 1 143 ? 26.956 83.270 50.228 1.00 16.34 143 ASN D N 1
ATOM 11162 C CA . ASN D 1 143 ? 25.884 82.665 49.413 1.00 17.68 143 ASN D CA 1
ATOM 11163 C C . ASN D 1 143 ? 25.537 83.617 48.269 1.00 17.19 143 ASN D C 1
ATOM 11164 O O . ASN D 1 143 ? 25.508 83.177 47.087 1.00 18.09 143 ASN D O 1
ATOM 11169 N N . ILE D 1 144 ? 25.328 84.899 48.590 1.00 15.16 144 ILE D N 1
ATOM 11170 C CA . ILE D 1 144 ? 24.885 85.894 47.592 1.00 16.00 144 ILE D CA 1
ATOM 11171 C C . ILE D 1 144 ? 25.934 86.011 46.482 1.00 16.11 144 ILE D C 1
ATOM 11172 O O . ILE D 1 144 ? 25.551 85.967 45.300 1.00 14.73 144 ILE D O 1
ATOM 11177 N N . ILE D 1 145 ? 27.212 86.171 46.825 1.00 15.71 145 ILE D N 1
ATOM 11178 C CA . ILE D 1 145 ? 28.242 86.454 45.802 1.00 15.77 145 ILE D CA 1
ATOM 11179 C C . ILE D 1 145 ? 28.367 85.204 44.921 1.00 14.36 145 ILE D C 1
ATOM 11180 O O . ILE D 1 145 ? 28.623 85.345 43.707 1.00 15.49 145 ILE D O 1
ATOM 11185 N N . THR D 1 146 ? 28.147 84.019 45.471 1.00 15.63 146 THR D N 1
ATOM 11186 C CA . THR D 1 146 ? 28.172 82.756 44.682 1.00 16.28 146 THR D CA 1
ATOM 11187 C C . THR D 1 146 ? 27.003 82.781 43.679 1.00 17.30 146 THR D C 1
ATOM 11188 O O . THR D 1 146 ? 27.196 82.410 42.499 1.00 17.31 146 THR D O 1
ATOM 11192 N N . ASN D 1 147 ? 25.812 83.190 44.122 1.00 18.15 147 ASN D N 1
ATOM 11193 C CA . ASN D 1 147 ? 24.644 83.302 43.204 1.00 16.57 147 ASN D CA 1
ATOM 11194 C C . ASN D 1 147 ? 24.900 84.373 42.136 1.00 18.39 147 ASN D C 1
ATOM 11195 O O . ASN D 1 147 ? 24.477 84.165 41.006 1.00 15.98 147 ASN D O 1
ATOM 11200 N N . LEU D 1 148 ? 25.599 85.472 42.467 1.00 18.56 148 LEU D N 1
ATOM 11201 C CA . LEU D 1 148 ? 26.008 86.456 41.437 1.00 18.46 148 LEU D CA 1
ATOM 11202 C C . LEU D 1 148 ? 26.909 85.759 40.403 1.00 18.25 148 LEU D C 1
ATOM 11203 O O . LEU D 1 148 ? 26.716 86.031 39.191 1.00 18.49 148 LEU D O 1
ATOM 11208 N N . ALA D 1 149 ? 27.856 84.902 40.827 1.00 17.56 149 ALA D N 1
ATOM 11209 C CA . ALA D 1 149 ? 28.725 84.157 39.894 1.00 19.02 149 ALA D CA 1
ATOM 11210 C C . ALA D 1 149 ? 27.872 83.204 39.043 1.00 18.45 149 ALA D C 1
ATOM 11211 O O . ALA D 1 149 ? 28.207 83.008 37.877 1.00 18.75 149 ALA D O 1
ATOM 11213 N N . TYR D 1 150 ? 26.794 82.638 39.583 1.00 18.42 150 TYR D N 1
ATOM 11214 C CA . TYR D 1 150 ? 25.838 81.807 38.808 1.00 17.55 150 TYR D CA 1
ATOM 11215 C C . TYR D 1 150 ? 25.124 82.682 37.764 1.00 17.40 150 TYR D C 1
ATOM 11216 O O . TYR D 1 150 ? 24.887 82.196 36.640 1.00 18.84 150 TYR D O 1
ATOM 11225 N N . LEU D 1 151 ? 24.757 83.909 38.114 1.00 17.91 151 LEU D N 1
ATOM 11226 C CA . LEU D 1 151 ? 24.041 84.836 37.205 1.00 17.21 151 LEU D CA 1
ATOM 11227 C C . LEU D 1 151 ? 24.961 85.237 36.053 1.00 18.12 151 LEU D C 1
ATOM 11228 O O . LEU D 1 151 ? 24.431 85.553 34.979 1.00 17.83 151 LEU D O 1
ATOM 11233 N N . HIS D 1 152 ? 26.274 85.302 36.286 1.00 17.52 152 HIS D N 1
ATOM 11234 C CA . HIS D 1 152 ? 27.248 85.860 35.324 1.00 16.60 152 HIS D CA 1
ATOM 11235 C C . HIS D 1 152 ? 28.591 85.140 35.509 1.00 16.92 152 HIS D C 1
ATOM 11236 O O . HIS D 1 152 ? 29.480 85.639 36.204 1.00 16.27 152 HIS D O 1
ATOM 11243 N N . PRO D 1 153 ? 28.704 83.901 34.973 1.00 17.17 153 PRO D N 1
ATOM 11244 C CA . PRO D 1 153 ? 29.842 83.026 35.244 1.00 16.39 153 PRO D CA 1
ATOM 11245 C C . PRO D 1 153 ? 31.235 83.632 35.054 1.00 17.50 153 PRO D C 1
ATOM 11246 O O . PRO D 1 153 ? 32.116 83.336 35.880 1.00 17.36 153 PRO D O 1
ATOM 11250 N N . ARG D 1 154 ? 31.429 84.465 34.011 1.00 18.88 154 ARG D N 1
ATOM 11251 C CA . ARG D 1 154 ? 32.771 84.987 33.682 1.00 20.61 154 ARG D CA 1
ATOM 11252 C C . ARG D 1 154 ? 32.992 86.359 34.332 1.00 21.28 154 ARG D C 1
ATOM 11253 O O . ARG D 1 154 ? 34.093 86.926 34.164 1.00 24.09 154 ARG D O 1
ATOM 11261 N N . LEU D 1 155 ? 32.049 86.862 35.109 1.00 19.85 155 LEU D N 1
ATOM 11262 C CA . LEU D 1 155 ? 32.200 88.185 35.778 1.00 18.04 155 LEU D CA 1
ATOM 11263 C C . LEU D 1 155 ? 33.426 88.213 36.709 1.00 19.25 155 LEU D C 1
ATOM 11264 O O . LEU D 1 155 ? 34.223 89.156 36.616 1.00 20.41 155 LEU D O 1
ATOM 11269 N N . PHE D 1 156 ? 33.570 87.219 37.582 1.00 18.29 156 PHE D N 1
ATOM 11270 C CA . PHE D 1 156 ? 34.616 87.196 38.632 1.00 17.33 156 PHE D CA 1
ATOM 11271 C C . PHE D 1 156 ? 35.744 86.262 38.202 1.00 19.06 156 PHE D C 1
ATOM 11272 O O . PHE D 1 156 ? 35.495 85.127 37.774 1.00 21.08 156 PHE D O 1
ATOM 11280 N N . THR D 1 157 ? 36.973 86.723 38.390 1.00 17.34 157 THR D N 1
ATOM 11281 C CA . THR D 1 157 ? 38.199 85.914 38.211 1.00 19.57 157 THR D CA 1
ATOM 11282 C C . THR D 1 157 ? 38.259 84.898 39.343 1.00 20.45 157 THR D C 1
ATOM 11283 O O . THR D 1 157 ? 38.661 83.757 39.102 1.00 22.09 157 THR D O 1
ATOM 11287 N N . THR D 1 158 ? 37.846 85.286 40.556 1.00 19.27 158 THR D N 1
ATOM 11288 C CA . THR D 1 158 ? 37.920 84.406 41.736 1.00 17.49 158 THR D CA 1
ATOM 11289 C C . THR D 1 158 ? 36.958 84.934 42.781 1.00 18.54 158 THR D C 1
ATOM 11290 O O . THR D 1 158 ? 36.514 86.110 42.689 1.00 18.34 158 THR D O 1
ATOM 11294 N N . LEU D 1 159 ? 36.595 84.046 43.692 1.00 18.32 159 LEU D N 1
ATOM 11295 C CA . LEU D 1 159 ? 35.765 84.373 44.864 1.00 19.19 159 LEU D CA 1
ATOM 11296 C C . LEU D 1 159 ? 36.562 84.066 46.126 1.00 19.83 159 LEU D C 1
ATOM 11297 O O . LEU D 1 159 ? 37.222 83.025 46.162 1.00 19.85 159 LEU D O 1
ATOM 11302 N N . LEU D 1 160 ? 36.395 84.917 47.126 1.00 19.62 160 LEU D N 1
ATOM 11303 C CA . LEU D 1 160 ? 36.861 84.748 48.517 1.00 21.02 160 LEU D CA 1
ATOM 11304 C C . LEU D 1 160 ? 35.604 84.583 49.371 1.00 17.97 160 LEU D C 1
ATOM 11305 O O . LEU D 1 160 ? 34.881 85.592 49.558 1.00 17.46 160 LEU D O 1
ATOM 11310 N N . LEU D 1 161 ? 35.323 83.371 49.844 1.00 18.31 161 LEU D N 1
ATOM 11311 C CA . LEU D 1 161 ? 34.123 83.109 50.662 1.00 18.45 161 LEU D CA 1
ATOM 11312 C C . LEU D 1 161 ? 34.564 83.003 52.113 1.00 17.90 161 LEU D C 1
ATOM 11313 O O . LEU D 1 161 ? 35.488 82.193 52.410 1.00 22.30 161 LEU D O 1
ATOM 11318 N N . LEU D 1 162 ? 33.993 83.855 52.963 1.00 18.05 162 LEU D N 1
ATOM 11319 C CA . LEU D 1 162 ? 34.307 83.903 54.405 1.00 17.10 162 LEU D CA 1
ATOM 11320 C C . LEU D 1 162 ? 33.133 83.295 55.160 1.00 17.24 162 LEU D C 1
ATOM 11321 O O . LEU D 1 162 ? 32.078 83.962 55.235 1.00 15.35 162 LEU D O 1
ATOM 11326 N N . ASP D 1 163 ? 33.295 82.066 55.656 1.00 17.98 163 ASP D N 1
ATOM 11327 C CA . ASP D 1 163 ? 32.217 81.318 56.347 1.00 19.38 163 ASP D CA 1
ATOM 11328 C C . ASP D 1 163 ? 30.908 81.420 55.593 1.00 19.89 163 ASP D C 1
ATOM 11329 O O . ASP D 1 163 ? 29.901 81.822 56.166 1.00 17.38 163 ASP D O 1
ATOM 11334 N N . PRO D 1 164 ? 30.884 81.015 54.297 1.00 19.30 164 PRO D N 1
ATOM 11335 C CA . PRO D 1 164 ? 29.696 81.177 53.467 1.00 18.62 164 PRO D CA 1
ATOM 11336 C C . PRO D 1 164 ? 28.550 80.262 53.893 1.00 19.48 164 PRO D C 1
ATOM 11337 O O . PRO D 1 164 ? 28.769 79.099 54.204 1.00 18.24 164 PRO D O 1
ATOM 11341 N N . LEU D 1 165 ? 27.334 80.788 53.855 1.00 20.48 165 LEU D N 1
ATOM 11342 C CA . LEU D 1 165 ? 26.133 80.008 54.221 1.00 20.37 165 LEU D CA 1
ATOM 11343 C C . LEU D 1 165 ? 25.663 79.204 53.010 1.00 19.32 165 LEU D C 1
ATOM 11344 O O . LEU D 1 165 ? 24.700 79.613 52.333 1.00 17.70 165 LEU D O 1
ATOM 11349 N N . ILE D 1 166 ? 26.389 78.131 52.735 1.00 17.34 166 ILE D N 1
ATOM 11350 C CA . ILE D 1 166 ? 26.154 77.185 51.623 1.00 17.40 166 ILE D CA 1
ATOM 11351 C C . ILE D 1 166 ? 26.238 75.777 52.219 1.00 18.10 166 ILE D C 1
ATOM 11352 O O . ILE D 1 166 ? 27.338 75.325 52.577 1.00 17.94 166 ILE D O 1
ATOM 11357 N N . GLN D 1 167 ? 25.088 75.145 52.388 1.00 16.71 167 GLN D N 1
ATOM 11358 C CA . GLN D 1 167 ? 24.988 73.812 53.014 1.00 17.89 167 GLN D CA 1
ATOM 11359 C C . GLN D 1 167 ? 23.594 73.268 52.713 1.00 18.78 167 GLN D C 1
ATOM 11360 O O . GLN D 1 167 ? 22.786 74.021 52.153 1.00 18.56 167 GLN D O 1
ATOM 11366 N N . LEU D 1 168 ? 23.332 72.017 53.083 1.00 17.73 168 LEU D N 1
ATOM 11367 C CA . LEU D 1 168 ? 22.076 71.310 52.760 1.00 20.11 168 LEU D CA 1
ATOM 11368 C C . LEU D 1 168 ? 21.120 71.365 53.948 1.00 20.11 168 LEU D C 1
ATOM 11369 O O . LEU D 1 168 ? 19.932 71.498 53.691 1.00 21.65 168 LEU D O 1
ATOM 11374 N N . SER D 1 169 ? 21.616 71.230 55.177 1.00 21.78 169 SER D N 1
ATOM 11375 C CA . SER D 1 169 ? 20.790 71.076 56.395 1.00 22.74 169 SER D CA 1
ATOM 11376 C C . SER D 1 169 ? 20.181 72.395 56.829 1.00 23.45 169 SER D C 1
ATOM 11377 O O . SER D 1 169 ? 20.847 73.426 56.860 1.00 24.64 169 SER D O 1
ATOM 11380 N N . PRO D 1 170 ? 18.896 72.344 57.252 1.00 26.04 170 PRO D N 1
ATOM 11381 C CA . PRO D 1 170 ? 18.252 73.494 57.864 1.00 25.13 170 PRO D CA 1
ATOM 11382 C C . PRO D 1 170 ? 19.043 73.895 59.099 1.00 27.22 170 PRO D C 1
ATOM 11383 O O . PRO D 1 170 ? 19.691 73.061 59.726 1.00 22.56 170 PRO D O 1
ATOM 11387 N N . PRO D 1 171 ? 18.948 75.161 59.537 1.00 26.56 171 PRO D N 1
ATOM 11388 C CA . PRO D 1 171 ? 19.529 75.546 60.827 1.00 27.95 171 PRO D CA 1
ATOM 11389 C C . PRO D 1 171 ? 18.781 74.888 61.992 1.00 25.09 171 PRO D C 1
ATOM 11390 O O . PRO D 1 171 ? 17.616 74.498 61.837 1.00 22.66 171 PRO D O 1
ATOM 11394 N N . SER D 1 172 ? 19.441 74.771 63.138 1.00 27.08 172 SER D N 1
ATOM 11395 C CA . SER D 1 172 ? 18.741 74.419 64.398 1.00 26.77 172 SER D CA 1
ATOM 11396 C C . SER D 1 172 ? 17.809 75.584 64.744 1.00 27.12 172 SER D C 1
ATOM 11397 O O . SER D 1 172 ? 18.215 76.757 64.542 1.00 26.83 172 SER D O 1
ATOM 11400 N N . LEU D 1 173 ? 16.584 75.274 65.148 1.00 25.75 173 LEU D N 1
ATOM 11401 C CA . LEU D 1 173 ? 15.529 76.266 65.452 1.00 25.73 173 LEU D CA 1
ATOM 11402 C C . LEU D 1 173 ? 14.816 75.910 66.767 1.00 24.65 173 LEU D C 1
ATOM 11403 O O . LEU D 1 173 ? 13.719 76.430 67.011 1.00 21.78 173 LEU D O 1
ATOM 11408 N N . GLY D 1 174 ? 15.408 75.045 67.591 1.00 23.83 174 GLY D N 1
ATOM 11409 C CA . GLY D 1 174 ? 14.805 74.654 68.883 1.00 25.79 174 GLY D CA 1
ATOM 11410 C C . GLY D 1 174 ? 13.579 73.760 68.749 1.00 26.92 174 GLY D C 1
ATOM 11411 O O . GLY D 1 174 ? 12.854 73.650 69.729 1.00 25.62 174 GLY D O 1
ATOM 11412 N N . PHE D 1 175 ? 13.344 73.126 67.594 1.00 28.41 175 PHE D N 1
ATOM 11413 C CA . PHE D 1 175 ? 12.258 72.115 67.446 1.00 31.61 175 PHE D CA 1
ATOM 11414 C C . PHE D 1 175 ? 12.639 70.841 68.218 1.00 32.62 175 PHE D C 1
ATOM 11415 O O . PHE D 1 175 ? 13.829 70.470 68.224 1.00 28.79 175 PHE D O 1
ATOM 11423 N N . GLY D 1 176 ? 11.656 70.211 68.870 1.00 33.16 176 GLY D N 1
ATOM 11424 C CA . GLY D 1 176 ? 11.829 68.959 69.635 1.00 32.91 176 GLY D CA 1
ATOM 11425 C C . GLY D 1 176 ? 12.955 69.101 70.643 1.00 32.91 176 GLY D C 1
ATOM 11426 O O . GLY D 1 176 ? 12.891 70.005 71.467 1.00 34.05 176 GLY D O 1
ATOM 11427 N N . THR D 1 177 ? 14.002 68.285 70.547 1.00 30.03 177 THR D N 1
ATOM 11428 C CA . THR D 1 177 ? 15.143 68.307 71.509 1.00 33.51 177 THR D CA 1
ATOM 11429 C C . THR D 1 177 ? 16.231 69.290 71.064 1.00 29.04 177 THR D C 1
ATOM 11430 O O . THR D 1 177 ? 17.156 69.504 71.835 1.00 24.91 177 THR D O 1
ATOM 11434 N N . ASP D 1 178 ? 16.123 69.862 69.870 1.00 30.32 178 ASP D N 1
ATOM 11435 C CA . ASP D 1 178 ? 17.192 70.726 69.313 1.00 31.55 178 ASP D CA 1
ATOM 11436 C C . ASP D 1 178 ? 17.371 71.958 70.206 1.00 28.39 178 ASP D C 1
ATOM 11437 O O . ASP D 1 178 ? 16.378 72.521 70.710 1.00 26.54 178 ASP D O 1
ATOM 11442 N N . ALA D 1 179 ? 18.617 72.386 70.335 1.00 30.10 179 ALA D N 1
ATOM 11443 C CA . ALA D 1 179 ? 19.002 73.654 70.971 1.00 33.07 179 ALA D CA 1
ATOM 11444 C C . ALA D 1 179 ? 18.439 74.813 70.147 1.00 30.90 179 ALA D C 1
ATOM 11445 O O . ALA D 1 179 ? 18.497 74.776 68.925 1.00 34.86 179 ALA D O 1
ATOM 11447 N N . PRO D 1 180 ? 17.897 75.864 70.783 1.00 37.13 180 PRO D N 1
ATOM 11448 C CA . PRO D 1 180 ? 17.628 77.129 70.093 1.00 38.31 180 PRO D CA 1
ATOM 11449 C C . PRO D 1 180 ? 18.927 77.698 69.509 1.00 36.36 180 PRO D C 1
ATOM 11450 O O . PRO D 1 180 ? 19.974 77.490 70.105 1.00 39.99 180 PRO D O 1
ATOM 11454 N N . SER D 1 181 ? 18.846 78.344 68.342 1.00 28.20 181 SER D N 1
ATOM 11455 C CA . SER D 1 181 ? 20.002 78.948 67.641 1.00 26.30 181 SER D CA 1
ATOM 11456 C C . SER D 1 181 ? 19.952 80.483 67.733 1.00 24.77 181 SER D C 1
ATOM 11457 O O . SER D 1 181 ? 19.006 81.036 68.348 1.00 23.83 181 SER D O 1
ATOM 11460 N N . ALA D 1 182 ? 20.891 81.156 67.067 1.00 23.60 182 ALA D N 1
ATOM 11461 C CA . ALA D 1 182 ? 20.899 82.634 66.904 1.00 26.17 182 ALA D CA 1
ATOM 11462 C C . ALA D 1 182 ? 19.555 83.093 66.326 1.00 23.44 182 ALA D C 1
ATOM 11463 O O . ALA D 1 182 ? 19.184 84.227 66.546 1.00 25.05 182 ALA D O 1
ATOM 11465 N N . ILE D 1 183 ? 18.847 82.241 65.597 1.00 22.26 183 ILE D N 1
ATOM 11466 C CA . ILE D 1 183 ? 17.558 82.616 64.953 1.00 23.67 183 ILE D CA 1
ATOM 11467 C C . ILE D 1 183 ? 16.489 82.761 66.041 1.00 21.98 183 ILE D C 1
ATOM 11468 O O . ILE D 1 183 ? 15.793 83.769 66.033 1.00 22.77 183 ILE D O 1
ATOM 11473 N N . ASN D 1 184 ? 16.352 81.798 66.943 1.00 21.95 184 ASN D N 1
ATOM 11474 C CA . ASN D 1 184 ? 15.458 81.932 68.123 1.00 22.76 184 ASN D CA 1
ATOM 11475 C C . ASN D 1 184 ? 15.804 83.230 68.860 1.00 23.26 184 ASN D C 1
ATOM 11476 O O . ASN D 1 184 ? 14.879 83.996 69.248 1.00 21.87 184 ASN D O 1
ATOM 11481 N N . TYR D 1 185 ? 17.090 83.451 69.085 1.00 22.31 185 TYR D N 1
ATOM 11482 C CA . TYR D 1 185 ? 17.579 84.637 69.818 1.00 25.74 185 TYR D CA 1
ATOM 11483 C C . TYR D 1 185 ? 17.051 85.880 69.094 1.00 22.83 185 TYR D C 1
ATOM 11484 O O . TYR D 1 185 ? 16.611 86.805 69.764 1.00 24.36 185 TYR D O 1
ATOM 11493 N N . THR D 1 186 ? 17.117 85.889 67.753 1.00 20.67 186 THR D N 1
ATOM 11494 C CA . THR D 1 186 ? 16.806 87.089 66.937 1.00 21.42 186 THR D CA 1
ATOM 11495 C C . THR D 1 186 ? 15.338 87.487 67.128 1.00 19.87 186 THR D C 1
ATOM 11496 O O . THR D 1 186 ? 15.053 88.693 67.197 1.00 20.92 186 THR D O 1
ATOM 11500 N N . LEU D 1 187 ? 14.415 86.529 67.120 1.00 19.74 187 LEU D N 1
ATOM 11501 C CA . LEU D 1 187 ? 12.983 86.853 67.238 1.00 19.02 187 LEU D CA 1
ATOM 11502 C C . LEU D 1 187 ? 12.705 87.502 68.604 1.00 22.37 187 LEU D C 1
ATOM 11503 O O . LEU D 1 187 ? 11.912 88.470 68.680 1.00 22.25 187 LEU D O 1
ATOM 11508 N N . TRP D 1 188 ? 13.277 86.946 69.655 1.00 23.17 188 TRP D N 1
ATOM 11509 C CA . TRP D 1 188 ? 12.865 87.256 71.053 1.00 23.80 188 TRP D CA 1
ATOM 11510 C C . TRP D 1 188 ? 13.716 88.381 71.672 1.00 25.75 188 TRP D C 1
ATOM 11511 O O . TRP D 1 188 ? 13.413 88.774 72.803 1.00 26.14 188 TRP D O 1
ATOM 11522 N N . ARG D 1 189 ? 14.814 88.788 71.041 1.00 23.13 189 ARG D N 1
ATOM 11523 C CA . ARG D 1 189 ? 15.851 89.643 71.683 1.00 24.88 189 ARG D CA 1
ATOM 11524 C C . ARG D 1 189 ? 15.261 91.026 71.985 1.00 22.63 189 ARG D C 1
ATOM 11525 O O . ARG D 1 189 ? 14.333 91.465 71.306 1.00 23.95 189 ARG D O 1
ATOM 11533 N N . ASP D 1 190 ? 15.755 91.667 73.033 1.00 24.61 190 ASP D N 1
ATOM 11534 C CA . ASP D 1 190 ? 15.531 93.118 73.255 1.00 23.65 190 ASP D CA 1
ATOM 11535 C C . ASP D 1 190 ? 16.019 93.865 72.016 1.00 20.99 190 ASP D C 1
ATOM 11536 O O . ASP D 1 190 ? 17.065 93.501 71.467 1.00 20.95 190 ASP D O 1
ATOM 11541 N N . ASP D 1 191 ? 15.311 94.912 71.610 1.00 21.38 191 ASP D N 1
ATOM 11542 C CA . ASP D 1 191 ? 15.712 95.710 70.437 1.00 20.84 191 ASP D CA 1
ATOM 11543 C C . ASP D 1 191 ? 15.636 97.226 70.691 1.00 19.24 191 ASP D C 1
ATOM 11544 O O . ASP D 1 191 ? 15.791 97.968 69.704 1.00 22.04 191 ASP D O 1
ATOM 11549 N N . VAL D 1 192 ? 15.481 97.677 71.933 1.00 19.11 192 VAL D N 1
ATOM 11550 C CA . VAL D 1 192 ? 15.497 99.145 72.240 1.00 18.93 192 VAL D CA 1
ATOM 11551 C C . VAL D 1 192 ? 16.046 99.349 73.649 1.00 20.90 192 VAL D C 1
ATOM 11552 O O . VAL D 1 192 ? 15.795 98.471 74.510 1.00 21.37 192 VAL D O 1
ATOM 11556 N N . TRP D 1 193 ? 16.843 100.396 73.847 1.00 20.56 193 TRP D N 1
ATOM 11557 C CA . TRP D 1 193 ? 17.604 100.643 75.098 1.00 20.47 193 TRP D CA 1
ATOM 11558 C C . TRP D 1 193 ? 17.533 102.117 75.455 1.00 21.22 193 TRP D C 1
ATOM 11559 O O . TRP D 1 193 ? 17.403 102.956 74.565 1.00 20.94 193 TRP D O 1
ATOM 11570 N N . PRO D 1 194 ? 17.641 102.461 76.759 1.00 20.79 194 PRO D N 1
ATOM 11571 C CA . PRO D 1 194 ? 17.584 103.862 77.176 1.00 21.97 194 PRO D CA 1
ATOM 11572 C C . PRO D 1 194 ? 18.734 104.726 76.661 1.00 23.45 194 PRO D C 1
ATOM 11573 O O . PRO D 1 194 ? 18.565 105.926 76.595 1.00 24.52 194 PRO D O 1
ATOM 11577 N N . SER D 1 195 ? 19.871 104.118 76.337 1.00 22.46 195 SER D N 1
ATOM 11578 C CA . SER D 1 195 ? 21.082 104.840 75.891 1.00 24.33 195 SER D CA 1
ATOM 11579 C C . SER D 1 195 ? 21.932 103.931 74.998 1.00 23.14 195 SER D C 1
ATOM 11580 O O . SER D 1 195 ? 21.793 102.701 75.105 1.00 23.77 195 SER D O 1
ATOM 11583 N N . ARG D 1 196 ? 22.808 104.506 74.193 1.00 23.01 196 ARG D N 1
ATOM 11584 C CA . ARG D 1 196 ? 23.766 103.719 73.371 1.00 24.55 196 ARG D CA 1
ATOM 11585 C C . ARG D 1 196 ? 24.697 102.938 74.301 1.00 23.56 196 ARG D C 1
ATOM 11586 O O . ARG D 1 196 ? 24.977 101.765 73.995 1.00 22.46 196 ARG D O 1
ATOM 11594 N N . GLU D 1 197 ? 25.105 103.505 75.436 1.00 26.74 197 GLU D N 1
ATOM 11595 C CA . GLU D 1 197 ? 26.021 102.797 76.380 1.00 27.13 197 GLU D CA 1
ATOM 11596 C C . GLU D 1 197 ? 25.336 101.520 76.869 1.00 23.24 197 GLU D C 1
ATOM 11597 O O . GLU D 1 197 ? 25.985 100.475 76.935 1.00 23.91 197 GLU D O 1
ATOM 11603 N N . VAL D 1 198 ? 24.048 101.573 77.180 1.00 23.87 198 VAL D N 1
ATOM 11604 C CA . VAL D 1 198 ? 23.301 100.366 77.639 1.00 24.63 198 VAL D CA 1
ATOM 11605 C C . VAL D 1 198 ? 23.164 99.375 76.471 1.00 25.76 198 VAL D C 1
ATOM 11606 O O . VAL D 1 198 ? 23.333 98.145 76.679 1.00 23.79 198 VAL D O 1
ATOM 11610 N N . ALA D 1 199 ? 22.851 99.877 75.271 1.00 22.88 199 ALA D N 1
ATOM 11611 C CA . ALA D 1 199 ? 22.686 99.017 74.076 1.00 23.98 199 ALA D CA 1
ATOM 11612 C C . ALA D 1 199 ? 23.986 98.250 73.809 1.00 23.29 199 ALA D C 1
ATOM 11613 O O . ALA D 1 199 ? 23.923 97.032 73.515 1.00 23.92 199 ALA D O 1
ATOM 11615 N N . ILE D 1 200 ? 25.139 98.908 73.924 1.00 21.11 200 ILE D N 1
ATOM 11616 C CA . ILE D 1 200 ? 26.465 98.251 73.724 1.00 24.63 200 ILE D CA 1
ATOM 11617 C C . ILE D 1 200 ? 26.592 97.070 74.704 1.00 28.08 200 ILE D C 1
ATOM 11618 O O . ILE D 1 200 ? 26.877 95.941 74.264 1.00 23.92 200 ILE D O 1
ATOM 11623 N N . ARG D 1 201 ? 26.334 97.281 75.996 1.00 30.72 201 ARG D N 1
ATOM 11624 C CA . ARG D 1 201 ? 26.468 96.184 76.997 1.00 30.74 201 ARG D CA 1
ATOM 11625 C C . ARG D 1 201 ? 25.487 95.052 76.664 1.00 31.31 201 ARG D C 1
ATOM 11626 O O . ARG D 1 201 ? 25.873 93.878 76.802 1.00 32.49 201 ARG D O 1
ATOM 11634 N N . ALA D 1 202 ? 24.247 95.362 76.287 1.00 28.69 202 ALA D N 1
ATOM 11635 C CA . ALA D 1 202 ? 23.230 94.338 75.966 1.00 32.35 202 ALA D CA 1
ATOM 11636 C C . ALA D 1 202 ? 23.645 93.526 74.723 1.00 34.25 202 ALA D C 1
ATOM 11637 O O . ALA D 1 202 ? 23.023 92.482 74.480 1.00 34.99 202 ALA D O 1
ATOM 11639 N N . ASN D 1 203 ? 24.597 94.015 73.918 1.00 30.74 203 ASN D N 1
ATOM 11640 C CA . ASN D 1 203 ? 24.974 93.363 72.639 1.00 30.94 203 ASN D CA 1
ATOM 11641 C C . ASN D 1 203 ? 26.405 92.818 72.716 1.00 30.44 203 ASN D C 1
ATOM 11642 O O . ASN D 1 203 ? 26.975 92.565 71.667 1.00 24.60 203 ASN D O 1
ATOM 11647 N N . ARG D 1 204 ? 26.910 92.557 73.917 1.00 33.30 204 ARG D N 1
ATOM 11648 C CA . ARG D 1 204 ? 28.335 92.161 74.131 1.00 34.69 204 ARG D CA 1
ATOM 11649 C C . ARG D 1 204 ? 28.674 90.838 73.451 1.00 36.24 204 ARG D C 1
ATOM 11650 O O . ARG D 1 204 ? 29.834 90.750 73.013 1.00 35.27 204 ARG D O 1
ATOM 11658 N N . ALA D 1 205 ? 27.736 89.897 73.282 1.00 35.47 205 ALA D N 1
ATOM 11659 C CA . ALA D 1 205 ? 28.014 88.591 72.627 1.00 36.60 205 ALA D CA 1
ATOM 11660 C C . ALA D 1 205 ? 28.537 88.813 71.197 1.00 39.06 205 ALA D C 1
ATOM 11661 O O . ALA D 1 205 ? 29.562 88.183 70.826 1.00 42.20 205 ALA D O 1
ATOM 11663 N N . ILE D 1 206 ? 27.874 89.671 70.418 1.00 37.66 206 ILE D N 1
ATOM 11664 C CA . ILE D 1 206 ? 28.226 89.880 68.981 1.00 40.55 206 ILE D CA 1
ATOM 11665 C C . ILE D 1 206 ? 29.552 90.644 68.901 1.00 40.40 206 ILE D C 1
ATOM 11666 O O . ILE D 1 206 ? 30.201 90.569 67.852 1.00 42.83 206 ILE D O 1
ATOM 11671 N N . MET D 1 207 ? 29.970 91.331 69.963 1.00 34.80 207 MET D N 1
ATOM 11672 C CA . MET D 1 207 ? 31.164 92.223 69.923 1.00 35.37 207 MET D CA 1
ATOM 11673 C C . MET D 1 207 ? 32.387 91.571 70.573 1.00 31.26 207 MET D C 1
ATOM 11674 O O . MET D 1 207 ? 33.484 92.154 70.453 1.00 29.49 207 MET D O 1
ATOM 11679 N N . GLN D 1 208 ? 32.235 90.419 71.224 1.00 35.77 208 GLN D N 1
ATOM 11680 C CA . GLN D 1 208 ? 33.348 89.857 72.051 1.00 35.05 208 GLN D CA 1
ATOM 11681 C C . GLN D 1 208 ? 34.507 89.459 71.130 1.00 28.28 208 GLN D C 1
ATOM 11682 O O . GLN D 1 208 ? 34.265 88.833 70.105 1.00 29.61 208 GLN D O 1
ATOM 11688 N N . GLY D 1 209 ? 35.723 89.883 71.464 1.00 27.22 209 GLY D N 1
ATOM 11689 C CA . GLY D 1 209 ? 36.938 89.596 70.689 1.00 28.03 209 GLY D CA 1
ATOM 11690 C C . GLY D 1 209 ? 37.102 90.472 69.456 1.00 24.79 209 GLY D C 1
ATOM 11691 O O . GLY D 1 209 ? 38.056 90.228 68.707 1.00 24.04 209 GLY D O 1
ATOM 11692 N N . MET D 1 210 ? 36.176 91.406 69.183 1.00 25.67 210 MET D N 1
ATOM 11693 C CA . MET D 1 210 ? 36.311 92.275 67.991 1.00 25.90 210 MET D CA 1
ATOM 11694 C C . MET D 1 210 ? 37.583 93.113 68.092 1.00 25.23 210 MET D C 1
ATOM 11695 O O . MET D 1 210 ? 37.858 93.661 69.164 1.00 23.73 210 MET D O 1
ATOM 11700 N N . ASP D 1 211 ? 38.301 93.237 66.983 1.00 23.90 211 ASP D N 1
ATOM 11701 C CA . ASP D 1 211 ? 39.376 94.238 66.774 1.00 23.85 211 ASP D CA 1
ATOM 11702 C C . ASP D 1 211 ? 38.854 95.609 67.213 1.00 24.67 211 ASP D C 1
ATOM 11703 O O . ASP D 1 211 ? 37.716 95.958 66.924 1.00 23.85 211 ASP D O 1
ATOM 11708 N N . PRO D 1 212 ? 39.641 96.423 67.949 1.00 27.60 212 PRO D N 1
ATOM 11709 C CA . PRO D 1 212 ? 39.180 97.745 68.383 1.00 28.37 212 PRO D CA 1
ATOM 11710 C C . PRO D 1 212 ? 38.634 98.624 67.243 1.00 26.61 212 PRO D C 1
ATOM 11711 O O . PRO D 1 212 ? 37.675 99.356 67.455 1.00 26.43 212 PRO D O 1
ATOM 11715 N N . ARG D 1 213 ? 39.226 98.538 66.047 1.00 24.58 213 ARG D N 1
ATOM 11716 C CA . ARG D 1 213 ? 38.770 99.336 64.874 1.00 24.45 213 ARG D CA 1
ATOM 11717 C C . ARG D 1 213 ? 37.347 98.889 64.494 1.00 23.03 213 ARG D C 1
ATOM 11718 O O . ARG D 1 213 ? 36.550 99.703 64.052 1.00 22.36 213 ARG D O 1
ATOM 11726 N N . CYS D 1 214 ? 37.016 97.607 64.661 1.00 24.60 214 CYS D N 1
ATOM 11727 C CA . CYS D 1 214 ? 35.657 97.075 64.329 1.00 22.34 214 CYS D CA 1
ATOM 11728 C C . CYS D 1 214 ? 34.688 97.456 65.442 1.00 22.23 214 CYS D C 1
ATOM 11729 O O . CYS D 1 214 ? 33.558 97.819 65.139 1.00 23.88 214 CYS D O 1
ATOM 11732 N N . LEU D 1 215 ? 35.132 97.435 66.699 1.00 24.08 215 LEU D N 1
ATOM 11733 C CA . LEU D 1 215 ? 34.289 97.834 67.859 1.00 28.06 215 LEU D CA 1
ATOM 11734 C C . LEU D 1 215 ? 33.768 99.252 67.663 1.00 26.60 215 LEU D C 1
ATOM 11735 O O . LEU D 1 215 ? 32.543 99.425 67.845 1.00 25.02 215 LEU D O 1
ATOM 11740 N N . ASP D 1 216 ? 34.633 100.217 67.339 1.00 27.63 216 ASP D N 1
ATOM 11741 C CA . ASP D 1 216 ? 34.195 101.632 67.149 1.00 30.13 216 ASP D CA 1
ATOM 11742 C C . ASP D 1 216 ? 33.117 101.705 66.065 1.00 28.03 216 ASP D C 1
ATOM 11743 O O . ASP D 1 216 ? 32.129 102.433 66.251 1.00 29.44 216 ASP D O 1
ATOM 11748 N N . ARG D 1 217 ? 33.289 100.976 64.960 1.00 27.83 217 ARG D N 1
ATOM 11749 C CA . ARG D 1 217 ? 32.299 101.003 63.854 1.00 25.96 217 ARG D CA 1
ATOM 11750 C C . ARG D 1 217 ? 31.012 100.324 64.286 1.00 24.56 217 ARG D C 1
ATOM 11751 O O . ARG D 1 217 ? 29.949 100.791 63.889 1.00 24.38 217 ARG D O 1
ATOM 11759 N N . MET D 1 218 ? 31.104 99.261 65.080 1.00 25.24 218 MET D N 1
ATOM 11760 C CA . MET D 1 218 ? 29.920 98.541 65.601 1.00 27.25 218 MET D CA 1
ATOM 11761 C C . MET D 1 218 ? 29.107 99.516 66.464 1.00 26.59 218 MET D C 1
ATOM 11762 O O . MET D 1 218 ? 27.876 99.623 66.249 1.00 22.96 218 MET D O 1
ATOM 11767 N N . THR D 1 219 ? 29.738 100.230 67.412 1.00 27.00 219 THR D N 1
ATOM 11768 C CA . THR D 1 219 ? 28.976 101.072 68.371 1.00 26.90 219 THR D CA 1
ATOM 11769 C C . THR D 1 219 ? 28.351 102.236 67.596 1.00 26.09 219 THR D C 1
ATOM 11770 O O . THR D 1 219 ? 27.277 102.674 67.966 1.00 25.29 219 THR D O 1
ATOM 11774 N N . LYS D 1 220 ? 28.962 102.685 66.505 1.00 25.45 220 LYS D N 1
ATOM 11775 C CA . LYS D 1 220 ? 28.432 103.787 65.681 1.00 24.32 220 LYS D CA 1
ATOM 11776 C C . LYS D 1 220 ? 27.280 103.292 64.784 1.00 25.16 220 LYS D C 1
ATOM 11777 O O . LYS D 1 220 ? 26.244 103.978 64.697 1.00 22.83 220 LYS D O 1
ATOM 11783 N N . HIS D 1 221 ? 27.427 102.139 64.113 1.00 22.99 221 HIS D N 1
ATOM 11784 C CA . HIS D 1 221 ? 26.506 101.758 63.002 1.00 25.17 221 HIS D CA 1
ATOM 11785 C C . HIS D 1 221 ? 25.421 100.777 63.445 1.00 22.32 221 HIS D C 1
ATOM 11786 O O . HIS D 1 221 ? 24.322 100.762 62.810 1.00 23.10 221 HIS D O 1
ATOM 11793 N N . PHE D 1 222 ? 25.687 99.936 64.448 1.00 21.79 222 PHE D N 1
ATOM 11794 C CA . PHE D 1 222 ? 24.748 98.848 64.807 1.00 19.23 222 PHE D CA 1
ATOM 11795 C C . PHE D 1 222 ? 23.516 99.417 65.506 1.00 20.41 222 PHE D C 1
ATOM 11796 O O . PHE D 1 222 ? 22.498 98.716 65.524 1.00 19.04 222 PHE D O 1
ATOM 11804 N N . PHE D 1 223 ? 23.594 100.627 66.066 1.00 20.40 223 PHE D N 1
ATOM 11805 C CA . PHE D 1 223 ? 22.489 101.270 66.808 1.00 21.26 223 PHE D CA 1
ATOM 11806 C C . PHE D 1 223 ? 22.128 102.590 66.154 1.00 21.19 223 PHE D C 1
ATOM 11807 O O . PHE D 1 223 ? 23.016 103.304 65.617 1.00 21.68 223 PHE D O 1
ATOM 11815 N N . ARG D 1 224 ? 20.834 102.891 66.253 1.00 23.30 224 ARG D N 1
ATOM 11816 C CA . ARG D 1 224 ? 20.231 104.117 65.692 1.00 22.82 224 ARG D CA 1
ATOM 11817 C C . ARG D 1 224 ? 19.438 104.847 66.779 1.00 21.75 224 ARG D C 1
ATOM 11818 O O . ARG D 1 224 ? 18.576 104.212 67.430 1.00 24.00 224 ARG D O 1
ATOM 11826 N N . ASP D 1 225 ? 19.620 106.160 66.898 1.00 23.62 225 ASP D N 1
ATOM 11827 C CA . ASP D 1 225 ? 18.808 106.991 67.826 1.00 24.06 225 ASP D CA 1
ATOM 11828 C C . ASP D 1 225 ? 17.341 106.963 67.398 1.00 22.36 225 ASP D C 1
ATOM 11829 O O . ASP D 1 225 ? 17.047 107.032 66.193 1.00 22.72 225 ASP D O 1
ATOM 11834 N N . LEU D 1 226 ? 16.440 106.855 68.352 1.00 21.82 226 LEU D N 1
ATOM 11835 C CA . LEU D 1 226 ? 14.988 107.062 68.108 1.00 24.27 226 LEU D CA 1
ATOM 11836 C C . LEU D 1 226 ? 14.842 108.514 67.675 1.00 24.68 226 LEU D C 1
ATOM 11837 O O . LEU D 1 226 ? 15.710 109.339 68.006 1.00 23.21 226 LEU D O 1
ATOM 11842 N N . PRO D 1 227 ? 13.791 108.877 66.914 1.00 25.72 227 PRO D N 1
ATOM 11843 C CA . PRO D 1 227 ? 12.765 107.938 66.465 1.00 25.95 227 PRO D CA 1
ATOM 11844 C C . PRO D 1 227 ? 13.097 107.166 65.172 1.00 24.27 227 PRO D C 1
ATOM 11845 O O . PRO D 1 227 ? 13.859 107.618 64.363 1.00 22.10 227 PRO D O 1
ATOM 11849 N N . THR D 1 228 ? 12.522 105.978 65.041 1.00 24.59 228 THR D N 1
ATOM 11850 C CA . THR D 1 228 ? 12.541 105.147 63.807 1.00 22.58 228 THR D CA 1
ATOM 11851 C C . THR D 1 228 ? 11.103 104.760 63.525 1.00 21.98 228 THR D C 1
ATOM 11852 O O . THR D 1 228 ? 10.268 104.896 64.408 1.00 21.95 228 THR D O 1
ATOM 11856 N N . PRO D 1 229 ? 10.759 104.263 62.320 1.00 24.35 229 PRO D N 1
ATOM 11857 C CA . PRO D 1 229 ? 9.407 103.738 62.078 1.00 26.88 229 PRO D CA 1
ATOM 11858 C C . PRO D 1 229 ? 8.913 102.746 63.147 1.00 27.96 229 PRO D C 1
ATOM 11859 O O . PRO D 1 229 ? 7.758 102.798 63.549 1.00 23.18 229 PRO D O 1
ATOM 11863 N N . LEU D 1 230 ? 9.779 101.840 63.611 1.00 25.12 230 LEU D N 1
ATOM 11864 C CA . LEU D 1 230 ? 9.378 100.808 64.598 1.00 25.97 230 LEU D CA 1
ATOM 11865 C C . LEU D 1 230 ? 9.182 101.453 65.974 1.00 25.75 230 LEU D C 1
ATOM 11866 O O . LEU D 1 230 ? 8.294 101.018 66.711 1.00 24.91 230 LEU D O 1
ATOM 11871 N N . TYR D 1 231 ? 9.970 102.479 66.294 1.00 25.61 231 TYR D N 1
ATOM 11872 C CA . TYR D 1 231 ? 9.983 103.205 67.597 1.00 24.03 231 TYR D CA 1
ATOM 11873 C C . TYR D 1 231 ? 9.855 104.695 67.309 1.00 21.75 231 TYR D C 1
ATOM 11874 O O . TYR D 1 231 ? 10.834 105.428 67.349 1.00 23.89 231 TYR D O 1
ATOM 11883 N N . PRO D 1 232 ? 8.662 105.161 66.892 1.00 24.95 232 PRO D N 1
ATOM 11884 C CA . PRO D 1 232 ? 8.505 106.538 66.418 1.00 27.26 232 PRO D CA 1
ATOM 11885 C C . PRO D 1 232 ? 8.342 107.574 67.544 1.00 30.39 232 PRO D C 1
ATOM 11886 O O . PRO D 1 232 ? 8.327 108.755 67.252 1.00 31.79 232 PRO D O 1
ATOM 11890 N N . ASP D 1 233 ? 8.258 107.132 68.792 1.00 30.14 233 ASP D N 1
ATOM 11891 C CA . ASP D 1 233 ? 7.917 108.023 69.937 1.00 31.27 233 ASP D CA 1
ATOM 11892 C C . ASP D 1 233 ? 9.039 107.977 70.986 1.00 28.25 233 ASP D C 1
ATOM 11893 O O . ASP D 1 233 ? 9.039 107.049 71.823 1.00 31.93 233 ASP D O 1
ATOM 11898 N N . VAL D 1 234 ? 9.942 108.940 70.936 1.00 28.41 234 VAL D N 1
ATOM 11899 C CA . VAL D 1 234 ? 11.097 109.055 71.879 1.00 32.36 234 VAL D CA 1
ATOM 11900 C C . VAL D 1 234 ? 10.560 109.117 73.313 1.00 36.90 234 VAL D C 1
ATOM 11901 O O . VAL D 1 234 ? 11.041 108.338 74.157 1.00 30.71 234 VAL D O 1
ATOM 11905 N N . GLU D 1 235 ? 9.574 109.980 73.580 1.00 39.51 235 GLU D N 1
ATOM 11906 C CA . GLU D 1 235 ? 9.124 110.261 74.975 1.00 39.71 235 GLU D CA 1
ATOM 11907 C C . GLU D 1 235 ? 8.436 109.036 75.563 1.00 33.80 235 GLU D C 1
ATOM 11908 O O . GLU D 1 235 ? 8.665 108.736 76.743 1.00 35.62 235 GLU D O 1
ATOM 11914 N N . ALA D 1 236 ? 7.663 108.313 74.762 1.00 33.74 236 ALA D N 1
ATOM 11915 C CA . ALA D 1 236 ? 6.992 107.070 75.199 1.00 31.29 236 ALA D CA 1
ATOM 11916 C C . ALA D 1 236 ? 8.035 106.051 75.678 1.00 34.65 236 ALA D C 1
ATOM 11917 O O . ALA D 1 236 ? 7.776 105.360 76.677 1.00 31.31 236 ALA D O 1
ATOM 11919 N N . ILE D 1 237 ? 9.183 105.962 74.999 1.00 30.25 237 ILE D N 1
ATOM 11920 C CA . ILE D 1 237 ? 10.259 104.994 75.351 1.00 28.06 237 ILE D CA 1
ATOM 11921 C C . ILE D 1 237 ? 11.061 105.501 76.557 1.00 27.07 237 ILE D C 1
ATOM 11922 O O . ILE D 1 237 ? 11.392 104.686 77.399 1.00 26.79 237 ILE D O 1
ATOM 11927 N N . LYS D 1 238 ? 11.352 106.796 76.652 1.00 26.41 238 LYS D N 1
ATOM 11928 C CA . LYS D 1 238 ? 11.970 107.374 77.874 1.00 29.05 238 LYS D CA 1
ATOM 11929 C C . LYS D 1 238 ? 11.061 107.098 79.080 1.00 28.49 238 LYS D C 1
ATOM 11930 O O . LYS D 1 238 ? 11.601 106.718 80.141 1.00 30.73 238 LYS D O 1
ATOM 11936 N N . ALA D 1 239 ? 9.739 107.205 78.912 1.00 31.18 239 ALA D N 1
ATOM 11937 C CA . ALA D 1 239 ? 8.749 106.938 79.984 1.00 32.21 239 ALA D CA 1
ATOM 11938 C C . ALA D 1 239 ? 8.830 105.464 80.368 1.00 31.51 239 ALA D C 1
ATOM 11939 O O . ALA D 1 239 ? 8.924 105.173 81.581 1.00 31.89 239 ALA D O 1
ATOM 11941 N N . LEU D 1 240 ? 8.856 104.557 79.384 1.00 28.57 240 LEU D N 1
ATOM 11942 C CA . LEU D 1 240 ? 8.963 103.098 79.644 1.00 29.93 240 LEU D CA 1
ATOM 11943 C C . LEU D 1 240 ? 10.202 102.816 80.498 1.00 27.25 240 LEU D C 1
ATOM 11944 O O . LEU D 1 240 ? 10.119 101.970 81.421 1.00 29.20 240 LEU D O 1
ATOM 11949 N N . PHE D 1 241 ? 11.332 103.447 80.199 1.00 27.22 241 PHE D N 1
ATOM 11950 C CA . PHE D 1 241 ? 12.625 103.158 80.878 1.00 28.60 241 PHE D CA 1
ATOM 11951 C C . PHE D 1 241 ? 12.785 104.025 82.143 1.00 28.29 241 PHE D C 1
ATOM 11952 O O . PHE D 1 241 ? 13.752 103.787 82.848 1.00 27.67 241 PHE D O 1
ATOM 11960 N N . GLY D 1 242 ? 11.876 104.976 82.386 1.00 28.98 242 GLY D N 1
ATOM 11961 C CA . GLY D 1 242 ? 11.953 105.938 83.501 1.00 28.50 242 GLY D CA 1
ATOM 11962 C C . GLY D 1 242 ? 13.120 106.908 83.363 1.00 31.91 242 GLY D C 1
ATOM 11963 O O . GLY D 1 242 ? 13.685 107.298 84.407 1.00 30.99 242 GLY D O 1
ATOM 11964 N N . THR D 1 243 ? 13.458 107.350 82.142 1.00 29.60 243 THR D N 1
ATOM 11965 C CA . THR D 1 243 ? 14.589 108.282 81.895 1.00 33.45 243 THR D CA 1
ATOM 11966 C C . THR D 1 243 ? 14.059 109.647 81.433 1.00 30.89 243 THR D C 1
ATOM 11967 O O . THR D 1 243 ? 14.873 110.427 80.963 1.00 33.61 243 THR D O 1
ATOM 11971 N N . THR D 1 244 ? 12.763 109.919 81.577 1.00 31.03 244 THR D N 1
ATOM 11972 C CA . THR D 1 244 ? 12.097 111.178 81.126 1.00 34.11 244 THR D CA 1
ATOM 11973 C C . THR D 1 244 ? 12.829 112.436 81.633 1.00 38.91 244 THR D C 1
ATOM 11974 O O . THR D 1 244 ? 12.899 113.431 80.874 1.00 33.93 244 THR D O 1
ATOM 11978 N N . ALA D 1 245 ? 13.311 112.416 82.880 1.00 35.36 245 ALA D N 1
ATOM 11979 C CA . ALA D 1 245 ? 13.931 113.593 83.533 1.00 38.30 245 ALA D CA 1
ATOM 11980 C C . ALA D 1 245 ? 15.338 113.807 82.978 1.00 36.86 245 ALA D C 1
ATOM 11981 O O . ALA D 1 245 ? 15.889 114.855 83.209 1.00 38.30 245 ALA D O 1
ATOM 11983 N N . ASP D 1 246 ? 15.912 112.815 82.312 1.00 35.37 246 ASP D N 1
ATOM 11984 C CA . ASP D 1 246 ? 17.353 112.815 81.950 1.00 34.24 246 ASP D CA 1
ATOM 11985 C C . ASP D 1 246 ? 17.501 113.310 80.503 1.00 35.08 246 ASP D C 1
ATOM 11986 O O . ASP D 1 246 ? 17.339 112.523 79.569 1.00 27.75 246 ASP D O 1
ATOM 11991 N N . SER D 1 247 ? 17.829 114.589 80.329 1.00 29.10 247 SER D N 1
ATOM 11992 C CA . SER D 1 247 ? 18.007 115.249 79.012 1.00 30.26 247 SER D CA 1
ATOM 11993 C C . SER D 1 247 ? 19.297 114.782 78.319 1.00 30.48 247 SER D C 1
ATOM 11994 O O . SER D 1 247 ? 19.499 115.162 77.175 1.00 33.14 247 SER D O 1
ATOM 11997 N N . THR D 1 248 ? 20.173 114.046 79.006 1.00 32.38 248 THR D N 1
ATOM 11998 C CA . THR D 1 248 ? 21.540 113.697 78.519 1.00 34.53 248 THR D CA 1
ATOM 11999 C C . THR D 1 248 ? 21.541 112.345 77.772 1.00 37.15 248 THR D C 1
ATOM 12000 O O . THR D 1 248 ? 22.604 112.007 77.210 1.00 39.27 248 THR D O 1
ATOM 12004 N N . THR D 1 249 ? 20.468 111.551 77.855 1.00 32.90 249 THR D N 1
ATOM 12005 C CA . THR D 1 249 ? 20.405 110.199 77.237 1.00 31.31 249 THR D CA 1
ATOM 12006 C C . THR D 1 249 ? 19.317 110.182 76.166 1.00 32.76 249 THR D C 1
ATOM 12007 O O . THR D 1 249 ? 18.225 110.690 76.409 1.00 35.25 249 THR D O 1
ATOM 12011 N N . THR D 1 250 ? 19.607 109.593 75.016 1.00 30.50 250 THR D N 1
ATOM 12012 C CA . THR D 1 250 ? 18.649 109.363 73.915 1.00 29.02 250 THR D CA 1
ATOM 12013 C C . THR D 1 250 ? 18.527 107.861 73.744 1.00 22.34 250 THR D C 1
ATOM 12014 O O . THR D 1 250 ? 19.552 107.193 73.580 1.00 23.03 250 THR D O 1
ATOM 12018 N N . PRO D 1 251 ? 17.309 107.302 73.751 1.00 21.42 251 PRO D N 1
ATOM 12019 C CA . PRO D 1 251 ? 17.141 105.875 73.530 1.00 20.97 251 PRO D CA 1
ATOM 12020 C C . PRO D 1 251 ? 17.623 105.537 72.104 1.00 22.54 251 PRO D C 1
ATOM 12021 O O . PRO D 1 251 ? 17.551 106.404 71.188 1.00 21.31 251 PRO D O 1
ATOM 12025 N N . VAL D 1 252 ? 18.086 104.302 71.947 1.00 21.18 252 VAL D N 1
ATOM 12026 C CA . VAL D 1 252 ? 18.549 103.766 70.646 1.00 21.28 252 VAL D CA 1
ATOM 12027 C C . VAL D 1 252 ? 17.833 102.446 70.400 1.00 20.48 252 VAL D C 1
ATOM 12028 O O . VAL D 1 252 ? 17.416 101.789 71.381 1.00 21.48 252 VAL D O 1
ATOM 12032 N N . THR D 1 253 ? 17.764 102.046 69.125 1.00 19.75 253 THR D N 1
ATOM 12033 C CA . THR D 1 253 ? 17.241 100.746 68.678 1.00 19.57 253 THR D CA 1
ATOM 12034 C C . THR D 1 253 ? 18.252 100.135 67.692 1.00 18.41 253 THR D C 1
ATOM 12035 O O . THR D 1 253 ? 19.251 100.790 67.310 1.00 21.52 253 THR D O 1
ATOM 12039 N N . LEU D 1 254 ? 18.073 98.871 67.365 1.00 20.41 254 LEU D N 1
ATOM 12040 C CA . LEU D 1 254 ? 18.882 98.190 66.330 1.00 19.55 254 LEU D CA 1
ATOM 12041 C C . LEU D 1 254 ? 18.687 98.920 64.997 1.00 19.50 254 LEU D C 1
ATOM 12042 O O . LEU D 1 254 ? 17.552 99.104 64.572 1.00 18.88 254 LEU D O 1
ATOM 12047 N N . THR D 1 255 ? 19.772 99.328 64.374 1.00 20.75 255 THR D N 1
ATOM 12048 C CA . THR D 1 255 ? 19.755 99.981 63.038 1.00 21.06 255 THR D CA 1
ATOM 12049 C C . THR D 1 255 ? 19.064 99.061 62.038 1.00 20.40 255 THR D C 1
ATOM 12050 O O . THR D 1 255 ? 18.165 99.529 61.332 1.00 18.75 255 THR D O 1
ATOM 12054 N N . THR D 1 256 ? 19.483 97.794 61.997 1.00 20.06 256 THR D N 1
ATOM 12055 C CA . THR D 1 256 ? 18.733 96.741 61.276 1.00 19.60 256 THR D CA 1
ATOM 12056 C C . THR D 1 256 ? 17.724 96.178 62.260 1.00 16.17 256 THR D C 1
ATOM 12057 O O . THR D 1 256 ? 18.113 95.498 63.183 1.00 17.25 256 THR D O 1
ATOM 12061 N N . PRO D 1 257 ? 16.410 96.405 62.073 1.00 17.62 257 PRO D N 1
ATOM 12062 C CA . PRO D 1 257 ? 15.414 95.866 62.989 1.00 18.51 257 PRO D CA 1
ATOM 12063 C C . PRO D 1 257 ? 15.608 94.356 63.102 1.00 20.57 257 PRO D C 1
ATOM 12064 O O . PRO D 1 257 ? 15.983 93.706 62.099 1.00 19.64 257 PRO D O 1
ATOM 12068 N N . LYS D 1 258 ? 15.389 93.824 64.300 1.00 19.69 258 LYS D N 1
ATOM 12069 C CA . LYS D 1 258 ? 15.540 92.365 64.524 1.00 19.32 258 LYS D CA 1
ATOM 12070 C C . LYS D 1 258 ? 14.699 91.615 63.506 1.00 18.27 258 LYS D C 1
ATOM 12071 O O . LYS D 1 258 ? 15.144 90.530 63.077 1.00 19.50 258 LYS D O 1
ATOM 12077 N N . TYR D 1 259 ? 13.551 92.166 63.097 1.00 18.27 259 TYR D N 1
ATOM 12078 C CA . TYR D 1 259 ? 12.614 91.480 62.178 1.00 18.53 259 TYR D CA 1
ATOM 12079 C C . TYR D 1 259 ? 13.268 91.321 60.795 1.00 18.29 259 TYR D C 1
ATOM 12080 O O . TYR D 1 259 ? 12.991 90.319 60.134 1.00 18.97 259 TYR D O 1
ATOM 12089 N N . HIS D 1 260 ? 14.094 92.283 60.381 1.00 18.38 260 HIS D N 1
ATOM 12090 C CA . HIS D 1 260 ? 14.759 92.233 59.062 1.00 19.83 260 HIS D CA 1
ATOM 12091 C C . HIS D 1 260 ? 15.943 91.278 59.124 1.00 18.64 260 HIS D C 1
ATOM 12092 O O . HIS D 1 260 ? 16.217 90.657 58.077 1.00 19.09 260 HIS D O 1
ATOM 12099 N N . GLU D 1 261 ? 16.608 91.146 60.281 1.00 18.03 261 GLU D N 1
ATOM 12100 C CA . GLU D 1 261 ? 17.603 90.056 60.453 1.00 19.83 261 GLU D CA 1
ATOM 12101 C C . GLU D 1 261 ? 16.843 88.735 60.339 1.00 19.36 261 GLU D C 1
ATOM 12102 O O . GLU D 1 261 ? 17.276 87.843 59.589 1.00 19.99 261 GLU D O 1
ATOM 12108 N N . LEU D 1 262 ? 15.733 88.623 61.059 1.00 19.56 262 LEU D N 1
ATOM 12109 C CA . LEU D 1 262 ? 15.003 87.343 61.192 1.00 20.32 262 LEU D CA 1
ATOM 12110 C C . LEU D 1 262 ? 14.556 86.834 59.824 1.00 19.89 262 LEU D C 1
ATOM 12111 O O . LEU D 1 262 ? 14.769 85.653 59.534 1.00 18.74 262 LEU D O 1
ATOM 12116 N N . VAL D 1 263 ? 13.914 87.673 59.028 1.00 18.45 263 VAL D N 1
ATOM 12117 C CA . VAL D 1 263 ? 13.302 87.222 57.742 1.00 19.81 263 VAL D CA 1
ATOM 12118 C C . VAL D 1 263 ? 14.379 86.999 56.680 1.00 17.29 263 VAL D C 1
ATOM 12119 O O . VAL D 1 263 ? 14.039 86.408 55.629 1.00 18.40 263 VAL D O 1
ATOM 12123 N N . ALA D 1 264 ? 15.630 87.383 56.953 1.00 20.80 264 ALA D N 1
ATOM 12124 C CA . ALA D 1 264 ? 16.824 87.026 56.143 1.00 19.12 264 ALA D CA 1
ATOM 12125 C C . ALA D 1 264 ? 17.399 85.697 56.628 1.00 19.14 264 ALA D C 1
ATOM 12126 O O . ALA D 1 264 ? 17.852 84.896 55.795 1.00 18.76 264 ALA D O 1
ATOM 12128 N N . GLN D 1 265 ? 17.392 85.454 57.942 1.00 19.46 265 GLN D N 1
ATOM 12129 C CA . GLN D 1 265 ? 17.944 84.202 58.526 1.00 19.24 265 GLN D CA 1
ATOM 12130 C C . GLN D 1 265 ? 17.041 83.029 58.170 1.00 18.95 265 GLN D C 1
ATOM 12131 O O . GLN D 1 265 ? 17.560 81.904 58.044 1.00 19.00 265 GLN D O 1
ATOM 12137 N N . ILE D 1 266 ? 15.736 83.255 58.059 1.00 16.19 266 ILE D N 1
ATOM 12138 C CA . ILE D 1 266 ? 14.765 82.127 57.970 1.00 17.12 266 ILE D CA 1
ATOM 12139 C C . ILE D 1 266 ? 13.460 82.674 57.390 1.00 17.00 266 ILE D C 1
ATOM 12140 O O . ILE D 1 266 ? 13.209 83.884 57.490 1.00 19.39 266 ILE D O 1
ATOM 12145 N N . ARG D 1 267 ? 12.681 81.807 56.773 1.00 16.20 267 ARG D N 1
ATOM 12146 C CA . ARG D 1 267 ? 11.438 82.197 56.083 1.00 17.68 267 ARG D CA 1
ATOM 12147 C C . ARG D 1 267 ? 10.302 81.338 56.630 1.00 17.18 267 ARG D C 1
ATOM 12148 O O . ARG D 1 267 ? 10.490 80.108 56.804 1.00 15.85 267 ARG D O 1
ATOM 12156 N N . GLN D 1 268 ? 9.132 81.952 56.792 1.00 19.72 268 GLN D N 1
ATOM 12157 C CA . GLN D 1 268 ? 7.926 81.206 57.221 1.00 20.69 268 GLN D CA 1
ATOM 12158 C C . GLN D 1 268 ? 7.610 80.116 56.201 1.00 20.16 268 GLN D C 1
ATOM 12159 O O . GLN D 1 268 ? 7.724 80.353 54.976 1.00 19.61 268 GLN D O 1
ATOM 12165 N N . ASN D 1 269 ? 7.235 78.959 56.726 1.00 18.90 269 ASN D N 1
ATOM 12166 C CA . ASN D 1 269 ? 6.657 77.813 55.995 1.00 19.80 269 ASN D CA 1
ATOM 12167 C C . ASN D 1 269 ? 5.391 77.383 56.756 1.00 22.23 269 ASN D C 1
ATOM 12168 O O . ASN D 1 269 ? 5.347 76.262 57.260 1.00 20.75 269 ASN D O 1
ATOM 12173 N N . PHE D 1 270 ? 4.415 78.263 56.877 1.00 23.64 270 PHE D N 1
ATOM 12174 C CA . PHE D 1 270 ? 3.246 78.070 57.778 1.00 26.17 270 PHE D CA 1
ATOM 12175 C C . PHE D 1 270 ? 2.112 77.295 57.074 1.00 29.49 270 PHE D C 1
ATOM 12176 O O . PHE D 1 270 ? 1.122 77.005 57.726 1.00 34.06 270 PHE D O 1
ATOM 12184 N N . ASN D 1 271 ? 2.267 76.872 55.826 1.00 30.40 271 ASN D N 1
ATOM 12185 C CA . ASN D 1 271 ? 1.141 76.286 55.061 1.00 30.13 271 ASN D CA 1
ATOM 12186 C C . ASN D 1 271 ? 1.610 75.110 54.195 1.00 28.29 271 ASN D C 1
ATOM 12187 O O . ASN D 1 271 ? 1.148 75.025 53.059 1.00 29.38 271 ASN D O 1
ATOM 12192 N N . ALA D 1 272 ? 2.460 74.214 54.692 1.00 26.49 272 ALA D N 1
ATOM 12193 C CA . ALA D 1 272 ? 3.049 73.144 53.855 1.00 27.94 272 ALA D CA 1
ATOM 12194 C C . ALA D 1 272 ? 2.235 71.833 53.901 1.00 28.01 272 ALA D C 1
ATOM 12195 O O . ALA D 1 272 ? 2.507 70.954 53.063 1.00 29.98 272 ALA D O 1
ATOM 12197 N N . ARG D 1 273 ? 1.360 71.648 54.886 1.00 29.74 273 ARG D N 1
ATOM 12198 C CA . ARG D 1 273 ? 0.668 70.352 55.118 1.00 35.85 273 ARG D CA 1
ATOM 12199 C C . ARG D 1 273 ? -0.795 70.426 54.667 1.00 37.70 273 ARG D C 1
ATOM 12200 O O . ARG D 1 273 ? -1.489 71.333 55.109 1.00 39.17 273 ARG D O 1
ATOM 12208 N N . ASP D 1 274 ? -1.223 69.484 53.820 1.00 37.00 274 ASP D N 1
ATOM 12209 C CA . ASP D 1 274 ? -2.661 69.203 53.538 1.00 41.65 274 ASP D CA 1
ATOM 12210 C C . ASP D 1 274 ? -3.340 68.914 54.877 1.00 43.85 274 ASP D C 1
ATOM 12211 O O . ASP D 1 274 ? -2.937 67.987 55.585 1.00 41.35 274 ASP D O 1
ATOM 12216 N N . PRO D 1 275 ? -4.366 69.702 55.284 1.00 49.17 275 PRO D N 1
ATOM 12217 C CA . PRO D 1 275 ? -4.960 69.552 56.615 1.00 51.09 275 PRO D CA 1
ATOM 12218 C C . PRO D 1 275 ? -5.669 68.196 56.773 1.00 50.68 275 PRO D C 1
ATOM 12219 O O . PRO D 1 275 ? -5.771 67.717 57.895 1.00 50.39 275 PRO D O 1
ATOM 12223 N N . LYS D 1 276 ? -6.080 67.590 55.652 1.00 45.82 276 LYS D N 1
ATOM 12224 C CA . LYS D 1 276 ? -6.815 66.296 55.595 1.00 52.60 276 LYS D CA 1
ATOM 12225 C C . LYS D 1 276 ? -5.832 65.127 55.761 1.00 54.80 276 LYS D C 1
ATOM 12226 O O . LYS D 1 276 ? -5.969 64.380 56.752 1.00 56.83 276 LYS D O 1
ATOM 12232 N N . THR D 1 277 ? -4.863 64.986 54.845 1.00 50.56 277 THR D N 1
ATOM 12233 C CA . THR D 1 277 ? -3.920 63.835 54.783 1.00 44.92 277 THR D CA 1
ATOM 12234 C C . THR D 1 277 ? -2.771 64.027 55.783 1.00 41.30 277 THR D C 1
ATOM 12235 O O . THR D 1 277 ? -2.108 63.021 56.109 1.00 36.85 277 THR D O 1
ATOM 12239 N N . GLY D 1 278 ? -2.512 65.264 56.231 1.00 35.49 278 GLY D N 1
ATOM 12240 C CA . GLY D 1 278 ? -1.292 65.632 56.985 1.00 33.37 278 GLY D CA 1
ATOM 12241 C C . GLY D 1 278 ? -0.045 65.546 56.120 1.00 29.80 278 GLY D C 1
ATOM 12242 O O . GLY D 1 278 ? 1.052 65.719 56.639 1.00 35.29 278 GLY D O 1
ATOM 12243 N N . ARG D 1 279 ? -0.199 65.302 54.820 1.00 29.48 279 ARG D N 1
ATOM 12244 C CA . ARG D 1 279 ? 0.961 65.153 53.897 1.00 31.87 279 ARG D CA 1
ATOM 12245 C C . ARG D 1 279 ? 1.516 66.521 53.503 1.00 29.46 279 ARG D C 1
ATOM 12246 O O . ARG D 1 279 ? 0.723 67.467 53.294 1.00 26.64 279 ARG D O 1
ATOM 12254 N N . ILE D 1 280 ? 2.845 66.614 53.379 1.00 27.08 280 ILE D N 1
ATOM 12255 C CA . ILE D 1 280 ? 3.504 67.822 52.809 1.00 24.40 280 ILE D CA 1
ATOM 12256 C C . ILE D 1 280 ? 3.076 67.960 51.345 1.00 24.20 280 ILE D C 1
ATOM 12257 O O . ILE D 1 280 ? 3.185 66.986 50.568 1.00 25.23 280 ILE D O 1
ATOM 12262 N N . GLU D 1 281 ? 2.568 69.134 50.994 1.00 28.37 281 GLU D N 1
ATOM 12263 C CA . GLU D 1 281 ? 2.220 69.539 49.606 1.00 27.11 281 GLU D CA 1
ATOM 12264 C C . GLU D 1 281 ? 2.750 70.956 49.451 1.00 26.41 281 GLU D C 1
ATOM 12265 O O . GLU D 1 281 ? 2.199 71.868 50.059 1.00 24.80 281 GLU D O 1
ATOM 12271 N N . VAL D 1 282 ? 3.871 71.115 48.775 1.00 26.61 282 VAL D N 1
ATOM 12272 C CA . VAL D 1 282 ? 4.519 72.449 48.655 1.00 26.40 282 VAL D CA 1
ATOM 12273 C C . VAL D 1 282 ? 3.553 73.386 47.930 1.00 22.68 282 VAL D C 1
ATOM 12274 O O . VAL D 1 282 ? 3.137 73.116 46.818 1.00 21.08 282 VAL D O 1
ATOM 12278 N N . PRO D 1 283 ? 3.173 74.519 48.537 1.00 21.52 283 PRO D N 1
ATOM 12279 C CA . PRO D 1 283 ? 2.296 75.480 47.856 1.00 23.03 283 PRO D CA 1
ATOM 12280 C C . PRO D 1 283 ? 3.126 76.349 46.897 1.00 22.41 283 PRO D C 1
ATOM 12281 O O . PRO D 1 283 ? 3.931 77.196 47.342 1.00 21.45 283 PRO D O 1
ATOM 12285 N N . ARG D 1 284 ? 2.915 76.131 45.600 1.00 23.26 284 ARG D N 1
ATOM 12286 C CA . ARG D 1 284 ? 3.784 76.687 44.541 1.00 23.21 284 ARG D CA 1
ATOM 12287 C C . ARG D 1 284 ? 3.554 78.188 44.370 1.00 24.39 284 ARG D C 1
ATOM 12288 O O . ARG D 1 284 ? 4.455 78.846 43.884 1.00 23.40 284 ARG D O 1
ATOM 12296 N N . ASP D 1 285 ? 2.412 78.717 44.778 1.00 25.47 285 ASP D N 1
ATOM 12297 C CA . ASP D 1 285 ? 2.134 80.169 44.699 1.00 27.30 285 ASP D CA 1
ATOM 12298 C C . ASP D 1 285 ? 3.126 80.935 45.596 1.00 24.75 285 ASP D C 1
ATOM 12299 O O . ASP D 1 285 ? 3.506 82.030 45.205 1.00 28.23 285 ASP D O 1
ATOM 12304 N N . THR D 1 286 ? 3.528 80.396 46.736 1.00 22.27 286 THR D N 1
ATOM 12305 C CA . THR D 1 286 ? 4.346 81.124 47.751 1.00 22.22 286 THR D CA 1
ATOM 12306 C C . THR D 1 286 ? 5.703 80.438 47.997 1.00 21.40 286 THR D C 1
ATOM 12307 O O . THR D 1 286 ? 6.631 81.130 48.421 1.00 21.13 286 THR D O 1
ATOM 12311 N N . HIS D 1 287 ? 5.799 79.125 47.834 1.00 20.44 287 HIS D N 1
ATOM 12312 C CA . HIS D 1 287 ? 6.960 78.299 48.272 1.00 19.77 287 HIS D CA 1
ATOM 12313 C C . HIS D 1 287 ? 7.439 77.371 47.149 1.00 18.87 287 HIS D C 1
ATOM 12314 O O . HIS D 1 287 ? 7.910 76.276 47.469 1.00 18.95 287 HIS D O 1
ATOM 12321 N N . ALA D 1 288 ? 7.399 77.799 45.885 1.00 17.87 288 ALA D N 1
ATOM 12322 C CA . ALA D 1 288 ? 7.840 76.953 44.748 1.00 17.98 288 ALA D CA 1
ATOM 12323 C C . ALA D 1 288 ? 9.325 76.604 44.971 1.00 17.83 288 ALA D C 1
ATOM 12324 O O . ALA D 1 288 ? 9.706 75.501 44.587 1.00 18.42 288 ALA D O 1
ATOM 12326 N N . ASP D 1 289 ? 10.083 77.478 45.622 1.00 15.41 289 ASP D N 1
ATOM 12327 C CA . ASP D 1 289 ? 11.550 77.280 45.850 1.00 18.84 289 ASP D CA 1
ATOM 12328 C C . ASP D 1 289 ? 11.847 76.363 47.050 1.00 17.60 289 ASP D C 1
ATOM 12329 O O . ASP D 1 289 ? 13.046 76.191 47.371 1.00 19.43 289 ASP D O 1
ATOM 12334 N N . MET D 1 290 ? 10.830 75.766 47.680 1.00 18.38 290 MET D N 1
ATOM 12335 C CA . MET D 1 290 ? 11.051 74.942 48.902 1.00 19.09 290 MET D CA 1
ATOM 12336 C C . MET D 1 290 ? 11.171 73.464 48.521 1.00 19.16 290 MET D C 1
ATOM 12337 O O . MET D 1 290 ? 10.240 72.915 47.899 1.00 20.67 290 MET D O 1
ATOM 12342 N N . ASP D 1 291 ? 12.266 72.835 48.922 1.00 17.66 291 ASP D N 1
ATOM 12343 C CA . ASP D 1 291 ? 12.450 71.369 48.807 1.00 18.05 291 ASP D CA 1
ATOM 12344 C C . ASP D 1 291 ? 11.465 70.698 49.751 1.00 17.83 291 ASP D C 1
ATOM 12345 O O . ASP D 1 291 ? 11.499 70.995 50.959 1.00 16.80 291 ASP D O 1
ATOM 12350 N N . PRO D 1 292 ? 10.556 69.805 49.265 1.00 21.39 292 PRO D N 1
ATOM 12351 C CA . PRO D 1 292 ? 9.620 69.100 50.153 1.00 21.69 292 PRO D CA 1
ATOM 12352 C C . PRO D 1 292 ? 10.320 68.391 51.316 1.00 21.07 292 PRO D C 1
ATOM 12353 O O . PRO D 1 292 ? 9.786 68.329 52.415 1.00 22.77 292 PRO D O 1
ATOM 12357 N N . LEU D 1 293 ? 11.556 67.953 51.102 1.00 21.00 293 LEU D N 1
ATOM 12358 C CA . LEU D 1 293 ? 12.345 67.279 52.154 1.00 19.56 293 LEU D CA 1
ATOM 12359 C C . LEU D 1 293 ? 12.630 68.196 53.347 1.00 22.11 293 LEU D C 1
ATOM 12360 O O . LEU D 1 293 ? 12.931 67.629 54.399 1.00 23.69 293 LEU D O 1
ATOM 12365 N N . VAL D 1 294 ? 12.582 69.537 53.220 1.00 21.26 294 VAL D N 1
ATOM 12366 C CA . VAL D 1 294 ? 12.846 70.451 54.377 1.00 20.87 294 VAL D CA 1
ATOM 12367 C C . VAL D 1 294 ? 11.538 71.084 54.874 1.00 19.98 294 VAL D C 1
ATOM 12368 O O . VAL D 1 294 ? 11.611 71.915 55.777 1.00 23.67 294 VAL D O 1
ATOM 12372 N N . ALA D 1 295 ? 10.394 70.715 54.315 1.00 19.38 295 ALA D N 1
ATOM 12373 C CA . ALA D 1 295 ? 9.084 71.372 54.556 1.00 19.09 295 ALA D CA 1
ATOM 12374 C C . ALA D 1 295 ? 8.365 70.764 55.779 1.00 20.67 295 ALA D C 1
ATOM 12375 O O . ALA D 1 295 ? 7.240 71.209 56.059 1.00 23.00 295 ALA D O 1
ATOM 12377 N N . TYR D 1 296 ? 8.986 69.792 56.462 1.00 23.27 296 TYR D N 1
ATOM 12378 C CA . TYR D 1 296 ? 8.477 69.055 57.657 1.00 24.22 296 TYR D CA 1
ATOM 12379 C C . TYR D 1 296 ? 8.433 69.991 58.870 1.00 25.38 296 TYR D C 1
ATOM 12380 O O . TYR D 1 296 ? 7.760 69.642 59.853 1.00 24.68 296 TYR D O 1
ATOM 12389 N N . ILE D 1 297 ? 9.156 71.121 58.838 1.00 24.57 297 ILE D N 1
ATOM 12390 C CA . ILE D 1 297 ? 9.109 72.158 59.910 1.00 23.84 297 ILE D CA 1
ATOM 12391 C C . ILE D 1 297 ? 8.588 73.443 59.301 1.00 21.81 297 ILE D C 1
ATOM 12392 O O . ILE D 1 297 ? 8.701 73.656 58.099 1.00 22.57 297 ILE D O 1
ATOM 12397 N N . PRO D 1 298 ? 7.922 74.277 60.116 1.00 20.91 298 PRO D N 1
ATOM 12398 C CA . PRO D 1 298 ? 7.222 75.469 59.616 1.00 21.36 298 PRO D CA 1
ATOM 12399 C C . PRO D 1 298 ? 8.113 76.696 59.363 1.00 21.36 298 PRO D C 1
ATOM 12400 O O . PRO D 1 298 ? 7.621 77.829 59.290 1.00 20.57 298 PRO D O 1
ATOM 12404 N N . LEU D 1 299 ? 9.416 76.452 59.211 1.00 20.61 299 LEU D N 1
ATOM 12405 C CA . LEU D 1 299 ? 10.429 77.470 58.852 1.00 22.71 299 LEU D CA 1
ATOM 12406 C C . LEU D 1 299 ? 11.435 76.817 57.909 1.00 20.58 299 LEU D C 1
ATOM 12407 O O . LEU D 1 299 ? 11.718 75.622 58.069 1.00 20.83 299 LEU D O 1
ATOM 12412 N N . TYR D 1 300 ? 11.937 77.566 56.945 1.00 21.19 300 TYR D N 1
ATOM 12413 C CA . TYR D 1 300 ? 12.946 77.048 55.991 1.00 20.44 300 TYR D CA 1
ATOM 12414 C C . TYR D 1 300 ? 13.820 78.195 55.488 1.00 20.90 300 TYR D C 1
ATOM 12415 O O . TYR D 1 300 ? 13.465 79.387 55.606 1.00 19.19 300 TYR D O 1
ATOM 12424 N N . ARG D 1 301 ? 14.921 77.817 54.871 1.00 19.51 301 ARG D N 1
ATOM 12425 C CA . ARG D 1 301 ? 15.808 78.760 54.155 1.00 18.35 301 ARG D CA 1
ATOM 12426 C C . ARG D 1 301 ? 16.278 78.081 52.876 1.00 18.07 301 ARG D C 1
ATOM 12427 O O . ARG D 1 301 ? 17.105 77.180 52.918 1.00 18.67 301 ARG D O 1
ATOM 12435 N N . PRO D 1 302 ? 15.775 78.493 51.696 1.00 16.77 302 PRO D N 1
ATOM 12436 C CA . PRO D 1 302 ? 16.041 77.749 50.456 1.00 16.77 302 PRO D CA 1
ATOM 12437 C C . PRO D 1 302 ? 17.458 77.923 49.895 1.00 16.61 302 PRO D C 1
ATOM 12438 O O . PRO D 1 302 ? 17.976 77.009 49.240 1.00 16.48 302 PRO D O 1
ATOM 12442 N N . GLU D 1 303 ? 18.051 79.100 50.068 1.00 16.74 303 GLU D N 1
ATOM 12443 C CA . GLU D 1 303 ? 19.246 79.494 49.268 1.00 15.92 303 GLU D CA 1
ATOM 12444 C C . GLU D 1 303 ? 20.478 78.685 49.646 1.00 17.58 303 GLU D C 1
ATOM 12445 O O . GLU D 1 303 ? 21.256 78.347 48.759 1.00 16.45 303 GLU D O 1
ATOM 12451 N N . PRO D 1 304 ? 20.763 78.361 50.928 1.00 16.66 304 PRO D N 1
ATOM 12452 C CA . PRO D 1 304 ? 21.929 77.538 51.219 1.00 16.12 304 PRO D CA 1
ATOM 12453 C C . PRO D 1 304 ? 21.908 76.237 50.413 1.00 16.73 304 PRO D C 1
ATOM 12454 O O . PRO D 1 304 ? 22.885 75.856 49.810 1.00 18.78 304 PRO D O 1
ATOM 12458 N N . ARG D 1 305 ? 20.751 75.598 50.367 1.00 19.87 305 ARG D N 1
ATOM 12459 C CA . ARG D 1 305 ? 20.563 74.259 49.761 1.00 19.02 305 ARG D CA 1
ATOM 12460 C C . ARG D 1 305 ? 20.584 74.361 48.229 1.00 17.25 305 ARG D C 1
ATOM 12461 O O . ARG D 1 305 ? 21.261 73.508 47.612 1.00 17.02 305 ARG D O 1
ATOM 12469 N N . SER D 1 306 ? 19.843 75.298 47.609 1.00 18.35 306 SER D N 1
ATOM 12470 C CA . SER D 1 306 ? 19.888 75.462 46.128 1.00 17.35 306 SER D CA 1
ATOM 12471 C C . SER D 1 306 ? 21.340 75.754 45.691 1.00 16.80 306 SER D C 1
ATOM 12472 O O . SER D 1 306 ? 21.798 75.228 44.674 1.00 17.37 306 SER D O 1
ATOM 12475 N N . THR D 1 307 ? 22.023 76.600 46.438 1.00 15.81 307 THR D N 1
ATOM 12476 C CA . THR D 1 307 ? 23.371 77.098 46.082 1.00 17.59 307 THR D CA 1
ATOM 12477 C C . THR D 1 307 ? 24.342 75.920 46.145 1.00 17.55 307 THR D C 1
ATOM 12478 O O . THR D 1 307 ? 25.157 75.770 45.218 1.00 18.10 307 THR D O 1
ATOM 12482 N N . PHE D 1 308 ? 24.245 75.125 47.211 1.00 17.10 308 PHE D N 1
ATOM 12483 C CA . PHE D 1 308 ? 25.082 73.922 47.404 1.00 18.35 308 PHE D CA 1
ATOM 12484 C C . PHE D 1 308 ? 24.943 72.997 46.190 1.00 19.15 308 PHE D C 1
ATOM 12485 O O . PHE D 1 308 ? 25.928 72.500 45.643 1.00 17.68 308 PHE D O 1
ATOM 12493 N N . ARG D 1 309 ? 23.706 72.761 45.778 1.00 17.15 309 ARG D N 1
ATOM 12494 C CA . ARG D 1 309 ? 23.395 71.786 44.717 1.00 16.91 309 ARG D CA 1
ATOM 12495 C C . ARG D 1 309 ? 23.934 72.233 43.358 1.00 17.78 309 ARG D C 1
ATOM 12496 O O . ARG D 1 309 ? 24.028 71.378 42.477 1.00 18.71 309 ARG D O 1
ATOM 12504 N N . ARG D 1 310 ? 24.209 73.523 43.173 1.00 15.60 310 ARG D N 1
ATOM 12505 C CA . ARG D 1 310 ? 24.711 74.060 41.887 1.00 17.01 310 ARG D CA 1
ATOM 12506 C C . ARG D 1 310 ? 26.235 74.281 41.946 1.00 15.55 310 ARG D C 1
ATOM 12507 O O . ARG D 1 310 ? 26.779 74.737 40.933 1.00 17.04 310 ARG D O 1
ATOM 12515 N N . LEU D 1 311 ? 26.896 73.973 43.072 1.00 16.79 311 LEU D N 1
ATOM 12516 C CA . LEU D 1 311 ? 28.363 74.262 43.251 1.00 16.37 311 LEU D CA 1
ATOM 12517 C C . LEU D 1 311 ? 29.218 73.645 42.143 1.00 17.44 311 LEU D C 1
ATOM 12518 O O . LEU D 1 311 ? 30.273 74.237 41.834 1.00 17.83 311 LEU D O 1
ATOM 12523 N N . GLU D 1 312 ? 28.861 72.487 41.597 1.00 17.08 312 GLU D N 1
ATOM 12524 C CA . GLU D 1 312 ? 29.725 71.852 40.555 1.00 18.11 312 GLU D CA 1
ATOM 12525 C C . GLU D 1 312 ? 29.811 72.778 39.327 1.00 18.55 312 GLU D C 1
ATOM 12526 O O . GLU D 1 312 ? 30.804 72.631 38.566 1.00 17.96 312 GLU D O 1
ATOM 12532 N N . THR D 1 313 ? 28.845 73.677 39.126 1.00 17.57 313 THR D N 1
ATOM 12533 C CA . THR D 1 313 ? 28.773 74.590 37.953 1.00 17.44 313 THR D CA 1
ATOM 12534 C C . THR D 1 313 ? 29.525 75.904 38.229 1.00 17.43 313 THR D C 1
ATOM 12535 O O . THR D 1 313 ? 29.689 76.701 37.288 1.00 17.42 313 THR D O 1
ATOM 12539 N N . LEU D 1 314 ? 30.015 76.153 39.441 1.00 16.42 314 LEU D N 1
ATOM 12540 C CA . LEU D 1 314 ? 30.627 77.467 39.778 1.00 18.03 314 LEU D CA 1
ATOM 12541 C C . LEU D 1 314 ? 31.880 77.714 38.923 1.00 18.29 314 LEU D C 1
ATOM 12542 O O . LEU D 1 314 ? 32.840 76.949 39.050 1.00 15.61 314 LEU D O 1
ATOM 12547 N N . ARG D 1 315 ? 31.877 78.796 38.133 1.00 17.20 315 ARG D N 1
ATOM 12548 C CA . ARG D 1 315 ? 32.948 79.079 37.155 1.00 17.45 315 ARG D CA 1
ATOM 12549 C C . ARG D 1 315 ? 34.201 79.642 37.805 1.00 18.04 315 ARG D C 1
ATOM 12550 O O . ARG D 1 315 ? 35.298 79.163 37.517 1.00 18.07 315 ARG D O 1
ATOM 12558 N N . PRO D 1 316 ? 34.140 80.722 38.611 1.00 19.49 316 PRO D N 1
ATOM 12559 C CA . PRO D 1 316 ? 35.351 81.270 39.196 1.00 18.73 316 PRO D CA 1
ATOM 12560 C C . PRO D 1 316 ? 36.045 80.253 40.097 1.00 19.51 316 PRO D C 1
ATOM 12561 O O . PRO D 1 316 ? 35.391 79.403 40.718 1.00 19.79 316 PRO D O 1
ATOM 12565 N N . SER D 1 317 ? 37.365 80.377 40.174 1.00 17.05 317 SER D N 1
ATOM 12566 C CA . SER D 1 317 ? 38.138 79.721 41.230 1.00 17.10 317 SER D CA 1
ATOM 12567 C C . SER D 1 317 ? 37.582 80.205 42.578 1.00 18.00 317 SER D C 1
ATOM 12568 O O . SER D 1 317 ? 36.977 81.328 42.662 1.00 17.11 317 SER D O 1
ATOM 12571 N N . CYS D 1 318 ? 37.780 79.443 43.627 1.00 17.48 318 CYS D N 1
ATOM 12572 C CA . CYS D 1 318 ? 37.055 79.739 44.888 1.00 19.22 318 CYS D CA 1
ATOM 12573 C C . CYS D 1 318 ? 37.893 79.346 46.092 1.00 20.03 318 CYS D C 1
ATOM 12574 O O . CYS D 1 318 ? 38.270 78.175 46.202 1.00 20.28 318 CYS D O 1
ATOM 12577 N N . LEU D 1 319 ? 38.138 80.338 46.955 1.00 20.08 319 LEU D N 1
ATOM 12578 C CA . LEU D 1 3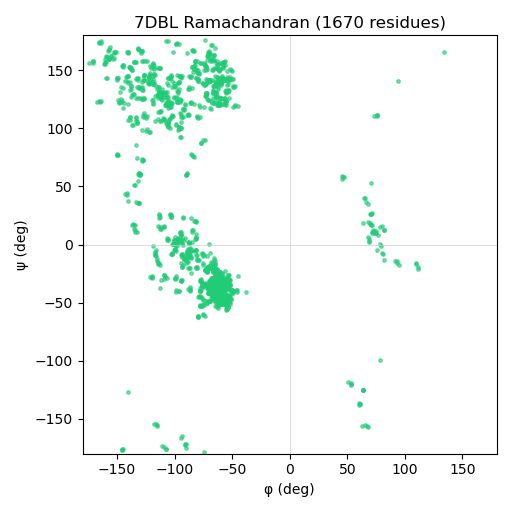19 ? 38.779 80.160 48.278 1.00 21.36 319 LEU D CA 1
ATOM 12579 C C . LEU D 1 319 ? 37.678 80.083 49.336 1.00 20.82 319 LEU D C 1
ATOM 12580 O O . LEU D 1 319 ? 36.873 81.023 49.416 1.00 20.37 319 LEU D O 1
ATOM 12585 N N . TRP D 1 320 ? 37.644 78.997 50.091 1.00 20.00 320 TRP D N 1
ATOM 12586 C CA . TRP D 1 320 ? 36.690 78.792 51.213 1.00 19.20 320 TRP D CA 1
ATOM 12587 C C . TRP D 1 320 ? 37.428 78.990 52.532 1.00 19.61 320 TRP D C 1
ATOM 12588 O O . TRP D 1 320 ? 38.170 78.079 52.935 1.00 21.42 320 TRP D O 1
ATOM 12599 N N . VAL D 1 321 ? 37.270 80.160 53.131 1.00 19.34 321 VAL D N 1
ATOM 12600 C CA . VAL D 1 321 ? 37.895 80.502 54.431 1.00 22.14 321 VAL D CA 1
ATOM 12601 C C . VAL D 1 321 ? 36.851 80.187 55.500 1.00 24.00 321 VAL D C 1
ATOM 12602 O O . VAL D 1 321 ? 35.827 80.888 55.564 1.00 21.55 321 VAL D O 1
ATOM 12606 N N . ILE D 1 322 ? 37.123 79.177 56.311 1.00 25.03 322 ILE D N 1
ATOM 12607 C CA . ILE D 1 322 ? 36.207 78.685 57.370 1.00 26.93 322 ILE D CA 1
ATOM 12608 C C . ILE D 1 322 ? 36.776 78.993 58.759 1.00 29.58 322 ILE D C 1
ATOM 12609 O O . ILE D 1 322 ? 37.966 78.769 59.021 1.00 27.97 322 ILE D O 1
ATOM 12614 N N . ALA D 1 323 ? 35.918 79.516 59.635 1.00 28.51 323 ALA D N 1
ATOM 12615 C CA . ALA D 1 323 ? 36.232 79.824 61.039 1.00 30.40 323 ALA D CA 1
ATOM 12616 C C . ALA D 1 323 ? 36.532 78.527 61.775 1.00 31.19 323 ALA D C 1
ATOM 12617 O O . ALA D 1 323 ? 35.750 77.577 61.675 1.00 30.93 323 ALA D O 1
ATOM 12619 N N . GLY D 1 324 ? 37.661 78.550 62.473 1.00 41.40 324 GLY D N 1
ATOM 12620 C CA . GLY D 1 324 ? 38.075 77.563 63.493 1.00 46.53 324 GLY D CA 1
ATOM 12621 C C . GLY D 1 324 ? 36.935 77.045 64.368 1.00 41.66 324 GLY D C 1
ATOM 12622 O O . GLY D 1 324 ? 36.907 75.846 64.627 1.00 48.17 324 GLY D O 1
ATOM 12623 N N . ALA D 1 325 ? 36.013 77.904 64.786 1.00 35.23 325 ALA D N 1
ATOM 12624 C CA . ALA D 1 325 ? 34.837 77.513 65.592 1.00 29.73 325 ALA D CA 1
ATOM 12625 C C . ALA D 1 325 ? 33.595 78.174 64.974 1.00 31.79 325 ALA D C 1
ATOM 12626 O O . ALA D 1 325 ? 33.259 79.305 65.365 1.00 32.39 325 ALA D O 1
ATOM 12628 N N . THR D 1 326 ? 32.976 77.545 63.973 1.00 30.46 326 THR D N 1
ATOM 12629 C CA . THR D 1 326 ? 31.944 78.183 63.117 1.00 28.30 326 THR D CA 1
ATOM 12630 C C . THR D 1 326 ? 30.569 77.717 63.574 1.00 28.33 326 THR D C 1
ATOM 12631 O O . THR D 1 326 ? 30.485 76.824 64.367 1.00 28.15 326 THR D O 1
ATOM 12635 N N . PHE D 1 327 ? 29.520 78.401 63.114 1.00 29.44 327 PHE D N 1
ATOM 12636 C CA . PHE D 1 327 ? 28.077 78.098 63.304 1.00 33.01 327 PHE D CA 1
ATOM 12637 C C . PHE D 1 327 ? 27.613 77.199 62.137 1.00 29.46 327 PHE D C 1
ATOM 12638 O O . PHE D 1 327 ? 26.531 76.665 62.220 1.00 29.90 327 PHE D O 1
ATOM 12646 N N . LEU D 1 328 ? 28.398 77.116 61.061 1.00 28.29 328 LEU D N 1
ATOM 12647 C CA . LEU D 1 328 ? 28.040 76.376 59.831 1.00 25.93 328 LEU D CA 1
ATOM 12648 C C . LEU D 1 328 ? 28.112 74.870 60.104 1.00 26.17 328 LEU D C 1
ATOM 12649 O O . LEU D 1 328 ? 28.897 74.433 60.967 1.00 22.04 328 LEU D O 1
ATOM 12654 N N . ASN D 1 329 ? 27.419 74.094 59.274 1.00 23.67 329 ASN D N 1
ATOM 12655 C CA . ASN D 1 329 ? 27.602 72.626 59.186 1.00 23.90 329 ASN D CA 1
ATOM 12656 C C . ASN D 1 329 ? 28.929 72.371 58.461 1.00 23.42 329 ASN D C 1
ATOM 12657 O O . ASN D 1 329 ? 28.951 72.255 57.208 1.00 22.97 329 ASN D O 1
ATOM 12662 N N . ILE D 1 330 ? 30.016 72.284 59.221 1.00 21.40 330 ILE D N 1
ATOM 12663 C CA . ILE D 1 330 ? 31.366 72.286 58.618 1.00 23.25 330 ILE D CA 1
ATOM 12664 C C . ILE D 1 330 ? 31.569 71.043 57.734 1.00 24.57 330 ILE D C 1
ATOM 12665 O O . ILE D 1 330 ? 32.186 71.175 56.653 1.00 21.62 330 ILE D O 1
ATOM 12670 N N . ASP D 1 331 ? 30.998 69.897 58.107 1.00 21.44 331 ASP D N 1
ATOM 12671 C CA . ASP D 1 331 ? 31.131 68.651 57.312 1.00 21.44 331 ASP D CA 1
ATOM 12672 C C . ASP D 1 331 ? 30.426 68.829 55.955 1.00 22.91 331 ASP D C 1
ATOM 12673 O O . ASP D 1 331 ? 30.997 68.388 54.928 1.00 22.54 331 ASP D O 1
ATOM 12678 N N . GLU D 1 332 ? 29.237 69.433 55.922 1.00 21.14 332 GLU D N 1
ATOM 12679 C CA . GLU D 1 332 ? 28.542 69.685 54.640 1.00 24.10 332 GLU D CA 1
ATOM 12680 C C . GLU D 1 332 ? 29.379 70.683 53.817 1.00 23.31 332 GLU D C 1
ATOM 12681 O O . GLU D 1 332 ? 29.548 70.449 52.608 1.00 21.14 332 GLU D O 1
ATOM 12687 N N . ILE D 1 333 ? 29.886 71.751 54.436 1.00 25.25 333 ILE D N 1
ATOM 12688 C CA . ILE D 1 333 ? 30.753 72.749 53.729 1.00 26.07 333 ILE D CA 1
ATOM 12689 C C . ILE D 1 333 ? 31.905 72.019 53.036 1.00 24.34 333 ILE D C 1
ATOM 12690 O O . ILE D 1 333 ? 32.179 72.303 51.864 1.00 20.94 333 ILE D O 1
ATOM 12695 N N . ARG D 1 334 ? 32.536 71.068 53.699 1.00 22.43 334 ARG D N 1
ATOM 12696 C CA . ARG D 1 334 ? 33.724 70.360 53.153 1.00 26.01 334 ARG D CA 1
ATOM 12697 C C . ARG D 1 334 ? 33.313 69.487 51.970 1.00 25.70 334 ARG D C 1
ATOM 12698 O O . ARG D 1 334 ? 34.141 69.391 51.040 1.00 20.90 334 ARG D O 1
ATOM 12706 N N . GLU D 1 335 ? 32.085 68.930 51.983 1.00 24.47 335 GLU D N 1
ATOM 12707 C CA . GLU D 1 335 ? 31.580 68.193 50.796 1.00 23.85 335 GLU D CA 1
ATOM 12708 C C . GLU D 1 335 ? 31.350 69.185 49.654 1.00 22.26 335 GLU D C 1
ATOM 12709 O O . GLU D 1 335 ? 31.624 68.828 48.490 1.00 19.58 335 GLU D O 1
ATOM 12715 N N . GLY D 1 336 ? 30.808 70.371 49.959 1.00 20.23 336 GLY D N 1
ATOM 12716 C CA . GLY D 1 336 ? 30.648 71.440 48.947 1.00 20.77 336 GLY D CA 1
ATOM 12717 C C . GLY D 1 336 ? 31.986 71.815 48.325 1.00 21.33 336 GLY D C 1
ATOM 12718 O O . GLY D 1 336 ? 32.064 71.963 47.093 1.00 21.41 336 GLY D O 1
ATOM 12719 N N . VAL D 1 337 ? 33.019 72.017 49.129 1.00 19.71 337 VAL D N 1
ATOM 12720 C CA . VAL D 1 337 ? 34.396 72.324 48.634 1.00 20.43 337 VAL D CA 1
ATOM 12721 C C . VAL D 1 337 ? 34.817 71.239 47.641 1.00 19.91 337 VAL D C 1
ATOM 12722 O O . VAL D 1 337 ? 35.302 71.584 46.532 1.00 18.52 337 VAL D O 1
ATOM 12726 N N . LYS D 1 338 ? 34.611 69.968 47.990 1.00 20.06 338 LYS D N 1
ATOM 12727 C CA . LYS D 1 338 ? 35.063 68.835 47.153 1.00 23.75 338 LYS D CA 1
ATOM 12728 C C . LYS D 1 338 ? 34.394 68.906 45.780 1.00 21.05 338 LYS D C 1
ATOM 12729 O O . LYS D 1 338 ? 35.044 68.556 44.824 1.00 19.53 338 LYS D O 1
ATOM 12735 N N . ILE D 1 339 ? 33.105 69.224 45.697 1.00 21.79 339 ILE D N 1
ATOM 12736 C CA . ILE D 1 339 ? 32.380 69.197 44.403 1.00 23.78 339 ILE D CA 1
ATOM 12737 C C . ILE D 1 339 ? 32.510 70.551 43.676 1.00 21.68 339 ILE D C 1
ATOM 12738 O O . ILE D 1 339 ? 32.253 70.605 42.469 1.00 20.46 339 ILE D O 1
ATOM 12743 N N . CYS D 1 340 ? 32.830 71.620 44.389 1.00 17.64 340 CYS D N 1
ATOM 12744 C CA . CYS D 1 340 ? 32.864 73.012 43.848 1.00 18.44 340 CYS D CA 1
ATOM 12745 C C . CYS D 1 340 ? 33.620 73.056 42.511 1.00 17.93 340 CYS D C 1
ATOM 12746 O O . CYS D 1 340 ? 34.810 72.718 42.458 1.00 19.41 340 CYS D O 1
ATOM 12749 N N . GLY D 1 341 ? 32.942 73.464 41.435 1.00 18.22 341 GLY D N 1
ATOM 12750 C CA . GLY D 1 341 ? 33.566 73.678 40.107 1.00 18.08 341 GLY D CA 1
ATOM 12751 C C . GLY D 1 341 ? 33.947 72.408 39.380 1.00 19.70 341 GLY D C 1
ATOM 12752 O O . GLY D 1 341 ? 34.604 72.509 38.325 1.00 19.68 341 GLY D O 1
ATOM 12753 N N . SER D 1 342 ? 33.493 71.237 39.826 1.00 20.63 342 SER D N 1
ATOM 12754 C CA . SER D 1 342 ? 33.965 69.945 39.260 1.00 21.22 342 SER D CA 1
ATOM 12755 C C . SER D 1 342 ? 33.098 69.529 38.059 1.00 20.62 342 SER D C 1
ATOM 12756 O O . SER D 1 342 ? 33.433 68.569 37.412 1.00 22.10 342 SER D O 1
ATOM 12759 N N . GLY D 1 343 ? 32.003 70.209 37.764 1.00 16.88 343 GLY D N 1
ATOM 12760 C CA . GLY D 1 343 ? 31.133 69.782 36.664 1.00 18.73 343 GLY D CA 1
ATOM 12761 C C . GLY D 1 343 ? 31.024 70.804 35.549 1.00 18.57 343 GLY D C 1
ATOM 12762 O O . GLY D 1 343 ? 31.927 71.639 35.346 1.00 15.48 343 GLY D O 1
ATOM 12763 N N . ILE D 1 344 ? 29.914 70.741 34.825 1.00 19.28 344 ILE D N 1
ATOM 12764 C CA . ILE D 1 344 ? 29.738 71.537 33.579 1.00 18.82 344 ILE D CA 1
ATOM 12765 C C . ILE D 1 344 ? 29.529 72.991 33.995 1.00 19.40 344 ILE D C 1
ATOM 12766 O O . ILE D 1 344 ? 28.709 73.229 34.880 1.00 16.87 344 ILE D O 1
ATOM 12771 N N . GLY D 1 345 ? 30.269 73.920 33.382 1.00 17.84 345 GLY D N 1
ATOM 12772 C CA . GLY D 1 345 ? 30.280 75.334 33.780 1.00 17.23 345 GLY D CA 1
ATOM 12773 C C . GLY D 1 345 ? 31.434 75.644 34.754 1.00 18.80 345 GLY D C 1
ATOM 12774 O O . GLY D 1 345 ? 31.747 76.838 34.947 1.00 16.68 345 GLY D O 1
ATOM 12775 N N . GLY D 1 346 ? 32.016 74.619 35.381 1.00 17.81 346 GLY D N 1
ATOM 12776 C CA . GLY D 1 346 ? 32.844 74.762 36.588 1.00 17.78 346 GLY D CA 1
ATOM 12777 C C . GLY D 1 346 ? 34.297 75.155 36.279 1.00 17.45 346 GLY D C 1
ATOM 12778 O O . GLY D 1 346 ? 34.748 74.922 35.143 1.00 17.65 346 GLY D O 1
ATOM 12779 N N . SER D 1 347 ? 34.972 75.727 37.266 1.00 18.67 347 SER D N 1
ATOM 12780 C CA . SER D 1 347 ? 36.417 76.094 37.266 1.00 19.44 347 SER D CA 1
ATOM 12781 C C . SER D 1 347 ? 37.306 74.888 36.927 1.00 20.66 347 SER D C 1
ATOM 12782 O O . SER D 1 347 ? 38.423 75.102 36.390 1.00 21.79 347 SER D O 1
ATOM 12785 N N . GLY D 1 348 ? 36.890 73.662 37.268 1.00 20.22 348 GLY D N 1
ATOM 12786 C CA . GLY D 1 348 ? 37.766 72.473 37.357 1.00 21.57 348 GLY D CA 1
ATOM 12787 C C . GLY D 1 348 ? 37.952 71.993 38.784 1.00 21.60 348 GLY D C 1
ATOM 12788 O O . GLY D 1 348 ? 38.392 70.843 38.980 1.00 24.08 348 GLY D O 1
ATOM 12789 N N . GLY D 1 349 ? 37.684 72.857 39.764 1.00 20.39 349 GLY D N 1
ATOM 12790 C CA . GLY D 1 349 ? 37.605 72.471 41.178 1.00 21.07 349 GLY D CA 1
ATOM 12791 C C . GLY D 1 349 ? 38.943 72.045 41.775 1.00 21.72 349 GLY D C 1
ATOM 12792 O O . GLY D 1 349 ? 40.029 72.455 41.282 1.00 22.14 349 GLY D O 1
ATOM 12793 N N . VAL D 1 350 ? 38.866 71.266 42.846 1.00 23.12 350 VAL D N 1
ATOM 12794 C CA . VAL D 1 350 ? 40.042 70.865 43.668 1.00 25.44 350 VAL D CA 1
ATOM 12795 C C . VAL D 1 350 ? 41.030 70.099 42.785 1.00 24.70 350 VAL D C 1
ATOM 12796 O O . VAL D 1 350 ? 42.224 70.368 42.843 1.00 25.12 350 VAL D O 1
ATOM 12800 N N . PRO D 1 351 ? 40.609 69.155 41.917 1.00 25.00 351 PRO D N 1
ATOM 12801 C CA . PRO D 1 351 ? 41.581 68.402 41.109 1.00 28.77 351 PRO D CA 1
ATOM 12802 C C . PRO D 1 351 ? 42.466 69.281 40.214 1.00 28.09 351 PRO D C 1
ATOM 12803 O O . PRO D 1 351 ? 43.596 68.900 39.926 1.00 29.54 351 PRO D O 1
ATOM 12807 N N . ASP D 1 352 ? 41.973 70.452 39.794 1.00 26.41 352 ASP D N 1
ATOM 12808 C CA . ASP D 1 352 ? 42.743 71.385 38.932 1.00 24.09 352 ASP D CA 1
ATOM 12809 C C . ASP D 1 352 ? 43.401 72.479 39.781 1.00 22.15 352 ASP D C 1
ATOM 12810 O O . ASP D 1 352 ? 43.941 73.411 39.205 1.00 23.86 352 ASP D O 1
ATOM 12815 N N . GLY D 1 353 ? 43.292 72.432 41.103 1.00 21.40 353 GLY D N 1
ATOM 12816 C CA . GLY D 1 353 ? 43.853 73.457 41.992 1.00 20.76 353 GLY D CA 1
ATOM 12817 C C . GLY D 1 353 ? 43.103 74.770 41.910 1.00 23.77 353 GLY D C 1
ATOM 12818 O O . GLY D 1 353 ? 43.706 75.762 42.259 1.00 24.09 353 GLY D O 1
ATOM 12819 N N . ARG D 1 354 ? 41.808 74.763 41.550 1.00 20.89 354 ARG D N 1
ATOM 12820 C CA . ARG D 1 354 ? 40.999 75.998 41.349 1.00 21.32 354 ARG D CA 1
ATOM 12821 C C . ARG D 1 354 ? 40.128 76.280 42.581 1.00 19.70 354 ARG D C 1
ATOM 12822 O O . ARG D 1 354 ? 39.491 77.360 42.645 1.00 20.27 354 ARG D O 1
ATOM 12830 N N . VAL D 1 355 ? 40.138 75.381 43.553 1.00 19.68 355 VAL D N 1
ATOM 12831 C CA . VAL D 1 355 ? 39.332 75.490 44.791 1.00 19.86 355 VAL D CA 1
ATOM 12832 C C . VAL D 1 355 ? 40.218 75.072 45.950 1.00 22.15 355 VAL D C 1
ATOM 12833 O O . VAL D 1 355 ? 40.896 74.042 45.844 1.00 22.50 355 VAL D O 1
ATOM 12837 N N . ARG D 1 356 ? 40.163 75.823 47.042 1.00 24.24 356 ARG D N 1
ATOM 12838 C CA . ARG D 1 356 ? 40.968 75.558 48.246 1.00 24.39 356 ARG D CA 1
ATOM 12839 C C . ARG D 1 356 ? 40.139 75.888 49.479 1.00 24.94 356 ARG D C 1
ATOM 12840 O O . ARG D 1 356 ? 39.444 76.928 49.457 1.00 22.51 356 ARG D O 1
ATOM 12848 N N . GLU D 1 357 ? 40.248 75.087 50.533 1.00 25.21 357 GLU D N 1
ATOM 12849 C CA . GLU D 1 357 ? 39.676 75.392 51.862 1.00 25.29 357 GLU D CA 1
ATOM 12850 C C . GLU D 1 357 ? 40.817 75.769 52.800 1.00 26.78 357 GLU D C 1
ATOM 12851 O O . GLU D 1 357 ? 41.865 75.144 52.748 1.00 25.39 357 GLU D O 1
ATOM 12857 N N . VAL D 1 358 ? 40.604 76.778 53.627 1.00 26.34 358 VAL D N 1
ATOM 12858 C CA . VAL D 1 358 ? 41.505 77.176 54.740 1.00 26.65 358 VAL D CA 1
ATOM 12859 C C . VAL D 1 358 ? 40.674 77.400 56.015 1.00 32.65 358 VAL D C 1
ATOM 12860 O O . VAL D 1 358 ? 39.723 78.181 55.989 1.00 25.96 358 VAL D O 1
ATOM 12864 N N . VAL D 1 359 ? 41.172 76.881 57.138 1.00 37.99 359 VAL D N 1
ATOM 12865 C CA . VAL D 1 359 ? 40.576 77.012 58.500 1.00 35.97 359 VAL D CA 1
ATOM 12866 C C . VAL D 1 359 ? 41.374 78.054 59.270 1.00 43.12 359 VAL D C 1
ATOM 12867 O O . VAL D 1 359 ? 42.611 77.901 59.368 1.00 38.30 359 VAL D O 1
ATOM 12871 N N . LEU D 1 360 ? 40.709 79.117 59.733 1.00 39.38 360 LEU D N 1
ATOM 12872 C CA . LEU D 1 360 ? 41.352 80.318 60.328 1.00 39.06 360 LEU D CA 1
ATOM 12873 C C . LEU D 1 360 ? 40.950 80.571 61.797 1.00 43.17 360 LEU D C 1
ATOM 12874 O O . LEU D 1 360 ? 39.857 80.219 62.248 1.00 46.02 360 LEU D O 1
ATOM 12879 N N . PRO D 1 361 ? 41.788 81.281 62.603 1.00 43.22 361 PRO D N 1
ATOM 12880 C CA . PRO D 1 361 ? 41.375 81.720 63.941 1.00 40.39 361 PRO D CA 1
ATOM 12881 C C . PRO D 1 361 ? 40.161 82.640 63.805 1.00 40.36 361 PRO D C 1
ATOM 12882 O O . PRO D 1 361 ? 40.113 83.425 62.851 1.00 34.46 361 PRO D O 1
ATOM 12886 N N . GLY D 1 362 ? 39.219 82.491 64.739 1.00 38.82 362 GLY D N 1
ATOM 12887 C CA . GLY D 1 362 ? 37.957 83.237 64.780 1.00 39.43 362 GLY D CA 1
ATOM 12888 C C . GLY D 1 362 ? 36.800 82.285 65.054 1.00 30.24 362 GLY D C 1
ATOM 12889 O O . GLY D 1 362 ? 36.965 81.055 64.978 1.00 34.67 362 GLY D O 1
ATOM 12890 N N . PHE D 1 363 ? 35.670 82.853 65.409 1.00 35.28 363 PHE D N 1
ATOM 12891 C CA . PHE D 1 363 ? 34.416 82.126 65.713 1.00 37.22 363 PHE D CA 1
ATOM 12892 C C . PHE D 1 363 ? 33.368 82.912 64.920 1.00 43.58 363 PHE D C 1
ATOM 12893 O O . PHE D 1 363 ? 32.873 83.959 65.490 1.00 36.32 363 PHE D O 1
ATOM 12901 N N . GLY D 1 364 ? 33.454 82.666 63.588 1.00 47.43 364 GLY D N 1
ATOM 12902 C CA . GLY D 1 364 ? 32.397 82.527 62.542 1.00 43.48 364 GLY D CA 1
ATOM 12903 C C . GLY D 1 364 ? 31.783 83.812 62.013 1.00 48.15 364 GLY D C 1
ATOM 12904 O O . GLY D 1 364 ? 32.318 84.570 60.946 1.00 29.21 364 GLY D O 1
ATOM 12905 N N . HIS D 1 365 ? 30.607 84.078 62.595 1.00 56.51 365 HIS D N 1
ATOM 12906 C CA . HIS D 1 365 ? 29.890 85.370 62.399 1.00 56.94 365 HIS D CA 1
ATOM 12907 C C . HIS D 1 365 ? 30.877 86.555 62.513 1.00 46.61 365 HIS D C 1
ATOM 12908 O O . HIS D 1 365 ? 30.631 87.591 61.850 1.00 37.44 365 HIS D O 1
ATOM 12915 N N . LEU D 1 366 ? 31.989 86.403 63.265 1.00 38.40 366 LEU D N 1
ATOM 12916 C CA . LEU D 1 366 ? 32.868 87.550 63.604 1.00 33.11 366 LEU D CA 1
ATOM 12917 C C . LEU D 1 366 ? 34.284 87.368 63.056 1.00 26.83 366 LEU D C 1
ATOM 12918 O O . LEU D 1 366 ? 35.047 88.287 63.288 1.00 22.96 366 LEU D O 1
ATOM 12923 N N . MET D 1 367 ? 34.698 86.300 62.379 1.00 24.53 367 MET D N 1
ATOM 12924 C CA . MET D 1 367 ? 36.149 86.093 62.067 1.00 26.09 367 MET D CA 1
ATOM 12925 C C . MET D 1 367 ? 36.758 87.294 61.302 1.00 24.02 367 MET D C 1
ATOM 12926 O O . MET D 1 367 ? 37.884 87.751 61.544 1.00 22.99 367 MET D O 1
ATOM 12931 N N . PRO D 1 368 ? 36.018 87.921 60.358 1.00 23.03 368 PRO D N 1
ATOM 12932 C CA . PRO D 1 368 ? 36.566 89.050 59.584 1.00 22.48 368 PRO D CA 1
ATOM 12933 C C . PRO D 1 368 ? 36.766 90.315 60.424 1.00 22.11 368 PRO D C 1
ATOM 12934 O O . PRO D 1 368 ? 37.338 91.276 59.938 1.00 21.20 368 PRO D O 1
ATOM 12938 N N . PHE D 1 369 ? 36.296 90.300 61.670 1.00 21.82 369 PHE D N 1
ATOM 12939 C CA . PHE D 1 369 ? 36.374 91.438 62.621 1.00 23.46 369 PHE D CA 1
ATOM 12940 C C . PHE D 1 369 ? 37.241 91.078 63.840 1.00 25.39 369 PHE D C 1
ATOM 12941 O O . PHE D 1 369 ? 37.438 92.001 64.655 1.00 23.90 369 PHE D O 1
ATOM 12949 N N . GLN D 1 370 ? 37.721 89.840 63.969 1.00 28.71 370 GLN D N 1
ATOM 12950 C CA . GLN D 1 370 ? 38.388 89.374 65.220 1.00 29.94 370 GLN D CA 1
ATOM 12951 C C . GLN D 1 370 ? 39.878 89.095 65.033 1.00 33.15 370 GLN D C 1
ATOM 12952 O O . GLN D 1 370 ? 40.586 89.359 65.964 1.00 42.32 370 GLN D O 1
ATOM 12958 N N . GLU D 1 371 ? 40.311 88.543 63.903 1.00 29.79 371 GLU D N 1
ATOM 12959 C CA . GLU D 1 371 ? 41.739 88.330 63.547 1.00 30.66 371 GLU D CA 1
ATOM 12960 C C . GLU D 1 371 ? 41.909 88.880 62.120 1.00 29.66 371 GLU D C 1
ATOM 12961 O O . GLU D 1 371 ? 42.230 88.122 61.167 1.00 28.35 371 GLU D O 1
ATOM 12967 N N . VAL D 1 372 ? 41.665 90.171 61.995 1.00 24.69 372 VAL D N 1
ATOM 12968 C CA . VAL D 1 372 ? 41.609 90.884 60.701 1.00 26.51 372 VAL D CA 1
ATOM 12969 C C . VAL D 1 372 ? 42.902 90.597 59.926 1.00 27.22 372 VAL D C 1
ATOM 12970 O O . VAL D 1 372 ? 42.828 90.301 58.716 1.00 25.66 372 VAL D O 1
ATOM 12974 N N . LYS D 1 373 ? 44.060 90.706 60.569 1.00 27.56 373 LYS D N 1
ATOM 12975 C CA . LYS D 1 373 ? 45.374 90.611 59.882 1.00 31.35 373 LYS D CA 1
ATOM 12976 C C . LYS D 1 373 ? 45.579 89.196 59.308 1.00 28.92 373 LYS D C 1
ATOM 12977 O O . LYS D 1 373 ? 46.031 89.064 58.140 1.00 30.35 373 LYS D O 1
ATOM 12983 N N . THR D 1 374 ? 45.241 88.146 60.042 1.00 27.35 374 THR D N 1
ATOM 12984 C CA . THR D 1 374 ? 45.365 86.736 59.585 1.00 26.51 374 THR D CA 1
ATOM 12985 C C . THR D 1 374 ? 44.369 86.439 58.454 1.00 27.23 374 THR D C 1
ATOM 12986 O O . THR D 1 374 ? 44.738 85.753 57.503 1.00 27.55 374 THR D O 1
ATOM 12990 N N . VAL D 1 375 ? 43.133 86.925 58.552 1.00 27.12 375 VAL D N 1
ATOM 12991 C CA . VAL D 1 375 ? 42.141 86.747 57.454 1.00 24.06 375 VAL D CA 1
ATOM 12992 C C . VAL D 1 375 ? 42.693 87.410 56.182 1.00 25.91 375 VAL D C 1
ATOM 12993 O O . VAL D 1 375 ? 42.702 86.771 55.131 1.00 26.17 375 VAL D O 1
ATOM 12997 N N . ALA D 1 376 ? 43.166 88.649 56.273 1.00 24.42 376 ALA D N 1
ATOM 12998 C CA . ALA D 1 376 ? 43.767 89.387 55.150 1.00 26.98 376 ALA D CA 1
ATOM 12999 C C . ALA D 1 376 ? 44.931 88.579 54.561 1.00 30.13 376 ALA D C 1
ATOM 13000 O O . ALA D 1 376 ? 45.009 88.464 53.306 1.00 25.45 376 ALA D O 1
ATOM 13002 N N . GLU D 1 377 ? 45.826 88.073 55.410 1.00 28.37 377 GLU D N 1
ATOM 13003 C CA . GLU D 1 377 ? 47.022 87.311 54.979 1.00 32.20 377 GLU D CA 1
ATOM 13004 C C . GLU D 1 377 ? 46.586 86.088 54.151 1.00 29.22 377 GLU D C 1
ATOM 13005 O O . GLU D 1 377 ? 47.167 85.864 53.074 1.00 27.06 377 GLU D O 1
ATOM 13011 N N . THR D 1 378 ? 45.575 85.355 54.614 1.00 26.98 378 THR D N 1
ATOM 13012 C CA . THR D 1 378 ? 45.048 84.144 53.923 1.00 27.84 378 THR D CA 1
ATOM 13013 C C . THR D 1 378 ? 44.523 84.558 52.534 1.00 26.12 378 THR D C 1
ATOM 13014 O O . THR D 1 378 ? 44.756 83.828 51.543 1.00 28.43 378 THR D O 1
ATOM 13018 N N . CYS D 1 379 ? 43.840 85.697 52.452 1.00 25.88 379 CYS D N 1
ATOM 13019 C CA . CYS D 1 379 ? 43.269 86.229 51.181 1.00 26.62 379 CYS D CA 1
ATOM 13020 C C . CYS D 1 379 ? 44.408 86.575 50.215 1.00 27.57 379 CYS D C 1
ATOM 13021 O O . CYS D 1 379 ? 44.332 86.187 49.016 1.00 24.51 379 CYS D O 1
ATOM 13024 N N . ILE D 1 380 ? 45.442 87.240 50.723 1.00 25.31 380 ILE D N 1
ATOM 13025 C CA . ILE D 1 380 ? 46.572 87.728 49.883 1.00 27.66 380 ILE D CA 1
ATOM 13026 C C . ILE D 1 380 ? 47.275 86.557 49.203 1.00 25.02 380 ILE D C 1
ATOM 13027 O O . ILE D 1 380 ? 47.574 86.669 47.997 1.00 26.54 380 ILE D O 1
ATOM 13032 N N . VAL D 1 381 ? 47.491 85.462 49.905 1.00 25.49 381 VAL D N 1
ATOM 13033 C CA . VAL D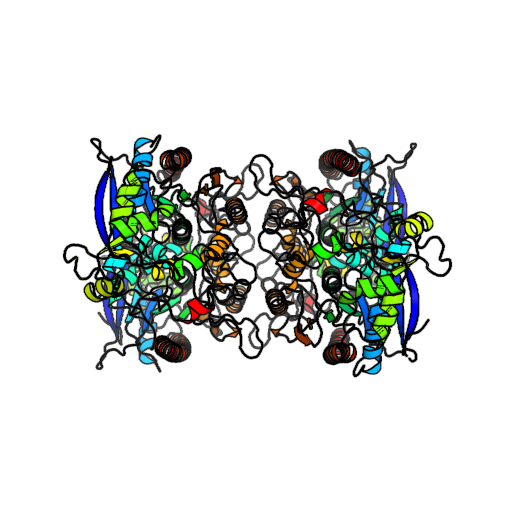 1 381 ? 48.246 84.296 49.357 1.00 25.14 381 VAL D CA 1
ATOM 13034 C C . VAL D 1 381 ? 47.459 83.740 48.167 1.00 24.60 381 VAL D C 1
ATOM 13035 O O . VAL D 1 381 ? 48.047 83.475 47.111 1.00 21.55 381 VAL D O 1
ATOM 13039 N N . TRP D 1 382 ? 46.141 83.595 48.328 1.00 20.75 382 TRP D N 1
ATOM 13040 C CA . TRP D 1 382 ? 45.271 83.100 47.243 1.00 20.03 382 TRP D CA 1
ATOM 13041 C C . TRP D 1 382 ? 45.250 84.091 46.082 1.00 19.22 382 TRP D C 1
ATOM 13042 O O . TRP D 1 382 ? 45.375 83.650 44.918 1.00 20.42 382 TRP D O 1
ATOM 13053 N N . LEU D 1 383 ? 45.078 85.378 46.385 1.00 19.87 383 LEU D N 1
ATOM 13054 C CA . LEU D 1 383 ? 44.993 86.426 45.350 1.00 21.13 383 LEU D CA 1
ATOM 13055 C C . LEU D 1 383 ? 46.272 86.429 44.512 1.00 21.55 383 LEU D C 1
ATOM 13056 O O . LEU D 1 383 ? 46.181 86.571 43.285 1.00 20.73 383 LEU D O 1
ATOM 13061 N N . GLN D 1 384 ? 47.438 86.315 45.133 1.00 23.54 384 GLN D N 1
ATOM 13062 C CA . GLN D 1 384 ? 48.704 86.401 44.355 1.00 25.40 384 GLN D CA 1
ATOM 13063 C C . GLN D 1 384 ? 48.793 85.177 43.432 1.00 23.17 384 GLN D C 1
ATOM 13064 O O . GLN D 1 384 ? 49.165 85.348 42.274 1.00 25.13 384 GLN D O 1
ATOM 13070 N N . GLN D 1 385 ? 48.402 83.994 43.878 1.00 22.97 385 GLN D N 1
ATOM 13071 C CA . GLN D 1 385 ? 48.413 82.783 43.021 1.00 25.81 385 GLN D CA 1
ATOM 13072 C C . GLN D 1 385 ? 47.429 82.992 41.862 1.00 26.37 385 GLN D C 1
ATOM 13073 O O . GLN D 1 385 ? 47.791 82.694 40.699 1.00 23.30 385 GLN D O 1
ATOM 13079 N N . GLU D 1 386 ? 46.228 83.497 42.141 1.00 25.26 386 GLU D N 1
ATOM 13080 C CA . GLU D 1 386 ? 45.191 83.664 41.101 1.00 23.11 386 GLU D CA 1
ATOM 13081 C C . GLU D 1 386 ? 45.628 84.740 40.118 1.00 24.63 386 GLU D C 1
ATOM 13082 O O . GLU D 1 386 ? 45.368 84.576 38.888 1.00 22.54 386 GLU D O 1
ATOM 13088 N N . MET D 1 387 ? 46.264 85.805 40.589 1.00 23.29 387 MET D N 1
ATOM 13089 C CA . MET D 1 387 ? 46.671 86.911 39.693 1.00 23.99 387 MET D CA 1
ATOM 13090 C C . MET D 1 387 ? 47.862 86.490 38.819 1.00 24.02 387 MET D C 1
ATOM 13091 O O . MET D 1 387 ? 47.913 86.949 37.678 1.00 22.75 387 MET D O 1
ATOM 13096 N N . ASP D 1 388 ? 48.780 85.662 39.317 1.00 24.57 388 ASP D N 1
ATOM 13097 C CA . ASP D 1 388 ? 49.834 85.031 38.471 1.00 26.51 388 ASP D CA 1
ATOM 13098 C C . ASP D 1 388 ? 49.156 84.248 37.337 1.00 26.70 388 ASP D C 1
ATOM 13099 O O . ASP D 1 388 ? 49.524 84.439 36.144 1.00 23.00 388 ASP D O 1
ATOM 13104 N N . ARG D 1 389 ? 48.173 83.406 37.672 1.00 25.38 389 ARG D N 1
ATOM 13105 C CA . ARG D 1 389 ? 47.434 82.609 36.663 1.00 26.71 389 ARG D CA 1
ATOM 13106 C C . ARG D 1 389 ? 46.692 83.544 35.700 1.00 24.85 389 ARG D C 1
ATOM 13107 O O . ARG D 1 389 ? 46.743 83.328 34.462 1.00 26.12 389 ARG D O 1
ATOM 13115 N N . PHE D 1 390 ? 46.028 84.571 36.221 1.00 24.02 390 PHE D N 1
ATOM 13116 C CA . PHE D 1 390 ? 45.310 85.574 35.396 1.00 24.35 390 PHE D CA 1
ATOM 13117 C C . PHE D 1 390 ? 46.261 86.205 34.370 1.00 27.44 390 PHE D C 1
ATOM 13118 O O . PHE D 1 390 ? 45.921 86.254 33.188 1.00 28.53 390 PHE D O 1
ATOM 13126 N N . ARG D 1 391 ? 47.419 86.698 34.809 1.00 25.55 391 ARG D N 1
ATOM 13127 C CA . ARG D 1 391 ? 48.372 87.397 33.908 1.00 26.42 391 ARG D CA 1
ATOM 13128 C C . ARG D 1 391 ? 48.788 86.455 32.790 1.00 21.97 391 ARG D C 1
ATOM 13129 O O . ARG D 1 391 ? 48.783 86.909 31.619 1.00 24.70 391 ARG D O 1
ATOM 13137 N N . GLN D 1 392 ? 49.116 85.206 33.120 1.00 23.10 392 GLN D N 1
ATOM 13138 C CA . GLN D 1 392 ? 49.544 84.177 32.140 1.00 24.09 392 GLN D CA 1
ATOM 13139 C C . GLN D 1 392 ? 48.398 83.840 31.169 1.00 28.52 392 GLN D C 1
ATOM 13140 O O . GLN D 1 392 ? 48.640 83.790 29.951 1.00 25.84 392 GLN D O 1
ATOM 13146 N N . THR D 1 393 ? 47.183 83.602 31.667 1.00 25.85 393 THR D N 1
ATOM 13147 C CA . THR D 1 393 ? 46.060 83.134 30.811 1.00 28.43 393 THR D CA 1
ATOM 13148 C C . THR D 1 393 ? 45.619 84.304 29.936 1.00 26.95 393 THR D C 1
ATOM 13149 O O . THR D 1 393 ? 45.337 84.059 28.744 1.00 26.17 393 THR D O 1
ATOM 13153 N N . GLU D 1 394 ? 45.645 85.546 30.454 1.00 23.83 394 GLU D N 1
ATOM 13154 C CA . GLU D 1 394 ? 45.320 86.762 29.660 1.00 24.80 394 GLU D CA 1
ATOM 13155 C C . GLU D 1 394 ? 46.325 86.904 28.508 1.00 26.96 394 GLU D C 1
ATOM 13156 O O . GLU D 1 394 ? 45.899 87.195 27.362 1.00 27.41 394 GLU D O 1
ATOM 13162 N N . ARG D 1 395 ? 47.616 86.731 28.801 1.00 25.61 395 ARG D N 1
ATOM 13163 C CA . ARG D 1 395 ? 48.675 86.835 27.774 1.00 25.76 395 ARG D CA 1
ATOM 13164 C C . ARG D 1 395 ? 48.451 85.767 26.701 1.00 25.61 395 ARG D C 1
ATOM 13165 O O . ARG D 1 395 ? 48.507 86.132 25.500 1.00 25.13 395 ARG D O 1
ATOM 13173 N N . GLN D 1 396 ? 48.282 84.502 27.094 1.00 26.86 396 GLN D N 1
ATOM 13174 C CA . GLN D 1 396 ? 48.045 83.352 26.177 1.00 34.42 396 GLN D CA 1
ATOM 13175 C C . GLN D 1 396 ? 46.817 83.626 25.276 1.00 33.45 396 GLN D C 1
ATOM 13176 O O . GLN D 1 396 ? 46.907 83.358 24.055 1.00 29.36 396 GLN D O 1
ATOM 13182 N N . TRP D 1 397 ? 45.726 84.152 25.841 1.00 31.09 397 TRP D N 1
ATOM 13183 C CA . TRP D 1 397 ? 44.500 84.580 25.098 1.00 31.23 397 TRP D CA 1
ATOM 13184 C C . TRP D 1 397 ? 44.867 85.586 23.997 1.00 31.18 397 TRP D C 1
ATOM 13185 O O . TRP D 1 397 ? 44.487 85.354 22.841 1.00 31.14 397 TRP D O 1
ATOM 13196 N N . LYS D 1 398 ? 45.550 86.681 24.347 1.00 28.64 398 LYS D N 1
ATOM 13197 C CA . LYS D 1 398 ? 45.959 87.727 23.382 1.00 34.11 398 LYS D CA 1
ATOM 13198 C C . LYS D 1 398 ? 46.842 87.092 22.289 1.00 32.11 398 LYS D C 1
ATOM 13199 O O . LYS D 1 398 ? 46.552 87.299 21.101 1.00 32.42 398 LYS D O 1
ATOM 13205 N N . GLU D 1 399 ? 47.841 86.288 22.667 1.00 32.43 399 GLU D N 1
ATOM 13206 C CA . GLU D 1 399 ? 48.719 85.576 21.699 1.00 32.21 399 GLU D CA 1
ATOM 13207 C C . GLU D 1 399 ? 47.861 84.758 20.721 1.00 34.36 399 GLU D C 1
ATOM 13208 O O . GLU D 1 399 ? 48.073 84.893 19.514 1.00 29.82 399 GLU D O 1
ATOM 13214 N N . ASP D 1 400 ? 46.963 83.906 21.224 1.00 34.06 400 ASP D N 1
ATOM 13215 C CA . ASP D 1 400 ? 46.122 82.992 20.405 1.00 33.40 400 ASP D CA 1
ATOM 13216 C C . ASP D 1 400 ? 45.200 83.792 19.480 1.00 33.01 400 ASP D C 1
ATOM 13217 O O . ASP D 1 400 ? 44.889 83.280 18.405 1.00 35.64 400 ASP D O 1
ATOM 13222 N N . ARG D 1 401 ? 44.819 85.009 19.848 1.00 33.24 401 ARG D N 1
ATOM 13223 C CA . ARG D 1 401 ? 43.868 85.865 19.093 1.00 38.70 401 ARG D CA 1
ATOM 13224 C C . ARG D 1 401 ? 44.631 86.702 18.054 1.00 40.12 401 ARG D C 1
ATOM 13225 O O . ARG D 1 401 ? 43.986 87.230 17.171 1.00 32.84 401 ARG D O 1
ATOM 13233 N N . ASP D 1 402 ? 45.962 86.804 18.157 1.00 40.04 402 ASP D N 1
ATOM 13234 C CA . ASP D 1 402 ? 46.776 87.830 17.448 1.00 39.57 402 ASP D CA 1
ATOM 13235 C C . ASP D 1 402 ? 46.496 87.846 15.928 1.00 39.65 402 ASP D C 1
ATOM 13236 O O . ASP D 1 402 ? 46.258 88.941 15.386 1.00 44.06 402 ASP D O 1
ATOM 13241 N N . GLY D 1 403 ? 46.515 86.728 15.212 1.00 38.09 403 GLY D N 1
ATOM 13242 C CA . GLY D 1 403 ? 46.293 86.822 13.745 1.00 47.46 403 GLY D CA 1
ATOM 13243 C C . GLY D 1 403 ? 44.865 87.256 13.332 1.00 44.19 403 GLY D C 1
ATOM 13244 O O . GLY D 1 403 ? 44.661 87.569 12.144 1.00 42.25 403 GLY D O 1
ATOM 13245 N N . LYS D 1 404 ? 43.866 87.198 14.221 1.00 31.89 404 LYS D N 1
ATOM 13246 C CA . LYS D 1 404 ? 42.524 86.676 13.802 1.00 36.43 404 LYS D CA 1
ATOM 13247 C C . LYS D 1 404 ? 41.560 87.813 13.460 1.00 30.51 404 LYS D C 1
ATOM 13248 O O . LYS D 1 404 ? 41.597 88.876 14.088 1.00 29.82 404 LYS D O 1
ATOM 13254 N N . SER D 1 405 ? 40.695 87.564 12.484 1.00 29.75 405 SER D N 1
ATOM 13255 C CA . SER D 1 405 ? 39.641 88.504 12.027 1.00 25.83 405 SER D CA 1
ATOM 13256 C C . SER D 1 405 ? 38.528 88.642 13.081 1.00 22.79 405 SER D C 1
ATOM 13257 O O . SER D 1 405 ? 38.131 87.632 13.690 1.00 25.13 405 SER D O 1
ATOM 13260 N N . HIS D 1 406 ? 38.015 89.855 13.248 1.00 21.52 406 HIS D N 1
ATOM 13261 C CA . HIS D 1 406 ? 36.794 90.193 14.019 1.00 22.75 406 HIS D CA 1
ATOM 13262 C C . HIS D 1 406 ? 35.552 90.081 13.117 1.00 20.89 406 HIS D C 1
ATOM 13263 O O . HIS D 1 406 ? 34.456 90.214 13.663 1.00 20.60 406 HIS D O 1
ATOM 13270 N N . LEU D 1 407 ? 35.722 89.908 11.793 1.00 19.80 407 LEU D N 1
ATOM 13271 C CA . LEU D 1 407 ? 34.624 90.042 10.803 1.00 20.70 407 LEU D CA 1
ATOM 13272 C C . LEU D 1 407 ? 34.208 88.692 10.210 1.00 20.66 407 LEU D C 1
ATOM 13273 O O . LEU D 1 407 ? 33.086 88.608 9.670 1.00 21.58 407 LEU D O 1
ATOM 13278 N N . ALA D 1 408 ? 35.104 87.719 10.171 1.00 20.29 408 ALA D N 1
ATOM 13279 C CA . ALA D 1 408 ? 34.877 86.433 9.478 1.00 21.48 408 ALA D CA 1
ATOM 13280 C C . ALA D 1 408 ? 35.566 85.328 10.281 1.00 20.79 408 ALA D C 1
ATOM 13281 O O . ALA D 1 408 ? 36.539 85.633 10.983 1.00 22.96 408 ALA D O 1
ATOM 13283 N N . VAL D 1 409 ? 35.061 84.102 10.183 1.00 23.30 409 VAL D N 1
ATOM 13284 C CA . VAL D 1 409 ? 35.612 82.936 10.934 1.00 21.35 409 VAL D CA 1
ATOM 13285 C C . VAL D 1 409 ? 36.936 82.477 10.314 1.00 21.44 409 VAL D C 1
ATOM 13286 O O . VAL D 1 409 ? 37.168 82.655 9.099 1.00 21.34 409 VAL D O 1
ATOM 13290 N N . GLU D 1 410 ? 37.748 81.826 11.123 1.00 22.14 410 GLU D N 1
ATOM 13291 C CA . GLU D 1 410 ? 39.082 81.305 10.734 1.00 24.36 410 GLU D CA 1
ATOM 13292 C C . GLU D 1 410 ? 38.911 80.104 9.785 1.00 25.23 410 GLU D C 1
ATOM 13293 O O . GLU D 1 410 ? 37.796 79.485 9.715 1.00 18.24 410 GLU D O 1
ATOM 13299 N N . GLU D 1 411 ? 39.988 79.784 9.085 1.00 25.61 411 GLU D N 1
ATOM 13300 C CA . GLU D 1 411 ? 40.034 78.788 7.973 1.00 28.40 411 GLU D CA 1
ATOM 13301 C C . GLU D 1 411 ? 39.557 77.415 8.458 1.00 22.86 411 GLU D C 1
ATOM 13302 O O . GLU D 1 411 ? 38.897 76.697 7.672 1.00 24.65 411 GLU D O 1
ATOM 13308 N N . ASN D 1 412 ? 39.835 77.053 9.708 1.00 22.54 412 ASN D N 1
ATOM 13309 C CA . ASN D 1 412 ? 39.522 75.690 10.208 1.00 22.80 412 ASN D CA 1
ATOM 13310 C C . ASN D 1 412 ? 38.025 75.395 10.015 1.00 21.35 412 ASN D C 1
ATOM 13311 O O . ASN D 1 412 ? 37.659 74.216 9.821 1.00 22.46 412 ASN D O 1
ATOM 13316 N N . TRP D 1 413 ? 37.163 76.403 10.068 1.00 19.78 413 TRP D N 1
ATOM 13317 C CA . TRP D 1 413 ? 35.697 76.191 9.960 1.00 19.77 413 TRP D CA 1
ATOM 13318 C C . TRP D 1 413 ? 35.361 75.504 8.632 1.00 19.09 413 TRP D C 1
ATOM 13319 O O . TRP D 1 413 ? 34.444 74.632 8.615 1.00 21.94 413 TRP D O 1
ATOM 13330 N N . TYR D 1 414 ? 36.032 75.920 7.551 1.00 18.94 414 TYR D N 1
ATOM 13331 C CA . TYR D 1 414 ? 35.778 75.391 6.191 1.00 21.52 414 TYR D CA 1
ATOM 13332 C C . TYR D 1 414 ? 36.335 73.969 6.073 1.00 22.70 414 TYR D C 1
ATOM 13333 O O . TYR D 1 414 ? 35.856 73.281 5.207 1.00 22.03 414 TYR D O 1
ATOM 13342 N N . LYS D 1 415 ? 37.303 73.584 6.906 1.00 25.61 415 LYS D N 1
ATOM 13343 C CA . LYS D 1 415 ? 37.816 72.195 6.983 1.00 28.36 415 LYS D CA 1
ATOM 13344 C C . LYS D 1 415 ? 36.815 71.291 7.720 1.00 29.52 415 LYS D C 1
ATOM 13345 O O . LYS D 1 415 ? 36.717 70.124 7.340 1.00 27.84 415 LYS D O 1
ATOM 13351 N N . VAL D 1 416 ? 36.111 71.758 8.757 1.00 27.47 416 VAL D N 1
ATOM 13352 C CA . VAL D 1 416 ? 35.320 70.826 9.614 1.00 26.31 416 VAL D CA 1
ATOM 13353 C C . VAL D 1 416 ? 33.884 70.762 9.107 1.00 24.72 416 VAL D C 1
ATOM 13354 O O . VAL D 1 416 ? 33.269 69.701 9.262 1.00 24.41 416 VAL D O 1
ATOM 13358 N N . LEU D 1 417 ? 33.371 71.837 8.523 1.00 22.48 417 LEU D N 1
ATOM 13359 C CA . LEU D 1 417 ? 31.947 71.933 8.142 1.00 23.93 417 LEU D CA 1
ATOM 13360 C C . LEU D 1 417 ? 31.857 71.797 6.613 1.00 24.68 417 LEU D C 1
ATOM 13361 O O . LEU D 1 417 ? 32.298 72.688 5.899 1.00 26.69 417 LEU D O 1
ATOM 13366 N N . LYS D 1 418 ? 31.400 70.665 6.101 1.00 23.84 418 LYS D N 1
ATOM 13367 C CA . LYS D 1 418 ? 31.341 70.433 4.631 1.00 26.41 418 LYS D CA 1
ATOM 13368 C C . LYS D 1 418 ? 30.221 71.274 4.030 1.00 26.45 418 LYS D C 1
ATOM 13369 O O . LYS D 1 418 ? 29.232 71.623 4.703 1.00 20.26 418 LYS D O 1
ATOM 13375 N N . PRO D 1 419 ? 30.379 71.662 2.736 1.00 24.42 419 PRO D N 1
ATOM 13376 C CA . PRO D 1 419 ? 29.303 72.358 2.020 1.00 23.11 419 PRO D CA 1
ATOM 13377 C C . PRO D 1 419 ? 28.080 71.452 1.798 1.00 26.99 419 PRO D C 1
ATOM 13378 O O . PRO D 1 419 ? 28.215 70.267 1.911 1.00 24.03 419 PRO D O 1
ATOM 13380 N N . ILE D 1 420 ? 26.907 72.034 1.573 1.00 27.78 420 ILE D N 1
ATOM 13381 C CA . ILE D 1 420 ? 25.654 71.294 1.225 1.00 34.21 420 ILE D CA 1
ATOM 13382 C C . ILE D 1 420 ? 25.884 70.636 -0.132 1.00 35.67 420 ILE D C 1
ATOM 13383 O O . ILE D 1 420 ? 26.494 71.259 -0.980 1.00 31.88 420 ILE D O 1
ATOM 13388 N N . PRO D 1 421 ? 25.432 69.390 -0.407 1.00 39.92 421 PRO D N 1
ATOM 13389 C CA . PRO D 1 421 ? 25.583 68.836 -1.755 1.00 46.39 421 PRO D CA 1
ATOM 13390 C C . PRO D 1 421 ? 24.917 69.781 -2.773 1.00 46.38 421 PRO D C 1
ATOM 13391 O O . PRO D 1 421 ? 23.786 70.146 -2.563 1.00 43.11 421 PRO D O 1
ATOM 13395 N N . SER D 1 422 ? 25.641 70.207 -3.810 1.00 50.22 422 SER D N 1
ATOM 13396 C CA . SER D 1 422 ? 25.075 70.976 -4.955 1.00 53.24 422 SER D CA 1
ATOM 13397 C C . SER D 1 422 ? 24.170 70.093 -5.842 1.00 51.05 422 SER D C 1
ATOM 13398 O O . SER D 1 422 ? 23.626 70.634 -6.808 1.00 57.22 422 SER D O 1
ATOM 13401 N N . GLY D 1 423 ? 23.969 68.807 -5.529 1.00 58.10 423 GLY D N 1
ATOM 13402 C CA . GLY D 1 423 ? 22.922 67.958 -6.146 1.00 63.18 423 GLY D CA 1
ATOM 13403 C C . GLY D 1 423 ? 21.515 68.507 -5.922 1.00 68.91 423 GLY D C 1
ATOM 13404 O O . GLY D 1 423 ? 20.839 68.315 -4.894 1.00 67.13 423 GLY D O 1
#

InterPro domains:
  IPR000073 Alpha/beta hydrolase fold-1 [PF12697] (58-264)
  IPR029058 Alpha/Beta hydrolase fold [G3DSA:3.40.50.1820] (1-392)
  IPR029058 Alpha/Beta hydrolase fold [SSF53474] (21-385)

Foldseek 3Di:
DDDPFWDKDKDKAWFDAAAPACQQWPHRRDTQIWIKIKTAGPDDDDFDPAAEEEEEEEAQQQAPQLLRLLVVLLQVVFDQHHHRIYMYIDDCCHFVNVQVCVNIGGQADDLQRVLRRVVRVCVVCVVSHDDDYEYEYAACRLLSVLSNCVVPVVRHQEYEYQAYLAFADFAFCPPDPTDHDVLVCLVPPDFKFQALVVVCVSCCVLCPLFDVSSSVVCSVTQKDFDDDPVRPDFCVVCVVVVNNVPPPGTMIGGRNRSSSSNNQSKPFLQDQADPVVRQGDQDCVRGVLDDSVNSNDGIGDRSSNVSLVCQLQRAHQYEAEAEQPESHPVVRVVVSQQNGQCDHNRNVGVVVPSGYYDYDHHQYSCNCRNVSNVSSVSVSVVVSVSVVVVVVVVVVVCVVCVVDDPPDDDPVCPVPDDDDDD/DVFWDKDKDWAWFDAAAPACQFWPHRRDTQIWIKIKTAGPDDDDDDPAAEEEEEEEAQQQAPQLLVVLVVLLQVVFDQHHHRIYMYIDDCCHFVNVQVCVNIGGQADDLQRVLRRVVRVCVVCVVSHDDDYEYEYAACRLLSVLSNCVVPVVNHQEYEYHAYLAFADFAFCPPDPTDHDVLVCLVPDDFKDQALVVVLVVPVPVCPLFDPSSSVVCSVGQKAFDDDPVNPDQCVVCVVVVNNVVPPGTMIGGRNRSSSSNNQSKPFQQPQADPVVRQGDQDCVRGVLDDSVNSNDGIGDRSSNVSLVCQLQRNHQYEAEHAQAESHPVVRVVVSQQNGQCDHNRNVGVVVPSGDYDHDYPGYSVCCRNVSNVSSVSVSVVVSVSSVVVVVVVVVVCVVCPPPDPPDDDPVCPVPPDDD/DVFWDKDKDWAWFDAAAPACQFWPHRRDTQIWIKIKTAGPDDDPFDDQAEEEEEEEAQQQAPQLLVLLVVLLQVVFDQHHHRIYMYIDDCCHFVNVQVCVNIGGQADDLQRVLRRVVRVCVVCVVSHDDDYEYEYAACRLLSVLSNCVVPVVNHQEYEYHAYLAFADFAFCPPDPTDHDVLVCLVPPDFKDQALVVVLVVPVPVCPLFDPSSSVVCSVGQKDFDDDVVNPDQCVVCVVVVNNVVPPGTMIGGRNRSSSSNNQSKPFQQPQADPVVRQGDQDCVRGVLDDSVNSNDGIGDRSSNVSLVCQLQRNHQYEAEHEQPESHPVVRVVVSQQNGQCDHNRNVGVVVPSGDYDYDHPGYSVCCRNVSNVSSVSVNVVVSVSSVVVVVVVVVVCVVCVVDDPPDDDPVCPVPPDDD/DDDPFWDKDKDKAWFDAAAPACQFWPGRRDTQIWIKIKTAGPPADPAAEEEEEEAAQQQAPQLLRLLVVLLQVPFDQHHHRIYMYIDDCCHFVNVQVCVNIGGQADDLQRVLRRVVRVCVVVVVSHDDDYEYEYAACRLLSVLSNCVVPVRNHQEYEYHLYLAFADFAFCPPDPTDHDVLVCLVPPDFKFFALVVVCVSCCVLCPLFDPSSSVVCSVGQKDFDDDPVRPDFCVVCVVVVNNVPPPGTMIGGRNRSSSSNNQSKPFLQDQADPVVRQGDQDCVRGVLDDSVNSNDGIGRRSSNVSLVCQLQRAHQYEAEYEPAESHPVVRVVVSQQNGQCDHNRNVGVVVPSGYYHYDYDYGSCPCRRCSNRSSVSVSVVVSVSSVVVVVVVVVVCVVCVVDDPPDDDPVCPVPDDDDPPD

GO terms:
  GO:0047617 fatty acyl-CoA hydrolase activity (F, IDA)
  GO:0005782 peroxisomal matrix (C, IDA)
  GO:0016787 hydrolase activity (F, IDA)
  GO:0140722 mycophenolic acid biosynthetic process (P, IDA)

Solvent-accessible surface area: 60660 Å² total; per-residue (Å²): 136,67,12,96,65,0,68,19,56,85,39,74,5,60,0,1,3,0,12,10,9,28,3,9,1,52,87,24,66,19,49,6,69,0,9,0,10,13,0,48,10,114,84,190,40,129,68,40,139,35,0,0,0,0,0,0,1,0,0,26,0,10,3,0,3,0,2,9,1,2,0,4,17,1,35,90,43,33,54,49,7,77,0,51,4,0,1,1,0,0,10,4,9,0,5,43,0,8,56,95,1,47,120,67,9,1,36,18,10,7,4,34,6,4,1,4,1,0,0,20,1,0,13,118,15,31,123,73,0,31,32,0,0,1,0,5,0,1,4,0,0,0,0,0,0,0,6,0,2,22,18,0,27,39,2,6,32,1,0,0,0,1,0,0,33,1,23,29,42,42,44,47,2,6,49,73,78,57,51,48,30,72,15,0,93,5,0,97,28,103,10,18,10,26,18,69,126,67,0,24,158,51,4,69,97,49,3,123,57,12,27,98,67,0,49,98,51,0,32,138,30,8,4,53,70,8,82,12,46,43,44,95,74,40,102,54,18,14,65,128,73,67,28,87,109,51,116,116,34,63,0,1,4,6,16,5,35,18,22,9,22,0,5,0,35,0,13,49,4,58,100,7,100,40,129,186,66,29,63,5,68,30,28,70,102,63,3,3,22,2,8,36,42,12,2,104,21,42,0,2,19,13,3,14,34,38,0,11,107,76,0,81,54,1,45,4,3,0,0,0,0,0,2,9,80,29,130,12,53,52,21,20,0,20,16,0,9,62,62,0,0,50,16,61,12,0,13,5,0,71,114,80,42,24,8,78,37,38,45,21,116,68,42,16,34,36,0,0,0,50,66,4,129,47,0,0,91,16,2,10,75,1,1,65,69,3,2,74,86,21,68,96,37,27,157,100,62,130,120,103,43,125,80,101,61,58,68,25,13,69,120,45,9,59,159,30,0,91,70,72,106,162,60,97,68,5,75,61,56,105,40,73,7,55,0,1,3,0,11,10,8,27,3,8,1,51,85,24,65,20,48,6,69,0,10,0,20,12,0,48,9,123,87,188,40,128,64,42,140,35,0,0,0,0,0,0,1,0,0,26,1,10,3,0,5,0,2,9,1,2,1,5,26,1,39,92,44,32,62,49,8,79,0,50,3,0,1,1,0,0,10,4,10,0,5,48,0,9,52,95,2,49,118,69,11,1,35,16,9,6,3,34,6,3,1,4,1,0,0,18,0,0,12,118,14,32,123,73,0,33,35,0,0,1,0,4,0,1,4,0,0,0,0,1,0,0,6,0,1,23,17,0,28,40,2,6,35,1,0,0,0,1,0,0,39,0,14,28,43,40,47,48,2,2,49,72,79,57,49,24,30,56,14,0,102,6,0,101,30,103,10,17,10,26,23,72,120,48,0,51,145,66,8,166,86,52,22,112,58,12,25,97,72,0,62,102,45,0,28,145,31,12,4,50,72,6,82,11,42,42,45,94,72,39,98,53,16,7,64,126,76,66,38,81,110,57,105,118,45,55,0,0,4,5,16,6,35,18,21,7,26,0,4,0,34,0,12,48,4,56,102,6,105,38,130,180,75,31,67,4,77,31,28,70,98,59,3,2,21,2,10,36,44,12,2,97,22,42,0,2,20,12,3,10,33,38,0,14,108,77,0,74,55,0,43,4,3,0,0,0,0,0,0,30,66,18,141,20,53,41,22,17,0,15,12,0,2,56,71,0,0,48,17,63,11,0,12,5,0,65,114,77,44,25,7,77,38,39,36,18,112,71,36,22,27,32,0,0,0,57,67,4,135,45,0,0,87,16,1,11,71,1,0,69,69,3,3,72,85,21,92,114,46,26,169,93,68,129,84,87,46,120,82,102,62,57,69,27,16,74,111,46,10,59,151,31,0,96,73,141,46,98,64,5,75,66,55,103,37,72,5,62,0,1,2,0,11,11,9,28,5,9,1,51,85,26,62,20,45,6,69,0,11,0,21,12,0,45,10,124,86,186,40,130,64,41,133,54,0,0,0,0,0,0,1,0,0,28,1,12,3,0,5,0,2,9,1,2,0,4,25,1,40,92,43,32,64,42,8,82,1,56,4,0,0,2,0,0,10,4,10,0,6,47,0,8,50,97,3,49,117,70,10,1,35,18,9,7,4,35,6,4,1,4,1,0,1,19,0,0,12,120,14,32,125,73,0,33,36,0,0,1,0,4,0,1,3,1,0,0,0,1,0,0,7,0,1,24,17,0,28,37,2,5,34,1,0,0,0,1,0,0,39,0,14,28,44,41,45,49,2,3,48,71,82,56,48,25,30,56,15,0,100,6,0,106,32,104,10,16,10,28,23,72,124,45,0,51,145,66,8,155,80,51,21,106,59,12,26,95,72,0,58,101,55,0,29,144,29,11,4,52,72,6,81,10,41,41,44,95,73,39,98,52,15,7,64,125,77,67,38,80,109,56,106,118,47,56,0,1,4,6,18,5,33,18,21,8,26,0,5,0,32,0,12,49,4,43,118,7,104,38,132,182,71,30,70,4,74,30,37,69,100,64,4,3,22,2,8,36,46,10,2,95,21,42,0,2,19,13,3,10,32,39,0,12,110,76,0,79,56,0,44,4,3,0,0,0,0,0,0,29,66,18,141,18,52,42,23,18,0,14,16,0,5,63,61,0,0,52,16,62,12,0,12,6,0,71,113,81,42,25,6,78,37,39,38,18,113,70,35,22,28,33,0,1,0,56,70,4,130,46,0,0,86,16,2,12,72,1,1,62,65,5,2,69,88,12,84,88,38,29,129,79,65,137,108,102,45,124,77,102,60,57,68,27,14,71,115,48,9,58,152,29,0,94,70,115,130,65,10,100,73,0,66,18,55,83,40,73,4,62,1,1,2,0,11,10,10,29,5,9,2,50,89,25,65,23,48,5,70,0,10,0,7,13,0,49,8,113,155,107,46,140,36,0,0,0,0,0,0,1,0,0,12,1,0,2,0,3,0,2,9,1,2,0,5,18,2,38,92,45,32,64,42,7,80,1,51,3,0,1,1,0,0,10,4,10,0,5,43,0,9,56,95,1,47,122,66,10,1,36,18,9,7,3,35,6,4,1,5,1,0,0,20,1,0,12,121,15,32,122,74,0,31,33,0,0,1,0,5,0,0,4,1,0,0,0,1,0,0,7,0,1,23,19,0,26,39,2,5,33,1,0,0,0,1,0,0,38,0,23,29,42,43,43,48,2,5,48,77,79,53,50,38,27,69,14,0,126,11,0,98,66,105,10,16,10,25,17,71,128,66,0,28,155,58,6,69,90,34,1,104,52,12,25,98,67,0,52,98,47,0,32,132,28,7,5,52,70,8,80,11,47,43,46,96,74,40,102,52,19,15,65,126,73,67,28,86,108,51,109,120,38,62,0,1,4,5,16,5,35,19,21,8,18,0,5,0,33,0,13,49,3,57,101,7,99,42,130,189,76,29,54,5,71,28,27,68,95,65,4,3,23,2,8,36,42,12,3,105,22,43,0,1,19,11,3,14,32,37,0,22,107,80,0,67,54,0,44,4,3,0,0,0,0,1,3,51,65,36,108,14,52,53,23,19,0,24,22,0,8,64,71,0,0,48,16,62,12,0,13,5,0,71,113,80,42,26,8,82,38,40,80,13,66,15,100,1,61,8,0,0,0,18,78,3,131,42,0,0,92,17,2,11,73,1,0,61,67,3,2,71,87,20,81,90,36,28,128,86,65,136,106,101,43,124,78,102,60,58,65,26,15,68,121,45,9,59,159,30,0,100,50,71,92,128,114

Organism: Penicillium brevicompactum (NCBI:txid5074)

Radius of gyration: 36.68 Å; Cα contacts (8 Å, |Δi|>4): 3553; chains: 4; bounding box: 64×103×111 Å